Protein AF-0000000076655656 (afdb_homodimer)

Organism: Fusarium proliferatum (strain ET1) (NCBI:txid1227346)

Foldseek 3Di:
DDDDFDQDDDDDDDDDDDDDDDDDDDDDDDDDDDDDDDDPDDDDPPPPPPPPPVVPLQFLVRLLLVVQVCLQVVVQQCVDPVSVVVCCVPVVVSNLAFGPALQQGHSLLVVLQDDCVSGHPLDPRCLSNLLSSLLPPCSQVRAGPQGDGSLLSNLLNQVVSSNVSSLVNHPQVQVSQQRAGHQRDGSLQSNLVSLHPVSVSVLVRHALLSQLGAGNQQDGSLLSLLAQLNQDDCSLVVNVSSCVGHQVVLCPDVVRQQTNVQAGSLNSNVVNVVVVVVVVVVVVPDDDPDPPPPPPDPDDDPPPDDDDDYDDDDDDDDDDDDQDAFAQQQAFDFDDDDPDDPDPDDPPPDDDDDDDDDDDDPPPPCPCPPPPPPPPVPRDDRDVVSSVSNSVVVLVSCLAPDFQQVSCCNNPHPLADDLAHQEAEPSLRRGDAGEQEPLLLCLVLVQHAHDLEHSEYAEEPYHYDDDDPDPPPDDPPPPPPPDPPDQADQRLLVVLVVVVVSNHQAYAAYAYHFDDPVGHGHDLVSLQSNQARRQYAAEHHPDELRFQVSCCRRHLNHQEYEYEYQQDLVSLVRCLDCNHPLSNPNHQEYEYEDDNHPDDPVVSVVSVVVSVVSNCVSPVNHYYHYDYPDPDDRSSSRLDDQPDFDPDDFDDFPVLVLLLLLVVLVVLLQVQADDDPPDGPLVVFDFAEEEEEEQAAQSSQDPAAESEEDEPAAPDPVSSDTDDRNRGNRNLSHLLVLLLCSNPVRHHYYYYHFHWDQDPVRHDTAGFLQSQLSSLSSCLSVPHLEYFAADWAQQDPDPVSNVSSLVSVVVCQVSLHAYFYEAQLQAQPPRDTPPLPRPPVLYAYEFADDSVQAGDRSSHDLPSHQAYAHFAQHFRPSDDSHPPGTRGGGTSSSRRSNVRSNLSLLLVLLSLLLVPDDDPSNVVSVVLSVQCSHRVQVSQLQCLQPADVSRVGRGGNVCSQSVVLSVCVVVDDSNCSSVSSNVSNVSSCVVVD/DDDDCPPDDDDDDDDDDDDDDYDDDDDDDDDDPPDDDPPPPDDDDPVPPPPPPPPPLPFLVRLLLVVQVCLQVVVQQCVDPVSVVVCCPPVVVSNLAFGPALQQGHSLLVVLQDDCVSGHPLDPRCLSSLLSSLLPPCSQVRAGPQGDGSLLSNLLNLVVSSNVSSLVNHPQVQVSQQRAGHQRDGSLQSNLVSLHPVSVSVLVRHALLSQLGAGNQQDGSLLSLLAQLNQDDCSLVVNVSSCVGHQVVLCPDVVRQQTNVQAGSLNSNVVNNVVVVVVVVVVVPDDDPDDPPPPPDPPPPPPDDDDDDDDDDDDDDDDDDDFDADDDDDDWAFDDDDPDDDDDDDDDDPDDDDDDDDDDDDDPDPPPPCPPPPPPVPPDDRDVVSSVSNSVVVLVSCLAPDFQQVSCCNNPNPLADDLAHQEAEPPLRRHDAAEQEPLLLCLVLVQHAHDLEHSEYAEEPYHYDDDDPDPPPDDPPPPPPPDPPDQADQRLLVVLVVVVVSNHQAHAAYAYHFDDPVGHGHDLVSLQSNQARRQYAAEHHPDELRFQVSCCRRHLNHQEYEYEYQQDLVSLVRCLDCNHPLSNPNHQEYEYEDDNHPDDPVVSVVSVVVSVVSNCVSPVNHYYHYDYPDPDDRRRRGLPPQPDFDPDDFDDFPVLVLLLLLVVLVVLLQVQADDDPPDGPLVVFDFAEEEEEEQAAQSSQDPAAESEEDEPAAPDPVSSDTDDRNRGSRNLSHLLVLLLCSNPRRHHYYYYHFHWDQDPVNHDTAGFLQSQLSSLSSCLSVPHLEYFAADWAQQDPDPVSNVSSLVSVQVCQVSLHAYFYEAQLQAQPPRDTPPLPRPPVLYAYEFAADSVQAGDRSSHDLPSHQAYAHFAQHFRPSDDNHPPGTRGGGTSSSRRSNVRSNLSLLLVLLSLLLVPDDDPSNVVSVVLSVQCSHRVQVSQLQCLQPADVNHVGRYGNVCSQSVVLSVCVVVDDSNCSSVSSNVSNVSSCVVVD

Solvent-accessible surface area (backbone atoms only — not comparable to full-atom values): 110231 Å² total; per-residue (Å²): 138,85,70,94,69,91,74,86,79,93,82,82,88,76,88,83,82,87,79,85,83,84,79,89,78,83,79,79,80,82,89,89,74,89,74,76,88,76,87,68,85,81,79,86,76,77,73,80,78,74,82,73,78,68,73,77,70,75,49,42,64,59,51,47,54,50,51,46,49,30,43,63,71,60,77,44,56,44,79,38,68,68,52,32,52,51,36,55,70,66,54,34,61,60,45,66,38,70,41,95,41,53,78,39,29,35,60,57,32,46,58,28,71,44,55,73,86,79,42,55,75,82,44,75,67,42,46,51,59,52,36,55,50,43,60,38,84,71,50,60,70,46,54,26,74,72,38,34,28,33,63,46,39,16,47,65,63,62,39,60,59,63,46,52,45,51,53,68,45,32,92,62,40,32,63,57,39,49,48,56,27,61,76,39,25,26,39,62,38,41,29,52,75,60,63,48,90,62,52,65,61,55,59,70,57,39,49,35,61,53,47,40,41,51,27,74,64,30,41,28,41,59,39,58,52,45,26,40,88,48,24,38,90,66,37,55,58,51,53,51,52,49,47,76,57,12,44,70,40,23,62,72,36,85,71,32,67,33,24,72,83,57,39,20,44,58,39,40,25,52,53,33,40,52,49,50,52,50,50,53,54,50,63,68,63,63,81,73,83,81,70,85,69,76,72,75,81,76,79,83,89,72,85,75,81,88,82,88,84,87,86,88,85,89,81,84,81,82,82,79,81,80,73,77,66,62,73,29,55,36,47,65,55,44,72,78,80,81,78,82,80,80,77,81,78,80,80,77,76,82,76,85,72,85,83,74,87,86,73,86,75,77,78,77,80,74,82,76,78,78,71,82,70,78,71,72,79,67,76,77,68,66,37,68,66,43,48,54,47,44,54,50,49,48,52,53,48,37,50,70,73,38,40,57,70,58,31,46,26,40,70,63,26,72,69,41,71,51,81,52,36,48,58,51,61,43,68,63,53,33,3,63,74,17,42,47,41,57,68,26,50,49,38,38,53,74,52,52,43,54,37,44,56,24,45,33,38,36,40,45,56,62,47,47,54,70,84,73,75,76,74,68,84,71,81,85,69,79,74,67,70,76,73,70,64,33,63,27,40,57,45,64,32,55,56,42,50,51,42,42,73,59,51,37,52,32,33,36,26,42,38,34,45,42,63,49,98,89,44,68,34,62,13,60,67,35,53,26,66,33,41,46,76,24,63,27,26,33,43,34,56,43,36,69,54,63,39,44,58,42,46,51,70,18,24,53,62,24,28,32,39,47,44,35,41,58,45,55,61,18,37,50,43,18,42,51,32,76,81,17,55,58,64,29,79,57,42,41,38,38,38,40,38,45,36,58,43,37,30,35,67,67,56,41,52,50,52,54,51,50,39,52,54,44,35,43,72,70,37,69,80,47,43,77,45,80,42,69,70,67,89,64,76,77,51,71,23,71,37,70,72,55,79,75,79,65,89,65,88,76,58,86,39,64,68,60,50,38,47,48,52,34,42,50,46,52,55,50,14,60,70,44,37,88,58,65,89,92,59,54,66,71,76,73,44,79,66,46,35,33,28,40,49,33,51,11,25,46,37,38,81,41,96,71,53,54,78,37,57,45,51,54,21,73,72,31,80,92,77,35,40,63,47,48,23,59,30,21,80,65,44,59,29,34,53,39,52,50,41,21,39,57,50,18,76,62,42,25,36,31,33,26,13,41,24,65,44,72,34,96,83,60,81,48,76,42,68,44,52,60,32,47,24,52,45,46,43,30,38,53,62,66,60,39,49,31,38,33,31,54,53,70,35,70,72,56,88,49,62,65,44,39,49,46,31,39,49,30,53,44,52,35,44,74,66,41,31,34,37,30,27,23,44,60,70,66,21,72,64,79,71,73,31,33,72,73,59,39,94,64,82,56,57,42,25,19,25,18,7,34,79,85,40,38,69,39,76,42,43,33,70,66,84,75,42,58,36,34,30,67,10,54,41,39,76,40,82,58,55,90,55,45,87,52,71,59,45,67,48,68,34,20,36,52,9,16,22,40,50,46,10,44,53,48,33,48,52,47,23,25,49,47,28,32,71,73,38,60,74,72,54,22,56,53,30,48,50,49,49,62,43,45,41,25,56,72,43,35,53,48,31,57,56,60,40,39,52,37,72,89,36,72,54,25,20,65,38,52,54,73,49,48,35,47,49,53,60,46,50,83,79,44,61,59,62,51,39,48,52,53,44,18,47,50,24,51,59,40,43,57,78,78,108,138,86,75,96,61,97,65,93,72,92,79,88,89,80,87,90,94,80,85,89,85,87,82,91,71,87,87,80,81,80,90,68,90,69,80,76,88,71,83,70,83,71,83,82,73,84,67,81,75,75,79,73,78,68,72,77,68,77,51,41,64,58,51,48,54,49,52,45,48,30,43,64,71,60,79,42,57,43,76,37,69,67,50,32,53,51,36,56,70,66,54,35,62,58,46,64,37,71,41,94,42,53,78,39,30,34,58,57,33,46,59,27,71,45,53,74,85,80,43,53,73,82,43,74,66,44,45,51,58,53,35,54,49,42,60,37,84,71,50,58,70,47,54,25,74,71,40,34,28,30,63,46,40,17,46,6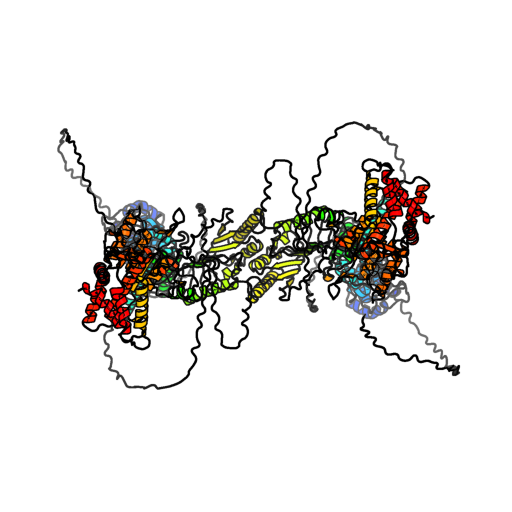4,62,62,39,60,59,62,45,54,44,51,54,68,46,31,91,61,39,32,64,56,39,49,48,57,26,63,75,39,25,27,38,61,38,42,30,52,75,61,64,49,92,62,52,65,61,55,58,71,57,39,50,34,61,52,47,39,41,51,26,73,64,29,41,28,39,59,39,58,53,44,26,40,89,47,22,37,90,65,37,57,58,51,54,50,51,49,48,74,58,11,44,68,40,23,62,73,36,84,69,32,67,32,25,73,83,58,39,20,44,58,40,39,25,53,53,33,39,53,50,51,53,50,49,52,55,54,62,68,65,64,80,74,85,81,68,85,69,74,77,69,82,69,79,70,82,67,84,80,79,88,76,86,86,89,83,91,78,84,88,78,86,85,77,84,73,85,83,83,61,80,71,56,64,49,50,75,34,52,62,80,81,82,82,82,75,82,71,85,81,78,81,81,80,81,71,88,74,84,89,77,85,87,72,88,68,82,73,82,80,74,80,77,77,79,71,82,70,77,69,70,78,66,76,77,69,66,36,66,68,43,49,53,46,44,53,50,51,46,52,53,48,38,49,71,76,37,38,59,71,56,31,46,27,39,70,62,27,69,68,41,73,52,83,53,36,49,57,51,62,44,68,62,55,46,12,59,73,24,51,46,43,56,66,27,50,50,38,38,53,74,52,53,44,55,38,44,56,24,44,33,38,36,39,46,57,61,45,47,53,69,85,72,76,76,74,68,84,70,80,85,68,78,75,67,71,78,75,69,64,34,63,28,39,56,45,64,32,55,56,42,50,51,42,42,74,60,50,38,51,34,34,38,26,41,39,34,45,43,63,47,98,90,46,68,35,61,12,61,66,35,53,27,67,34,40,45,75,24,63,28,27,31,44,33,58,43,36,69,54,62,40,45,56,40,45,50,71,18,24,53,62,24,29,34,40,47,44,36,41,58,43,55,62,19,38,50,42,17,40,51,32,75,82,16,55,57,64,30,79,57,42,41,37,37,39,39,38,45,36,59,44,36,30,36,66,66,56,41,51,50,51,54,51,50,40,52,54,45,36,43,72,69,35,71,80,46,42,76,45,78,42,68,67,67,88,66,76,77,40,68,17,68,36,66,74,54,78,75,77,63,89,64,86,76,56,86,40,64,68,58,50,38,47,48,51,35,42,52,46,52,54,49,14,59,70,44,36,89,60,65,89,93,59,53,65,71,76,74,43,78,66,46,36,34,27,42,48,33,53,10,25,46,37,38,80,41,96,72,51,55,77,36,57,45,53,54,20,73,71,32,82,91,77,36,39,63,48,47,23,59,31,21,80,64,43,60,29,33,52,40,53,51,41,20,37,56,52,17,76,61,42,26,37,31,34,26,14,40,25,64,43,72,32,96,83,60,81,49,75,40,67,43,53,61,32,49,23,52,45,46,44,29,38,53,63,66,61,40,50,31,38,35,32,56,52,70,34,70,72,56,86,49,62,66,45,39,50,46,31,38,48,29,53,44,50,35,44,73,67,42,29,34,36,29,26,23,44,59,70,67,22,73,64,78,71,72,31,34,71,73,59,39,94,63,81,55,59,42,26,18,26,18,7,34,78,86,41,38,69,40,77,41,42,31,68,67,86,77,42,59,36,34,30,67,10,54,40,39,76,41,83,58,54,89,67,47,87,52,71,59,45,65,48,66,35,21,36,51,9,16,24,39,49,47,10,44,54,49,32,50,52,48,23,26,48,46,29,32,71,73,38,59,75,72,54,22,55,52,32,48,50,49,50,60,43,45,41,25,55,74,44,36,52,46,31,56,57,59,41,38,51,37,72,88,38,74,54,24,20,65,37,54,56,74,48,49,33,48,49,54,60,46,48,84,80,45,60,60,60,50,39,48,53,54,46,19,47,50,26,50,59,39,43,56,78,77,109

Secondary structure (DSSP, 8-state):
-----------------------------------------------------------HHHHHHHHHHHHHHTS--TTSHHHHHHHHHHTHHHHTSPPS-TTS-SHHHHHHHS-GGGSPPSSTTTHHHHHHHHTSTT-TT---TTS--HHHHHHHTT-HHHHHHHHHH-TTHHHHHTS--GGG--HHHHHHHTT-TTHHHHHHHS-HHHHH---TTS--HHHHHT-GGG-STTHHHHHHHHHHHHHHHHHTSTTTT--TTS--HHHHHHHHHHHHHHHHHHHHHS----------------------------------------------------------------------------------------------PPPHHHHHHHHHHHHHHHHHHS-HHHHHHHHH-TTPPPSSBSEEE-TT--STT-EE-HHHHHHHHHT--B-SEEEEEEE-S-EEPPP-----S-----------SSS-B-THHHHHHHHHHTT--EEEEEEEE---SSSPPBPHHHHHHHHTTS--SEEEEE-BT--HHHHHHH-TT-SEEEEEE-S-HHHHHHHTSTTTGGG-TT--EEEEEE--TTS-HHHHHHHHHHHHHHHHHH-TT-EEEEE----S---------------------HHHHHHHHHHHHHHHHHHHS---TT--HHHHS--EEEEEEES---GGG----EEEEEE--EEETTTTEE--TTS-SSSHHHHHHHHHHHH-TTEEEEEEEPPEEEPTTSSSEEEPHHHHHHHHHHHHHHT-SEEEE---BPPPSSHHHHHHHHHHHHHHHHTT-EEEEEPP-STT-----BTTTSTTS--EEEEEE-TTSPBPGGG--GGG-SEEEE-SSEEE---TT--S--EEE-SHHHHHHHHHHHHHHHHHHHHHHHHH--HHHHHHHHHHHHHHTSHHHHHHHHHHT-B-TTTTS-BB-GGGTHHHHHHHGGGS-GGGHHHHHHHHHHHHTGGG-/-----------------------------------------------------------HHHHHHHHHHHHHHTS--TTSHHHHHHHHHHTHHHHTSPPS-TTS-SHHHHHHHS-GGGSPPSSTTTHHHHHHHHTSTT-TT---TTS--HHHHHHHTT-HHHHHHHHHH-TTHHHHHTS--GGG--HHHHHHHTT-TTHHHHHHHS-HHHHH---TTS--HHHHHT-GGG-STTHHHHHHHHHHHHHHHHHTSTTTT--TTS--HHHHHHHHHHHHHHHHHHHHTS-------------------------------------------------------------------------------------------------HHHHHHHHHHHHHHHHHHS-HHHHHHHHH-TTPPPSSBSEEE-TT--STT-EE-HHHHHHHHHT--B-SEEEEEEE-S-EEPPP-----S-----------SSS-B-THHHHHHHHHHTT--EEEEEEEE---SSSPPBPHHHHHHHHTTS--SEEEEE-BT--HHHHHHH-TT-SEEEEEE-S-HHHHHHHTSTTTGGG-TT--EEEEEE--TTS-HHHHHHHHHHHHHHHHHH-TT-EEEEE----S---------------------HHHHHHHHHHHHHHHHHHHS---TT--HHHHS--EEEEEEES---GGG---EEEEEEE--EEETTTTEE--TTS-SSSHHHHHHHHHHHH-TTEEEEEEEPPEEEPTTSSSEEEPHHHHHHHHHHHHHHT-SEEEE---BPPPSSHHHHHHHHHHHHHHHHTT-EEEEEPP-STT-----BTTTSTTS--EEEEEE-TTSPBPGGG--GGG-SEEEE-SSEEE---TT--S--EEE-SHHHHHHHHHHHHHHHHHHHHHHHHH--HHHHHHHHHHHHHHTSHHHHHHHHHHT-B-TTTTS-BB-GGGTHHHHHHHGGGS-GGGHHHHHHHHHHHHTGGG-

Radius of gyration: 57.26 Å; Cα contacts (8 Å, |Δi|>4): 3357; chains: 2; bounding box: 149×199×143 Å

pLDDT: mean 77.14, std 27.97, range [12.99, 98.12]

Sequence (1986 aa):
MSSALKMSTAIQDYKPHNVEPDHDLVEADTDAASKVGDVSSEDSGSEDEDGDEESEKASVKDMLTQVLREIRDGELDLTDSQKLAAFVTHRGPNLARQTRDRDQPTALHIMAKEDKKSLPNLDEKMEPLIKFLCQQKNYLEIKDRSGCTSLFLAIEQRKKPLVQWMCEAHPDISSIISIVGSRGMNCLHIGIHKRIKFLDLLIEKAKPEVLAAKDDNGNTPLHLAVDYNNCKREQLQYVKMMLDKGDRAIFNSKNGDFNKANLSPYRCHKESVRKGRKKLAEEAEKPGKEAESVPNRGMSSSVPSISSPNSSMRHEMRDSVRVDHRTKYGGSITIQPSVPIASPAPSIVPDAGDDSKKKTTDESGTNKSKKGKKSGSKSDPVDETIVKGIERLLKLHYLRSRDCTDAMEILYGKNTPSDKELSFDLSGMMHPDETLTQKGLTNLLRNINFEDTLQYVWIPRITVEEPQQSKSRTSMRKQMKPVPDGAGRSDLVHIFNQLRNKGVETVLRVFVQDSDPNSPSHSDEAIEKALQGMGVEVWDWNKTDLCTEVIVNAAPKAREIHLYWSGNNAVLRGWSEPGGLAKLTELGLVKLHIQQGLESSVRTEYNVNEFQNRMKLLCPKLEVELEWPNTHRRRTDKTPARAEEVPEHTTKHEWIQCMTDFRKLVFEAEANYPMAPGTKISEMIGPIQIAIIDDGVDIKDLDYDFTGGRSFCIRSEHRGLLDPYYMSRTGHGTIMAKNIHLMCPHASLFILRLEDTPSEDGTKLNITARSAAKAIRAAIVQGVQIISMSWTIDPPKDDRERQDLENAVIEAANANILMFCSASDKGAHDVQTYPSKAATGKIFTIGAANSSGASVDYVGNTSGLSYTFPGDRVEVDSGPNRKTPPEIVDGSSVATALAAGLAALILYCIQVRVFLAKDSEKQKAREAYRKVKQYDWMVKAFDTIETTKESNHKFLKVWEVFGKCVEQKDQTPPGEWLQLVADVGTRLCARIYMSSALKMSTAIQDYKPHNVEPDHDLVEADTDAASKVGDVSSEDSGSEDEDGDEESEKASVKDMLTQVLREIRDGELDLTDSQKLAAFVTHRGPNLARQTRDRDQPTALHIMAKEDKKSLPNLDEKMEPLIKFLCQQKNYLEIKDRSGCTSLFLAIEQRKKPLVQWMCEAHPDISSIISIVGSRGMNCLHIGIHKRIKFLDLLIEKAKPEVLAAKDDNGNTPLHLAVDYNNCKREQLQYVKMMLDKGDRAIFNSKNGDFNKANLSPYRCHKESVRKGRKKLAEEAEKPGKEAESVPNRGMSSSVPSISSPNSSMRHEMRDSVRVDHRTKYGGSITIQPSVPIASPAPSIVPDAGDDSKKKTTDESGTNKSKKGKKSGSKSDPVDETIVKGIERLLKLHYLRSRDCTDAMEILYGKNTPSDKELSFDLSGMMHPDETLTQKGLTNLLRNINFEDTLQYVWIPRITVEEPQQSKSRTSMRKQMKPVPDGAGRSDLVHIFNQLRNKGVETVLRVFVQDSDPNSPSHSDEAIEKALQGMGVEVWDWNKTDLCTEVIVNAAPKAREIHLYWSGNNAVLRGWSEPGGLAKLTELGLVKLHIQQGLESSVRTEYNVNEFQNRMKLLCPKLEVELEWPNTHRRRTDKTPARAEEVPEHTTKHEWIQCMTDFRKLVFEAEANYPMAPGTKISEMIGPIQIAIIDDGVDIKDLDYDFTGGRSFCIRSEHRGLLDPYYMSRTGHGTIMAKNIHLMCPHASLFILRLEDTPSEDGTKLNITARSAAKAIRAAIVQGVQIISMSWTIDPPKDDRERQDLENAVIEAANANILMFCSASDKGAHDVQTYPSKAATGKIFTIGAANSSGASVDYVGNTSGLSYTFPGDRVEVDSGPNRKTPPEIVDGSSVATALAAGLAALILYCIQVRVFLAKDSEKQKAREAYRKVKQYDWMVKAFDTIETTKESNHKFLKVWEVFGKCVEQKDQTPPGEWLQLVADVGTRLCARIY

Nearest PDB structures (foldseek):
  6m12-assembly1_a  TM=4.709E-01  e=2.611E-04  Sus scrofa
  1wdy-assembly1_A  TM=4.311E-01  e=9.871E-04  Homo sapiens
  4o1p-assembly2_C  TM=3.111E-01  e=5.919E-04  Sus scrofa
  4o1p-assembly1_B  TM=3.128E-01  e=7.262E-04  Sus scrofa
  4o1p-assembly2_D  TM=3.132E-01  e=8.044E-04  Sus scrofa

InterPro domains:
  IPR000209 Peptidase S8/S53 domain [PF00082] (689-907)
  IPR002110 Ankyrin repeat [PF00023] (217-252)
  IPR002110 Ankyrin repeat [PS50088] (217-246)
  IPR002110 Ankyrin repeat [SM00248] (103-142)
  IPR002110 Ankyrin repeat [SM00248] (146-175)
  IPR002110 Ankyrin repeat [SM00248] (183-212)
  IPR002110 Ankyrin repeat [SM00248] (217-252)
  IPR015500 Peptidase S8, subtilisin-related [PR00723] (685-704)
  IPR015500 Peptidase S8, subtilisin-related [PR00723] (728-741)
  IPR015500 Peptidase S8, subtilisin-related [PR00723] (890-906)
  IPR036770 Ankyrin repeat-containing domain superfamily [G3DSA:1.25.40.20] (61-276)
  IPR036770 Ankyrin repeat-containing domain superfamily [SSF48403] (98-246)
  IPR036852 Peptidase S8/S53 domain superfamily [G3DSA:3.40.50.200] (675-928)
  IPR036852 Peptidase S8/S53 domain superfamily [SSF52743] (682-910)

Structure (mmCIF, N/CA/C/O backbone):
data_AF-0000000076655656-model_v1
#
loop_
_entity.id
_entity.type
_entity.pdbx_description
1 polymer 'Related to microbial serine proteinase'
#
loop_
_atom_site.group_PDB
_atom_site.id
_atom_site.type_symbol
_atom_site.label_atom_id
_atom_site.label_alt_id
_atom_site.label_comp_id
_atom_site.label_asym_id
_atom_site.label_entity_id
_atom_site.label_seq_id
_atom_site.pdbx_PDB_ins_code
_atom_site.Cartn_x
_atom_site.Cartn_y
_atom_site.Cartn_z
_atom_site.occupancy
_atom_site.B_iso_or_equiv
_atom_site.auth_seq_id
_atom_site.auth_comp_id
_atom_site.auth_asym_id
_atom_site.auth_atom_id
_atom_site.pdbx_PDB_model_num
ATOM 1 N N . MET A 1 1 ? 56.719 47 15.461 1 13.92 1 MET A N 1
ATOM 2 C CA . MET A 1 1 ? 56.594 48.469 15.344 1 13.92 1 MET A CA 1
ATOM 3 C C . MET A 1 1 ? 55.25 48.875 14.766 1 13.92 1 MET A C 1
ATOM 5 O O . MET A 1 1 ? 54.531 48 14.25 1 13.92 1 MET A O 1
ATOM 9 N N . SER A 1 2 ? 55.312 49.969 13.891 1 14.49 2 SER A N 1
ATOM 10 C CA . SER A 1 2 ? 54.531 51.188 13.773 1 14.49 2 SER A CA 1
ATOM 11 C C . SER A 1 2 ? 53.188 50.938 13.078 1 14.49 2 SER A C 1
ATOM 13 O O . SER A 1 2 ? 52.969 49.875 12.5 1 14.49 2 SER A O 1
ATOM 15 N N . SER A 1 3 ? 52.75 51.875 12.203 1 13.97 3 SER A N 1
ATOM 16 C CA . SER A 1 3 ? 51.938 53.062 12.234 1 13.97 3 SER A CA 1
ATOM 17 C C . SER A 1 3 ? 50.781 53 11.25 1 13.97 3 SER A C 1
ATOM 19 O O . SER A 1 3 ? 49.938 53.906 11.18 1 13.97 3 SER A O 1
ATOM 21 N N . ALA A 1 4 ? 50.438 51.906 10.5 1 15.08 4 ALA A N 1
ATOM 22 C CA . ALA A 1 4 ? 50.344 52.375 9.117 1 15.08 4 ALA A CA 1
ATOM 23 C C . ALA A 1 4 ? 49 53.062 8.852 1 15.08 4 ALA A C 1
ATOM 25 O O . ALA A 1 4 ? 47.969 52.438 9.008 1 15.08 4 ALA A O 1
ATOM 26 N N . LEU A 1 5 ? 48.812 54.375 8.812 1 13.41 5 LEU A N 1
ATOM 27 C CA . LEU A 1 5 ? 47.969 55.531 9.125 1 13.41 5 LEU A CA 1
ATOM 28 C C . LEU A 1 5 ? 46.906 55.719 8.062 1 13.41 5 LEU A C 1
ATOM 30 O O . LEU A 1 5 ? 45.75 56.125 8.375 1 13.41 5 LEU A O 1
ATOM 34 N N . LYS A 1 6 ? 46.969 55.438 6.691 1 14.09 6 LYS A N 1
ATOM 35 C CA . LYS A 1 6 ? 46.844 56.625 5.879 1 14.09 6 LYS A CA 1
ATOM 36 C C . LYS A 1 6 ? 45.406 57.094 5.824 1 14.09 6 LYS A C 1
ATOM 38 O O . LYS A 1 6 ? 44.5 56.312 5.484 1 14.09 6 LYS A O 1
ATOM 43 N N . MET A 1 7 ? 45 58.406 6.258 1 13.31 7 MET A N 1
ATOM 44 C CA . MET A 1 7 ? 44.062 59.406 6.73 1 13.31 7 MET A CA 1
ATOM 45 C C . MET A 1 7 ? 43.312 60.062 5.559 1 13.31 7 MET A C 1
ATOM 47 O O . MET A 1 7 ? 42.406 60.875 5.762 1 13.31 7 MET A O 1
ATOM 51 N N . SER A 1 8 ? 43.844 59.844 4.332 1 13.74 8 SER A N 1
ATOM 52 C CA . SER A 1 8 ? 43.875 61.125 3.645 1 13.74 8 SER A CA 1
ATOM 53 C C . SER A 1 8 ? 42.469 61.75 3.553 1 13.74 8 SER A C 1
ATOM 55 O O . SER A 1 8 ? 41.469 61.031 3.607 1 13.74 8 SER A O 1
ATOM 57 N N . THR A 1 9 ? 42.406 63.125 3.25 1 13.84 9 THR A N 1
ATOM 58 C CA . THR A 1 9 ? 41.969 64.5 3.455 1 13.84 9 THR A CA 1
ATOM 59 C C . THR A 1 9 ? 40.719 64.812 2.621 1 13.84 9 THR A C 1
ATOM 61 O O . THR A 1 9 ? 39.75 65.312 3.143 1 13.84 9 THR A O 1
ATOM 64 N N . ALA A 1 10 ? 40.906 65.25 1.391 1 13.98 10 ALA A N 1
ATOM 65 C CA . ALA A 1 10 ? 40.688 66.688 1.039 1 13.98 10 ALA A CA 1
ATOM 66 C C . ALA A 1 10 ? 39.219 66.938 0.744 1 13.98 10 ALA A C 1
ATOM 68 O O . ALA A 1 10 ? 38.469 66 0.379 1 13.98 10 ALA A O 1
ATOM 69 N N . ILE A 1 11 ? 38.688 68.25 0.819 1 13.85 11 ILE A N 1
ATOM 70 C CA . ILE A 1 11 ? 37.75 69.375 1.113 1 13.85 11 ILE A CA 1
ATOM 71 C C . ILE A 1 11 ? 36.906 69.688 -0.124 1 13.85 11 ILE A C 1
ATOM 73 O O . ILE A 1 11 ? 35.688 69.875 -0.027 1 13.85 11 ILE A O 1
ATOM 77 N N . GLN A 1 12 ? 37.5 69.875 -1.372 1 13.33 12 GLN A N 1
ATOM 78 C CA . GLN A 1 12 ? 37.375 71.25 -1.784 1 13.33 12 GLN A CA 1
ATOM 79 C C . GLN A 1 12 ? 35.938 71.562 -2.189 1 13.33 12 GLN A C 1
ATOM 81 O O . GLN A 1 12 ? 35.344 72.5 -1.697 1 13.33 12 GLN A O 1
ATOM 86 N N . ASP A 1 13 ? 35.688 71.75 -3.566 1 13.91 13 ASP A N 1
ATOM 87 C CA . ASP A 1 13 ? 35.5 72.938 -4.387 1 13.91 13 ASP A CA 1
ATOM 88 C C . ASP A 1 13 ? 34.031 73.25 -4.527 1 13.91 13 ASP A C 1
ATOM 90 O O . ASP A 1 13 ? 33.156 72.375 -4.363 1 13.91 13 ASP A O 1
ATOM 94 N N . TYR A 1 14 ? 33.781 74.5 -5.043 1 13.28 14 TYR A N 1
ATOM 95 C CA . TYR A 1 14 ? 33 75.75 -5.047 1 13.28 14 TYR A CA 1
ATOM 96 C C . TYR A 1 14 ? 31.797 75.688 -5.965 1 13.28 14 TYR A C 1
ATOM 98 O O . TYR A 1 14 ? 30.734 76.25 -5.676 1 13.28 14 TYR A O 1
ATOM 106 N N . LYS A 1 15 ? 31.828 75 -7.121 1 13.99 15 LYS A N 1
ATOM 107 C CA . LYS A 1 15 ? 31.578 76 -8.164 1 13.99 15 LYS A CA 1
ATOM 108 C C . LYS A 1 15 ? 30.156 76.562 -8.07 1 13.99 15 LYS A C 1
ATOM 110 O O . LYS A 1 15 ? 29.234 75.812 -7.695 1 13.99 15 LYS A O 1
ATOM 115 N N . PRO A 1 16 ? 30.125 77.875 -8.656 1 13.35 16 PRO A N 1
ATOM 116 C CA . PRO A 1 16 ? 29.312 79.125 -8.57 1 13.35 16 PRO A CA 1
ATOM 117 C C . PRO A 1 16 ? 27.938 78.938 -9.195 1 13.35 16 PRO A C 1
ATOM 119 O O . PRO A 1 16 ? 26.922 79.25 -8.562 1 13.35 16 PRO A O 1
ATOM 122 N N . HIS A 1 17 ? 27.938 78.875 -10.625 1 13.87 17 HIS A N 1
ATOM 123 C CA . HIS A 1 17 ? 27.5 80.125 -11.273 1 13.87 17 HIS A CA 1
ATOM 124 C C . HIS A 1 17 ? 25.969 80.188 -11.305 1 13.87 17 HIS A C 1
ATOM 126 O O . HIS A 1 17 ? 25.406 81.188 -10.867 1 13.87 17 HIS A O 1
ATOM 132 N N . ASN A 1 18 ? 25.516 80.125 -12.594 1 14.07 18 ASN A N 1
ATOM 133 C CA . ASN A 1 18 ? 24.953 81.188 -13.406 1 14.07 18 ASN A CA 1
ATOM 134 C C . ASN A 1 18 ? 23.453 81.312 -13.203 1 14.07 18 ASN A C 1
ATOM 136 O O . ASN A 1 18 ? 22.781 80.375 -12.781 1 14.07 18 ASN A O 1
ATOM 140 N N . VAL A 1 19 ? 23.062 82.375 -13.836 1 13.66 19 VAL A N 1
ATOM 141 C CA . VAL A 1 19 ? 22.234 83.625 -13.75 1 13.66 19 VAL A CA 1
ATOM 142 C C . VAL A 1 19 ? 20.812 83.25 -14.18 1 13.66 19 VAL A C 1
ATOM 144 O O . VAL A 1 19 ? 19.844 83.688 -13.5 1 13.66 19 VAL A O 1
ATOM 147 N N . GLU A 1 20 ? 20.594 82.75 -15.43 1 14.2 20 GLU A N 1
ATOM 148 C CA . GLU A 1 20 ? 19.984 83.75 -16.234 1 14.2 20 GLU A CA 1
ATOM 149 C C . GLU A 1 20 ? 18.516 84 -15.844 1 14.2 20 GLU A C 1
ATOM 151 O O . GLU A 1 20 ? 17.891 83.062 -15.305 1 14.2 20 GLU A O 1
ATOM 156 N N . PRO A 1 21 ? 18 84.938 -16.719 1 14.05 21 PRO A N 1
ATOM 157 C CA . PRO A 1 21 ? 17.188 86.188 -16.562 1 14.05 21 PRO A CA 1
ATOM 158 C C . PRO A 1 21 ? 15.695 85.875 -16.469 1 14.05 21 PRO A C 1
ATOM 160 O O . PRO A 1 21 ? 15.023 86.312 -15.539 1 14.05 21 PRO A O 1
ATOM 163 N N . ASP A 1 22 ? 15.133 85.812 -17.719 1 13.79 22 ASP A N 1
ATOM 164 C CA . ASP A 1 22 ? 14.359 86.938 -18.172 1 13.79 22 ASP A CA 1
ATOM 165 C C . ASP A 1 22 ? 12.898 86.812 -17.766 1 13.79 22 ASP A C 1
ATOM 167 O O . ASP A 1 22 ? 12.453 85.75 -17.344 1 13.79 22 ASP A O 1
ATOM 171 N N . HIS A 1 23 ? 12.078 87 -18.875 1 13.95 23 HIS A N 1
ATOM 172 C CA . HIS A 1 23 ? 11.227 88.125 -19.172 1 13.95 23 HIS A CA 1
ATOM 173 C C . HIS A 1 23 ? 9.805 87.938 -18.672 1 13.95 23 HIS A C 1
ATOM 175 O O . HIS A 1 23 ? 9.273 88.75 -17.938 1 13.95 23 HIS A O 1
ATOM 181 N N . ASP A 1 24 ? 8.969 87.75 -19.625 1 13.95 24 ASP A N 1
ATOM 182 C CA . ASP A 1 24 ? 8.039 88.812 -20.047 1 13.95 24 ASP A CA 1
ATOM 183 C C . ASP A 1 24 ? 6.719 88.688 -19.281 1 13.95 24 ASP A C 1
ATOM 185 O O . ASP A 1 24 ? 6.355 87.625 -18.797 1 13.95 24 ASP A O 1
ATOM 189 N N . LEU A 1 25 ? 6.031 89.812 -19.5 1 13.73 25 LEU A N 1
ATOM 190 C CA . LEU A 1 25 ? 5.109 90.75 -18.922 1 13.73 25 LEU A CA 1
ATOM 191 C C . LEU A 1 25 ? 3.682 90.25 -18.922 1 13.73 25 LEU A C 1
ATOM 193 O O . LEU A 1 25 ? 2.992 90.312 -17.906 1 13.73 25 LEU A O 1
ATOM 197 N N . VAL A 1 26 ? 3.133 90.125 -20.172 1 13.99 26 VAL A N 1
ATOM 198 C CA . VAL A 1 26 ? 2.191 91.188 -20.484 1 13.99 26 VAL A CA 1
ATOM 199 C C . VAL A 1 26 ? 0.837 90.875 -19.844 1 13.99 26 VAL A C 1
ATOM 201 O O . VAL A 1 26 ? 0.571 89.75 -19.453 1 13.99 26 VAL A O 1
ATOM 204 N N . GLU A 1 27 ? -0.207 91.062 -20.734 1 13.71 27 GLU A N 1
ATOM 205 C CA . GLU A 1 27 ? -1.282 92.062 -20.828 1 13.71 27 GLU A CA 1
ATOM 206 C C . GLU A 1 27 ? -2.582 91.5 -20.25 1 13.71 27 GLU A C 1
ATOM 208 O O . GLU A 1 27 ? -2.881 90.312 -20.406 1 13.71 27 GLU A O 1
ATOM 213 N N . ALA A 1 28 ? -3.24 92.312 -19.516 1 14.3 28 ALA A N 1
ATOM 214 C CA . ALA A 1 28 ? -4.355 92.438 -18.594 1 14.3 28 ALA A CA 1
ATOM 215 C C . ALA A 1 28 ? -5.691 92.25 -19.297 1 14.3 28 ALA A C 1
ATOM 217 O O . ALA A 1 28 ? -6.754 92.312 -18.672 1 14.3 28 ALA A O 1
ATOM 218 N N . ASP A 1 29 ? -5.672 92 -20.625 1 13.48 29 ASP A N 1
ATOM 219 C CA . ASP A 1 29 ? -6.66 92.875 -21.219 1 13.48 29 ASP A CA 1
ATOM 220 C C . ASP A 1 29 ? -8.031 92.688 -20.578 1 13.48 29 ASP A C 1
ATOM 222 O O . ASP A 1 29 ? -8.305 91.688 -19.969 1 13.48 29 ASP A O 1
ATOM 226 N N . THR A 1 30 ? -9.055 93.188 -21.422 1 13.85 30 THR A N 1
ATOM 227 C CA . THR A 1 30 ? -10.023 94.25 -21.5 1 13.85 30 THR A CA 1
ATOM 228 C C . THR A 1 30 ? -11.391 93.812 -20.984 1 13.85 30 THR A C 1
ATOM 230 O O . THR A 1 30 ? -11.984 94.5 -20.141 1 13.85 30 THR A O 1
ATOM 233 N N . ASP A 1 31 ? -12.391 93.438 -21.844 1 13.67 31 ASP A N 1
ATOM 234 C CA . ASP A 1 31 ? -13.453 94.375 -22.234 1 13.67 31 ASP A CA 1
ATOM 235 C C . ASP A 1 31 ? -14.695 94.125 -21.359 1 13.67 31 ASP A C 1
ATOM 237 O O . ASP A 1 31 ? -14.844 93.125 -20.719 1 13.67 31 ASP A O 1
ATOM 241 N N . ALA A 1 32 ? -15.961 94.375 -22.062 1 14.18 32 ALA A N 1
ATOM 242 C CA . ALA A 1 32 ? -17.047 95.312 -22.125 1 14.18 32 ALA A CA 1
ATOM 243 C C . ALA A 1 32 ? -18.266 94.875 -21.328 1 14.18 32 ALA A C 1
ATOM 245 O O . ALA A 1 32 ? -18.438 93.625 -21.109 1 14.18 32 ALA A O 1
ATOM 246 N N . ALA A 1 33 ? -19.312 95.812 -21.109 1 14.16 33 ALA A N 1
ATOM 247 C CA . ALA A 1 33 ? -20.312 96.5 -20.312 1 14.16 33 ALA A CA 1
ATOM 248 C C . ALA A 1 33 ? -21.688 95.875 -20.484 1 14.16 33 ALA A C 1
ATOM 250 O O . ALA A 1 33 ? -22.641 96.188 -19.766 1 14.16 33 ALA A O 1
ATOM 251 N N . SER A 1 34 ? -21.969 95.062 -21.484 1 14.11 34 SER A N 1
ATOM 252 C CA . SER A 1 34 ? -23.25 95.5 -21.969 1 14.11 34 SER A CA 1
ATOM 253 C C . SER A 1 34 ? -24.359 95.312 -20.953 1 14.11 34 SER A C 1
ATOM 255 O O . SER A 1 34 ? -24.484 94.188 -20.391 1 14.11 34 SER A O 1
ATOM 257 N N . LYS A 1 35 ? -25.172 96.375 -20.594 1 14.5 35 LYS A N 1
ATOM 258 C CA . LYS A 1 35 ? -26.125 96.875 -19.625 1 14.5 35 LYS A CA 1
ATOM 259 C C . LYS A 1 35 ? -27.516 96.312 -19.797 1 14.5 35 LYS A C 1
ATOM 261 O O . LYS A 1 35 ? -28.422 96.562 -19.016 1 14.5 35 LYS A O 1
ATOM 266 N N . VAL A 1 36 ? -27.859 95.688 -20.891 1 14.12 36 VAL A N 1
ATOM 267 C CA . VAL A 1 36 ? -29.109 96.375 -21.312 1 14.12 36 VAL A CA 1
ATOM 268 C C . VAL A 1 36 ? -30.188 96.125 -20.25 1 14.12 36 VAL A C 1
ATOM 270 O O . VAL A 1 36 ? -30.797 97.062 -19.766 1 14.12 36 VAL A O 1
ATOM 273 N N . GLY A 1 37 ? -31.312 95.562 -20.703 1 14.09 37 GLY A N 1
ATOM 274 C CA . GLY A 1 37 ? -32.625 96.188 -20.844 1 14.09 37 GLY A CA 1
ATOM 275 C C . GLY A 1 37 ? -33.5 96 -19.609 1 14.09 37 GLY A C 1
ATOM 276 O O . GLY A 1 37 ? -33.188 95.188 -18.734 1 14.09 37 GLY A O 1
ATOM 277 N N . ASP A 1 38 ? -34.688 96.625 -19.688 1 14.73 38 ASP A N 1
ATOM 278 C CA . ASP A 1 38 ? -35.594 97.562 -19.031 1 14.73 38 ASP A CA 1
ATOM 279 C C . ASP A 1 38 ? -36.594 96.812 -18.141 1 14.73 38 ASP A C 1
ATOM 281 O O . ASP A 1 38 ? -36.875 97.25 -17.016 1 14.73 38 ASP A O 1
ATOM 285 N N . VAL A 1 39 ? -37.344 95.75 -18.625 1 16.53 39 VAL A N 1
ATOM 286 C CA . VAL A 1 39 ? -38.781 96.125 -18.578 1 16.53 39 VAL A CA 1
ATOM 287 C C . VAL A 1 39 ? -39.344 95.812 -17.188 1 16.53 39 VAL A C 1
ATOM 289 O O . VAL A 1 39 ? -39.188 94.688 -16.688 1 16.53 39 VAL A O 1
ATOM 292 N N . SER A 1 40 ? -39.75 96.75 -16.375 1 15.86 40 SER A N 1
ATOM 293 C CA . SER A 1 40 ? -40.125 96.875 -14.977 1 15.86 40 SER A CA 1
ATOM 294 C C . SER A 1 40 ? -41.531 96.375 -14.75 1 15.86 40 SER A C 1
ATOM 296 O O . SER A 1 40 ? -42.094 96.562 -13.664 1 15.86 40 SER A O 1
ATOM 298 N N . SER A 1 41 ? -42.062 95.5 -15.602 1 16.62 41 SER A N 1
ATOM 299 C CA . SER A 1 41 ? -43.5 95.75 -15.477 1 16.62 41 SER A CA 1
ATOM 300 C C . SER A 1 41 ? -43.969 95.562 -14.039 1 16.62 41 SER A C 1
ATOM 302 O O . SER A 1 41 ? -43.469 94.688 -13.32 1 16.62 41 SER A O 1
ATOM 304 N N . GLU A 1 42 ? -44.969 96.375 -13.672 1 15.66 42 GLU A N 1
ATOM 305 C CA . GLU A 1 42 ? -45.531 96.938 -12.453 1 15.66 42 GLU A CA 1
ATOM 306 C C . GLU A 1 42 ? -46.25 95.875 -11.625 1 15.66 42 GLU A C 1
ATOM 308 O O . GLU A 1 42 ? -45.812 95.562 -10.539 1 15.66 42 GLU A O 1
ATOM 313 N N . ASP A 1 43 ? -47.5 96.188 -11.422 1 16.03 43 ASP A N 1
ATOM 314 C CA . ASP A 1 43 ? -48.156 96.625 -10.203 1 16.03 43 ASP A CA 1
ATOM 315 C C . ASP A 1 43 ? -48.844 95.5 -9.461 1 16.03 43 ASP A C 1
ATOM 317 O O . ASP A 1 43 ? -48.594 95.312 -8.266 1 16.03 43 ASP A O 1
ATOM 321 N N . SER A 1 44 ? -50.031 94.938 -9.953 1 17.92 44 SER A N 1
ATOM 322 C CA . SER A 1 44 ? -51.312 95.125 -9.258 1 17.92 44 SER A CA 1
ATOM 323 C C . SER A 1 44 ? -51.656 93.875 -8.414 1 17.92 44 SER A C 1
ATOM 325 O O . SER A 1 44 ? -51.844 92.812 -8.945 1 17.92 44 SER A O 1
ATOM 327 N N . GLY A 1 45 ? -51.219 93.688 -7.289 1 17.44 45 GLY A N 1
ATOM 328 C CA . GLY A 1 45 ? -51.438 92.562 -6.383 1 17.44 45 GLY A CA 1
ATOM 329 C C . GLY A 1 45 ? -52.875 92.5 -5.84 1 17.44 45 GLY A C 1
ATOM 330 O O . GLY A 1 45 ? -53.188 93.25 -4.902 1 17.44 45 GLY A O 1
ATOM 331 N N . SER A 1 46 ? -53.812 92.375 -6.715 1 19.56 46 SER A N 1
ATOM 332 C CA . SER A 1 46 ? -55.156 92.375 -6.105 1 19.56 46 SER A CA 1
ATOM 333 C C . SER A 1 46 ? -55.312 91.25 -5.129 1 19.56 46 SER A C 1
ATOM 335 O O . SER A 1 46 ? -54.812 90.125 -5.383 1 19.56 46 SER A O 1
ATOM 337 N N . GLU A 1 47 ? -55.594 91.5 -3.885 1 19.31 47 GLU A N 1
ATOM 338 C CA . GLU A 1 47 ? -55.781 90.875 -2.592 1 19.31 47 GLU A CA 1
ATOM 339 C C . GLU A 1 47 ? -57.031 90 -2.59 1 19.31 47 GLU A C 1
ATOM 341 O O . GLU A 1 47 ? -57.438 89.5 -1.537 1 19.31 47 GLU A O 1
ATOM 346 N N . ASP A 1 48 ? -57.312 89.25 -3.668 1 20.08 48 ASP A N 1
ATOM 347 C CA . ASP A 1 48 ? -58.625 88.625 -3.559 1 20.08 48 ASP A CA 1
ATOM 348 C C . ASP A 1 48 ? -58.688 87.688 -2.377 1 20.08 48 ASP A C 1
ATOM 350 O O . ASP A 1 48 ? -57.719 86.938 -2.109 1 20.08 48 ASP A O 1
ATOM 354 N N . GLU A 1 49 ? -59.5 87.938 -1.349 1 21.05 49 GLU A N 1
ATOM 355 C CA . GLU A 1 49 ? -59.938 87.375 -0.073 1 21.05 49 GLU A CA 1
ATOM 356 C C . GLU A 1 49 ? -60.531 86 -0.265 1 21.05 49 GLU A C 1
ATOM 358 O O . GLU A 1 49 ? -61.75 85.875 -0.469 1 21.05 49 GLU A O 1
ATOM 363 N N . ASP A 1 50 ? -60.062 85.188 -1.159 1 21.86 50 ASP A N 1
ATOM 364 C CA . ASP A 1 50 ? -60.812 83.938 -1.341 1 21.86 50 ASP A CA 1
ATOM 365 C C . ASP A 1 50 ? -60.906 83.188 -0.034 1 21.86 50 ASP A C 1
ATOM 367 O O . ASP A 1 50 ? -59.938 83.062 0.699 1 21.86 50 ASP A O 1
ATOM 371 N N . GLY A 1 51 ? -62.156 83.125 0.664 1 22.61 51 GLY A N 1
ATOM 372 C CA . GLY A 1 51 ? -62.688 82.438 1.806 1 22.61 51 GLY A CA 1
ATOM 373 C C . GLY A 1 51 ? -62.438 80.938 1.761 1 22.61 51 GLY A C 1
ATOM 374 O O . GLY A 1 51 ? -63 80.188 0.936 1 22.61 51 GLY A O 1
ATOM 375 N N . ASP A 1 52 ? -61.312 80.5 1.693 1 26.39 52 ASP A N 1
ATOM 376 C CA . ASP A 1 52 ? -61 79.062 1.605 1 26.39 52 ASP A CA 1
ATOM 377 C C . ASP A 1 52 ? -61.625 78.312 2.781 1 26.39 52 ASP A C 1
ATOM 379 O O . ASP A 1 52 ? -61.312 78.562 3.939 1 26.39 52 ASP A O 1
ATOM 383 N N . GLU A 1 53 ? -63 78 2.748 1 28.47 53 GLU A N 1
ATOM 384 C CA . GLU A 1 53 ? -63.656 77.062 3.629 1 28.47 53 GLU A CA 1
ATOM 385 C C . GLU A 1 53 ? -62.812 75.812 3.801 1 28.47 53 GLU A C 1
ATOM 387 O O . GLU A 1 53 ? -62.75 74.938 2.904 1 28.47 53 GLU A O 1
ATOM 392 N N . GLU A 1 54 ? -61.688 75.875 4.199 1 31.25 54 GLU A N 1
ATOM 393 C CA . GLU A 1 54 ? -60.906 74.688 4.465 1 31.25 54 GLU A CA 1
ATOM 394 C C . GLU A 1 54 ? -61.688 73.688 5.379 1 31.25 54 GLU A C 1
ATOM 396 O O . GLU A 1 54 ? -62 74.062 6.523 1 31.25 54 GLU A O 1
ATOM 401 N N . SER A 1 55 ? -62.844 73.062 4.848 1 35.81 55 SER A N 1
ATOM 402 C CA . SER A 1 55 ? -63.406 71.875 5.543 1 35.81 55 SER A CA 1
ATOM 403 C C . SER A 1 55 ? -62.375 71.188 6.438 1 35.81 55 SER A C 1
ATOM 405 O O . SER A 1 55 ? -61.25 70.938 6.008 1 35.81 55 SER A O 1
ATOM 407 N N . GLU A 1 56 ? -62.469 71.5 7.598 1 40.44 56 GLU A N 1
ATOM 408 C CA . GLU A 1 56 ? -61.625 71 8.695 1 40.44 56 GLU A CA 1
ATOM 409 C C . GLU A 1 56 ? -61.375 69.5 8.586 1 40.44 56 GLU A C 1
ATOM 411 O O . GLU A 1 56 ? -62.25 68.688 8.898 1 40.44 56 GLU A O 1
ATOM 416 N N . LYS A 1 57 ? -60.938 69 7.566 1 50.47 57 LYS A N 1
ATOM 417 C CA . LYS A 1 57 ? -60.5 67.625 7.445 1 50.47 57 LYS A CA 1
ATOM 418 C C . LYS A 1 57 ? -60.031 67.062 8.789 1 50.47 57 LYS A C 1
ATOM 420 O O . LYS A 1 57 ? -59.156 67.688 9.438 1 50.47 57 LYS A O 1
ATOM 425 N N . ALA A 1 58 ? -60.75 66.188 9.414 1 60.38 58 ALA A N 1
ATOM 426 C CA . ALA A 1 58 ? -60.5 65.5 10.695 1 60.38 58 ALA A CA 1
ATOM 427 C C . ALA A 1 58 ? -59.031 65.125 10.812 1 60.38 58 ALA A C 1
ATOM 429 O O . ALA A 1 58 ? -58.438 64.625 9.859 1 60.38 58 ALA A O 1
ATOM 430 N N . SER A 1 59 ? -58.312 65.562 11.812 1 81 59 SER A N 1
ATOM 431 C CA . SER A 1 59 ? -56.906 65.312 12.062 1 81 59 SER A CA 1
ATOM 432 C C . SER A 1 59 ? -56.656 63.781 12.109 1 81 59 SER A C 1
ATOM 434 O O . SER A 1 59 ? -57.562 63.031 12.484 1 81 59 SER A O 1
ATOM 436 N N . VAL A 1 60 ? -55.531 63.25 11.352 1 89.25 60 VAL A N 1
ATOM 437 C CA . VAL A 1 60 ? -55.156 61.844 11.32 1 89.25 60 VAL A CA 1
ATOM 438 C C . VAL A 1 60 ? -55.25 61.25 12.727 1 89.25 60 VAL A C 1
ATOM 440 O O . VAL A 1 60 ? -55.688 60.125 12.906 1 89.25 60 VAL A O 1
ATOM 443 N N . LYS A 1 61 ? -55.031 62.031 13.758 1 89.19 61 LYS A N 1
ATOM 444 C CA . LYS A 1 61 ? -55.062 61.562 15.141 1 89.19 61 LYS A CA 1
ATOM 445 C C . LYS A 1 61 ? -56.469 61.281 15.609 1 89.19 61 LYS A C 1
ATOM 447 O O . LYS A 1 61 ? -56.719 60.25 16.25 1 89.19 61 LYS A O 1
ATOM 452 N N . ASP A 1 62 ? -57.344 62.219 15.289 1 89.19 62 ASP A N 1
ATOM 453 C CA . ASP A 1 62 ? -58.75 62.031 15.664 1 89.19 62 ASP A CA 1
ATOM 454 C C . ASP A 1 62 ? -59.375 60.844 14.93 1 89.19 62 ASP A C 1
ATOM 456 O O . ASP A 1 62 ? -60.125 60.062 15.508 1 89.19 62 ASP A O 1
ATOM 460 N N . MET A 1 63 ? -59 60.781 13.68 1 91.75 63 MET A N 1
ATOM 461 C CA . MET A 1 63 ? -59.5 59.688 12.875 1 91.75 63 MET A CA 1
ATOM 462 C C . MET A 1 63 ? -59 58.344 13.414 1 91.75 63 MET A C 1
ATOM 464 O O . MET A 1 63 ? -59.75 57.344 13.445 1 91.75 63 MET A O 1
ATOM 468 N N . LEU A 1 64 ? -57.719 58.281 13.781 1 93.12 64 LEU A N 1
ATOM 469 C CA . LEU A 1 64 ? -57.125 57.062 14.32 1 93.12 64 LEU A CA 1
ATOM 470 C C . LEU A 1 64 ? -57.781 56.656 15.625 1 93.12 64 LEU A C 1
ATOM 472 O O . LEU A 1 64 ? -58.125 55.5 15.836 1 93.12 64 LEU A O 1
ATOM 476 N N . THR A 1 65 ? -58.031 57.625 16.5 1 91 65 THR A N 1
ATOM 477 C CA . THR A 1 65 ? -58.688 57.375 17.781 1 91 65 THR A CA 1
ATOM 478 C C . THR A 1 65 ? -60.094 56.781 17.547 1 91 65 THR A C 1
ATOM 480 O O . THR A 1 65 ? -60.5 55.844 18.266 1 91 65 THR A O 1
ATOM 483 N N . GLN A 1 66 ? -60.719 57.344 16.594 1 90.88 66 GLN A N 1
ATOM 484 C CA . GLN A 1 66 ? -62.062 56.875 16.266 1 90.88 66 GLN A CA 1
ATOM 485 C C . GLN A 1 66 ? -62 55.438 15.719 1 90.88 66 GLN A C 1
ATOM 487 O O . GLN A 1 66 ? -62.781 54.594 16.141 1 90.88 66 GLN A O 1
ATOM 492 N N . VAL A 1 67 ? -61.062 55.219 14.805 1 92.5 67 VAL A N 1
ATOM 493 C CA . VAL A 1 67 ? -60.906 53.906 14.172 1 92.5 67 VAL A CA 1
ATOM 494 C C . VAL A 1 67 ? -60.562 52.875 15.227 1 92.5 67 VAL A C 1
ATOM 496 O O . VAL A 1 67 ? -61.125 51.781 15.242 1 92.5 67 VAL A O 1
ATOM 499 N N . LEU A 1 68 ? -59.656 53.125 16.172 1 92.62 68 LEU A N 1
ATOM 500 C CA . LEU A 1 68 ? -59.219 52.219 17.219 1 92.62 68 LEU A CA 1
ATOM 501 C C . LEU A 1 68 ? -60.375 51.938 18.188 1 92.62 68 LEU A C 1
ATOM 503 O O . LEU A 1 68 ? -60.531 50.781 18.641 1 92.62 68 LEU A O 1
ATOM 507 N N . ARG A 1 69 ? -61.188 52.969 18.453 1 90.06 69 ARG A N 1
ATOM 508 C CA . ARG A 1 69 ? -62.344 52.781 19.312 1 90.06 69 ARG A CA 1
ATOM 509 C C . ARG A 1 69 ? -63.375 51.875 18.656 1 90.06 69 ARG A C 1
ATOM 511 O O . ARG A 1 69 ? -63.938 51 19.312 1 90.06 69 ARG A O 1
ATOM 518 N N . GLU A 1 70 ? -63.562 52.062 17.422 1 92.06 70 GLU A N 1
ATOM 519 C CA . GLU A 1 70 ? -64.5 51.25 16.672 1 92.06 70 GLU A CA 1
ATOM 520 C C . GLU A 1 70 ? -64.062 49.812 16.594 1 92.06 70 GLU A C 1
ATOM 522 O O . GLU A 1 70 ? -64.938 48.906 16.656 1 92.06 70 GLU A O 1
ATOM 527 N N . ILE A 1 71 ? -62.75 49.562 16.5 1 92.38 71 ILE A N 1
ATOM 528 C CA . ILE A 1 71 ? -62.219 48.219 16.453 1 92.38 71 ILE A CA 1
ATOM 529 C C . ILE A 1 71 ? -62.344 47.562 17.828 1 92.38 71 ILE A C 1
ATOM 531 O O . ILE A 1 71 ? -62.719 46.406 17.938 1 92.38 71 ILE A O 1
ATOM 535 N N . ARG A 1 72 ? -62.062 48.344 18.891 1 89.25 72 ARG A N 1
ATOM 536 C CA . ARG A 1 72 ? -62.156 47.844 20.266 1 89.25 72 ARG A CA 1
ATOM 537 C C . ARG A 1 72 ? -63.562 47.469 20.625 1 89.25 72 ARG A C 1
ATOM 539 O O . ARG A 1 72 ? -63.781 46.438 21.281 1 89.25 72 ARG A O 1
ATOM 546 N N . ASP A 1 73 ? -64.5 48.312 20.141 1 86.75 73 ASP A N 1
ATOM 547 C CA . ASP A 1 73 ? -65.875 48.125 20.484 1 86.75 73 ASP A CA 1
ATOM 548 C C . ASP A 1 73 ? -66.562 47.125 19.547 1 86.75 73 ASP A C 1
ATOM 550 O O . ASP A 1 73 ? -67.688 46.719 19.781 1 86.75 73 ASP A O 1
ATOM 554 N N . GLY A 1 74 ? -65.938 46.719 18.5 1 87.25 74 GLY A N 1
ATOM 555 C CA . GLY A 1 74 ? -66.438 45.688 17.594 1 87.25 74 GLY A CA 1
ATOM 556 C C . GLY A 1 74 ? -67.25 46.281 16.469 1 87.25 74 GLY A C 1
ATOM 557 O O . GLY A 1 74 ? -67.812 45.531 15.672 1 87.25 74 GLY A O 1
ATOM 558 N N . GLU A 1 75 ? -67.375 47.594 16.359 1 88.19 75 GLU A N 1
ATOM 559 C CA . GLU A 1 75 ? -68.125 48.25 15.328 1 88.19 75 GLU A CA 1
ATOM 560 C C . GLU A 1 75 ? -67.5 48.156 13.961 1 88.19 75 GLU A C 1
ATOM 562 O O . GLU A 1 75 ? -68.125 48.156 12.93 1 88.19 75 GLU A O 1
ATOM 567 N N . LEU A 1 76 ? -66.188 48.094 14.047 1 90.5 76 LEU A N 1
ATOM 568 C CA . LEU A 1 76 ? -65.375 47.969 12.836 1 90.5 76 LEU A CA 1
ATOM 569 C C . LEU A 1 76 ? -64.562 46.688 12.859 1 90.5 76 LEU A C 1
ATOM 571 O O . LEU A 1 76 ? -63.594 46.594 13.648 1 90.5 76 LEU A O 1
ATOM 575 N N . ASP A 1 77 ? -64.938 45.719 12.062 1 91.19 77 ASP A N 1
ATOM 576 C CA . ASP A 1 77 ? -64.188 44.5 11.953 1 91.19 77 ASP A CA 1
ATOM 577 C C . ASP A 1 77 ? -63.469 44.406 10.602 1 91.19 77 ASP A C 1
ATOM 579 O O . ASP A 1 77 ? -64.062 44 9.609 1 91.19 77 ASP A O 1
ATOM 583 N N . LEU A 1 78 ? -62.25 44.656 10.633 1 91.62 78 LEU A N 1
ATOM 584 C CA . LEU A 1 78 ? -61.469 44.719 9.398 1 91.62 78 LEU A CA 1
ATOM 585 C C . LEU A 1 78 ? -61 43.344 8.953 1 91.62 78 LEU A C 1
ATOM 587 O O . LEU A 1 78 ? -60.375 43.188 7.906 1 91.62 78 LEU A O 1
ATOM 591 N N . THR A 1 79 ? -61.219 42.281 9.68 1 91.19 79 THR A N 1
ATOM 592 C CA . THR A 1 79 ? -60.906 40.906 9.289 1 91.19 79 THR A CA 1
ATOM 593 C C . THR A 1 79 ? -61.875 40.406 8.211 1 91.19 79 THR A C 1
ATOM 595 O O . THR A 1 79 ? -61.594 39.438 7.496 1 91.19 79 THR A O 1
ATOM 598 N N . ASP A 1 80 ? -62.969 41.219 8.195 1 87.44 80 ASP A N 1
ATOM 599 C CA . ASP A 1 80 ? -63.906 40.969 7.133 1 87.44 80 ASP A CA 1
ATOM 600 C C . ASP A 1 80 ? -63.469 41.594 5.82 1 87.44 80 ASP A C 1
ATOM 602 O O . ASP A 1 80 ? -63.25 42.812 5.762 1 87.44 80 ASP A O 1
ATOM 606 N N . SER A 1 81 ? -63.5 40.875 4.734 1 90.56 81 SER A N 1
ATOM 607 C CA . SER A 1 81 ? -62.938 41.281 3.453 1 90.56 81 SER A CA 1
ATOM 608 C C . SER A 1 81 ? -63.688 42.469 2.859 1 90.56 81 SER A C 1
ATOM 610 O O . SER A 1 81 ? -63.125 43.375 2.258 1 90.56 81 SER A O 1
ATOM 612 N N . GLN A 1 82 ? -65 42.406 3.051 1 87.94 82 GLN A N 1
ATOM 613 C CA . GLN A 1 82 ? -65.812 43.469 2.48 1 87.94 82 GLN A CA 1
ATOM 614 C C . GLN A 1 82 ? -65.625 44.781 3.252 1 87.94 82 GLN A C 1
ATOM 616 O O . GLN A 1 82 ? -65.562 45.844 2.652 1 87.94 82 GLN A O 1
ATOM 621 N N . LYS A 1 83 ? -65.562 44.594 4.52 1 91.19 83 LYS A N 1
ATOM 622 C CA . LYS A 1 83 ? -65.375 45.781 5.363 1 91.19 83 LYS A CA 1
ATOM 623 C C . LYS A 1 83 ? -64 46.375 5.191 1 91.19 83 LYS A C 1
ATOM 625 O O . LYS A 1 83 ? -63.844 47.594 5.23 1 91.19 83 LYS A O 1
ATOM 630 N N . LEU A 1 84 ? -63.031 45.5 4.984 1 93.12 84 LEU A N 1
ATOM 631 C CA . LEU A 1 84 ? -61.656 45.938 4.754 1 93.12 84 LEU A CA 1
ATOM 632 C C . LEU A 1 84 ? -61.562 46.719 3.447 1 93.12 84 LEU A C 1
ATOM 634 O O . LEU A 1 84 ? -60.938 47.781 3.395 1 93.12 84 LEU A O 1
ATOM 638 N N . ALA A 1 85 ? -62.25 46.219 2.377 1 91.94 85 ALA A N 1
ATOM 639 C CA . ALA A 1 85 ? -62.219 46.875 1.072 1 91.94 85 ALA A CA 1
ATOM 640 C C . ALA A 1 85 ? -62.875 48.25 1.144 1 91.94 85 ALA A C 1
ATOM 642 O O . ALA A 1 85 ? -62.375 49.219 0.536 1 91.94 85 ALA A O 1
ATOM 643 N N . ALA A 1 86 ? -63.969 48.25 1.876 1 90.75 86 ALA A N 1
ATOM 644 C CA . ALA A 1 86 ? -64.625 49.531 2.047 1 90.75 86 ALA A CA 1
ATOM 645 C C . ALA A 1 86 ? -63.781 50.531 2.822 1 90.75 86 ALA A C 1
ATOM 647 O O . ALA A 1 86 ? -63.75 51.719 2.484 1 90.75 86 ALA A O 1
ATOM 648 N N . PHE A 1 87 ? -63.156 50 3.783 1 92.12 87 PHE A N 1
ATOM 649 C CA . PHE A 1 87 ? -62.281 50.812 4.609 1 92.12 87 PHE A CA 1
ATOM 650 C C . PHE A 1 87 ? -61.125 51.375 3.795 1 92.12 87 PHE A C 1
ATOM 652 O O . PHE A 1 87 ? -60.812 52.562 3.869 1 92.12 87 PHE A O 1
ATOM 659 N N . VAL A 1 88 ? -60.406 50.562 3.008 1 91.81 88 VAL A N 1
ATOM 660 C CA . VAL A 1 88 ? -59.219 50.906 2.23 1 91.81 88 VAL A CA 1
ATOM 661 C C . VAL A 1 88 ? -59.562 51.938 1.171 1 91.81 88 VAL A C 1
ATOM 663 O O . VAL A 1 88 ? -58.719 52.812 0.854 1 91.81 88 VAL A O 1
ATOM 666 N N . THR A 1 89 ? -60.844 51.938 0.784 1 89.69 89 THR A N 1
ATOM 667 C CA . THR A 1 89 ? -61.25 52.812 -0.307 1 89.69 89 THR A CA 1
ATOM 668 C C . THR A 1 89 ? -61.688 54.156 0.23 1 89.69 89 THR A C 1
ATOM 670 O O . THR A 1 89 ? -61.438 55.188 -0.381 1 89.69 89 THR A O 1
ATOM 673 N N . HIS A 1 90 ? -62.312 54.219 1.411 1 89.5 90 HIS A N 1
ATOM 674 C CA . HIS A 1 90 ? -62.969 55.469 1.846 1 89.5 90 HIS A CA 1
ATOM 675 C C . HIS A 1 90 ? -62.219 56.094 3.004 1 89.5 90 HIS A C 1
ATOM 677 O O . HIS A 1 90 ? -61.781 57.25 2.918 1 89.5 90 HIS A O 1
ATOM 683 N N . ARG A 1 91 ? -61.875 55.406 4.031 1 89.94 91 ARG A N 1
ATOM 684 C CA . ARG A 1 91 ? -61.281 55.969 5.242 1 89.94 91 ARG A CA 1
ATOM 685 C C . ARG A 1 91 ? -59.781 55.75 5.277 1 89.94 91 ARG A C 1
ATOM 687 O O . ARG A 1 91 ? -59.062 56.531 5.891 1 89.94 91 ARG A O 1
ATOM 694 N N . GLY A 1 92 ? -59.312 54.75 4.605 1 90.81 92 GLY A N 1
ATOM 695 C CA . GLY A 1 92 ? -57.938 54.312 4.633 1 90.81 92 GLY A CA 1
ATOM 696 C C . GLY A 1 92 ? -56.969 55.375 4.152 1 90.81 92 GLY A C 1
ATOM 697 O O . GLY A 1 92 ? -56.031 55.719 4.863 1 90.81 92 GLY A O 1
ATOM 698 N N . PRO A 1 93 ? -57.188 55.906 3.031 1 91.12 93 PRO A N 1
ATOM 699 C CA . PRO A 1 93 ? -56.25 56.875 2.479 1 91.12 93 PRO A CA 1
ATOM 700 C C . PRO A 1 93 ? -56.094 58.125 3.371 1 91.12 93 PRO A C 1
ATOM 702 O O . PRO A 1 93 ? -55.031 58.688 3.443 1 91.12 93 PRO A O 1
ATOM 705 N N . ASN A 1 94 ? -57.188 58.5 4.043 1 90.12 94 ASN A N 1
ATOM 706 C CA . ASN A 1 94 ? -57.125 59.656 4.957 1 90.12 94 ASN A CA 1
ATOM 707 C C . ASN A 1 94 ? -56.312 59.312 6.211 1 90.12 94 ASN A C 1
ATOM 709 O O . ASN A 1 94 ? -55.625 60.156 6.754 1 90.12 94 ASN A O 1
ATOM 713 N N . LEU A 1 95 ? -56.438 58.094 6.605 1 91.75 95 LEU A N 1
ATOM 714 C CA . LEU A 1 95 ? -55.719 57.625 7.781 1 91.75 95 LEU A CA 1
ATOM 715 C C . LEU A 1 95 ? -54.219 57.5 7.469 1 91.75 95 LEU A C 1
ATOM 717 O O . LEU A 1 95 ? -53.375 57.656 8.352 1 91.75 95 LEU A O 1
ATOM 721 N N . ALA A 1 96 ? -53.906 57.219 6.27 1 92.12 96 ALA A N 1
ATOM 722 C CA . ALA A 1 96 ? -52.531 56.969 5.84 1 92.12 96 ALA A CA 1
ATOM 723 C C . ALA A 1 96 ? -51.781 58.25 5.566 1 92.12 96 ALA A C 1
ATOM 725 O O . ALA A 1 96 ? -50.562 58.25 5.281 1 92.12 96 ALA A O 1
ATOM 726 N N . ARG A 1 97 ? -52.438 59.344 5.746 1 91.25 97 ARG A N 1
ATOM 727 C CA . ARG A 1 97 ? -51.781 60.625 5.555 1 91.25 97 ARG A CA 1
ATOM 728 C C . ARG A 1 97 ? -50.844 60.969 6.727 1 91.25 97 ARG A C 1
ATOM 730 O O . ARG A 1 97 ? -50.906 60.312 7.766 1 91.25 97 ARG A O 1
ATOM 737 N N . GLN A 1 98 ? -49.875 61.875 6.547 1 90.94 98 GLN A N 1
ATOM 738 C CA . GLN A 1 98 ? -49 62.312 7.605 1 90.94 98 GLN A CA 1
ATOM 739 C C . GLN A 1 98 ? -49.656 63.344 8.508 1 90.94 98 GLN A C 1
ATOM 741 O O . GLN A 1 98 ? -50.5 64.125 8.047 1 90.94 98 GLN A O 1
ATOM 746 N N . THR A 1 99 ? -49.25 63.281 9.703 1 88.75 99 THR A N 1
ATOM 747 C CA . THR A 1 99 ? -49.781 64.25 10.656 1 88.75 99 THR A CA 1
ATOM 748 C C . THR A 1 99 ? -48.969 65.562 10.57 1 88.75 99 THR A C 1
ATOM 750 O O . THR A 1 99 ? -47.938 65.625 9.922 1 88.75 99 THR A O 1
ATOM 753 N N . ARG A 1 100 ? -49.469 66.625 11.039 1 83.69 100 ARG A N 1
ATOM 754 C CA . ARG A 1 100 ? -48.719 67.938 11.117 1 83.69 100 ARG A CA 1
ATOM 755 C C . ARG A 1 100 ? -47.781 67.938 12.312 1 83.69 100 ARG A C 1
ATOM 757 O O . ARG A 1 100 ? -46.969 68.875 12.453 1 83.69 100 ARG A O 1
ATOM 764 N N . ASP A 1 101 ? -47.844 66.875 13.141 1 88 101 ASP A N 1
ATOM 765 C CA . ASP A 1 101 ? -46.969 66.688 14.305 1 88 101 ASP A CA 1
ATOM 766 C C . ASP A 1 101 ? -45.688 65.938 13.953 1 88 101 ASP A C 1
ATOM 768 O O . ASP A 1 101 ? -45.75 64.75 13.664 1 88 101 ASP A O 1
ATOM 772 N N . ARG A 1 102 ? -44.594 66.625 14.023 1 89.19 102 ARG A N 1
ATOM 773 C CA . ARG A 1 102 ? -43.344 66.062 13.633 1 89.19 102 ARG A CA 1
ATOM 774 C C . ARG A 1 102 ? -42.906 65 14.633 1 89.19 102 ARG A C 1
ATOM 776 O O . ARG A 1 102 ? -42.031 64.125 14.328 1 89.19 102 ARG A O 1
ATOM 783 N N . ASP A 1 103 ? -43.469 64.938 15.766 1 89.5 103 ASP A N 1
ATOM 784 C CA . ASP A 1 103 ? -43.156 63.969 16.766 1 89.5 103 ASP A CA 1
ATOM 785 C C . ASP A 1 103 ? -43.906 62.656 16.484 1 89.5 103 ASP A C 1
ATOM 787 O O . ASP A 1 103 ? -43.5 61.594 16.953 1 89.5 103 ASP A O 1
ATOM 791 N N . GLN A 1 104 ? -45.062 62.781 15.875 1 91.38 104 GLN A N 1
ATOM 792 C CA . GLN A 1 104 ? -45.906 61.656 15.508 1 91.38 104 GLN A CA 1
ATOM 793 C C . GLN A 1 104 ? -46.438 61.781 14.078 1 91.38 104 GLN A C 1
ATOM 795 O O . GLN A 1 104 ? -47.656 61.938 13.867 1 91.38 104 GLN A O 1
ATOM 800 N N . PRO A 1 105 ? -45.594 61.594 13.188 1 92.38 105 PRO A N 1
ATOM 801 C CA . PRO A 1 105 ? -45.906 61.969 11.805 1 92.38 105 PRO A CA 1
ATOM 802 C C . PRO A 1 105 ? -46.906 61.062 11.141 1 92.38 105 PRO A C 1
ATOM 804 O O . PRO A 1 105 ? -47.562 61.438 10.164 1 92.38 105 PRO A O 1
ATOM 807 N N . THR A 1 106 ? -47 59.781 11.602 1 94.25 106 THR A N 1
ATOM 808 C CA . THR A 1 106 ? -47.938 58.844 10.984 1 94.25 106 THR A CA 1
ATOM 809 C C . THR A 1 106 ? -48.781 58.156 12.039 1 94.25 106 THR A C 1
ATOM 811 O O . THR A 1 106 ? -48.469 58.188 13.234 1 94.25 106 THR A O 1
ATOM 814 N N . ALA A 1 107 ? -49.875 57.469 11.578 1 94.06 107 ALA A N 1
ATOM 815 C CA . ALA A 1 107 ? -50.719 56.688 12.477 1 94.06 107 ALA A CA 1
ATOM 816 C C . ALA A 1 107 ? -49.906 55.562 13.148 1 94.06 107 ALA A C 1
ATOM 818 O O . ALA A 1 107 ? -50.156 55.25 14.312 1 94.06 107 ALA A O 1
ATOM 819 N N . LEU A 1 108 ? -48.906 55.062 12.398 1 94.5 108 LEU A N 1
ATOM 820 C CA . LEU A 1 108 ? -48.062 54 12.938 1 94.5 108 LEU A CA 1
ATOM 821 C C . LEU A 1 108 ? -47.156 54.531 14.047 1 94.5 108 LEU A C 1
ATOM 823 O O . LEU A 1 108 ? -46.906 53.844 15.031 1 94.5 108 LEU A O 1
ATOM 827 N N . HIS A 1 109 ? -46.625 55.688 13.898 1 94.75 109 HIS A N 1
ATOM 828 C CA . HIS A 1 109 ? -45.812 56.312 14.945 1 94.75 109 HIS A CA 1
ATOM 829 C C . HIS A 1 109 ? -46.594 56.469 16.234 1 94.75 109 HIS A C 1
ATOM 831 O O . HIS A 1 109 ? -46.094 56.219 17.328 1 94.75 109 HIS A O 1
ATOM 837 N N . ILE A 1 110 ? -47.875 56.875 16.094 1 94 110 ILE A N 1
ATOM 838 C CA . ILE A 1 110 ? -48.75 57.094 17.234 1 94 110 ILE A CA 1
ATOM 839 C C . ILE A 1 110 ? -49 55.781 17.969 1 94 110 ILE A C 1
ATOM 841 O O . ILE A 1 110 ? -48.844 55.688 19.188 1 94 110 ILE A O 1
ATOM 845 N N . MET A 1 111 ? -49.25 54.781 17.156 1 93.62 111 MET A N 1
ATOM 846 C CA . MET A 1 111 ? -49.531 53.469 17.734 1 93.62 111 MET A CA 1
ATOM 847 C C . MET A 1 111 ? -48.281 52.875 18.375 1 93.62 111 MET A C 1
ATOM 849 O O . MET A 1 111 ? -48.375 52.188 19.406 1 93.62 111 MET A O 1
ATOM 853 N N . ALA A 1 112 ? -47.156 53.062 17.781 1 93.88 112 ALA A N 1
ATOM 854 C CA . ALA A 1 112 ? -45.906 52.531 18.297 1 93.88 112 ALA A CA 1
ATOM 855 C C . ALA A 1 112 ? -45.531 53.188 19.625 1 93.88 112 ALA A C 1
ATOM 857 O O . ALA A 1 112 ? -45.031 52.531 20.531 1 93.88 112 ALA A O 1
ATOM 858 N N . LYS A 1 113 ? -45.781 54.469 19.766 1 91 113 LYS A N 1
ATOM 859 C CA . LYS A 1 113 ? -45.375 55.219 20.953 1 91 113 LYS A CA 1
ATOM 860 C C . LYS A 1 113 ? -46.406 55.062 22.062 1 91 113 LYS A C 1
ATOM 862 O O . LYS A 1 113 ? -46.094 55.219 23.25 1 91 113 LYS A O 1
ATOM 867 N N . GLU A 1 114 ? -47.656 54.812 21.703 1 89 114 GLU A N 1
ATOM 868 C CA . GLU A 1 114 ? -48.75 54.719 22.672 1 89 114 GLU A CA 1
ATOM 869 C C . GLU A 1 114 ? -48.594 53.469 23.562 1 89 114 GLU A C 1
ATOM 871 O O . GLU A 1 114 ? -48.125 52.438 23.109 1 89 114 GLU A O 1
ATOM 876 N N . ASP A 1 115 ? -49 53.656 24.75 1 86.44 115 ASP A N 1
ATOM 877 C CA . ASP A 1 115 ? -48.938 52.531 25.703 1 86.44 115 ASP A CA 1
ATOM 878 C C . ASP A 1 115 ? -49.844 51.375 25.266 1 86.44 115 ASP A C 1
ATOM 880 O O . ASP A 1 115 ? -50.938 51.625 24.719 1 86.44 115 ASP A O 1
ATOM 884 N N . LYS A 1 116 ? -49.438 50.219 25.516 1 81.88 116 LYS A N 1
ATOM 885 C CA . LYS A 1 116 ? -50.156 49 25.141 1 81.88 116 LYS A CA 1
ATOM 886 C C . LYS A 1 116 ? -51.594 49.031 25.688 1 81.88 116 LYS A C 1
ATOM 888 O O . LYS A 1 116 ? -52.5 48.531 25.062 1 81.88 116 LYS A O 1
ATOM 893 N N . LYS A 1 117 ? -51.75 49.75 26.859 1 81.31 117 LYS A N 1
ATOM 894 C CA . LYS A 1 117 ? -53.031 49.75 27.531 1 81.31 117 LYS A CA 1
ATOM 895 C C . LYS A 1 117 ? -54.031 50.688 26.812 1 81.31 117 LYS A C 1
ATOM 897 O O . LYS A 1 117 ? -55.25 50.5 26.906 1 81.31 117 LYS A O 1
ATOM 902 N N . SER A 1 118 ? -53.5 51.594 26.062 1 83 118 SER A N 1
ATOM 903 C CA . SER A 1 118 ? -54.344 52.594 25.406 1 83 118 SER A CA 1
ATOM 904 C C . SER A 1 118 ? -54.75 52.125 24 1 83 118 SER A C 1
ATOM 906 O O . SER A 1 118 ? -55.625 52.719 23.375 1 83 118 SER A O 1
ATOM 908 N N . LEU A 1 119 ? -54.125 51.062 23.562 1 85.56 119 LEU A N 1
ATOM 909 C CA . LEU A 1 119 ? -54.406 50.5 22.25 1 85.56 119 LEU A CA 1
ATOM 910 C C . LEU A 1 119 ? -55.344 49.281 22.375 1 85.56 119 LEU A C 1
ATOM 912 O O . LEU A 1 119 ? -55.406 48.656 23.422 1 85.56 119 LEU A O 1
ATOM 916 N N . PRO A 1 120 ? -56.125 49.094 21.297 1 84.56 120 PRO A N 1
ATOM 917 C CA . PRO A 1 120 ? -56.781 47.781 21.297 1 84.56 120 PRO A CA 1
ATOM 918 C C . PRO A 1 120 ? -55.812 46.625 21.391 1 84.56 120 PRO A C 1
ATOM 920 O O . PRO A 1 120 ? -54.625 46.781 21.141 1 84.56 120 PRO A O 1
ATOM 923 N N . ASN A 1 121 ? -56.406 45.562 21.938 1 86.12 121 ASN A N 1
ATOM 924 C CA . ASN A 1 121 ? -55.562 44.375 22 1 86.12 121 ASN A CA 1
ATOM 925 C C . ASN A 1 121 ? -54.906 44.094 20.641 1 86.12 121 ASN A C 1
ATOM 927 O O . ASN A 1 121 ? -55.562 44.094 19.609 1 86.12 121 ASN A O 1
ATOM 931 N N . LEU A 1 122 ? -53.594 44 20.688 1 86.12 122 LEU A N 1
ATOM 932 C CA . LEU A 1 122 ? -52.844 43.719 19.453 1 86.12 122 LEU A CA 1
ATOM 933 C C . LEU A 1 122 ? -53 42.281 19.031 1 86.12 122 LEU A C 1
ATOM 935 O O . LEU A 1 122 ? -52.062 41.5 19.109 1 86.12 122 LEU A O 1
ATOM 939 N N . ASP A 1 123 ? -54.188 42.031 18.594 1 88.31 123 ASP A N 1
ATOM 940 C CA . ASP A 1 123 ? -54.531 40.688 18.125 1 88.31 123 ASP A CA 1
ATOM 941 C C . ASP A 1 123 ? -54.938 40.688 16.656 1 88.31 123 ASP A C 1
ATOM 943 O O . ASP A 1 123 ? -54.625 41.656 15.93 1 88.31 123 ASP A O 1
ATOM 947 N N . GLU A 1 124 ? -55.562 39.75 16.203 1 88.94 124 GLU A N 1
ATOM 948 C CA . GLU A 1 124 ? -55.844 39.5 14.789 1 88.94 124 GLU A CA 1
ATOM 949 C C . GLU A 1 124 ? -56.75 40.594 14.219 1 88.94 124 GLU A C 1
ATOM 951 O O . GLU A 1 124 ? -56.688 40.875 13.016 1 88.94 124 GLU A O 1
ATOM 956 N N . LYS A 1 125 ? -57.438 41.25 15.109 1 89.94 125 LYS A N 1
ATOM 957 C CA . LYS A 1 125 ? -58.375 42.312 14.648 1 89.94 125 LYS A CA 1
ATOM 958 C C . LYS A 1 125 ? -57.625 43.562 14.227 1 89.94 125 LYS A C 1
ATOM 960 O O . LYS A 1 125 ? -58.094 44.344 13.398 1 89.94 125 LYS A O 1
ATOM 965 N N . MET A 1 126 ? -56.406 43.656 14.844 1 92.38 126 MET A N 1
ATOM 966 C CA . MET A 1 126 ? -55.625 44.844 14.562 1 92.38 126 MET A CA 1
ATOM 967 C C . MET A 1 126 ? -54.719 44.625 13.352 1 92.38 126 MET A C 1
ATOM 969 O O . MET A 1 126 ? -54.25 45.594 12.734 1 92.38 126 MET A O 1
ATOM 973 N N . GLU A 1 127 ? -54.469 43.406 12.875 1 93.94 127 GLU A N 1
ATOM 974 C CA . GLU A 1 127 ? -53.5 43 11.867 1 93.94 127 GLU A CA 1
ATOM 975 C C . GLU A 1 127 ? -53.812 43.625 10.516 1 93.94 127 GLU A C 1
ATOM 977 O O . GLU A 1 127 ? -52.938 44.188 9.867 1 93.94 127 GLU A O 1
ATOM 982 N N . PRO A 1 128 ? -55.062 43.562 10.078 1 93.81 128 PRO A N 1
ATOM 983 C CA . PRO A 1 128 ? -55.375 44.125 8.758 1 93.81 128 PRO A CA 1
ATOM 984 C C . PRO A 1 128 ? -55.125 45.625 8.68 1 93.81 128 PRO A C 1
ATOM 986 O O . PRO A 1 128 ? -54.688 46.156 7.641 1 93.81 128 PRO A O 1
ATOM 989 N N . LEU A 1 129 ? -55.438 46.312 9.805 1 93.44 129 LEU A N 1
ATOM 990 C CA . LEU A 1 129 ? -55.188 47.75 9.844 1 93.44 129 LEU A CA 1
ATOM 991 C C . LEU A 1 129 ? -53.719 48.062 9.695 1 93.44 129 LEU A C 1
ATOM 993 O O . LEU A 1 129 ? -53.312 48.938 8.898 1 93.44 129 LEU A O 1
ATOM 997 N N . ILE A 1 130 ? -52.875 47.375 10.445 1 93.88 130 ILE A N 1
ATOM 998 C CA . ILE A 1 130 ? -51.438 47.594 10.445 1 93.88 130 ILE A CA 1
ATOM 999 C C . ILE A 1 130 ? -50.844 47.219 9.078 1 93.88 130 ILE A C 1
ATOM 1001 O O . ILE A 1 130 ? -50.031 47.969 8.531 1 93.88 130 ILE A O 1
ATOM 1005 N N . LYS A 1 131 ? -51.219 46.156 8.508 1 94.19 131 LYS A N 1
ATOM 1006 C CA . LYS A 1 131 ? -50.719 45.719 7.211 1 94.19 131 LYS A CA 1
ATOM 1007 C C . LYS A 1 131 ? -51.094 46.719 6.113 1 94.19 131 LYS A C 1
ATOM 1009 O O . LYS A 1 131 ? -50.281 46.969 5.203 1 94.19 131 LYS A O 1
ATOM 1014 N N . PHE A 1 132 ? -52.312 47.25 6.258 1 92.12 132 PHE A N 1
ATOM 1015 C CA . PHE A 1 132 ? -52.75 48.25 5.289 1 92.12 132 PHE A CA 1
ATOM 1016 C C . PHE A 1 132 ? -51.844 49.5 5.336 1 92.12 132 PHE A C 1
ATOM 1018 O O . PHE A 1 132 ? -51.406 49.969 4.297 1 92.12 132 PHE A O 1
ATOM 1025 N N . LEU A 1 133 ? -51.594 49.906 6.535 1 94.06 133 LEU A N 1
ATOM 1026 C CA . LEU A 1 133 ? -50.75 51.094 6.691 1 94.06 133 LEU A CA 1
ATOM 1027 C C . LEU A 1 133 ? -49.344 50.844 6.195 1 94.06 133 LEU A C 1
ATOM 1029 O O . LEU A 1 133 ? -48.75 51.688 5.551 1 94.06 133 LEU A O 1
ATOM 1033 N N . CYS A 1 134 ? -48.781 49.656 6.43 1 93.81 134 CYS A N 1
ATOM 1034 C CA . CYS A 1 134 ? -47.406 49.312 6.07 1 93.81 134 CYS A CA 1
ATOM 1035 C C . CYS A 1 134 ? -47.25 49.156 4.559 1 93.81 134 CYS A C 1
ATOM 1037 O O . CYS A 1 134 ? -46.156 49.312 4.023 1 93.81 134 CYS A O 1
ATOM 1039 N N . GLN A 1 135 ? -48.312 48.969 3.863 1 91.94 135 GLN A N 1
ATOM 1040 C CA . GLN A 1 135 ? -48.25 48.719 2.424 1 91.94 135 GLN A CA 1
ATOM 1041 C C . GLN A 1 135 ? -48.344 50.031 1.646 1 91.94 135 GLN A C 1
ATOM 1043 O O . GLN A 1 135 ? -48.125 50.031 0.43 1 91.94 135 GLN A O 1
ATOM 1048 N N . GLN A 1 136 ? -48.562 51.062 2.418 1 91.31 136 GLN A N 1
ATOM 1049 C CA . GLN A 1 136 ? -48.562 52.344 1.758 1 91.31 136 GLN A CA 1
ATOM 1050 C C . GLN A 1 136 ? -47.156 52.75 1.302 1 91.31 136 GLN A C 1
ATOM 1052 O O . GLN A 1 136 ? -46.156 52.375 1.954 1 91.31 136 GLN A O 1
ATOM 1057 N N . LYS A 1 137 ? -47.031 53.406 0.222 1 89.19 137 LYS A N 1
ATOM 1058 C CA . LYS A 1 137 ? -45.75 53.75 -0.374 1 89.19 137 LYS A CA 1
ATOM 1059 C C . LYS A 1 137 ? -44.906 54.594 0.578 1 89.19 137 LYS A C 1
ATOM 1061 O O . LYS A 1 137 ? -45.344 55.625 1.051 1 89.19 137 LYS A O 1
ATOM 1066 N N . ASN A 1 138 ? -43.75 54.125 0.925 1 90.38 138 ASN A N 1
ATOM 1067 C CA . ASN A 1 138 ? -42.719 54.781 1.701 1 90.38 138 ASN A CA 1
ATOM 1068 C C . ASN A 1 138 ? -43.188 55.156 3.107 1 90.38 138 ASN A C 1
ATOM 1070 O O . ASN A 1 138 ? -42.656 56.062 3.744 1 90.38 138 ASN A O 1
ATOM 1074 N N . TYR A 1 139 ? -44.25 54.469 3.568 1 93.12 139 TYR A N 1
ATOM 1075 C CA . TYR A 1 139 ? -44.906 54.781 4.84 1 93.12 139 TYR A CA 1
ATOM 1076 C C . TYR A 1 139 ? -43.969 54.438 6.008 1 93.12 139 TYR A C 1
ATOM 1078 O O . TYR A 1 139 ? -43.875 55.188 6.969 1 93.12 139 TYR A O 1
ATOM 1086 N N . LEU A 1 140 ? -43.25 53.312 5.875 1 94.56 140 LEU A N 1
ATOM 1087 C CA . LEU A 1 140 ? -42.406 52.812 6.957 1 94.56 140 LEU A CA 1
ATOM 1088 C C . LEU A 1 140 ? -41.062 53.562 6.953 1 94.56 140 LEU A C 1
ATOM 1090 O O . LEU A 1 140 ? -40.312 53.5 7.926 1 94.56 140 LEU A O 1
ATOM 1094 N N . GLU A 1 141 ? -40.719 54.375 6.004 1 94.31 141 GLU A N 1
ATOM 1095 C CA . GLU A 1 141 ? -39.469 55.094 5.879 1 94.31 141 GLU A CA 1
ATOM 1096 C C . GLU A 1 141 ? -39.531 56.469 6.539 1 94.31 141 GLU A C 1
ATOM 1098 O O . GLU A 1 141 ? -38.531 57.125 6.785 1 94.31 141 GLU A O 1
ATOM 1103 N N . ILE A 1 142 ? -40.719 56.875 6.887 1 94.25 142 ILE A N 1
ATOM 1104 C CA . ILE A 1 142 ? -40.938 58.188 7.469 1 94.25 142 ILE A CA 1
ATOM 1105 C C . ILE A 1 142 ? -40.344 58.25 8.875 1 94.25 142 ILE A C 1
ATOM 1107 O O . ILE A 1 142 ? -40.531 57.312 9.664 1 94.25 142 ILE A O 1
ATOM 1111 N N . LYS A 1 143 ? -39.594 59.281 9.156 1 94.12 143 LYS A N 1
ATOM 1112 C CA . LYS A 1 143 ? -38.906 59.469 10.445 1 94.12 143 LYS A CA 1
ATOM 1113 C C . LYS A 1 143 ? -39.594 60.531 11.273 1 94.12 143 LYS A C 1
ATOM 1115 O O . LYS A 1 143 ? -40.188 61.469 10.727 1 94.12 143 LYS A O 1
ATOM 1120 N N . ASP A 1 144 ? -39.562 60.375 12.508 1 93.5 144 ASP A N 1
ATOM 1121 C CA . ASP A 1 144 ? -40.031 61.406 13.398 1 93.5 144 ASP A CA 1
ATOM 1122 C C . ASP A 1 144 ? -38.969 62.469 13.664 1 93.5 144 ASP A C 1
ATOM 1124 O O . ASP A 1 144 ? -37.938 62.469 13.008 1 93.5 144 ASP A O 1
ATOM 1128 N N . ARG A 1 145 ? -39.281 63.344 14.586 1 91.69 145 ARG A N 1
ATOM 1129 C CA . ARG A 1 145 ? -38.375 64.438 14.883 1 91.69 145 ARG A CA 1
ATOM 1130 C C . ARG A 1 145 ? -37.031 63.969 15.406 1 91.69 145 ARG A C 1
ATOM 1132 O O . ARG A 1 145 ? -36 64.562 15.18 1 91.69 145 ARG A O 1
ATOM 1139 N N . SER A 1 146 ? -37.062 62.844 16.031 1 90.69 146 SER A N 1
ATOM 1140 C CA . SER A 1 146 ? -35.875 62.25 16.609 1 90.69 146 SER A CA 1
ATOM 1141 C C . SER A 1 146 ? -35.156 61.344 15.609 1 90.69 146 SER A C 1
ATOM 1143 O O . SER A 1 146 ? -34.156 60.688 15.953 1 90.69 146 SER A O 1
ATOM 1145 N N . GLY A 1 147 ? -35.719 61.25 14.414 1 91.56 147 GLY A N 1
ATOM 1146 C CA . GLY A 1 147 ? -35.094 60.469 13.352 1 91.56 147 GLY A CA 1
ATOM 1147 C C . GLY A 1 147 ? -35.438 59 13.406 1 91.56 147 GLY A C 1
ATOM 1148 O O . GLY A 1 147 ? -34.781 58.188 12.797 1 91.56 147 GLY A O 1
ATOM 1149 N N . CYS A 1 148 ? -36.5 58.594 14.062 1 94.62 148 CYS A N 1
ATOM 1150 C CA . CYS A 1 148 ? -36.844 57.188 14.25 1 94.62 148 CYS A CA 1
ATOM 1151 C C . CYS A 1 148 ? -38.031 56.812 13.375 1 94.62 148 CYS A C 1
ATOM 1153 O O . CYS A 1 148 ? -38.969 57.625 13.195 1 94.62 148 CYS A O 1
ATOM 1155 N N . THR A 1 149 ? -38 55.719 12.852 1 95.69 149 THR A N 1
ATOM 1156 C CA . THR A 1 149 ? -39.125 55.188 12.102 1 95.69 149 THR A CA 1
ATOM 1157 C C . THR A 1 149 ? -40.156 54.562 13.047 1 95.69 149 THR A C 1
ATOM 1159 O O . THR A 1 149 ? -39.875 54.406 14.242 1 95.69 149 THR A O 1
ATOM 1162 N N . SER A 1 150 ? -41.344 54.281 12.469 1 95.25 150 SER A N 1
ATOM 1163 C CA . SER A 1 150 ? -42.375 53.656 13.289 1 95.25 150 SER A CA 1
ATOM 1164 C C . SER A 1 150 ? -41.969 52.25 13.75 1 95.25 150 SER A C 1
ATOM 1166 O O . SER A 1 150 ? -42.25 51.844 14.867 1 95.25 150 SER A O 1
ATOM 1168 N N . LEU A 1 151 ? -41.188 51.5 12.859 1 95.69 151 LEU A N 1
ATOM 1169 C CA . LEU A 1 151 ? -40.656 50.188 13.234 1 95.69 151 LEU A CA 1
ATOM 1170 C C . LEU A 1 151 ? -39.656 50.312 14.391 1 95.69 151 LEU A C 1
ATOM 1172 O O . LEU A 1 151 ? -39.719 49.531 15.336 1 95.69 151 LEU A O 1
ATOM 1176 N N . PHE A 1 152 ? -38.719 51.25 14.289 1 95.75 152 PHE A N 1
ATOM 1177 C CA . PHE A 1 152 ? -37.75 51.5 15.328 1 95.75 152 PHE A CA 1
ATOM 1178 C C . PHE A 1 152 ? -38.406 51.719 16.672 1 95.75 152 PHE A C 1
ATOM 1180 O O . PHE A 1 152 ? -38.031 51.156 17.688 1 95.75 152 PHE A O 1
ATOM 1187 N N . LEU A 1 153 ? -39.5 52.531 16.703 1 95 153 LEU A N 1
ATOM 1188 C CA . LEU A 1 153 ? -40.219 52.875 17.938 1 95 153 LEU A CA 1
ATOM 1189 C C . LEU A 1 153 ? -41 51.656 18.469 1 95 153 LEU A C 1
ATOM 1191 O O . LEU A 1 153 ? -41.062 51.438 19.688 1 95 153 LEU A O 1
ATOM 1195 N N . ALA A 1 154 ? -41.594 50.938 17.5 1 95.38 154 ALA A N 1
ATOM 1196 C CA . ALA A 1 154 ? -42.312 49.75 17.922 1 95.38 154 ALA A CA 1
ATOM 1197 C C . ALA A 1 154 ? -41.375 48.75 18.625 1 95.38 154 ALA A C 1
ATOM 1199 O O . ALA A 1 154 ? -41.781 48.094 19.594 1 95.38 154 ALA A O 1
ATOM 1200 N N . ILE A 1 155 ? -40.156 48.562 18.125 1 95.5 155 ILE A N 1
ATOM 1201 C CA . ILE A 1 155 ? -39.156 47.688 18.734 1 95.5 155 ILE A CA 1
ATOM 1202 C C . ILE A 1 155 ? -38.719 48.25 20.078 1 95.5 155 ILE A C 1
ATOM 1204 O O . ILE A 1 155 ? -38.594 47.5 21.062 1 95.5 155 ILE A O 1
ATOM 1208 N N . GLU A 1 156 ? -38.469 49.531 20.094 1 93.62 156 GLU A N 1
ATOM 1209 C CA . GLU A 1 156 ? -38.062 50.219 21.344 1 93.62 156 GLU A CA 1
ATOM 1210 C C . GLU A 1 156 ? -39.094 50 22.438 1 93.62 156 GLU A C 1
ATOM 1212 O O . GLU A 1 156 ? -38.719 49.844 23.609 1 93.62 156 GLU A O 1
ATOM 1217 N N . GLN A 1 157 ? -40.406 49.906 22.062 1 93.31 157 GLN A N 1
ATOM 1218 C CA . GLN A 1 157 ? -41.5 49.719 23.016 1 93.31 157 GLN A CA 1
ATOM 1219 C C . GLN A 1 157 ? -41.844 48.25 23.188 1 93.31 157 GLN A C 1
ATOM 1221 O O . GLN A 1 157 ? -42.781 47.906 23.891 1 93.31 157 GLN A O 1
ATOM 1226 N N . ARG A 1 158 ? -41.188 47.312 22.516 1 93.31 158 ARG A N 1
ATOM 1227 C CA . ARG A 1 158 ? -41.25 45.875 22.672 1 93.31 158 ARG A CA 1
ATOM 1228 C C . ARG A 1 158 ? -42.625 45.344 22.281 1 93.31 158 ARG A C 1
ATOM 1230 O O . ARG A 1 158 ? -43.188 44.469 22.969 1 93.31 158 ARG A O 1
ATOM 1237 N N . LYS A 1 159 ? -43.219 45.938 21.266 1 93.81 159 LYS A N 1
ATOM 1238 C CA . LYS A 1 159 ? -44.5 45.469 20.781 1 93.81 159 LYS A CA 1
ATOM 1239 C C . LYS A 1 159 ? -44.344 44.375 19.719 1 93.81 159 LYS A C 1
ATOM 1241 O O . LYS A 1 159 ? -44.469 44.656 18.516 1 93.81 159 LYS A O 1
ATOM 1246 N N . LYS A 1 160 ? -44.219 43.156 20.078 1 93.69 160 LYS A N 1
ATOM 1247 C CA . LYS A 1 160 ? -43.875 42.031 19.234 1 93.69 160 LYS A CA 1
ATOM 1248 C C . LYS A 1 160 ? -44.875 41.844 18.094 1 93.69 160 LYS A C 1
ATOM 1250 O O . LYS A 1 160 ? -44.469 41.75 16.922 1 93.69 160 LYS A O 1
ATOM 1255 N N . PRO A 1 161 ? -46.188 41.875 18.359 1 93.94 161 PRO A N 1
ATOM 1256 C CA . PRO A 1 161 ? -47.125 41.656 17.266 1 93.94 161 PRO A CA 1
ATOM 1257 C C . PRO A 1 161 ? -47.062 42.719 16.188 1 93.94 161 PRO A C 1
ATOM 1259 O O . PRO A 1 161 ? -47.125 42.438 14.992 1 93.94 161 PRO A O 1
ATOM 1262 N N . LEU A 1 162 ? -46.969 43.938 16.781 1 93.88 162 LEU A N 1
ATOM 1263 C CA . LEU A 1 162 ? -46.875 45.062 15.859 1 93.88 162 LEU A CA 1
ATOM 1264 C C . LEU A 1 162 ? -45.656 44.938 14.945 1 93.88 162 LEU A C 1
ATOM 1266 O O . LEU A 1 162 ? -45.75 45.094 13.727 1 93.88 162 LEU A O 1
ATOM 1270 N N . VAL A 1 163 ? -44.469 44.562 15.516 1 95.56 163 VAL A N 1
ATOM 1271 C CA . VAL A 1 163 ? -43.25 44.375 14.781 1 95.56 163 VAL A CA 1
ATOM 1272 C C . VAL A 1 163 ? -43.375 43.25 13.789 1 95.56 163 VAL A C 1
ATOM 1274 O O . VAL A 1 163 ? -42.938 43.344 12.641 1 95.56 163 VAL A O 1
ATOM 1277 N N . GLN A 1 164 ? -43.938 42.156 14.172 1 95.25 164 GLN A N 1
ATOM 1278 C CA . GLN A 1 164 ? -44.125 40.969 13.344 1 95.25 164 GLN A CA 1
ATOM 1279 C C . GLN A 1 164 ? -44.969 41.281 12.102 1 95.25 164 GLN A C 1
ATOM 1281 O O . GLN A 1 164 ? -44.594 40.906 10.984 1 95.25 164 GLN A O 1
ATOM 1286 N N . TRP A 1 165 ? -46.031 42.031 12.312 1 94.69 165 TRP A N 1
ATOM 1287 C CA . TRP A 1 165 ? -46.906 42.344 11.203 1 94.69 165 TRP A CA 1
ATOM 1288 C C . TRP A 1 165 ? -46.219 43.344 10.25 1 94.69 165 TRP A C 1
ATOM 1290 O O . TRP A 1 165 ? -46.438 43.25 9.031 1 94.69 165 TRP A O 1
ATOM 1300 N N . MET A 1 166 ? -45.469 44.281 10.859 1 95 166 MET A N 1
ATOM 1301 C CA . MET A 1 166 ? -44.719 45.219 10.023 1 95 166 MET A CA 1
ATOM 1302 C C . MET A 1 166 ? -43.719 44.469 9.148 1 95 166 MET A C 1
ATOM 1304 O O . MET A 1 166 ? -43.594 44.781 7.957 1 95 166 MET A O 1
ATOM 1308 N N . CYS A 1 167 ? -42.969 43.438 9.703 1 94.5 167 CYS A N 1
ATOM 1309 C CA . CYS A 1 167 ? -41.969 42.688 9.008 1 94.5 167 CYS A CA 1
ATOM 1310 C C . CYS A 1 167 ? -42.562 41.812 7.926 1 94.5 167 CYS A C 1
ATOM 1312 O O . CYS A 1 167 ? -41.969 41.594 6.875 1 94.5 167 CYS A O 1
ATOM 1314 N N . GLU A 1 168 ? -43.75 41.406 8.102 1 93.5 168 GLU A N 1
ATOM 1315 C CA . GLU A 1 168 ? -44.438 40.5 7.152 1 93.5 168 GLU A CA 1
ATOM 1316 C C . GLU A 1 168 ? -45.031 41.281 6 1 93.5 168 GLU A C 1
ATOM 1318 O O . GLU A 1 168 ? -45.156 40.781 4.883 1 93.5 168 GLU A O 1
ATOM 1323 N N . ALA A 1 169 ? -45.406 42.469 6.242 1 92 169 ALA A N 1
ATOM 1324 C CA . ALA A 1 169 ? -46.188 43.25 5.285 1 92 169 ALA A CA 1
ATOM 1325 C C . ALA A 1 169 ? -45.312 43.938 4.262 1 92 169 ALA A C 1
ATOM 1327 O O . ALA A 1 169 ? -45.719 44.188 3.129 1 92 169 ALA A O 1
ATOM 1328 N N . HIS A 1 170 ? -44.156 44.281 4.684 1 92 170 HIS A N 1
ATOM 1329 C CA . HIS A 1 170 ? -43.281 45.031 3.795 1 92 170 HIS A CA 1
ATOM 1330 C C . HIS A 1 170 ? -42.375 44.094 2.992 1 92 170 HIS A C 1
ATOM 1332 O O . HIS A 1 170 ? -41.75 43.188 3.555 1 92 170 HIS A O 1
ATOM 1338 N N . PRO A 1 171 ? -42.219 44.219 1.684 1 89.12 171 PRO A N 1
ATOM 1339 C CA . PRO A 1 171 ? -41.438 43.312 0.836 1 89.12 171 PRO A CA 1
ATOM 1340 C C . PRO A 1 171 ? -39.938 43.406 1.07 1 89.12 171 PRO A C 1
ATOM 1342 O O . PRO A 1 171 ? -39.219 42.438 0.903 1 89.12 171 PRO A O 1
ATOM 1345 N N . ASP A 1 172 ? -39.438 44.531 1.363 1 92.38 172 ASP A N 1
ATOM 1346 C CA . ASP A 1 172 ? -38.031 44.75 1.656 1 92.38 172 ASP A CA 1
ATOM 1347 C C . ASP A 1 172 ? -37.812 45.344 3.055 1 92.38 172 ASP A C 1
ATOM 1349 O O . ASP A 1 172 ? -37.25 46.406 3.207 1 92.38 172 ASP A O 1
ATOM 1353 N N . ILE A 1 173 ? -38.156 44.5 3.975 1 93.94 173 ILE A N 1
ATOM 1354 C CA . ILE A 1 173 ? -38.156 44.969 5.359 1 93.94 173 ILE A CA 1
ATOM 1355 C C . ILE A 1 173 ? -36.719 45.188 5.828 1 93.94 173 ILE A C 1
ATOM 1357 O O . ILE A 1 173 ? -36.5 46 6.738 1 93.94 173 ILE A O 1
ATOM 1361 N N . SER A 1 174 ? -35.75 44.5 5.266 1 95.81 174 SER A N 1
ATOM 1362 C CA . SER A 1 174 ? -34.344 44.688 5.656 1 95.81 174 SER A CA 1
ATOM 1363 C C . SER A 1 174 ? -33.906 46.125 5.449 1 95.81 174 SER A C 1
ATOM 1365 O O . SER A 1 174 ? -33.125 46.656 6.254 1 95.81 174 SER A O 1
ATOM 1367 N N . SER A 1 175 ? -34.406 46.781 4.391 1 94.94 175 SER A N 1
ATOM 1368 C CA . SER A 1 175 ? -34.062 48.156 4.121 1 94.94 175 SER A CA 1
ATOM 1369 C C . SER A 1 175 ? -34.594 49.094 5.203 1 94.94 175 SER A C 1
ATOM 1371 O O . SER A 1 175 ? -33.969 50.094 5.523 1 94.94 175 SER A O 1
ATOM 1373 N N . ILE A 1 176 ? -35.75 48.75 5.758 1 95 176 ILE A N 1
ATOM 1374 C CA . ILE A 1 176 ? -36.344 49.531 6.824 1 95 176 ILE A CA 1
ATOM 1375 C C . ILE A 1 176 ? -35.562 49.312 8.125 1 95 176 ILE A C 1
ATOM 1377 O O . ILE A 1 176 ? -35.312 50.25 8.875 1 95 176 ILE A O 1
ATOM 1381 N N . ILE A 1 177 ? -35.219 48.031 8.32 1 95.69 177 ILE A N 1
ATOM 1382 C CA . ILE A 1 177 ? -34.438 47.656 9.516 1 95.69 177 ILE A CA 1
ATOM 1383 C C . ILE A 1 177 ? -33.094 48.406 9.516 1 95.69 177 ILE A C 1
ATOM 1385 O O . ILE A 1 177 ? -32.594 48.781 10.578 1 95.69 177 ILE A O 1
ATOM 1389 N N . SER A 1 178 ? -32.562 48.75 8.375 1 95.56 178 SER A N 1
ATOM 1390 C CA . SER A 1 178 ? -31.219 49.312 8.211 1 95.56 178 SER A CA 1
ATOM 1391 C C . SER A 1 178 ? -31.234 50.844 8.469 1 95.56 178 SER A C 1
ATOM 1393 O O . SER A 1 178 ? -30.188 51.438 8.672 1 95.56 178 SER A O 1
ATOM 1395 N N . ILE A 1 179 ? -32.406 51.438 8.438 1 94.81 179 ILE A N 1
ATOM 1396 C CA . ILE A 1 179 ? -32.5 52.875 8.586 1 94.81 179 ILE A CA 1
ATOM 1397 C C . ILE A 1 179 ? -32.031 53.281 9.977 1 94.81 179 ILE A C 1
ATOM 1399 O O . ILE A 1 179 ? -32.438 52.719 10.977 1 94.81 179 ILE A O 1
ATOM 1403 N N . VAL A 1 180 ? -31.125 54.312 10.031 1 93.69 180 VAL A N 1
ATOM 1404 C CA . VAL A 1 180 ? -30.469 54.719 11.266 1 93.69 180 VAL A CA 1
ATOM 1405 C C . VAL A 1 180 ? -31.391 55.656 12.047 1 93.69 180 VAL A C 1
ATOM 1407 O O . VAL A 1 180 ? -31.969 56.594 11.477 1 93.69 180 VAL A O 1
ATOM 1410 N N . GLY A 1 181 ? -31.609 55.312 13.32 1 91.69 181 GLY A N 1
ATOM 1411 C CA . GLY A 1 181 ? -32.375 56.156 14.227 1 91.69 181 GLY A CA 1
ATOM 1412 C C . GLY A 1 181 ? -31.516 56.938 15.203 1 91.69 181 GLY A C 1
ATOM 1413 O O . GLY A 1 181 ? -30.531 57.562 14.812 1 91.69 181 GLY A O 1
ATOM 1414 N N . SER A 1 182 ? -31.906 56.875 16.469 1 88.56 182 SER A N 1
ATOM 1415 C CA . SER A 1 182 ? -31.188 57.594 17.531 1 88.56 182 SER A CA 1
ATOM 1416 C C . SER A 1 182 ? -29.812 57 17.766 1 88.56 182 SER A C 1
ATOM 1418 O O . SER A 1 182 ? -29.641 55.781 17.766 1 88.56 182 SER A O 1
ATOM 1420 N N . ARG A 1 183 ? -28.75 57.906 17.891 1 91 183 ARG A N 1
ATOM 1421 C CA . ARG A 1 183 ? -27.391 57.531 18.266 1 91 183 ARG A CA 1
ATOM 1422 C C . ARG A 1 183 ? -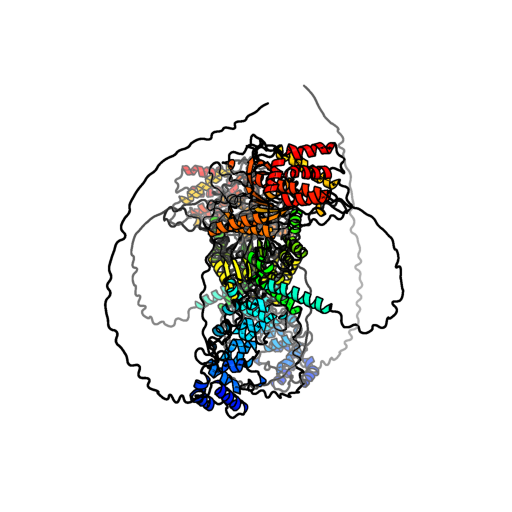26.766 56.625 17.188 1 91 183 ARG A C 1
ATOM 1424 O O . ARG A 1 183 ? -25.969 55.75 17.5 1 91 183 ARG A O 1
ATOM 1431 N N . GLY A 1 184 ? -27.359 56.719 15.977 1 93.12 184 GLY A N 1
ATOM 1432 C CA . GLY A 1 184 ? -26.797 55.938 14.875 1 93.12 184 GLY A CA 1
ATOM 1433 C C . GLY A 1 184 ? -27.219 54.469 14.906 1 93.12 184 GLY A C 1
ATOM 1434 O O . GLY A 1 184 ? -26.672 53.656 14.164 1 93.12 184 GLY A O 1
ATOM 1435 N N . MET A 1 185 ? -28.203 54.094 15.68 1 95.56 185 MET A N 1
ATOM 1436 C CA . MET A 1 185 ? -28.625 52.719 15.867 1 95.56 185 MET A CA 1
ATOM 1437 C C . MET A 1 185 ? -29.672 52.312 14.828 1 95.56 185 MET A C 1
ATOM 1439 O O . MET A 1 185 ? -30.578 53.094 14.539 1 95.56 185 MET A O 1
ATOM 1443 N N . ASN A 1 186 ? -29.453 51.188 14.242 1 95.75 186 ASN A N 1
ATOM 1444 C CA . ASN A 1 186 ? -30.547 50.656 13.453 1 95.75 186 ASN A CA 1
ATOM 1445 C C . ASN A 1 186 ? -31.484 49.781 14.297 1 95.75 186 ASN A C 1
ATOM 1447 O O . ASN A 1 186 ? -31.391 49.781 15.523 1 95.75 186 ASN A O 1
ATOM 1451 N N . CYS A 1 187 ? -32.406 49.062 13.656 1 95.62 187 CYS A N 1
ATOM 1452 C CA . CYS A 1 187 ? -33.438 48.344 14.383 1 95.62 187 CYS A CA 1
ATOM 1453 C C . CYS A 1 187 ? -32.844 47.188 15.156 1 95.62 187 CYS A C 1
ATOM 1455 O O . CYS A 1 187 ? -33.375 46.781 16.203 1 95.62 187 CYS A O 1
ATOM 1457 N N . LEU A 1 188 ? -31.734 46.594 14.672 1 96.25 188 LEU A N 1
ATOM 1458 C CA . LEU A 1 188 ? -31.094 45.5 15.398 1 96.25 188 LEU A CA 1
ATOM 1459 C C . LEU A 1 188 ? -30.391 46 16.641 1 96.25 188 LEU A C 1
ATOM 1461 O O . LEU A 1 188 ? -30.453 45.375 17.703 1 96.25 188 LEU A O 1
ATOM 1465 N N . HIS A 1 189 ? -29.734 47.094 16.531 1 96.44 189 HIS A N 1
ATOM 1466 C CA . HIS A 1 189 ? -29.062 47.719 17.672 1 96.44 189 HIS A CA 1
ATOM 1467 C C . HIS A 1 189 ? -30.031 47.969 18.828 1 96.44 189 HIS A C 1
ATOM 1469 O O . HIS A 1 189 ? -29.781 47.562 19.953 1 96.44 189 HIS A O 1
ATOM 1475 N N . ILE A 1 190 ? -31.141 48.656 18.469 1 95.56 190 ILE A N 1
ATOM 1476 C CA . ILE A 1 190 ? -32.062 49.031 19.5 1 95.56 190 ILE A CA 1
ATOM 1477 C C . ILE A 1 190 ? -32.75 47.812 20.078 1 95.56 190 ILE A C 1
ATOM 1479 O O . ILE A 1 190 ? -33.062 47.75 21.266 1 95.56 190 ILE A O 1
ATOM 1483 N N . GLY A 1 191 ? -33 46.844 19.188 1 95.12 191 GLY A N 1
ATOM 1484 C CA . GLY A 1 191 ? -33.562 45.594 19.688 1 95.12 191 GLY A CA 1
ATOM 1485 C C . GLY A 1 191 ? -32.688 44.938 20.734 1 95.12 191 GLY A C 1
ATOM 1486 O O . GLY A 1 191 ? -33.219 44.406 21.719 1 95.12 191 GLY A O 1
ATOM 1487 N N . ILE A 1 192 ? -31.391 44.938 20.531 1 95.38 192 ILE A N 1
ATOM 1488 C CA . ILE A 1 192 ? -30.453 44.344 21.484 1 95.38 192 ILE A CA 1
ATOM 1489 C C . ILE A 1 192 ? -30.375 45.188 22.75 1 95.38 192 ILE A C 1
ATOM 1491 O O . ILE A 1 192 ? -30.375 44.656 23.859 1 95.38 192 ILE A O 1
ATOM 1495 N N . HIS A 1 193 ? -30.359 46.469 22.5 1 93.25 193 HIS A N 1
ATOM 1496 C CA . HIS A 1 193 ? -30.25 47.406 23.609 1 93.25 193 HIS A CA 1
ATOM 1497 C C . HIS A 1 193 ? -31.453 47.281 24.547 1 93.25 193 HIS A C 1
ATOM 1499 O O . HIS A 1 193 ? -31.297 47.375 25.766 1 93.25 193 HIS A O 1
ATOM 1505 N N . LYS A 1 194 ? -32.656 47 23.953 1 92.38 194 LYS A N 1
ATOM 1506 C CA . LYS A 1 194 ? -33.906 46.906 24.734 1 92.38 194 LYS A CA 1
ATOM 1507 C C . LYS A 1 194 ? -34.188 45.469 25.141 1 92.38 194 LYS A C 1
ATOM 1509 O O . LYS A 1 194 ? -35.188 45.188 25.797 1 92.38 194 LYS A O 1
ATOM 1514 N N . ARG A 1 195 ? -33.344 44.531 24.719 1 91.25 195 ARG A N 1
ATOM 1515 C CA . ARG A 1 195 ? -33.406 43.094 25.109 1 91.25 195 ARG A CA 1
ATOM 1516 C C . ARG A 1 195 ? -34.75 42.5 24.719 1 91.25 195 ARG A C 1
ATOM 1518 O O . ARG A 1 195 ? -35.438 41.906 25.562 1 91.25 195 ARG A O 1
ATOM 1525 N N . ILE A 1 196 ? -35.062 42.688 23.469 1 91.56 196 ILE A N 1
ATOM 1526 C CA . ILE A 1 196 ? -36.344 42.156 23.016 1 91.56 196 ILE A CA 1
ATOM 1527 C C . ILE A 1 196 ? -36.25 40.625 22.906 1 91.56 196 ILE A C 1
ATOM 1529 O O . ILE A 1 196 ? -35.188 40.094 22.656 1 91.56 196 ILE A O 1
ATOM 1533 N N . LYS A 1 197 ? -37.375 39.906 22.984 1 90.25 197 LYS A N 1
ATOM 1534 C CA . LYS A 1 197 ? -37.438 38.469 22.984 1 90.25 197 LYS A CA 1
ATOM 1535 C C . LYS A 1 197 ? -37.625 37.906 21.578 1 90.25 197 LYS A C 1
ATOM 1537 O O . LYS A 1 197 ? -37.531 36.688 21.375 1 90.25 197 LYS A O 1
ATOM 1542 N N . PHE A 1 198 ? -37.875 38.719 20.641 1 93 198 PHE A N 1
ATOM 1543 C CA . PHE A 1 198 ? -38.094 38.281 19.281 1 93 198 PHE A CA 1
ATOM 1544 C C . PHE A 1 198 ? -37.031 38.781 18.328 1 93 198 PHE A C 1
ATOM 1546 O O . PHE A 1 198 ? -37.312 39.188 17.203 1 93 198 PHE A O 1
ATOM 1553 N N . LEU A 1 199 ? -35.781 38.812 18.906 1 94.75 199 LEU A N 1
ATOM 1554 C CA . LEU A 1 199 ? -34.656 39.312 18.125 1 94.75 199 LEU A CA 1
ATOM 1555 C C . LEU A 1 199 ? -34.406 38.438 16.922 1 94.75 199 LEU A C 1
ATOM 1557 O O . LEU A 1 199 ? -33.875 38.875 15.906 1 94.75 199 LEU A O 1
ATOM 1561 N N . ASP A 1 200 ? -34.656 37.094 16.969 1 95 200 ASP A N 1
ATOM 1562 C CA . ASP A 1 200 ? -34.438 36.094 15.914 1 95 200 ASP A CA 1
ATOM 1563 C C . ASP A 1 200 ? -35.188 36.5 14.641 1 95 200 ASP A C 1
ATOM 1565 O O . ASP A 1 200 ? -34.656 36.375 13.531 1 95 200 ASP A O 1
ATOM 1569 N N . LEU A 1 201 ? -36.406 37.062 14.844 1 94.62 201 LEU A N 1
ATOM 1570 C CA . LEU A 1 201 ? -37.188 37.531 13.711 1 94.62 201 LEU A CA 1
ATOM 1571 C C . LEU A 1 201 ? -36.469 38.625 12.938 1 94.62 201 LEU A C 1
ATOM 1573 O O . LEU A 1 201 ? -36.406 38.562 11.711 1 94.62 201 LEU A O 1
ATOM 1577 N N . LEU A 1 202 ? -35.938 39.594 13.719 1 95.56 202 LEU A N 1
ATOM 1578 C CA . LEU A 1 202 ? -35.25 40.688 13.094 1 95.56 202 LEU A CA 1
ATOM 1579 C C . LEU A 1 202 ? -33.969 40.219 12.398 1 95.56 202 LEU A C 1
ATOM 1581 O O . LEU A 1 202 ? -33.656 40.656 11.289 1 95.56 202 LEU A O 1
ATOM 1585 N N . ILE A 1 203 ? -33.188 39.312 12.992 1 96.44 203 ILE A N 1
ATOM 1586 C CA . ILE A 1 203 ? -31.938 38.781 12.422 1 96.44 203 ILE A CA 1
ATOM 1587 C C . ILE A 1 203 ? -32.25 38.031 11.141 1 96.44 203 ILE A C 1
ATOM 1589 O O . ILE A 1 203 ? -31.531 38.156 10.141 1 96.44 203 ILE A O 1
ATOM 1593 N N . GLU A 1 204 ? -33.25 37.25 11.164 1 95.62 204 GLU A N 1
ATOM 1594 C CA . GLU A 1 204 ? -33.625 36.438 10.016 1 95.62 204 GLU A CA 1
ATOM 1595 C C . GLU A 1 204 ? -33.969 37.312 8.812 1 95.62 204 GLU A C 1
ATOM 1597 O O . GLU A 1 204 ? -33.625 36.969 7.676 1 95.62 204 GLU A O 1
ATOM 1602 N N . LYS A 1 205 ? -34.594 38.406 9.055 1 95.25 205 LYS A N 1
ATOM 1603 C CA . LYS A 1 205 ? -35.094 39.281 7.973 1 95.25 205 LYS A CA 1
ATOM 1604 C C . LYS A 1 205 ? -34.031 40.25 7.516 1 95.25 205 LYS A C 1
ATOM 1606 O O . LYS A 1 205 ? -34.156 40.844 6.43 1 95.25 205 LYS A O 1
ATOM 1611 N N . ALA A 1 206 ? -33.062 40.469 8.281 1 95.94 206 ALA A N 1
ATOM 1612 C CA . ALA A 1 206 ? -32.031 41.469 7.988 1 95.94 206 ALA A CA 1
ATOM 1613 C C . ALA A 1 206 ? -31 40.938 6.984 1 95.94 206 ALA A C 1
ATOM 1615 O O . ALA A 1 206 ? -30.625 39.75 7.051 1 95.94 206 ALA A O 1
ATOM 1616 N N . LYS A 1 207 ? -30.609 41.719 6.02 1 95.94 207 LYS A N 1
ATOM 1617 C CA . LYS A 1 207 ? -29.5 41.375 5.129 1 95.94 207 LYS A CA 1
ATOM 1618 C C . LYS A 1 207 ? -28.156 41.469 5.852 1 95.94 207 LYS A C 1
ATOM 1620 O O . LYS A 1 207 ? -28.047 42.125 6.883 1 95.94 207 LYS A O 1
ATOM 1625 N N . PRO A 1 208 ? -27.094 40.812 5.391 1 96.38 208 PRO A N 1
ATOM 1626 C CA . PRO A 1 208 ? -25.797 40.781 6.047 1 96.38 208 PRO A CA 1
ATOM 1627 C C . PRO A 1 208 ? -25.219 42.188 6.277 1 96.38 208 PRO A C 1
ATOM 1629 O O . PRO A 1 208 ? -24.562 42.438 7.289 1 96.38 208 PRO A O 1
ATOM 1632 N N . GLU A 1 209 ? -25.562 43.094 5.453 1 95.12 209 GLU A N 1
ATOM 1633 C CA . GLU A 1 209 ? -25.016 44.438 5.551 1 95.12 209 GLU A CA 1
ATOM 1634 C C . GLU A 1 209 ? -25.578 45.188 6.766 1 95.12 209 GLU A C 1
ATOM 1636 O O . GLU A 1 209 ? -24.922 46.062 7.324 1 95.12 209 GLU A O 1
ATOM 1641 N N . VAL A 1 210 ? -26.797 44.781 7.137 1 96.19 210 VAL A N 1
ATOM 1642 C CA . VAL A 1 210 ? -27.438 45.406 8.305 1 96.19 210 VAL A CA 1
ATOM 1643 C C . VAL A 1 210 ? -26.688 44.969 9.57 1 96.19 210 VAL A C 1
ATOM 1645 O O . VAL A 1 210 ? -26.562 45.781 10.508 1 96.19 210 VAL A O 1
ATOM 1648 N N . LEU A 1 211 ? -26.266 43.781 9.555 1 96 211 LEU A N 1
ATOM 1649 C CA . LEU A 1 211 ? -25.531 43.25 10.695 1 96 211 LEU A CA 1
ATOM 1650 C C . LEU A 1 211 ? -24.141 43.875 10.789 1 96 211 LEU A C 1
ATOM 1652 O O . LEU A 1 211 ? -23.547 43.906 11.867 1 96 211 LEU A O 1
ATOM 1656 N N . ALA A 1 212 ? -23.562 44.375 9.695 1 96.12 212 ALA A N 1
ATOM 1657 C CA . ALA A 1 212 ? -22.234 44.938 9.641 1 96.12 212 ALA A CA 1
ATOM 1658 C C . ALA A 1 212 ? -22.266 46.438 9.906 1 96.12 212 ALA A C 1
ATOM 1660 O O . ALA A 1 212 ? -21.234 47.062 10.125 1 96.12 212 ALA A O 1
ATOM 1661 N N . ALA A 1 213 ? -23.5 47 9.922 1 95.5 213 ALA A N 1
ATOM 1662 C CA . ALA A 1 213 ? -23.656 48.438 10.125 1 95.5 213 ALA A CA 1
ATOM 1663 C C . ALA A 1 213 ? -23.203 48.844 11.523 1 95.5 213 ALA A C 1
ATOM 1665 O O . ALA A 1 213 ? -23.422 48.125 12.492 1 95.5 213 ALA A O 1
ATOM 1666 N N . LYS A 1 214 ? -22.578 50.062 11.68 1 95.81 214 LYS A N 1
ATOM 1667 C CA . LYS A 1 214 ? -22.016 50.5 12.945 1 95.81 214 LYS A CA 1
ATOM 1668 C C . LYS A 1 214 ? -22.766 51.719 13.469 1 95.81 214 LYS A C 1
ATOM 1670 O O . LYS A 1 214 ? -23.172 52.594 12.695 1 95.81 214 LYS A O 1
ATOM 1675 N N . ASP A 1 215 ? -22.984 51.781 14.742 1 95.56 215 ASP A N 1
ATOM 1676 C CA . ASP A 1 215 ? -23.609 52.938 15.367 1 95.56 215 ASP A CA 1
ATOM 1677 C C . ASP A 1 215 ? -22.609 54.094 15.539 1 95.56 215 ASP A C 1
ATOM 1679 O O . ASP A 1 215 ? -21.516 54.062 14.945 1 95.56 215 ASP A O 1
ATOM 1683 N N . ASP A 1 216 ? -22.969 55.094 16.281 1 94.62 216 ASP A N 1
ATOM 1684 C CA . ASP A 1 216 ? -22.156 56.312 16.422 1 94.62 216 ASP A CA 1
ATOM 1685 C C . ASP A 1 216 ? -20.859 56 17.156 1 94.62 216 ASP A C 1
ATOM 1687 O O . ASP A 1 216 ? -19.859 56.719 17 1 94.62 216 ASP A O 1
ATOM 1691 N N . ASN A 1 217 ? -20.859 54.938 17.922 1 95.12 217 ASN A N 1
ATOM 1692 C CA . ASN A 1 217 ? -19.672 54.531 18.656 1 95.12 217 ASN A CA 1
ATOM 1693 C C . ASN A 1 217 ? -18.891 53.469 17.891 1 95.12 217 ASN A C 1
ATOM 1695 O O . ASN A 1 217 ? -17.891 52.938 18.391 1 95.12 217 ASN A O 1
ATOM 1699 N N . GLY A 1 218 ? -19.344 53.125 16.703 1 95.75 218 GLY A N 1
ATOM 1700 C CA . GLY A 1 218 ? -18.688 52.125 15.875 1 95.75 218 GLY A CA 1
ATOM 1701 C C . GLY A 1 218 ? -19.062 50.688 16.234 1 95.75 218 GLY A C 1
ATOM 1702 O O . GLY A 1 218 ? -18.406 49.75 15.797 1 95.75 218 GLY A O 1
ATOM 1703 N N . ASN A 1 219 ? -20.094 50.531 17 1 96.44 219 ASN A N 1
ATOM 1704 C CA . ASN A 1 219 ? -20.516 49.188 17.406 1 96.44 219 ASN A CA 1
ATOM 1705 C C . ASN A 1 219 ? -21.422 48.531 16.375 1 96.44 219 ASN A C 1
ATOM 1707 O O . ASN A 1 219 ? -22.375 49.156 15.898 1 96.44 219 ASN A O 1
ATOM 1711 N N . THR A 1 220 ? -21.062 47.375 16.016 1 96.69 220 THR A N 1
ATOM 1712 C CA . THR A 1 220 ? -22.016 46.531 15.281 1 96.69 220 THR A CA 1
ATOM 1713 C C . THR A 1 220 ? -23.031 45.938 16.234 1 96.69 220 THR A C 1
ATOM 1715 O O . THR A 1 220 ? -22.844 45.938 17.453 1 96.69 220 THR A O 1
ATOM 1718 N N . PRO A 1 221 ? -24.156 45.375 15.664 1 96.69 221 PRO A N 1
ATOM 1719 C CA . PRO A 1 221 ? -25.094 44.656 16.547 1 96.69 221 PRO A CA 1
ATOM 1720 C C . PRO A 1 221 ? -24.422 43.562 17.375 1 96.69 221 PRO A C 1
ATOM 1722 O O . PRO A 1 221 ? -24.781 43.344 18.531 1 96.69 221 PRO A O 1
ATOM 1725 N N . LEU A 1 222 ? -23.422 42.938 16.844 1 97.38 222 LEU A N 1
ATOM 1726 C CA . LEU A 1 222 ? -22.703 41.875 17.531 1 97.38 222 LEU A CA 1
ATOM 1727 C C . LEU A 1 222 ? -21.984 42.438 18.766 1 97.38 222 LEU A C 1
ATOM 1729 O O . LEU A 1 222 ? -21.969 41.812 19.812 1 97.38 222 LEU A O 1
ATOM 1733 N N . HIS A 1 223 ? -21.391 43.594 18.688 1 97.31 223 HIS A N 1
ATOM 1734 C CA . HIS A 1 223 ? -20.703 44.25 19.812 1 97.31 223 HIS A CA 1
ATOM 1735 C C . HIS A 1 223 ? -21.641 44.406 21 1 97.31 223 HIS A C 1
ATOM 1737 O O . HIS A 1 223 ? -21.234 44.188 22.156 1 97.31 223 HIS A O 1
ATOM 1743 N N . LEU A 1 224 ? -22.859 44.75 20.688 1 96.62 224 LEU A N 1
ATOM 1744 C CA . LEU A 1 224 ? -23.859 45 21.734 1 96.62 224 LEU A CA 1
ATOM 1745 C C . LEU A 1 224 ? -24.406 43.688 22.281 1 96.62 224 LEU A C 1
ATOM 1747 O O . LEU A 1 224 ? -24.656 43.562 23.484 1 96.62 224 LEU A O 1
ATOM 1751 N N . ALA A 1 225 ? -24.562 42.812 21.375 1 96.62 225 ALA A N 1
ATOM 1752 C CA . ALA A 1 225 ? -25.188 41.531 21.719 1 96.62 225 ALA A CA 1
ATOM 1753 C C . ALA A 1 225 ? -24.328 40.719 22.703 1 96.62 225 ALA A C 1
ATOM 1755 O O . ALA A 1 225 ? -24.844 39.906 23.469 1 96.62 225 ALA A O 1
ATOM 1756 N N . VAL A 1 226 ? -23.031 40.969 22.703 1 97.44 226 VAL A N 1
ATOM 1757 C CA . VAL A 1 226 ? -22.125 40.125 23.469 1 97.44 226 VAL A CA 1
ATOM 1758 C C . VAL A 1 226 ? -21.891 40.719 24.859 1 97.44 226 VAL A C 1
ATOM 1760 O O . VAL A 1 226 ? -21.141 40.188 25.656 1 97.44 226 VAL A O 1
ATOM 1763 N N . ASP A 1 227 ? -22.562 41.75 25.141 1 95.94 227 ASP A N 1
ATOM 1764 C CA . ASP A 1 227 ? -22.438 42.406 26.438 1 95.94 227 ASP A CA 1
ATOM 1765 C C . ASP A 1 227 ? -22.844 41.469 27.578 1 95.94 227 ASP A C 1
ATOM 1767 O O . ASP A 1 227 ? -23.812 40.719 27.438 1 95.94 227 ASP A O 1
ATOM 1771 N N . TYR A 1 228 ? -22.125 41.594 28.672 1 95.69 228 TYR A N 1
ATOM 1772 C CA . TYR A 1 228 ? -22.312 40.75 29.844 1 95.69 228 TYR A CA 1
ATOM 1773 C C . TYR A 1 228 ? -23.766 40.781 30.312 1 95.69 228 TYR A C 1
ATOM 1775 O O . TYR A 1 228 ? -24.344 39.719 30.641 1 95.69 228 TYR A O 1
ATOM 1783 N N . ASN A 1 229 ? -24.438 41.906 30.312 1 92.69 229 ASN A N 1
ATOM 1784 C CA . ASN A 1 229 ? -25.781 42.062 30.828 1 92.69 229 ASN A CA 1
ATOM 1785 C C . ASN A 1 229 ? -26.828 41.438 29.906 1 92.69 229 ASN A C 1
ATOM 1787 O O . ASN A 1 229 ? -27.953 41.188 30.312 1 92.69 229 ASN A O 1
ATOM 1791 N N . ASN A 1 230 ? -26.438 41.156 28.672 1 94.06 230 ASN A N 1
ATOM 1792 C CA . ASN A 1 230 ? -27.344 40.562 27.703 1 94.06 230 ASN A CA 1
ATOM 1793 C C . ASN A 1 230 ? -27.219 39.031 27.703 1 94.06 230 ASN A C 1
ATOM 1795 O O . ASN A 1 230 ? -27.969 38.344 27.016 1 94.06 230 ASN A O 1
ATOM 1799 N N . CYS A 1 231 ? -26.297 38.438 28.5 1 94.25 231 CYS A N 1
ATOM 1800 C CA . CYS A 1 231 ? -26.016 37.031 28.484 1 94.25 231 CYS A CA 1
ATOM 1801 C C . CYS A 1 231 ? -27.078 36.25 29.266 1 94.25 231 CYS A C 1
ATOM 1803 O O . CYS A 1 231 ? -26.766 35.625 30.281 1 94.25 231 CYS A O 1
ATOM 1805 N N . LYS A 1 232 ? -28.281 36.281 28.656 1 91 232 LYS A N 1
ATOM 1806 C CA . LYS A 1 232 ? -29.438 35.625 29.25 1 91 232 LYS A CA 1
ATOM 1807 C C . LYS A 1 232 ? -30.25 34.906 28.188 1 91 232 LYS A C 1
ATOM 1809 O O . LYS A 1 232 ? -30.203 35.25 27 1 91 232 LYS A O 1
ATOM 1814 N N . ARG A 1 233 ? -30.844 33.75 28.516 1 87.69 233 ARG A N 1
ATOM 1815 C CA . ARG A 1 233 ? -31.828 33.062 27.703 1 87.69 233 ARG A CA 1
ATOM 1816 C C . ARG A 1 233 ? -31.234 32.594 26.375 1 87.69 233 ARG A C 1
ATOM 1818 O O . ARG A 1 233 ? -30.203 31.906 26.375 1 87.69 233 ARG A O 1
ATOM 1825 N N . GLU A 1 234 ? -31.797 33.188 25.266 1 91.56 234 GLU A N 1
ATOM 1826 C CA . GLU A 1 234 ? -31.438 32.688 23.938 1 91.56 234 GLU A CA 1
ATOM 1827 C C . GLU A 1 234 ? -30.297 33.531 23.328 1 91.56 234 GLU A C 1
ATOM 1829 O O . GLU A 1 234 ? -30.109 33.531 22.109 1 91.56 234 GLU A O 1
ATOM 1834 N N . GLN A 1 235 ? -29.594 34.188 24.219 1 93.81 235 GLN A N 1
ATOM 1835 C CA . GLN A 1 235 ? -28.578 35.125 23.719 1 93.81 235 GLN A CA 1
ATOM 1836 C C . GLN A 1 235 ? -27.516 34.406 22.906 1 93.81 235 GLN A C 1
ATOM 1838 O O . GLN A 1 235 ? -27.016 34.938 21.922 1 93.81 235 GLN A O 1
ATOM 1843 N N . LEU A 1 236 ? -27.109 33.188 23.375 1 95.94 236 LEU A N 1
ATOM 1844 C CA . LEU A 1 236 ? -26.109 32.406 22.656 1 95.94 236 LEU A CA 1
ATOM 1845 C C . LEU A 1 236 ? -26.547 32.125 21.234 1 95.94 236 LEU A C 1
ATOM 1847 O O . LEU A 1 236 ? -25.75 32.219 20.297 1 95.94 236 LEU A O 1
ATOM 1851 N N . GLN A 1 237 ? -27.75 31.797 21.062 1 95.81 237 GLN A N 1
ATOM 1852 C CA . GLN A 1 237 ? -28.312 31.5 19.734 1 95.81 237 GLN A CA 1
ATOM 1853 C C . GLN A 1 237 ? -28.328 32.75 18.859 1 95.81 237 GLN A C 1
ATOM 1855 O O . GLN A 1 237 ? -28.062 32.688 17.656 1 95.81 237 GLN A O 1
ATOM 1860 N N . TYR A 1 238 ? -28.688 33.906 19.453 1 95.88 238 TYR A N 1
ATOM 1861 C CA . TYR A 1 238 ? -28.703 35.156 18.719 1 95.88 238 TYR A CA 1
ATOM 1862 C C . TYR A 1 238 ? -27.312 35.469 18.172 1 95.88 238 TYR A C 1
ATOM 1864 O O . TYR A 1 238 ? -27.172 35.875 17 1 95.88 238 TYR A O 1
ATOM 1872 N N . VAL A 1 239 ? -26.297 35.281 19.016 1 97.12 239 VAL A N 1
ATOM 1873 C CA . VAL A 1 239 ? -24.922 35.594 18.625 1 97.12 239 VAL A CA 1
ATOM 1874 C C . VAL A 1 239 ? -24.5 34.656 17.484 1 97.12 239 VAL A C 1
ATOM 1876 O O . VAL A 1 239 ? -23.891 35.094 16.516 1 97.12 239 VAL A O 1
ATOM 1879 N N . LYS A 1 240 ? -24.828 33.406 17.625 1 96.69 240 LYS A N 1
ATOM 1880 C CA . LYS A 1 240 ? -24.516 32.438 16.578 1 96.69 240 LYS A CA 1
ATOM 1881 C C . LYS A 1 240 ? -25.172 32.844 15.25 1 96.69 240 LYS A C 1
ATOM 1883 O O . LYS A 1 240 ? -24.516 32.781 14.195 1 96.69 240 LYS A O 1
ATOM 1888 N N . MET A 1 241 ? -26.406 33.25 15.305 1 96.56 241 MET A N 1
ATOM 1889 C CA . MET A 1 241 ? -27.125 33.656 14.109 1 96.56 241 MET A CA 1
ATOM 1890 C C . MET A 1 241 ? -26.469 34.875 13.453 1 96.56 241 MET A C 1
ATOM 1892 O O . MET A 1 241 ? -26.359 34.938 12.227 1 96.56 241 MET A O 1
ATOM 1896 N N . MET A 1 242 ? -26.094 35.781 14.273 1 96.69 242 MET A N 1
ATOM 1897 C CA . MET A 1 242 ? -25.469 37 13.766 1 96.69 242 MET A CA 1
ATOM 1898 C C . MET A 1 242 ? -24.141 36.688 13.094 1 96.69 242 MET A C 1
ATOM 1900 O O . MET A 1 242 ? -23.797 37.281 12.062 1 96.69 242 MET A O 1
ATOM 1904 N N . LEU A 1 243 ? -23.375 35.75 13.625 1 96.5 243 LEU A N 1
ATOM 1905 C CA . LEU A 1 243 ? -22.094 35.344 13.055 1 96.5 243 LEU A CA 1
ATOM 1906 C C . LEU A 1 243 ? -22.281 34.625 11.734 1 96.5 243 LEU A C 1
ATOM 1908 O O . LEU A 1 243 ? -21.594 34.906 10.75 1 96.5 243 LEU A O 1
ATOM 1912 N N . ASP A 1 244 ? -23.188 33.75 11.703 1 94.94 244 ASP A N 1
ATOM 1913 C CA . ASP A 1 244 ? -23.422 32.906 10.516 1 94.94 244 ASP A CA 1
ATOM 1914 C C . ASP A 1 244 ? -23.844 33.781 9.328 1 94.94 244 ASP A C 1
ATOM 1916 O O . ASP A 1 244 ? -23.406 33.531 8.195 1 94.94 244 ASP A O 1
ATOM 1920 N N . LYS A 1 245 ? -24.547 34.812 9.609 1 95.19 245 LYS A N 1
ATOM 1921 C CA . LYS A 1 245 ? -25.125 35.625 8.531 1 95.19 245 LYS A CA 1
ATOM 1922 C C . LYS A 1 245 ? -24.266 36.844 8.25 1 95.19 245 LYS A C 1
ATOM 1924 O O . LYS A 1 245 ? -24.172 37.281 7.102 1 95.19 245 LYS A O 1
ATOM 1929 N N . GLY A 1 246 ? -23.641 37.375 9.172 1 95.31 246 GLY A N 1
ATOM 1930 C CA . GLY A 1 246 ? -23.062 38.688 9.031 1 95.31 246 GLY A CA 1
ATOM 1931 C C . GLY A 1 246 ? -21.547 38.688 8.93 1 95.31 246 GLY A C 1
ATOM 1932 O O . GLY A 1 246 ? -20.938 39.688 8.609 1 95.31 246 GLY A O 1
ATOM 1933 N N . ASP A 1 247 ? -20.891 37.594 9.156 1 94.75 247 ASP A N 1
ATOM 1934 C CA . ASP A 1 247 ? -19.438 37.531 9.312 1 94.75 247 ASP A CA 1
ATOM 1935 C C . ASP A 1 247 ? -18.734 38.094 8.07 1 94.75 247 ASP A C 1
ATOM 1937 O O . ASP A 1 247 ? -17.828 38.906 8.188 1 94.75 247 ASP A O 1
ATOM 1941 N N . ARG A 1 248 ? -19.109 37.656 6.879 1 93.06 248 ARG A N 1
ATOM 1942 C CA . ARG A 1 248 ? -18.469 38.094 5.645 1 93.06 248 ARG A CA 1
ATOM 1943 C C . ARG A 1 248 ? -18.625 39.594 5.441 1 93.06 248 ARG A C 1
ATOM 1945 O O . ARG A 1 248 ? -17.672 40.281 5.023 1 93.06 248 ARG A O 1
ATOM 1952 N N . ALA A 1 249 ? -19.828 40.062 5.77 1 93.69 249 ALA A N 1
ATOM 1953 C CA . ALA A 1 249 ? -20.078 41.469 5.617 1 93.69 249 ALA A CA 1
ATOM 1954 C C . ALA A 1 249 ? -19.266 42.312 6.609 1 93.69 249 ALA A C 1
ATOM 1956 O O . ALA A 1 249 ? -18.781 43.375 6.277 1 93.69 249 ALA A O 1
ATOM 1957 N N . ILE A 1 250 ? -19.172 41.781 7.75 1 95.06 250 ILE A N 1
ATOM 1958 C CA . ILE A 1 250 ? -18.375 42.469 8.773 1 95.06 250 ILE A CA 1
ATOM 1959 C C . ILE A 1 250 ? -16.906 42.5 8.359 1 95.06 250 ILE A C 1
ATOM 1961 O O . ILE A 1 250 ? -16.234 43.531 8.438 1 95.06 250 ILE A O 1
ATOM 1965 N N . PHE A 1 251 ? -16.406 41.406 7.871 1 92.44 251 PHE A N 1
ATOM 1966 C CA . PHE A 1 251 ? -15.023 41.25 7.43 1 92.44 251 PHE A CA 1
ATOM 1967 C C . PHE A 1 251 ? -14.695 42.25 6.328 1 92.44 251 PHE A C 1
ATOM 1969 O O . PHE A 1 251 ? -13.594 42.812 6.285 1 92.44 251 PHE A O 1
ATOM 1976 N N . ASN A 1 252 ? -15.594 42.531 5.469 1 91.5 252 ASN A N 1
ATOM 1977 C CA . ASN A 1 252 ? -15.375 43.375 4.305 1 91.5 252 ASN A CA 1
ATOM 1978 C C . ASN A 1 252 ? -15.703 44.844 4.605 1 91.5 252 ASN A C 1
ATOM 1980 O O . ASN A 1 252 ? -15.508 45.719 3.758 1 91.5 252 ASN A O 1
ATOM 1984 N N . SER A 1 253 ? -16.172 45.062 5.781 1 91.56 253 SER A N 1
ATOM 1985 C CA . SER A 1 253 ? -16.578 46.438 6.137 1 91.56 253 SER A CA 1
ATOM 1986 C C . SER A 1 253 ? -15.375 47.281 6.562 1 91.56 253 SER A C 1
ATOM 1988 O O . SER A 1 253 ? -14.297 46.75 6.809 1 91.56 253 SER A O 1
ATOM 1990 N N . LYS A 1 254 ? -15.602 48.562 6.59 1 86.25 254 LYS A N 1
ATOM 1991 C CA . LYS A 1 254 ? -14.562 49.469 7.055 1 86.25 254 LYS A CA 1
ATOM 1992 C C . LYS A 1 254 ? -14.18 49.188 8.5 1 86.25 254 LYS A C 1
ATOM 1994 O O . LYS A 1 254 ? -15.047 49.031 9.367 1 86.25 254 LYS A O 1
ATOM 1999 N N . ASN A 1 255 ? -12.984 49.031 8.828 1 88.75 255 ASN A N 1
ATOM 2000 C CA . ASN A 1 255 ? -12.398 48.75 10.125 1 88.75 255 ASN A CA 1
ATOM 2001 C C . ASN A 1 255 ? -12.727 47.344 10.586 1 88.75 255 ASN A C 1
ATOM 2003 O O . ASN A 1 255 ? -12.523 47 11.75 1 88.75 255 ASN A O 1
ATOM 2007 N N . GLY A 1 256 ? -13.414 46.656 9.773 1 91.75 256 GLY A N 1
ATOM 2008 C CA . GLY A 1 256 ? -13.648 45.219 10 1 91.75 256 GLY A CA 1
ATOM 2009 C C . GLY A 1 256 ? -14.344 44.938 11.32 1 91.75 256 GLY A C 1
ATOM 2010 O O . GLY A 1 256 ? -15.391 45.531 11.609 1 91.75 256 GLY A O 1
ATOM 2011 N N . ASP A 1 257 ? -13.68 44.219 12.203 1 94.31 257 ASP A N 1
ATOM 2012 C CA . ASP A 1 257 ? -14.273 43.688 13.43 1 94.31 257 ASP A CA 1
ATOM 2013 C C . ASP A 1 257 ? -14.133 44.688 14.57 1 94.31 257 ASP A C 1
ATOM 2015 O O . ASP A 1 257 ? -14.586 44.438 15.688 1 94.31 257 ASP A O 1
ATOM 2019 N N . PHE A 1 258 ? -13.641 45.875 14.328 1 95.31 258 PHE A N 1
ATOM 2020 C CA . PHE A 1 258 ? -13.32 46.75 15.43 1 95.31 258 PHE A CA 1
ATOM 2021 C C . PHE A 1 258 ? -14.258 47.969 15.453 1 95.31 258 PHE A C 1
ATOM 2023 O O . PHE A 1 258 ? -14.648 48.469 14.391 1 95.31 258 PHE A O 1
ATOM 2030 N N . ASN A 1 259 ? -14.656 48.406 16.609 1 95.75 259 ASN A N 1
ATOM 2031 C CA . ASN A 1 259 ? -15.414 49.625 16.766 1 95.75 259 ASN A CA 1
ATOM 2032 C C . ASN A 1 259 ? -14.5 50.844 16.906 1 95.75 259 ASN A C 1
ATOM 2034 O O . ASN A 1 259 ? -13.297 50.75 16.641 1 95.75 259 ASN A O 1
ATOM 2038 N N . LYS A 1 260 ? -15.008 51.969 17.234 1 93.69 260 LYS A N 1
ATOM 2039 C CA . LYS A 1 260 ? -14.227 53.219 17.281 1 93.69 260 LYS A CA 1
ATOM 2040 C C . LYS A 1 260 ? -13.242 53.188 18.438 1 93.69 260 LYS A C 1
ATOM 2042 O O . LYS A 1 260 ? -12.211 53.875 18.406 1 93.69 260 LYS A O 1
ATOM 2047 N N . ALA A 1 261 ? -13.562 52.406 19.469 1 93.12 261 ALA A N 1
ATOM 2048 C CA . ALA A 1 261 ? -12.664 52.219 20.609 1 93.12 261 ALA A CA 1
ATOM 2049 C C . ALA A 1 261 ? -11.633 51.156 20.344 1 93.12 261 ALA A C 1
ATOM 2051 O O . ALA A 1 261 ? -10.883 50.75 21.234 1 93.12 261 ALA A O 1
ATOM 2052 N N . ASN A 1 262 ? -11.594 50.625 19.094 1 91.81 262 ASN A N 1
ATOM 2053 C CA . ASN A 1 262 ? -10.68 49.562 18.656 1 91.81 262 ASN A CA 1
ATOM 2054 C C . ASN A 1 262 ? -10.898 48.281 19.422 1 91.81 262 ASN A C 1
ATOM 2056 O O . ASN A 1 262 ? -9.945 47.562 19.75 1 91.81 262 ASN A O 1
ATOM 2060 N N . LEU A 1 263 ? -12.156 48.062 19.75 1 95.19 263 LEU A N 1
ATOM 2061 C CA . LEU A 1 263 ? -12.508 46.812 20.422 1 95.19 263 LEU A CA 1
ATOM 2062 C C . LEU A 1 263 ? -13.266 45.875 19.484 1 95.19 263 LEU A C 1
ATOM 2064 O O . LEU A 1 263 ? -14.18 46.312 18.781 1 95.19 263 LEU A O 1
ATOM 2068 N N . SER A 1 264 ? -12.742 44.688 19.438 1 96.19 264 SER A N 1
ATOM 2069 C CA . SER A 1 264 ? -13.5 43.656 18.75 1 96.19 264 SER A CA 1
ATOM 2070 C C . SER A 1 264 ? -14.656 43.156 19.609 1 96.19 264 SER A C 1
ATOM 2072 O O . SER A 1 264 ? -14.695 43.406 20.812 1 96.19 264 SER A O 1
ATOM 2074 N N . PRO A 1 265 ? -15.641 42.406 18.938 1 97.06 265 PRO A N 1
ATOM 2075 C CA . PRO A 1 265 ? -16.703 41.844 19.766 1 97.06 265 PRO A CA 1
ATOM 2076 C C . PRO A 1 265 ? -16.188 40.938 20.875 1 97.06 265 PRO A C 1
ATOM 2078 O O . PRO A 1 265 ? -16.75 40.875 21.969 1 97.06 265 PRO A O 1
ATOM 2081 N N . TYR A 1 266 ? -15.141 40.25 20.625 1 97.44 266 TYR A N 1
ATOM 2082 C CA . TYR A 1 266 ? -14.531 39.406 21.625 1 97.44 266 TYR A CA 1
ATOM 2083 C C . TYR A 1 266 ? -14 40.219 22.797 1 97.44 266 TYR A C 1
ATOM 2085 O O . TYR A 1 266 ? -14.25 39.906 23.953 1 97.44 266 TYR A O 1
ATOM 2093 N N . ARG A 1 267 ? -13.266 41.25 22.484 1 96.06 267 ARG A N 1
ATOM 2094 C CA . ARG A 1 267 ? -12.695 42.094 23.531 1 96.06 267 ARG A CA 1
ATOM 2095 C C . ARG A 1 267 ? -13.789 42.844 24.281 1 96.06 267 ARG A C 1
ATOM 2097 O O . ARG A 1 267 ? -13.672 43.062 25.484 1 96.06 267 ARG A O 1
ATOM 2104 N N . CYS A 1 268 ? -14.875 43.25 23.562 1 96.94 268 CYS A N 1
ATOM 2105 C CA . CYS A 1 268 ? -16.016 43.875 24.203 1 96.94 268 CYS A CA 1
ATOM 2106 C C . CYS A 1 268 ? -16.641 42.969 25.234 1 96.94 268 CYS A C 1
ATOM 2108 O O . CYS A 1 268 ? -17 43.375 26.344 1 96.94 268 CYS A O 1
ATOM 2110 N N . HIS A 1 269 ? -16.766 41.719 24.828 1 97.31 269 HIS A N 1
ATOM 2111 C CA . HIS A 1 269 ? -17.328 40.719 25.734 1 97.31 269 HIS A CA 1
ATOM 2112 C C . HIS A 1 269 ? -16.453 40.562 26.984 1 97.31 269 HIS A C 1
ATOM 2114 O O . HIS A 1 269 ? -16.953 40.594 28.109 1 97.31 269 HIS A O 1
ATOM 2120 N N . LYS A 1 270 ? -15.164 40.469 26.781 1 95.81 270 LYS A N 1
ATOM 2121 C CA . LYS A 1 270 ? -14.234 40.25 27.891 1 95.81 270 LYS A CA 1
ATOM 2122 C C . LYS A 1 270 ? -14.25 41.438 28.859 1 95.81 270 LYS A C 1
ATOM 2124 O O . LYS A 1 270 ? -14.258 41.281 30.078 1 95.81 270 LYS A O 1
ATOM 2129 N N . GLU A 1 271 ? -14.234 42.625 28.312 1 95.38 271 GLU A N 1
ATOM 2130 C CA . GLU A 1 271 ? -14.242 43.812 29.125 1 95.38 271 GLU A CA 1
ATOM 2131 C C . GLU A 1 271 ? -15.555 43.969 29.891 1 95.38 271 GLU A C 1
ATOM 2133 O O . GLU A 1 271 ? -15.562 44.375 31.047 1 95.38 271 GLU A O 1
ATOM 2138 N N . SER A 1 272 ? -16.672 43.688 29.156 1 95.81 272 SER A N 1
ATOM 2139 C CA . SER A 1 272 ? -17.969 43.781 29.812 1 95.81 272 SER A CA 1
ATOM 2140 C C . SER A 1 272 ? -18.109 42.781 30.938 1 95.81 272 SER A C 1
ATOM 2142 O O . SER A 1 272 ? -18.75 43.031 31.953 1 95.81 272 SER A O 1
ATOM 2144 N N . VAL A 1 273 ? -17.562 41.594 30.75 1 95.81 273 VAL A N 1
ATOM 2145 C CA . VAL A 1 273 ? -17.609 40.562 31.766 1 95.81 273 VAL A CA 1
ATOM 2146 C C . VAL A 1 273 ? -16.797 41 33 1 95.81 273 VAL A C 1
ATOM 2148 O O . VAL A 1 273 ? -17.234 40.844 34.125 1 95.81 273 VAL A O 1
ATOM 2151 N N . ARG A 1 274 ? -15.609 41.562 32.75 1 94 274 ARG A N 1
ATOM 2152 C CA . ARG A 1 274 ? -14.781 42.062 33.844 1 94 274 ARG A CA 1
ATOM 2153 C C . ARG A 1 274 ? -15.508 43.125 34.625 1 94 274 ARG A C 1
ATOM 2155 O O . ARG A 1 274 ? -15.523 43.094 35.844 1 94 274 ARG A O 1
ATOM 2162 N N . LYS A 1 275 ? -16.125 44.031 33.969 1 93.62 275 LYS A N 1
ATOM 2163 C CA . LYS A 1 275 ? -16.844 45.125 34.594 1 93.62 275 LYS A CA 1
ATOM 2164 C C . LYS A 1 275 ? -18.078 44.594 35.312 1 93.62 275 LYS A C 1
ATOM 2166 O O . LYS A 1 275 ? -18.391 45.062 36.438 1 93.62 275 LYS A O 1
ATOM 2171 N N . GLY A 1 276 ? -18.797 43.75 34.625 1 91.69 276 GLY A N 1
ATOM 2172 C CA . GLY A 1 276 ? -19.984 43.156 35.25 1 91.69 276 GLY A CA 1
ATOM 2173 C C . GLY A 1 276 ? -19.688 42.406 36.531 1 91.69 276 GLY A C 1
ATOM 2174 O O . GLY A 1 276 ? -20.406 42.531 37.5 1 91.69 276 GLY A O 1
ATOM 2175 N N . ARG A 1 277 ? -18.625 41.688 36.469 1 92 277 ARG A N 1
ATOM 2176 C CA . ARG A 1 277 ? -18.266 40.875 37.656 1 92 277 ARG A CA 1
ATOM 2177 C C . ARG A 1 277 ? -17.734 41.781 38.75 1 92 277 ARG A C 1
ATOM 2179 O O . ARG A 1 277 ? -17.938 41.5 39.938 1 92 277 ARG A O 1
ATOM 2186 N N . LYS A 1 278 ? -16.969 42.812 38.406 1 90.62 278 LYS A N 1
ATOM 2187 C CA . LYS A 1 278 ? -16.5 43.781 39.406 1 90.62 278 LYS A CA 1
ATOM 2188 C C . LYS A 1 278 ? -17.672 44.469 40.094 1 90.62 278 LYS A C 1
ATOM 2190 O O . LYS A 1 278 ? -17.656 44.688 41.312 1 90.62 278 LYS A O 1
ATOM 2195 N N . LYS A 1 279 ? -18.625 44.844 39.375 1 88.25 279 LYS A N 1
ATOM 2196 C CA . LYS A 1 279 ? -19.812 45.469 39.906 1 88.25 279 LYS A CA 1
ATOM 2197 C C . LYS A 1 279 ? -20.578 44.531 40.844 1 88.25 279 LYS A C 1
ATOM 2199 O O . LYS A 1 279 ? -21.078 44.969 41.875 1 88.25 279 LYS A O 1
ATOM 2204 N N . LEU A 1 280 ? -20.688 43.344 40.5 1 85.69 280 LEU A N 1
ATOM 2205 C CA . LEU A 1 280 ? -21.359 42.375 41.344 1 85.69 280 LEU A CA 1
ATOM 2206 C C . LEU A 1 280 ? -20.594 42.156 42.656 1 85.69 280 LEU A C 1
ATOM 2208 O O . LEU A 1 280 ? -21.219 41.969 43.719 1 85.69 280 LEU A O 1
ATOM 2212 N N . ALA A 1 281 ? -19.234 42.25 42.531 1 85.56 281 ALA A N 1
ATOM 2213 C CA . ALA A 1 281 ? -18.406 42.094 43.719 1 85.56 281 ALA A CA 1
ATOM 2214 C C . ALA A 1 281 ? -18.531 43.312 44.625 1 85.56 281 ALA A C 1
ATOM 2216 O O . ALA A 1 281 ? -18.594 43.188 45.844 1 85.56 281 ALA A O 1
ATOM 2217 N N . GLU A 1 282 ? -18.641 44.469 44.062 1 84.44 282 GLU A N 1
ATOM 2218 C CA . GLU A 1 282 ? -18.812 45.688 44.844 1 84.44 282 GLU A CA 1
ATOM 2219 C C . GLU A 1 282 ? -20.203 45.75 45.469 1 84.44 282 GLU A C 1
ATOM 2221 O O . GLU A 1 282 ? -20.359 46.219 46.594 1 84.44 282 GLU A O 1
ATOM 2226 N N . GLU A 1 283 ? -21.172 45.406 44.719 1 73.75 283 GLU A N 1
ATOM 2227 C CA . GLU A 1 283 ? -22.547 45.406 45.25 1 73.75 283 GLU A CA 1
ATOM 2228 C C . GLU A 1 283 ? -22.703 44.375 46.344 1 73.75 283 GLU A C 1
ATOM 2230 O O . GLU A 1 283 ? -23.5 44.562 47.281 1 73.75 283 GLU A O 1
ATOM 2235 N N . ALA A 1 284 ? -21.953 43.375 46.281 1 64.38 284 ALA A N 1
ATOM 2236 C CA . ALA A 1 284 ? -21.984 42.375 47.344 1 64.38 284 ALA A CA 1
ATOM 2237 C C . ALA A 1 284 ? -21.328 42.906 48.625 1 64.38 284 ALA A C 1
ATOM 2239 O O . ALA A 1 284 ? -21.688 42.5 49.719 1 64.38 284 ALA A O 1
ATOM 2240 N N . GLU A 1 285 ? -20.422 43.938 48.531 1 61.56 285 GLU A N 1
ATOM 2241 C CA . GLU A 1 285 ? -19.719 44.5 49.688 1 61.56 285 GLU A CA 1
ATOM 2242 C C . GLU A 1 285 ? -20.469 45.719 50.25 1 61.56 285 GLU A C 1
ATOM 2244 O O . GLU A 1 285 ? -20.062 46.281 51.281 1 61.56 285 GLU A O 1
ATOM 2249 N N . LYS A 1 286 ? -21.484 46.375 49.812 1 53.72 286 LYS A N 1
ATOM 2250 C CA . LYS A 1 286 ? -22.203 47.469 50.469 1 53.72 286 LYS A CA 1
ATOM 2251 C C . LYS A 1 286 ? -22.859 47 51.781 1 53.72 286 LYS A C 1
ATOM 2253 O O . LYS A 1 286 ? -23.594 46 51.781 1 53.72 286 LYS A O 1
ATOM 2258 N N . PRO A 1 287 ? -22.516 47.625 53.062 1 45 287 PRO A N 1
ATOM 2259 C CA . PRO A 1 287 ? -22.953 47.25 54.406 1 45 287 PRO A CA 1
ATOM 2260 C C . PRO A 1 287 ? -24.453 47.406 54.625 1 45 287 PRO A C 1
ATOM 2262 O O . PRO A 1 287 ? -25.047 48.375 54.125 1 45 287 PRO A O 1
ATOM 2265 N N . GLY A 1 288 ? -25.359 46.562 54.844 1 38.91 288 GLY A N 1
ATOM 2266 C CA . GLY A 1 288 ? -26.688 46.688 55.406 1 38.91 288 GLY A CA 1
ATOM 2267 C C . GLY A 1 288 ? -26.719 47.531 56.656 1 38.91 288 GLY A C 1
ATOM 2268 O O . GLY A 1 288 ? -25.688 47.75 57.312 1 38.91 288 GLY A O 1
ATOM 2269 N N . LYS A 1 289 ? -27.734 48.406 56.906 1 37.25 289 LYS A N 1
ATOM 2270 C CA . LYS A 1 289 ? -27.984 49.062 58.188 1 37.25 289 LYS A CA 1
ATOM 2271 C C . LYS A 1 289 ? -27.688 48.094 59.344 1 37.25 289 LYS A C 1
ATOM 2273 O O . LYS A 1 289 ? -27.938 46.906 59.25 1 37.25 289 LYS A O 1
ATOM 2278 N N . GLU A 1 290 ? -27.047 48.531 60.469 1 27.61 290 GLU A N 1
ATOM 2279 C CA . GLU A 1 290 ? -26.656 47.906 61.719 1 27.61 290 GLU A CA 1
ATOM 2280 C C . GLU A 1 290 ? -27.875 47.375 62.5 1 27.61 290 GLU A C 1
ATOM 2282 O O . GLU A 1 290 ? -28.734 48.156 62.906 1 27.61 290 GLU A O 1
ATOM 2287 N N . ALA A 1 291 ? -28.609 46.469 62.188 1 26.7 291 ALA A N 1
ATOM 2288 C CA . ALA A 1 291 ? -29.297 45.844 63.312 1 26.7 291 ALA A CA 1
ATOM 2289 C C . ALA A 1 291 ? -28.359 45.688 64.5 1 26.7 291 ALA A C 1
ATOM 2291 O O . ALA A 1 291 ? -27.156 45.469 64.312 1 26.7 291 ALA A O 1
ATOM 2292 N N . GLU A 1 292 ? -28.797 46.281 65.812 1 23.2 292 GLU A N 1
ATOM 2293 C CA . GLU A 1 292 ? -28.172 46.281 67.125 1 23.2 292 GLU A CA 1
ATOM 2294 C C . GLU A 1 292 ? -27.562 44.906 67.438 1 23.2 292 GLU A C 1
ATOM 2296 O O . GLU A 1 292 ? -28.281 43.906 67.5 1 23.2 292 GLU A O 1
ATOM 2301 N N . SER A 1 293 ? -26.484 44.594 67.062 1 23.53 293 SER A N 1
ATOM 2302 C CA . SER A 1 293 ? -25.891 43.281 67.25 1 23.53 293 SER A CA 1
ATOM 2303 C C . SER A 1 293 ? -25.719 43 68.75 1 23.53 293 SER A C 1
ATOM 2305 O O . SER A 1 293 ? -25.312 43.875 69.5 1 23.53 293 SER A O 1
ATOM 2307 N N . VAL A 1 294 ? -26.734 42.375 69.438 1 22.59 294 VAL A N 1
ATOM 2308 C CA . VAL A 1 294 ? -26.391 42 70.812 1 22.59 294 VAL A CA 1
ATOM 2309 C C . VAL A 1 294 ? -24.953 41.469 70.812 1 22.59 294 VAL A C 1
ATOM 2311 O O . VAL A 1 294 ? -24.484 40.844 69.875 1 22.59 294 VAL A O 1
ATOM 2314 N N . PRO A 1 295 ? -24.094 42.031 71.688 1 20.92 295 PRO A N 1
ATOM 2315 C CA . PRO A 1 295 ? -22.656 41.875 71.938 1 20.92 295 PRO A CA 1
ATOM 2316 C C . PRO A 1 295 ? -22.234 40.438 72.125 1 20.92 295 PRO A C 1
ATOM 2318 O O . PRO A 1 295 ? -21.062 40.125 72.312 1 20.92 295 PRO A O 1
ATOM 2321 N N . ASN A 1 296 ? -22.906 39.438 71.375 1 19.52 296 ASN A N 1
ATOM 2322 C CA . ASN A 1 296 ? -22.484 38.219 72 1 19.52 296 ASN A CA 1
ATOM 2323 C C . ASN A 1 296 ? -20.969 38.125 72.125 1 19.52 296 ASN A C 1
ATOM 2325 O O . ASN A 1 296 ? -20.234 38.656 71.312 1 19.52 296 ASN A O 1
ATOM 2329 N N . ARG A 1 297 ? -20.516 37.844 73.375 1 18.83 297 ARG A N 1
ATOM 2330 C CA . ARG A 1 297 ? -19.25 37.656 74.125 1 18.83 297 ARG A CA 1
ATOM 2331 C C . ARG A 1 297 ? -18.359 36.656 73.375 1 18.83 297 ARG A C 1
ATOM 2333 O O . ARG A 1 297 ? -18.828 35.562 73 1 18.83 297 ARG A O 1
ATOM 2340 N N . GLY A 1 298 ? -17.359 37.094 72.625 1 17.75 298 GLY A N 1
ATOM 2341 C CA . GLY A 1 298 ? -16.297 36.562 71.75 1 17.75 298 GLY A CA 1
ATOM 2342 C C . GLY A 1 298 ? -15.445 35.531 72.5 1 17.75 298 GLY A C 1
ATOM 2343 O O . GLY A 1 298 ? -14.367 35.188 72 1 17.75 298 GLY A O 1
ATOM 2344 N N . MET A 1 299 ? -16.016 34.469 73.125 1 16.2 299 MET A N 1
ATOM 2345 C CA . MET A 1 299 ? -15.094 33.719 73.938 1 16.2 299 MET A CA 1
ATOM 2346 C C . MET A 1 299 ? -13.812 33.375 73.188 1 16.2 299 MET A C 1
ATOM 2348 O O . MET A 1 299 ? -13.781 33.469 72 1 16.2 299 MET A O 1
ATOM 2352 N N . SER A 1 300 ? -12.961 32.344 73.75 1 16.2 300 SER A N 1
ATOM 2353 C CA . SER A 1 300 ? -11.656 32.094 74.312 1 16.2 300 SER A CA 1
ATOM 2354 C C . SER A 1 300 ? -10.688 31.5 73.312 1 16.2 300 SER A C 1
ATOM 2356 O O . SER A 1 300 ? -9.562 31.984 73.188 1 16.2 300 SER A O 1
ATOM 2358 N N . SER A 1 301 ? -10.859 30.234 72.688 1 16.22 301 SER A N 1
ATOM 2359 C CA . SER A 1 301 ? -9.922 29.156 73.062 1 16.22 301 SER A CA 1
ATOM 2360 C C . SER A 1 301 ? -8.781 29.094 72 1 16.22 301 SER A C 1
ATOM 2362 O O . SER A 1 301 ? -9 29.266 70.812 1 16.22 301 SER A O 1
ATOM 2364 N N . SER A 1 302 ? -7.418 29.281 72.438 1 17.12 302 SER A N 1
ATOM 2365 C CA . SER A 1 302 ? -6.004 29.344 72.062 1 17.12 302 SER A CA 1
ATOM 2366 C C . SER A 1 302 ? -5.523 28.031 71.5 1 17.12 302 SER A C 1
ATOM 2368 O O . SER A 1 302 ? -4.352 27.906 71.125 1 17.12 302 SER A O 1
ATOM 2370 N N . VAL A 1 303 ? -6.309 27.094 70.938 1 16.56 303 VAL A N 1
ATOM 2371 C CA . VAL A 1 303 ? -5.609 25.828 71.062 1 16.56 303 VAL A CA 1
ATOM 2372 C C . VAL A 1 303 ? -4.383 25.828 70.125 1 16.56 303 VAL A C 1
ATOM 2374 O O . VAL A 1 303 ? -4.457 26.266 69 1 16.56 303 VAL A O 1
ATOM 2377 N N . PRO A 1 304 ? -3.09 25.453 70.625 1 17.09 304 PRO A N 1
ATOM 2378 C CA . PRO A 1 304 ? -1.652 25.453 70.375 1 17.09 304 PRO A CA 1
ATOM 2379 C C . PRO A 1 304 ? -1.252 24.406 69.312 1 17.09 304 PRO A C 1
ATOM 2381 O O . PRO A 1 304 ? -0.09 24.359 68.938 1 17.09 304 PRO A O 1
ATOM 2384 N N . SER A 1 305 ? -1.927 24 68.375 1 15.97 305 SER A N 1
ATOM 2385 C CA . SER A 1 305 ? -1.589 22.641 67.938 1 15.97 305 SER A CA 1
ATOM 2386 C C . SER A 1 305 ? -0.138 22.531 67.5 1 15.97 305 SER A C 1
ATOM 2388 O O . SER A 1 305 ? 0.394 23.469 66.875 1 15.97 305 SER A O 1
ATOM 2390 N N . ILE A 1 306 ? 0.455 21.312 67.75 1 15.6 306 ILE A N 1
ATOM 2391 C CA . ILE A 1 306 ? 1.696 20.594 68 1 15.6 306 ILE A CA 1
ATOM 2392 C C . ILE A 1 306 ? 2.537 20.547 66.688 1 15.6 306 ILE A C 1
ATOM 2394 O O . ILE A 1 306 ? 2.008 20.656 65.625 1 15.6 306 ILE A O 1
ATOM 2398 N N . SER A 1 307 ? 3.666 19.656 66.688 1 15.91 307 SER A N 1
ATOM 2399 C CA . SER A 1 307 ? 5.121 19.578 66.75 1 15.91 307 SER A CA 1
ATOM 2400 C C . SER A 1 307 ? 5.652 18.969 65.438 1 15.91 307 SER A C 1
ATOM 2402 O O . SER A 1 307 ? 6.648 19.438 64.875 1 15.91 307 SER A O 1
ATOM 2404 N N . SER A 1 308 ? 5.172 17.797 64.875 1 15.53 308 SER A N 1
ATOM 2405 C CA . SER A 1 308 ? 6.195 16.75 64.875 1 15.53 308 SER A CA 1
ATOM 2406 C C . SER A 1 308 ? 7.156 16.938 63.688 1 15.53 308 SER A C 1
ATOM 2408 O O . SER A 1 308 ? 6.816 17.562 62.688 1 15.53 308 SER A O 1
ATOM 2410 N N . PRO A 1 309 ? 8.227 15.969 63.562 1 15.78 309 PRO A N 1
ATOM 2411 C CA . PRO A 1 309 ? 9.68 15.898 63.406 1 15.78 309 PRO A CA 1
ATOM 2412 C C . PRO A 1 309 ? 10.117 15.766 61.969 1 15.78 309 PRO A C 1
ATOM 2414 O O . PRO A 1 309 ? 10.977 16.531 61.5 1 15.78 309 PRO A O 1
ATOM 2417 N N . ASN A 1 310 ? 10.109 14.492 61.312 1 15.27 310 ASN A N 1
ATOM 2418 C CA . ASN A 1 310 ? 11.352 13.742 61.125 1 15.27 310 ASN A CA 1
ATOM 2419 C C . ASN A 1 310 ? 11.992 14.023 59.781 1 15.27 310 ASN A C 1
ATOM 2421 O O . ASN A 1 310 ? 11.586 14.945 59.062 1 15.27 310 ASN A O 1
ATOM 2425 N N . SER A 1 311 ? 12.242 12.875 58.781 1 15.26 311 SER A N 1
ATOM 2426 C CA . SER A 1 311 ? 13.492 12.195 58.469 1 15.26 311 SER A CA 1
ATOM 2427 C C . SER A 1 311 ? 14.047 12.672 57.125 1 15.26 311 SER A C 1
ATOM 2429 O O . SER A 1 311 ? 15.188 13.117 57.062 1 15.26 311 SER A O 1
ATOM 2431 N N . SER A 1 312 ? 14.164 11.719 56.031 1 15.89 312 SER A N 1
ATOM 2432 C CA . SER A 1 312 ? 15.391 11.125 55.531 1 15.89 312 SER A CA 1
ATOM 2433 C C . SER A 1 312 ? 15.883 11.867 54.281 1 15.89 312 SER A C 1
ATOM 2435 O O . SER A 1 312 ? 15.125 12.617 53.656 1 15.89 312 SER A O 1
ATOM 2437 N N . MET A 1 313 ? 16.938 11.242 53.594 1 15.67 313 MET A N 1
ATOM 2438 C CA . MET A 1 313 ? 18.281 11.562 53.125 1 15.67 313 MET A CA 1
ATOM 2439 C C . MET A 1 313 ? 18.266 11.953 51.656 1 15.67 313 MET A C 1
ATOM 2441 O O . MET A 1 313 ? 18.781 13.016 51.281 1 15.67 313 MET A O 1
ATOM 2445 N N . ARG A 1 314 ? 18.344 10.953 50.562 1 15.74 314 ARG A N 1
ATOM 2446 C CA . ARG A 1 314 ? 19.625 10.773 49.906 1 15.74 314 ARG A CA 1
ATOM 2447 C C . ARG A 1 314 ? 19.703 11.609 48.625 1 15.74 314 ARG A C 1
ATOM 2449 O O . ARG A 1 314 ? 18.688 12.148 48.156 1 15.74 314 ARG A O 1
ATOM 2456 N N . HIS A 1 315 ? 20.234 10.875 47.438 1 16.28 315 HIS A N 1
ATOM 2457 C CA . HIS A 1 315 ? 21.438 11 46.625 1 16.28 315 HIS A CA 1
ATOM 2458 C C . HIS A 1 315 ? 21.156 11.68 45.281 1 16.28 315 HIS A C 1
ATOM 2460 O O . HIS A 1 315 ? 20.156 11.375 44.625 1 16.28 315 HIS A O 1
ATOM 2466 N N . GLU A 1 316 ? 21.734 12.703 44.969 1 16.36 316 GLU A N 1
ATOM 2467 C CA . GLU A 1 316 ? 21.688 13.75 43.938 1 16.36 316 GLU A CA 1
ATOM 2468 C C . GLU A 1 316 ? 22.312 13.281 42.625 1 16.36 316 GLU A C 1
ATOM 2470 O O . GLU A 1 316 ? 23.422 13.695 42.281 1 16.36 316 GLU A O 1
ATOM 2475 N N . MET A 1 317 ? 21.906 12.039 42.219 1 16.58 317 MET A N 1
ATOM 2476 C CA . MET A 1 317 ? 22.844 11.641 41.188 1 16.58 317 MET A CA 1
ATOM 2477 C C . MET A 1 317 ? 22.766 12.586 39.969 1 16.58 317 MET A C 1
ATOM 2479 O O . MET A 1 317 ? 21.719 13.188 39.719 1 16.58 317 MET A O 1
ATOM 2483 N N . ARG A 1 318 ? 23.922 12.664 39.156 1 16.17 318 ARG A N 1
ATOM 2484 C CA . ARG A 1 318 ? 24.703 13.531 38.281 1 16.17 318 ARG A CA 1
ATOM 2485 C C . ARG A 1 318 ? 24.203 13.461 36.844 1 16.17 318 ARG A C 1
ATOM 2487 O O . ARG A 1 318 ? 24.109 12.375 36.25 1 16.17 318 ARG A O 1
ATOM 2494 N N . ASP A 1 319 ? 23.438 14.328 36.375 1 16.62 319 ASP A N 1
ATOM 2495 C CA . ASP A 1 319 ? 22.688 14.531 35.156 1 16.62 319 ASP A CA 1
ATOM 2496 C C . ASP A 1 319 ? 23.641 14.75 33.969 1 16.62 319 ASP A C 1
ATOM 2498 O O . ASP A 1 319 ? 24.375 15.742 33.938 1 16.62 319 ASP A O 1
ATOM 2502 N N . SER A 1 320 ? 24.188 13.648 33.344 1 16.97 320 SER A N 1
ATOM 2503 C CA . SER A 1 320 ? 25.188 13.727 32.281 1 16.97 320 SER A CA 1
ATOM 2504 C C . SER A 1 320 ? 24.609 14.312 31 1 16.97 320 SER A C 1
ATOM 2506 O O . SER A 1 320 ? 23.5 13.945 30.594 1 16.97 320 SER A O 1
ATOM 2508 N N . VAL A 1 321 ? 25.078 15.352 30.453 1 16.77 321 VAL A N 1
ATOM 2509 C CA . VAL A 1 321 ? 24.703 16.391 29.5 1 16.77 321 VAL A CA 1
ATOM 2510 C C . VAL A 1 321 ? 25.062 15.938 28.078 1 16.77 321 VAL A C 1
ATOM 2512 O O . VAL A 1 321 ? 26.234 15.969 27.703 1 16.77 321 VAL A O 1
ATOM 2515 N N . ARG A 1 322 ? 24.672 14.703 27.609 1 16.27 322 ARG A N 1
ATOM 2516 C CA . ARG A 1 322 ? 25.312 14.391 26.344 1 16.27 322 ARG A CA 1
ATOM 2517 C C . ARG A 1 322 ? 24.812 15.32 25.234 1 16.27 322 ARG A C 1
ATOM 2519 O O . ARG A 1 322 ? 23.656 15.75 25.25 1 16.27 322 ARG A O 1
ATOM 2526 N N . VAL A 1 323 ? 25.719 15.766 24.297 1 16.56 323 VAL A N 1
ATOM 2527 C CA . VAL A 1 323 ? 25.969 16.828 23.328 1 16.56 323 VAL A CA 1
ATOM 2528 C C . VAL A 1 323 ? 25.359 16.438 21.984 1 16.56 323 VAL A C 1
ATOM 2530 O O . VAL A 1 323 ? 25.734 15.43 21.391 1 16.56 323 VAL A O 1
ATOM 2533 N N . ASP A 1 324 ? 24.031 16.531 21.812 1 16.62 324 ASP A N 1
ATOM 2534 C CA . ASP A 1 324 ? 23.297 16.078 20.641 1 16.62 324 ASP A CA 1
ATOM 2535 C C . ASP A 1 324 ? 23.609 16.938 19.422 1 16.62 324 ASP A C 1
ATOM 2537 O O . ASP A 1 324 ? 23.562 18.172 19.5 1 16.62 324 ASP A O 1
ATOM 2541 N N . HIS A 1 325 ? 24.281 16.469 18.312 1 16.53 325 HIS A N 1
ATOM 2542 C CA . HIS A 1 325 ? 24.953 17.016 17.125 1 16.53 325 HIS A CA 1
ATOM 2543 C C . HIS A 1 325 ? 23.938 17.359 16.047 1 16.53 325 HIS A C 1
ATOM 2545 O O . HIS A 1 325 ? 24.281 18.047 15.078 1 16.53 325 HIS A O 1
ATOM 2551 N N . ARG A 1 326 ? 22.75 16.922 15.875 1 17.34 326 ARG A N 1
ATOM 2552 C CA . ARG A 1 326 ? 22.344 16.609 14.508 1 17.34 326 ARG A CA 1
ATOM 2553 C C . ARG A 1 326 ? 21.875 17.859 13.766 1 17.34 326 ARG A C 1
ATOM 2555 O O . ARG A 1 326 ? 20.891 18.484 14.156 1 17.34 326 ARG A O 1
ATOM 2562 N N . THR A 1 327 ? 22.656 18.703 13.062 1 15.98 327 THR A N 1
ATOM 2563 C CA . THR A 1 327 ? 22.266 19.984 12.484 1 15.98 327 THR A CA 1
ATOM 2564 C C . THR A 1 327 ? 21.562 19.781 11.148 1 15.98 327 THR A C 1
ATOM 2566 O O . THR A 1 327 ? 21.281 20.75 10.438 1 15.98 327 THR A O 1
ATOM 2569 N N . LYS A 1 328 ? 20.688 18.875 10.859 1 15.97 328 LYS A N 1
ATOM 2570 C CA . LYS A 1 328 ? 20.406 18.609 9.445 1 15.97 328 LYS A CA 1
ATOM 2571 C C . LYS A 1 328 ? 19.5 19.688 8.852 1 15.97 328 LYS A C 1
ATOM 2573 O O . LYS A 1 328 ? 18.328 19.797 9.234 1 15.97 328 LYS A O 1
ATOM 2578 N N . TYR A 1 329 ? 19.781 20.906 8.438 1 15.88 329 TYR A N 1
ATOM 2579 C CA . TYR A 1 329 ? 18.859 21.984 8.102 1 15.88 329 TYR A CA 1
ATOM 2580 C C . TYR A 1 329 ? 18.375 21.844 6.664 1 15.88 329 TYR A C 1
ATOM 2582 O O . TYR A 1 329 ? 17.547 22.641 6.203 1 15.88 329 TYR A O 1
ATOM 2590 N N . GLY A 1 330 ? 18.219 20.719 5.934 1 16.05 330 GLY A N 1
ATOM 2591 C CA . GLY A 1 330 ? 18.188 21 4.504 1 16.05 330 GLY A CA 1
ATOM 2592 C C . GLY A 1 330 ? 16.891 21.609 4.035 1 16.05 330 GLY A C 1
ATOM 2593 O O . GLY A 1 330 ? 15.82 21.297 4.562 1 16.05 330 GLY A O 1
ATOM 2594 N N . GLY A 1 331 ? 16.766 22.828 3.445 1 15.67 331 GLY A N 1
ATOM 2595 C CA . GLY A 1 331 ? 15.82 23.922 3.23 1 15.67 331 GLY A CA 1
ATOM 2596 C C . GLY A 1 331 ? 14.953 23.719 2.002 1 15.67 331 GLY A C 1
ATOM 2597 O O . GLY A 1 331 ? 13.984 24.453 1.794 1 15.67 331 GLY A O 1
ATOM 2598 N N . SER A 1 332 ? 14.945 22.75 1.055 1 16.5 332 SER A N 1
ATOM 2599 C CA . SER A 1 332 ? 14.734 23.312 -0.269 1 16.5 332 SER A CA 1
ATOM 2600 C C . SER A 1 332 ? 13.25 23.516 -0.556 1 16.5 332 SER A C 1
ATOM 2602 O O . SER A 1 332 ? 12.445 22.594 -0.366 1 16.5 332 SER A O 1
ATOM 2604 N N . ILE A 1 333 ? 12.664 24.688 -0.604 1 16.69 333 ILE A N 1
ATOM 2605 C CA . ILE A 1 333 ? 11.305 25.219 -0.523 1 16.69 333 ILE A CA 1
ATOM 2606 C C . ILE A 1 333 ? 10.664 25.219 -1.91 1 16.69 333 ILE A C 1
ATOM 2608 O O . ILE A 1 333 ? 9.531 25.656 -2.076 1 16.69 333 ILE A O 1
ATOM 2612 N N . THR A 1 334 ? 10.562 24.172 -2.637 1 16.52 334 THR A N 1
ATOM 2613 C CA . THR A 1 334 ? 10.18 24.438 -4.016 1 16.52 334 THR A CA 1
ATOM 2614 C C . THR A 1 334 ? 8.734 24.922 -4.09 1 16.52 334 THR A C 1
ATOM 2616 O O . THR A 1 334 ? 7.902 24.531 -3.262 1 16.52 334 THR A O 1
ATOM 2619 N N . ILE A 1 335 ? 8.352 25.891 -5.047 1 16.81 335 ILE A N 1
ATOM 2620 C CA . ILE A 1 335 ? 7.438 26.984 -5.352 1 16.81 335 ILE A CA 1
ATOM 2621 C C . ILE A 1 335 ? 6.168 26.438 -6 1 16.81 335 ILE A C 1
ATOM 2623 O O . ILE A 1 335 ? 6.234 25.781 -7.051 1 16.81 335 ILE A O 1
ATOM 2627 N N . GLN A 1 336 ? 5.156 26.062 -5.238 1 17.56 336 GLN A N 1
ATOM 2628 C CA . GLN A 1 336 ? 3.91 25.406 -5.633 1 17.56 336 GLN A CA 1
ATOM 2629 C C . GLN A 1 336 ? 3.008 26.375 -6.402 1 17.56 336 GLN A C 1
ATOM 2631 O O . GLN A 1 336 ? 2.699 27.453 -5.922 1 17.56 336 GLN A O 1
ATOM 2636 N N . PRO A 1 337 ? 2.996 26.297 -7.73 1 16.77 337 PRO A N 1
ATOM 2637 C CA . PRO A 1 337 ? 2.275 27.297 -8.531 1 16.77 337 PRO A CA 1
ATOM 2638 C C . PRO A 1 337 ? 0.763 27.234 -8.336 1 16.77 337 PRO A C 1
ATOM 2640 O O . PRO A 1 337 ? 0.234 26.203 -7.914 1 16.77 337 PRO A O 1
ATOM 2643 N N . SER A 1 338 ? 0.059 28.344 -8.414 1 17.11 338 SER A N 1
ATOM 2644 C CA . SER A 1 338 ? -1.19 28.984 -8.023 1 17.11 338 SER A CA 1
ATOM 2645 C C . SER A 1 338 ? -2.332 28.594 -8.953 1 17.11 338 SER A C 1
ATOM 2647 O O . SER A 1 338 ? -2.43 29.094 -10.07 1 17.11 338 SER A O 1
ATOM 2649 N N . VAL A 1 339 ? -2.635 27.328 -9.023 1 17.53 339 VAL A N 1
ATOM 2650 C CA . VAL A 1 339 ? -3.596 27.031 -10.086 1 17.53 339 VAL A CA 1
ATOM 2651 C C . VAL A 1 339 ? -4.93 27.703 -9.773 1 17.53 339 VAL A C 1
ATOM 2653 O O . VAL A 1 339 ? -5.371 27.719 -8.617 1 17.53 339 VAL A O 1
ATOM 2656 N N . PRO A 1 340 ? -5.547 28.453 -10.711 1 16.86 340 PRO A N 1
ATOM 2657 C CA . PRO A 1 340 ? -6.648 29.422 -10.703 1 16.86 340 PRO A CA 1
ATOM 2658 C C . PRO A 1 340 ? -8.008 28.75 -10.5 1 16.86 340 PRO A C 1
ATOM 2660 O O . PRO A 1 340 ? -8.211 27.609 -10.906 1 16.86 340 PRO A O 1
ATOM 2663 N N . ILE A 1 341 ? -8.789 29.156 -9.562 1 17.39 341 ILE A N 1
ATOM 2664 C CA . ILE A 1 341 ? -10.016 28.766 -8.883 1 17.39 341 ILE A CA 1
ATOM 2665 C C . ILE A 1 341 ? -11.219 29.016 -9.781 1 17.39 341 ILE A C 1
ATOM 2667 O O . ILE A 1 341 ? -11.516 30.156 -10.117 1 17.39 341 ILE A O 1
ATOM 2671 N N . ALA A 1 342 ? -11.375 28.219 -10.797 1 16.08 342 ALA A N 1
ATOM 2672 C CA . ALA A 1 342 ? -12.492 28.578 -11.664 1 16.08 342 ALA A CA 1
ATOM 2673 C C . ALA A 1 342 ? -13.812 28.547 -10.898 1 16.08 342 ALA A C 1
ATOM 2675 O O . ALA A 1 342 ? -14 27.703 -10.008 1 16.08 342 ALA A O 1
ATOM 2676 N N . SER A 1 343 ? -14.617 29.625 -10.844 1 16.25 343 SER A N 1
ATOM 2677 C CA . SER A 1 343 ? -15.789 30.188 -10.18 1 16.25 343 SER A CA 1
ATOM 2678 C C . SER A 1 343 ? -17.047 29.422 -10.547 1 16.25 343 SER A C 1
ATOM 2680 O O . SER A 1 343 ? -17.422 29.359 -11.719 1 16.25 343 SER A O 1
ATOM 2682 N N . PRO A 1 344 ? -17.25 28.266 -9.953 1 17.17 344 PRO A N 1
ATOM 2683 C CA . PRO A 1 344 ? -18.438 27.531 -10.398 1 17.17 344 PRO A CA 1
ATOM 2684 C C . PRO A 1 344 ? -19.734 28.297 -10.133 1 17.17 344 PRO A C 1
ATOM 2686 O O . PRO A 1 344 ? -19.891 28.906 -9.07 1 17.17 344 PRO A O 1
ATOM 2689 N N . ALA A 1 345 ? -20.359 28.859 -11.109 1 16.41 345 ALA A N 1
ATOM 2690 C CA . ALA A 1 345 ? -21.547 29.719 -11.125 1 16.41 345 ALA A CA 1
ATOM 2691 C C . ALA A 1 345 ? -22.734 29.016 -10.477 1 16.41 345 ALA A C 1
ATOM 2693 O O . ALA A 1 345 ? -22.781 27.781 -10.406 1 16.41 345 ALA A O 1
ATOM 2694 N N . PRO A 1 346 ? -23.766 29.766 -9.969 1 17.17 346 PRO A N 1
ATOM 2695 C CA . PRO A 1 346 ? -24.859 29.844 -9 1 17.17 346 PRO A CA 1
ATOM 2696 C C . PRO A 1 346 ? -26.094 29.047 -9.445 1 17.17 346 PRO A C 1
ATOM 2698 O O . PRO A 1 346 ? -26.656 29.328 -10.516 1 17.17 346 PRO A O 1
ATOM 2701 N N . SER A 1 347 ? -26.031 27.703 -9.555 1 16.86 347 SER A N 1
ATOM 2702 C CA . SER A 1 347 ? -27.219 27.156 -10.188 1 16.86 347 SER A CA 1
ATOM 2703 C C . SER A 1 347 ? -28.469 27.453 -9.367 1 16.86 347 SER A C 1
ATOM 2705 O O . SER A 1 347 ? -28.516 27.156 -8.172 1 16.86 347 SER A O 1
ATOM 2707 N N . ILE A 1 348 ? -29.234 28.406 -9.711 1 17.39 348 ILE A N 1
ATOM 2708 C CA . ILE A 1 348 ? -30.453 29 -9.172 1 17.39 348 ILE A CA 1
ATOM 2709 C C . ILE A 1 348 ? -31.594 27.984 -9.227 1 17.39 348 ILE A C 1
ATOM 2711 O O . ILE A 1 348 ? -32.031 27.578 -10.312 1 17.39 348 ILE A O 1
ATOM 2715 N N . VAL A 1 349 ? -31.438 26.938 -8.469 1 17.66 349 VAL A N 1
ATOM 2716 C CA . VAL A 1 349 ? -32.531 25.984 -8.609 1 17.66 349 VAL A CA 1
ATOM 2717 C C . VAL A 1 349 ? -33.844 26.656 -8.227 1 17.66 349 VAL A C 1
ATOM 2719 O O . VAL A 1 349 ? -33.938 27.344 -7.207 1 17.66 349 VAL A O 1
ATOM 2722 N N . PRO A 1 350 ? -34.875 26.562 -9.094 1 15.75 350 PRO A N 1
ATOM 2723 C CA . PRO A 1 350 ? -36.188 27.219 -9.148 1 15.75 350 PRO A CA 1
ATOM 2724 C C . PRO A 1 350 ? -37.094 26.828 -8 1 15.75 350 PRO A C 1
ATOM 2726 O O . PRO A 1 350 ? -36.844 25.812 -7.332 1 15.75 350 PRO A O 1
ATOM 2729 N N . ASP A 1 351 ? -38.312 27.391 -7.91 1 15.8 351 ASP A N 1
ATOM 2730 C CA . ASP A 1 351 ? -39.375 28 -7.105 1 15.8 351 ASP A CA 1
ATOM 2731 C C . ASP A 1 351 ? -40.406 26.953 -6.727 1 15.8 351 ASP A C 1
ATOM 2733 O O . ASP A 1 351 ? -41.344 27.25 -5.965 1 15.8 351 ASP A O 1
ATOM 2737 N N . ALA A 1 352 ? -40.25 25.625 -6.957 1 16.22 352 ALA A N 1
ATOM 2738 C CA . ALA A 1 352 ? -41.625 25.188 -7.148 1 16.22 352 ALA A CA 1
ATOM 2739 C C . ALA A 1 352 ? -42.438 25.266 -5.848 1 16.22 352 ALA A C 1
ATOM 2741 O O . ALA A 1 352 ? -41.844 25.141 -4.758 1 16.22 352 ALA A O 1
ATOM 2742 N N . GLY A 1 353 ? -43.75 25.641 -5.871 1 15.54 353 GLY A N 1
ATOM 2743 C CA . GLY A 1 353 ? -44.938 26.203 -5.246 1 15.54 353 GLY A CA 1
ATOM 2744 C C . GLY A 1 353 ? -45.656 25.219 -4.344 1 15.54 353 GLY A C 1
ATOM 2745 O O . GLY A 1 353 ? -46.688 25.547 -3.752 1 15.54 353 GLY A O 1
ATOM 2746 N N . ASP A 1 354 ? -45.156 24.016 -4.152 1 15.69 354 ASP A N 1
ATOM 2747 C CA . ASP A 1 354 ? -46.344 23.203 -3.963 1 15.69 354 ASP A CA 1
ATOM 2748 C C . ASP A 1 354 ? -47.094 23.625 -2.701 1 15.69 354 ASP A C 1
ATOM 2750 O O . ASP A 1 354 ? -46.5 24.109 -1.745 1 15.69 354 ASP A O 1
ATOM 2754 N N . ASP A 1 355 ? -48.531 23.359 -2.705 1 14.98 355 ASP A N 1
ATOM 2755 C CA . ASP A 1 355 ? -49.844 23.797 -2.23 1 14.98 355 ASP A CA 1
ATOM 2756 C C . ASP A 1 355 ? -50.062 23.391 -0.772 1 14.98 355 ASP A C 1
ATOM 2758 O O . ASP A 1 355 ? -49.281 22.594 -0.222 1 14.98 355 ASP A O 1
ATOM 2762 N N . SER A 1 356 ? -51.312 22.984 -0.361 1 15.03 356 SER A N 1
ATOM 2763 C CA . SER A 1 356 ? -52.406 23.484 0.482 1 15.03 356 SER A CA 1
ATOM 2764 C C . SER A 1 356 ? -52.594 22.609 1.712 1 15.03 356 SER A C 1
ATOM 2766 O O . SER A 1 356 ? -53.406 22.938 2.594 1 15.03 356 SER A O 1
ATOM 2768 N N . LYS A 1 357 ? -51.969 21.422 1.884 1 15.38 357 LYS A N 1
ATOM 2769 C CA . LYS A 1 357 ? -53 20.656 2.562 1 15.38 357 LYS A CA 1
ATOM 2770 C C . LYS A 1 357 ? -53.375 21.281 3.9 1 15.38 357 LYS A C 1
ATOM 2772 O O . LYS A 1 357 ? -52.531 21.969 4.52 1 15.38 357 LYS A O 1
ATOM 2777 N N . LYS A 1 358 ? -54.531 20.719 4.508 1 15.88 358 LYS A N 1
ATOM 2778 C CA . LYS A 1 358 ? -55.75 21 5.258 1 15.88 358 LYS A CA 1
ATOM 2779 C C . LYS A 1 358 ? -55.5 21.062 6.758 1 15.88 358 LYS A C 1
ATOM 2781 O O . LYS A 1 358 ? -54.469 20.547 7.227 1 15.88 358 LYS A O 1
ATOM 2786 N N . LYS A 1 359 ? -56.531 20.766 7.559 1 16.02 359 LYS A N 1
ATOM 2787 C CA . LYS A 1 359 ? -57.469 21.438 8.477 1 16.02 359 LYS A CA 1
ATOM 2788 C C . LYS A 1 359 ? -57.188 21 9.914 1 16.02 359 LYS A C 1
ATOM 2790 O O . LYS A 1 359 ? -57.438 21.766 10.852 1 16.02 359 LYS A O 1
ATOM 2795 N N . THR A 1 360 ? -56.75 19.75 10.18 1 17.98 360 THR A N 1
ATOM 2796 C CA . THR A 1 360 ? -57.656 19.234 11.203 1 17.98 360 THR A CA 1
ATOM 2797 C C . THR A 1 360 ? -57.406 19.906 12.547 1 17.98 360 THR A C 1
ATOM 2799 O O . THR A 1 360 ? -56.25 20.297 12.836 1 17.98 360 THR A O 1
ATOM 2802 N N . THR A 1 361 ? -58.469 20.344 13.219 1 16.62 361 THR A N 1
ATOM 2803 C CA . THR A 1 361 ? -58.969 21.188 14.297 1 16.62 361 THR A CA 1
ATOM 2804 C C . THR A 1 361 ? -58.656 20.578 15.656 1 16.62 361 THR A C 1
ATOM 2806 O O . THR A 1 361 ? -59.156 19.531 16.016 1 16.62 361 THR A O 1
ATOM 2809 N N . ASP A 1 362 ? -57.406 20.562 15.992 1 16.73 362 ASP A N 1
ATOM 2810 C CA . ASP A 1 362 ? -57.125 19.984 17.312 1 16.73 362 ASP A CA 1
ATOM 2811 C C . ASP A 1 362 ? -57.812 20.797 18.406 1 16.73 362 ASP A C 1
ATOM 2813 O O . ASP A 1 362 ? -57.719 22.031 18.422 1 16.73 362 ASP A O 1
ATOM 2817 N N . GLU A 1 363 ? -58.906 20.359 18.969 1 18.02 363 GLU A N 1
ATOM 2818 C CA . GLU A 1 363 ? -59.75 20.906 20.031 1 18.02 363 GLU A CA 1
ATOM 2819 C C . GLU A 1 363 ? -58.969 21.047 21.328 1 18.02 363 GLU A C 1
ATOM 2821 O O . GLU A 1 363 ? -59.469 20.703 22.406 1 18.02 363 GLU A O 1
ATOM 2826 N N . SER A 1 364 ? -57.781 21.672 21.25 1 18.47 364 SER A N 1
ATOM 2827 C CA . SER A 1 364 ? -57.062 21.656 22.516 1 18.47 364 SER A CA 1
ATOM 2828 C C . SER A 1 364 ? -57.781 22.422 23.609 1 18.47 364 SER A C 1
ATOM 2830 O O . SER A 1 364 ? -58.344 23.484 23.344 1 18.47 364 SER A O 1
ATOM 2832 N N . GLY A 1 365 ? -58.406 21.719 24.578 1 18.7 365 GLY A N 1
ATOM 2833 C CA . GLY A 1 365 ? -59.062 22.156 25.797 1 18.7 365 GLY A CA 1
ATOM 2834 C C . GLY A 1 365 ? -58.188 22.969 26.719 1 18.7 365 GLY A C 1
ATOM 2835 O O . GLY A 1 365 ? -57.094 22.531 27.078 1 18.7 365 GLY A O 1
ATOM 2836 N N . THR A 1 366 ? -58.156 24.297 26.594 1 19.08 366 THR A N 1
ATOM 2837 C CA . THR A 1 366 ? -57.312 25.328 27.188 1 19.08 366 THR A CA 1
ATOM 2838 C C . THR A 1 366 ? -57.656 25.531 28.656 1 19.08 366 THR A C 1
ATOM 2840 O O . THR A 1 366 ? -58.719 26.094 28.984 1 19.08 366 THR A O 1
ATOM 2843 N N . ASN A 1 367 ? -57.688 24.562 29.562 1 20.19 367 ASN A N 1
ATOM 2844 C CA . ASN A 1 367 ? -58.062 25.047 30.891 1 20.19 367 ASN A CA 1
ATOM 2845 C C . ASN A 1 367 ? -57.031 26.031 31.438 1 20.19 367 ASN A C 1
ATOM 2847 O O . ASN A 1 367 ? -55.844 25.734 31.5 1 20.19 367 ASN A O 1
ATOM 2851 N N . LYS A 1 368 ? -57.344 27.391 31.438 1 19.59 368 LYS A N 1
ATOM 2852 C CA . LYS A 1 368 ? -56.656 28.656 31.688 1 19.59 368 LYS A CA 1
ATOM 2853 C C . LYS A 1 368 ? -56.406 28.844 33.188 1 19.59 368 LYS A C 1
ATOM 2855 O O . LYS A 1 368 ? -57.344 29.094 33.938 1 19.59 368 LYS A O 1
ATOM 2860 N N . SER A 1 369 ? -55.781 27.938 33.938 1 21.52 369 SER A N 1
ATOM 2861 C CA . SER A 1 369 ? -55.656 28.359 35.312 1 21.52 369 SER A CA 1
ATOM 2862 C C . SER A 1 369 ? -54.844 29.641 35.438 1 21.52 369 SER A C 1
ATOM 2864 O O . SER A 1 369 ? -53.781 29.766 34.781 1 21.52 369 SER A O 1
ATOM 2866 N N . LYS A 1 370 ? -55.438 30.781 35.812 1 19.86 370 LYS A N 1
ATOM 2867 C CA . LYS A 1 370 ? -55.031 32.188 35.875 1 19.86 370 LYS A CA 1
ATOM 2868 C C . LYS A 1 370 ? -54 32.375 37 1 19.86 370 LYS A C 1
ATOM 2870 O O . LYS A 1 370 ? -54.312 32.438 38.156 1 19.86 370 LYS A O 1
ATOM 2875 N N . LYS A 1 371 ? -52.938 31.641 37 1 24.14 371 LYS A N 1
ATOM 2876 C CA . LYS A 1 371 ? -52.031 32.031 38.094 1 24.14 371 LYS A CA 1
ATOM 2877 C C . LYS A 1 371 ? -51.594 33.469 37.969 1 24.14 371 LYS A C 1
ATOM 2879 O O . LYS A 1 371 ? -51.344 33.969 36.844 1 24.14 371 LYS A O 1
ATOM 2884 N N . GLY A 1 372 ? -52.062 34.344 38.875 1 19.66 372 GLY A N 1
ATOM 2885 C CA . GLY A 1 372 ? -51.781 35.781 39.031 1 19.66 372 GLY A CA 1
ATOM 2886 C C . GLY A 1 372 ? -50.312 36.094 39 1 19.66 372 GLY A C 1
ATOM 2887 O O . GLY A 1 372 ? -49.562 35.656 39.875 1 19.66 372 GLY A O 1
ATOM 2888 N N . LYS A 1 373 ? -49.688 36.062 37.781 1 26.88 373 LYS A N 1
ATOM 2889 C CA . LYS A 1 373 ? -48.25 36.312 37.594 1 26.88 373 LYS A CA 1
ATOM 2890 C C . LYS A 1 373 ? -47.875 37.719 38.031 1 26.88 373 LYS A C 1
ATOM 2892 O O . LYS A 1 373 ? -48.375 38.688 37.5 1 26.88 373 LYS A O 1
ATOM 2897 N N . LYS A 1 374 ? -47.688 37.938 39.375 1 27.75 374 LYS A N 1
ATOM 2898 C CA . LYS A 1 374 ? -47 39.156 39.781 1 27.75 374 LYS A CA 1
ATOM 2899 C C . LYS A 1 374 ? -45.781 39.406 38.875 1 27.75 374 LYS A C 1
ATOM 2901 O O . LYS A 1 374 ? -44.906 38.531 38.75 1 27.75 374 LYS A O 1
ATOM 2906 N N . SER A 1 375 ? -46.062 40.031 37.844 1 30.48 375 SER A N 1
ATOM 2907 C CA . SER A 1 375 ? -45.125 40.375 36.75 1 30.48 375 SER A CA 1
ATOM 2908 C C . SER A 1 375 ? -43.906 41.156 37.281 1 30.48 375 SER A C 1
ATOM 2910 O O . SER A 1 375 ? -43.906 42.375 37.25 1 30.48 375 SER A O 1
ATOM 2912 N N . GLY A 1 376 ? -43.562 41.125 38.562 1 32.69 376 GLY A N 1
ATOM 2913 C CA . GLY A 1 376 ? -42.344 41.875 38.844 1 32.69 376 GLY A CA 1
ATOM 2914 C C . GLY A 1 376 ? -41.25 41.594 37.844 1 32.69 376 GLY A C 1
ATOM 2915 O O . GLY A 1 376 ? -40.938 40.438 37.562 1 32.69 376 GLY A O 1
ATOM 2916 N N . SER A 1 377 ? -41.219 42.344 36.812 1 39.56 377 SER A N 1
ATOM 2917 C CA . SER A 1 377 ? -40.25 42.281 35.688 1 39.56 377 SER A CA 1
ATOM 2918 C C . SER A 1 377 ? -38.844 42.094 36.219 1 39.56 377 SER A C 1
ATOM 2920 O O . SER A 1 377 ? -38.125 43.094 36.5 1 39.56 377 SER A O 1
ATOM 2922 N N . LYS A 1 378 ? -38.594 41.406 37.25 1 44.91 378 LYS A N 1
ATOM 2923 C CA . LYS A 1 378 ? -37.219 41.156 37.625 1 44.91 378 LYS A CA 1
ATOM 2924 C C . LYS A 1 378 ? -36.375 40.625 36.469 1 44.91 378 LYS A C 1
ATOM 2926 O O . LYS A 1 378 ? -36.781 39.688 35.781 1 44.91 378 LYS A O 1
ATOM 2931 N N . SER A 1 379 ? -35.562 41.594 35.875 1 61 379 SER A N 1
ATOM 2932 C CA . SER A 1 379 ? -34.625 41.25 34.812 1 61 379 SER A CA 1
ATOM 2933 C C . SER A 1 379 ? -33.906 39.938 35.094 1 61 379 SER A C 1
ATOM 2935 O O . SER A 1 379 ? -33.531 39.656 36.219 1 61 379 SER A O 1
ATOM 2937 N N . ASP A 1 380 ? -34.094 38.906 34.344 1 75.25 380 ASP A N 1
ATOM 2938 C CA . ASP A 1 380 ? -33.406 37.625 34.438 1 75.25 380 ASP A CA 1
ATOM 2939 C C . ASP A 1 380 ? -31.906 37.812 34.719 1 75.25 380 ASP A C 1
ATOM 2941 O O . ASP A 1 380 ? -31.281 38.688 34.094 1 75.25 380 ASP A O 1
ATOM 2945 N N . PRO A 1 381 ? -31.453 37.219 35.781 1 85.69 381 PRO A N 1
ATOM 2946 C CA . PRO A 1 381 ? -30.031 37.312 36.094 1 85.69 381 PRO A CA 1
ATOM 2947 C C . PRO A 1 381 ? -29.141 36.781 34.969 1 85.69 381 PRO A C 1
ATOM 2949 O O . PRO A 1 381 ? -29.609 35.969 34.156 1 85.69 381 PRO A O 1
ATOM 2952 N N . VAL A 1 382 ? -27.938 37.25 34.875 1 92.25 382 VAL A N 1
ATOM 2953 C CA . VAL A 1 382 ? -26.938 36.812 33.906 1 92.25 382 VAL A CA 1
ATOM 2954 C C . VAL A 1 382 ? -26.594 35.344 34.125 1 92.25 382 VAL A C 1
ATOM 2956 O O . VAL A 1 382 ? -26.438 34.906 35.281 1 92.25 382 VAL A O 1
ATOM 2959 N N . ASP A 1 383 ? -26.641 34.562 33.188 1 94.06 383 ASP A N 1
ATOM 2960 C CA . ASP A 1 383 ? -26.281 33.125 33.188 1 94.06 383 ASP A CA 1
ATOM 2961 C C . ASP A 1 383 ? -24.812 32.938 32.844 1 94.06 383 ASP A C 1
ATOM 2963 O O . ASP A 1 383 ? -24.422 33.125 31.688 1 94.06 383 ASP A O 1
ATOM 2967 N N . GLU A 1 384 ? -24.047 32.406 33.75 1 93.94 384 GLU A N 1
ATOM 2968 C CA . GLU A 1 384 ? -22.609 32.281 33.562 1 93.94 384 GLU A CA 1
ATOM 2969 C C . GLU A 1 384 ? -22.281 31.219 32.5 1 93.94 384 GLU A C 1
ATOM 2971 O O . GLU A 1 384 ? -21.234 31.281 31.859 1 93.94 384 GLU A O 1
ATOM 2976 N N . THR A 1 385 ? -23.125 30.312 32.312 1 95.06 385 THR A N 1
ATOM 2977 C CA . THR A 1 385 ? -22.922 29.312 31.266 1 95.06 385 THR A CA 1
ATOM 2978 C C . THR A 1 385 ? -23 29.953 29.891 1 95.06 385 THR A C 1
ATOM 2980 O O . THR A 1 385 ? -22.25 29.562 28.984 1 95.06 385 THR A O 1
ATOM 2983 N N . ILE A 1 386 ? -23.844 30.875 29.766 1 95.75 386 ILE A N 1
ATOM 2984 C CA . ILE A 1 386 ? -24 31.594 28.5 1 95.75 386 ILE A CA 1
ATOM 2985 C C . ILE A 1 386 ? -22.781 32.5 28.266 1 95.75 386 ILE A C 1
ATOM 2987 O O . ILE A 1 386 ? -22.312 32.656 27.141 1 95.75 386 ILE A O 1
ATOM 2991 N N . VAL A 1 387 ? -22.297 33.094 29.391 1 96.62 387 VAL A N 1
ATOM 2992 C CA . VAL A 1 387 ? -21.141 33.969 29.312 1 96.62 387 VAL A CA 1
ATOM 2993 C C . VAL A 1 387 ? -19.938 33.188 28.766 1 96.62 387 VAL A C 1
ATOM 2995 O O . VAL A 1 387 ? -19.281 33.625 27.812 1 96.62 387 VAL A O 1
ATOM 2998 N N . LYS A 1 388 ? -19.734 32 29.281 1 95.56 388 LYS A N 1
ATOM 2999 C CA . LYS A 1 388 ? -18.641 31.141 28.844 1 95.56 388 LYS A CA 1
ATOM 3000 C C . LYS A 1 388 ? -18.875 30.641 27.422 1 95.56 388 LYS A C 1
ATOM 3002 O O . LYS A 1 388 ? -17.938 30.5 26.641 1 95.56 388 LYS A O 1
ATOM 3007 N N . GLY A 1 389 ? -20.109 30.375 27.172 1 96.12 389 GLY A N 1
ATOM 3008 C CA . GLY A 1 389 ? -20.469 29.906 25.844 1 96.12 389 GLY A CA 1
ATOM 3009 C C . GLY A 1 389 ? -20.219 30.922 24.766 1 96.12 389 GLY A C 1
ATOM 3010 O O . GLY A 1 389 ? -19.75 30.578 23.672 1 96.12 389 GLY A O 1
ATOM 3011 N N . ILE A 1 390 ? -20.531 32.125 25.031 1 96.69 390 ILE A N 1
ATOM 3012 C CA . ILE A 1 390 ? -20.328 33.219 24.062 1 96.69 390 ILE A CA 1
ATOM 3013 C C . ILE A 1 390 ? -18.828 33.438 23.859 1 96.69 390 ILE A C 1
ATOM 3015 O O . ILE A 1 390 ? -18.375 33.625 22.734 1 96.69 390 ILE A O 1
ATOM 3019 N N . GLU A 1 391 ? -18.078 33.438 24.938 1 96.69 391 GLU A N 1
ATOM 3020 C CA . GLU A 1 391 ? -16.625 33.594 24.844 1 96.69 391 GLU A CA 1
ATOM 3021 C C . GLU A 1 391 ? -16.016 32.5 23.969 1 96.69 391 GLU A C 1
ATOM 3023 O O . GLU A 1 391 ? -15.219 32.781 23.078 1 96.69 391 GLU A O 1
ATOM 3028 N N . ARG A 1 392 ? -16.453 31.297 24.188 1 95.94 392 ARG A N 1
ATOM 3029 C CA . ARG A 1 392 ? -15.938 30.172 23.422 1 95.94 392 ARG A CA 1
ATOM 3030 C C . ARG A 1 392 ? -16.359 30.266 21.953 1 95.94 392 ARG A C 1
ATOM 3032 O O . ARG A 1 392 ? -15.562 30.016 21.062 1 95.94 392 ARG A O 1
ATOM 3039 N N . LEU A 1 393 ? -17.594 30.609 21.75 1 96.81 393 LEU A N 1
ATOM 3040 C CA . LEU A 1 393 ? -18.125 30.719 20.406 1 96.81 393 LEU A CA 1
ATOM 3041 C C . LEU A 1 393 ? -17.359 31.781 19.609 1 96.81 393 LEU A C 1
ATOM 3043 O O . LEU A 1 393 ? -16.984 31.531 18.453 1 96.81 393 LEU A O 1
ATOM 3047 N N . LEU A 1 394 ? -17.156 32.875 20.203 1 97.31 394 LEU A N 1
ATOM 3048 C CA . LEU A 1 394 ? -16.469 33.969 19.531 1 97.31 394 LEU A CA 1
ATOM 3049 C C . LEU A 1 394 ? -15.016 33.594 19.25 1 97.31 394 LEU A C 1
ATOM 3051 O O . LEU A 1 394 ? -14.508 33.812 18.141 1 97.31 394 LEU A O 1
ATOM 3055 N N . LYS A 1 395 ? -14.352 33.031 20.219 1 96.38 395 LYS A N 1
ATOM 3056 C CA . LYS A 1 395 ? -12.953 32.625 20.047 1 96.38 395 LYS A CA 1
ATOM 3057 C C . LYS A 1 395 ? -12.812 31.641 18.906 1 96.38 395 LYS A C 1
ATOM 3059 O O . LYS A 1 395 ? -11.977 31.844 18.016 1 96.38 395 LYS A O 1
ATOM 3064 N N . LEU A 1 396 ? -13.648 30.625 18.922 1 96.06 396 LEU A N 1
ATOM 3065 C CA . LEU A 1 396 ? -13.578 29.609 17.891 1 96.06 396 LEU A CA 1
ATOM 3066 C C . LEU A 1 396 ? -13.906 30.188 16.516 1 96.06 396 LEU A C 1
ATOM 3068 O O . LEU A 1 396 ? -13.266 29.844 15.523 1 96.06 396 LEU A O 1
ATOM 3072 N N . HIS A 1 397 ? -14.875 31.031 16.469 1 96.31 397 HIS A N 1
ATOM 3073 C CA . HIS A 1 397 ? -15.273 31.641 15.211 1 96.31 397 HIS A CA 1
ATOM 3074 C C . HIS A 1 397 ? -14.125 32.438 14.594 1 96.31 397 HIS A C 1
ATOM 3076 O O . HIS A 1 397 ? -13.828 32.281 13.406 1 96.31 397 HIS A O 1
ATOM 3082 N N . TYR A 1 398 ? -13.516 33.219 15.398 1 96.12 398 TYR A N 1
ATOM 3083 C CA . TYR A 1 398 ? -12.469 34.062 14.859 1 96.12 398 TYR A CA 1
ATOM 3084 C C . TYR A 1 398 ? -11.219 33.281 14.516 1 96.12 398 TYR A C 1
ATOM 3086 O O . TYR A 1 398 ? -10.508 33.594 13.562 1 96.12 398 TYR A O 1
ATOM 3094 N N . LEU A 1 399 ? -10.883 32.219 15.266 1 95.75 399 LEU A N 1
ATOM 3095 C CA . LEU A 1 399 ? -9.734 31.391 14.961 1 95.75 399 LEU A CA 1
ATOM 3096 C C . LEU A 1 399 ? -9.969 30.578 13.688 1 95.75 399 LEU A C 1
ATOM 3098 O O . LEU A 1 399 ? -9.016 30.203 13 1 95.75 399 LEU A O 1
ATOM 3102 N N . ARG A 1 400 ? -11.25 30.391 13.359 1 94.62 400 ARG A N 1
ATOM 3103 C CA . ARG A 1 400 ? -11.602 29.656 12.156 1 94.62 400 ARG A CA 1
ATOM 3104 C C . ARG A 1 400 ? -11.625 30.562 10.938 1 94.62 400 ARG A C 1
ATOM 3106 O O . ARG A 1 400 ? -11.25 30.141 9.836 1 94.62 400 ARG A O 1
ATOM 3113 N N . SER A 1 401 ? -12.055 31.781 11.141 1 93 401 SER A N 1
ATOM 3114 C CA . SER A 1 401 ? -12.461 32.594 9.992 1 93 401 SER A CA 1
ATOM 3115 C C . SER A 1 401 ? -11.43 33.656 9.68 1 93 401 SER A C 1
ATOM 3117 O O . SER A 1 401 ? -11.438 34.25 8.594 1 93 401 SER A O 1
ATOM 3119 N N . ARG A 1 402 ? -10.562 33.938 10.609 1 92.94 402 ARG A N 1
ATOM 3120 C CA . ARG A 1 402 ? -9.578 35 10.398 1 92.94 402 ARG A CA 1
ATOM 3121 C C . ARG A 1 402 ? -8.164 34.406 10.328 1 92.94 402 ARG A C 1
ATOM 3123 O O . ARG A 1 402 ? -7.895 33.375 10.898 1 92.94 402 ARG A O 1
ATOM 3130 N N . ASP A 1 403 ? -7.277 35.125 9.539 1 89.06 403 ASP A N 1
ATOM 3131 C CA . ASP A 1 403 ? -5.875 34.719 9.523 1 89.06 403 ASP A CA 1
ATOM 3132 C C . ASP A 1 403 ? -5.211 34.969 10.875 1 89.06 403 ASP A C 1
ATOM 3134 O O . ASP A 1 403 ? -5.809 35.594 11.758 1 89.06 403 ASP A O 1
ATOM 3138 N N . CYS A 1 404 ? -4.113 34.469 11.055 1 88.69 404 CYS A N 1
ATOM 3139 C CA . CYS A 1 404 ? -3.438 34.5 12.352 1 88.69 404 CYS A CA 1
ATOM 3140 C C . CYS A 1 404 ? -3.223 35.906 12.836 1 88.69 404 CYS A C 1
ATOM 3142 O O . CYS A 1 404 ? -3.439 36.219 14.016 1 88.69 404 CYS A O 1
ATOM 3144 N N . THR A 1 405 ? -2.832 36.844 12.031 1 83.06 405 THR A N 1
ATOM 3145 C CA . THR A 1 405 ? -2.566 38.219 12.406 1 83.06 405 THR A CA 1
ATOM 3146 C C . THR A 1 405 ? -3.846 38.906 12.875 1 83.06 405 THR A C 1
ATOM 3148 O O . THR A 1 405 ? -3.855 39.562 13.914 1 83.06 405 THR A O 1
ATOM 3151 N N . ASP A 1 406 ? -4.879 38.719 12.086 1 89.19 406 ASP A N 1
ATOM 3152 C CA . ASP A 1 406 ? -6.164 39.312 12.445 1 89.19 406 ASP A CA 1
ATOM 3153 C C . ASP A 1 406 ? -6.707 38.719 13.734 1 89.19 406 ASP A C 1
ATOM 3155 O O . ASP A 1 406 ? -7.25 39.438 14.578 1 89.19 406 ASP A O 1
ATOM 3159 N N . ALA A 1 407 ? -6.613 37.469 13.836 1 92.88 407 ALA A N 1
ATOM 3160 C CA . ALA A 1 407 ? -7.109 36.781 15.023 1 92.88 407 ALA A CA 1
ATOM 3161 C C . ALA A 1 407 ? -6.387 37.281 16.281 1 92.88 407 ALA A C 1
ATOM 3163 O O . ALA A 1 407 ? -7.004 37.438 17.328 1 92.88 407 ALA A O 1
ATOM 3164 N N . MET A 1 408 ? -5.102 37.469 16.156 1 89.88 408 MET A N 1
ATOM 3165 C CA . MET A 1 408 ? -4.32 37.969 17.281 1 89.88 408 MET A CA 1
ATOM 3166 C C . MET A 1 408 ? -4.801 39.344 17.703 1 89.88 408 MET A C 1
ATOM 3168 O O . MET A 1 408 ? -4.93 39.625 18.906 1 89.88 408 MET A O 1
ATOM 3172 N N . GLU A 1 409 ? -5.059 40.156 16.75 1 89.38 409 GLU A N 1
ATOM 3173 C CA . GLU A 1 409 ? -5.539 41.5 17.062 1 89.38 409 GLU A CA 1
ATOM 3174 C C . GLU A 1 409 ? -6.938 41.469 17.672 1 89.38 409 GLU A C 1
ATOM 3176 O O . GLU A 1 409 ? -7.246 42.25 18.578 1 89.38 409 GLU A O 1
ATOM 3181 N N . ILE A 1 410 ? -7.723 40.594 17.156 1 94.31 410 ILE A N 1
ATOM 3182 C CA . ILE A 1 410 ? -9.102 40.5 17.609 1 94.31 410 ILE A CA 1
ATOM 3183 C C . ILE A 1 410 ? -9.133 39.969 19.062 1 94.31 410 ILE A C 1
ATOM 3185 O O . ILE A 1 410 ? -9.93 40.438 19.875 1 94.31 410 ILE A O 1
ATOM 3189 N N . LEU A 1 411 ? -8.297 39.094 19.391 1 93.88 411 LEU A N 1
ATOM 3190 C CA . LEU A 1 411 ? -8.312 38.469 20.703 1 93.88 411 LEU A CA 1
ATOM 3191 C C . LEU A 1 411 ? -7.574 39.312 21.719 1 93.88 411 LEU A C 1
ATOM 3193 O O . LEU A 1 411 ? -7.957 39.375 22.891 1 93.88 411 LEU A O 1
ATOM 3197 N N . TYR A 1 412 ? -6.543 40 21.281 1 90.31 412 TYR A N 1
ATOM 3198 C CA . TYR A 1 412 ? -5.68 40.625 22.281 1 90.31 412 TYR A CA 1
ATOM 3199 C C . TYR A 1 412 ? -5.582 42.125 22.062 1 90.31 412 TYR A C 1
ATOM 3201 O O . TYR A 1 412 ? -5.062 42.844 22.906 1 90.31 412 TYR A O 1
ATOM 3209 N N . GLY A 1 413 ? -6.055 42.594 20.938 1 87 413 GLY A N 1
ATOM 3210 C CA . GLY A 1 413 ? -6.039 44 20.672 1 87 413 GLY A CA 1
ATOM 3211 C C . GLY A 1 413 ? -5.164 44.406 19.5 1 87 413 GLY A C 1
ATOM 3212 O O . GLY A 1 413 ? -4.199 43.688 19.188 1 87 413 GLY A O 1
ATOM 3213 N N . LYS A 1 414 ? -5.457 45.469 18.906 1 78.75 414 LYS A N 1
ATOM 3214 C CA . LYS A 1 414 ? -4.707 45.969 17.75 1 78.75 414 LYS A CA 1
ATOM 3215 C C . LYS A 1 414 ? -3.297 46.406 18.156 1 78.75 414 LYS A C 1
ATOM 3217 O O . LYS A 1 414 ? -3.111 47.094 19.156 1 78.75 414 LYS A O 1
ATOM 3222 N N . ASN A 1 415 ? -2.318 45.969 17.453 1 69.31 415 ASN A N 1
ATOM 3223 C CA . ASN A 1 415 ? -0.909 46.312 17.609 1 69.31 415 ASN A CA 1
ATOM 3224 C C . ASN A 1 415 ? -0.398 45.938 19 1 69.31 415 ASN A C 1
ATOM 3226 O O . ASN A 1 415 ? 0.493 46.625 19.531 1 69.31 415 ASN A O 1
ATOM 3230 N N . THR A 1 416 ? -1.096 45.094 19.641 1 73.12 416 THR A N 1
ATOM 3231 C CA . THR A 1 416 ? -0.686 44.688 20.984 1 73.12 416 THR A CA 1
ATOM 3232 C C . THR A 1 416 ? 0.022 43.344 20.938 1 73.12 416 THR A C 1
ATOM 3234 O O . THR A 1 416 ? -0.463 42.406 20.297 1 73.12 416 THR A O 1
ATOM 3237 N N . PRO A 1 417 ? 1.227 43.406 21.484 1 71.94 417 PRO A N 1
ATOM 3238 C CA . PRO A 1 417 ? 1.876 42.094 21.562 1 71.94 417 PRO A CA 1
ATOM 3239 C C . PRO A 1 417 ? 1.181 41.156 22.531 1 71.94 417 PRO A C 1
ATOM 3241 O O . PRO A 1 417 ? 0.656 41.594 23.562 1 71.94 417 PRO A O 1
ATOM 3244 N N . SER A 1 418 ? 0.878 40 22.062 1 76.75 418 SER A N 1
ATOM 3245 C CA . SER A 1 418 ? 0.232 39 22.906 1 76.75 418 SER A CA 1
ATOM 3246 C C . SER A 1 418 ? 1.26 38.094 23.578 1 76.75 418 SER A C 1
ATOM 3248 O O . SER A 1 418 ? 2.336 37.844 23.031 1 76.75 418 SER A O 1
ATOM 3250 N N . ASP A 1 419 ? 0.965 37.75 24.812 1 82.19 419 ASP A N 1
ATOM 3251 C CA . ASP A 1 419 ? 1.809 36.812 25.531 1 82.19 419 ASP A CA 1
ATOM 3252 C C . ASP A 1 419 ? 1.559 35.375 25.062 1 82.19 419 ASP A C 1
ATOM 3254 O O . ASP A 1 419 ? 2.342 34.469 25.375 1 82.19 419 ASP A O 1
ATOM 3258 N N . LYS A 1 420 ? 0.494 35.219 24.297 1 91.44 420 LYS A N 1
ATOM 3259 C CA . LYS A 1 420 ? 0.157 33.844 23.875 1 91.44 420 LYS A CA 1
ATOM 3260 C C . LYS A 1 420 ? 0.236 33.719 22.359 1 91.44 420 LYS A C 1
ATOM 3262 O O . LYS A 1 420 ? 0 34.688 21.625 1 91.44 420 LYS A O 1
ATOM 3267 N N . GLU A 1 421 ? 0.56 32.531 21.953 1 93.06 421 GLU A N 1
ATOM 3268 C CA . GLU A 1 421 ? 0.636 32.219 20.531 1 93.06 421 GLU A CA 1
ATOM 3269 C C . GLU A 1 421 ? -0.579 31.406 20.078 1 93.06 421 GLU A C 1
ATOM 3271 O O . GLU A 1 421 ? -1.133 30.609 20.844 1 93.06 421 GLU A O 1
ATOM 3276 N N . LEU A 1 422 ? -0.944 31.578 18.797 1 94.75 422 LEU A N 1
ATOM 3277 C CA . LEU A 1 422 ? -2.111 30.906 18.25 1 94.75 422 LEU A CA 1
ATOM 3278 C C . LEU A 1 422 ? -1.692 29.766 17.328 1 94.75 422 LEU A C 1
ATOM 3280 O O . LEU A 1 422 ? -2.541 29.094 16.734 1 94.75 422 LEU A O 1
ATOM 3284 N N . SER A 1 423 ? -0.438 29.594 17.156 1 94.81 423 SER A N 1
ATOM 3285 C CA . SER A 1 423 ? 0.041 28.531 16.281 1 94.81 423 SER A CA 1
ATOM 3286 C C . SER A 1 423 ? 1.401 28 16.734 1 94.81 423 SER A C 1
ATOM 3288 O O . SER A 1 423 ? 2.09 28.656 17.516 1 94.81 423 SER A O 1
ATOM 3290 N N . PHE A 1 424 ? 1.746 26.797 16.484 1 95.62 424 PHE A N 1
ATOM 3291 C CA . PHE A 1 424 ? 3.064 26.172 16.594 1 95.62 424 PHE A CA 1
ATOM 3292 C C . PHE A 1 424 ? 3.578 25.734 15.234 1 95.62 424 PHE A C 1
ATOM 3294 O O . PHE A 1 424 ? 3.031 24.797 14.633 1 95.62 424 PHE A O 1
ATOM 3301 N N . ASP A 1 425 ? 4.551 26.406 14.742 1 94.94 425 ASP A N 1
ATOM 3302 C CA . ASP A 1 425 ? 5 26.234 13.359 1 94.94 425 ASP A CA 1
ATOM 3303 C C . ASP A 1 425 ? 6.504 25.984 13.297 1 94.94 425 ASP A C 1
ATOM 3305 O O . ASP A 1 425 ? 7.297 26.828 13.719 1 94.94 425 ASP A O 1
ATOM 3309 N N . LEU A 1 426 ? 6.898 24.844 12.75 1 93.62 426 LEU A N 1
ATOM 3310 C CA . LEU A 1 426 ? 8.305 24.469 12.617 1 93.62 426 LEU A CA 1
ATOM 3311 C C . LEU A 1 426 ? 8.75 24.516 11.164 1 93.62 426 LEU A C 1
ATOM 3313 O O . LEU A 1 426 ? 9.688 23.812 10.773 1 93.62 426 LEU A O 1
ATOM 3317 N N . SER A 1 427 ? 8.172 25.25 10.328 1 89.94 427 SER A N 1
ATOM 3318 C CA . SER A 1 427 ? 8.414 25.312 8.891 1 89.94 427 SER A CA 1
ATOM 3319 C C . SER A 1 427 ? 9.82 25.812 8.578 1 89.94 427 SER A C 1
ATOM 3321 O O . SER A 1 427 ? 10.344 25.578 7.492 1 89.94 427 SER A O 1
ATOM 3323 N N . GLY A 1 428 ? 10.383 26.469 9.555 1 84.19 428 GLY A N 1
ATOM 3324 C CA . GLY A 1 428 ? 11.727 26.984 9.328 1 84.19 428 GLY A CA 1
ATOM 3325 C C . GLY A 1 428 ? 12.781 25.891 9.336 1 84.19 428 GLY A C 1
ATOM 3326 O O . GLY A 1 428 ? 13.914 26.109 8.906 1 84.19 428 GLY A O 1
ATOM 3327 N N . MET A 1 429 ? 12.406 24.688 9.742 1 85.62 429 MET A N 1
ATOM 3328 C CA . MET A 1 429 ? 13.336 23.562 9.727 1 85.62 429 MET A CA 1
ATOM 3329 C C . MET A 1 429 ? 13.32 22.875 8.367 1 85.62 429 MET A C 1
ATOM 3331 O O . MET A 1 429 ? 12.625 21.875 8.188 1 85.62 429 MET A O 1
ATOM 3335 N N . MET A 1 430 ? 14.055 23.344 7.441 1 73.38 430 MET A N 1
ATOM 3336 C CA . MET A 1 430 ? 13.922 22.953 6.043 1 73.38 430 MET A CA 1
ATOM 3337 C C . MET A 1 430 ? 14.984 21.938 5.66 1 73.38 430 MET A C 1
ATOM 3339 O O . MET A 1 430 ? 14.859 21.25 4.637 1 73.38 430 MET A O 1
ATOM 3343 N N . HIS A 1 431 ? 16.047 21.812 6.449 1 71 431 HIS A N 1
ATOM 3344 C CA . HIS A 1 431 ? 17.094 20.891 6.055 1 71 431 HIS A CA 1
ATOM 3345 C C . HIS A 1 431 ? 16.625 19.438 6.191 1 71 431 HIS A C 1
ATOM 3347 O O . HIS A 1 431 ? 16.031 19.062 7.199 1 71 431 HIS A O 1
ATOM 3353 N N . PRO A 1 432 ? 16.984 18.797 4.992 1 64.25 432 PRO A N 1
ATOM 3354 C CA . PRO A 1 432 ? 16.625 17.375 5.066 1 64.25 432 PRO A CA 1
ATOM 3355 C C . PRO A 1 432 ? 17.344 16.641 6.191 1 64.25 432 PRO A C 1
ATOM 3357 O O . PRO A 1 432 ? 18.516 16.922 6.469 1 64.25 432 PRO A O 1
ATOM 3360 N N . ASP A 1 433 ? 16.797 15.898 7.066 1 65.88 433 ASP A N 1
ATOM 3361 C CA . ASP A 1 433 ? 17.344 15.039 8.117 1 65.88 433 ASP A CA 1
ATOM 3362 C C . ASP A 1 433 ? 17.625 15.844 9.391 1 65.88 433 ASP A C 1
ATOM 3364 O O . ASP A 1 433 ? 18.469 15.453 10.195 1 65.88 433 ASP A O 1
ATOM 3368 N N . GLU A 1 434 ? 17.031 17.109 9.32 1 81 434 GLU A N 1
ATOM 3369 C CA . GLU A 1 434 ? 17.203 17.875 10.555 1 81 434 GLU A CA 1
ATOM 3370 C C . GLU A 1 434 ? 16.484 17.203 11.727 1 81 434 GLU A C 1
ATOM 3372 O O . GLU A 1 434 ? 15.391 16.672 11.562 1 81 434 GLU A O 1
ATOM 3377 N N . THR A 1 435 ? 17.188 17.094 12.844 1 87.56 435 THR A N 1
ATOM 3378 C CA . THR A 1 435 ? 16.641 16.469 14.047 1 87.56 435 THR A CA 1
ATOM 3379 C C . THR A 1 435 ? 16.406 17.516 15.133 1 87.56 435 THR A C 1
ATOM 3381 O O . THR A 1 435 ? 17.25 18.375 15.367 1 87.56 435 THR A O 1
ATOM 3384 N N . LEU A 1 436 ? 15.242 17.609 15.594 1 91 436 LEU A N 1
ATOM 3385 C CA . LEU A 1 436 ? 14.922 18.453 16.75 1 91 436 LEU A CA 1
ATOM 3386 C C . LEU A 1 436 ? 15.305 17.75 18.047 1 91 436 LEU A C 1
ATOM 3388 O O . LEU A 1 436 ? 14.664 16.766 18.438 1 91 436 LEU A O 1
ATOM 3392 N N . THR A 1 437 ? 16.312 18.203 18.672 1 87.81 437 THR A N 1
ATOM 3393 C CA . THR A 1 437 ? 16.828 17.609 19.906 1 87.81 437 THR A CA 1
ATOM 3394 C C . THR A 1 437 ? 15.898 17.906 21.078 1 87.81 437 THR A C 1
ATOM 3396 O O . THR A 1 437 ? 15.031 18.766 20.984 1 87.81 437 THR A O 1
ATOM 3399 N N . GLN A 1 438 ? 16.047 17.188 22.156 1 87.88 438 GLN A N 1
ATOM 3400 C CA . GLN A 1 438 ? 15.242 17.438 23.359 1 87.88 438 GLN A CA 1
ATOM 3401 C C . GLN A 1 438 ? 15.547 18.812 23.953 1 87.88 438 GLN A C 1
ATOM 3403 O O . GLN A 1 438 ? 14.641 19.516 24.406 1 87.88 438 GLN A O 1
ATOM 3408 N N . LYS A 1 439 ? 16.781 19.047 24 1 89.06 439 LYS A N 1
ATOM 3409 C CA . LYS A 1 439 ? 17.188 20.375 24.484 1 89.06 439 LYS A CA 1
ATOM 3410 C C . LYS A 1 439 ? 16.594 21.484 23.625 1 89.06 439 LYS A C 1
ATOM 3412 O O . LYS A 1 439 ? 16.109 22.484 24.141 1 89.06 439 LYS A O 1
ATOM 3417 N N . GLY A 1 440 ? 16.656 21.312 22.328 1 90.25 440 GLY A N 1
ATOM 3418 C CA . GLY A 1 440 ? 16.094 22.297 21.422 1 90.25 440 GLY A CA 1
ATOM 3419 C C . GLY A 1 440 ? 14.594 22.5 21.609 1 90.25 440 GLY A C 1
ATOM 3420 O O . GLY A 1 440 ? 14.109 23.625 21.594 1 90.25 440 GLY A O 1
ATOM 3421 N N . LEU A 1 441 ? 13.945 21.406 21.734 1 91.25 441 LEU A N 1
ATOM 3422 C CA . LEU A 1 441 ? 12.5 21.469 21.953 1 91.25 441 LEU A CA 1
ATOM 3423 C C . LEU A 1 441 ? 12.18 22.156 23.281 1 91.25 441 LEU A C 1
ATOM 3425 O O . LEU A 1 441 ? 11.234 22.953 23.359 1 91.25 441 LEU A O 1
ATOM 3429 N N . THR A 1 442 ? 12.922 21.844 24.312 1 90.38 442 THR A N 1
ATOM 3430 C CA . THR A 1 442 ? 12.727 22.469 25.609 1 90.38 442 THR A CA 1
ATOM 3431 C C . THR A 1 442 ? 12.984 23.969 25.547 1 90.38 442 THR A C 1
ATOM 3433 O O . THR A 1 442 ? 12.211 24.766 26.094 1 90.38 442 THR A O 1
ATOM 3436 N N . ASN A 1 443 ? 14.047 24.359 24.844 1 89.44 443 ASN A N 1
ATOM 3437 C CA . ASN A 1 443 ? 14.352 25.766 24.656 1 89.44 443 ASN A CA 1
ATOM 3438 C C . ASN A 1 443 ? 13.234 26.5 23.922 1 89.44 443 ASN A C 1
ATOM 3440 O O . ASN A 1 443 ? 12.883 27.625 24.281 1 89.44 443 ASN A O 1
ATOM 3444 N N . LEU A 1 444 ? 12.758 25.875 23.016 1 91.69 444 LEU A N 1
ATOM 3445 C CA . LEU A 1 444 ? 11.695 26.453 22.219 1 91.69 444 LEU A CA 1
ATOM 3446 C C . LEU A 1 444 ? 10.422 26.625 23.047 1 91.69 444 LEU A C 1
ATOM 3448 O O . LEU A 1 444 ? 9.852 27.719 23.109 1 91.69 444 LEU A O 1
ATOM 3452 N N . LEU A 1 445 ? 10 25.609 23.781 1 92.56 445 LEU A N 1
ATOM 3453 C CA . LEU A 1 445 ? 8.703 25.578 24.453 1 92.56 445 LEU A CA 1
ATOM 3454 C C . LEU A 1 445 ? 8.742 26.375 25.75 1 92.56 445 LEU A C 1
ATOM 3456 O O . LEU A 1 445 ? 7.703 26.859 26.219 1 92.56 445 LEU A O 1
ATOM 3460 N N . ARG A 1 446 ? 9.938 26.484 26.297 1 91.19 446 ARG A N 1
ATOM 3461 C CA . ARG A 1 446 ? 10.062 27.297 27.5 1 91.19 446 ARG A CA 1
ATOM 3462 C C . ARG A 1 446 ? 9.75 28.766 27.219 1 91.19 446 ARG A C 1
ATOM 3464 O O . ARG A 1 446 ? 9.242 29.484 28.078 1 91.19 446 ARG A O 1
ATOM 3471 N N . ASN A 1 447 ? 9.93 29.156 26 1 90.38 447 ASN A N 1
ATOM 3472 C CA . ASN A 1 447 ? 9.844 30.578 25.672 1 90.38 447 ASN A CA 1
ATOM 3473 C C . ASN A 1 447 ? 8.555 30.891 24.922 1 90.38 447 ASN A C 1
ATOM 3475 O O . ASN A 1 447 ? 8.328 32.031 24.516 1 90.38 447 ASN A O 1
ATOM 3479 N N . ILE A 1 448 ? 7.754 29.938 24.672 1 92.25 448 ILE A N 1
ATOM 3480 C CA . ILE A 1 448 ? 6.512 30.156 23.938 1 92.25 448 ILE A CA 1
ATOM 3481 C C . ILE A 1 448 ? 5.32 29.797 24.828 1 92.25 448 ILE A C 1
ATOM 3483 O O . ILE A 1 448 ? 5.273 28.688 25.391 1 92.25 448 ILE A O 1
ATOM 3487 N N . ASN A 1 449 ? 4.402 30.688 24.969 1 93.06 449 ASN A N 1
ATOM 3488 C CA . ASN A 1 449 ? 3.125 30.406 25.625 1 93.06 449 ASN A CA 1
ATOM 3489 C C . ASN A 1 449 ? 1.993 30.297 24.609 1 93.06 449 ASN A C 1
ATOM 3491 O O . ASN A 1 449 ? 1.883 31.125 23.703 1 93.06 449 ASN A O 1
ATOM 3495 N N . PHE A 1 450 ? 1.193 29.266 24.797 1 95.44 450 PHE A N 1
ATOM 3496 C CA . PHE A 1 450 ? 0.165 28.984 23.812 1 95.44 450 PHE A CA 1
ATOM 3497 C C . PHE A 1 450 ? -1.222 29.281 24.359 1 95.44 450 PHE A C 1
ATOM 3499 O O . PHE A 1 450 ? -1.442 29.188 25.578 1 95.44 450 PHE A O 1
ATOM 3506 N N . GLU A 1 451 ? -2.092 29.703 23.453 1 95 451 GLU A N 1
ATOM 3507 C CA . GLU A 1 451 ? -3.523 29.672 23.734 1 95 451 GLU A CA 1
ATOM 3508 C C . GLU A 1 451 ? -4.031 28.25 23.859 1 95 451 GLU A C 1
ATOM 3510 O O . GLU A 1 451 ? -3.4 27.312 23.359 1 95 451 GLU A O 1
ATOM 3515 N N . ASP A 1 452 ? -5.121 28.016 24.547 1 96.25 452 ASP A N 1
ATOM 3516 C CA . ASP A 1 452 ? -5.68 26.688 24.719 1 96.25 452 ASP A CA 1
ATOM 3517 C C . ASP A 1 452 ? -6.141 26.109 23.375 1 96.25 452 ASP A C 1
ATOM 3519 O O . ASP A 1 452 ? -6.281 24.891 23.234 1 96.25 452 ASP A O 1
ATOM 3523 N N . THR A 1 453 ? -6.484 27.016 22.453 1 97.19 453 THR A N 1
ATOM 3524 C CA . THR A 1 453 ? -6.875 26.641 21.094 1 97.19 453 THR A CA 1
ATOM 3525 C C . THR A 1 453 ? -5.91 27.234 20.062 1 97.19 453 THR A C 1
ATOM 3527 O O . THR A 1 453 ? -5.727 28.453 20.016 1 97.19 453 THR A O 1
ATOM 3530 N N . LEU A 1 454 ? -5.293 26.312 19.297 1 97.31 454 LEU A N 1
ATOM 3531 C CA . LEU A 1 454 ? -4.379 26.766 18.25 1 97.31 454 LEU A CA 1
ATOM 3532 C C . LEU A 1 454 ? -5.062 26.766 16.891 1 97.31 454 LEU A C 1
ATOM 3534 O O . LEU A 1 454 ? -5.852 25.859 16.594 1 97.31 454 LEU A O 1
ATOM 3538 N N . GLN A 1 455 ? -4.766 27.75 16.141 1 96.56 455 GLN A N 1
ATOM 3539 C CA . GLN A 1 455 ? -5.262 27.781 14.766 1 96.56 455 GLN A CA 1
ATOM 3540 C C . GLN A 1 455 ? -4.672 26.641 13.938 1 96.56 455 GLN A C 1
ATOM 3542 O O . GLN A 1 455 ? -5.363 26.047 13.117 1 96.56 455 GLN A O 1
ATOM 3547 N N . TYR A 1 456 ? -3.365 26.516 14.086 1 96.56 456 TYR A N 1
ATOM 3548 C CA . TYR A 1 456 ? -2.781 25.422 13.336 1 96.56 456 TYR A CA 1
ATOM 3549 C C . TYR A 1 456 ? -1.449 24.984 13.938 1 96.56 456 TYR A C 1
ATOM 3551 O O . TYR A 1 456 ? -0.865 25.719 14.75 1 96.56 456 TYR A O 1
ATOM 3559 N N . VAL A 1 457 ? -1.023 23.781 13.688 1 97.38 457 VAL A N 1
ATOM 3560 C CA . VAL A 1 457 ? 0.298 23.203 13.938 1 97.38 457 VAL A CA 1
ATOM 3561 C C . VAL A 1 457 ? 0.932 22.766 12.617 1 97.38 457 VAL A C 1
ATOM 3563 O O . VAL A 1 457 ? 0.294 22.094 11.812 1 97.38 457 VAL A O 1
ATOM 3566 N N . TRP A 1 458 ? 2.105 23.219 12.375 1 96.31 458 TRP A N 1
ATOM 3567 C CA . TRP A 1 458 ? 2.82 22.891 11.148 1 96.31 458 TRP A CA 1
ATOM 3568 C C . TRP A 1 458 ? 4.148 22.203 11.461 1 96.31 458 TRP A C 1
ATOM 3570 O O . TRP A 1 458 ? 5.023 22.797 12.094 1 96.31 458 TRP A O 1
ATOM 3580 N N . ILE A 1 459 ? 4.289 20.969 11.023 1 95.25 459 ILE A N 1
ATOM 3581 C CA . ILE A 1 459 ? 5.516 20.203 11.242 1 95.25 459 ILE A CA 1
ATOM 3582 C C . ILE A 1 459 ? 6.055 19.703 9.914 1 95.25 459 ILE A C 1
ATOM 3584 O O . ILE A 1 459 ? 5.418 18.875 9.25 1 95.25 459 ILE A O 1
ATOM 3588 N N . PRO A 1 460 ? 7.23 20.188 9.484 1 93.12 460 PRO A N 1
ATOM 3589 C CA . PRO A 1 460 ? 7.848 19.656 8.258 1 93.12 460 PRO A CA 1
ATOM 3590 C C . PRO A 1 460 ? 8.477 18.281 8.461 1 93.12 460 PRO A C 1
ATOM 3592 O O . PRO A 1 460 ? 8.219 17.625 9.469 1 93.12 460 PRO A O 1
ATOM 3595 N N . ARG A 1 461 ? 9.18 17.812 7.457 1 91.06 461 ARG A N 1
ATOM 3596 C CA . ARG A 1 461 ? 9.844 16.516 7.559 1 91.06 461 ARG A CA 1
ATOM 3597 C C . ARG A 1 461 ? 11.047 16.594 8.5 1 91.06 461 ARG A C 1
ATOM 3599 O O . ARG A 1 461 ? 12.141 16.969 8.086 1 91.06 461 ARG A O 1
ATOM 3606 N N . ILE A 1 462 ? 10.797 16.219 9.742 1 90.44 462 ILE A N 1
ATOM 3607 C CA . ILE A 1 462 ? 11.859 16.25 10.734 1 90.44 462 ILE A CA 1
ATOM 3608 C C . ILE A 1 462 ? 11.773 15.016 11.625 1 90.44 462 ILE A C 1
ATOM 3610 O O . ILE A 1 462 ? 10.758 14.312 11.625 1 90.44 462 ILE A O 1
ATOM 3614 N N . THR A 1 463 ? 12.859 14.719 12.281 1 90.06 463 THR A N 1
ATOM 3615 C CA . THR A 1 463 ? 12.883 13.703 13.336 1 90.06 463 THR A CA 1
ATOM 3616 C C . THR A 1 463 ? 13.008 14.359 14.711 1 90.06 463 THR A C 1
ATOM 3618 O O . THR A 1 463 ? 13.609 15.422 14.844 1 90.06 463 THR A O 1
ATOM 3621 N N . VAL A 1 464 ? 12.328 13.812 15.625 1 90.81 464 VAL A N 1
ATOM 3622 C CA . VAL A 1 464 ? 12.367 14.328 16.984 1 90.81 464 VAL A CA 1
ATOM 3623 C C . VAL A 1 464 ? 13.055 13.32 17.906 1 90.81 464 VAL A C 1
ATOM 3625 O O . VAL A 1 464 ? 12.719 12.133 17.891 1 90.81 464 VAL A O 1
ATOM 3628 N N . GLU A 1 465 ? 14.023 13.836 18.609 1 87.31 465 GLU A N 1
ATOM 3629 C CA . GLU A 1 465 ? 14.727 12.977 19.562 1 87.31 465 GLU A CA 1
ATOM 3630 C C . GLU A 1 465 ? 13.836 12.641 20.766 1 87.31 465 GLU A C 1
ATOM 3632 O O . GLU A 1 465 ? 13.25 13.531 21.375 1 87.31 465 GLU A O 1
ATOM 3637 N N . GLU A 1 466 ? 13.641 11.367 21.062 1 79.94 466 GLU A N 1
ATOM 3638 C CA . GLU A 1 466 ? 12.812 10.938 22.172 1 79.94 466 GLU A CA 1
ATOM 3639 C C . GLU A 1 466 ? 13.609 10.93 23.484 1 79.94 466 GLU A C 1
ATOM 3641 O O . GLU A 1 466 ? 14.828 10.742 23.469 1 79.94 466 GLU A O 1
ATOM 3646 N N . PRO A 1 467 ? 12.758 11.328 24.594 1 77.31 467 PRO A N 1
ATOM 3647 C CA . PRO A 1 467 ? 13.461 11.32 25.875 1 77.31 467 PRO A CA 1
ATOM 3648 C C . PRO A 1 467 ? 13.977 9.93 26.25 1 77.31 467 PRO A C 1
ATOM 3650 O O . PRO A 1 467 ? 13.344 8.922 25.938 1 77.31 467 PRO A O 1
ATOM 3653 N N . GLN A 1 468 ? 15.266 9.82 26.5 1 63.88 468 GLN A N 1
ATOM 3654 C CA . GLN A 1 468 ? 15.844 8.555 26.953 1 63.88 468 GLN A CA 1
ATOM 3655 C C . GLN A 1 468 ? 15.258 8.141 28.297 1 63.88 468 GLN A C 1
ATOM 3657 O O . GLN A 1 468 ? 15.117 8.961 29.203 1 63.88 468 GLN A O 1
ATOM 3662 N N . GLN A 1 469 ? 14.391 7.23 28.406 1 51.66 469 GLN A N 1
ATOM 3663 C CA . GLN A 1 469 ? 13.984 6.715 29.703 1 51.66 469 GLN A CA 1
ATOM 3664 C C . GLN A 1 469 ? 15.172 6.57 30.656 1 51.66 469 GLN A C 1
ATOM 3666 O O . GLN A 1 469 ? 16.25 6.137 30.234 1 51.66 469 GLN A O 1
ATOM 3671 N N . SER A 1 470 ? 15.172 7.414 31.672 1 40.25 470 SER A N 1
ATOM 3672 C CA . SER A 1 470 ? 16.156 7.328 32.75 1 40.25 470 SER A CA 1
ATOM 3673 C C . SER A 1 470 ? 16.547 5.879 33.031 1 40.25 470 SER A C 1
ATOM 3675 O O . SER A 1 470 ? 15.672 5.004 33.062 1 40.25 470 SER A O 1
ATOM 3677 N N . LYS A 1 471 ? 17.844 5.703 32.969 1 41 471 LYS A N 1
ATOM 3678 C CA . LYS A 1 471 ? 18.531 4.508 33.469 1 41 471 LYS A CA 1
ATOM 3679 C C . LYS A 1 471 ? 18.094 4.188 34.906 1 41 471 LYS A C 1
ATOM 3681 O O . LYS A 1 471 ? 18.344 4.977 35.812 1 41 471 LYS A O 1
ATOM 3686 N N . SER A 1 472 ? 17.047 3.607 35.25 1 35.78 472 SER A N 1
ATOM 3687 C CA . SER A 1 472 ? 17.312 3.029 36.562 1 35.78 472 SER A CA 1
ATOM 3688 C C . SER A 1 472 ? 18.719 2.436 36.625 1 35.78 472 SER A C 1
ATOM 3690 O O . SER A 1 472 ? 19.234 1.932 35.625 1 35.78 472 SER A O 1
ATOM 3692 N N . ARG A 1 473 ? 19.547 2.754 37.688 1 36.91 473 ARG A N 1
ATOM 3693 C CA . ARG A 1 473 ? 20.859 2.283 38.094 1 36.91 473 ARG A CA 1
ATOM 3694 C C . ARG A 1 473 ? 21.016 0.793 37.812 1 36.91 473 ARG A C 1
ATOM 3696 O O . ARG A 1 473 ? 22 0.178 38.25 1 36.91 473 ARG A O 1
ATOM 3703 N N . THR A 1 474 ? 20.078 -0.13 37.812 1 34.28 474 THR A N 1
ATOM 3704 C CA . THR A 1 474 ? 20.656 -1.466 37.875 1 34.28 474 THR A CA 1
ATOM 3705 C C . THR A 1 474 ? 21.625 -1.7 36.719 1 34.28 474 THR A C 1
ATOM 3707 O O . THR A 1 474 ? 21.578 -0.996 35.719 1 34.28 474 THR A O 1
ATOM 3710 N N . SER A 1 475 ? 22.125 -3.127 36.594 1 32.62 475 SER A N 1
ATOM 3711 C CA . SER A 1 475 ? 23.297 -3.785 36.031 1 32.62 475 SER A CA 1
ATOM 3712 C C . SER A 1 475 ? 23.531 -3.338 34.594 1 32.62 475 SER A C 1
ATOM 3714 O O . SER A 1 475 ? 22.625 -2.807 33.938 1 32.62 475 SER A O 1
ATOM 3716 N N . MET A 1 476 ? 24.844 -3.5 34.062 1 32.97 476 MET A N 1
ATOM 3717 C CA . MET A 1 476 ? 25.734 -3.525 32.938 1 32.97 476 MET A CA 1
ATOM 3718 C C . MET A 1 476 ? 25.016 -4.066 31.688 1 32.97 476 MET A C 1
ATOM 3720 O O . MET A 1 476 ? 25.656 -4.371 30.688 1 32.97 476 MET A O 1
ATOM 3724 N N . ARG A 1 477 ? 23.906 -4.711 31.891 1 34.72 477 ARG A N 1
ATOM 3725 C CA . ARG A 1 477 ? 23.547 -5.449 30.688 1 34.72 477 ARG A CA 1
ATOM 3726 C C . ARG A 1 477 ? 23.391 -4.512 29.484 1 34.72 477 ARG A C 1
ATOM 3728 O O . ARG A 1 477 ? 22.828 -3.422 29.625 1 34.72 477 ARG A O 1
ATOM 3735 N N . LYS A 1 478 ? 24.234 -4.746 28.484 1 37.78 478 LYS A N 1
ATOM 3736 C CA . LYS A 1 478 ? 24.281 -4.258 27.109 1 37.78 478 LYS A CA 1
ATOM 3737 C C . LYS A 1 478 ? 22.891 -3.838 26.625 1 37.78 478 LYS A C 1
ATOM 3739 O O . LYS A 1 478 ? 21.969 -4.656 26.578 1 37.78 478 LYS A O 1
ATOM 3744 N N . GLN A 1 479 ? 22.422 -2.764 26.859 1 39.19 479 GLN A N 1
ATOM 3745 C CA . GLN A 1 479 ? 21.172 -2.072 26.531 1 39.19 479 GLN A CA 1
ATOM 3746 C C . GLN A 1 479 ? 20.781 -2.314 25.078 1 39.19 479 GLN A C 1
ATOM 3748 O O . GLN A 1 479 ? 21.328 -1.706 24.172 1 39.19 479 GLN A O 1
ATOM 3753 N N . MET A 1 480 ? 20.5 -3.51 24.703 1 38.12 480 MET A N 1
ATOM 3754 C CA . MET A 1 480 ? 19.953 -3.785 23.375 1 38.12 480 MET A CA 1
ATOM 3755 C C . MET A 1 480 ? 18.875 -2.758 23.016 1 38.12 480 MET A C 1
ATOM 3757 O O . MET A 1 480 ? 17.984 -2.479 23.812 1 38.12 480 MET A O 1
ATOM 3761 N N . LYS A 1 481 ? 19.266 -1.768 22.203 1 49.44 481 LYS A N 1
ATOM 3762 C CA . LYS A 1 481 ? 18.281 -0.893 21.578 1 49.44 481 LYS A CA 1
ATOM 3763 C C . LYS A 1 481 ? 16.938 -1.603 21.422 1 49.44 481 LYS A C 1
ATOM 3765 O O . LYS A 1 481 ? 16.891 -2.721 20.906 1 49.44 481 LYS A O 1
ATOM 3770 N N . PRO A 1 482 ? 15.969 -1.305 22.281 1 54.72 482 PRO A N 1
ATOM 3771 C CA . PRO A 1 482 ? 14.688 -1.985 22.062 1 54.72 482 PRO A CA 1
ATOM 3772 C C . PRO A 1 482 ? 14.336 -2.125 20.578 1 54.72 482 PRO A C 1
ATOM 3774 O O . PRO A 1 482 ? 14.5 -1.174 19.812 1 54.72 482 PRO A O 1
ATOM 3777 N N . VAL A 1 483 ? 14.375 -3.258 20.062 1 61.41 483 VAL A N 1
ATOM 3778 C CA . VAL A 1 483 ? 13.953 -3.545 18.703 1 61.41 483 VAL A CA 1
ATOM 3779 C C . VAL A 1 483 ? 12.547 -2.984 18.469 1 61.41 483 VAL A C 1
ATOM 3781 O O . VAL A 1 483 ? 11.617 -3.279 19.219 1 61.41 483 VAL A O 1
ATOM 3784 N N . PRO A 1 484 ? 12.469 -1.857 17.672 1 74.06 484 PRO A N 1
ATOM 3785 C CA . PRO A 1 484 ? 11.164 -1.259 17.391 1 74.06 484 PRO A CA 1
ATOM 3786 C C . PRO A 1 484 ? 10.125 -2.291 16.969 1 74.06 484 PRO A C 1
ATOM 3788 O O . PRO A 1 484 ? 10.445 -3.232 16.234 1 74.06 484 PRO A O 1
ATOM 3791 N N . ASP A 1 485 ? 9.07 -2.383 17.781 1 87.44 485 ASP A N 1
ATOM 3792 C CA . ASP A 1 485 ? 7.922 -3.203 17.391 1 87.44 485 ASP A CA 1
ATOM 3793 C C . ASP A 1 485 ? 7.188 -2.602 16.203 1 87.44 485 ASP A C 1
ATOM 3795 O O . ASP A 1 485 ? 6.195 -1.89 16.375 1 87.44 485 ASP A O 1
ATOM 3799 N N . GLY A 1 486 ? 7.695 -2.869 15.008 1 86.94 486 GLY A N 1
ATOM 3800 C CA . GLY A 1 486 ? 7.191 -2.301 13.773 1 86.94 486 GLY A CA 1
ATOM 3801 C C . GLY A 1 486 ? 8.141 -1.302 13.141 1 86.94 486 GLY A C 1
ATOM 3802 O O . GLY A 1 486 ? 8.977 -0.707 13.836 1 86.94 486 GLY A O 1
ATOM 3803 N N . ALA A 1 487 ? 8.031 -1.098 11.992 1 90.12 487 ALA A N 1
ATOM 3804 C CA . ALA A 1 487 ? 8.977 -0.236 11.281 1 90.12 487 ALA A CA 1
ATOM 3805 C C . ALA A 1 487 ? 8.516 1.219 11.305 1 90.12 487 ALA A C 1
ATOM 3807 O O . ALA A 1 487 ? 9.242 2.115 10.875 1 90.12 487 ALA A O 1
ATOM 3808 N N . GLY A 1 488 ? 7.277 1.535 11.852 1 93.62 488 GLY A N 1
ATOM 3809 C CA . GLY A 1 488 ? 6.711 2.873 11.82 1 93.62 488 GLY A CA 1
ATOM 3810 C C . GLY A 1 488 ? 7.312 3.797 12.867 1 93.62 488 GLY A C 1
ATOM 3811 O O . GLY A 1 488 ? 7.68 3.355 13.953 1 93.62 488 GLY A O 1
ATOM 3812 N N . ARG A 1 489 ? 7.438 5.137 12.539 1 93.12 489 ARG A N 1
ATOM 3813 C CA . ARG A 1 489 ? 7.922 6.164 13.453 1 93.12 489 ARG A CA 1
ATOM 3814 C C . ARG A 1 489 ? 6.859 6.523 14.484 1 93.12 489 ARG A C 1
ATOM 3816 O O . ARG A 1 489 ? 5.676 6.25 14.281 1 93.12 489 ARG A O 1
ATOM 3823 N N . SER A 1 490 ? 7.262 7.066 15.633 1 94.19 490 SER A N 1
ATOM 3824 C CA . SER A 1 490 ? 6.336 7.535 16.656 1 94.19 490 SER A CA 1
ATOM 3825 C C . SER A 1 490 ? 6.875 8.781 17.359 1 94.19 490 SER A C 1
ATOM 3827 O O . SER A 1 490 ? 6.359 9.18 18.406 1 94.19 490 SER A O 1
ATOM 3829 N N . ASP A 1 491 ? 7.855 9.438 16.828 1 92.94 491 ASP A N 1
ATOM 3830 C CA . ASP A 1 491 ? 8.57 10.516 17.5 1 92.94 491 ASP A CA 1
ATOM 3831 C C . ASP A 1 491 ? 7.699 11.766 17.609 1 92.94 491 ASP A C 1
ATOM 3833 O O . ASP A 1 491 ? 7.836 12.539 18.562 1 92.94 491 ASP A O 1
ATOM 3837 N N . LEU A 1 492 ? 6.75 12.008 16.719 1 95.19 492 LEU A N 1
ATOM 3838 C CA . LEU A 1 492 ? 5.941 13.227 16.734 1 95.19 492 LEU A CA 1
ATOM 3839 C C . LEU A 1 492 ? 4.918 13.18 17.875 1 95.19 492 LEU A C 1
ATOM 3841 O O . LEU A 1 492 ? 4.328 14.203 18.219 1 95.19 492 LEU A O 1
ATOM 3845 N N . VAL A 1 493 ? 4.68 11.961 18.406 1 96.12 493 VAL A N 1
ATOM 3846 C CA . VAL A 1 493 ? 3.797 11.859 19.562 1 96.12 493 VAL A CA 1
ATOM 3847 C C . VAL A 1 493 ? 4.328 12.727 20.703 1 96.12 493 VAL A C 1
ATOM 3849 O O . VAL A 1 493 ? 3.551 13.336 21.438 1 96.12 493 VAL A O 1
ATOM 3852 N N . HIS A 1 494 ? 5.582 12.789 20.766 1 94.25 494 HIS A N 1
ATOM 3853 C CA . HIS A 1 494 ? 6.227 13.562 21.828 1 94.25 494 HIS A CA 1
ATOM 3854 C C . HIS A 1 494 ? 5.93 15.047 21.672 1 94.25 494 HIS A C 1
ATOM 3856 O O . HIS A 1 494 ? 5.738 15.75 22.672 1 94.25 494 HIS A O 1
ATOM 3862 N N . ILE A 1 495 ? 5.891 15.602 20.5 1 94.94 495 ILE A N 1
ATOM 3863 C CA . ILE A 1 495 ? 5.613 17.016 20.25 1 94.94 495 ILE A CA 1
ATOM 3864 C C . ILE A 1 495 ? 4.191 17.344 20.703 1 94.94 495 ILE A C 1
ATOM 3866 O O . ILE A 1 495 ? 3.967 18.328 21.406 1 94.94 495 ILE A O 1
ATOM 3870 N N . PHE A 1 496 ? 3.271 16.594 20.328 1 97 496 PHE A N 1
ATOM 3871 C CA . PHE A 1 496 ? 1.876 16.859 20.672 1 97 496 PHE A CA 1
ATOM 3872 C C . PHE A 1 496 ? 1.628 16.656 22.156 1 97 496 PHE A C 1
ATOM 3874 O O . PHE A 1 496 ? 0.803 17.359 22.75 1 97 496 PHE A O 1
ATOM 3881 N N . ASN A 1 497 ? 2.375 15.695 22.781 1 95.62 497 ASN A N 1
ATOM 3882 C CA . ASN A 1 497 ? 2.295 15.562 24.234 1 95.62 497 ASN A CA 1
ATOM 3883 C C . ASN A 1 497 ? 2.801 16.812 24.953 1 95.62 497 ASN A C 1
ATOM 3885 O O . ASN A 1 497 ? 2.217 17.25 25.938 1 95.62 497 ASN A O 1
ATOM 3889 N N . GLN A 1 498 ? 3.863 17.359 24.438 1 94.94 498 GLN A N 1
ATOM 3890 C CA . GLN A 1 498 ? 4.402 18.578 25.016 1 94.94 498 GLN A CA 1
ATOM 3891 C C . GLN A 1 498 ? 3.436 19.75 24.844 1 94.94 498 GLN A C 1
ATOM 3893 O O . GLN A 1 498 ? 3.312 20.594 25.719 1 94.94 498 GLN A O 1
ATOM 3898 N N . LEU A 1 499 ? 2.752 19.812 23.703 1 96.19 499 LEU A N 1
ATOM 3899 C CA . LEU A 1 499 ? 1.754 20.859 23.5 1 96.19 499 LEU A CA 1
ATOM 3900 C C . LEU A 1 499 ? 0.604 20.719 24.484 1 96.19 499 LEU A C 1
ATOM 3902 O O . LEU A 1 499 ? 0.122 21.719 25.031 1 96.19 499 LEU A O 1
ATOM 3906 N N . ARG A 1 500 ? 0.209 19.516 24.781 1 96.69 500 ARG A N 1
ATOM 3907 C CA . ARG A 1 500 ? -0.823 19.266 25.781 1 96.69 500 ARG A CA 1
ATOM 3908 C C . ARG A 1 500 ? -0.366 19.719 27.172 1 96.69 500 ARG A C 1
ATOM 3910 O O . ARG A 1 500 ? -1.136 20.312 27.922 1 96.69 500 ARG A O 1
ATOM 3917 N N . ASN A 1 501 ? 0.865 19.406 27.453 1 95.31 501 ASN A N 1
ATOM 3918 C CA . ASN A 1 501 ? 1.434 19.797 28.75 1 95.31 501 ASN A CA 1
ATOM 3919 C C . ASN A 1 501 ? 1.498 21.312 28.891 1 95.31 501 ASN A C 1
ATOM 3921 O O . ASN A 1 501 ? 1.437 21.828 30 1 95.31 501 ASN A O 1
ATOM 3925 N N . LYS A 1 502 ? 1.586 22.031 27.781 1 95.75 502 LYS A N 1
ATOM 3926 C CA . LYS A 1 502 ? 1.643 23.484 27.781 1 95.75 502 LYS A CA 1
ATOM 3927 C C . LYS A 1 502 ? 0.242 24.094 27.797 1 95.75 502 LYS A C 1
ATOM 3929 O O . LYS A 1 502 ? 0.084 25.312 27.719 1 95.75 502 LYS A O 1
ATOM 3934 N N . GLY A 1 503 ? -0.804 23.203 27.859 1 95.44 503 GLY A N 1
ATOM 3935 C CA . GLY A 1 503 ? -2.164 23.672 28.047 1 95.44 503 GLY A CA 1
ATOM 3936 C C . GLY A 1 503 ? -2.965 23.734 26.766 1 95.44 503 GLY A C 1
ATOM 3937 O O . GLY A 1 503 ? -4.086 24.25 26.75 1 95.44 503 GLY A O 1
ATOM 3938 N N . VAL A 1 504 ? -2.447 23.25 25.656 1 97.25 504 VAL A N 1
ATOM 3939 C CA . VAL A 1 504 ? -3.186 23.234 24.391 1 97.25 504 VAL A CA 1
ATOM 3940 C C . VAL A 1 504 ? -4.242 22.125 24.422 1 97.25 504 VAL A C 1
ATOM 3942 O O . VAL A 1 504 ? -3.916 20.953 24.625 1 97.25 504 VAL A O 1
ATOM 3945 N N . GLU A 1 505 ? -5.434 22.5 24.203 1 96.75 505 GLU A N 1
ATOM 3946 C CA . GLU A 1 505 ? -6.539 21.547 24.25 1 96.75 505 GLU A CA 1
ATOM 3947 C C . GLU A 1 505 ? -7.066 21.234 22.859 1 96.75 505 GLU A C 1
ATOM 3949 O O . GLU A 1 505 ? -7.516 20.125 22.594 1 96.75 505 GLU A O 1
ATOM 3954 N N . THR A 1 506 ? -7.062 22.266 22.016 1 97.38 506 THR A N 1
ATOM 3955 C CA . THR A 1 506 ? -7.641 22.125 20.688 1 97.38 506 THR A CA 1
ATOM 3956 C C . THR A 1 506 ? -6.684 22.641 19.625 1 97.38 506 THR A C 1
ATOM 3958 O O . THR A 1 506 ? -6.043 23.672 19.797 1 97.38 506 THR A O 1
ATOM 3961 N N . VAL A 1 507 ? -6.504 21.844 18.547 1 97.88 507 VAL A N 1
ATOM 3962 C CA . VAL A 1 507 ? -5.789 22.266 17.344 1 97.88 507 VAL A CA 1
ATOM 3963 C C . VAL A 1 507 ? -6.73 22.203 16.141 1 97.88 507 VAL A C 1
ATOM 3965 O O . VAL A 1 507 ? -7.109 21.109 15.688 1 97.88 507 VAL A O 1
ATOM 3968 N N . LEU A 1 508 ? -7.039 23.281 15.523 1 97.5 508 LEU A N 1
ATOM 3969 C CA . LEU A 1 508 ? -8.055 23.312 14.484 1 97.5 508 LEU A CA 1
ATOM 3970 C C . LEU A 1 508 ? -7.527 22.734 13.18 1 97.5 508 LEU A C 1
ATOM 3972 O O . LEU A 1 508 ? -8.227 21.969 12.508 1 97.5 508 LEU A O 1
ATOM 3976 N N . ARG A 1 509 ? -6.324 23.062 12.781 1 97.5 509 ARG A N 1
ATOM 3977 C CA . ARG A 1 509 ? -5.727 22.609 11.531 1 97.5 509 ARG A CA 1
ATOM 3978 C C . ARG A 1 509 ? -4.367 21.969 11.773 1 97.5 509 ARG A C 1
ATOM 3980 O O . ARG A 1 509 ? -3.537 22.516 12.5 1 97.5 509 ARG A O 1
ATOM 3987 N N . VAL A 1 510 ? -4.105 20.859 11.234 1 97.94 510 VAL A N 1
ATOM 3988 C CA . VAL A 1 510 ? -2.834 20.172 11.391 1 97.94 510 VAL A CA 1
ATOM 3989 C C . VAL A 1 510 ? -2.193 19.953 10.016 1 97.94 510 VAL A C 1
ATOM 3991 O O . VAL A 1 510 ? -2.844 19.484 9.086 1 97.94 510 VAL A O 1
ATOM 3994 N N . PHE A 1 511 ? -0.971 20.391 9.867 1 96.94 511 PHE A N 1
ATOM 3995 C CA . PHE A 1 511 ? -0.143 20.172 8.688 1 96.94 511 PHE A CA 1
ATOM 3996 C C . PHE A 1 511 ? 1.125 19.406 9.047 1 96.94 511 PHE A C 1
ATOM 3998 O O . PHE A 1 511 ? 2.002 19.938 9.734 1 96.94 511 PHE A O 1
ATOM 4005 N N . VAL A 1 512 ? 1.252 18.188 8.594 1 96.69 512 VAL A N 1
ATOM 4006 C CA . VAL A 1 512 ? 2.422 17.375 8.914 1 96.69 512 VAL A CA 1
ATOM 4007 C C . VAL A 1 512 ? 2.961 16.719 7.645 1 96.69 512 VAL A C 1
ATOM 4009 O O . VAL A 1 512 ? 2.207 16.094 6.898 1 96.69 512 VAL A O 1
ATOM 4012 N N . GLN A 1 513 ? 4.211 16.891 7.363 1 94.19 513 GLN A N 1
ATOM 4013 C CA . GLN A 1 513 ? 4.895 16.172 6.293 1 94.19 513 GLN A CA 1
ATOM 4014 C C . GLN A 1 513 ? 5.551 14.898 6.82 1 94.19 513 GLN A C 1
ATOM 4016 O O . GLN A 1 513 ? 6.613 14.953 7.438 1 94.19 513 GLN A O 1
ATOM 4021 N N . ASP A 1 514 ? 4.98 13.734 6.445 1 94.75 514 ASP A N 1
ATOM 4022 C CA . ASP A 1 514 ? 5.387 12.484 7.078 1 94.75 514 ASP A CA 1
ATOM 4023 C C . ASP A 1 514 ? 5.902 11.484 6.043 1 94.75 514 ASP A C 1
ATOM 4025 O O . ASP A 1 514 ? 6.57 10.508 6.391 1 94.75 514 ASP A O 1
ATOM 4029 N N . SER A 1 515 ? 5.52 11.539 4.793 1 91.44 515 SER A N 1
ATOM 4030 C CA . SER A 1 515 ? 5.934 10.578 3.775 1 91.44 515 SER A CA 1
ATOM 4031 C C . SER A 1 515 ? 7.305 10.93 3.209 1 91.44 515 SER A C 1
ATOM 4033 O O . SER A 1 515 ? 7.578 12.094 2.906 1 91.44 515 SER A O 1
ATOM 4035 N N . ASP A 1 516 ? 8.195 9.961 3.246 1 85.31 516 ASP A N 1
ATOM 4036 C CA . ASP A 1 516 ? 9.539 10.062 2.689 1 85.31 516 ASP A CA 1
ATOM 4037 C C . ASP A 1 516 ? 9.938 8.766 1.978 1 85.31 516 ASP A C 1
ATOM 4039 O O . ASP A 1 516 ? 9.672 7.672 2.475 1 85.31 516 ASP A O 1
ATOM 4043 N N . PRO A 1 517 ? 10.523 8.828 0.751 1 78.25 517 PRO A N 1
ATOM 4044 C CA . PRO A 1 517 ? 10.938 7.613 0.042 1 78.25 517 PRO A CA 1
ATOM 4045 C C . PRO A 1 517 ? 12.047 6.855 0.769 1 78.25 517 PRO A C 1
ATOM 4047 O O . PRO A 1 517 ? 12.164 5.637 0.622 1 78.25 517 PRO A O 1
ATOM 4050 N N . ASN A 1 518 ? 12.812 7.578 1.604 1 82.06 518 ASN A N 1
ATOM 4051 C CA . ASN A 1 518 ? 13.992 6.961 2.197 1 82.06 518 ASN A CA 1
ATOM 4052 C C . ASN A 1 518 ? 13.766 6.629 3.67 1 82.06 518 ASN A C 1
ATOM 4054 O O . ASN A 1 518 ? 14.633 6.027 4.312 1 82.06 518 ASN A O 1
ATOM 4058 N N . SER A 1 519 ? 12.656 7.043 4.23 1 86.75 519 SER A N 1
ATOM 4059 C CA . SER A 1 519 ? 12.367 6.777 5.637 1 86.75 519 SER A CA 1
ATOM 4060 C C . SER A 1 519 ? 10.914 6.379 5.836 1 86.75 519 SER A C 1
ATOM 4062 O O . SER A 1 519 ? 10.031 6.848 5.109 1 86.75 519 SER A O 1
ATOM 4064 N N . PRO A 1 520 ? 10.742 5.543 6.812 1 92.38 520 PRO A N 1
ATOM 4065 C CA . PRO A 1 520 ? 9.359 5.113 7.047 1 92.38 520 PRO A CA 1
ATOM 4066 C C . PRO A 1 520 ? 8.477 6.227 7.613 1 92.38 520 PRO A C 1
ATOM 4068 O O . PRO A 1 520 ? 8.977 7.109 8.312 1 92.38 520 PRO A O 1
ATOM 4071 N N . SER A 1 521 ? 7.219 6.25 7.332 1 95.88 521 SER A N 1
ATOM 4072 C CA . SER A 1 521 ? 6.242 7.168 7.906 1 95.88 521 SER A CA 1
ATOM 4073 C C . SER A 1 521 ? 5.836 6.73 9.312 1 95.88 521 SER A C 1
ATOM 4075 O O . SER A 1 521 ? 6.207 5.645 9.766 1 95.88 521 SER A O 1
ATOM 4077 N N . HIS A 1 522 ? 5.168 7.547 9.984 1 96.12 522 HIS A N 1
ATOM 4078 C CA . HIS A 1 522 ? 4.617 7.207 11.289 1 96.12 522 HIS A CA 1
ATOM 4079 C C . HIS A 1 522 ? 3.545 6.129 11.172 1 96.12 522 HIS A C 1
ATOM 4081 O O . HIS A 1 522 ? 2.848 6.047 10.156 1 96.12 522 HIS A O 1
ATOM 4087 N N . SER A 1 523 ? 3.48 5.258 12.188 1 96.19 523 SER A N 1
ATOM 4088 C CA . SER A 1 523 ? 2.418 4.258 12.219 1 96.19 523 SER A CA 1
ATOM 4089 C C . SER A 1 523 ? 1.056 4.91 12.438 1 96.19 523 SER A C 1
ATOM 4091 O O . SER A 1 523 ? 0.971 6.039 12.93 1 96.19 523 SER A O 1
ATOM 4093 N N . ASP A 1 524 ? 0.004 4.293 12.008 1 96.5 524 ASP A N 1
ATOM 4094 C CA . ASP A 1 524 ? -1.354 4.766 12.25 1 96.5 524 ASP A CA 1
ATOM 4095 C C . ASP A 1 524 ? -1.622 4.922 13.742 1 96.5 524 ASP A C 1
ATOM 4097 O O . ASP A 1 524 ? -2.262 5.887 14.172 1 96.5 524 ASP A O 1
ATOM 4101 N N . GLU A 1 525 ? -1.105 3.973 14.453 1 95.88 525 GLU A N 1
ATOM 4102 C CA . GLU A 1 525 ? -1.25 3.996 15.906 1 95.88 525 GLU A CA 1
ATOM 4103 C C . GLU A 1 525 ? -0.617 5.25 16.5 1 95.88 525 GLU A C 1
ATOM 4105 O O . GLU A 1 525 ? -1.207 5.895 17.375 1 95.88 525 GLU A O 1
ATOM 4110 N N . ALA A 1 526 ? 0.577 5.559 16.047 1 96.44 526 ALA A N 1
ATOM 4111 C CA . ALA A 1 526 ? 1.29 6.734 16.547 1 96.44 526 ALA A CA 1
ATOM 4112 C C . ALA A 1 526 ? 0.545 8.016 16.172 1 96.44 526 ALA A C 1
ATOM 4114 O O . ALA A 1 526 ? 0.479 8.953 16.969 1 96.44 526 ALA A O 1
ATOM 4115 N N . ILE A 1 527 ? -0.01 8.125 14.992 1 97.88 527 ILE A N 1
ATOM 4116 C CA . ILE A 1 527 ? -0.747 9.297 14.547 1 97.88 527 ILE A CA 1
ATOM 4117 C C . ILE A 1 527 ? -1.998 9.484 15.398 1 97.88 527 ILE A C 1
ATOM 4119 O O . ILE A 1 527 ? -2.32 10.602 15.805 1 97.88 527 ILE A O 1
ATOM 4123 N N . GLU A 1 528 ? -2.684 8.445 15.711 1 97.38 528 GLU A N 1
ATOM 4124 C CA . GLU A 1 528 ? -3.861 8.484 16.562 1 97.38 528 GLU A CA 1
ATOM 4125 C C . GLU A 1 528 ? -3.508 8.992 17.969 1 97.38 528 GLU A C 1
ATOM 4127 O O . GLU A 1 528 ? -4.211 9.844 18.516 1 97.38 528 GLU A O 1
ATOM 4132 N N . LYS A 1 529 ? -2.428 8.438 18.453 1 96.56 529 LYS A N 1
ATOM 4133 C CA . LYS A 1 529 ? -1.983 8.859 19.781 1 96.56 529 LYS A CA 1
ATOM 4134 C C . LYS A 1 529 ? -1.604 10.336 19.797 1 96.56 529 LYS A C 1
ATOM 4136 O O . LYS A 1 529 ? -1.844 11.039 20.781 1 96.56 529 LYS A O 1
ATOM 4141 N N . ALA A 1 530 ? -1.016 10.781 18.734 1 97.62 530 ALA A N 1
ATOM 4142 C CA . ALA A 1 530 ? -0.558 12.164 18.641 1 97.62 530 ALA A CA 1
ATOM 4143 C C . ALA A 1 530 ? -1.737 13.133 18.625 1 97.62 530 ALA A C 1
ATOM 4145 O O . ALA A 1 530 ? -1.717 14.156 19.312 1 97.62 530 ALA A O 1
ATOM 4146 N N . LEU A 1 531 ? -2.84 12.812 17.906 1 97.75 531 LEU A N 1
ATOM 4147 C CA . LEU A 1 531 ? -3.867 13.812 17.641 1 97.75 531 LEU A CA 1
ATOM 4148 C C . LEU A 1 531 ? -5.141 13.508 18.422 1 97.75 531 LEU A C 1
ATOM 4150 O O . LEU A 1 531 ? -6.074 14.32 18.422 1 97.75 531 LEU A O 1
ATOM 4154 N N . GLN A 1 532 ? -5.168 12.383 19.078 1 94.94 532 GLN A N 1
ATOM 4155 C CA . GLN A 1 532 ? -6.391 11.992 19.781 1 94.94 532 GLN A CA 1
ATOM 4156 C C . GLN A 1 532 ? -6.801 13.047 20.797 1 94.94 532 GLN A C 1
ATOM 4158 O O . GLN A 1 532 ? -5.98 13.492 21.609 1 94.94 532 GLN A O 1
ATOM 4163 N N . GLY A 1 533 ? -8.031 13.5 20.734 1 94 533 GLY A N 1
ATOM 4164 C CA . GLY A 1 533 ? -8.578 14.414 21.719 1 94 533 GLY A CA 1
ATOM 4165 C C . GLY A 1 533 ? -8.281 15.875 21.422 1 94 533 GLY A C 1
ATOM 4166 O O . GLY A 1 533 ? -8.664 16.766 22.172 1 94 533 GLY A O 1
ATOM 4167 N N . MET A 1 534 ? -7.656 16.25 20.328 1 96.38 534 MET A N 1
ATOM 4168 C CA . MET A 1 534 ? -7.227 17.625 20.078 1 96.38 534 MET A CA 1
ATOM 4169 C C . MET A 1 534 ? -8.234 18.359 19.203 1 96.38 534 MET A C 1
ATOM 4171 O O . MET A 1 534 ? -8.031 19.516 18.859 1 96.38 534 MET A O 1
ATOM 4175 N N . GLY A 1 535 ? -9.312 17.688 18.797 1 96 535 GLY A N 1
ATOM 4176 C CA . GLY A 1 535 ? -10.414 18.344 18.109 1 96 535 GLY A CA 1
ATOM 4177 C C . GLY A 1 535 ? -10.023 18.875 16.734 1 96 535 GLY A C 1
ATOM 4178 O O . GLY A 1 535 ? -10.469 19.953 16.344 1 96 535 GLY A O 1
ATOM 4179 N N . VAL A 1 536 ? -9.242 18.172 15.953 1 97.81 536 VAL A N 1
ATOM 4180 C CA . VAL A 1 536 ? -8.758 18.609 14.648 1 97.81 536 VAL A CA 1
ATOM 4181 C C . VAL A 1 536 ? -9.922 18.703 13.656 1 97.81 536 VAL A C 1
ATOM 4183 O O . VAL A 1 536 ? -10.727 17.766 13.555 1 97.81 536 VAL A O 1
ATOM 4186 N N . GLU A 1 537 ? -10.016 19.812 12.938 1 97.5 537 GLU A N 1
ATOM 4187 C CA . GLU A 1 537 ? -11.094 20.016 11.977 1 97.5 537 GLU A CA 1
ATOM 4188 C C . GLU A 1 537 ? -10.57 19.938 10.539 1 97.5 537 GLU A C 1
ATOM 4190 O O . GLU A 1 537 ? -11.305 19.562 9.625 1 97.5 537 GLU A O 1
ATOM 4195 N N . VAL A 1 538 ? -9.391 20.406 10.359 1 97.56 538 VAL A N 1
ATOM 4196 C CA . VAL A 1 538 ? -8.727 20.297 9.062 1 97.56 538 VAL A CA 1
ATOM 4197 C C . VAL A 1 538 ? -7.516 19.359 9.172 1 97.56 538 VAL A C 1
ATOM 4199 O O . VAL A 1 538 ? -6.535 19.688 9.852 1 97.56 538 VAL A O 1
ATOM 4202 N N . TRP A 1 539 ? -7.59 18.25 8.516 1 98.06 539 TRP A N 1
ATOM 4203 C CA . TRP A 1 539 ? -6.578 17.203 8.602 1 98.06 539 TRP A CA 1
ATOM 4204 C C . TRP A 1 539 ? -5.691 17.203 7.359 1 98.06 539 TRP A C 1
ATOM 4206 O O . TRP A 1 539 ? -6.145 16.844 6.266 1 98.06 539 TRP A O 1
ATOM 4216 N N . ASP A 1 540 ? -4.473 17.547 7.473 1 97.56 540 ASP A N 1
ATOM 4217 C CA . ASP A 1 540 ? -3.484 17.422 6.406 1 97.56 540 ASP A CA 1
ATOM 4218 C C . ASP A 1 540 ? -2.213 16.75 6.91 1 97.56 540 ASP A C 1
ATOM 4220 O O . ASP A 1 540 ? -1.185 17.391 7.094 1 97.56 540 ASP A O 1
ATOM 4224 N N . TRP A 1 541 ? -2.266 15.539 7.191 1 98.12 541 TRP A N 1
ATOM 4225 C CA . TRP A 1 541 ? -1.124 14.688 7.52 1 98.12 541 TRP A CA 1
ATOM 4226 C C . TRP A 1 541 ? -0.663 13.898 6.297 1 98.12 541 TRP A C 1
ATOM 4228 O O . TRP A 1 541 ? -1.299 12.922 5.906 1 98.12 541 TRP A O 1
ATOM 4238 N N . ASN A 1 542 ? 0.453 14.297 5.719 1 97.06 542 ASN A N 1
ATOM 4239 C CA . ASN A 1 542 ? 0.948 13.711 4.477 1 97.06 542 ASN A CA 1
ATOM 4240 C C . ASN A 1 542 ? 1.54 12.328 4.711 1 97.06 542 ASN A C 1
ATOM 4242 O O . ASN A 1 542 ? 2.76 12.172 4.801 1 97.06 542 ASN A O 1
ATOM 4246 N N . LYS A 1 543 ? 0.762 11.383 4.855 1 96.94 543 LYS A N 1
ATOM 4247 C CA . LYS A 1 543 ? 1.118 9.961 4.848 1 96.94 543 LYS A CA 1
ATOM 4248 C C . LYS A 1 543 ? 0.43 9.234 3.699 1 96.94 543 LYS A C 1
ATOM 4250 O O . LYS A 1 543 ? -0.799 9.227 3.609 1 96.94 543 LYS A O 1
ATOM 4255 N N . THR A 1 544 ? 1.256 8.57 2.879 1 96.5 544 THR A N 1
ATOM 4256 C CA . THR A 1 544 ? 0.714 7.887 1.708 1 96.5 544 THR A CA 1
ATOM 4257 C C . THR A 1 544 ? -0.147 6.699 2.125 1 96.5 544 THR A C 1
ATOM 4259 O O . THR A 1 544 ? 0.267 5.887 2.955 1 96.5 544 THR A O 1
ATOM 4262 N N . ASP A 1 545 ? -1.419 6.645 1.609 1 97.06 545 ASP A N 1
ATOM 4263 C CA . ASP A 1 545 ? -2.342 5.523 1.759 1 97.06 545 ASP A CA 1
ATOM 4264 C C . ASP A 1 545 ? -2.729 5.324 3.223 1 97.06 545 ASP A C 1
ATOM 4266 O O . ASP A 1 545 ? -2.828 4.188 3.693 1 97.06 545 ASP A O 1
ATOM 4270 N N . LEU A 1 546 ? -2.863 6.418 3.908 1 97 546 LEU A N 1
ATOM 4271 C CA . LEU A 1 546 ? -3.314 6.402 5.297 1 97 546 LEU A CA 1
ATOM 4272 C C . LEU A 1 546 ? -4.691 5.758 5.41 1 97 546 LEU A C 1
ATOM 4274 O O . LEU A 1 546 ? -5.566 6 4.574 1 97 546 LEU A O 1
ATOM 4278 N N . CYS A 1 547 ? -4.867 4.898 6.453 1 96.75 547 CYS A N 1
ATOM 4279 C CA . CYS A 1 547 ? -6.18 4.32 6.711 1 96.75 547 CYS A CA 1
ATOM 4280 C C . CYS A 1 547 ? -7.129 5.355 7.301 1 96.75 547 CYS A C 1
ATOM 4282 O O . CYS A 1 547 ? -6.797 6.016 8.289 1 96.75 547 CYS A O 1
ATOM 4284 N N . THR A 1 548 ? -8.312 5.512 6.746 1 95.44 548 THR A N 1
ATOM 4285 C CA . THR A 1 548 ? -9.234 6.562 7.168 1 95.44 548 THR A CA 1
ATOM 4286 C C . THR A 1 548 ? -9.797 6.266 8.555 1 95.44 548 THR A C 1
ATOM 4288 O O . THR A 1 548 ? -10.344 7.156 9.211 1 95.44 548 THR A O 1
ATOM 4291 N N . GLU A 1 549 ? -9.68 5.039 9.031 1 95.19 549 GLU A N 1
ATOM 4292 C CA . GLU A 1 549 ? -10.078 4.723 10.398 1 95.19 549 GLU A CA 1
ATOM 4293 C C . GLU A 1 549 ? -9.289 5.555 11.406 1 95.19 549 GLU A C 1
ATOM 4295 O O . GLU A 1 549 ? -9.812 5.934 12.461 1 95.19 549 GLU A O 1
ATOM 4300 N N . VAL A 1 550 ? -8.078 5.855 11.07 1 96.56 550 VAL A N 1
ATOM 4301 C CA . VAL A 1 550 ? -7.207 6.66 11.922 1 96.56 550 VAL A CA 1
ATOM 4302 C C . VAL A 1 550 ? -7.805 8.055 12.102 1 96.56 550 VAL A C 1
ATOM 4304 O O . VAL A 1 550 ? -7.793 8.609 13.203 1 96.56 550 VAL A O 1
ATOM 4307 N N . ILE A 1 551 ? -8.336 8.625 11.047 1 97.38 551 ILE A N 1
ATOM 4308 C CA . ILE A 1 551 ? -8.922 9.961 11.086 1 97.38 551 ILE A CA 1
ATOM 4309 C C . ILE A 1 551 ? -10.203 9.938 11.914 1 97.38 551 ILE A C 1
ATOM 4311 O O . ILE A 1 551 ? -10.445 10.828 12.727 1 97.38 551 ILE A O 1
ATOM 4315 N N . VAL A 1 552 ? -11.008 8.891 11.734 1 96.44 552 VAL A N 1
ATOM 4316 C CA . VAL A 1 552 ? -12.266 8.742 12.461 1 96.44 552 VAL A CA 1
ATOM 4317 C C . VAL A 1 552 ? -11.992 8.664 13.961 1 96.44 552 VAL A C 1
ATOM 4319 O O . VAL A 1 552 ? -12.719 9.25 14.758 1 96.44 552 VAL A O 1
ATOM 4322 N N . ASN A 1 553 ? -10.945 7.965 14.305 1 96.06 553 ASN A N 1
ATOM 4323 C CA . ASN A 1 553 ? -10.609 7.777 15.719 1 96.06 553 ASN A CA 1
ATOM 4324 C C . ASN A 1 553 ? -9.961 9.023 16.312 1 96.06 553 ASN A C 1
ATOM 4326 O O . ASN A 1 553 ? -10.266 9.422 17.438 1 96.06 553 ASN A O 1
ATOM 4330 N N . ALA A 1 554 ? -9.07 9.695 15.555 1 97.06 554 ALA A N 1
ATOM 4331 C CA . ALA A 1 554 ? -8.266 10.797 16.078 1 97.06 554 ALA A CA 1
ATOM 4332 C C . ALA A 1 554 ? -9.008 12.125 15.93 1 97.06 554 ALA A C 1
ATOM 4334 O O . ALA A 1 554 ? -8.875 13.008 16.781 1 97.06 554 ALA A O 1
ATOM 4335 N N . ALA A 1 555 ? -9.781 12.32 14.859 1 97.25 555 ALA A N 1
ATOM 4336 C CA . ALA A 1 555 ? -10.438 13.586 14.555 1 97.25 555 ALA A CA 1
ATOM 4337 C C . ALA A 1 555 ? -11.859 13.352 14.047 1 97.25 555 ALA A C 1
ATOM 4339 O O . ALA A 1 555 ? -12.172 13.664 12.898 1 97.25 555 ALA A O 1
ATOM 4340 N N . PRO A 1 556 ? -12.773 12.961 14.883 1 95.81 556 PRO A N 1
ATOM 4341 C CA . PRO A 1 556 ? -14.141 12.656 14.453 1 95.81 556 PRO A CA 1
ATOM 4342 C C . PRO A 1 556 ? -14.875 13.883 13.914 1 95.81 556 PRO A C 1
ATOM 4344 O O . PRO A 1 556 ? -15.867 13.742 13.195 1 95.81 556 PRO A O 1
ATOM 4347 N N . LYS A 1 557 ? -14.32 15.148 14.219 1 94.44 557 LYS A N 1
ATOM 4348 C CA . LYS A 1 557 ? -14.992 16.375 13.789 1 94.44 557 LYS A CA 1
ATOM 4349 C C . LYS A 1 557 ? -14.336 16.953 12.547 1 94.44 557 LYS A C 1
ATOM 4351 O O . LYS A 1 557 ? -14.562 18.125 12.211 1 94.44 557 LYS A O 1
ATOM 4356 N N . ALA A 1 558 ? -13.531 16.172 11.922 1 96.94 558 ALA A N 1
ATOM 4357 C CA . ALA A 1 558 ? -12.828 16.672 10.742 1 96.94 558 ALA A CA 1
ATOM 4358 C C . ALA A 1 558 ? -13.812 17.078 9.641 1 96.94 558 ALA A C 1
ATOM 4360 O O . ALA A 1 558 ? -14.727 16.312 9.32 1 96.94 558 ALA A O 1
ATOM 4361 N N . ARG A 1 559 ? -13.672 18.25 9.086 1 96.75 559 ARG A N 1
ATOM 4362 C CA . ARG A 1 559 ? -14.523 18.766 8.031 1 96.75 559 ARG A CA 1
ATOM 4363 C C . ARG A 1 559 ? -13.805 18.75 6.684 1 96.75 559 ARG A C 1
ATOM 4365 O O . ARG A 1 559 ? -14.445 18.672 5.633 1 96.75 559 ARG A O 1
ATOM 4372 N N . GLU A 1 560 ? -12.562 18.922 6.75 1 97.44 560 GLU A N 1
ATOM 4373 C CA . GLU A 1 560 ? -11.695 18.875 5.574 1 97.44 560 GLU A CA 1
ATOM 4374 C C . GLU A 1 560 ? -10.539 17.906 5.773 1 97.44 560 GLU A C 1
ATOM 4376 O O . GLU A 1 560 ? -9.852 17.953 6.797 1 97.44 560 GLU A O 1
ATOM 4381 N N . ILE A 1 561 ? -10.352 17.047 4.797 1 97.94 561 ILE A N 1
ATOM 4382 C CA . ILE A 1 561 ? -9.305 16.031 4.926 1 97.94 561 ILE A CA 1
ATOM 4383 C C . ILE A 1 561 ? -8.469 15.992 3.65 1 97.94 561 ILE A C 1
ATOM 4385 O O . ILE A 1 561 ? -9 16.078 2.545 1 97.94 561 ILE A O 1
ATOM 4389 N N . HIS A 1 562 ? -7.18 15.922 3.797 1 98 562 HIS A N 1
ATOM 4390 C CA . HIS A 1 562 ? -6.246 15.656 2.709 1 98 562 HIS A CA 1
ATOM 4391 C C . HIS A 1 562 ? -5.801 14.195 2.705 1 98 562 HIS A C 1
ATOM 4393 O O . HIS A 1 562 ? -5.332 13.68 3.725 1 98 562 HIS A O 1
ATOM 4399 N N . LEU A 1 563 ? -6 13.562 1.61 1 97.88 563 LEU A N 1
ATOM 4400 C CA . LEU A 1 563 ? -5.586 12.172 1.461 1 97.88 563 LEU A CA 1
ATOM 4401 C C . LEU A 1 563 ? -4.539 12.039 0.359 1 97.88 563 LEU A C 1
ATOM 4403 O O . LEU A 1 563 ? -4.711 12.57 -0.737 1 97.88 563 LEU A O 1
ATOM 4407 N N . TYR A 1 564 ? -3.473 11.32 0.667 1 97.75 564 TYR A N 1
ATOM 4408 C CA . TYR A 1 564 ? -2.389 11.094 -0.282 1 97.75 564 TYR A CA 1
ATOM 4409 C C . TYR A 1 564 ? -2.4 9.656 -0.789 1 97.75 564 TYR A C 1
ATOM 4411 O O . TYR A 1 564 ? -2.217 8.719 -0.011 1 97.75 564 TYR A O 1
ATOM 4419 N N . TRP A 1 565 ? -2.594 9.469 -2.092 1 97.44 565 TRP A N 1
ATOM 4420 C CA . TRP A 1 565 ? -2.854 8.172 -2.703 1 97.44 565 TRP A CA 1
ATOM 4421 C C . TRP A 1 565 ? -1.655 7.707 -3.525 1 97.44 565 TRP A C 1
ATOM 4423 O O . TRP A 1 565 ? -1.097 8.477 -4.309 1 97.44 565 TRP A O 1
ATOM 4433 N N . SER A 1 566 ? -1.209 6.461 -3.352 1 94.81 566 SER A N 1
ATOM 4434 C CA . SER A 1 566 ? -0.049 5.91 -4.043 1 94.81 566 SER A CA 1
ATOM 4435 C C . SER A 1 566 ? -0.418 5.422 -5.438 1 94.81 566 SER A C 1
ATOM 4437 O O . SER A 1 566 ? 0.461 5.148 -6.258 1 94.81 566 SER A O 1
ATOM 4439 N N . GLY A 1 567 ? -1.674 5.23 -5.75 1 95.19 567 GLY A N 1
ATOM 4440 C CA . GLY A 1 567 ? -2.119 4.637 -7.004 1 95.19 567 GLY A CA 1
ATOM 4441 C C . GLY A 1 567 ? -2.715 3.254 -6.828 1 95.19 567 GLY A C 1
ATOM 4442 O O . GLY A 1 567 ? -3.191 2.65 -7.793 1 95.19 567 GLY A O 1
ATOM 4443 N N . ASN A 1 568 ? -2.754 2.672 -5.676 1 96.81 568 ASN A N 1
ATOM 4444 C CA . ASN A 1 568 ? -3.291 1.347 -5.387 1 96.81 568 ASN A CA 1
ATOM 4445 C C . ASN A 1 568 ? -4.801 1.387 -5.18 1 96.81 568 ASN A C 1
ATOM 4447 O O . ASN A 1 568 ? -5.281 1.92 -4.176 1 96.81 568 ASN A O 1
ATOM 4451 N N . ASN A 1 569 ? -5.5 0.779 -6.027 1 97.31 569 ASN A N 1
ATOM 4452 C CA . ASN A 1 569 ? -6.957 0.853 -6.02 1 97.31 569 ASN A CA 1
ATOM 4453 C C . ASN A 1 569 ? -7.543 0.179 -4.781 1 97.31 569 ASN A C 1
ATOM 4455 O O . ASN A 1 569 ? -8.672 0.47 -4.391 1 97.31 569 ASN A O 1
ATOM 4459 N N . ALA A 1 570 ? -6.859 -0.755 -4.211 1 97.06 570 ALA A N 1
ATOM 4460 C CA . ALA A 1 570 ? -7.344 -1.373 -2.98 1 97.06 570 ALA A CA 1
ATOM 4461 C C . ALA A 1 570 ? -7.555 -0.328 -1.889 1 97.06 570 ALA A C 1
ATOM 4463 O O . ALA A 1 570 ? -8.469 -0.451 -1.068 1 97.06 570 ALA A O 1
ATOM 4464 N N . VAL A 1 571 ? -6.727 0.716 -1.853 1 97.81 571 VAL A N 1
ATOM 4465 C CA . VAL A 1 571 ? -6.789 1.784 -0.86 1 97.81 571 VAL A CA 1
ATOM 4466 C C . VAL A 1 571 ? -8.023 2.65 -1.112 1 97.81 571 VAL A C 1
ATOM 4468 O O . VAL A 1 571 ? -8.766 2.971 -0.181 1 97.81 571 VAL A O 1
ATOM 4471 N N . LEU A 1 572 ? -8.234 3.027 -2.398 1 97.44 572 LEU A N 1
ATOM 4472 C CA . LEU A 1 572 ? -9.422 3.807 -2.732 1 97.44 572 LEU A CA 1
ATOM 4473 C C . LEU A 1 572 ? -10.688 3.084 -2.285 1 97.44 572 LEU A C 1
ATOM 4475 O O . LEU A 1 572 ? -11.625 3.715 -1.796 1 97.44 572 LEU A O 1
ATOM 4479 N N . ARG A 1 573 ? -10.695 1.83 -2.498 1 96.56 573 ARG A N 1
ATOM 4480 C CA . ARG A 1 573 ? -11.852 1.03 -2.104 1 96.56 573 ARG A CA 1
ATOM 4481 C C . ARG A 1 573 ? -12.008 1.011 -0.586 1 96.56 573 ARG A C 1
ATOM 4483 O O . ARG A 1 573 ? -13.133 1.026 -0.074 1 96.56 573 ARG A O 1
ATOM 4490 N N . GLY A 1 574 ? -10.867 0.948 0.116 1 96.75 574 GLY A N 1
ATOM 4491 C CA . GLY A 1 574 ? -10.914 1.019 1.567 1 96.75 574 GLY A CA 1
ATOM 4492 C C . GLY A 1 574 ? -11.422 2.354 2.082 1 96.75 574 GLY A C 1
ATOM 4493 O O . GLY A 1 574 ? -12.086 2.416 3.117 1 96.75 574 GLY A O 1
ATOM 4494 N N . TRP A 1 575 ? -11.047 3.482 1.414 1 97.5 575 TRP A N 1
ATOM 4495 C CA . TRP A 1 575 ? -11.469 4.824 1.802 1 97.5 575 TRP A CA 1
ATOM 4496 C C . TRP A 1 575 ? -12.961 5.02 1.553 1 97.5 575 TRP A C 1
ATOM 4498 O O . TRP A 1 575 ? -13.625 5.766 2.275 1 97.5 575 TRP A O 1
ATOM 4508 N N . SER A 1 576 ? -13.477 4.34 0.496 1 96.5 576 SER A N 1
ATOM 4509 C CA . SER A 1 576 ? -14.836 4.605 0.042 1 96.5 576 SER A CA 1
ATOM 4510 C C . SER A 1 576 ? -15.789 3.486 0.46 1 96.5 576 SER A C 1
ATOM 4512 O O . SER A 1 576 ? -16.719 3.148 -0.275 1 96.5 576 SER A O 1
ATOM 4514 N N . GLU A 1 577 ? -15.531 2.785 1.414 1 94.31 577 GLU A N 1
ATOM 4515 C CA . GLU A 1 577 ? -16.469 1.831 2.002 1 94.31 577 GLU A CA 1
ATOM 4516 C C . GLU A 1 577 ? -17.281 2.473 3.123 1 94.31 577 GLU A C 1
ATOM 4518 O O . GLU A 1 577 ? -16.906 3.529 3.639 1 94.31 577 GLU A O 1
ATOM 4523 N N . PRO A 1 578 ? -18.359 1.946 3.555 1 92.06 578 PRO A N 1
ATOM 4524 C CA . PRO A 1 578 ? -19.25 2.57 4.539 1 92.06 578 PRO A CA 1
ATOM 4525 C C . PRO A 1 578 ? -18.578 2.779 5.895 1 92.06 578 PRO A C 1
ATOM 4527 O O . PRO A 1 578 ? -18.938 3.697 6.633 1 92.06 578 PRO A O 1
ATOM 4530 N N . GLY A 1 579 ? -17.594 1.985 6.199 1 91 579 GLY A N 1
ATOM 4531 C CA . GLY A 1 579 ? -16.891 2.141 7.461 1 91 579 GLY A CA 1
ATOM 4532 C C . GLY A 1 579 ? -15.688 3.059 7.359 1 91 579 GLY A C 1
ATOM 4533 O O . GLY A 1 579 ? -14.945 3.227 8.328 1 91 579 GLY A O 1
ATOM 4534 N N . GLY A 1 580 ? -15.492 3.73 6.23 1 91.88 580 GLY A N 1
ATOM 4535 C CA . GLY A 1 580 ? -14.359 4.613 6.008 1 91.88 580 GLY A CA 1
ATOM 4536 C C . GLY A 1 580 ? -14.703 6.082 6.199 1 91.88 580 GLY A C 1
ATOM 4537 O O . GLY A 1 580 ? -15.203 6.473 7.254 1 91.88 580 GLY A O 1
ATOM 4538 N N . LEU A 1 581 ? -14.602 6.914 5.172 1 94.31 581 LEU A N 1
ATOM 4539 C CA . LEU A 1 581 ? -14.805 8.359 5.219 1 94.31 581 LEU A CA 1
ATOM 4540 C C . LEU A 1 581 ? -16.25 8.688 5.57 1 94.31 581 LEU A C 1
ATOM 4542 O O . LEU A 1 581 ? -16.531 9.734 6.148 1 94.31 581 LEU A O 1
ATOM 4546 N N . ALA A 1 582 ? -17.172 7.758 5.254 1 94.31 582 ALA A N 1
ATOM 4547 C CA . ALA A 1 582 ? -18.594 7.988 5.461 1 94.31 582 ALA A CA 1
ATOM 4548 C C . ALA A 1 582 ? -18.938 8.07 6.945 1 94.31 582 ALA A C 1
ATOM 4550 O O . ALA A 1 582 ? -19.969 8.602 7.328 1 94.31 582 ALA A O 1
ATOM 4551 N N . LYS A 1 583 ? -18.094 7.598 7.785 1 95 583 LYS A N 1
ATOM 4552 C CA . LYS A 1 583 ? -18.312 7.641 9.227 1 95 583 LYS A CA 1
ATOM 4553 C C . LYS A 1 583 ? -18.109 9.055 9.773 1 95 583 LYS A C 1
ATOM 4555 O O . LYS A 1 583 ? -18.547 9.359 10.883 1 95 583 LYS A O 1
ATOM 4560 N N . LEU A 1 584 ? -17.375 9.945 9.047 1 96 584 LEU A N 1
ATOM 4561 C CA . LEU A 1 584 ? -17.172 11.336 9.43 1 96 584 LEU A CA 1
ATOM 4562 C C . LEU A 1 584 ? -18.391 12.18 9.039 1 96 584 LEU A C 1
ATOM 4564 O O . LEU A 1 584 ? -18.469 12.648 7.906 1 96 584 LEU A O 1
ATOM 4568 N N . THR A 1 585 ? -19.219 12.477 9.938 1 93.06 585 THR A N 1
ATOM 4569 C CA . THR A 1 585 ? -20.516 13.07 9.688 1 93.06 585 THR A CA 1
ATOM 4570 C C . THR A 1 585 ? -20.391 14.531 9.266 1 93.06 585 THR A C 1
ATOM 4572 O O . THR A 1 585 ? -21.219 15.055 8.531 1 93.06 585 THR A O 1
ATOM 4575 N N . GLU A 1 586 ? -19.328 15.258 9.75 1 94.06 586 GLU A N 1
ATOM 4576 C CA . GLU A 1 586 ? -19.172 16.672 9.453 1 94.06 586 GLU A CA 1
ATOM 4577 C C . GLU A 1 586 ? -18.266 16.891 8.25 1 94.06 586 GLU A C 1
ATOM 4579 O O . GLU A 1 586 ? -17.938 18.031 7.902 1 94.06 586 GLU A O 1
ATOM 4584 N N . LEU A 1 587 ? -17.812 15.766 7.629 1 95.69 587 LEU A N 1
ATOM 4585 C CA . LEU A 1 587 ? -16.875 15.867 6.52 1 95.69 587 LEU A CA 1
ATOM 4586 C C . LEU A 1 587 ? -17.516 16.547 5.316 1 95.69 587 LEU A C 1
ATOM 4588 O O . LEU A 1 587 ? -18.578 16.109 4.848 1 95.69 587 LEU A O 1
ATOM 4592 N N . GLY A 1 588 ? -16.953 17.656 4.832 1 95.88 588 GLY A N 1
ATOM 4593 C CA . GLY A 1 588 ? -17.5 18.391 3.693 1 95.88 588 GLY A CA 1
ATOM 4594 C C . GLY A 1 588 ? -16.578 18.375 2.486 1 95.88 588 GLY A C 1
ATOM 4595 O O . GLY A 1 588 ? -17.047 18.484 1.348 1 95.88 588 GLY A O 1
ATOM 4596 N N . LEU A 1 589 ? -15.297 18.219 2.734 1 97.38 589 LEU A N 1
ATOM 4597 C CA . LEU A 1 589 ? -14.344 18.328 1.633 1 97.38 589 LEU A CA 1
ATOM 4598 C C . LEU A 1 589 ? -13.219 17.297 1.79 1 97.38 589 LEU A C 1
ATOM 4600 O O . LEU A 1 589 ? -12.633 17.188 2.865 1 97.38 589 LEU A O 1
ATOM 4604 N N . VAL A 1 590 ? -12.961 16.562 0.691 1 97.81 590 VAL A N 1
ATOM 4605 C CA . VAL A 1 590 ? -11.797 15.68 0.611 1 97.81 590 VAL A CA 1
ATOM 4606 C C . VAL A 1 590 ? -10.891 16.125 -0.534 1 97.81 590 VAL A C 1
ATOM 4608 O O . VAL A 1 590 ? -11.336 16.234 -1.681 1 97.81 590 VAL A O 1
ATOM 4611 N N . LYS A 1 591 ? -9.719 16.469 -0.224 1 97.75 591 LYS A N 1
ATOM 4612 C CA . LYS A 1 591 ? -8.711 16.734 -1.247 1 97.75 591 LYS A CA 1
ATOM 4613 C C . LYS A 1 591 ? -7.848 15.508 -1.499 1 97.75 591 LYS A C 1
ATOM 4615 O O . LYS A 1 591 ? -7.055 15.117 -0.641 1 97.75 591 LYS A O 1
ATOM 4620 N N . LEU A 1 592 ? -7.977 14.938 -2.654 1 97.75 592 LEU A N 1
ATOM 4621 C CA . LEU A 1 592 ? -7.258 13.719 -3.004 1 97.75 592 LEU A CA 1
ATOM 4622 C C . LEU A 1 592 ? -6.004 14.039 -3.807 1 97.75 592 LEU A C 1
ATOM 4624 O O . LEU A 1 592 ? -6.09 14.531 -4.934 1 97.75 592 LEU A O 1
ATOM 4628 N N . HIS A 1 593 ? -4.855 13.812 -3.164 1 97.31 593 HIS A N 1
ATOM 4629 C CA . HIS A 1 593 ? -3.576 13.961 -3.85 1 97.31 593 HIS A CA 1
ATOM 4630 C C . HIS A 1 593 ? -3.184 12.68 -4.578 1 97.31 593 HIS A C 1
ATOM 4632 O O . HIS A 1 593 ? -2.855 11.68 -3.939 1 97.31 593 HIS A O 1
ATOM 4638 N N . ILE A 1 594 ? -3.104 12.727 -5.953 1 96.75 594 ILE A N 1
ATOM 4639 C CA . ILE A 1 594 ? -3.047 11.523 -6.781 1 96.75 594 ILE A CA 1
ATOM 4640 C C . ILE A 1 594 ? -1.616 11.297 -7.266 1 96.75 594 ILE A C 1
ATOM 4642 O O . ILE A 1 594 ? -0.958 12.234 -7.734 1 96.75 594 ILE A O 1
ATOM 4646 N N . GLN A 1 595 ? -1.17 10.086 -7.043 1 92.94 595 GLN A N 1
ATOM 4647 C CA . GLN A 1 595 ? 0.001 9.562 -7.738 1 92.94 595 GLN A CA 1
ATOM 4648 C C . GLN A 1 595 ? -0.382 8.43 -8.688 1 92.94 595 GLN A C 1
ATOM 4650 O O . GLN A 1 595 ? -1.23 7.598 -8.352 1 92.94 595 GLN A O 1
ATOM 4655 N N . GLN A 1 596 ? 0.125 8.359 -9.844 1 89.69 596 GLN A N 1
ATOM 4656 C CA . GLN A 1 596 ? -0.266 7.359 -10.836 1 89.69 596 GLN A CA 1
ATOM 4657 C C . GLN A 1 596 ? 0.123 5.957 -10.375 1 89.69 596 GLN A C 1
ATOM 4659 O O . GLN A 1 596 ? -0.657 5.012 -10.523 1 89.69 596 GLN A O 1
ATOM 4664 N N . GLY A 1 597 ? 1.383 5.75 -9.828 1 91.69 597 GLY A N 1
ATOM 4665 C CA . GLY A 1 597 ? 1.854 4.453 -9.367 1 91.69 597 GLY A CA 1
ATOM 4666 C C . GLY A 1 597 ? 2.131 3.48 -10.5 1 91.69 597 GLY A C 1
ATOM 4667 O O . GLY A 1 597 ? 2.785 3.834 -11.484 1 91.69 597 GLY A O 1
ATOM 4668 N N . LEU A 1 598 ? 1.546 2.191 -10.391 1 93.44 598 LEU A N 1
ATOM 4669 C CA . LEU A 1 598 ? 1.881 1.104 -11.305 1 93.44 598 LEU A CA 1
ATOM 4670 C C . LEU A 1 598 ? 0.934 1.087 -12.5 1 93.44 598 LEU A C 1
ATOM 4672 O O . LEU A 1 598 ? 1.24 0.485 -13.531 1 93.44 598 LEU A O 1
ATOM 4676 N N . GLU A 1 599 ? -0.161 1.687 -12.453 1 95.19 599 GLU A N 1
ATOM 4677 C CA . GLU A 1 599 ? -1.23 1.555 -13.438 1 95.19 599 GLU A CA 1
ATOM 4678 C C . GLU A 1 599 ? -1.056 2.551 -14.586 1 95.19 599 GLU A C 1
ATOM 4680 O O . GLU A 1 599 ? -0.323 3.533 -14.453 1 95.19 599 GLU A O 1
ATOM 4685 N N . SER A 1 600 ? -1.702 2.277 -15.711 1 93.94 600 SER A N 1
ATOM 4686 C CA . SER A 1 600 ? -1.758 3.219 -16.828 1 93.94 600 SER A CA 1
ATOM 4687 C C . SER A 1 600 ? -2.566 4.461 -16.469 1 93.94 600 SER A C 1
ATOM 4689 O O . SER A 1 600 ? -3.309 4.457 -15.477 1 93.94 600 SER A O 1
ATOM 4691 N N . SER A 1 601 ? -2.363 5.551 -17.172 1 93.81 601 SER A N 1
ATOM 4692 C CA . SER A 1 601 ? -3.098 6.789 -16.922 1 93.81 601 SER A CA 1
ATOM 4693 C C . SER A 1 601 ? -4.602 6.578 -17.062 1 93.81 601 SER A C 1
ATOM 4695 O O . SER A 1 601 ? -5.383 7.109 -16.266 1 93.81 601 SER A O 1
ATOM 4697 N N . VAL A 1 602 ? -4.938 5.754 -18 1 94.75 602 VAL A N 1
ATOM 4698 C CA . VAL A 1 602 ? -6.352 5.484 -18.25 1 94.75 602 VAL A CA 1
ATOM 4699 C C . VAL A 1 602 ? -6.949 4.715 -17.078 1 94.75 602 VAL A C 1
ATOM 4701 O O . VAL A 1 602 ? -8.039 5.039 -16.609 1 94.75 602 VAL A O 1
ATOM 4704 N N . ARG A 1 603 ? -6.25 3.723 -16.641 1 95.75 603 ARG A N 1
ATOM 4705 C CA . ARG A 1 603 ? -6.73 2.922 -15.523 1 95.75 603 ARG A CA 1
ATOM 4706 C C . ARG A 1 603 ? -6.773 3.748 -14.242 1 95.75 603 ARG A C 1
ATOM 4708 O O . ARG A 1 603 ? -7.684 3.594 -13.43 1 95.75 603 ARG A O 1
ATOM 4715 N N . THR A 1 604 ? -5.816 4.598 -14.062 1 96.25 604 THR A N 1
ATOM 4716 C CA . THR A 1 604 ? -5.789 5.484 -12.906 1 96.25 604 THR A CA 1
ATOM 4717 C C . THR A 1 604 ? -7.016 6.395 -12.891 1 96.25 604 THR A C 1
ATOM 4719 O O . THR A 1 604 ? -7.656 6.562 -11.852 1 96.25 604 THR A O 1
ATOM 4722 N N . GLU A 1 605 ? -7.285 7.016 -13.992 1 96.12 605 GLU A N 1
ATOM 4723 C CA . GLU A 1 605 ? -8.461 7.875 -14.117 1 96.12 605 GLU A CA 1
ATOM 4724 C C . GLU A 1 605 ? -9.742 7.094 -13.836 1 96.12 605 GLU A C 1
ATOM 4726 O O . GLU A 1 605 ? -10.656 7.602 -13.188 1 96.12 605 GLU A O 1
ATOM 4731 N N . TYR A 1 606 ? -9.758 5.949 -14.375 1 96.88 606 TYR A N 1
ATOM 4732 C CA . TYR A 1 606 ? -10.914 5.098 -14.141 1 96.88 606 TYR A CA 1
ATOM 4733 C C . TYR A 1 606 ? -11.117 4.84 -12.648 1 96.88 606 TYR A C 1
ATOM 4735 O O . TYR A 1 606 ? -12.234 4.945 -12.141 1 96.88 606 TYR A O 1
ATOM 4743 N N . ASN A 1 607 ? -10.07 4.43 -11.977 1 97.31 607 ASN A N 1
ATOM 4744 C CA . ASN A 1 607 ? -10.141 4.133 -10.555 1 97.31 607 ASN A CA 1
ATOM 4745 C C . ASN A 1 607 ? -10.594 5.348 -9.75 1 97.31 607 ASN A C 1
ATOM 4747 O O . ASN A 1 607 ? -11.406 5.227 -8.828 1 97.31 607 ASN A O 1
ATOM 4751 N N . VAL A 1 608 ? -10.07 6.574 -10.047 1 97.56 608 VAL A N 1
ATOM 4752 C CA . VAL A 1 608 ? -10.414 7.809 -9.352 1 97.56 608 VAL A CA 1
ATOM 4753 C C . VAL A 1 608 ? -11.883 8.148 -9.586 1 97.56 608 VAL A C 1
ATOM 4755 O O . VAL A 1 608 ? -12.594 8.547 -8.664 1 97.56 608 VAL A O 1
ATOM 4758 N N . ASN A 1 609 ? -12.305 7.965 -10.828 1 97.44 609 ASN A N 1
ATOM 4759 C CA . ASN A 1 609 ? -13.711 8.203 -11.148 1 97.44 609 ASN A CA 1
ATOM 4760 C C . ASN A 1 609 ? -14.625 7.27 -10.367 1 97.44 609 ASN A C 1
ATOM 4762 O O . ASN A 1 609 ? -15.68 7.684 -9.891 1 97.44 609 ASN A O 1
ATOM 4766 N N . GLU A 1 610 ? -14.242 6.043 -10.359 1 96.75 610 GLU A N 1
ATOM 4767 C CA . GLU A 1 610 ? -15.023 5.082 -9.594 1 96.75 610 GLU A CA 1
ATOM 4768 C C . GLU A 1 610 ? -15.062 5.465 -8.117 1 96.75 610 GLU A C 1
ATOM 4770 O O . GLU A 1 610 ? -16.094 5.32 -7.457 1 96.75 610 GLU A O 1
ATOM 4775 N N . PHE A 1 611 ? -14 5.879 -7.586 1 97 611 PHE A N 1
ATOM 4776 C CA . PHE A 1 611 ? -13.938 6.352 -6.207 1 97 611 PHE A CA 1
ATOM 4777 C C . PHE A 1 611 ? -14.93 7.484 -5.977 1 97 611 PHE A C 1
ATOM 4779 O O . PHE A 1 611 ? -15.688 7.465 -5.004 1 97 611 PHE A O 1
ATOM 4786 N N . GLN A 1 612 ? -14.875 8.5 -6.797 1 97.38 612 GLN A N 1
ATOM 4787 C CA . GLN A 1 612 ? -15.781 9.633 -6.691 1 97.38 612 GLN A CA 1
ATOM 4788 C C . GLN A 1 612 ? -17.234 9.18 -6.738 1 97.38 612 GLN A C 1
ATOM 4790 O O . GLN A 1 612 ? -18.078 9.664 -5.973 1 97.38 612 GLN A O 1
ATOM 4795 N N . ASN A 1 613 ? -17.562 8.242 -7.66 1 96.69 613 ASN A N 1
ATOM 4796 C CA . ASN A 1 613 ? -18.922 7.719 -7.777 1 96.69 613 ASN A CA 1
ATOM 4797 C C . ASN A 1 613 ? -19.359 6.996 -6.508 1 96.69 613 ASN A C 1
ATOM 4799 O O . ASN A 1 613 ? -20.484 7.152 -6.059 1 96.69 613 ASN A O 1
ATOM 4803 N N . ARG A 1 614 ? -18.453 6.234 -6.004 1 95.69 614 ARG A N 1
ATOM 4804 C CA . ARG A 1 614 ? -18.766 5.512 -4.773 1 95.69 614 ARG A CA 1
ATOM 4805 C C . ARG A 1 614 ? -18.984 6.473 -3.611 1 95.69 614 ARG A C 1
ATOM 4807 O O . ARG A 1 614 ? -19.906 6.285 -2.811 1 95.69 614 ARG A O 1
ATOM 4814 N N . MET A 1 615 ? -18.188 7.566 -3.475 1 95.88 615 MET A N 1
ATOM 4815 C CA . MET A 1 615 ? -18.312 8.547 -2.398 1 95.88 615 MET A CA 1
ATOM 4816 C C . MET A 1 615 ? -19.609 9.336 -2.539 1 95.88 615 MET A C 1
ATOM 4818 O O . MET A 1 615 ? -20.25 9.664 -1.54 1 95.88 615 MET A O 1
ATOM 4822 N N . LYS A 1 616 ? -19.984 9.648 -3.77 1 95.25 616 LYS A N 1
ATOM 4823 C CA . LYS A 1 616 ? -21.234 10.367 -4.016 1 95.25 616 LYS A CA 1
ATOM 4824 C C . LYS A 1 616 ? -22.422 9.562 -3.518 1 95.25 616 LYS A C 1
ATOM 4826 O O . LYS A 1 616 ? -23.406 10.133 -3.025 1 95.25 616 LYS A O 1
ATOM 4831 N N . LEU A 1 617 ? -22.328 8.258 -3.664 1 94.31 617 LEU A N 1
ATOM 4832 C CA . LEU A 1 617 ? -23.391 7.375 -3.209 1 94.31 617 LEU A CA 1
ATOM 4833 C C . LEU A 1 617 ? -23.422 7.297 -1.688 1 94.31 617 LEU A C 1
ATOM 4835 O O . LEU A 1 617 ? -24.5 7.266 -1.083 1 94.31 617 LEU A O 1
ATOM 4839 N N . LEU A 1 618 ? -22.297 7.301 -1.076 1 93.5 618 LEU A N 1
ATOM 4840 C CA . LEU A 1 618 ? -22.203 7.148 0.372 1 93.5 618 LEU A CA 1
ATOM 4841 C C . LEU A 1 618 ? -22.453 8.477 1.075 1 93.5 618 LEU A C 1
ATOM 4843 O O . LEU A 1 618 ? -23.109 8.516 2.119 1 93.5 618 LEU A O 1
ATOM 4847 N N . CYS A 1 619 ? -21.797 9.609 0.542 1 94.19 619 CYS A N 1
ATOM 4848 C CA . CYS A 1 619 ? -21.906 10.961 1.095 1 94.19 619 CYS A CA 1
ATOM 4849 C C . CYS A 1 619 ? -22.266 11.969 0.009 1 94.19 619 CYS A C 1
ATOM 4851 O O . CYS A 1 619 ? -21.391 12.664 -0.505 1 94.19 619 CYS A O 1
ATOM 4853 N N . PRO A 1 620 ? -23.453 12.211 -0.234 1 92.19 620 PRO A N 1
ATOM 4854 C CA . PRO A 1 620 ? -23.875 13.055 -1.355 1 92.19 620 PRO A CA 1
ATOM 4855 C C . PRO A 1 620 ? -23.422 14.508 -1.207 1 92.19 620 PRO A C 1
ATOM 4857 O O . PRO A 1 620 ? -23.25 15.211 -2.207 1 92.19 620 PRO A O 1
ATOM 4860 N N . LYS A 1 621 ? -23.25 15.039 0.013 1 92.31 621 LYS A N 1
ATOM 4861 C CA . LYS A 1 621 ? -22.875 16.438 0.222 1 92.31 621 LYS A CA 1
ATOM 4862 C C . LYS A 1 621 ? -21.359 16.594 0.196 1 92.31 621 LYS A C 1
ATOM 4864 O O . LYS A 1 621 ? -20.844 17.719 0.285 1 92.31 621 LYS A O 1
ATOM 4869 N N . LEU A 1 622 ? -20.641 15.523 0.065 1 94.62 622 LEU A N 1
ATOM 4870 C CA . LEU A 1 622 ? -19.172 15.555 0.109 1 94.62 622 LEU A CA 1
ATOM 4871 C C . LEU A 1 622 ? -18.609 16.031 -1.224 1 94.62 622 LEU A C 1
ATOM 4873 O O . LEU A 1 622 ? -19.047 15.578 -2.285 1 94.62 622 LEU A O 1
ATOM 4877 N N . GLU A 1 623 ? -17.781 17.016 -1.204 1 96.25 623 GLU A N 1
ATOM 4878 C CA . GLU A 1 623 ? -17.031 17.453 -2.377 1 96.25 623 GLU A CA 1
ATOM 4879 C C . GLU A 1 623 ? -15.633 16.844 -2.396 1 96.25 623 GLU A C 1
ATOM 4881 O O . GLU A 1 623 ? -14.938 16.828 -1.378 1 96.25 623 GLU A O 1
ATOM 4886 N N . VAL A 1 624 ? -15.273 16.297 -3.545 1 96.62 624 VAL A N 1
ATOM 4887 C CA . VAL A 1 624 ? -13.938 15.727 -3.701 1 96.62 624 VAL A CA 1
ATOM 4888 C C . VAL A 1 624 ? -13.133 16.547 -4.703 1 96.62 624 VAL A C 1
ATOM 4890 O O . VAL A 1 624 ? -13.523 16.672 -5.867 1 96.62 624 VAL A O 1
ATOM 4893 N N . GLU A 1 625 ? -12.102 17.156 -4.227 1 96.94 625 GLU A N 1
ATOM 4894 C CA . GLU A 1 625 ? -11.172 17.875 -5.086 1 96.94 625 GLU A CA 1
ATOM 4895 C C . GLU A 1 625 ? -9.961 17.016 -5.445 1 96.94 625 GLU A C 1
ATOM 4897 O O . GLU A 1 625 ? -9.352 16.406 -4.566 1 96.94 625 GLU A O 1
ATOM 4902 N N . LEU A 1 626 ? -9.641 16.984 -6.711 1 96.44 626 LEU A N 1
ATOM 4903 C CA . LEU A 1 626 ? -8.562 16.125 -7.188 1 96.44 626 LEU A CA 1
ATOM 4904 C C . LEU A 1 626 ? -7.312 16.953 -7.492 1 96.44 626 LEU A C 1
ATOM 4906 O O . LEU A 1 626 ? -7.402 18.016 -8.109 1 96.44 626 LEU A O 1
ATOM 4910 N N . GLU A 1 627 ? -6.219 16.531 -6.965 1 95.19 627 GLU A N 1
ATOM 4911 C CA . GLU A 1 627 ? -4.918 17.109 -7.297 1 95.19 627 GLU A CA 1
ATOM 4912 C C . GLU A 1 627 ? -4.039 16.109 -8.031 1 95.19 627 GLU A C 1
ATOM 4914 O O . GLU A 1 627 ? -3.5 15.188 -7.422 1 95.19 627 GLU A O 1
ATOM 4919 N N . TRP A 1 628 ? -3.844 16.219 -9.344 1 92.75 628 TRP A N 1
ATOM 4920 C CA . TRP A 1 628 ? -3.068 15.312 -10.188 1 92.75 628 TRP A CA 1
ATOM 4921 C C . TRP A 1 628 ? -1.591 15.695 -10.172 1 92.75 628 TRP A C 1
ATOM 4923 O O . TRP A 1 628 ? -1.243 16.844 -9.922 1 92.75 628 TRP A O 1
ATOM 4933 N N . PRO A 1 629 ? -0.784 14.648 -10.328 1 79.44 629 PRO A N 1
ATOM 4934 C CA . PRO A 1 629 ? 0.64 14.992 -10.336 1 79.44 629 PRO A CA 1
ATOM 4935 C C . PRO A 1 629 ? 1.01 15.961 -11.453 1 79.44 629 PRO A C 1
ATOM 4937 O O . PRO A 1 629 ? 0.438 15.898 -12.547 1 79.44 629 PRO A O 1
ATOM 4940 N N . ASN A 1 630 ? 1.434 17.109 -11.219 1 61.12 630 ASN A N 1
ATOM 4941 C CA . ASN A 1 630 ? 1.907 18.062 -12.227 1 61.12 630 ASN A CA 1
ATOM 4942 C C . ASN A 1 630 ? 3.119 17.516 -12.977 1 61.12 630 ASN A C 1
ATOM 4944 O O . ASN A 1 630 ? 4.105 17.109 -12.359 1 61.12 630 ASN A O 1
ATOM 4948 N N . THR A 1 631 ? 2.926 16.875 -14.148 1 48.06 631 THR A N 1
ATOM 4949 C CA . THR A 1 631 ? 4.082 16.578 -14.984 1 48.06 631 THR A CA 1
ATOM 4950 C C . THR A 1 631 ? 5.109 17.703 -14.93 1 48.06 631 THR A C 1
ATOM 4952 O O . THR A 1 631 ? 6.121 17.656 -15.633 1 48.06 631 THR A O 1
ATOM 4955 N N . HIS A 1 632 ? 4.73 18.891 -14.586 1 38.88 632 HIS A N 1
ATOM 4956 C CA . HIS A 1 632 ? 5.75 19.938 -14.719 1 38.88 632 HIS A CA 1
ATOM 4957 C C . HIS A 1 632 ? 6.875 19.734 -13.711 1 38.88 632 HIS A C 1
ATOM 4959 O O . HIS A 1 632 ? 6.688 19.078 -12.688 1 38.88 632 HIS A O 1
ATOM 4965 N N . ARG A 1 633 ? 8.18 20.359 -14.07 1 36.94 633 ARG A N 1
ATOM 4966 C CA . ARG A 1 633 ? 9.523 20.344 -13.492 1 36.94 633 ARG A CA 1
ATOM 4967 C C . ARG A 1 633 ? 9.477 20.641 -12 1 36.94 633 ARG A C 1
ATOM 4969 O O . ARG A 1 633 ? 8.859 21.625 -11.57 1 36.94 633 ARG A O 1
ATOM 4976 N N . ARG A 1 634 ? 9.648 19.766 -11.195 1 37.03 634 ARG A N 1
ATOM 4977 C CA . ARG A 1 634 ? 10.047 20.031 -9.812 1 37.03 634 ARG A CA 1
ATOM 4978 C C . ARG A 1 634 ? 10.719 21.391 -9.688 1 37.03 634 ARG A C 1
ATOM 4980 O O . ARG A 1 634 ? 11.805 21.594 -10.227 1 37.03 634 ARG A O 1
ATOM 4987 N N . ARG A 1 635 ? 10.008 22.438 -9.703 1 31.83 635 ARG A N 1
ATOM 4988 C CA . ARG A 1 635 ? 10.719 23.641 -9.273 1 31.83 635 ARG A CA 1
ATOM 4989 C C . ARG A 1 635 ? 11.531 23.375 -8.016 1 31.83 635 ARG A C 1
ATOM 4991 O O . ARG A 1 635 ? 10.977 23.031 -6.969 1 31.83 635 ARG A O 1
ATOM 4998 N N . THR A 1 636 ? 12.664 22.844 -8.102 1 32.62 636 THR A N 1
ATOM 4999 C CA . THR A 1 636 ? 13.648 22.891 -7.031 1 32.62 636 THR A CA 1
ATOM 5000 C C . THR A 1 636 ? 13.578 24.234 -6.305 1 32.62 636 THR A C 1
ATOM 5002 O O . THR A 1 636 ? 13.984 25.266 -6.852 1 32.62 636 THR A O 1
ATOM 5005 N N . ASP A 1 637 ? 12.617 24.578 -5.707 1 33.19 637 ASP A N 1
ATOM 5006 C CA . ASP A 1 637 ? 12.797 25.75 -4.852 1 33.19 637 ASP A CA 1
ATOM 5007 C C . ASP A 1 637 ? 14.156 25.719 -4.16 1 33.19 637 ASP A C 1
ATOM 5009 O O . ASP A 1 637 ? 14.375 24.938 -3.24 1 33.19 637 ASP A O 1
ATOM 5013 N N . LYS A 1 638 ? 15.156 26.078 -4.836 1 33.94 638 LYS A N 1
ATOM 5014 C CA . LYS A 1 638 ? 16.453 26.344 -4.23 1 33.94 638 LYS A CA 1
ATOM 5015 C C . LYS A 1 638 ? 16.328 27.266 -3.018 1 33.94 638 LYS A C 1
ATOM 5017 O O . LYS A 1 638 ? 15.938 28.422 -3.154 1 33.94 638 LYS A O 1
ATOM 5022 N N . THR A 1 639 ? 15.945 26.766 -2.021 1 36.03 639 THR A N 1
ATOM 5023 C CA . THR A 1 639 ? 16.109 27.547 -0.802 1 36.03 639 THR A CA 1
ATOM 5024 C C . THR A 1 639 ? 17.453 28.25 -0.79 1 36.03 639 THR A C 1
ATOM 5026 O O . THR A 1 639 ? 18.5 27.625 -1.025 1 36.03 639 THR A O 1
ATOM 5029 N N . PRO A 1 640 ? 17.469 29.422 -0.937 1 35.75 640 PRO A N 1
ATOM 5030 C CA . PRO A 1 640 ? 18.797 30.047 -0.84 1 35.75 640 PRO A CA 1
ATOM 5031 C C . PRO A 1 640 ? 19.656 29.438 0.258 1 35.75 640 PRO A C 1
ATOM 5033 O O . PRO A 1 640 ? 19.141 29.031 1.3 1 35.75 640 PRO A O 1
ATOM 5036 N N . ALA A 1 641 ? 20.828 29.047 -0.101 1 36.97 641 ALA A N 1
ATOM 5037 C CA . ALA A 1 641 ? 21.828 28.453 0.782 1 36.97 641 ALA A CA 1
ATOM 5038 C C . ALA A 1 641 ? 22.016 29.312 2.035 1 36.97 641 ALA A C 1
ATOM 5040 O O . ALA A 1 641 ? 22.125 30.531 1.953 1 36.97 641 ALA A O 1
ATOM 5041 N N . ARG A 1 642 ? 21.656 28.703 3.047 1 43.06 642 ARG A N 1
ATOM 5042 C CA . ARG A 1 642 ? 22.094 29.312 4.297 1 43.06 642 ARG A CA 1
ATOM 5043 C C . ARG A 1 642 ? 23.516 29.859 4.172 1 43.06 642 ARG A C 1
ATOM 5045 O O . ARG A 1 642 ? 24.328 29.312 3.426 1 43.06 642 ARG A O 1
ATOM 5052 N N . ALA A 1 643 ? 23.812 30.984 4.379 1 37.31 643 ALA A N 1
ATOM 5053 C CA . ALA A 1 643 ? 25.141 31.562 4.336 1 37.31 643 ALA A CA 1
ATOM 5054 C C . ALA A 1 643 ? 26.203 30.547 4.75 1 37.31 643 ALA A C 1
ATOM 5056 O O . ALA A 1 643 ? 26.125 29.953 5.828 1 37.31 643 ALA A O 1
ATOM 5057 N N . GLU A 1 644 ? 26.812 29.828 3.65 1 34.62 644 GLU A N 1
ATOM 5058 C CA . GLU A 1 644 ? 27.922 28.938 3.891 1 34.62 644 GLU A CA 1
ATOM 5059 C C . GLU A 1 644 ? 29.016 29.609 4.707 1 34.62 644 GLU A C 1
ATOM 5061 O O . GLU A 1 644 ? 29.312 30.797 4.504 1 34.62 644 GLU A O 1
ATOM 5066 N N . GLU A 1 645 ? 29.484 28.812 5.629 1 35.16 645 GLU A N 1
ATOM 5067 C CA . GLU A 1 645 ? 30.594 29.078 6.535 1 35.16 645 GLU A CA 1
ATOM 5068 C C . GLU A 1 645 ? 31.906 29.203 5.773 1 35.16 645 GLU A C 1
ATOM 5070 O O . GLU A 1 645 ? 32.312 28.266 5.082 1 35.16 645 GLU A O 1
ATOM 5075 N N . VAL A 1 646 ? 32.25 30.188 5.164 1 34.12 646 VAL A N 1
ATOM 5076 C CA . VAL A 1 646 ? 33.594 30.203 4.656 1 34.12 646 VAL A CA 1
ATOM 5077 C C . VAL A 1 646 ? 34.594 30.203 5.824 1 34.12 646 VAL A C 1
ATOM 5079 O O . VAL A 1 646 ? 34.5 31.047 6.715 1 34.12 646 VAL A O 1
ATOM 5082 N N . PRO A 1 647 ? 35.312 29.219 6.027 1 35.84 647 PRO A N 1
ATOM 5083 C CA . PRO A 1 647 ? 36.375 29.203 7.055 1 35.84 647 PRO A CA 1
ATOM 5084 C C . PRO A 1 647 ? 37.375 30.328 6.879 1 35.84 647 PRO A C 1
ATOM 5086 O O . PRO A 1 647 ? 38.312 30.188 6.078 1 35.84 647 PRO A O 1
ATOM 5089 N N . GLU A 1 648 ? 37.031 31.5 6.602 1 39.34 648 GLU A N 1
ATOM 5090 C CA . GLU A 1 648 ? 38.156 32.406 6.445 1 39.34 648 GLU A CA 1
ATOM 5091 C C . GLU A 1 648 ? 38.812 32.719 7.793 1 39.34 648 GLU A C 1
ATOM 5093 O O . GLU A 1 648 ? 38.188 32.531 8.844 1 39.34 648 GLU A O 1
ATOM 5098 N N . HIS A 1 649 ? 40.094 33.281 7.852 1 43.12 649 HIS A N 1
ATOM 5099 C CA . HIS A 1 649 ? 41.031 33.594 8.914 1 43.12 649 HIS A CA 1
ATOM 5100 C C . HIS A 1 649 ? 40.438 34.594 9.906 1 43.12 649 HIS A C 1
ATOM 5102 O O . HIS A 1 649 ? 39.875 35.625 9.5 1 43.12 649 HIS A O 1
ATOM 5108 N N . THR A 1 650 ? 40.219 34.25 11.094 1 49.91 650 THR A N 1
ATOM 5109 C CA . THR A 1 650 ? 39.656 34.969 12.227 1 49.91 650 THR A CA 1
ATOM 5110 C C . THR A 1 650 ? 40.562 36.094 12.656 1 49.91 650 THR A C 1
ATOM 5112 O O . THR A 1 650 ? 41.781 35.906 12.742 1 49.91 650 THR A O 1
ATOM 5115 N N . THR A 1 651 ? 40.188 37.375 12.523 1 57.06 651 THR A N 1
ATOM 5116 C CA . THR A 1 651 ? 40.938 38.469 13.133 1 57.06 651 THR A CA 1
ATOM 5117 C C . THR A 1 651 ? 40.5 38.688 14.57 1 57.06 651 THR A C 1
ATOM 5119 O O . THR A 1 651 ? 39.312 38.812 14.852 1 57.06 651 THR A O 1
ATOM 5122 N N . LYS A 1 652 ? 41.344 38.531 15.516 1 62.41 652 LYS A N 1
ATOM 5123 C CA . LYS A 1 652 ? 41.094 38.75 16.938 1 62.41 652 LYS A CA 1
ATOM 5124 C C . LYS A 1 652 ? 40.969 40.25 17.234 1 62.41 652 LYS A C 1
ATOM 5126 O O . LYS A 1 652 ? 41.875 41.031 16.969 1 62.41 652 LYS A O 1
ATOM 5131 N N . HIS A 1 653 ? 39.688 40.75 17.531 1 77.56 653 HIS A N 1
ATOM 5132 C CA . HIS A 1 653 ? 39.469 42.125 17.938 1 77.56 653 HIS A CA 1
ATOM 5133 C C . HIS A 1 653 ? 39.688 42.312 19.438 1 77.56 653 HIS A C 1
ATOM 5135 O O . HIS A 1 653 ? 39.031 41.656 20.25 1 77.56 653 HIS A O 1
ATOM 5141 N N . GLU A 1 654 ? 40.625 43.156 19.781 1 82.38 654 GLU A N 1
ATOM 5142 C CA . GLU A 1 654 ? 40.875 43.5 21.188 1 82.38 654 GLU A CA 1
ATOM 5143 C C . GLU A 1 654 ? 39.594 44.062 21.844 1 82.38 654 GLU A C 1
ATOM 5145 O O . GLU A 1 654 ? 39.375 43.844 23.031 1 82.38 654 GLU A O 1
ATOM 5150 N N . TRP A 1 655 ? 38.875 44.75 21.031 1 88.88 655 TRP A N 1
ATOM 5151 C CA . TRP A 1 655 ? 37.625 45.312 21.5 1 88.88 655 TRP A CA 1
ATOM 5152 C C . TRP A 1 655 ? 36.688 44.25 22.016 1 88.88 655 TRP A C 1
ATOM 5154 O O . TRP A 1 655 ? 36.156 44.344 23.125 1 88.88 655 TRP A O 1
ATOM 5164 N N . ILE A 1 656 ? 36.5 43.219 21.297 1 88.75 656 ILE A N 1
ATOM 5165 C CA . ILE A 1 656 ? 35.562 42.156 21.641 1 88.75 656 ILE A CA 1
ATOM 5166 C C . ILE A 1 656 ? 36.125 41.375 22.828 1 88.75 656 ILE A C 1
ATOM 5168 O O . ILE A 1 656 ? 35.375 40.938 23.719 1 88.75 656 ILE A O 1
ATOM 5172 N N . GLN A 1 657 ? 37.438 41.156 22.891 1 87 657 GLN A N 1
ATOM 5173 C CA . GLN A 1 657 ? 38.031 40.469 24 1 87 657 GLN A CA 1
ATOM 5174 C C . GLN A 1 657 ? 37.844 41.219 25.312 1 87 657 GLN A C 1
ATOM 5176 O O . GLN A 1 657 ? 37.531 40.625 26.344 1 87 657 GLN A O 1
ATOM 5181 N N . CYS A 1 658 ? 38.062 42.5 25.188 1 90.12 658 CYS A N 1
ATOM 5182 C CA . CYS A 1 658 ? 37.875 43.344 26.375 1 90.12 658 CYS A CA 1
ATOM 5183 C C . CYS A 1 658 ? 36.438 43.188 26.922 1 90.12 658 CYS A C 1
ATOM 5185 O O . CYS A 1 658 ? 36.25 43 28.125 1 90.12 658 CYS A O 1
ATOM 5187 N N . MET A 1 659 ? 35.531 43.219 26.047 1 92.75 659 MET A N 1
ATOM 5188 C CA . MET A 1 659 ? 34.156 43.156 26.469 1 92.75 659 MET A CA 1
ATOM 5189 C C . MET A 1 659 ? 33.781 41.75 26.938 1 92.75 659 MET A C 1
ATOM 5191 O O . MET A 1 659 ? 32.969 41.562 27.844 1 92.75 659 MET A O 1
ATOM 5195 N N . THR A 1 660 ? 34.375 40.75 26.359 1 91.12 660 THR A N 1
ATOM 5196 C CA . THR A 1 660 ? 34.188 39.375 26.812 1 91.12 660 THR A CA 1
ATOM 5197 C C . THR A 1 660 ? 34.688 39.188 28.234 1 91.12 660 THR A C 1
ATOM 5199 O O . THR A 1 660 ? 34.062 38.5 29.031 1 91.12 660 THR A O 1
ATOM 5202 N N . ASP A 1 661 ? 35.781 39.812 28.516 1 91.88 661 ASP A N 1
ATOM 5203 C CA . ASP A 1 661 ? 36.344 39.75 29.859 1 91.88 661 ASP A CA 1
ATOM 5204 C C . ASP A 1 661 ? 35.438 40.438 30.859 1 91.88 661 ASP A C 1
ATOM 5206 O O . ASP A 1 661 ? 35.281 40 32 1 91.88 661 ASP A O 1
ATOM 5210 N N . PHE A 1 662 ? 34.969 41.531 30.453 1 94.38 662 PHE A N 1
ATOM 5211 C CA . PHE A 1 662 ? 34.062 42.219 31.328 1 94.38 662 PHE A CA 1
ATOM 5212 C C . PHE A 1 662 ? 32.781 41.406 31.578 1 94.38 662 PHE A C 1
ATOM 5214 O O . PHE A 1 662 ? 32.25 41.406 32.688 1 94.38 662 PHE A O 1
ATOM 5221 N N . ARG A 1 663 ? 32.281 40.812 30.516 1 93.44 663 ARG A N 1
ATOM 5222 C CA . ARG A 1 663 ? 31.125 39.938 30.641 1 93.44 663 ARG A CA 1
ATOM 5223 C C . ARG A 1 663 ? 31.391 38.875 31.703 1 93.44 663 ARG A C 1
ATOM 5225 O O . ARG A 1 663 ? 30.531 38.594 32.531 1 93.44 663 ARG A O 1
ATOM 5232 N N . LYS A 1 664 ? 32.5 38.312 31.672 1 92.19 664 LYS A N 1
ATOM 5233 C CA . LYS A 1 664 ? 32.875 37.312 32.656 1 92.19 664 LYS A CA 1
ATOM 5234 C C . LYS A 1 664 ? 32.875 37.906 34.062 1 92.19 664 LYS A C 1
ATOM 5236 O O . LYS A 1 664 ? 32.438 37.25 35.031 1 92.19 664 LYS A O 1
ATOM 5241 N N . LEU A 1 665 ? 33.375 39.062 34.125 1 93.44 665 LEU A N 1
ATOM 5242 C CA . LEU A 1 665 ? 33.375 39.75 35.406 1 93.44 665 LEU A CA 1
ATOM 5243 C C . LEU A 1 665 ? 31.938 39.938 35.906 1 93.44 665 LEU A C 1
ATOM 5245 O O . LEU A 1 665 ? 31.672 39.781 37.094 1 93.44 665 LEU A O 1
ATOM 5249 N N . VAL A 1 666 ? 31.078 40.312 35.062 1 92.06 666 VAL A N 1
ATOM 5250 C CA . VAL A 1 666 ? 29.688 40.531 35.438 1 92.06 666 VAL A CA 1
ATOM 5251 C C . VAL A 1 666 ? 29.109 39.25 36.031 1 92.06 666 VAL A C 1
ATOM 5253 O O . VAL A 1 666 ? 28.469 39.25 37.062 1 92.06 666 VAL A O 1
ATOM 5256 N N . PHE A 1 667 ? 29.297 38.125 35.406 1 90.38 667 PHE A N 1
ATOM 5257 C CA . PHE A 1 667 ? 28.797 36.844 35.906 1 90.38 667 PHE A CA 1
ATOM 5258 C C . PHE A 1 667 ? 29.391 36.5 37.25 1 90.38 667 PHE A C 1
ATOM 5260 O O . PHE A 1 667 ? 28.672 36.094 38.156 1 90.38 667 PHE A O 1
ATOM 5267 N N . GLU A 1 668 ? 30.641 36.719 37.312 1 91.31 668 GLU A N 1
ATOM 5268 C CA . GLU A 1 668 ? 31.328 36.375 38.562 1 91.31 668 GLU A CA 1
ATOM 5269 C C . GLU A 1 668 ? 30.906 37.312 39.688 1 91.31 668 GLU A C 1
ATOM 5271 O O . GLU A 1 668 ? 30.781 36.906 40.844 1 91.31 668 GLU A O 1
ATOM 5276 N N . ALA A 1 669 ? 30.766 38.562 39.344 1 92.69 669 ALA A N 1
ATOM 5277 C CA . ALA A 1 669 ? 30.328 39.531 40.344 1 92.69 669 ALA A CA 1
ATOM 5278 C C . ALA A 1 669 ? 28.953 39.156 40.906 1 92.69 669 ALA A C 1
ATOM 5280 O O . ALA A 1 669 ? 28.719 39.281 42.094 1 92.69 669 ALA A O 1
ATOM 5281 N N . GLU A 1 670 ? 28.062 38.75 40.094 1 90.44 670 GLU A N 1
ATOM 5282 C CA . GLU A 1 670 ? 26.719 38.375 40.5 1 90.44 670 GLU A CA 1
ATOM 5283 C C . GLU A 1 670 ? 26.75 37.125 41.375 1 90.44 670 GLU A C 1
ATOM 5285 O O . GLU A 1 670 ? 26.016 37 42.344 1 90.44 670 GLU A O 1
ATOM 5290 N N . ALA A 1 671 ? 27.594 36.219 40.969 1 88.25 671 ALA A N 1
ATOM 5291 C CA . ALA A 1 671 ? 27.688 34.938 41.688 1 88.25 671 ALA A CA 1
ATOM 5292 C C . ALA A 1 671 ? 28.281 35.094 43.062 1 88.25 671 ALA A C 1
ATOM 5294 O O . ALA A 1 671 ? 27.922 34.344 44 1 88.25 671 ALA A O 1
ATOM 5295 N N . ASN A 1 672 ? 29.172 36.031 43.25 1 88.94 672 ASN A N 1
ATOM 5296 C CA . ASN A 1 672 ? 29.922 36.156 44.5 1 88.94 672 ASN A CA 1
ATOM 5297 C C . ASN A 1 672 ? 29.312 37.219 45.406 1 88.94 672 ASN A C 1
ATOM 5299 O O . ASN A 1 672 ? 29.766 37.406 46.531 1 88.94 672 ASN A O 1
ATOM 5303 N N . TYR A 1 673 ? 28.328 37.875 44.906 1 90.62 673 TYR A N 1
ATOM 5304 C CA . TYR A 1 673 ? 27.688 38.875 45.781 1 90.62 673 TYR A CA 1
ATOM 5305 C C . TYR A 1 673 ? 26.891 38.219 46.875 1 90.62 673 TYR A C 1
ATOM 5307 O O . TYR A 1 673 ? 26.141 37.25 46.625 1 90.62 673 TYR A O 1
ATOM 5315 N N . PRO A 1 674 ? 27 38.594 48.125 1 85.38 674 PRO A N 1
ATOM 5316 C CA . PRO A 1 674 ? 26.297 37.969 49.219 1 85.38 674 PRO A CA 1
ATOM 5317 C C . PRO A 1 674 ? 24.797 38.25 49.219 1 85.38 674 PRO A C 1
ATOM 5319 O O . PRO A 1 674 ? 24.391 39.406 49.281 1 85.38 674 PRO A O 1
ATOM 5322 N N . MET A 1 675 ? 24.062 37.375 48.781 1 83.38 675 MET A N 1
ATOM 5323 C CA . MET A 1 675 ? 22.609 37.469 48.781 1 83.38 675 MET A CA 1
ATOM 5324 C C . MET A 1 675 ? 21.984 36.375 49.656 1 83.38 675 MET A C 1
ATOM 5326 O O . MET A 1 675 ? 22.672 35.406 50 1 83.38 675 MET A O 1
ATOM 5330 N N . ALA A 1 676 ? 20.703 36.719 50.156 1 77.88 676 ALA A N 1
ATOM 5331 C CA . ALA A 1 676 ? 19.969 35.656 50.875 1 77.88 676 ALA A CA 1
ATOM 5332 C C . ALA A 1 676 ? 19.859 34.406 50.031 1 77.88 676 ALA A C 1
ATOM 5334 O O . ALA A 1 676 ? 19.812 34.469 48.781 1 77.88 676 ALA A O 1
ATOM 5335 N N . PRO A 1 677 ? 19.953 33.281 50.719 1 78.25 677 PRO A N 1
ATOM 5336 C CA . PRO A 1 677 ? 19.875 32 49.969 1 78.25 677 PRO A CA 1
ATOM 5337 C C . PRO A 1 677 ? 18.625 31.922 49.094 1 78.25 677 PRO A C 1
ATOM 5339 O O . PRO A 1 677 ? 17.531 32.312 49.5 1 78.25 677 PRO A O 1
ATOM 5342 N N . GLY A 1 678 ? 18.688 31.641 47.812 1 74.75 678 GLY A N 1
ATOM 5343 C CA . GLY A 1 678 ? 17.578 31.438 46.906 1 74.75 678 GLY A CA 1
ATOM 5344 C C . GLY A 1 678 ? 17.266 32.625 46.031 1 74.75 678 GLY A C 1
ATOM 5345 O O . GLY A 1 678 ? 16.422 32.562 45.156 1 74.75 678 GLY A O 1
ATOM 5346 N N . THR A 1 679 ? 17.922 33.75 46.312 1 78.56 679 THR A N 1
ATOM 5347 C CA . THR A 1 679 ? 17.625 34.938 45.531 1 78.56 679 THR A CA 1
ATOM 5348 C C . THR A 1 679 ? 18.766 35.219 44.562 1 78.56 679 THR A C 1
ATOM 5350 O O . THR A 1 679 ? 19.938 35.125 44.906 1 78.56 679 THR A O 1
ATOM 5353 N N . LYS A 1 680 ? 18.359 35.375 43.312 1 79 680 LYS A N 1
ATOM 5354 C CA . LYS A 1 680 ? 19.344 35.75 42.281 1 79 680 LYS A CA 1
ATOM 5355 C C . LYS A 1 680 ? 19.25 37.219 41.938 1 79 680 LYS A C 1
ATOM 5357 O O . LYS A 1 680 ? 18.156 37.781 41.938 1 79 680 LYS A O 1
ATOM 5362 N N . ILE A 1 681 ? 20.375 37.844 41.844 1 79.38 681 ILE A N 1
ATOM 5363 C CA . ILE A 1 681 ? 20.469 39.25 41.5 1 79.38 681 ILE A CA 1
ATOM 5364 C C . ILE A 1 681 ? 19.656 39.562 40.25 1 79.38 681 ILE A C 1
ATOM 5366 O O . ILE A 1 681 ? 19.031 40.594 40.125 1 79.38 681 ILE A O 1
ATOM 5370 N N . SER A 1 682 ? 19.625 38.562 39.375 1 75.25 682 SER A N 1
ATOM 5371 C CA . SER A 1 682 ? 18.922 38.75 38.094 1 75.25 682 SER A CA 1
ATOM 5372 C C . SER A 1 682 ? 17.422 38.938 38.312 1 75.25 682 SER A C 1
ATOM 5374 O O . SER A 1 682 ? 16.734 39.531 37.5 1 75.25 682 SER A O 1
ATOM 5376 N N . GLU A 1 683 ? 16.938 38.5 39.406 1 78.5 683 GLU A N 1
ATOM 5377 C CA . GLU A 1 683 ? 15.508 38.625 39.719 1 78.5 683 GLU A CA 1
ATOM 5378 C C . GLU A 1 683 ? 15.195 39.969 40.375 1 78.5 683 GLU A C 1
ATOM 5380 O O . GLU A 1 683 ? 14.047 40.406 40.344 1 78.5 683 GLU A O 1
ATOM 5385 N N . MET A 1 684 ? 16.219 40.5 40.906 1 80.75 684 MET A N 1
ATOM 5386 C CA . MET A 1 684 ? 16.016 41.75 41.625 1 80.75 684 MET A CA 1
ATOM 5387 C C . MET A 1 684 ? 16.172 42.938 40.719 1 80.75 684 MET A C 1
ATOM 5389 O O . MET A 1 684 ? 15.688 44.031 41 1 80.75 684 MET A O 1
ATOM 5393 N N . ILE A 1 685 ? 16.984 42.688 39.719 1 86.25 685 ILE A N 1
ATOM 5394 C CA . ILE A 1 685 ? 17.188 43.719 38.719 1 86.25 685 ILE A CA 1
ATOM 5395 C C . ILE A 1 685 ? 16.359 43.438 37.469 1 86.25 685 ILE A C 1
ATOM 5397 O O . ILE A 1 685 ? 16.422 42.344 36.906 1 86.25 685 ILE A O 1
ATOM 5401 N N . GLY A 1 686 ? 15.352 44.219 37.156 1 84.62 686 GLY A N 1
ATOM 5402 C CA . GLY A 1 686 ? 14.5 44 35.969 1 84.62 686 GLY A CA 1
ATOM 5403 C C . GLY A 1 686 ? 15.289 43.812 34.688 1 84.62 686 GLY A C 1
ATOM 5404 O O . GLY A 1 686 ? 16.344 44.438 34.5 1 84.62 686 GLY A O 1
ATOM 5405 N N . PRO A 1 687 ? 14.898 43 33.875 1 89.25 687 PRO A N 1
ATOM 5406 C CA . PRO A 1 687 ? 15.617 42.781 32.625 1 89.25 687 PRO A CA 1
ATOM 5407 C C . PRO A 1 687 ? 15.562 43.969 31.688 1 89.25 687 PRO A C 1
ATOM 5409 O O . PRO A 1 687 ? 14.641 44.812 31.781 1 89.25 687 PRO A O 1
ATOM 5412 N N . ILE A 1 688 ? 16.594 44.156 30.906 1 94.88 688 ILE A N 1
ATOM 5413 C CA . ILE A 1 688 ? 16.609 45.156 29.844 1 94.88 688 ILE A CA 1
ATOM 5414 C C . ILE A 1 688 ? 16.031 44.562 28.562 1 94.88 688 ILE A C 1
ATOM 5416 O O . ILE A 1 688 ? 16.609 43.656 27.969 1 94.88 688 ILE A O 1
ATOM 5420 N N . GLN A 1 689 ? 14.898 45.094 28.125 1 95.75 689 GLN A N 1
ATOM 5421 C CA . GLN A 1 689 ? 14.219 44.531 26.969 1 95.75 689 GLN A CA 1
ATOM 5422 C C . GLN A 1 689 ? 14.75 45.156 25.672 1 95.75 689 GLN A C 1
ATOM 5424 O O . GLN A 1 689 ? 14.789 46.375 25.531 1 95.75 689 GLN A O 1
ATOM 5429 N N . ILE A 1 690 ? 15.172 44.312 24.812 1 97.75 690 ILE A N 1
ATOM 5430 C CA . ILE A 1 690 ? 15.672 44.719 23.5 1 97.75 690 ILE A CA 1
ATOM 5431 C C . ILE A 1 690 ? 14.828 44.062 22.406 1 97.75 690 ILE A C 1
ATOM 5433 O O . ILE A 1 690 ? 14.672 42.844 22.375 1 97.75 690 ILE A O 1
ATOM 5437 N N . ALA A 1 691 ? 14.227 44.875 21.547 1 97.62 691 ALA A N 1
ATOM 5438 C CA . ALA A 1 691 ? 13.523 44.344 20.375 1 97.62 691 ALA A CA 1
ATOM 5439 C C . ALA A 1 691 ? 14.484 44.125 19.219 1 97.62 691 ALA A C 1
ATOM 5441 O O . ALA A 1 691 ? 15.195 45.031 18.812 1 97.62 691 ALA A O 1
ATOM 5442 N N . ILE A 1 692 ? 14.547 42.906 18.781 1 97.44 692 ILE A N 1
ATOM 5443 C CA . ILE A 1 692 ? 15.305 42.594 17.578 1 97.44 692 ILE A CA 1
ATOM 5444 C C . ILE A 1 692 ? 14.359 42.5 16.391 1 97.44 692 ILE A C 1
ATOM 5446 O O . ILE A 1 692 ? 13.547 41.594 16.281 1 97.44 692 ILE A O 1
ATOM 5450 N N . ILE A 1 693 ? 14.383 43.469 15.539 1 96.31 693 ILE A N 1
ATOM 5451 C CA . ILE A 1 693 ? 13.586 43.438 14.32 1 96.31 693 ILE A CA 1
ATOM 5452 C C . ILE A 1 693 ? 14.422 42.875 13.172 1 96.31 693 ILE A C 1
ATOM 5454 O O . ILE A 1 693 ? 15.312 43.562 12.648 1 96.31 693 ILE A O 1
ATOM 5458 N N . ASP A 1 694 ? 14.125 41.656 12.812 1 94.44 694 ASP A N 1
ATOM 5459 C CA . ASP A 1 694 ? 14.938 40.938 11.852 1 94.44 694 ASP A CA 1
ATOM 5460 C C . ASP A 1 694 ? 14.141 39.812 11.203 1 94.44 694 ASP A C 1
ATOM 5462 O O . ASP A 1 694 ? 12.922 39.906 11.055 1 94.44 694 ASP A O 1
ATOM 5466 N N . ASP A 1 695 ? 14.867 38.781 10.625 1 91.31 695 ASP A N 1
ATOM 5467 C CA . ASP A 1 695 ? 14.211 37.688 9.906 1 91.31 695 ASP A CA 1
ATOM 5468 C C . ASP A 1 695 ? 13.844 36.531 10.852 1 91.31 695 ASP A C 1
ATOM 5470 O O . ASP A 1 695 ? 13.648 35.406 10.414 1 91.31 695 ASP A O 1
ATOM 5474 N N . GLY A 1 696 ? 13.742 36.844 12.141 1 92.75 696 GLY A N 1
ATOM 5475 C CA . GLY A 1 696 ? 13.477 35.812 13.141 1 92.75 696 GLY A CA 1
ATOM 5476 C C . GLY A 1 696 ? 14.734 35.344 13.859 1 92.75 696 GLY A C 1
ATOM 5477 O O . GLY A 1 696 ? 15.844 35.75 13.516 1 92.75 696 GLY A O 1
ATOM 5478 N N . VAL A 1 697 ? 14.516 34.531 14.945 1 94.69 697 VAL A N 1
ATOM 5479 C CA . VAL A 1 697 ? 15.633 34 15.711 1 94.69 697 VAL A CA 1
ATOM 5480 C C . VAL A 1 697 ? 15.391 32.5 15.992 1 94.69 697 VAL A C 1
ATOM 5482 O O . VAL A 1 697 ? 14.289 32.125 16.391 1 94.69 697 VAL A O 1
ATOM 5485 N N . ASP A 1 698 ? 16.422 31.719 15.766 1 92.94 698 ASP A N 1
ATOM 5486 C CA . ASP A 1 698 ? 16.312 30.312 16.094 1 92.94 698 ASP A CA 1
ATOM 5487 C C . ASP A 1 698 ? 16.422 30.078 17.594 1 92.94 698 ASP A C 1
ATOM 5489 O O . ASP A 1 698 ? 17.484 29.719 18.109 1 92.94 698 ASP A O 1
ATOM 5493 N N . ILE A 1 699 ? 15.312 30.188 18.203 1 94.38 699 ILE A N 1
ATOM 5494 C CA . ILE A 1 699 ? 15.258 30.156 19.656 1 94.38 699 ILE A CA 1
ATOM 5495 C C . ILE A 1 699 ? 15.625 28.766 20.156 1 94.38 699 ILE A C 1
ATOM 5497 O O . ILE A 1 699 ? 16.125 28.609 21.266 1 94.38 699 ILE A O 1
ATOM 5501 N N . LYS A 1 700 ? 15.352 27.688 19.359 1 91.69 700 LYS A N 1
ATOM 5502 C CA . LYS A 1 700 ? 15.641 26.312 19.781 1 91.69 700 LYS A CA 1
ATOM 5503 C C . LYS A 1 700 ? 17.125 26.109 20.047 1 91.69 700 LYS A C 1
ATOM 5505 O O . LYS A 1 700 ? 17.516 25.25 20.828 1 91.69 700 LYS A O 1
ATOM 5510 N N . ASP A 1 701 ? 17.938 26.938 19.516 1 89.38 701 ASP A N 1
ATOM 5511 C CA . ASP A 1 701 ? 19.391 26.75 19.594 1 89.38 701 ASP A CA 1
ATOM 5512 C C . ASP A 1 701 ? 20 27.641 20.672 1 89.38 701 ASP A C 1
ATOM 5514 O O . ASP A 1 701 ? 21.203 27.594 20.906 1 89.38 701 ASP A O 1
ATOM 5518 N N . LEU A 1 702 ? 19.188 28.453 21.266 1 91.81 702 LEU A N 1
ATOM 5519 C CA . LEU A 1 702 ? 19.719 29.438 22.188 1 91.81 702 LEU A CA 1
ATOM 5520 C C . LEU A 1 702 ? 19.109 29.266 23.578 1 91.81 702 LEU A C 1
ATOM 5522 O O . LEU A 1 702 ? 17.922 28.969 23.703 1 91.81 702 LEU A O 1
ATOM 5526 N N . ASP A 1 703 ? 19.969 29.344 24.594 1 89.56 703 ASP A N 1
ATOM 5527 C CA . ASP A 1 703 ? 19.531 29.344 25.984 1 89.56 703 ASP A CA 1
ATOM 5528 C C . ASP A 1 703 ? 19.547 30.75 26.578 1 89.56 703 ASP A C 1
ATOM 5530 O O . ASP A 1 703 ? 20.312 31.031 27.484 1 89.56 703 ASP A O 1
ATOM 5534 N N . TYR A 1 704 ? 18.734 31.672 26 1 91.69 704 TYR A N 1
ATOM 5535 C CA . TYR A 1 704 ? 18.625 33.062 26.391 1 91.69 704 TYR A CA 1
ATOM 5536 C C . TYR A 1 704 ? 17.25 33.375 26.953 1 91.69 704 TYR A C 1
ATOM 5538 O O . TYR A 1 704 ? 16.375 32.5 27 1 91.69 704 TYR A O 1
ATOM 5546 N N . ASP A 1 705 ? 17.141 34.531 27.469 1 91.31 705 ASP A N 1
ATOM 5547 C CA . ASP A 1 705 ? 15.844 35 27.953 1 91.31 705 ASP A CA 1
ATOM 5548 C C . ASP A 1 705 ? 15.086 35.719 26.859 1 91.31 705 ASP A C 1
ATOM 5550 O O . ASP A 1 705 ? 15.555 36.75 26.344 1 91.31 705 ASP A O 1
ATOM 5554 N N . PHE A 1 706 ? 14 35.156 26.516 1 93.38 706 PHE A N 1
ATOM 5555 C CA . PHE A 1 706 ? 13.141 35.781 25.5 1 93.38 706 PHE A CA 1
ATOM 5556 C C . PHE A 1 706 ? 11.805 36.188 26.109 1 93.38 706 PHE A C 1
ATOM 5558 O O . PHE A 1 706 ? 11.211 35.438 26.891 1 93.38 706 PHE A O 1
ATOM 5565 N N . THR A 1 707 ? 11.352 37.344 25.859 1 90.81 707 THR A N 1
ATOM 5566 C CA . THR A 1 707 ? 10.07 37.844 26.359 1 90.81 707 THR A CA 1
ATOM 5567 C C . THR A 1 707 ? 8.945 37.531 25.375 1 90.81 707 THR A C 1
ATOM 5569 O O . THR A 1 707 ? 7.77 37.688 25.703 1 90.81 707 THR A O 1
ATOM 5572 N N . GLY A 1 708 ? 9.297 37.125 24.25 1 90.19 708 GLY A N 1
ATOM 5573 C CA . GLY A 1 708 ? 8.312 36.812 23.219 1 90.19 708 GLY A CA 1
ATOM 5574 C C . GLY A 1 708 ? 8.625 37.438 21.875 1 90.19 708 GLY A C 1
ATOM 5575 O O . GLY A 1 708 ? 9.781 37.75 21.594 1 90.19 708 GLY A O 1
ATOM 5576 N N . GLY A 1 709 ? 7.609 37.469 21.125 1 91.38 709 GLY A N 1
ATOM 5577 C CA . GLY A 1 709 ? 7.797 38.031 19.797 1 91.38 709 GLY A CA 1
ATOM 5578 C C . GLY A 1 709 ? 6.531 38.031 18.969 1 91.38 709 GLY A C 1
ATOM 5579 O O . GLY A 1 709 ? 5.465 37.656 19.438 1 91.38 709 GLY A O 1
ATOM 5580 N N . ARG A 1 710 ? 6.68 38.594 17.766 1 90.81 710 ARG A N 1
ATOM 5581 C CA . ARG A 1 710 ? 5.605 38.656 16.781 1 90.81 710 ARG A CA 1
ATOM 5582 C C . ARG A 1 710 ? 6.156 38.562 15.352 1 90.81 710 ARG A C 1
ATOM 5584 O O . ARG A 1 710 ? 7.227 39.125 15.07 1 90.81 710 ARG A O 1
ATOM 5591 N N . SER A 1 711 ? 5.406 37.844 14.57 1 91 711 SER A N 1
ATOM 5592 C CA . SER A 1 711 ? 5.809 37.75 13.172 1 91 711 SER A CA 1
ATOM 5593 C C . SER A 1 711 ? 4.871 38.531 12.273 1 91 711 SER A C 1
ATOM 5595 O O . SER A 1 711 ? 3.658 38.562 12.492 1 91 711 SER A O 1
ATOM 5597 N N . PHE A 1 712 ? 5.426 39.219 11.312 1 88.94 712 PHE A N 1
ATOM 5598 C CA . PHE A 1 712 ? 4.656 39.938 10.312 1 88.94 712 PHE A CA 1
ATOM 5599 C C . PHE A 1 712 ? 4.922 39.375 8.914 1 88.94 712 PHE A C 1
ATOM 5601 O O . PHE A 1 712 ? 4.664 40.062 7.918 1 88.94 712 PHE A O 1
ATOM 5608 N N . CYS A 1 713 ? 5.465 38.188 8.898 1 90.06 713 CYS A N 1
ATOM 5609 C CA . CYS A 1 713 ? 5.77 37.531 7.629 1 90.06 713 CYS A CA 1
ATOM 5610 C C . CYS A 1 713 ? 4.695 36.5 7.266 1 90.06 713 CYS A C 1
ATOM 5612 O O . CYS A 1 713 ? 4.664 35.406 7.82 1 90.06 713 CYS A O 1
ATOM 5614 N N . ILE A 1 714 ? 3.914 36.875 6.199 1 87.5 714 ILE A N 1
ATOM 5615 C CA . ILE A 1 714 ? 2.834 36 5.766 1 87.5 714 ILE A CA 1
ATOM 5616 C C . ILE A 1 714 ? 3.371 34.969 4.773 1 87.5 714 ILE A C 1
ATOM 5618 O O . ILE A 1 714 ? 3.908 35.312 3.725 1 87.5 714 ILE A O 1
ATOM 5622 N N . ARG A 1 715 ? 3.285 33.688 5.086 1 87.5 715 ARG A N 1
ATOM 5623 C CA . ARG A 1 715 ? 3.721 32.625 4.203 1 87.5 715 ARG A CA 1
ATOM 5624 C C . ARG A 1 715 ? 2.67 32.312 3.137 1 87.5 715 ARG A C 1
ATOM 5626 O O . ARG A 1 715 ? 3.002 32.156 1.964 1 87.5 715 ARG A O 1
ATOM 5633 N N . SER A 1 716 ? 1.424 32.219 3.58 1 85.19 716 SER A N 1
ATOM 5634 C CA . SER A 1 716 ? 0.299 31.969 2.686 1 85.19 716 SER A CA 1
ATOM 5635 C C . SER A 1 716 ? -0.932 32.75 3.109 1 85.19 716 SER A C 1
ATOM 5637 O O . SER A 1 716 ? -1.495 32.5 4.18 1 85.19 716 SER A O 1
ATOM 5639 N N . GLU A 1 717 ? -1.283 33.594 2.238 1 77.56 717 GLU A N 1
ATOM 5640 C CA . GLU A 1 717 ? -2.445 34.406 2.551 1 77.56 717 GLU A CA 1
ATOM 5641 C C . GLU A 1 717 ? -3.729 33.562 2.541 1 77.56 717 GLU A C 1
ATOM 5643 O O . GLU A 1 717 ? -4.582 33.75 3.414 1 77.56 717 GLU A O 1
ATOM 5648 N N . HIS A 1 718 ? -3.766 32.719 1.608 1 76.69 718 HIS A N 1
ATOM 5649 C CA . HIS A 1 718 ? -4.977 31.906 1.424 1 76.69 718 HIS A CA 1
ATOM 5650 C C . HIS A 1 718 ? -5.168 30.922 2.566 1 76.69 718 HIS A C 1
ATOM 5652 O O . HIS A 1 718 ? -6.301 30.656 2.98 1 76.69 718 HIS A O 1
ATOM 5658 N N . ARG A 1 719 ? -4.094 30.5 3.176 1 79.62 719 ARG A N 1
ATOM 5659 C CA . ARG A 1 719 ? -4.184 29.484 4.234 1 79.62 719 ARG A CA 1
ATOM 5660 C C . ARG A 1 719 ? -4 30.125 5.605 1 79.62 719 ARG A C 1
ATOM 5662 O O . ARG A 1 719 ? -4.184 29.469 6.633 1 79.62 719 ARG A O 1
ATOM 5669 N N . GLY A 1 720 ? -3.674 31.391 5.543 1 83.12 720 GLY A N 1
ATOM 5670 C CA . GLY A 1 720 ? -3.508 32.094 6.809 1 83.12 720 GLY A CA 1
ATOM 5671 C C . GLY A 1 720 ? -2.289 31.641 7.586 1 83.12 720 GLY A C 1
ATOM 5672 O O . GLY A 1 720 ? -2.322 31.562 8.82 1 83.12 720 GLY A O 1
ATOM 5673 N N . LEU A 1 721 ? -1.212 31.281 6.941 1 88.75 721 LEU A N 1
ATOM 5674 C CA . LEU A 1 721 ? -0.001 30.781 7.582 1 88.75 721 LEU A CA 1
ATOM 5675 C C . LEU A 1 721 ? 1.028 31.906 7.738 1 88.75 721 LEU A C 1
ATOM 5677 O O . LEU A 1 721 ? 1.174 32.75 6.855 1 88.75 721 LEU A O 1
ATOM 5681 N N . LEU A 1 722 ? 1.672 31.859 8.883 1 90.88 722 LEU A N 1
ATOM 5682 C CA . LEU A 1 722 ? 2.727 32.812 9.188 1 90.88 722 LEU A CA 1
ATOM 5683 C C . LEU A 1 722 ? 4.055 32.125 9.422 1 90.88 722 LEU A C 1
ATOM 5685 O O . LEU A 1 722 ? 4.086 31.016 9.984 1 90.88 722 LEU A O 1
ATOM 5689 N N . ASP A 1 723 ? 5.113 32.781 8.938 1 91.81 723 ASP A N 1
ATOM 5690 C CA . ASP A 1 723 ? 6.426 32.312 9.352 1 91.81 723 ASP A CA 1
ATOM 5691 C C . ASP A 1 723 ? 6.727 32.719 10.797 1 91.81 723 ASP A C 1
ATOM 5693 O O . ASP A 1 723 ? 6.609 33.875 11.156 1 91.81 723 ASP A O 1
ATOM 5697 N N . PRO A 1 724 ? 7.02 31.781 11.594 1 92.88 724 PRO A N 1
ATOM 5698 C CA . PRO A 1 724 ? 7.176 32.094 13.023 1 92.88 724 PRO A CA 1
ATOM 5699 C C . PRO A 1 724 ? 8.398 32.938 13.305 1 92.88 724 PRO A C 1
ATOM 5701 O O . PRO A 1 724 ? 9.398 32.875 12.594 1 92.88 724 PRO A O 1
ATOM 5704 N N . TYR A 1 725 ? 8.312 33.719 14.414 1 93.81 725 TYR A N 1
ATOM 5705 C CA . TYR A 1 725 ? 9.43 34.594 14.781 1 93.81 725 TYR A CA 1
ATOM 5706 C C . TYR A 1 725 ? 10.539 33.781 15.461 1 93.81 725 TYR A C 1
ATOM 5708 O O . TYR A 1 725 ? 11.688 34.219 15.531 1 93.81 725 TYR A O 1
ATOM 5716 N N . TYR A 1 726 ? 10.219 32.625 16.031 1 94.94 726 TYR A N 1
ATOM 5717 C CA . TYR A 1 726 ? 11.188 31.844 16.781 1 94.94 726 TYR A CA 1
ATOM 5718 C C . TYR A 1 726 ? 12.008 30.953 15.867 1 94.94 726 TYR A C 1
ATOM 5720 O O . TYR A 1 726 ? 12.727 30.062 16.344 1 94.94 726 TYR A O 1
ATOM 5728 N N . MET A 1 727 ? 11.828 31.188 14.609 1 92.5 727 MET A N 1
ATOM 5729 C CA . MET A 1 727 ? 12.656 30.562 13.578 1 92.5 727 MET A CA 1
ATOM 5730 C C . MET A 1 727 ? 13.18 31.609 12.594 1 92.5 727 MET A C 1
ATOM 5732 O O . MET A 1 727 ? 12.422 32.469 12.141 1 92.5 727 MET A O 1
ATOM 5736 N N . SER A 1 728 ? 14.461 31.469 12.25 1 90.88 728 SER A N 1
ATOM 5737 C CA . SER A 1 728 ? 15.07 32.406 11.305 1 90.88 728 SER A CA 1
ATOM 5738 C C . SER A 1 728 ? 15.164 31.797 9.906 1 90.88 728 SER A C 1
ATOM 5740 O O . SER A 1 728 ? 15.414 30.594 9.766 1 90.88 728 SER A O 1
ATOM 5742 N N . ARG A 1 729 ? 14.898 32.562 8.938 1 84.25 729 ARG A N 1
ATOM 5743 C CA . ARG A 1 729 ? 14.984 32.062 7.566 1 84.25 729 ARG A CA 1
ATOM 5744 C C . ARG A 1 729 ? 16.438 31.891 7.145 1 84.25 729 ARG A C 1
ATOM 5746 O O . ARG A 1 729 ? 16.797 30.875 6.535 1 84.25 729 ARG A O 1
ATOM 5753 N N . THR A 1 730 ? 17.297 32.875 7.508 1 82.12 730 THR A N 1
ATOM 5754 C CA . THR A 1 730 ? 18.672 32.844 7.027 1 82.12 730 THR A CA 1
ATOM 5755 C C . THR A 1 730 ? 19.641 32.656 8.188 1 82.12 730 THR A C 1
ATOM 5757 O O . THR A 1 730 ? 20.828 32.438 7.973 1 82.12 730 THR A O 1
ATOM 5760 N N . GLY A 1 731 ? 19.156 32.781 9.312 1 86.69 731 GLY A N 1
ATOM 5761 C CA . GLY A 1 731 ? 20.031 32.719 10.469 1 86.69 731 GLY A CA 1
ATOM 5762 C C . GLY A 1 731 ? 20.547 34.094 10.883 1 86.69 731 GLY A C 1
ATOM 5763 O O . GLY A 1 731 ? 21.203 34.219 11.922 1 86.69 731 GLY A O 1
ATOM 5764 N N . HIS A 1 732 ? 20.297 35.094 10.18 1 87.88 732 HIS A N 1
ATOM 5765 C CA . HIS A 1 732 ? 20.781 36.469 10.445 1 87.88 732 HIS A CA 1
ATOM 5766 C C . HIS A 1 732 ? 20.328 36.938 11.812 1 87.88 732 HIS A C 1
ATOM 5768 O O . HIS A 1 732 ? 21.156 37.406 12.609 1 87.88 732 HIS A O 1
ATOM 5774 N N . GLY A 1 733 ? 19.016 36.906 12.062 1 91.69 733 GLY A N 1
ATOM 5775 C CA . GLY A 1 733 ? 18.516 37.312 13.359 1 91.69 733 GLY A CA 1
ATOM 5776 C C . GLY A 1 733 ? 19.141 36.562 14.516 1 91.69 733 GLY A C 1
ATOM 5777 O O . GLY A 1 733 ? 19.297 37.125 15.609 1 91.69 733 GLY A O 1
ATOM 5778 N N . THR A 1 734 ? 19.438 35.344 14.266 1 92.31 734 THR A N 1
ATOM 5779 C CA . THR A 1 734 ? 20.078 34.531 15.305 1 92.31 734 THR A CA 1
ATOM 5780 C C . THR A 1 734 ? 21.453 35.094 15.641 1 92.31 734 THR A C 1
ATOM 5782 O O . THR A 1 734 ? 21.828 35.156 16.812 1 92.31 734 THR A O 1
ATOM 5785 N N . ILE A 1 735 ? 22.172 35.438 14.688 1 91 735 ILE A N 1
ATOM 5786 C CA . ILE A 1 735 ? 23.5 36 14.875 1 91 735 ILE A CA 1
ATOM 5787 C C . ILE A 1 735 ? 23.406 37.312 15.641 1 91 735 ILE A C 1
ATOM 5789 O O . ILE A 1 735 ? 24.234 37.594 16.516 1 91 735 ILE A O 1
ATOM 5793 N N . MET A 1 736 ? 22.453 38.094 15.281 1 94.5 736 MET A N 1
ATOM 5794 C CA . MET A 1 736 ? 22.25 39.375 15.992 1 94.5 736 MET A CA 1
ATOM 5795 C C . MET A 1 736 ? 21.969 39.125 17.469 1 94.5 736 MET A C 1
ATOM 5797 O O . MET A 1 736 ? 22.5 39.812 18.344 1 94.5 736 MET A O 1
ATOM 5801 N N . ALA A 1 737 ? 21.078 38.188 17.656 1 95.31 737 ALA A N 1
ATOM 5802 C CA . ALA A 1 737 ? 20.75 37.844 19.031 1 95.31 737 ALA A CA 1
ATOM 5803 C C . ALA A 1 737 ? 22 37.438 19.812 1 95.31 737 ALA A C 1
ATOM 5805 O O . ALA A 1 737 ? 22.172 37.812 20.984 1 95.31 737 ALA A O 1
ATOM 5806 N N . LYS A 1 738 ? 22.844 36.656 19.25 1 92.88 738 LYS A N 1
ATOM 5807 C CA . LYS A 1 738 ? 24.062 36.188 19.891 1 92.88 738 LYS A CA 1
ATOM 5808 C C . LYS A 1 738 ? 24.984 37.344 20.25 1 92.88 738 LYS A C 1
ATOM 5810 O O . LYS A 1 738 ? 25.562 37.375 21.344 1 92.88 738 LYS A O 1
ATOM 5815 N N . ASN A 1 739 ? 25.125 38.281 19.375 1 92.81 739 ASN A N 1
ATOM 5816 C CA . ASN A 1 739 ? 26 39.406 19.609 1 92.81 739 ASN A CA 1
ATOM 5817 C C . ASN A 1 739 ? 25.453 40.344 20.688 1 92.81 739 ASN A C 1
ATOM 5819 O O . ASN A 1 739 ? 26.219 40.906 21.469 1 92.81 739 ASN A O 1
ATOM 5823 N N . ILE A 1 740 ? 24.203 40.562 20.656 1 95.38 740 ILE A N 1
ATOM 5824 C CA . ILE A 1 740 ? 23.609 41.375 21.719 1 95.38 740 ILE A CA 1
ATOM 5825 C C . ILE A 1 740 ? 23.828 40.688 23.078 1 95.38 740 ILE A C 1
ATOM 5827 O O . ILE A 1 740 ? 24.188 41.375 24.047 1 95.38 740 ILE A O 1
ATOM 5831 N N . HIS A 1 741 ? 23.562 39.438 23.109 1 93.75 741 HIS A N 1
ATOM 5832 C CA . HIS A 1 741 ? 23.719 38.688 24.359 1 93.75 741 HIS A CA 1
ATOM 5833 C C . HIS A 1 741 ? 25.188 38.688 24.812 1 93.75 741 HIS A C 1
ATOM 5835 O O . HIS A 1 741 ? 25.469 38.656 26 1 93.75 741 HIS A O 1
ATOM 5841 N N . LEU A 1 742 ? 26.062 38.594 23.891 1 91.94 742 LEU A N 1
ATOM 5842 C CA . LEU A 1 742 ? 27.469 38.688 24.219 1 91.94 742 LEU A CA 1
ATOM 5843 C C . LEU A 1 742 ? 27.781 39.969 25 1 91.94 742 LEU A C 1
ATOM 5845 O O . LEU A 1 742 ? 28.578 39.938 25.938 1 91.94 742 LEU A O 1
ATOM 5849 N N . MET A 1 743 ? 27.172 41.031 24.656 1 93.31 743 MET A N 1
ATOM 5850 C CA . MET A 1 743 ? 27.406 42.344 25.297 1 93.31 743 MET A CA 1
ATOM 5851 C C . MET A 1 743 ? 26.672 42.406 26.641 1 93.31 743 MET A C 1
ATOM 5853 O O . MET A 1 743 ? 27.266 42.812 27.641 1 93.31 743 MET A O 1
ATOM 5857 N N . CYS A 1 744 ? 25.484 42 26.578 1 94.44 744 CYS A N 1
ATOM 5858 C CA . CYS A 1 744 ? 24.656 42.094 27.766 1 94.44 744 CYS A CA 1
ATOM 5859 C C . CYS A 1 744 ? 23.891 40.812 28.016 1 94.44 744 CYS A C 1
ATOM 5861 O O . CYS A 1 744 ? 22.766 40.656 27.547 1 94.44 744 CYS A O 1
ATOM 5863 N N . PRO A 1 745 ? 24.359 39.969 28.891 1 90 745 PRO A N 1
ATOM 5864 C CA . PRO A 1 745 ? 23.703 38.688 29.156 1 90 745 PRO A CA 1
ATOM 5865 C C . PRO A 1 745 ? 22.359 38.844 29.859 1 90 745 PRO A C 1
ATOM 5867 O O . PRO A 1 745 ? 21.547 37.906 29.859 1 90 745 PRO A O 1
ATOM 5870 N N . HIS A 1 746 ? 22.047 40 30.391 1 90.69 746 HIS A N 1
ATOM 5871 C CA . HIS A 1 746 ? 20.812 40.219 31.125 1 90.69 746 HIS A CA 1
ATOM 5872 C C . HIS A 1 746 ? 19.75 40.875 30.234 1 90.69 746 HIS A C 1
ATOM 5874 O O . HIS A 1 746 ? 18.703 41.312 30.719 1 90.69 746 HIS A O 1
ATOM 5880 N N . ALA A 1 747 ? 20.094 40.875 29.047 1 93.56 747 ALA A N 1
ATOM 5881 C CA . ALA A 1 747 ? 19.125 41.375 28.094 1 93.56 747 ALA A CA 1
ATOM 5882 C C . ALA A 1 747 ? 18 40.375 27.875 1 93.56 747 ALA A C 1
ATOM 5884 O O . ALA A 1 747 ? 18.234 39.156 27.828 1 93.56 747 ALA A O 1
ATOM 5885 N N . SER A 1 748 ? 16.75 40.844 27.906 1 95.12 748 SER A N 1
ATOM 5886 C CA . SER A 1 748 ? 15.602 40.062 27.469 1 95.12 748 SER A CA 1
ATOM 5887 C C . SER A 1 748 ? 15.195 40.406 26.047 1 95.12 748 SER A C 1
ATOM 5889 O O . SER A 1 748 ? 14.883 41.562 25.766 1 95.12 748 SER A O 1
ATOM 5891 N N . LEU A 1 749 ? 15.203 39.438 25.266 1 96.62 749 LEU A N 1
ATOM 5892 C CA . LEU A 1 749 ? 15.07 39.719 23.844 1 96.62 749 LEU A CA 1
ATOM 5893 C C . LEU A 1 749 ? 13.625 39.562 23.391 1 96.62 749 LEU A C 1
ATOM 5895 O O . LEU A 1 749 ? 12.961 38.594 23.766 1 96.62 749 LEU A O 1
ATOM 5899 N N . PHE A 1 750 ? 13.047 40.531 22.688 1 95.88 750 PHE A N 1
ATOM 5900 C CA . PHE A 1 750 ? 11.742 40.531 22.031 1 95.88 750 PHE A CA 1
ATOM 5901 C C . PHE A 1 750 ? 11.891 40.5 20.516 1 95.88 750 PHE A C 1
ATOM 5903 O O . PHE A 1 750 ? 12.383 41.438 19.906 1 95.88 750 PHE A O 1
ATOM 5910 N N . ILE A 1 751 ? 11.43 39.406 19.953 1 95.88 751 ILE A N 1
ATOM 5911 C CA . ILE A 1 751 ? 11.766 39.156 18.562 1 95.88 751 ILE A CA 1
ATOM 5912 C C . ILE A 1 751 ? 10.609 39.562 17.672 1 95.88 751 ILE A C 1
ATOM 5914 O O . ILE A 1 751 ? 9.469 39.125 17.859 1 95.88 751 ILE A O 1
ATOM 5918 N N . LEU A 1 752 ? 10.906 40.375 16.672 1 94.94 752 LEU A N 1
ATOM 5919 C CA . LEU A 1 752 ? 9.93 40.812 15.68 1 94.94 752 LEU A CA 1
ATOM 5920 C C . LEU A 1 752 ? 10.391 40.469 14.273 1 94.94 752 LEU A C 1
ATOM 5922 O O . LEU A 1 752 ? 11.344 41.062 13.75 1 94.94 752 LEU A O 1
ATOM 5926 N N . ARG A 1 753 ? 9.688 39.562 13.695 1 93.75 753 ARG A N 1
ATOM 5927 C CA . ARG A 1 753 ? 10.078 39.031 12.391 1 93.75 753 ARG A CA 1
ATOM 5928 C C . ARG A 1 753 ? 9.445 39.844 11.266 1 93.75 753 ARG A C 1
ATOM 5930 O O . ARG A 1 753 ? 8.227 40 11.211 1 93.75 753 ARG A O 1
ATOM 5937 N N . LEU A 1 754 ? 10.281 40.281 10.336 1 92.75 754 LEU A N 1
ATOM 5938 C CA . LEU A 1 754 ? 9.867 41.094 9.203 1 92.75 754 LEU A CA 1
ATOM 5939 C C . LEU A 1 754 ? 9.414 40.219 8.039 1 92.75 754 LEU A C 1
ATOM 5941 O O . LEU A 1 754 ? 9.766 39.031 7.961 1 92.75 754 LEU A O 1
ATOM 5945 N N . GLU A 1 755 ? 8.625 40.844 7.227 1 90 755 GLU A N 1
ATOM 5946 C CA . GLU A 1 755 ? 8.266 40.219 5.961 1 90 755 GLU A CA 1
ATOM 5947 C C . GLU A 1 755 ? 9.406 40.312 4.949 1 90 755 GLU A C 1
ATOM 5949 O O . GLU A 1 755 ? 9.898 41.438 4.676 1 90 755 GLU A O 1
ATOM 5954 N N . ASP A 1 756 ? 9.883 39.156 4.543 1 82.06 756 ASP A N 1
ATOM 5955 C CA . ASP A 1 756 ? 10.969 39.125 3.566 1 82.06 756 ASP A CA 1
ATOM 5956 C C . ASP A 1 756 ? 10.531 38.438 2.273 1 82.06 756 ASP A C 1
ATOM 5958 O O . ASP A 1 756 ? 9.883 37.406 2.311 1 82.06 756 ASP A O 1
ATOM 5962 N N . THR A 1 757 ? 10.469 39.125 1.231 1 73.31 757 THR A N 1
ATOM 5963 C CA . THR A 1 757 ? 10.172 38.562 -0.075 1 73.31 757 THR A CA 1
ATOM 5964 C C . THR A 1 757 ? 11.445 38.312 -0.877 1 73.31 757 THR A C 1
ATOM 5966 O O . THR A 1 757 ? 12.359 39.156 -0.853 1 73.31 757 THR A O 1
ATOM 5969 N N . PRO A 1 758 ? 11.547 37.094 -1.394 1 64.12 758 PRO A N 1
ATOM 5970 C CA . PRO A 1 758 ? 12.734 36.875 -2.219 1 64.12 758 PRO A CA 1
ATOM 5971 C C . PRO A 1 758 ? 12.82 37.844 -3.393 1 64.12 758 PRO A C 1
ATOM 5973 O O . PRO A 1 758 ? 11.789 38.219 -3.979 1 64.12 758 PRO A O 1
ATOM 5976 N N . SER A 1 759 ? 13.953 38.5 -3.473 1 59.16 759 SER A N 1
ATOM 5977 C CA . SER A 1 759 ? 14.156 39.344 -4.648 1 59.16 759 SER A CA 1
ATOM 5978 C C . SER A 1 759 ? 14 38.531 -5.938 1 59.16 759 SER A C 1
ATOM 5980 O O . SER A 1 759 ? 14.07 37.312 -5.918 1 59.16 759 SER A O 1
ATOM 5982 N N . GLU A 1 760 ? 13.461 39.219 -7.027 1 53.12 760 GLU A N 1
ATOM 5983 C CA . GLU A 1 760 ? 13.289 38.594 -8.328 1 53.12 760 GLU A CA 1
ATOM 5984 C C . GLU A 1 760 ? 14.516 37.75 -8.703 1 53.12 760 GLU A C 1
ATOM 5986 O O . GLU A 1 760 ? 14.391 36.688 -9.312 1 53.12 760 GLU A O 1
ATOM 5991 N N . ASP A 1 761 ? 15.734 38.25 -8.359 1 49.62 761 ASP A N 1
ATOM 5992 C CA . ASP A 1 761 ? 16.953 37.531 -8.742 1 49.62 761 ASP A CA 1
ATOM 5993 C C . ASP A 1 761 ? 17.328 36.469 -7.707 1 49.62 761 ASP A C 1
ATOM 5995 O O . ASP A 1 761 ? 18.281 35.719 -7.891 1 49.62 761 ASP A O 1
ATOM 5999 N N . GLY A 1 762 ? 16.547 36.219 -6.73 1 51.16 762 GLY A N 1
ATOM 6000 C CA . GLY A 1 762 ? 16.641 35.156 -5.762 1 51.16 762 GLY A CA 1
ATOM 6001 C C . GLY A 1 762 ? 17.766 35.344 -4.762 1 51.16 762 GLY A C 1
ATOM 6002 O O . GLY A 1 762 ? 17.984 34.5 -3.9 1 51.16 762 GLY A O 1
ATOM 6003 N N . THR A 1 763 ? 18.672 36.375 -4.793 1 50.25 763 THR A N 1
ATOM 6004 C CA . THR A 1 763 ? 19.922 36.438 -4.055 1 50.25 763 THR A CA 1
ATOM 6005 C C . THR A 1 763 ? 19.734 37.25 -2.766 1 50.25 763 THR A C 1
ATOM 6007 O O . THR A 1 763 ? 20.469 37.031 -1.794 1 50.25 763 THR A O 1
ATOM 6010 N N . LYS A 1 764 ? 18.797 38.281 -2.848 1 58.16 764 LYS A N 1
ATOM 6011 C CA . LYS A 1 764 ? 18.703 39.125 -1.658 1 58.16 764 LYS A CA 1
ATOM 6012 C C . LYS A 1 764 ? 17.281 39.125 -1.106 1 58.16 764 LYS A C 1
ATOM 6014 O O . LYS A 1 764 ? 16.312 38.969 -1.854 1 58.16 764 LYS A O 1
ATOM 6019 N N . LEU A 1 765 ? 17.156 39.156 0.276 1 66.31 765 LEU A N 1
ATOM 6020 C CA . LEU A 1 765 ? 15.852 39.281 0.917 1 66.31 765 LEU A CA 1
ATOM 6021 C C . LEU A 1 765 ? 15.422 40.719 1.023 1 66.31 765 LEU A C 1
ATOM 6023 O O . LEU A 1 765 ? 16.219 41.594 1.43 1 66.31 765 LEU A O 1
ATOM 6027 N N . ASN A 1 766 ? 14.32 40.969 0.348 1 74.75 766 ASN A N 1
ATOM 6028 C CA . ASN A 1 766 ? 13.766 42.312 0.417 1 74.75 766 ASN A CA 1
ATOM 6029 C C . ASN A 1 766 ? 12.781 42.469 1.574 1 74.75 766 ASN A C 1
ATOM 6031 O O . ASN A 1 766 ? 11.836 41.688 1.688 1 74.75 766 ASN A O 1
ATOM 6035 N N . ILE A 1 767 ? 13.172 43.406 2.5 1 83.44 767 ILE A N 1
ATOM 6036 C CA . ILE A 1 767 ? 12.32 43.719 3.646 1 83.44 767 ILE A CA 1
ATOM 6037 C C . ILE A 1 767 ? 11.281 44.781 3.258 1 83.44 767 ILE A C 1
ATOM 6039 O O . ILE A 1 767 ? 11.586 45.688 2.496 1 83.44 767 ILE A O 1
ATOM 6043 N N . THR A 1 768 ? 10.117 44.625 3.723 1 86.94 768 THR A N 1
ATOM 6044 C CA . THR A 1 768 ? 9.055 45.562 3.379 1 86.94 768 THR A CA 1
ATOM 6045 C C . THR A 1 768 ? 8.953 46.688 4.434 1 86.94 768 THR A C 1
ATOM 6047 O O . THR A 1 768 ? 9.109 46.406 5.629 1 86.94 768 THR A O 1
ATOM 6050 N N . ALA A 1 769 ? 8.625 47.938 3.953 1 89.62 769 ALA A N 1
ATOM 6051 C CA . ALA A 1 769 ? 8.445 49.062 4.844 1 89.62 769 ALA A CA 1
ATOM 6052 C C . ALA A 1 769 ? 7.23 48.875 5.746 1 89.62 769 ALA A C 1
ATOM 6054 O O . ALA A 1 769 ? 7.23 49.312 6.898 1 89.62 769 ALA A O 1
ATOM 6055 N N . ARG A 1 770 ? 6.281 48.25 5.203 1 88.06 770 ARG A N 1
ATOM 6056 C CA . ARG A 1 770 ? 5.055 48 5.961 1 88.06 770 ARG A CA 1
ATOM 6057 C C . ARG A 1 770 ? 5.324 47.125 7.188 1 88.06 770 ARG A C 1
ATOM 6059 O O . ARG A 1 770 ? 4.875 47.469 8.289 1 88.06 770 ARG A O 1
ATOM 6066 N N . SER A 1 771 ? 5.973 46.062 6.992 1 91.19 771 SER A N 1
ATOM 6067 C CA . SER A 1 771 ? 6.281 45.156 8.109 1 91.19 771 SER A CA 1
ATOM 6068 C C . SER A 1 771 ? 7.207 45.844 9.117 1 91.19 771 SER A C 1
ATOM 6070 O O . SER A 1 771 ? 7.094 45.625 10.32 1 91.19 771 SER A O 1
ATOM 6072 N N . ALA A 1 772 ? 8.062 46.656 8.625 1 93.19 772 ALA A N 1
ATOM 6073 C CA . ALA A 1 772 ? 8.977 47.375 9.508 1 93.19 772 ALA A CA 1
ATOM 6074 C C . ALA A 1 772 ? 8.211 48.344 10.414 1 93.19 772 ALA A C 1
ATOM 6076 O O . ALA A 1 772 ? 8.477 48.438 11.617 1 93.19 772 ALA A O 1
ATOM 6077 N N . ALA A 1 773 ? 7.301 49.094 9.812 1 92.75 773 ALA A N 1
ATOM 6078 C CA . ALA A 1 773 ? 6.496 50.031 10.594 1 92.75 773 ALA A CA 1
ATOM 6079 C C . ALA A 1 773 ? 5.691 49.281 11.664 1 92.75 773 ALA A C 1
ATOM 6081 O O . ALA A 1 773 ? 5.645 49.719 12.82 1 92.75 773 ALA A O 1
ATOM 6082 N N . LYS A 1 774 ? 5.137 48.25 11.305 1 89.75 774 LYS A N 1
ATOM 6083 C CA . LYS A 1 774 ? 4.352 47.469 12.258 1 89.75 774 LYS A CA 1
ATOM 6084 C C . LYS A 1 774 ? 5.23 46.906 13.375 1 89.75 774 LYS A C 1
ATOM 6086 O O . LYS A 1 774 ? 4.82 46.875 14.539 1 89.75 774 LYS A O 1
ATOM 6091 N N . ALA A 1 775 ? 6.375 46.438 13.016 1 92.94 775 ALA A N 1
ATOM 6092 C CA . ALA A 1 775 ? 7.305 45.875 13.992 1 92.94 775 ALA A CA 1
ATOM 6093 C C . ALA A 1 775 ? 7.738 46.938 15.008 1 92.94 775 ALA A C 1
ATOM 6095 O O . ALA A 1 775 ? 7.809 46.656 16.203 1 92.94 775 ALA A O 1
ATOM 6096 N N . ILE A 1 776 ? 8.039 48.094 14.547 1 94.38 776 ILE A N 1
ATOM 6097 C CA . ILE A 1 776 ? 8.461 49.156 15.43 1 94.38 776 ILE A CA 1
ATOM 6098 C C . ILE A 1 776 ? 7.324 49.5 16.391 1 94.38 776 ILE A C 1
ATOM 6100 O O . ILE A 1 776 ? 7.551 49.688 17.594 1 94.38 776 ILE A O 1
ATOM 6104 N N . ARG A 1 777 ? 6.148 49.594 15.906 1 91.75 777 ARG A N 1
ATOM 6105 C CA . ARG A 1 777 ? 5.008 49.906 16.766 1 91.75 777 ARG A CA 1
ATOM 6106 C C . ARG A 1 777 ? 4.766 48.812 17.781 1 91.75 777 ARG A C 1
ATOM 6108 O O . ARG A 1 777 ? 4.379 49.094 18.922 1 91.75 777 ARG A O 1
ATOM 6115 N N . ALA A 1 778 ? 4.949 47.625 17.312 1 90.69 778 ALA A N 1
ATOM 6116 C CA . ALA A 1 778 ? 4.824 46.5 18.266 1 90.69 778 ALA A CA 1
ATOM 6117 C C . ALA A 1 778 ? 5.844 46.625 19.391 1 90.69 778 ALA A C 1
ATOM 6119 O O . ALA A 1 778 ? 5.551 46.312 20.531 1 90.69 778 ALA A O 1
ATOM 6120 N N . ALA A 1 779 ? 7 47.031 19.062 1 94.25 779 ALA A N 1
ATOM 6121 C CA . ALA A 1 779 ? 8.039 47.25 20.062 1 94.25 779 ALA A CA 1
ATOM 6122 C C . ALA A 1 779 ? 7.648 48.375 21.031 1 94.25 779 ALA A C 1
ATOM 6124 O O . ALA A 1 779 ? 7.93 48.281 22.219 1 94.25 779 ALA A O 1
ATOM 6125 N N . ILE A 1 780 ? 7.016 49.406 20.516 1 93.88 780 ILE A N 1
ATOM 6126 C CA . ILE A 1 780 ? 6.566 50.531 21.344 1 93.88 780 ILE A CA 1
ATOM 6127 C C . ILE A 1 780 ? 5.539 50.031 22.359 1 93.88 780 ILE A C 1
ATOM 6129 O O . ILE A 1 780 ? 5.637 50.344 23.547 1 93.88 780 ILE A O 1
ATOM 6133 N N . VAL A 1 781 ? 4.605 49.281 21.844 1 88.75 781 VAL A N 1
ATOM 6134 C CA . VAL A 1 781 ? 3.531 48.781 22.703 1 88.75 781 VAL A CA 1
ATOM 6135 C C . VAL A 1 781 ? 4.105 47.875 23.781 1 88.75 781 VAL A C 1
ATOM 6137 O O . VAL A 1 781 ? 3.65 47.875 24.922 1 88.75 781 VAL A O 1
ATOM 6140 N N . GLN A 1 782 ? 5.086 47.062 23.453 1 90.44 782 GLN A N 1
ATOM 6141 C CA . GLN A 1 782 ? 5.738 46.188 24.406 1 90.44 782 GLN A CA 1
ATOM 6142 C C . GLN A 1 782 ? 6.5 46.969 25.469 1 90.44 782 GLN A C 1
ATOM 6144 O O . GLN A 1 782 ? 6.727 46.469 26.578 1 90.44 782 GLN A O 1
ATOM 6149 N N . GLY A 1 783 ? 6.871 48.156 25.094 1 91.38 783 GLY A N 1
ATOM 6150 C CA . GLY A 1 783 ? 7.598 48.969 26.031 1 91.38 783 GLY A CA 1
ATOM 6151 C C . GLY A 1 783 ? 9.062 48.594 26.172 1 91.38 783 GLY A C 1
ATOM 6152 O O . GLY A 1 783 ? 9.609 48.594 27.281 1 91.38 783 GLY A O 1
ATOM 6153 N N . VAL A 1 784 ? 9.688 48.25 25.062 1 95.5 784 VAL A N 1
ATOM 6154 C CA . VAL A 1 784 ? 11.102 47.875 25.109 1 95.5 784 VAL A CA 1
ATOM 6155 C C . VAL A 1 784 ? 11.953 49.125 25.328 1 95.5 784 VAL A C 1
ATOM 6157 O O . VAL A 1 784 ? 11.5 50.25 25.078 1 95.5 784 VAL A O 1
ATOM 6160 N N . GLN A 1 785 ? 13.18 48.938 25.812 1 96.94 785 GLN A N 1
ATOM 6161 C CA . GLN A 1 785 ? 14.086 50.062 26.031 1 96.94 785 GLN A CA 1
ATOM 6162 C C . GLN A 1 785 ? 14.938 50.312 24.797 1 96.94 785 GLN A C 1
ATOM 6164 O O . GLN A 1 785 ? 15.344 51.438 24.547 1 96.94 785 GLN A O 1
ATOM 6169 N N . ILE A 1 786 ? 15.195 49.281 24.078 1 97.94 786 ILE A N 1
ATOM 6170 C CA . ILE A 1 786 ? 16.109 49.406 22.938 1 97.94 786 ILE A CA 1
ATOM 6171 C C . ILE A 1 786 ? 15.516 48.656 21.734 1 97.94 786 ILE A C 1
ATOM 6173 O O . ILE A 1 786 ? 14.914 47.594 21.891 1 97.94 786 ILE A O 1
ATOM 6177 N N . ILE A 1 787 ? 15.633 49.219 20.516 1 97.94 787 ILE A N 1
ATOM 6178 C CA . ILE A 1 787 ? 15.297 48.562 19.266 1 97.94 787 ILE A CA 1
ATOM 6179 C C . ILE A 1 787 ? 16.547 48.406 18.406 1 97.94 787 ILE A C 1
ATOM 6181 O O . ILE A 1 787 ? 17.266 49.375 18.172 1 97.94 787 ILE A O 1
ATOM 6185 N N . SER A 1 788 ? 16.844 47.156 18.047 1 97.5 788 SER A N 1
ATOM 6186 C CA . SER A 1 788 ? 17.953 46.844 17.172 1 97.5 788 SER A CA 1
ATOM 6187 C C . SER A 1 788 ? 17.484 46.531 15.758 1 97.5 788 SER A C 1
ATOM 6189 O O . SER A 1 788 ? 16.734 45.562 15.562 1 97.5 788 SER A O 1
ATOM 6191 N N . MET A 1 789 ? 17.875 47.312 14.75 1 95.81 789 MET A N 1
ATOM 6192 C CA . MET A 1 789 ? 17.484 47.125 13.352 1 95.81 789 MET A CA 1
ATOM 6193 C C . MET A 1 789 ? 18.719 46.969 12.469 1 95.81 789 MET A C 1
ATOM 6195 O O . MET A 1 789 ? 19.203 47.969 11.906 1 95.81 789 MET A O 1
ATOM 6199 N N . SER A 1 790 ? 19.156 45.75 12.297 1 91.88 790 SER A N 1
ATOM 6200 C CA . SER A 1 790 ? 20.375 45.5 11.531 1 91.88 790 SER A CA 1
ATOM 6201 C C . SER A 1 790 ? 20.062 45.312 10.047 1 91.88 790 SER A C 1
ATOM 6203 O O . SER A 1 790 ? 20.484 44.344 9.438 1 91.88 790 SER A O 1
ATOM 6205 N N . TRP A 1 791 ? 19.375 46.25 9.5 1 87.62 791 TRP A N 1
ATOM 6206 C CA . TRP A 1 791 ? 19.016 46.25 8.086 1 87.62 791 TRP A CA 1
ATOM 6207 C C . TRP A 1 791 ? 18.766 47.688 7.594 1 87.62 791 TRP A C 1
ATOM 6209 O O . TRP A 1 791 ? 18.672 48.594 8.391 1 87.62 791 TRP A O 1
ATOM 6219 N N . THR A 1 792 ? 18.719 47.812 6.32 1 86 792 THR A N 1
ATOM 6220 C CA . THR A 1 792 ? 18.359 49.062 5.676 1 86 792 THR A CA 1
ATOM 6221 C C . THR A 1 792 ? 17.344 48.844 4.57 1 86 792 THR A C 1
ATOM 6223 O O . THR A 1 792 ? 17.281 47.75 3.971 1 86 792 THR A O 1
ATOM 6226 N N . ILE A 1 793 ? 16.484 49.781 4.473 1 85.25 793 ILE A N 1
ATOM 6227 C CA . ILE A 1 793 ? 15.484 49.781 3.412 1 85.25 793 ILE A CA 1
ATOM 6228 C C . ILE A 1 793 ? 15.641 51 2.527 1 85.25 793 ILE A C 1
ATOM 6230 O O . ILE A 1 793 ? 15.75 52.125 3.031 1 85.25 793 ILE A O 1
ATOM 6234 N N . ASP A 1 794 ? 15.711 50.719 1.259 1 83.19 794 ASP A N 1
ATOM 6235 C CA . ASP A 1 794 ? 15.641 51.844 0.344 1 83.19 794 ASP A CA 1
ATOM 6236 C C . ASP A 1 794 ? 14.305 52.562 0.483 1 83.19 794 ASP A C 1
ATOM 6238 O O . ASP A 1 794 ? 13.289 51.969 0.819 1 83.19 794 ASP A O 1
ATOM 6242 N N . PRO A 1 795 ? 14.414 53.844 0.329 1 85 795 PRO A N 1
ATOM 6243 C CA . PRO A 1 795 ? 13.141 54.562 0.426 1 85 795 PRO A CA 1
ATOM 6244 C C . PRO A 1 795 ? 12.047 53.969 -0.45 1 85 795 PRO A C 1
ATOM 6246 O O . PRO A 1 795 ? 12.219 53.844 -1.667 1 85 795 PRO A O 1
ATOM 6249 N N . PRO A 1 796 ? 10.969 53.625 0.239 1 85.06 796 PRO A N 1
ATOM 6250 C CA . PRO A 1 796 ? 9.883 53 -0.523 1 85.06 796 PRO A CA 1
ATOM 6251 C C . PRO A 1 796 ? 9.305 53.906 -1.597 1 85.06 796 PRO A C 1
ATOM 6253 O O . PRO A 1 796 ? 9.227 55.125 -1.394 1 85.06 796 PRO A O 1
ATOM 6256 N N . LYS A 1 797 ? 8.812 53.312 -2.689 1 83.25 797 LYS A N 1
ATOM 6257 C CA . LYS A 1 797 ? 8.211 54.062 -3.785 1 83.25 797 LYS A CA 1
ATOM 6258 C C . LYS A 1 797 ? 6.832 54.594 -3.406 1 83.25 797 LYS A C 1
ATOM 6260 O O . LYS A 1 797 ? 6.453 55.719 -3.787 1 83.25 797 LYS A O 1
ATOM 6265 N N . ASP A 1 798 ? 6.184 53.844 -2.611 1 87.81 798 ASP A N 1
ATOM 6266 C CA . ASP A 1 798 ? 4.852 54.25 -2.166 1 87.81 798 ASP A CA 1
ATOM 6267 C C . ASP A 1 798 ? 4.93 55.281 -1.037 1 87.81 798 ASP A C 1
ATOM 6269 O O . ASP A 1 798 ? 5.469 54.969 0.034 1 87.81 798 ASP A O 1
ATOM 6273 N N . ASP A 1 799 ? 4.316 56.406 -1.253 1 88.19 799 ASP A N 1
ATOM 6274 C CA . ASP A 1 799 ? 4.387 57.5 -0.31 1 88.19 799 ASP A CA 1
ATOM 6275 C C . ASP A 1 799 ? 3.695 57.156 1.006 1 88.19 799 ASP A C 1
ATOM 6277 O O . ASP A 1 799 ? 4.141 57.562 2.078 1 88.19 799 ASP A O 1
ATOM 6281 N N . ARG A 1 800 ? 2.715 56.438 0.861 1 88.5 800 ARG A N 1
ATOM 6282 C CA . ARG A 1 800 ? 1.985 56.062 2.07 1 88.5 800 ARG A CA 1
ATOM 6283 C C . ARG A 1 800 ? 2.826 55.156 2.963 1 88.5 800 ARG A C 1
ATOM 6285 O O . ARG A 1 800 ? 2.85 55.344 4.184 1 88.5 800 ARG A O 1
ATOM 6292 N N . GLU A 1 801 ? 3.465 54.281 2.398 1 89.5 801 GLU A N 1
ATOM 6293 C CA . GLU A 1 801 ? 4.32 53.375 3.148 1 89.5 801 GLU A CA 1
ATOM 6294 C C . GLU A 1 801 ? 5.52 54.094 3.744 1 89.5 801 GLU A C 1
ATOM 6296 O O . GLU A 1 801 ? 5.949 53.781 4.859 1 89.5 801 GLU A O 1
ATOM 6301 N N . ARG A 1 802 ? 6.016 54.938 2.975 1 89.5 802 ARG A N 1
ATOM 6302 C CA . ARG A 1 802 ? 7.145 55.719 3.447 1 89.5 802 ARG A CA 1
ATOM 6303 C C . ARG A 1 802 ? 6.754 56.594 4.656 1 89.5 802 ARG A C 1
ATOM 6305 O O . ARG A 1 802 ? 7.484 56.625 5.645 1 89.5 802 ARG A O 1
ATOM 6312 N N . GLN A 1 803 ? 5.59 57.25 4.539 1 91.38 803 GLN A N 1
ATOM 6313 C CA . GLN A 1 803 ? 5.113 58.062 5.645 1 91.38 803 GLN A CA 1
ATOM 6314 C C . GLN A 1 803 ? 4.809 57.219 6.875 1 91.38 803 GLN A C 1
ATOM 6316 O O . GLN A 1 803 ? 5.055 57.656 8.008 1 91.38 803 GLN A O 1
ATOM 6321 N N . ASP A 1 804 ? 4.266 56.156 6.594 1 92.19 804 ASP A N 1
ATOM 6322 C CA . ASP A 1 804 ? 3.938 55.25 7.707 1 92.19 804 ASP A CA 1
ATOM 6323 C C . ASP A 1 804 ? 5.199 54.812 8.453 1 92.19 804 ASP A C 1
ATOM 6325 O O . ASP A 1 804 ? 5.211 54.781 9.688 1 92.19 804 ASP A O 1
ATOM 6329 N N . LEU A 1 805 ? 6.242 54.438 7.75 1 92.56 805 LEU A N 1
ATOM 6330 C CA . LEU A 1 805 ? 7.512 54.062 8.359 1 92.56 805 LEU A CA 1
ATOM 6331 C C . LEU A 1 805 ? 8.133 55.25 9.094 1 92.56 805 LEU A C 1
ATOM 6333 O O . LEU A 1 805 ? 8.641 55.094 10.211 1 92.56 805 LEU A O 1
ATOM 6337 N N . GLU A 1 806 ? 8.07 56.406 8.516 1 93.44 806 GLU A N 1
ATOM 6338 C CA . GLU A 1 806 ? 8.586 57.594 9.148 1 93.44 806 GLU A CA 1
ATOM 6339 C C . GLU A 1 806 ? 7.859 57.875 10.461 1 93.44 806 GLU A C 1
ATOM 6341 O O . GLU A 1 806 ? 8.492 58.188 11.477 1 93.44 806 GLU A O 1
ATOM 6346 N N . ASN A 1 807 ? 6.57 57.781 10.398 1 93.31 807 ASN A N 1
ATOM 6347 C CA . ASN A 1 807 ? 5.773 58 11.594 1 93.31 807 ASN A CA 1
ATOM 6348 C C . ASN A 1 807 ? 6.109 57 12.695 1 93.31 807 ASN A C 1
ATOM 6350 O O . ASN A 1 807 ? 6.156 57.344 13.875 1 93.31 807 ASN A O 1
ATOM 6354 N N . ALA A 1 808 ? 6.309 55.75 12.297 1 94.06 808 ALA A N 1
ATOM 6355 C CA . ALA A 1 808 ? 6.641 54.719 13.273 1 94.06 808 ALA A CA 1
ATOM 6356 C C . ALA A 1 808 ? 7.957 55.062 13.984 1 94.06 808 ALA A C 1
ATOM 6358 O O . ALA A 1 808 ? 8.07 54.875 15.195 1 94.06 808 ALA A O 1
ATOM 6359 N N . VAL A 1 809 ? 8.938 55.531 13.242 1 94.88 809 VAL A N 1
ATOM 6360 C CA . VAL A 1 809 ? 10.242 55.875 13.805 1 94.88 809 VAL A CA 1
ATOM 6361 C C . VAL A 1 809 ? 10.109 57.062 14.742 1 94.88 809 VAL A C 1
ATOM 6363 O O . VAL A 1 809 ? 10.695 57.094 15.828 1 94.88 809 VAL A O 1
ATOM 6366 N N . ILE A 1 810 ? 9.32 58 14.359 1 95 810 ILE A N 1
ATOM 6367 C CA . ILE A 1 810 ? 9.094 59.188 15.172 1 95 810 ILE A CA 1
ATOM 6368 C C . ILE A 1 810 ? 8.359 58.812 16.453 1 95 810 ILE A C 1
ATOM 6370 O O . ILE A 1 810 ? 8.68 59.312 17.531 1 95 810 ILE A O 1
ATOM 6374 N N . GLU A 1 811 ? 7.398 57.969 16.297 1 94.5 811 GLU A N 1
ATOM 6375 C CA . GLU A 1 811 ? 6.664 57.469 17.453 1 94.5 811 GLU A CA 1
ATOM 6376 C C . GLU A 1 811 ? 7.594 56.781 18.453 1 94.5 811 GLU A C 1
ATOM 6378 O O . GLU A 1 811 ? 7.457 56.969 19.672 1 94.5 811 GLU A O 1
ATOM 6383 N N . ALA A 1 812 ? 8.5 56.031 17.969 1 95.75 812 ALA A N 1
ATOM 6384 C CA . ALA A 1 812 ? 9.461 55.344 18.844 1 95.75 812 ALA A CA 1
ATOM 6385 C C . ALA A 1 812 ? 10.383 56.344 19.531 1 95.75 812 ALA A C 1
ATOM 6387 O O . ALA A 1 812 ? 10.703 56.188 20.719 1 95.75 812 ALA A O 1
ATOM 6388 N N . ALA A 1 813 ? 10.828 57.344 18.812 1 94.62 813 ALA A N 1
ATOM 6389 C CA . ALA A 1 813 ? 11.664 58.406 19.375 1 94.62 813 ALA A CA 1
ATOM 6390 C C . ALA A 1 813 ? 10.938 59.156 20.484 1 94.62 813 ALA A C 1
ATOM 6392 O O . ALA A 1 813 ? 11.516 59.438 21.531 1 94.62 813 ALA A O 1
ATOM 6393 N N . ASN A 1 814 ? 9.703 59.406 20.203 1 93.62 814 ASN A N 1
ATOM 6394 C CA . ASN A 1 814 ? 8.883 60.125 21.172 1 93.62 814 ASN A CA 1
ATOM 6395 C C . ASN A 1 814 ? 8.641 59.281 22.422 1 93.62 814 ASN A C 1
ATOM 6397 O O . ASN A 1 814 ? 8.43 59.812 23.516 1 93.62 814 ASN A O 1
ATOM 6401 N N . ALA A 1 815 ? 8.633 58 22.234 1 94.44 815 ALA A N 1
ATOM 6402 C CA . ALA A 1 815 ? 8.453 57.094 23.359 1 94.44 815 ALA A CA 1
ATOM 6403 C C . ALA A 1 815 ? 9.766 56.906 24.109 1 94.44 815 ALA A C 1
ATOM 6405 O O . ALA A 1 815 ? 9.828 56.125 25.062 1 94.44 815 ALA A O 1
ATOM 6406 N N . ASN A 1 816 ? 10.852 57.562 23.734 1 94.56 816 ASN A N 1
ATOM 6407 C CA . ASN A 1 816 ? 12.172 57.531 24.344 1 94.56 816 ASN A CA 1
ATOM 6408 C C . ASN A 1 816 ? 12.781 56.125 24.281 1 94.56 816 ASN A C 1
ATOM 6410 O O . ASN A 1 816 ? 13.352 55.656 25.266 1 94.56 816 ASN A O 1
ATOM 6414 N N . ILE A 1 817 ? 12.539 55.438 23.203 1 96.69 817 ILE A N 1
ATOM 6415 C CA . ILE A 1 817 ? 13.18 54.156 22.922 1 96.69 817 ILE A CA 1
ATOM 6416 C C . ILE A 1 817 ? 14.484 54.375 22.156 1 96.69 817 ILE A C 1
ATOM 6418 O O . ILE A 1 817 ? 14.508 55.156 21.188 1 96.69 817 ILE A O 1
ATOM 6422 N N . LEU A 1 818 ? 15.555 53.812 22.625 1 97.12 818 LEU A N 1
ATOM 6423 C CA . LEU A 1 818 ? 16.828 53.938 21.938 1 97.12 818 LEU A CA 1
ATOM 6424 C C . LEU A 1 818 ? 16.844 53.062 20.672 1 97.12 818 LEU A C 1
ATOM 6426 O O . LEU A 1 818 ? 16.703 51.844 20.734 1 97.12 818 LEU A O 1
ATOM 6430 N N . MET A 1 819 ? 17 53.719 19.5 1 97.44 819 MET A N 1
ATOM 6431 C CA . MET A 1 819 ? 16.969 53 18.234 1 97.44 819 MET A CA 1
ATOM 6432 C C . MET A 1 819 ? 18.359 52.938 17.609 1 97.44 819 MET A C 1
ATOM 6434 O O . MET A 1 819 ? 19.062 53.938 17.531 1 97.44 819 MET A O 1
ATOM 6438 N N . PHE A 1 820 ? 18.75 51.719 17.234 1 96.56 820 PHE A N 1
ATOM 6439 C CA . PHE A 1 820 ? 20.016 51.5 16.547 1 96.56 820 PHE A CA 1
ATOM 6440 C C . PHE A 1 820 ? 19.797 50.938 15.148 1 96.56 820 PHE A C 1
ATOM 6442 O O . PHE A 1 820 ? 19.031 49.969 14.984 1 96.56 820 PHE A O 1
ATOM 6449 N N . CYS A 1 821 ? 20.312 51.469 14.117 1 93.44 821 CYS A N 1
ATOM 6450 C CA . CYS A 1 821 ? 20.203 50.938 12.766 1 93.44 821 CYS A CA 1
ATOM 6451 C C . CYS A 1 821 ? 21.562 50.875 12.078 1 93.44 821 CYS A C 1
ATOM 6453 O O . CYS A 1 821 ? 22.5 51.531 12.516 1 93.44 821 CYS A O 1
ATOM 6455 N N . SER A 1 822 ? 21.578 50 11.117 1 89.44 822 SER A N 1
ATOM 6456 C CA . SER A 1 822 ? 22.812 49.812 10.375 1 89.44 822 SER A CA 1
ATOM 6457 C C . SER A 1 822 ? 23 50.875 9.297 1 89.44 822 SER A C 1
ATOM 6459 O O . SER A 1 822 ? 22.016 51.344 8.727 1 89.44 822 SER A O 1
ATOM 6461 N N . ALA A 1 823 ? 24.266 51.156 9.07 1 83.81 823 ALA A N 1
ATOM 6462 C CA . ALA A 1 823 ? 24.594 52 7.926 1 83.81 823 ALA A CA 1
ATOM 6463 C C . ALA A 1 823 ? 24.531 51.219 6.621 1 83.81 823 ALA A C 1
ATOM 6465 O O . ALA A 1 823 ? 24.578 50 6.629 1 83.81 823 ALA A O 1
ATOM 6466 N N . SER A 1 824 ? 24.312 51.875 5.508 1 77.12 824 SER A N 1
ATOM 6467 C CA . SER A 1 824 ? 24.25 51.219 4.211 1 77.12 824 SER A CA 1
ATOM 6468 C C . SER A 1 824 ? 25.625 50.75 3.766 1 77.12 824 SER A C 1
ATOM 6470 O O . SER A 1 824 ? 26.594 51.531 3.809 1 77.12 824 SER A O 1
ATOM 6472 N N . ASP A 1 825 ? 25.781 49.438 3.57 1 68.19 825 ASP A N 1
ATOM 6473 C CA . ASP A 1 825 ? 27.078 48.875 3.152 1 68.19 825 ASP A CA 1
ATOM 6474 C C . ASP A 1 825 ? 27.266 49 1.643 1 68.19 825 ASP A C 1
ATOM 6476 O O . ASP A 1 825 ? 27.844 48.125 1.007 1 68.19 825 ASP A O 1
ATOM 6480 N N . LYS A 1 826 ? 26.594 49.875 1.032 1 63.25 826 LYS A N 1
ATOM 6481 C CA . LYS A 1 826 ? 26.703 50.031 -0.417 1 63.25 826 LYS A CA 1
ATOM 6482 C C . LYS A 1 826 ? 27.828 51 -0.796 1 63.25 826 LYS A C 1
ATOM 6484 O O . LYS A 1 826 ? 27.844 51.531 -1.905 1 63.25 826 LYS A O 1
ATOM 6489 N N . GLY A 1 827 ? 28.812 51.219 0.041 1 59.47 827 GLY A N 1
ATOM 6490 C CA . GLY A 1 827 ? 29.984 52 -0.294 1 59.47 827 GLY A CA 1
ATOM 6491 C C . GLY A 1 827 ? 29.719 53.5 -0.351 1 59.47 827 GLY A C 1
ATOM 6492 O O . GLY A 1 827 ? 28.938 54 0.449 1 59.47 827 GLY A O 1
ATOM 6493 N N . ALA A 1 828 ? 30.297 54.188 -1.312 1 53.5 828 ALA A N 1
ATOM 6494 C CA . ALA A 1 828 ? 30.297 55.625 -1.473 1 53.5 828 ALA A CA 1
ATOM 6495 C C . ALA A 1 828 ? 28.938 56.125 -1.98 1 53.5 828 ALA A C 1
ATOM 6497 O O . ALA A 1 828 ? 28.672 57.312 -1.986 1 53.5 828 ALA A O 1
ATOM 6498 N N . HIS A 1 829 ? 28.125 55.25 -2.512 1 55.25 829 HIS A N 1
ATOM 6499 C CA . HIS A 1 829 ? 26.859 55.719 -3.049 1 55.25 829 HIS A CA 1
ATOM 6500 C C . HIS A 1 829 ? 25.922 56.156 -1.931 1 55.25 829 HIS A C 1
ATOM 6502 O O . HIS A 1 829 ? 25.562 55.375 -1.06 1 55.25 829 HIS A O 1
ATOM 6508 N N . ASP A 1 830 ? 25.906 57.375 -1.653 1 56.22 830 ASP A N 1
ATOM 6509 C CA . ASP A 1 830 ? 25.312 58.125 -0.561 1 56.22 830 ASP A CA 1
ATOM 6510 C C . ASP A 1 830 ? 23.797 58.094 -0.613 1 56.22 830 ASP A C 1
ATOM 6512 O O . ASP A 1 830 ? 23.141 59.125 -0.457 1 56.22 830 ASP A O 1
ATOM 6516 N N . VAL A 1 831 ? 23.125 57.062 -0.977 1 62.62 831 VAL A N 1
ATOM 6517 C CA . VAL A 1 831 ? 21.672 57.125 -0.906 1 62.62 831 VAL A CA 1
ATOM 6518 C C . VAL A 1 831 ? 21.203 56.875 0.523 1 62.62 831 VAL A C 1
ATOM 6520 O O . VAL A 1 831 ? 21.625 55.906 1.146 1 62.62 831 VAL A O 1
ATOM 6523 N N . GLN A 1 832 ? 20.484 57.844 1.075 1 75.44 832 GLN A N 1
ATOM 6524 C CA . GLN A 1 832 ? 19.938 57.75 2.424 1 75.44 832 GLN A CA 1
ATOM 6525 C C . GLN A 1 832 ? 18.891 56.656 2.502 1 75.44 832 GLN A C 1
ATOM 6527 O O . GLN A 1 832 ? 18 56.562 1.647 1 75.44 832 GLN A O 1
ATOM 6532 N N . THR A 1 833 ? 19.094 55.719 3.365 1 84.62 833 THR A N 1
ATOM 6533 C CA . THR A 1 833 ? 18.203 54.594 3.553 1 84.62 833 THR A CA 1
ATOM 6534 C C . THR A 1 833 ? 17.453 54.688 4.871 1 84.62 833 THR A C 1
ATOM 6536 O O . THR A 1 833 ? 17.781 55.531 5.719 1 84.62 833 THR A O 1
ATOM 6539 N N . TYR A 1 834 ? 16.344 54.125 4.914 1 86.56 834 TYR A N 1
ATOM 6540 C CA . TYR A 1 834 ? 15.602 54 6.172 1 86.56 834 TYR A CA 1
ATOM 6541 C C . TYR A 1 834 ? 16.141 52.875 7.016 1 86.56 834 TYR A C 1
ATOM 6543 O O . TYR A 1 834 ? 16.594 51.844 6.477 1 86.56 834 TYR A O 1
ATOM 6551 N N . PRO A 1 835 ? 16.062 53 8.297 1 87.25 835 PRO A N 1
ATOM 6552 C CA . PRO A 1 835 ? 15.32 54 9.094 1 87.25 835 PRO A CA 1
ATOM 6553 C C . PRO A 1 835 ? 16.141 55.25 9.375 1 87.25 835 PRO A C 1
ATOM 6555 O O . PRO A 1 835 ? 15.617 56.219 9.891 1 87.25 835 PRO A O 1
ATOM 6558 N N . SER A 1 836 ? 17.391 55.25 9.031 1 83.44 836 SER A N 1
ATOM 6559 C CA . SER A 1 836 ? 18.281 56.344 9.367 1 83.44 836 SER A CA 1
ATOM 6560 C C . SER A 1 836 ? 17.797 57.656 8.773 1 83.44 836 SER A C 1
ATOM 6562 O O . SER A 1 836 ? 18.062 58.719 9.32 1 83.44 836 SER A O 1
ATOM 6564 N N . LYS A 1 837 ? 17.141 57.656 7.738 1 84.12 837 LYS A N 1
ATOM 6565 C CA . LYS A 1 837 ? 16.688 58.844 7.016 1 84.12 837 LYS A CA 1
ATOM 6566 C C . LYS A 1 837 ? 15.508 59.5 7.723 1 84.12 837 LYS A C 1
ATOM 6568 O O . LYS A 1 837 ? 15.172 60.656 7.434 1 84.12 837 LYS A O 1
ATOM 6573 N N . ALA A 1 838 ? 14.914 58.812 8.648 1 85.25 838 ALA A N 1
ATOM 6574 C CA . ALA A 1 838 ? 13.742 59.375 9.312 1 85.25 838 ALA A CA 1
ATOM 6575 C C . ALA A 1 838 ? 14.055 60.688 9.977 1 85.25 838 ALA A C 1
ATOM 6577 O O . ALA A 1 838 ? 15.172 60.906 10.477 1 85.25 838 ALA A O 1
ATOM 6578 N N . ALA A 1 839 ? 13.109 61.688 9.977 1 72.12 839 ALA A N 1
ATOM 6579 C CA . ALA A 1 839 ? 13.297 63.062 10.383 1 72.12 839 ALA A CA 1
ATOM 6580 C C . ALA A 1 839 ? 13.344 63.188 11.898 1 72.12 839 ALA A C 1
ATOM 6582 O O . ALA A 1 839 ? 12.57 63.969 12.492 1 72.12 839 ALA A O 1
ATOM 6583 N N . THR A 1 840 ? 13.805 62.469 12.609 1 73.88 840 THR A N 1
ATOM 6584 C CA . THR A 1 840 ? 13.828 62.594 14.055 1 73.88 840 THR A CA 1
ATOM 6585 C C . THR A 1 840 ? 15.242 62.938 14.547 1 73.88 840 THR A C 1
ATOM 6587 O O . THR A 1 840 ? 15.414 63.625 15.539 1 73.88 840 THR A O 1
ATOM 6590 N N . GLY A 1 841 ? 16.25 62.562 13.898 1 80.06 841 GLY A N 1
ATOM 6591 C CA . GLY A 1 841 ? 17.625 62.719 14.336 1 80.06 841 GLY A CA 1
ATOM 6592 C C . GLY A 1 841 ? 17.938 61.938 15.602 1 80.06 841 GLY A C 1
ATOM 6593 O O . GLY A 1 841 ? 19.031 62.094 16.156 1 80.06 841 GLY A O 1
ATOM 6594 N N . LYS A 1 842 ? 17.062 61.25 16.172 1 91.69 842 LYS A N 1
ATOM 6595 C CA . LYS A 1 842 ? 17.25 60.5 17.406 1 91.69 842 LYS A CA 1
ATOM 6596 C C . LYS A 1 842 ? 17.422 59 17.141 1 91.69 842 LYS A C 1
ATOM 6598 O O . LYS A 1 842 ? 16.766 58.188 17.766 1 91.69 842 LYS A O 1
ATOM 6603 N N . ILE A 1 843 ? 18.156 58.656 16.156 1 93.12 843 ILE A N 1
ATOM 6604 C CA . ILE A 1 843 ? 18.484 57.281 15.805 1 93.12 843 ILE A CA 1
ATOM 6605 C C . ILE A 1 843 ? 20 57.125 15.664 1 93.12 843 ILE A C 1
ATOM 6607 O O . ILE A 1 843 ? 20.672 58 15.125 1 93.12 843 ILE A O 1
ATOM 6611 N N . PHE A 1 844 ? 20.516 56.094 16.281 1 94.38 844 PHE A N 1
ATOM 6612 C CA . PHE A 1 844 ? 21.938 55.812 16.156 1 94.38 844 PHE A CA 1
ATOM 6613 C C . PHE A 1 844 ? 22.234 55.062 14.875 1 94.38 844 PHE A C 1
ATOM 6615 O O . PHE A 1 844 ? 21.781 53.906 14.703 1 94.38 844 PHE A O 1
ATOM 6622 N N . THR A 1 845 ? 22.906 55.656 13.945 1 92.06 845 THR A N 1
ATOM 6623 C CA . THR A 1 845 ? 23.375 54.969 12.75 1 92.06 845 THR A CA 1
ATOM 6624 C C . THR A 1 845 ? 24.781 54.406 12.953 1 92.06 845 THR A C 1
ATOM 6626 O O . THR A 1 845 ? 25.719 55.188 13.148 1 92.06 845 THR A O 1
ATOM 6629 N N . ILE A 1 846 ? 24.875 53.094 12.859 1 92.69 846 ILE A N 1
ATOM 6630 C CA . ILE A 1 846 ? 26.109 52.469 13.266 1 92.69 846 ILE A CA 1
ATOM 6631 C C . ILE A 1 846 ? 26.828 51.875 12.039 1 92.69 846 ILE A C 1
ATOM 6633 O O . ILE A 1 846 ? 26.203 51.25 11.188 1 92.69 846 ILE A O 1
ATOM 6637 N N . GLY A 1 847 ? 28.125 52.094 11.938 1 88.25 847 GLY A N 1
ATOM 6638 C CA . GLY A 1 847 ? 28.953 51.562 10.875 1 88.25 847 GLY A CA 1
ATOM 6639 C C . GLY A 1 847 ? 29.938 50.531 11.367 1 88.25 847 GLY A C 1
ATOM 6640 O O . GLY A 1 847 ? 30.25 50.469 12.555 1 88.25 847 GLY A O 1
ATOM 6641 N N . ALA A 1 848 ? 30.469 49.688 10.422 1 88 848 ALA A N 1
ATOM 6642 C CA . ALA A 1 848 ? 31.438 48.656 10.75 1 88 848 ALA A CA 1
ATOM 6643 C C . ALA A 1 848 ? 32.875 49.188 10.734 1 88 848 ALA A C 1
ATOM 6645 O O . ALA A 1 848 ? 33.219 50.031 9.883 1 88 848 ALA A O 1
ATOM 6646 N N . ALA A 1 849 ? 33.531 48.75 11.75 1 84.94 849 ALA A N 1
ATOM 6647 C CA . ALA A 1 849 ? 34.969 49.094 11.852 1 84.94 849 ALA A CA 1
ATOM 6648 C C . ALA A 1 849 ? 35.844 47.844 11.812 1 84.94 849 ALA A C 1
ATOM 6650 O O . ALA A 1 849 ? 35.406 46.781 12.195 1 84.94 849 ALA A O 1
ATOM 6651 N N . ASN A 1 850 ? 37 47.969 11.297 1 79.25 850 ASN A N 1
ATOM 6652 C CA . ASN A 1 850 ? 37.969 46.875 11.32 1 79.25 850 ASN A CA 1
ATOM 6653 C C . ASN A 1 850 ? 38.656 46.781 12.664 1 79.25 850 ASN A C 1
ATOM 6655 O O . ASN A 1 850 ? 38.281 47.438 13.625 1 79.25 850 ASN A O 1
ATOM 6659 N N . SER A 1 851 ? 39.688 45.906 12.789 1 76.25 851 SER A N 1
ATOM 6660 C CA . SER A 1 851 ? 40.344 45.594 14.055 1 76.25 851 SER A CA 1
ATOM 6661 C C . SER A 1 851 ? 41.125 46.812 14.562 1 76.25 851 SER A C 1
ATOM 6663 O O . SER A 1 851 ? 41.406 46.906 15.758 1 76.25 851 SER A O 1
ATOM 6665 N N . SER A 1 852 ? 41.406 47.688 13.695 1 71.31 852 SER A N 1
ATOM 6666 C CA . SER A 1 852 ? 42.156 48.844 14.078 1 71.31 852 SER A CA 1
ATOM 6667 C C . SER A 1 852 ? 41.25 50 14.5 1 71.31 852 SER A C 1
ATOM 6669 O O . SER A 1 852 ? 41.719 51 15.016 1 71.31 852 SER A O 1
ATOM 6671 N N . GLY A 1 853 ? 39.969 49.781 14.258 1 74.94 853 GLY A N 1
ATOM 6672 C CA . GLY A 1 853 ? 39 50.812 14.617 1 74.94 853 GLY A CA 1
ATOM 6673 C C . GLY A 1 853 ? 38.625 51.719 13.461 1 74.94 853 GLY A C 1
ATOM 6674 O O . GLY A 1 853 ? 37.781 52.594 13.602 1 74.94 853 GLY A O 1
ATOM 6675 N N . ALA A 1 854 ? 39.25 51.531 12.391 1 72.88 854 ALA A N 1
ATOM 6676 C CA . ALA A 1 854 ? 38.938 52.312 11.203 1 72.88 854 ALA A CA 1
ATOM 6677 C C . ALA A 1 854 ? 37.688 51.812 10.508 1 72.88 854 ALA A C 1
ATOM 6679 O O . ALA A 1 854 ? 37.375 50.594 10.594 1 72.88 854 ALA A O 1
ATOM 6680 N N . SER A 1 855 ? 37 52.75 9.984 1 76.12 855 SER A N 1
ATOM 6681 C CA . SER A 1 855 ? 35.781 52.375 9.258 1 76.12 855 SER A CA 1
ATOM 6682 C C . SER A 1 855 ? 36.125 51.469 8.062 1 76.12 855 SER A C 1
ATOM 6684 O O . SER A 1 855 ? 37.125 51.719 7.371 1 76.12 855 SER A O 1
ATOM 6686 N N . VAL A 1 856 ? 35.312 50.5 7.887 1 72.62 856 VAL A N 1
ATOM 6687 C CA . VAL A 1 856 ? 35.562 49.594 6.766 1 72.62 856 VAL A CA 1
ATOM 6688 C C . VAL A 1 856 ? 35.156 50.25 5.461 1 72.62 856 VAL A C 1
ATOM 6690 O O . VAL A 1 856 ? 34.25 51.125 5.449 1 72.62 856 VAL A O 1
ATOM 6693 N N . ASP A 1 857 ? 35.719 49.938 4.434 1 62.31 857 ASP A N 1
ATOM 6694 C CA . ASP A 1 857 ? 35.594 50.594 3.139 1 62.31 857 ASP A CA 1
ATOM 6695 C C . ASP A 1 857 ? 34.156 50.594 2.635 1 62.31 857 ASP A C 1
ATOM 6697 O O . ASP A 1 857 ? 33.719 51.531 2.012 1 62.31 857 ASP A O 1
ATOM 6701 N N . TYR A 1 858 ? 33.469 49.562 2.965 1 69.75 858 TYR A N 1
ATOM 6702 C CA . TYR A 1 858 ? 32.156 49.469 2.348 1 69.75 858 TYR A CA 1
ATOM 6703 C C . TYR A 1 858 ? 31.141 50.344 3.088 1 69.75 858 TYR A C 1
ATOM 6705 O O . TYR A 1 858 ? 30.031 50.562 2.586 1 69.75 858 TYR A O 1
ATOM 6713 N N . VAL A 1 859 ? 31.422 50.844 4.207 1 69.69 859 VAL A N 1
ATOM 6714 C CA . VAL A 1 859 ? 30.5 51.656 4.98 1 69.69 859 VAL A CA 1
ATOM 6715 C C . VAL A 1 859 ? 30.422 53.062 4.375 1 69.69 859 VAL A C 1
ATOM 6717 O O . VAL A 1 859 ? 29.391 53.719 4.504 1 69.69 859 VAL A O 1
ATOM 6720 N N . GLY A 1 860 ? 30.922 53.406 3.191 1 60.06 860 GLY A N 1
ATOM 6721 C CA . GLY A 1 860 ? 30.859 54.656 2.443 1 60.06 860 GLY A CA 1
ATOM 6722 C C . GLY A 1 860 ? 31.188 55.875 3.285 1 60.06 860 GLY A C 1
ATOM 6723 O O . GLY A 1 860 ? 32.125 55.844 4.094 1 60.06 860 GLY A O 1
ATOM 6724 N N . ASN A 1 861 ? 30.141 57 3.311 1 61.66 861 ASN A N 1
ATOM 6725 C CA . ASN A 1 861 ? 30.375 58.312 3.895 1 61.66 861 ASN A CA 1
ATOM 6726 C C . ASN A 1 861 ? 30.266 58.281 5.414 1 61.66 861 ASN A C 1
ATOM 6728 O O . ASN A 1 861 ? 29.188 58 5.953 1 61.66 861 ASN A O 1
ATOM 6732 N N . THR A 1 862 ? 31.266 58.5 6.148 1 67.81 862 THR A N 1
ATOM 6733 C CA . THR A 1 862 ? 31.391 58.406 7.598 1 67.81 862 THR A CA 1
ATOM 6734 C C . THR A 1 862 ? 30.703 59.594 8.266 1 67.81 862 THR A C 1
ATOM 6736 O O . THR A 1 862 ? 30.406 59.562 9.469 1 67.81 862 THR A O 1
ATOM 6739 N N . SER A 1 863 ? 30.375 60.656 7.531 1 69.38 863 SER A N 1
ATOM 6740 C CA . SER A 1 863 ? 29.828 61.844 8.172 1 69.38 863 SER A CA 1
ATOM 6741 C C . SER A 1 863 ? 28.422 61.562 8.695 1 69.38 863 SER A C 1
ATOM 6743 O O . SER A 1 863 ? 27.984 62.188 9.672 1 69.38 863 SER A O 1
ATOM 6745 N N . GLY A 1 864 ? 27.766 60.656 8.148 1 76.62 864 GLY A N 1
ATOM 6746 C CA . GLY A 1 864 ? 26.406 60.375 8.57 1 76.62 864 GLY A CA 1
ATOM 6747 C C . GLY A 1 864 ? 26.312 59.312 9.625 1 76.62 864 GLY A C 1
ATOM 6748 O O . GLY A 1 864 ? 25.234 59.031 10.148 1 76.62 864 GLY A O 1
ATOM 6749 N N . LEU A 1 865 ? 27.422 58.844 10.125 1 86.5 865 LEU A N 1
ATOM 6750 C CA . LEU A 1 865 ? 27.438 57.75 11.109 1 86.5 865 LEU A CA 1
ATOM 6751 C C . LEU A 1 865 ? 27.469 58.312 12.531 1 86.5 865 LEU A C 1
ATOM 6753 O O . LEU A 1 865 ? 28.094 59.375 12.773 1 86.5 865 LEU A O 1
ATOM 6757 N N . SER A 1 866 ? 26.781 57.688 13.391 1 90 866 SER A N 1
ATOM 6758 C CA . SER A 1 866 ? 26.859 58.062 14.797 1 90 866 SER A CA 1
ATOM 6759 C C . SER A 1 866 ? 28.109 57.5 15.445 1 90 866 SER A C 1
ATOM 6761 O O . SER A 1 866 ? 28.891 58.25 16.062 1 90 866 SER A O 1
ATOM 6763 N N . TYR A 1 867 ? 28.312 56.25 15.383 1 92.5 867 TYR A N 1
ATOM 6764 C CA . TYR A 1 867 ? 29.469 55.562 15.93 1 92.5 867 TYR A CA 1
ATOM 6765 C C . TYR A 1 867 ? 29.875 54.375 15.055 1 92.5 867 TYR A C 1
ATOM 6767 O O . TYR A 1 867 ? 29.125 53.969 14.156 1 92.5 867 TYR A O 1
ATOM 6775 N N . THR A 1 868 ? 31.062 53.875 15.258 1 90.62 868 THR A N 1
ATOM 6776 C CA . THR A 1 868 ? 31.516 52.656 14.602 1 90.62 868 THR A CA 1
ATOM 6777 C C . THR A 1 868 ? 31.859 51.594 15.633 1 90.62 868 THR A C 1
ATOM 6779 O O . THR A 1 868 ? 32.344 51.906 16.719 1 90.62 868 THR A O 1
ATOM 6782 N N . PHE A 1 869 ? 31.531 50.406 15.336 1 91.62 869 PHE A N 1
ATOM 6783 C CA . PHE A 1 869 ? 31.797 49.219 16.156 1 91.62 869 PHE A CA 1
ATOM 6784 C C . PHE A 1 869 ? 32.469 48.125 15.328 1 91.62 869 PHE A C 1
ATOM 6786 O O . PHE A 1 869 ? 32.438 48.156 14.094 1 91.62 869 PHE A O 1
ATOM 6793 N N . PRO A 1 870 ? 33.062 47.156 16.062 1 87.94 870 PRO A N 1
ATOM 6794 C CA . PRO A 1 870 ? 33.656 46.062 15.281 1 87.94 870 PRO A CA 1
ATOM 6795 C C . PRO A 1 870 ? 32.656 45.344 14.375 1 87.94 870 PRO A C 1
ATOM 6797 O O . PRO A 1 870 ? 31.578 44.969 14.828 1 87.94 870 PRO A O 1
ATOM 6800 N N . GLY A 1 871 ? 32.969 45.219 13.18 1 84.12 871 GLY A N 1
ATOM 6801 C CA . GLY A 1 871 ? 32.094 44.562 12.242 1 84.12 871 GLY A CA 1
ATOM 6802 C C . GLY A 1 871 ? 32.812 43.875 11.102 1 84.12 871 GLY A C 1
ATOM 6803 O O . GLY A 1 871 ? 32.219 43.438 10.133 1 84.12 871 GLY A O 1
ATOM 6804 N N . ASP A 1 872 ? 34.125 43.844 11.203 1 77.88 872 ASP A N 1
ATOM 6805 C CA . ASP A 1 872 ? 34.938 43.188 10.172 1 77.88 872 ASP A CA 1
ATOM 6806 C C . ASP A 1 872 ? 35.438 41.844 10.656 1 77.88 872 ASP A C 1
ATOM 6808 O O . ASP A 1 872 ? 36.344 41.75 11.484 1 77.88 872 ASP A O 1
ATOM 6812 N N . ARG A 1 873 ? 34.812 40.688 10.172 1 70.81 873 ARG A N 1
ATOM 6813 C CA . ARG A 1 873 ? 35.156 39.312 10.438 1 70.81 873 ARG A CA 1
ATOM 6814 C C . ARG A 1 873 ? 35.094 39 11.93 1 70.81 873 ARG A C 1
ATOM 6816 O O . ARG A 1 873 ? 36.094 38.5 12.5 1 70.81 873 ARG A O 1
ATOM 6823 N N . VAL A 1 874 ? 34.062 39.281 12.477 1 71.5 874 VAL A N 1
ATOM 6824 C CA . VAL A 1 874 ? 33.844 39.094 13.906 1 71.5 874 VAL A CA 1
ATOM 6825 C C . VAL A 1 874 ? 33.469 37.625 14.18 1 71.5 874 VAL A C 1
ATOM 6827 O O . VAL A 1 874 ? 32.656 37.031 13.469 1 71.5 874 VAL A O 1
ATOM 6830 N N . GLU A 1 875 ? 34.188 36.938 15.125 1 66.56 875 GLU A N 1
ATOM 6831 C CA . GLU A 1 875 ? 33.906 35.531 15.516 1 66.56 875 GLU A CA 1
ATOM 6832 C C . GLU A 1 875 ? 32.75 35.469 16.5 1 66.56 875 GLU A C 1
ATOM 6834 O O . GLU A 1 875 ? 32.75 36.156 17.516 1 66.56 875 GLU A O 1
ATOM 6839 N N . VAL A 1 876 ? 31.703 34.812 16.047 1 61.91 876 VAL A N 1
ATOM 6840 C CA . VAL A 1 876 ? 30.562 34.625 16.938 1 61.91 876 VAL A CA 1
ATOM 6841 C C . VAL A 1 876 ? 30.562 33.188 17.484 1 61.91 876 VAL A C 1
ATOM 6843 O O . VAL A 1 876 ? 30.766 32.219 16.734 1 61.91 876 VAL A O 1
ATOM 6846 N N . ASP A 1 877 ? 30.75 32.938 18.75 1 55.44 877 ASP A N 1
ATOM 6847 C CA . ASP A 1 877 ? 30.75 31.641 19.422 1 55.44 877 ASP A CA 1
ATOM 6848 C C . ASP A 1 877 ? 29.469 30.875 19.125 1 55.44 877 ASP A C 1
ATOM 6850 O O . ASP A 1 877 ? 28.375 31.375 19.359 1 55.44 877 ASP A O 1
ATOM 6854 N N . SER A 1 878 ? 29.531 29.938 18.234 1 51.78 878 SER A N 1
ATOM 6855 C CA . SER A 1 878 ? 28.391 29.125 17.812 1 51.78 878 SER A CA 1
ATOM 6856 C C . SER A 1 878 ? 27.875 28.266 18.969 1 51.78 878 SER A C 1
ATOM 6858 O O . SER A 1 878 ? 27.016 27.391 18.766 1 51.78 878 SER A O 1
ATOM 6860 N N . GLY A 1 879 ? 28 28.547 20.156 1 46.69 879 GLY A N 1
ATOM 6861 C CA . GLY A 1 879 ? 27.531 27.781 21.297 1 46.69 879 GLY A CA 1
ATOM 6862 C C . GLY A 1 879 ? 28.297 26.484 21.5 1 46.69 879 GLY A C 1
ATOM 6863 O O . GLY A 1 879 ? 29.062 26.062 20.641 1 46.69 879 GLY A O 1
ATOM 6864 N N . PRO A 1 880 ? 28.266 25.953 22.766 1 40.28 880 PRO A N 1
ATOM 6865 C CA . PRO A 1 880 ? 29.125 24.812 23.109 1 40.28 880 PRO A CA 1
ATOM 6866 C C . PRO A 1 880 ? 28.984 23.656 22.109 1 40.28 880 PRO A C 1
ATOM 6868 O O . PRO A 1 880 ? 29.891 22.828 21.984 1 40.28 880 PRO A O 1
ATOM 6871 N N . ASN A 1 881 ? 27.781 23.219 21.906 1 39.53 881 ASN A N 1
ATOM 6872 C CA . ASN A 1 881 ? 27.625 21.859 21.406 1 39.53 881 ASN A CA 1
ATOM 6873 C C . ASN A 1 881 ? 27.891 21.797 19.891 1 39.53 881 ASN A C 1
ATOM 6875 O O . ASN A 1 881 ? 27.609 20.766 19.266 1 39.53 881 ASN A O 1
ATOM 6879 N N . ARG A 1 882 ? 27.719 22.859 19.219 1 41.78 882 ARG A N 1
ATOM 6880 C CA . ARG A 1 882 ? 27.859 22.5 17.812 1 41.78 882 ARG A CA 1
ATOM 6881 C C . ARG A 1 882 ? 29.312 22.531 17.375 1 41.78 882 ARG A C 1
ATOM 6883 O O . ARG A 1 882 ? 30.016 23.516 17.609 1 41.78 882 ARG A O 1
ATOM 6890 N N . LYS A 1 883 ? 29.797 21.5 17.156 1 43.34 883 LYS A N 1
ATOM 6891 C CA . LYS A 1 883 ? 31.031 21.219 16.453 1 43.34 883 LYS A CA 1
ATOM 6892 C C . LYS A 1 883 ? 31.234 22.172 15.273 1 43.34 883 LYS A C 1
ATOM 6894 O O . LYS A 1 883 ? 32.062 21.922 14.391 1 43.34 883 LYS A O 1
ATOM 6899 N N . THR A 1 884 ? 30.375 22.969 15.141 1 46.03 884 THR A N 1
ATOM 6900 C CA . THR A 1 884 ? 30.562 23.781 13.945 1 46.03 884 THR A CA 1
ATOM 6901 C C . THR A 1 884 ? 31.469 24.984 14.234 1 46.03 884 THR A C 1
ATOM 6903 O O . THR A 1 884 ? 31.375 25.594 15.297 1 46.03 884 THR A O 1
ATOM 6906 N N . PRO A 1 885 ? 32.531 25.094 13.578 1 49.03 885 PRO A N 1
ATOM 6907 C CA . PRO A 1 885 ? 33.469 26.219 13.688 1 49.03 885 PRO A CA 1
ATOM 6908 C C . PRO A 1 885 ? 32.719 27.547 13.852 1 49.03 885 PRO A C 1
ATOM 6910 O O . PRO A 1 885 ? 31.594 27.703 13.422 1 49.03 885 PRO A O 1
ATOM 6913 N N . PRO A 1 886 ? 33.312 28.312 14.773 1 51.69 886 PRO A N 1
ATOM 6914 C CA . PRO A 1 886 ? 32.719 29.625 14.984 1 51.69 886 PRO A CA 1
ATOM 6915 C C . PRO A 1 886 ? 32.344 30.328 13.672 1 51.69 886 PRO A C 1
ATOM 6917 O O . PRO A 1 886 ? 33.031 30.156 12.664 1 51.69 886 PRO A O 1
ATOM 6920 N N . GLU A 1 887 ? 31.172 30.797 13.57 1 57.56 887 GLU A N 1
ATOM 6921 C CA . GLU A 1 887 ? 30.656 31.5 12.391 1 57.56 887 GLU A CA 1
ATOM 6922 C C . GLU A 1 887 ? 31.234 32.906 12.289 1 57.56 887 GLU A C 1
ATOM 6924 O O . GLU A 1 887 ? 31.266 33.656 13.273 1 57.56 887 GLU A O 1
ATOM 6929 N N . ILE A 1 888 ? 32.094 33.25 11.258 1 58.12 888 ILE A N 1
ATOM 6930 C CA . ILE A 1 888 ? 32.625 34.594 10.969 1 58.12 888 ILE A CA 1
ATOM 6931 C C . ILE A 1 888 ? 31.578 35.406 10.219 1 58.12 888 ILE A C 1
ATOM 6933 O O . ILE A 1 888 ? 31.047 34.969 9.211 1 58.12 888 ILE A O 1
ATOM 6937 N N . VAL A 1 889 ? 31.078 36.469 10.906 1 65.75 889 VAL A N 1
ATOM 6938 C CA . VAL A 1 889 ? 30.047 37.312 10.266 1 65.75 889 VAL A CA 1
ATOM 6939 C C . VAL A 1 889 ? 30.578 38.719 10.094 1 65.75 889 VAL A C 1
ATOM 6941 O O . VAL A 1 889 ? 31.375 39.219 10.906 1 65.75 889 VAL A O 1
ATOM 6944 N N . ASP A 1 890 ? 30.344 39.344 8.938 1 66.19 890 ASP A N 1
ATOM 6945 C CA . ASP A 1 890 ? 30.844 40.688 8.609 1 66.19 890 ASP A CA 1
ATOM 6946 C C . ASP A 1 890 ? 29.688 41.625 8.336 1 66.19 890 ASP A C 1
ATOM 6948 O O . ASP A 1 890 ? 28.547 41.188 8.125 1 66.19 890 ASP A O 1
ATOM 6952 N N . GLY A 1 891 ? 29.969 42.938 8.711 1 77.31 891 GLY A N 1
ATOM 6953 C CA . GLY A 1 891 ? 29.109 43.969 8.188 1 77.31 891 GLY A CA 1
ATOM 6954 C C . GLY A 1 891 ? 28.578 44.906 9.266 1 77.31 891 GLY A C 1
ATOM 6955 O O . GLY A 1 891 ? 28.828 44.688 10.453 1 77.31 891 GLY A O 1
ATOM 6956 N N . SER A 1 892 ? 28.016 45.969 8.891 1 84 892 SER A N 1
ATOM 6957 C CA . SER A 1 892 ? 27.406 46.969 9.75 1 84 892 SER A CA 1
ATOM 6958 C C . SER A 1 892 ? 26.281 46.375 10.594 1 84 892 SER A C 1
ATOM 6960 O O . SER A 1 892 ? 25.906 46.938 11.617 1 84 892 SER A O 1
ATOM 6962 N N . SER A 1 893 ? 25.844 45.188 10.188 1 88.62 893 SER A N 1
ATOM 6963 C CA . SER A 1 893 ? 24.797 44.5 10.945 1 88.62 893 SER A CA 1
ATOM 6964 C C . SER A 1 893 ? 25.312 44.062 12.305 1 88.62 893 SER A C 1
ATOM 6966 O O . SER A 1 893 ? 24.672 44.312 13.328 1 88.62 893 SER A O 1
ATOM 6968 N N . VAL A 1 894 ? 26.422 43.5 12.297 1 89.81 894 VAL A N 1
ATOM 6969 C CA . VAL A 1 894 ? 27.016 43 13.531 1 89.81 894 VAL A CA 1
ATOM 6970 C C . VAL A 1 894 ? 27.375 44.188 14.438 1 89.81 894 VAL A C 1
ATOM 6972 O O . VAL A 1 894 ? 27.125 44.125 15.648 1 89.81 894 VAL A O 1
ATOM 6975 N N . ALA A 1 895 ? 27.891 45.219 13.812 1 91.06 895 ALA A N 1
ATOM 6976 C CA . ALA A 1 895 ? 28.219 46.438 14.555 1 91.06 895 ALA A CA 1
ATOM 6977 C C . ALA A 1 895 ? 27 47 15.258 1 91.06 895 ALA A C 1
ATOM 6979 O O . ALA A 1 895 ? 27.078 47.438 16.406 1 91.06 895 ALA A O 1
ATOM 6980 N N . THR A 1 896 ? 25.938 46.969 14.594 1 93.31 896 THR A N 1
ATOM 6981 C CA . THR A 1 896 ? 24.703 47.5 15.141 1 93.31 896 THR A CA 1
ATOM 6982 C C . THR A 1 896 ? 24.25 46.688 16.344 1 93.31 896 THR A C 1
ATOM 6984 O O . THR A 1 896 ? 23.812 47.219 17.344 1 93.31 896 THR A O 1
ATOM 6987 N N . ALA A 1 897 ? 24.297 45.375 16.219 1 95.38 897 ALA A N 1
ATOM 6988 C CA . ALA A 1 897 ? 23.922 44.5 17.312 1 95.38 897 ALA A CA 1
ATOM 6989 C C . ALA A 1 897 ? 24.812 44.719 18.531 1 95.38 897 ALA A C 1
ATOM 6991 O O . ALA A 1 897 ? 24.344 44.75 19.672 1 95.38 897 ALA A O 1
ATOM 6992 N N . LEU A 1 898 ? 26.078 44.906 18.297 1 94.19 898 LEU A N 1
ATOM 6993 C CA . LEU A 1 898 ? 27.016 45.156 19.375 1 94.19 898 LEU A CA 1
ATOM 6994 C C . LEU A 1 898 ? 26.719 46.5 20.047 1 94.19 898 LEU A C 1
ATOM 6996 O O . LEU A 1 898 ? 26.797 46.625 21.281 1 94.19 898 LEU A O 1
ATOM 7000 N N . ALA A 1 899 ? 26.391 47.469 19.219 1 96.06 899 ALA A N 1
ATOM 7001 C CA . ALA A 1 899 ? 26.047 48.781 19.766 1 96.06 899 ALA A CA 1
ATOM 7002 C C . ALA A 1 899 ? 24.797 48.719 20.625 1 96.06 899 ALA A C 1
ATOM 7004 O O . ALA A 1 899 ? 24.766 49.312 21.719 1 96.06 899 ALA A O 1
ATOM 7005 N N . ALA A 1 900 ? 23.797 48.062 20.094 1 97.12 900 ALA A N 1
ATOM 7006 C CA . ALA A 1 900 ? 22.578 47.875 20.875 1 97.12 900 ALA A CA 1
ATOM 7007 C C . ALA A 1 900 ? 22.859 47.125 22.188 1 97.12 900 ALA A C 1
ATOM 7009 O O . ALA A 1 900 ? 22.328 47.5 23.234 1 97.12 900 ALA A O 1
ATOM 7010 N N . GLY A 1 901 ? 23.688 46.156 22.125 1 96.69 901 GLY A N 1
ATOM 7011 C CA . GLY A 1 901 ? 24.078 45.406 23.312 1 96.69 901 GLY A CA 1
ATOM 7012 C C . GLY A 1 901 ? 24.844 46.25 24.312 1 96.69 901 GLY A C 1
ATOM 7013 O O . GLY A 1 901 ? 24.656 46.094 25.531 1 96.69 901 GLY A O 1
ATOM 7014 N N . LEU A 1 902 ? 25.734 47.062 23.797 1 96 902 LEU A N 1
ATOM 7015 C CA . LEU A 1 902 ? 26.5 47.938 24.688 1 96 902 LEU A CA 1
ATOM 7016 C C . LEU A 1 902 ? 25.594 48.906 25.422 1 96 902 LEU A C 1
ATOM 7018 O O . LEU A 1 902 ? 25.781 49.156 26.609 1 96 902 LEU A O 1
ATOM 7022 N N . ALA A 1 903 ? 24.688 49.469 24.656 1 97.12 903 ALA A N 1
ATOM 7023 C CA . ALA A 1 903 ? 23.719 50.344 25.297 1 97.12 903 ALA A CA 1
ATOM 7024 C C . ALA A 1 903 ? 22.969 49.625 26.422 1 97.12 903 ALA A C 1
ATOM 7026 O O . ALA A 1 903 ? 22.734 50.188 27.484 1 97.12 903 ALA A O 1
ATOM 7027 N N . ALA A 1 904 ? 22.594 48.406 26.156 1 97.38 904 ALA A N 1
ATOM 7028 C CA . ALA A 1 904 ? 21.922 47.625 27.172 1 97.38 904 ALA A CA 1
ATOM 7029 C C . ALA A 1 904 ? 22.812 47.375 28.375 1 97.38 904 ALA A C 1
ATOM 7031 O O . ALA A 1 904 ? 22.359 47.375 29.516 1 97.38 904 ALA A O 1
ATOM 7032 N N . LEU A 1 905 ? 24.062 47.125 28.125 1 95.94 905 LEU A N 1
ATOM 7033 C CA . LEU A 1 905 ? 25.016 46.906 29.203 1 95.94 905 LEU A CA 1
ATOM 7034 C C . LEU A 1 905 ? 25.141 48.156 30.078 1 95.94 905 LEU A C 1
ATOM 7036 O O . LEU A 1 905 ? 25.219 48.031 31.297 1 95.94 905 LEU A O 1
ATOM 7040 N N . ILE A 1 906 ? 25.172 49.281 29.438 1 95.94 906 ILE A N 1
ATOM 7041 C CA . ILE A 1 906 ? 25.25 50.531 30.172 1 95.94 906 ILE A CA 1
ATOM 7042 C C . ILE A 1 906 ? 24.031 50.688 31.078 1 95.94 906 ILE A C 1
ATOM 7044 O O . ILE A 1 906 ? 24.172 51.031 32.25 1 95.94 906 ILE A O 1
ATOM 7048 N N . LEU A 1 907 ? 22.938 50.438 30.516 1 96.12 907 LEU A N 1
ATOM 7049 C CA . LEU A 1 907 ? 21.719 50.5 31.312 1 96.12 907 LEU A CA 1
ATOM 7050 C C . LEU A 1 907 ? 21.781 49.531 32.469 1 96.12 907 LEU A C 1
ATOM 7052 O O . LEU A 1 907 ? 21.359 49.844 33.594 1 96.12 907 LEU A O 1
ATOM 7056 N N . TYR A 1 908 ? 22.281 48.375 32.25 1 95.31 908 TYR A N 1
ATOM 7057 C CA . TYR A 1 908 ? 22.391 47.375 33.281 1 95.31 908 TYR A CA 1
ATOM 7058 C C . TYR A 1 908 ? 23.328 47.844 34.406 1 95.31 908 TYR A C 1
ATOM 7060 O O . TYR A 1 908 ? 23.016 47.688 35.594 1 95.31 908 TYR A O 1
ATOM 7068 N N . CYS A 1 909 ? 24.453 48.375 34.062 1 94.69 909 CYS A N 1
ATOM 7069 C CA . CYS A 1 909 ? 25.406 48.875 35.031 1 94.69 909 CYS A CA 1
ATOM 7070 C C . CYS A 1 909 ? 24.766 49.938 35.938 1 94.69 909 CYS A C 1
ATOM 7072 O O . CYS A 1 909 ? 25.031 49.969 37.125 1 94.69 909 CYS A O 1
ATOM 7074 N N . ILE A 1 910 ? 23.984 50.75 35.312 1 95.19 910 ILE A N 1
ATOM 7075 C CA . ILE A 1 910 ? 23.328 51.781 36.094 1 95.19 910 ILE A CA 1
ATOM 7076 C C . ILE A 1 910 ? 22.266 51.156 37 1 95.19 910 ILE A C 1
ATOM 7078 O O . ILE A 1 910 ? 22.078 51.594 38.125 1 95.19 910 ILE A O 1
ATOM 7082 N N . GLN A 1 911 ? 21.625 50.188 36.531 1 94.44 911 GLN A N 1
ATOM 7083 C CA . GLN A 1 911 ? 20.656 49.469 37.344 1 94.44 911 GLN A CA 1
ATOM 7084 C C . GLN A 1 911 ? 21.344 48.844 38.562 1 94.44 911 GLN A C 1
ATOM 7086 O O . GLN A 1 911 ? 20.766 48.812 39.656 1 94.44 911 GLN A O 1
ATOM 7091 N N . VAL A 1 912 ? 22.484 48.312 38.312 1 93.5 912 VAL A N 1
ATOM 7092 C CA . VAL A 1 912 ? 23.25 47.719 39.438 1 93.5 912 VAL A CA 1
ATOM 7093 C C . VAL A 1 912 ? 23.594 48.812 40.438 1 93.5 912 VAL A C 1
ATOM 7095 O O . VAL A 1 912 ? 23.562 48.594 41.656 1 93.5 912 VAL A O 1
ATOM 7098 N N . ARG A 1 913 ? 23.875 50 39.906 1 93.94 913 ARG A N 1
ATOM 7099 C CA . ARG A 1 913 ? 24.141 51.156 40.75 1 93.94 913 ARG A CA 1
ATOM 7100 C C . ARG A 1 913 ? 22.906 51.5 41.594 1 93.94 913 ARG A C 1
ATOM 7102 O O . ARG A 1 913 ? 23.031 51.75 42.812 1 93.94 913 ARG A O 1
ATOM 7109 N N . VAL A 1 914 ? 21.812 51.438 41 1 93.19 914 VAL A N 1
ATOM 7110 C CA . VAL A 1 914 ? 20.578 51.719 41.719 1 93.19 914 VAL A CA 1
ATOM 7111 C C . VAL A 1 914 ? 20.344 50.656 42.781 1 93.19 914 VAL A C 1
ATOM 7113 O O . VAL A 1 914 ? 19.891 50.969 43.906 1 93.19 914 VAL A O 1
ATOM 7116 N N . PHE A 1 915 ? 20.641 49.406 42.469 1 92.31 915 PHE A N 1
ATOM 7117 C CA . PHE A 1 915 ? 20.438 48.281 43.375 1 92.31 915 PHE A CA 1
ATOM 7118 C C . PHE A 1 915 ? 21.328 48.406 44.594 1 92.31 915 PHE A C 1
ATOM 7120 O O . PHE A 1 915 ? 20.906 48.125 45.719 1 92.31 915 PHE A O 1
ATOM 7127 N N . LEU A 1 916 ? 22.562 48.938 44.5 1 92.06 916 LEU A N 1
ATOM 7128 C CA . LEU A 1 916 ? 23.547 48.969 45.562 1 92.06 916 LEU A CA 1
ATOM 7129 C C . LEU A 1 916 ? 23.469 50.25 46.344 1 92.06 916 LEU A C 1
ATOM 7131 O O . LEU A 1 916 ? 23.875 50.312 47.531 1 92.06 916 LEU A O 1
ATOM 7135 N N . ALA A 1 917 ? 22.906 51.312 45.688 1 90.75 917 ALA A N 1
ATOM 7136 C CA . ALA A 1 917 ? 22.938 52.656 46.281 1 90.75 917 ALA A CA 1
ATOM 7137 C C . ALA A 1 917 ? 21.922 52.781 47.406 1 90.75 917 ALA A C 1
ATOM 7139 O O . ALA A 1 917 ? 20.906 52.062 47.438 1 90.75 917 ALA A O 1
ATOM 7140 N N . LYS A 1 918 ? 22.266 53.656 48.375 1 87.31 918 LYS A N 1
ATOM 7141 C CA . LYS A 1 918 ? 21.359 53.906 49.5 1 87.31 918 LYS A CA 1
ATOM 7142 C C . LYS A 1 918 ? 20.938 55.375 49.531 1 87.31 918 LYS A C 1
ATOM 7144 O O . LYS A 1 918 ? 21.641 56.25 49.031 1 87.31 918 LYS A O 1
ATOM 7149 N N . ASP A 1 919 ? 19.828 55.625 50 1 84.75 919 ASP A N 1
ATOM 7150 C CA . ASP A 1 919 ? 19.234 56.906 50.344 1 84.75 919 ASP A CA 1
ATOM 7151 C C . ASP A 1 919 ? 19.328 57.875 49.188 1 84.75 919 ASP A C 1
ATOM 7153 O O . ASP A 1 919 ? 18.797 57.594 48.094 1 84.75 919 ASP A O 1
ATOM 7157 N N . SER A 1 920 ? 20.141 58.938 49.312 1 86.44 920 SER A N 1
ATOM 7158 C CA . SER A 1 920 ? 20.219 60 48.344 1 86.44 920 SER A CA 1
ATOM 7159 C C . SER A 1 920 ? 20.922 59.562 47.062 1 86.44 920 SER A C 1
ATOM 7161 O O . SER A 1 920 ? 20.562 60 45.969 1 86.44 920 SER A O 1
ATOM 7163 N N . GLU A 1 921 ? 21.797 58.688 47.156 1 88.88 921 GLU A N 1
ATOM 7164 C CA . GLU A 1 921 ? 22.516 58.188 45.969 1 88.88 921 GLU A CA 1
ATOM 7165 C C . GLU A 1 921 ? 21.609 57.312 45.125 1 88.88 921 GLU A C 1
ATOM 7167 O O . GLU A 1 921 ? 21.797 57.25 43.906 1 88.88 921 GLU A O 1
ATOM 7172 N N . LYS A 1 922 ? 20.641 56.719 45.719 1 91.56 922 LYS A N 1
ATOM 7173 C CA . LYS A 1 922 ? 19.688 55.906 44.969 1 91.56 922 LYS A CA 1
ATOM 7174 C C . LYS A 1 922 ? 18.797 56.75 44.062 1 91.56 922 LYS A C 1
ATOM 7176 O O . LYS A 1 922 ? 18.5 56.344 42.938 1 91.56 922 LYS A O 1
ATOM 7181 N N . GLN A 1 923 ? 18.453 57.844 44.562 1 91.44 923 GLN A N 1
ATOM 7182 C CA . GLN A 1 923 ? 17.625 58.719 43.781 1 91.44 923 GLN A CA 1
ATOM 7183 C C . GLN A 1 923 ? 18.406 59.281 42.594 1 91.44 923 GLN A C 1
ATOM 7185 O O . GLN A 1 923 ? 17.859 59.438 41.5 1 91.44 923 GLN A O 1
ATOM 7190 N N . LYS A 1 924 ? 19.672 59.594 42.812 1 90.56 924 LYS A N 1
ATOM 7191 C CA . LYS A 1 924 ? 20.516 60.094 41.719 1 90.56 924 LYS A CA 1
ATOM 7192 C C . LYS A 1 924 ? 20.719 59.031 40.656 1 90.56 924 LYS A C 1
ATOM 7194 O O . LYS A 1 924 ? 20.703 59.312 39.469 1 90.56 924 LYS A O 1
ATOM 7199 N N . ALA A 1 925 ? 20.906 57.875 41.156 1 92.12 925 ALA A N 1
ATOM 7200 C CA . ALA A 1 925 ? 21.094 56.75 40.25 1 92.12 925 ALA A CA 1
ATOM 7201 C C . ALA A 1 925 ? 19.828 56.5 39.438 1 92.12 925 ALA A C 1
ATOM 7203 O O . ALA A 1 925 ? 19.891 56.156 38.25 1 92.12 925 ALA A O 1
ATOM 7204 N N . ARG A 1 926 ? 18.688 56.594 40.031 1 93.5 926 ARG A N 1
ATOM 7205 C CA . ARG A 1 926 ? 17.406 56.406 39.344 1 93.5 926 ARG A CA 1
ATOM 7206 C C . ARG A 1 926 ? 17.188 57.469 38.281 1 93.5 926 ARG A C 1
ATOM 7208 O O . ARG A 1 926 ? 16.656 57.188 37.219 1 93.5 926 ARG A O 1
ATOM 7215 N N . GLU A 1 927 ? 17.562 58.594 38.656 1 92.75 927 GLU A N 1
ATOM 7216 C CA . GLU A 1 927 ? 17.453 59.688 37.688 1 92.75 927 GLU A CA 1
ATOM 7217 C C . GLU A 1 927 ? 18.391 59.469 36.5 1 92.75 927 GLU A C 1
ATOM 7219 O O . GLU A 1 927 ? 18.031 59.781 35.375 1 92.75 927 GLU A O 1
ATOM 7224 N N . ALA A 1 928 ? 19.594 59.031 36.844 1 92.88 928 ALA A N 1
ATOM 7225 C CA . ALA A 1 928 ? 20.531 58.719 35.75 1 92.88 928 ALA A CA 1
ATOM 7226 C C . ALA A 1 928 ? 19.984 57.656 34.844 1 92.88 928 ALA A C 1
ATOM 7228 O O . ALA A 1 928 ? 20.141 57.719 33.625 1 92.88 928 ALA A O 1
ATOM 7229 N N . TYR A 1 929 ? 19.359 56.656 35.469 1 94.06 929 TYR A N 1
ATOM 7230 C CA . TYR A 1 929 ? 18.781 55.562 34.688 1 94.06 929 TYR A CA 1
ATOM 7231 C C . TYR A 1 929 ? 17.672 56.094 33.75 1 94.06 929 TYR A C 1
ATOM 7233 O O . TYR A 1 929 ? 17.578 55.688 32.594 1 94.06 929 TYR A O 1
ATOM 7241 N N . ARG A 1 930 ? 16.844 56.938 34.219 1 93.5 930 ARG A N 1
ATOM 7242 C CA . ARG A 1 930 ? 15.766 57.531 33.438 1 93.5 930 ARG A CA 1
ATOM 7243 C C . ARG A 1 930 ? 16.312 58.375 32.281 1 93.5 930 ARG A C 1
ATOM 7245 O O . ARG A 1 930 ? 15.797 58.312 31.172 1 93.5 930 ARG A O 1
ATOM 7252 N N . LYS A 1 931 ? 17.375 59.062 32.531 1 93.56 931 LYS A N 1
ATOM 7253 C CA . LYS A 1 931 ? 17.938 59.969 31.547 1 93.56 931 LYS A CA 1
ATOM 7254 C C . LYS A 1 931 ? 18.656 59.188 30.438 1 93.56 931 LYS A C 1
ATOM 7256 O O . LYS A 1 931 ? 18.5 59.469 29.25 1 93.56 931 LYS A O 1
ATOM 7261 N N . VAL A 1 932 ? 19.359 58.188 30.797 1 94.12 932 VAL A N 1
ATOM 7262 C CA . VAL A 1 932 ? 20.188 57.469 29.844 1 94.12 932 VAL A CA 1
ATOM 7263 C C . VAL A 1 932 ? 19.312 56.656 28.891 1 94.12 932 VAL A C 1
ATOM 7265 O O . VAL A 1 932 ? 19.766 56.25 27.828 1 94.12 932 VAL A O 1
ATOM 7268 N N . LYS A 1 933 ? 18.078 56.531 29.234 1 94.44 933 LYS A N 1
ATOM 7269 C CA . LYS A 1 933 ? 17.141 55.875 28.344 1 94.44 933 LYS A CA 1
ATOM 7270 C C . LYS A 1 933 ? 16.766 56.75 27.156 1 94.44 933 LYS A C 1
ATOM 7272 O O . LYS A 1 933 ? 16.203 56.281 26.172 1 94.44 933 LYS A O 1
ATOM 7277 N N . GLN A 1 934 ? 17.219 57.938 27.281 1 94.19 934 GLN A N 1
ATOM 7278 C CA . GLN A 1 934 ? 16.953 58.906 26.203 1 94.19 934 GLN A CA 1
ATOM 7279 C C . GLN A 1 934 ? 18.156 59.031 25.281 1 94.19 934 GLN A C 1
ATOM 7281 O O . GLN A 1 934 ? 19.312 58.875 25.703 1 94.19 934 GLN A O 1
ATOM 7286 N N . TYR A 1 935 ? 17.844 59.375 24.062 1 94.56 935 TYR A N 1
ATOM 7287 C CA . TYR A 1 935 ? 18.859 59.406 23 1 94.56 935 TYR A CA 1
ATOM 7288 C C . TYR A 1 935 ? 20 60.344 23.375 1 94.56 935 TYR A C 1
ATOM 7290 O O . TYR A 1 935 ? 21.172 59.938 23.359 1 94.56 935 TYR A O 1
ATOM 7298 N N . ASP A 1 936 ? 19.75 61.594 23.797 1 92.94 936 ASP A N 1
ATOM 7299 C CA . ASP A 1 936 ? 20.766 62.594 24.031 1 92.94 936 ASP A CA 1
ATOM 7300 C C . ASP A 1 936 ? 21.703 62.188 25.172 1 92.94 936 ASP A C 1
ATOM 7302 O O . ASP A 1 936 ? 22.906 62.469 25.125 1 92.94 936 ASP A O 1
ATOM 7306 N N . TRP A 1 937 ? 21.109 61.656 26.109 1 94 937 TRP A N 1
ATOM 7307 C CA . TRP A 1 937 ? 21.891 61.281 27.281 1 94 937 TRP A CA 1
ATOM 7308 C C . TRP A 1 937 ? 22.703 60 27 1 94 937 TRP A C 1
ATOM 7310 O O . TRP A 1 937 ? 23.797 59.844 27.531 1 94 937 TRP A O 1
ATOM 7320 N N . MET A 1 938 ? 22.203 59.094 26.219 1 94.81 938 MET A N 1
ATOM 7321 C CA . MET A 1 938 ? 22.984 57.938 25.828 1 94.81 938 MET A CA 1
ATOM 7322 C C . MET A 1 938 ? 24.172 58.344 24.969 1 94.81 938 MET A C 1
ATOM 7324 O O . MET A 1 938 ? 25.25 57.719 25.062 1 94.81 938 MET A O 1
ATOM 7328 N N . VAL A 1 939 ? 23.969 59.375 24.078 1 93.31 939 VAL A N 1
ATOM 7329 C CA . VAL A 1 939 ? 25.094 59.906 23.312 1 93.31 939 VAL A CA 1
ATOM 7330 C C . VAL A 1 939 ? 26.203 60.375 24.25 1 93.31 939 VAL A C 1
ATOM 7332 O O . VAL A 1 939 ? 27.375 60.094 24.016 1 93.31 939 VAL A O 1
ATOM 7335 N N . LYS A 1 940 ? 25.812 61 25.312 1 93.12 940 LYS A N 1
ATOM 7336 C CA . LYS A 1 940 ? 26.781 61.469 26.297 1 93.12 940 LYS A CA 1
ATOM 7337 C C . LYS A 1 940 ? 27.469 60.312 26.984 1 93.12 940 LYS A C 1
ATOM 7339 O O . LYS A 1 940 ? 28.672 60.375 27.281 1 93.12 940 LYS A O 1
ATOM 7344 N N . ALA A 1 941 ? 26.719 59.312 27.281 1 93.69 941 ALA A N 1
ATOM 7345 C CA . ALA A 1 941 ? 27.312 58.125 27.891 1 93.69 941 ALA A CA 1
ATOM 7346 C C . ALA A 1 941 ? 28.344 57.469 26.969 1 93.69 941 ALA A C 1
ATOM 7348 O O . ALA A 1 941 ? 29.422 57.094 27.406 1 93.69 941 ALA A O 1
ATOM 7349 N N . PHE A 1 942 ? 28.031 57.312 25.672 1 93.25 942 PHE A N 1
ATOM 7350 C CA . PHE A 1 942 ? 28.969 56.75 24.688 1 93.25 942 PHE A CA 1
ATOM 7351 C C . PHE A 1 942 ? 30.203 57.625 24.578 1 93.25 942 PHE A C 1
ATOM 7353 O O . PHE A 1 942 ? 31.328 57.125 24.531 1 93.25 942 PHE A O 1
ATOM 7360 N N . ASP A 1 943 ? 29.984 58.906 24.625 1 89.88 943 ASP A N 1
ATOM 7361 C CA . ASP A 1 943 ? 31.094 59.844 24.469 1 89.88 943 ASP A CA 1
ATOM 7362 C C . ASP A 1 943 ? 32.031 59.812 25.688 1 89.88 943 ASP A C 1
ATOM 7364 O O . ASP A 1 943 ? 33.219 60.125 25.578 1 89.88 943 ASP A O 1
ATOM 7368 N N . THR A 1 944 ? 31.469 59.469 26.766 1 91.06 944 THR A N 1
ATOM 7369 C CA . THR A 1 944 ? 32.25 59.344 27.984 1 91.06 944 THR A CA 1
ATOM 7370 C C . THR A 1 944 ? 33.281 58.219 27.844 1 91.06 944 THR A C 1
ATOM 7372 O O . THR A 1 944 ? 34.344 58.25 28.484 1 91.06 944 THR A O 1
ATOM 7375 N N . ILE A 1 945 ? 33.125 57.094 27.094 1 90.88 945 ILE A N 1
ATOM 7376 C CA . ILE A 1 945 ? 34.031 56 26.891 1 90.88 945 ILE A CA 1
ATOM 7377 C C . ILE A 1 945 ? 35.219 56.438 26.047 1 90.88 945 ILE A C 1
ATOM 7379 O O . ILE A 1 945 ? 36.25 55.781 25.984 1 90.88 945 ILE A O 1
ATOM 7383 N N . GLU A 1 946 ? 35.375 57.719 25.703 1 82 946 GLU A N 1
ATOM 7384 C CA . GLU A 1 946 ? 36.375 58.312 24.859 1 82 946 GLU A CA 1
ATOM 7385 C C . GLU A 1 946 ? 36.438 57.625 23.484 1 82 946 GLU A C 1
ATOM 7387 O O . GLU A 1 946 ? 36.031 56.469 23.344 1 82 946 GLU A O 1
ATOM 7392 N N . THR A 1 947 ? 36.812 58.219 22.438 1 84.25 947 THR A N 1
ATOM 7393 C CA . THR A 1 947 ? 36.844 57.75 21.062 1 84.25 947 THR A CA 1
ATOM 7394 C C . THR A 1 947 ? 38.25 57.938 20.484 1 84.25 947 THR A C 1
ATOM 7396 O O . THR A 1 947 ? 39.062 58.688 21.047 1 84.25 947 THR A O 1
ATOM 7399 N N . THR A 1 948 ? 38.5 57.188 19.516 1 80.12 948 THR A N 1
ATOM 7400 C CA . THR A 1 948 ? 39.781 57.344 18.859 1 80.12 948 THR A CA 1
ATOM 7401 C C . THR A 1 948 ? 39.75 58.5 17.875 1 80.12 948 THR A C 1
ATOM 7403 O O . THR A 1 948 ? 38.75 58.75 17.188 1 80.12 948 THR A O 1
ATOM 7406 N N . LYS A 1 949 ? 40.812 59.188 17.75 1 76.38 949 LYS A N 1
ATOM 7407 C CA . LYS A 1 949 ? 40.969 60.312 16.797 1 76.38 949 LYS A CA 1
ATOM 7408 C C . LYS A 1 949 ? 41 59.812 15.367 1 76.38 949 LYS A C 1
ATOM 7410 O O . LYS A 1 949 ? 40.5 60.469 14.453 1 76.38 949 LYS A O 1
ATOM 7415 N N . GLU A 1 950 ? 41.594 58.625 15.195 1 72.19 950 GLU A N 1
ATOM 7416 C CA . GLU A 1 950 ? 41.781 58.031 13.867 1 72.19 950 GLU A CA 1
ATOM 7417 C C . GLU A 1 950 ? 40.438 57.719 13.203 1 72.19 950 GLU A C 1
ATOM 7419 O O . GLU A 1 950 ? 40.312 57.781 11.977 1 72.19 950 GLU A O 1
ATOM 7424 N N . SER A 1 951 ? 39.531 57.5 13.984 1 78.12 951 SER A N 1
ATOM 7425 C CA . SER A 1 951 ? 38.219 57.188 13.445 1 78.12 951 SER A CA 1
ATOM 7426 C C . SER A 1 951 ? 37.312 58.438 13.391 1 78.12 951 SER A C 1
ATOM 7428 O O . SER A 1 951 ? 36.094 58.312 13.242 1 78.12 951 SER A O 1
ATOM 7430 N N . ASN A 1 952 ? 37.844 59.625 13.539 1 78.31 952 ASN A N 1
ATOM 7431 C CA . ASN A 1 952 ? 37.125 60.875 13.625 1 78.31 952 ASN A CA 1
ATOM 7432 C C . ASN A 1 952 ? 36.125 60.844 14.797 1 78.31 952 ASN A C 1
ATOM 7434 O O . ASN A 1 952 ? 35 61.281 14.656 1 78.31 952 ASN A O 1
ATOM 7438 N N . HIS A 1 953 ? 36.531 60.156 15.844 1 80.81 953 HIS A N 1
ATOM 7439 C CA . HIS A 1 953 ? 35.812 60.125 17.109 1 80.81 953 HIS A CA 1
ATOM 7440 C C . HIS A 1 953 ? 34.531 59.312 17.016 1 80.81 953 HIS A C 1
ATOM 7442 O O . HIS A 1 953 ? 33.5 59.719 17.516 1 80.81 953 HIS A O 1
ATOM 7448 N N . LYS A 1 954 ? 34.688 58.281 16.297 1 87.81 954 LYS A N 1
ATOM 7449 C CA . LYS A 1 954 ? 33.5 57.469 16.125 1 87.81 954 LYS A CA 1
ATOM 7450 C C . LYS A 1 954 ? 33.688 56.062 16.719 1 87.81 954 LYS A C 1
ATOM 7452 O O . LYS A 1 954 ? 32.719 55.375 17.047 1 87.81 954 LYS A O 1
ATOM 7457 N N . PHE A 1 955 ? 34.906 55.656 16.859 1 90.12 955 PHE A N 1
ATOM 7458 C CA . PHE A 1 955 ? 35.219 54.344 17.406 1 90.12 955 PHE A CA 1
ATOM 7459 C C . PHE A 1 955 ? 35.438 54.406 18.922 1 90.12 955 PHE A C 1
ATOM 7461 O O . PHE A 1 955 ? 36.281 55.156 19.391 1 90.12 955 PHE A O 1
ATOM 7468 N N . LEU A 1 956 ? 34.719 53.656 19.719 1 90.19 956 LEU A N 1
ATOM 7469 C CA . LEU A 1 956 ? 34.719 53.75 21.188 1 90.19 956 LEU A CA 1
ATOM 7470 C C . LEU A 1 956 ? 35.875 52.938 21.766 1 90.19 956 LEU A C 1
ATOM 7472 O O . LEU A 1 956 ? 36.094 51.781 21.406 1 90.19 956 LEU A O 1
ATOM 7476 N N . LYS A 1 957 ? 36.656 53.594 22.688 1 89.5 957 LYS A N 1
ATOM 7477 C CA . LYS A 1 957 ? 37.75 52.938 23.391 1 89.5 957 LYS A CA 1
ATOM 7478 C C . LYS A 1 957 ? 37.25 52.25 24.656 1 89.5 957 LYS A C 1
ATOM 7480 O O . LYS A 1 957 ? 37.531 52.719 25.766 1 89.5 957 LYS A O 1
ATOM 7485 N N . VAL A 1 958 ? 36.75 51.125 24.531 1 92.06 958 VAL A N 1
ATOM 7486 C CA . VAL A 1 958 ? 36.062 50.438 25.641 1 92.06 958 VAL A CA 1
ATOM 7487 C C . VAL A 1 958 ? 37.062 50.031 26.703 1 92.06 958 VAL A C 1
ATOM 7489 O O . VAL A 1 958 ? 36.719 49.844 27.875 1 92.06 958 VAL A O 1
ATOM 7492 N N . TRP A 1 959 ? 38.375 49.875 26.406 1 90.5 959 TRP A N 1
ATOM 7493 C CA . TRP A 1 959 ? 39.406 49.469 27.375 1 90.5 959 TRP A CA 1
ATOM 7494 C C . TRP A 1 959 ? 39.625 50.531 28.422 1 90.5 959 TRP A C 1
ATOM 7496 O O . TRP A 1 959 ? 40.125 50.25 29.516 1 90.5 959 TRP A O 1
ATOM 7506 N N . GLU A 1 960 ? 39.219 51.719 28.109 1 90 960 GLU A N 1
ATOM 7507 C CA . GLU A 1 960 ? 39.438 52.812 29.047 1 90 960 GLU A CA 1
ATOM 7508 C C . GLU A 1 960 ? 38.406 52.781 30.172 1 90 960 GLU A C 1
ATOM 7510 O O . GLU A 1 960 ? 38.594 53.406 31.219 1 90 960 GLU A O 1
ATOM 7515 N N . VAL A 1 961 ? 37.375 52.094 29.953 1 93 961 VAL A N 1
ATOM 7516 C CA . VAL A 1 961 ? 36.344 52.062 30.984 1 93 961 VAL A CA 1
ATOM 7517 C C . VAL A 1 961 ? 36.125 50.625 31.469 1 93 961 VAL A C 1
ATOM 7519 O O . VAL A 1 961 ? 36.438 50.312 32.625 1 93 961 VAL A O 1
ATOM 7522 N N . PHE A 1 962 ? 35.812 49.719 30.578 1 94.25 962 PHE A N 1
ATOM 7523 C CA . PHE A 1 962 ? 35.5 48.344 30.953 1 94.25 962 PHE A CA 1
ATOM 7524 C C . PHE A 1 962 ? 36.781 47.531 31.188 1 94.25 962 PHE A C 1
ATOM 7526 O O . PHE A 1 962 ? 36.812 46.688 32.094 1 94.25 962 PHE A O 1
ATOM 7533 N N . GLY A 1 963 ? 37.781 47.812 30.344 1 91.38 963 GLY A N 1
ATOM 7534 C CA . GLY A 1 963 ? 39.031 47.156 30.547 1 91.38 963 GLY A CA 1
ATOM 7535 C C . GLY A 1 963 ? 39.688 47.5 31.891 1 91.38 963 GLY A C 1
ATOM 7536 O O . GLY A 1 963 ? 40.219 46.594 32.562 1 91.38 963 GLY A O 1
ATOM 7537 N N . LYS A 1 964 ? 39.625 48.719 32.188 1 90.62 964 LYS A N 1
ATOM 7538 C CA . LYS A 1 964 ? 40.188 49.156 33.469 1 90.62 964 LYS A CA 1
ATOM 7539 C C . LYS A 1 964 ? 39.438 48.562 34.656 1 90.62 964 LYS A C 1
ATOM 7541 O O . LYS A 1 964 ? 40.031 48.25 35.688 1 90.62 964 LYS A O 1
ATOM 7546 N N . CYS A 1 965 ? 38.219 48.5 34.469 1 92.5 965 CYS A N 1
ATOM 7547 C CA . CYS A 1 965 ? 37.438 47.875 35.531 1 92.5 965 CYS A CA 1
ATOM 7548 C C . CYS A 1 965 ? 37.844 46.406 35.75 1 92.5 965 CYS A C 1
ATOM 7550 O O . CYS A 1 965 ? 37.969 45.969 36.906 1 92.5 965 CYS A O 1
ATOM 7552 N N . VAL A 1 966 ? 38.062 45.688 34.75 1 93.56 966 VAL A N 1
ATOM 7553 C CA . VAL A 1 966 ? 38.5 44.281 34.812 1 93.56 966 VAL A CA 1
ATOM 7554 C C . VAL A 1 966 ? 39.844 44.188 35.531 1 93.56 966 VAL A C 1
ATOM 7556 O O . VAL A 1 966 ? 40.094 43.25 36.281 1 93.56 966 VAL A O 1
ATOM 7559 N N . GLU A 1 967 ? 40.625 45.125 35.281 1 90.62 967 GLU A N 1
ATOM 7560 C CA . GLU A 1 967 ? 41.938 45.156 35.938 1 90.62 967 GLU A CA 1
ATOM 7561 C C . GLU A 1 967 ? 41.812 45.375 37.438 1 90.62 967 GLU A C 1
ATOM 7563 O O . GLU A 1 967 ? 42.625 44.875 38.219 1 90.62 967 GLU A O 1
ATOM 7568 N N . GLN A 1 968 ? 40.906 46.031 37.781 1 91.88 968 GLN A N 1
ATOM 7569 C CA . GLN A 1 968 ? 40.688 46.344 39.188 1 91.88 968 GLN A CA 1
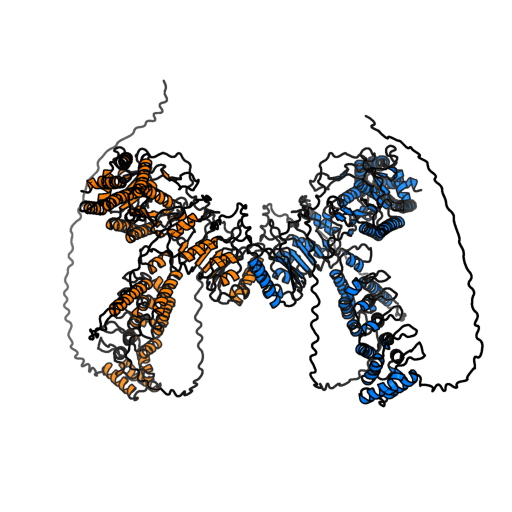ATOM 7570 C C . GLN A 1 968 ? 40.156 45.156 39.969 1 91.88 968 GLN A C 1
ATOM 7572 O O . GLN A 1 968 ? 40.188 45.125 41.188 1 91.88 968 GLN A O 1
ATOM 7577 N N . LYS A 1 969 ? 39.719 44.188 39.281 1 90.75 969 LYS A N 1
ATOM 7578 C CA . LYS A 1 969 ? 39.156 43 39.875 1 90.75 969 LYS A CA 1
ATOM 7579 C C . LYS A 1 969 ? 40.188 42.312 40.781 1 90.75 969 LYS A C 1
ATOM 7581 O O . LYS A 1 969 ? 39.844 41.812 41.844 1 90.75 969 LYS A O 1
ATOM 7586 N N . ASP A 1 970 ? 41.438 42.312 40.375 1 86.56 970 ASP A N 1
ATOM 7587 C CA . ASP A 1 970 ? 42.469 41.594 41.094 1 86.56 970 ASP A CA 1
ATOM 7588 C C . ASP A 1 970 ? 42.812 42.25 42.438 1 86.56 970 ASP A C 1
ATOM 7590 O O . ASP A 1 970 ? 43.312 41.625 43.344 1 86.56 970 ASP A O 1
ATOM 7594 N N . GLN A 1 971 ? 42.375 43.5 42.562 1 89.69 971 GLN A N 1
ATOM 7595 C CA . GLN A 1 971 ? 42.719 44.25 43.781 1 89.69 971 GLN A CA 1
ATOM 7596 C C . GLN A 1 971 ? 41.5 44.375 44.688 1 89.69 971 GLN A C 1
ATOM 7598 O O . GLN A 1 971 ? 41.594 44.938 45.781 1 89.69 971 GLN A O 1
ATOM 7603 N N . THR A 1 972 ? 40.438 43.844 44.25 1 92.19 972 THR A N 1
ATOM 7604 C CA . THR A 1 972 ? 39.188 43.969 45.031 1 92.19 972 THR A CA 1
ATOM 7605 C C . THR A 1 972 ? 38.688 42.625 45.469 1 92.19 972 THR A C 1
ATOM 7607 O O . THR A 1 972 ? 38.75 41.656 44.719 1 92.19 972 THR A O 1
ATOM 7610 N N . PRO A 1 973 ? 38.156 42.531 46.719 1 91.56 973 PRO A N 1
ATOM 7611 C CA . PRO A 1 973 ? 37.594 41.25 47.156 1 91.56 973 PRO A CA 1
ATOM 7612 C C . PRO A 1 973 ? 36.375 40.844 46.375 1 91.56 973 PRO A C 1
ATOM 7614 O O . PRO A 1 973 ? 35.594 41.688 45.906 1 91.56 973 PRO A O 1
ATOM 7617 N N . PRO A 1 974 ? 36.156 39.594 46.219 1 90.06 974 PRO A N 1
ATOM 7618 C CA . PRO A 1 974 ? 35.094 39.062 45.375 1 90.06 974 PRO A CA 1
ATOM 7619 C C . PRO A 1 974 ? 33.719 39.562 45.781 1 90.06 974 PRO A C 1
ATOM 7621 O O . PRO A 1 974 ? 32.844 39.75 44.938 1 90.06 974 PRO A O 1
ATOM 7624 N N . GLY A 1 975 ? 33.5 39.844 46.938 1 89.56 975 GLY A N 1
ATOM 7625 C CA . GLY A 1 975 ? 32.219 40.281 47.406 1 89.56 975 GLY A CA 1
ATOM 7626 C C . GLY A 1 975 ? 31.875 41.719 46.969 1 89.56 975 GLY A C 1
ATOM 7627 O O . GLY A 1 975 ? 30.719 42.125 47 1 89.56 975 GLY A O 1
ATOM 7628 N N . GLU A 1 976 ? 32.938 42.469 46.531 1 92.5 976 GLU A N 1
ATOM 7629 C CA . GLU A 1 976 ? 32.75 43.875 46.156 1 92.5 976 GLU A CA 1
ATOM 7630 C C . GLU A 1 976 ? 32.875 44.062 44.625 1 92.5 976 GLU A C 1
ATOM 7632 O O . GLU A 1 976 ? 32.875 45.188 44.156 1 92.5 976 GLU A O 1
ATOM 7637 N N . TRP A 1 977 ? 32.906 42.969 44 1 93.31 977 TRP A N 1
ATOM 7638 C CA . TRP A 1 977 ? 33.031 43.062 42.562 1 93.31 977 TRP A CA 1
ATOM 7639 C C . TRP A 1 977 ? 31.812 43.719 41.938 1 93.31 977 TRP A C 1
ATOM 7641 O O . TRP A 1 977 ? 31.922 44.344 40.875 1 93.31 977 TRP A O 1
ATOM 7651 N N . LEU A 1 978 ? 30.688 43.5 42.5 1 93.62 978 LEU A N 1
ATOM 7652 C CA . LEU A 1 978 ? 29.469 44.125 41.969 1 93.62 978 LEU A CA 1
ATOM 7653 C C . LEU A 1 978 ? 29.547 45.656 42.062 1 93.62 978 LEU A C 1
ATOM 7655 O O . LEU A 1 978 ? 28.984 46.375 41.25 1 93.62 978 LEU A O 1
ATOM 7659 N N . GLN A 1 979 ? 30.281 46.062 43.062 1 93.5 979 GLN A N 1
ATOM 7660 C CA . GLN A 1 979 ? 30.5 47.5 43.188 1 93.5 979 GLN A CA 1
ATOM 7661 C C . GLN A 1 979 ? 31.344 48.062 42.062 1 93.5 979 GLN A C 1
ATOM 7663 O O . GLN A 1 979 ? 31.141 49.188 41.625 1 93.5 979 GLN A O 1
ATOM 7668 N N . LEU A 1 980 ? 32.25 47.281 41.562 1 94.06 980 LEU A N 1
ATOM 7669 C CA . LEU A 1 980 ? 33.062 47.656 40.406 1 94.06 980 LEU A CA 1
ATOM 7670 C C . LEU A 1 980 ? 32.156 47.938 39.188 1 94.06 980 LEU A C 1
ATOM 7672 O O . LEU A 1 980 ? 32.375 48.875 38.438 1 94.06 980 LEU A O 1
ATOM 7676 N N . VAL A 1 981 ? 31.172 47.062 39.031 1 94.38 981 VAL A N 1
ATOM 7677 C CA . VAL A 1 981 ? 30.219 47.219 37.938 1 94.38 981 VAL A CA 1
ATOM 7678 C C . VAL A 1 981 ? 29.391 48.5 38.125 1 94.38 981 VAL A C 1
ATOM 7680 O O . VAL A 1 981 ? 29.141 49.219 37.188 1 94.38 981 VAL A O 1
ATOM 7683 N N . ALA A 1 982 ? 28.969 48.719 39.344 1 94.5 982 ALA A N 1
ATOM 7684 C CA . ALA A 1 982 ? 28.219 49.938 39.656 1 94.5 982 ALA A CA 1
ATOM 7685 C C . ALA A 1 982 ? 29.062 51.188 39.406 1 94.5 982 ALA A C 1
ATOM 7687 O O . ALA A 1 982 ? 28.531 52.219 39 1 94.5 982 ALA A O 1
ATOM 7688 N N . ASP A 1 983 ? 30.344 51.062 39.688 1 93.88 983 ASP A N 1
ATOM 7689 C CA . ASP A 1 983 ? 31.25 52.188 39.5 1 93.88 983 ASP A CA 1
ATOM 7690 C C . ASP A 1 983 ? 31.359 52.562 38 1 93.88 983 ASP A C 1
ATOM 7692 O O . ASP A 1 983 ? 31.531 53.719 37.656 1 93.88 983 ASP A O 1
ATOM 7696 N N . VAL A 1 984 ? 31.328 51.531 37.25 1 94.38 984 VAL A N 1
ATOM 7697 C CA . VAL A 1 984 ? 31.297 51.781 35.812 1 94.38 984 VAL A CA 1
ATOM 7698 C C . VAL A 1 984 ? 30.047 52.594 35.438 1 94.38 984 VAL A C 1
ATOM 7700 O O . VAL A 1 984 ? 30.094 53.531 34.625 1 94.38 984 VAL A O 1
ATOM 7703 N N . GLY A 1 985 ? 28.938 52.25 36.031 1 93.75 985 GLY A N 1
ATOM 7704 C CA . GLY A 1 985 ? 27.703 53 35.844 1 93.75 985 GLY A CA 1
ATOM 7705 C C . GLY A 1 985 ? 27.812 54.469 36.25 1 93.75 985 GLY A C 1
ATOM 7706 O O . GLY A 1 985 ? 27.266 55.344 35.594 1 93.75 985 GLY A O 1
ATOM 7707 N N . THR A 1 986 ? 28.516 54.656 37.281 1 93.06 986 THR A N 1
ATOM 7708 C CA . THR A 1 986 ? 28.719 56 37.781 1 93.06 986 THR A CA 1
ATOM 7709 C C . THR A 1 986 ? 29.609 56.781 36.812 1 93.06 986 THR A C 1
ATOM 7711 O O . THR A 1 986 ? 29.328 57.938 36.5 1 93.06 986 THR A O 1
ATOM 7714 N N . ARG A 1 987 ? 30.625 56.156 36.406 1 92.75 987 ARG A N 1
ATOM 7715 C CA . ARG A 1 987 ? 31.578 56.812 35.5 1 92.75 987 ARG A CA 1
ATOM 7716 C C . ARG A 1 987 ? 30.906 57.188 34.188 1 92.75 987 ARG A C 1
ATOM 7718 O O . ARG A 1 987 ? 31.172 58.281 33.656 1 92.75 987 ARG A O 1
ATOM 7725 N N . LEU A 1 988 ? 30.094 56.344 33.719 1 92.88 988 LEU A N 1
ATOM 7726 C CA . LEU A 1 988 ? 29.453 56.562 32.438 1 92.88 988 LEU A CA 1
ATOM 7727 C C . LEU A 1 988 ? 28.375 57.656 32.531 1 92.88 988 LEU A C 1
ATOM 7729 O O . LEU A 1 988 ? 27.969 58.219 31.516 1 92.88 988 LEU A O 1
ATOM 7733 N N . CYS A 1 989 ? 27.953 57.969 33.719 1 90.31 989 CYS A N 1
ATOM 7734 C CA . CYS A 1 989 ? 26.938 59 33.938 1 90.31 989 CYS A CA 1
ATOM 7735 C C . CYS A 1 989 ? 27.578 60.312 34.375 1 90.31 989 CYS A C 1
ATOM 7737 O O . CYS A 1 989 ? 26.875 61.25 34.75 1 90.31 989 CYS A O 1
ATOM 7739 N N . ALA A 1 990 ? 28.797 60.438 34.312 1 84.81 990 ALA A N 1
ATOM 7740 C CA . ALA A 1 990 ? 29.516 61.625 34.812 1 84.81 990 ALA A CA 1
ATOM 7741 C C . ALA A 1 990 ? 29.094 62.875 34.062 1 84.81 990 ALA A C 1
ATOM 7743 O O . ALA A 1 990 ? 29.016 63.969 34.625 1 84.81 990 ALA A O 1
ATOM 7744 N N . ARG A 1 991 ? 28.812 62.75 32.812 1 77.88 991 ARG A N 1
ATOM 7745 C CA . ARG A 1 991 ? 28.453 63.906 32 1 77.88 991 ARG A CA 1
ATOM 7746 C C . ARG A 1 991 ? 26.953 64.125 32.031 1 77.88 991 ARG A C 1
ATOM 7748 O O . ARG A 1 991 ? 26.453 65 31.312 1 77.88 991 ARG A O 1
ATOM 7755 N N . ILE A 1 992 ? 26.219 63.312 32.656 1 76.62 992 ILE A N 1
ATOM 7756 C CA . ILE A 1 992 ? 24.766 63.438 32.688 1 76.62 992 ILE A CA 1
ATOM 7757 C C . ILE A 1 992 ? 24.375 64.438 33.781 1 76.62 992 ILE A C 1
ATOM 7759 O O . ILE A 1 992 ? 23.328 65.125 33.656 1 76.62 992 ILE A O 1
ATOM 7763 N N . TYR A 1 993 ? 25.312 64.938 34.812 1 63.12 993 TYR A N 1
ATOM 7764 C CA . TYR A 1 993 ? 25.078 66 35.781 1 63.12 993 TYR A CA 1
ATOM 7765 C C . TYR A 1 993 ? 25.719 67.312 35.375 1 63.12 993 TYR A C 1
ATOM 7767 O O . TYR A 1 993 ? 26.766 67.312 34.719 1 63.12 993 TYR A O 1
ATOM 7775 N N . MET B 1 1 ? 80.75 -37.312 -1.306 1 14 1 MET B N 1
ATOM 7776 C CA . MET B 1 1 ? 80.75 -38.562 -0.553 1 14 1 MET B CA 1
ATOM 7777 C C . MET B 1 1 ? 79.375 -38.938 -0.081 1 14 1 MET B C 1
ATOM 7779 O O . MET B 1 1 ? 78.938 -40.062 -0.276 1 14 1 MET B O 1
ATOM 7783 N N . SER B 1 2 ? 78.938 -38.219 1.018 1 13.93 2 SER B N 1
ATOM 7784 C CA . SER B 1 2 ? 78.438 -38.812 2.264 1 13.93 2 SER B CA 1
ATOM 7785 C C . SER B 1 2 ? 77 -39.281 2.141 1 13.93 2 SER B C 1
ATOM 7787 O O . SER B 1 2 ? 76.312 -38.812 1.249 1 13.93 2 SER B O 1
ATOM 7789 N N . SER B 1 3 ? 76.188 -39.312 3.369 1 13.62 3 SER B N 1
ATOM 7790 C CA . SER B 1 3 ? 76.125 -40.438 4.285 1 13.62 3 SER B CA 1
ATOM 7791 C C . SER B 1 3 ? 74.688 -40.906 4.543 1 13.62 3 SER B C 1
ATOM 7793 O O . SER B 1 3 ? 74.438 -42.125 4.625 1 13.62 3 SER B O 1
ATOM 7795 N N . ALA B 1 4 ? 74.062 -39.906 5.035 1 15.27 4 ALA B N 1
ATOM 7796 C CA . ALA B 1 4 ? 73.25 -40.344 6.188 1 15.27 4 ALA B CA 1
ATOM 7797 C C . ALA B 1 4 ? 72.062 -41.156 5.746 1 15.27 4 ALA B C 1
ATOM 7799 O O . ALA B 1 4 ? 71.25 -40.719 4.91 1 15.27 4 ALA B O 1
ATOM 7800 N N . LEU B 1 5 ? 71.875 -42.562 6.203 1 13.56 5 LEU B N 1
ATOM 7801 C CA . LEU B 1 5 ? 71.812 -44 6.348 1 13.56 5 LEU B CA 1
ATOM 7802 C C . LEU B 1 5 ? 70.625 -44.438 7.117 1 13.56 5 LEU B C 1
ATOM 7804 O O . LEU B 1 5 ? 70.438 -45.594 7.465 1 13.56 5 LEU B O 1
ATOM 7808 N N . LYS B 1 6 ? 69.812 -43.406 7.527 1 14.6 6 LYS B N 1
ATOM 7809 C CA . LYS B 1 6 ? 69 -43.844 8.641 1 14.6 6 LYS B CA 1
ATOM 7810 C C . LYS B 1 6 ? 68.062 -45 8.211 1 14.6 6 LYS B C 1
ATOM 7812 O O . LYS B 1 6 ? 67.188 -44.781 7.363 1 14.6 6 LYS B O 1
ATOM 7817 N N . MET B 1 7 ? 68.438 -46.406 8.508 1 12.99 7 MET B N 1
ATOM 7818 C CA . MET B 1 7 ? 68.438 -47.812 8.211 1 12.99 7 MET B CA 1
ATOM 7819 C C . MET B 1 7 ? 67.25 -48.562 8.859 1 12.99 7 MET B C 1
ATOM 7821 O O . MET B 1 7 ? 67.188 -49.781 8.766 1 12.99 7 MET B O 1
ATOM 7825 N N . SER B 1 8 ? 66.5 -47.781 9.727 1 14.76 8 SER B N 1
ATOM 7826 C CA . SER B 1 8 ? 66.125 -48.562 10.906 1 14.76 8 SER B CA 1
ATOM 7827 C C . SER B 1 8 ? 65.438 -49.844 10.508 1 14.76 8 SER B C 1
ATOM 7829 O O . SER B 1 8 ? 64.5 -49.812 9.672 1 14.76 8 SER B O 1
ATOM 7831 N N . THR B 1 9 ? 65.812 -51.125 11.047 1 13.36 9 THR B N 1
ATOM 7832 C CA . THR B 1 9 ? 66.125 -52.531 10.922 1 13.36 9 THR B CA 1
ATOM 7833 C C . THR B 1 9 ? 64.875 -53.375 11.094 1 13.36 9 THR B C 1
ATOM 7835 O O . THR B 1 9 ? 64.625 -54.312 10.312 1 13.36 9 THR B O 1
ATOM 7838 N N . ALA B 1 10 ? 64.562 -53.531 12.469 1 14.16 10 ALA B N 1
ATOM 7839 C CA . ALA B 1 10 ? 64.625 -54.906 12.914 1 14.16 10 ALA B CA 1
ATOM 7840 C C . ALA B 1 10 ? 63.625 -55.781 12.172 1 14.16 10 ALA B C 1
ATOM 7842 O O . ALA B 1 10 ? 62.625 -55.281 11.672 1 14.16 10 ALA B O 1
ATOM 7843 N N . ILE B 1 11 ? 63.656 -57.312 12.328 1 13.76 11 ILE B N 1
ATOM 7844 C CA . ILE B 1 11 ? 63.781 -58.656 11.812 1 13.76 11 ILE B CA 1
ATOM 7845 C C . ILE B 1 11 ? 62.406 -59.344 11.914 1 13.76 11 ILE B C 1
ATOM 7847 O O . ILE B 1 11 ? 61.938 -59.938 10.938 1 13.76 11 ILE B O 1
ATOM 7851 N N . GLN B 1 12 ? 61.875 -59.656 13.203 1 13.67 12 GLN B N 1
ATOM 7852 C CA . GLN B 1 12 ? 61.844 -61.094 13.453 1 13.67 12 GLN B CA 1
ATOM 7853 C C . GLN B 1 12 ? 60.812 -61.781 12.578 1 13.67 12 GLN B C 1
ATOM 7855 O O . GLN B 1 12 ? 59.906 -61.125 12.039 1 13.67 12 GLN B O 1
ATOM 7860 N N . ASP B 1 13 ? 60.281 -63.094 13.156 1 13.96 13 ASP B N 1
ATOM 7861 C CA . ASP B 1 13 ? 60.219 -64.562 12.961 1 13.96 13 ASP B CA 1
ATOM 7862 C C . ASP B 1 13 ? 58.875 -64.938 12.312 1 13.96 13 ASP B C 1
ATOM 7864 O O . ASP B 1 13 ? 57.906 -64.188 12.398 1 13.96 13 ASP B O 1
ATOM 7868 N N . TYR B 1 14 ? 58.812 -66.125 11.516 1 13.59 14 TYR B N 1
ATOM 7869 C CA . TYR B 1 14 ? 58.219 -67 10.492 1 13.59 14 TYR B CA 1
ATOM 7870 C C . TYR B 1 14 ? 57 -67.75 11.031 1 13.59 14 TYR B C 1
ATOM 7872 O O . TYR B 1 14 ? 56.062 -68 10.289 1 13.59 14 TYR B O 1
ATOM 7880 N N . LYS B 1 15 ? 57 -68.125 12.398 1 13.9 15 LYS B N 1
ATOM 7881 C CA . LYS B 1 15 ? 56.875 -69.562 12.438 1 13.9 15 LYS B CA 1
ATOM 7882 C C . LYS B 1 15 ? 55.625 -70.062 11.734 1 13.9 15 LYS B C 1
ATOM 7884 O O . LYS B 1 15 ? 54.656 -69.312 11.617 1 13.9 15 LYS B O 1
ATOM 7889 N N . PRO B 1 16 ? 55.406 -71.562 11.938 1 13.79 16 PRO B N 1
ATOM 7890 C CA . PRO B 1 16 ? 55.125 -72.812 11.281 1 13.79 16 PRO B CA 1
ATOM 7891 C C . PRO B 1 16 ? 53.656 -73.062 11.07 1 13.79 16 PRO B C 1
ATOM 7893 O O . PRO B 1 16 ? 53.156 -72.938 9.945 1 13.79 16 PRO B O 1
ATOM 7896 N N . HIS B 1 17 ? 53.156 -74.312 11.789 1 13.94 17 HIS B N 1
ATOM 7897 C CA . HIS B 1 17 ? 52.781 -75.688 11.469 1 13.94 17 HIS B CA 1
ATOM 7898 C C . HIS B 1 17 ? 51.281 -75.812 11.281 1 13.94 17 HIS B C 1
ATOM 7900 O O . HIS B 1 17 ? 50.5 -74.875 11.547 1 13.94 17 HIS B O 1
ATOM 7906 N N . ASN B 1 18 ? 50.688 -77.062 11.914 1 13.14 18 ASN B N 1
ATOM 7907 C CA . ASN B 1 18 ? 50.156 -78.375 11.609 1 13.14 18 ASN B CA 1
ATOM 7908 C C . ASN B 1 18 ? 48.625 -78.438 11.805 1 13.14 18 ASN B C 1
ATOM 7910 O O . ASN B 1 18 ? 47.938 -79.062 11.023 1 13.14 18 ASN B O 1
ATOM 7914 N N . VAL B 1 19 ? 48.094 -78.188 13.039 1 13.98 19 VAL B N 1
ATOM 7915 C CA . VAL B 1 19 ? 47.469 -79.312 13.672 1 13.98 19 VAL B CA 1
ATOM 7916 C C . VAL B 1 19 ? 46.156 -79.688 12.984 1 13.98 19 VAL B C 1
ATOM 7918 O O . VAL B 1 19 ? 45.531 -78.812 12.375 1 13.98 19 VAL B O 1
ATOM 7921 N N . GLU B 1 20 ? 45.438 -80.688 13.688 1 14.59 20 GLU B N 1
ATOM 7922 C CA . GLU B 1 20 ? 44.875 -82 13.617 1 14.59 20 GLU B CA 1
ATOM 7923 C C . GLU B 1 20 ? 43.438 -82 13.125 1 14.59 20 GLU B C 1
ATOM 7925 O O . GLU B 1 20 ? 42.781 -81 13.164 1 14.59 20 GLU B O 1
ATOM 7930 N N . PRO B 1 21 ? 42.781 -83.25 13.445 1 14.3 21 PRO B N 1
ATOM 7931 C CA . PRO B 1 21 ? 42.156 -84.375 12.812 1 14.3 21 PRO B CA 1
ATOM 7932 C C . PRO B 1 21 ? 40.625 -84.188 12.641 1 14.3 21 PRO B C 1
ATOM 7934 O O . PRO B 1 21 ? 40.125 -84.312 11.531 1 14.3 21 PRO B O 1
ATOM 7937 N N . ASP B 1 22 ? 39.875 -84.812 13.656 1 13.79 22 ASP B N 1
ATOM 7938 C CA . ASP B 1 22 ? 39.094 -86 13.555 1 13.79 22 ASP B CA 1
ATOM 7939 C C . ASP B 1 22 ? 37.625 -85.75 13.195 1 13.79 22 ASP B C 1
ATOM 7941 O O . ASP B 1 22 ? 37.219 -84.562 13.211 1 13.79 22 ASP B O 1
ATOM 7945 N N . HIS B 1 23 ? 36.688 -86.375 14.062 1 13.93 23 HIS B N 1
ATOM 7946 C CA . HIS B 1 23 ? 35.812 -87.562 13.961 1 13.93 23 HIS B CA 1
ATOM 7947 C C . HIS B 1 23 ? 34.406 -87.188 13.602 1 13.93 23 HIS B C 1
ATOM 7949 O O . HIS B 1 23 ? 33.844 -87.688 12.633 1 13.93 23 HIS B O 1
ATOM 7955 N N . ASP B 1 24 ? 33.375 -87.188 14.586 1 14.26 24 ASP B N 1
ATOM 7956 C CA . ASP B 1 24 ? 32.406 -88.312 14.734 1 14.26 24 ASP B CA 1
ATOM 7957 C C . ASP B 1 24 ? 31.109 -87.938 14.008 1 14.26 24 ASP B C 1
ATOM 7959 O O . ASP B 1 24 ? 30.781 -86.812 13.781 1 14.26 24 ASP B O 1
ATOM 7963 N N . LEU B 1 25 ? 30.297 -89.125 13.477 1 13.82 25 LEU B N 1
ATOM 7964 C CA . LEU B 1 25 ? 29.344 -89.938 12.734 1 13.82 25 LEU B CA 1
ATOM 7965 C C . LEU B 1 25 ? 27.922 -89.625 13.234 1 13.82 25 LEU B C 1
ATOM 7967 O O . LEU B 1 25 ? 26.953 -90.125 12.609 1 13.82 25 LEU B O 1
ATOM 7971 N N . VAL B 1 26 ? 27.578 -88.875 14.242 1 14.8 26 VAL B N 1
ATOM 7972 C CA . VAL B 1 26 ? 26.656 -89.75 14.961 1 14.8 26 VAL B CA 1
ATOM 7973 C C . VAL B 1 26 ? 25.609 -90.312 14 1 14.8 26 VAL B C 1
ATOM 7975 O O . VAL B 1 26 ? 25.344 -89.688 12.953 1 14.8 26 VAL B O 1
ATOM 7978 N N . GLU B 1 27 ? 24.984 -91.562 14.461 1 14.2 27 GLU B N 1
ATOM 7979 C CA . GLU B 1 27 ? 24.125 -92.75 14.57 1 14.2 27 GLU B CA 1
ATOM 7980 C C . GLU B 1 27 ? 22.688 -92.375 14.188 1 14.2 27 GLU B C 1
ATOM 7982 O O . GLU B 1 27 ? 22.25 -91.25 14.305 1 14.2 27 GLU B O 1
ATOM 7987 N N . ALA B 1 28 ? 22.047 -93.5 13.719 1 14.57 28 ALA B N 1
ATOM 7988 C CA . ALA B 1 28 ? 20.984 -94.25 13.055 1 14.57 28 ALA B CA 1
ATOM 7989 C C . ALA B 1 28 ? 19.656 -94.062 13.781 1 14.57 28 ALA B C 1
ATOM 7991 O O . ALA B 1 28 ? 18.594 -94.188 13.172 1 14.57 28 ALA B O 1
ATOM 7992 N N . ASP B 1 29 ? 19.766 -94 15.219 1 13.4 29 ASP B N 1
ATOM 7993 C CA . ASP B 1 29 ? 18.891 -95 15.812 1 13.4 29 ASP B CA 1
ATOM 7994 C C . ASP B 1 29 ? 17.438 -94.75 15.438 1 13.4 29 ASP B C 1
ATOM 7996 O O . ASP B 1 29 ? 17.078 -93.688 14.977 1 13.4 29 ASP B O 1
ATOM 8000 N N . THR B 1 30 ? 16.656 -95.062 16.5 1 13.95 30 THR B N 1
ATOM 8001 C CA . THR B 1 30 ? 15.781 -96.188 16.797 1 13.95 30 THR B CA 1
ATOM 8002 C C . THR B 1 30 ? 14.336 -95.875 16.453 1 13.95 30 THR B C 1
ATOM 8004 O O . THR B 1 30 ? 13.664 -96.625 15.758 1 13.95 30 THR B O 1
ATOM 8007 N N . ASP B 1 31 ? 13.547 -95.375 17.453 1 13.95 31 ASP B N 1
ATOM 8008 C CA . ASP B 1 31 ? 12.516 -96.25 18.078 1 13.95 31 ASP B CA 1
ATOM 8009 C C . ASP B 1 31 ? 11.18 -96.062 17.359 1 13.95 31 ASP B C 1
ATOM 8011 O O . ASP B 1 31 ? 10.914 -95 16.766 1 13.95 31 ASP B O 1
ATOM 8015 N N . ALA B 1 32 ? 10.211 -97.125 17.547 1 13.28 32 ALA B N 1
ATOM 8016 C CA . ALA B 1 32 ? 9.195 -98.062 17.125 1 13.28 32 ALA B CA 1
ATOM 8017 C C . ALA B 1 32 ? 7.793 -97.5 17.297 1 13.28 32 ALA B C 1
ATOM 8019 O O . ALA B 1 32 ? 6.836 -98 16.688 1 13.28 32 ALA B O 1
ATOM 8020 N N . ALA B 1 33 ? 7.656 -96.5 18.359 1 14.13 33 ALA B N 1
ATOM 8021 C CA . ALA B 1 33 ? 6.48 -97 19.109 1 14.13 33 ALA B CA 1
ATOM 8022 C C . ALA B 1 33 ? 5.219 -96.875 18.25 1 14.13 33 ALA B C 1
ATOM 8024 O O . ALA B 1 33 ? 4.773 -95.812 17.906 1 14.13 33 ALA B O 1
ATOM 8025 N N . SER B 1 34 ? 4.969 -97.812 17.25 1 13.87 34 SER B N 1
ATOM 8026 C CA . SER B 1 34 ? 3.873 -97.938 16.281 1 13.87 34 SER B CA 1
ATOM 8027 C C . SER B 1 34 ? 2.527 -98 17 1 13.87 34 SER B C 1
ATOM 8029 O O . SER B 1 34 ? 1.476 -97.938 16.359 1 13.87 34 SER B O 1
ATOM 8031 N N . LYS B 1 35 ? 2.535 -98.438 18.391 1 14.79 35 LYS B N 1
ATOM 8032 C CA . LYS B 1 35 ? 1.606 -99.562 18.516 1 14.79 35 LYS B CA 1
ATOM 8033 C C . LYS B 1 35 ? 0.202 -99.125 18.078 1 14.79 35 LYS B C 1
ATOM 8035 O O . LYS B 1 35 ? -0.111 -97.938 17.984 1 14.79 35 LYS B O 1
ATOM 8040 N N . VAL B 1 36 ? -0.717 -100 18.703 1 14.55 36 VAL B N 1
ATOM 8041 C CA . VAL B 1 36 ? -1.708 -101 18.375 1 14.55 36 VAL B CA 1
ATOM 8042 C C . VAL B 1 36 ? -3.102 -100.375 18.344 1 14.55 36 VAL B C 1
ATOM 8044 O O . VAL B 1 36 ? -3.852 -100.625 17.391 1 14.55 36 VAL B O 1
ATOM 8047 N N . GLY B 1 37 ? -3.551 -99.812 19.578 1 14.55 37 GLY B N 1
ATOM 8048 C CA . GLY B 1 37 ? -4.727 -100.562 19.984 1 14.55 37 GLY B CA 1
ATOM 8049 C C . GLY B 1 37 ? -5.98 -100.188 19.219 1 14.55 37 GLY B C 1
ATOM 8050 O O . GLY B 1 37 ? -6.113 -99.062 18.781 1 14.55 37 GLY B O 1
ATOM 8051 N N . ASP B 1 38 ? -6.648 -101.125 18.625 1 15.42 38 ASP B N 1
ATOM 8052 C CA . ASP B 1 38 ? -7.719 -101.438 17.688 1 15.42 38 ASP B CA 1
ATOM 8053 C C . ASP B 1 38 ? -9.078 -101 18.219 1 15.42 38 ASP B C 1
ATOM 8055 O O . ASP B 1 38 ? -10.062 -101 17.484 1 15.42 38 ASP B O 1
ATOM 8059 N N . VAL B 1 39 ? -9.188 -100.562 19.594 1 16.48 39 VAL B N 1
ATOM 8060 C CA . VAL B 1 39 ? -10.398 -101.188 20.109 1 16.48 39 VAL B CA 1
ATOM 8061 C C . VAL B 1 39 ? -11.617 -100.625 19.359 1 16.48 39 VAL B C 1
ATOM 8063 O O . VAL B 1 39 ? -11.688 -99.438 19.078 1 16.48 39 VAL B O 1
ATOM 8066 N N . SER B 1 40 ? -12.438 -101.562 18.766 1 16.62 40 SER B N 1
ATOM 8067 C CA . SER B 1 40 ? -13.602 -101.75 17.906 1 16.62 40 SER B CA 1
ATOM 8068 C C . SER B 1 40 ? -14.883 -101.25 18.594 1 16.62 40 SER B C 1
ATOM 8070 O O . SER B 1 40 ? -15.977 -101.438 18.062 1 16.62 40 SER B O 1
ATOM 8072 N N . SER B 1 41 ? -14.812 -100.375 19.609 1 16.42 41 SER B N 1
ATOM 8073 C CA . SER B 1 41 ? -16.062 -100.5 20.328 1 16.42 41 SER B CA 1
ATOM 8074 C C . SER B 1 41 ? -17.266 -100.312 19.422 1 16.42 41 SER B C 1
ATOM 8076 O O . SER B 1 41 ? -17.234 -99.5 18.484 1 16.42 41 SER B O 1
ATOM 8078 N N . GLU B 1 42 ? -18.297 -101.312 19.484 1 16.31 42 GLU B N 1
ATOM 8079 C CA . GLU B 1 42 ? -19.484 -101.875 18.859 1 16.31 42 GLU B CA 1
ATOM 8080 C C . GLU B 1 42 ? -20.703 -100.938 19 1 16.31 42 GLU B C 1
ATOM 8082 O O . GLU B 1 42 ? -21.703 -101.125 18.328 1 16.31 42 GLU B O 1
ATOM 8087 N N . ASP B 1 43 ? -20.641 -99.875 19.75 1 17.11 43 ASP B N 1
ATOM 8088 C CA . ASP B 1 43 ? -21.953 -99.812 20.375 1 17.11 43 ASP B CA 1
ATOM 8089 C C . ASP B 1 43 ? -23.062 -99.75 19.328 1 17.11 43 ASP B C 1
ATOM 8091 O O . ASP B 1 43 ? -22.812 -99.375 18.172 1 17.11 43 ASP B O 1
ATOM 8095 N N . SER B 1 44 ? -24.312 -100.125 19.844 1 17.78 44 SER B N 1
ATOM 8096 C CA . SER B 1 44 ? -25.641 -100.562 19.531 1 17.78 44 SER B CA 1
ATOM 8097 C C . SER B 1 44 ? -26.469 -99.5 18.828 1 17.78 44 SER B C 1
ATOM 8099 O O . SER B 1 44 ? -26.281 -98.312 19.062 1 17.78 44 SER B O 1
ATOM 8101 N N . GLY B 1 45 ? -26.984 -99.812 17.641 1 17.44 45 GLY B N 1
ATOM 8102 C CA . GLY B 1 45 ? -27.781 -99.312 16.531 1 17.44 45 GLY B CA 1
ATOM 8103 C C . GLY B 1 45 ? -29.188 -98.938 16.953 1 17.44 45 GLY B C 1
ATOM 8104 O O . GLY B 1 45 ? -30.047 -98.688 16.094 1 17.44 45 GLY B O 1
ATOM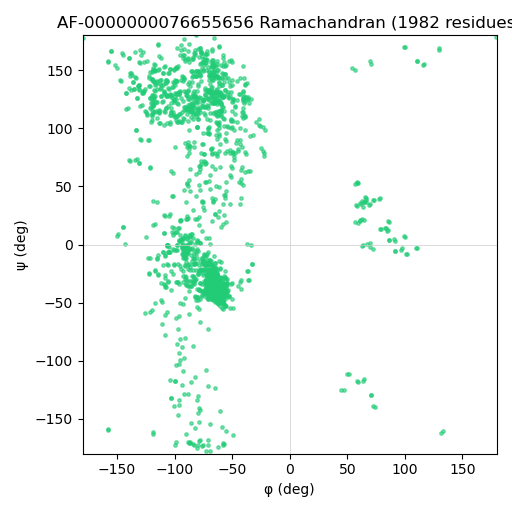 8105 N N . SER B 1 46 ? -29.438 -98.5 18.281 1 19.7 46 SER B N 1
ATOM 8106 C CA . SER B 1 46 ? -30.891 -98.562 18.422 1 19.7 46 SER B CA 1
ATOM 8107 C C . SER B 1 46 ? -31.578 -97.688 17.422 1 19.7 46 SER B C 1
ATOM 8109 O O . SER B 1 46 ? -31.094 -96.562 17.141 1 19.7 46 SER B O 1
ATOM 8111 N N . GLU B 1 47 ? -32.281 -98.25 16.469 1 18.75 47 GLU B N 1
ATOM 8112 C CA . GLU B 1 47 ? -33.062 -97.812 15.312 1 18.75 47 GLU B CA 1
ATOM 8113 C C . GLU B 1 47 ? -34.281 -97 15.734 1 18.75 47 GLU B C 1
ATOM 8115 O O . GLU B 1 47 ? -35.125 -96.625 14.914 1 18.75 47 GLU B O 1
ATOM 8120 N N . ASP B 1 48 ? -34.156 -96.125 16.766 1 20.5 48 ASP B N 1
ATOM 8121 C CA . ASP B 1 48 ? -35.469 -95.562 17.125 1 20.5 48 ASP B CA 1
ATOM 8122 C C . ASP B 1 48 ? -36.125 -94.875 15.938 1 20.5 48 ASP B C 1
ATOM 8124 O O . ASP B 1 48 ? -35.469 -94.125 15.227 1 20.5 48 ASP B O 1
ATOM 8128 N N . GLU B 1 49 ? -37.125 -95.562 15.289 1 19.78 49 GLU B N 1
ATOM 8129 C CA . GLU B 1 49 ? -38.031 -95.188 14.203 1 19.78 49 GLU B CA 1
ATOM 8130 C C . GLU B 1 49 ? -38.812 -93.938 14.531 1 19.78 49 GLU B C 1
ATOM 8132 O O . GLU B 1 49 ? -39.781 -94 15.281 1 19.78 49 GLU B O 1
ATOM 8137 N N . ASP B 1 50 ? -38.219 -92.875 15.047 1 21.3 50 ASP B N 1
ATOM 8138 C CA . ASP B 1 50 ? -39.094 -91.75 15.328 1 21.3 50 ASP B CA 1
ATOM 8139 C C . ASP B 1 50 ? -39.875 -91.312 14.086 1 21.3 50 ASP B C 1
ATOM 8141 O O . ASP B 1 50 ? -39.312 -91.25 12.992 1 21.3 50 ASP B O 1
ATOM 8145 N N . GLY B 1 51 ? -41.188 -91.812 13.914 1 21.48 51 GLY B N 1
ATOM 8146 C CA . GLY B 1 51 ? -42.219 -91.438 12.969 1 21.48 51 GLY B CA 1
ATOM 8147 C C . GLY B 1 51 ? -42.344 -89.938 12.82 1 21.48 51 GLY B C 1
ATOM 8148 O O . GLY B 1 51 ? -42.812 -89.25 13.742 1 21.48 51 GLY B O 1
ATOM 8149 N N . ASP B 1 52 ? -41.406 -89.188 12.539 1 25.5 52 ASP B N 1
ATOM 8150 C CA . ASP B 1 52 ? -41.562 -87.75 12.406 1 25.5 52 ASP B CA 1
ATOM 8151 C C . ASP B 1 52 ? -42.656 -87.438 11.406 1 25.5 52 ASP B C 1
ATOM 8153 O O . ASP B 1 52 ? -42.594 -87.812 10.242 1 25.5 52 ASP B O 1
ATOM 8157 N N . GLU B 1 53 ? -44 -87.5 11.812 1 27.67 53 GLU B N 1
ATOM 8158 C CA . GLU B 1 53 ? -45.094 -86.812 11.078 1 27.67 53 GLU B CA 1
ATOM 8159 C C . GLU B 1 53 ? -44.688 -85.438 10.57 1 27.67 53 GLU B C 1
ATOM 8161 O O . GLU B 1 53 ? -44.531 -84.5 11.359 1 27.67 53 GLU B O 1
ATOM 8166 N N . GLU B 1 54 ? -43.781 -85.312 9.758 1 31.03 54 GLU B N 1
ATOM 8167 C CA . GLU B 1 54 ? -43.531 -84.062 9.133 1 31.03 54 GLU B CA 1
ATOM 8168 C C . GLU B 1 54 ? -44.781 -83.438 8.539 1 31.03 54 GLU B C 1
ATOM 8170 O O . GLU B 1 54 ? -45.375 -84 7.633 1 31.03 54 GLU B O 1
ATOM 8175 N N . SER B 1 55 ? -45.844 -83 9.383 1 35.59 55 SER B N 1
ATOM 8176 C CA . SER B 1 55 ? -46.875 -82.062 8.867 1 35.59 55 SER B CA 1
ATOM 8177 C C . SER B 1 55 ? -46.344 -81.25 7.676 1 35.59 55 SER B C 1
ATOM 8179 O O . SER B 1 55 ? -45.219 -80.75 7.723 1 35.59 55 SER B O 1
ATOM 8181 N N . GLU B 1 56 ? -46.75 -81.688 6.598 1 40.03 56 GLU B N 1
ATOM 8182 C CA . GLU B 1 56 ? -46.438 -81.062 5.301 1 40.03 56 GLU B CA 1
ATOM 8183 C C . GLU B 1 56 ? -46.5 -79.562 5.344 1 40.03 56 GLU B C 1
ATOM 8185 O O . GLU B 1 56 ? -47.562 -79 5.34 1 40.03 56 GLU B O 1
ATOM 8190 N N . LYS B 1 57 ? -45.906 -78.938 6.191 1 50.22 57 LYS B N 1
ATOM 8191 C CA . LYS B 1 57 ? -45.781 -77.5 6.18 1 50.22 57 LYS B CA 1
ATOM 8192 C C . LYS B 1 57 ? -45.812 -76.938 4.754 1 50.22 57 LYS B C 1
ATOM 8194 O O . LYS B 1 57 ? -45.062 -77.375 3.887 1 50.22 57 LYS B O 1
ATOM 8199 N N . ALA B 1 58 ? -46.938 -76.312 4.324 1 60.09 58 ALA B N 1
ATOM 8200 C CA . ALA B 1 58 ? -47.156 -75.688 3.029 1 60.09 58 ALA B CA 1
ATOM 8201 C C . ALA B 1 58 ? -45.875 -75 2.525 1 60.09 58 ALA B C 1
ATOM 8203 O O . ALA B 1 58 ? -45.188 -74.312 3.293 1 60.09 58 ALA B O 1
ATOM 8204 N N . SER B 1 59 ? -45.469 -75.375 1.339 1 81.19 59 SER B N 1
ATOM 8205 C CA . SER B 1 59 ? -44.25 -74.812 0.727 1 81.19 59 SER B CA 1
ATOM 8206 C C . SER B 1 59 ? -44.344 -73.25 0.649 1 81.19 59 SER B C 1
ATOM 8208 O O . SER B 1 59 ? -45.438 -72.688 0.522 1 81.19 59 SER B O 1
ATOM 8210 N N . VAL B 1 60 ? -43.219 -72.5 1.076 1 89.38 60 VAL B N 1
ATOM 8211 C CA . VAL B 1 60 ? -43.125 -71.062 1.037 1 89.38 60 VAL B CA 1
ATOM 8212 C C . VAL B 1 60 ? -43.688 -70.562 -0.293 1 89.38 60 VAL B C 1
ATOM 8214 O O . VAL B 1 60 ? -44.375 -69.5 -0.336 1 89.38 60 VAL B O 1
ATOM 8217 N N . LYS B 1 61 ? -43.594 -71.25 -1.364 1 89.25 61 LYS B N 1
ATOM 8218 C CA . LYS B 1 61 ? -44.031 -70.875 -2.695 1 89.25 61 LYS B CA 1
ATOM 8219 C C . LYS B 1 61 ? -45.562 -70.875 -2.781 1 89.25 61 LYS B C 1
ATOM 8221 O O . LYS B 1 61 ? -46.156 -69.938 -3.32 1 89.25 61 LYS B O 1
ATOM 8226 N N . ASP B 1 62 ? -46.125 -71.938 -2.271 1 89.19 62 ASP B N 1
ATOM 8227 C CA . ASP B 1 62 ? -47.594 -72.062 -2.279 1 89.19 62 ASP B CA 1
ATOM 8228 C C . ASP B 1 62 ? -48.219 -71 -1.39 1 89.19 62 ASP B C 1
ATOM 8230 O O . ASP B 1 62 ? -49.25 -70.375 -1.757 1 89.19 62 ASP B O 1
ATOM 8234 N N . MET B 1 63 ? -47.562 -70.812 -0.278 1 91.88 63 MET B N 1
ATOM 8235 C CA . MET B 1 63 ? -48.062 -69.812 0.648 1 91.88 63 MET B CA 1
ATOM 8236 C C . MET B 1 63 ? -47.969 -68.438 0.029 1 91.88 63 MET B C 1
ATOM 8238 O O . MET B 1 63 ? -48.906 -67.625 0.183 1 91.88 63 MET B O 1
ATOM 8242 N N . LEU B 1 64 ? -46.875 -68.125 -0.651 1 93.06 64 LEU B N 1
ATOM 8243 C CA . LEU B 1 64 ? -46.688 -66.812 -1.302 1 93.06 64 LEU B CA 1
ATOM 8244 C C . LEU B 1 64 ? -47.719 -66.625 -2.391 1 93.06 64 LEU B C 1
ATOM 8246 O O . LEU B 1 64 ? -48.344 -65.562 -2.477 1 93.06 64 LEU B O 1
ATOM 8250 N N . THR B 1 65 ? -47.969 -67.625 -3.207 1 91 65 THR B N 1
ATOM 8251 C CA . THR B 1 65 ? -48.969 -67.562 -4.27 1 91 65 THR B CA 1
ATOM 8252 C C . THR B 1 65 ? -50.344 -67.25 -3.693 1 91 65 THR B C 1
ATOM 8254 O O . THR B 1 65 ? -51.094 -66.438 -4.262 1 91 65 THR B O 1
ATOM 8257 N N . GLN B 1 66 ? -50.625 -67.875 -2.596 1 90.81 66 GLN B N 1
ATOM 8258 C CA . GLN B 1 66 ? -51.906 -67.688 -1.933 1 90.81 66 GLN B CA 1
ATOM 8259 C C . GLN B 1 66 ? -52 -66.25 -1.391 1 90.81 66 GLN B C 1
ATOM 8261 O O . GLN B 1 66 ? -53 -65.562 -1.589 1 90.81 66 GLN B O 1
ATOM 8266 N N . VAL B 1 67 ? -50.875 -65.812 -0.754 1 92.56 67 VAL B N 1
ATOM 8267 C CA . VAL B 1 67 ? -50.844 -64.438 -0.155 1 92.56 67 VAL B CA 1
ATOM 8268 C C . VAL B 1 67 ? -50.969 -63.406 -1.246 1 92.56 67 VAL B C 1
ATOM 8270 O O . VAL B 1 67 ? -51.75 -62.438 -1.104 1 92.56 67 VAL B O 1
ATOM 8273 N N . LEU B 1 68 ? -50.312 -63.531 -2.391 1 92.62 68 LEU B N 1
ATOM 8274 C CA . LEU B 1 68 ? -50.344 -62.594 -3.498 1 92.62 68 LEU B CA 1
ATOM 8275 C C . LEU B 1 68 ? -51.75 -62.562 -4.145 1 92.62 68 LEU B C 1
ATOM 8277 O O . LEU B 1 68 ? -52.219 -61.5 -4.516 1 92.62 68 LEU B O 1
ATOM 8281 N N . ARG B 1 69 ? -52.375 -63.719 -4.23 1 90.06 69 ARG B N 1
ATOM 8282 C CA . ARG B 1 69 ? -53.719 -63.812 -4.762 1 90.06 69 ARG B CA 1
ATOM 8283 C C . ARG B 1 69 ? -54.719 -63.094 -3.854 1 90.06 69 ARG B C 1
ATOM 8285 O O . ARG B 1 69 ? -55.594 -62.375 -4.332 1 90.06 69 ARG B O 1
ATOM 8292 N N . GLU B 1 70 ? -54.531 -63.281 -2.594 1 91.94 70 GLU B N 1
ATOM 8293 C CA . GLU B 1 70 ? -55.406 -62.656 -1.617 1 91.94 70 GLU B CA 1
ATOM 8294 C C . GLU B 1 70 ? -55.25 -61.125 -1.63 1 91.94 70 GLU B C 1
ATOM 8296 O O . GLU B 1 70 ? -56.25 -60.406 -1.466 1 91.94 70 GLU B O 1
ATOM 8301 N N . ILE B 1 71 ? -54 -60.625 -1.866 1 92.44 71 ILE B N 1
ATOM 8302 C CA . ILE B 1 71 ? -53.75 -59.188 -1.936 1 92.44 71 ILE B CA 1
ATOM 8303 C C . ILE B 1 71 ? -54.344 -58.625 -3.223 1 92.44 71 ILE B C 1
ATOM 8305 O O . ILE B 1 71 ? -54.969 -57.594 -3.209 1 92.44 71 ILE B O 1
ATOM 8309 N N . ARG B 1 72 ? -54.219 -59.375 -4.34 1 89.38 72 ARG B N 1
ATOM 8310 C CA . ARG B 1 72 ? -54.719 -58.969 -5.645 1 89.38 72 ARG B CA 1
ATOM 8311 C C . ARG B 1 72 ? -56.25 -58.875 -5.633 1 89.38 72 ARG B C 1
ATOM 8313 O O . ARG B 1 72 ? -56.812 -57.938 -6.184 1 89.38 72 ARG B O 1
ATOM 8320 N N . ASP B 1 73 ? -56.844 -59.875 -4.934 1 86.88 73 ASP B N 1
ATOM 8321 C CA . ASP B 1 73 ? -58.281 -59.969 -4.91 1 86.88 73 ASP B CA 1
ATOM 8322 C C . ASP B 1 73 ? -58.875 -59.062 -3.83 1 86.88 73 ASP B C 1
ATOM 8324 O O . ASP B 1 73 ? -60.094 -58.906 -3.746 1 86.88 73 ASP B O 1
ATOM 8328 N N . GLY B 1 74 ? -58.062 -58.531 -2.955 1 87.38 74 GLY B N 1
ATOM 8329 C CA . GLY B 1 74 ? -58.531 -57.594 -1.935 1 87.38 74 GLY B CA 1
ATOM 8330 C C . GLY B 1 74 ? -58.938 -58.281 -0.645 1 87.38 74 GLY B C 1
ATOM 8331 O O . GLY B 1 74 ? -59.469 -57.625 0.274 1 87.38 74 GLY B O 1
ATOM 8332 N N . GLU B 1 75 ? -58.75 -59.594 -0.531 1 88.19 75 GLU B N 1
ATOM 8333 C CA . GLU B 1 75 ? -59.094 -60.375 0.65 1 88.19 75 GLU B CA 1
ATOM 8334 C C . GLU B 1 75 ? -58.125 -60.094 1.805 1 88.19 75 GLU B C 1
ATOM 8336 O O . GLU B 1 75 ? -58.531 -60.188 2.973 1 88.19 75 GLU B O 1
ATOM 8341 N N . LEU B 1 76 ? -56.938 -59.781 1.413 1 90.69 76 LEU B N 1
ATOM 8342 C CA . LEU B 1 76 ? -55.906 -59.469 2.393 1 90.69 76 LEU B CA 1
ATOM 8343 C C . LEU B 1 76 ? -55.375 -58.062 2.172 1 90.69 76 LEU B C 1
ATOM 8345 O O . LEU B 1 76 ? -54.688 -57.812 1.174 1 90.69 76 LEU B O 1
ATOM 8349 N N . ASP B 1 77 ? -55.781 -57.156 3.045 1 91.31 77 ASP B N 1
ATOM 8350 C CA . ASP B 1 77 ? -55.25 -55.781 2.98 1 91.31 77 ASP B CA 1
ATOM 8351 C C . ASP B 1 77 ? -54.281 -55.531 4.105 1 91.31 77 ASP B C 1
ATOM 8353 O O . ASP B 1 77 ? -54.656 -55.188 5.223 1 91.31 77 ASP B O 1
ATOM 8357 N N . LEU B 1 78 ? -53.031 -55.531 3.762 1 91.75 78 LEU B N 1
ATOM 8358 C CA . LEU B 1 78 ? -51.969 -55.406 4.762 1 91.75 78 LEU B CA 1
ATOM 8359 C C . LEU B 1 78 ? -51.688 -53.938 5.09 1 91.75 78 LEU B C 1
ATOM 8361 O O . LEU B 1 78 ? -50.844 -53.656 5.941 1 91.75 78 LEU B O 1
ATOM 8365 N N . THR B 1 79 ? -52.312 -52.969 4.457 1 91.19 79 THR B N 1
ATOM 8366 C CA . THR B 1 79 ? -52.188 -51.562 4.777 1 91.19 79 THR B CA 1
ATOM 8367 C C . THR B 1 79 ? -52.906 -51.219 6.074 1 91.19 79 THR B C 1
ATOM 8369 O O . THR B 1 79 ? -52.656 -50.188 6.695 1 91.19 79 THR B O 1
ATOM 8372 N N . ASP B 1 80 ? -53.75 -52.219 6.359 1 87.5 80 ASP B N 1
ATOM 8373 C CA . ASP B 1 80 ? -54.469 -52.125 7.637 1 87.5 80 ASP B CA 1
ATOM 8374 C C . ASP B 1 80 ? -53.594 -52.625 8.781 1 87.5 80 ASP B C 1
ATOM 8376 O O . ASP B 1 80 ? -53.125 -53.75 8.766 1 87.5 80 ASP B O 1
ATOM 8380 N N . SER B 1 81 ? -53.438 -51.875 9.844 1 90.62 81 SER B N 1
ATOM 8381 C CA . SER B 1 81 ? -52.5 -52.125 10.93 1 90.62 81 SER B CA 1
ATOM 8382 C C . SER B 1 81 ? -52.875 -53.406 11.688 1 90.62 81 SER B C 1
ATOM 8384 O O . SER B 1 81 ? -51.969 -54.156 12.102 1 90.62 81 SER B O 1
ATOM 8386 N N . GLN B 1 82 ? -54.156 -53.625 11.82 1 87.62 82 GLN B N 1
ATOM 8387 C CA . GLN B 1 82 ? -54.594 -54.812 12.562 1 87.62 82 GLN B CA 1
ATOM 8388 C C . GLN B 1 82 ? -54.375 -56.062 11.75 1 87.62 82 GLN B C 1
ATOM 8390 O O . GLN B 1 82 ? -53.906 -57.094 12.281 1 87.62 82 GLN B O 1
ATOM 8395 N N . LYS B 1 83 ? -54.656 -55.938 10.5 1 91.44 83 LYS B N 1
ATOM 8396 C CA . LYS B 1 83 ? -54.469 -57.062 9.617 1 91.44 83 LYS B CA 1
ATOM 8397 C C . LYS B 1 83 ? -53 -57.375 9.422 1 91.44 83 LYS B C 1
ATOM 8399 O O . LYS B 1 83 ? -52.594 -58.562 9.336 1 91.44 83 LYS B O 1
ATOM 8404 N N . LEU B 1 84 ? -52.188 -56.344 9.391 1 93.25 84 LEU B N 1
ATOM 8405 C CA . LEU B 1 84 ? -50.75 -56.5 9.266 1 93.25 84 LEU B CA 1
ATOM 8406 C C . LEU B 1 84 ? -50.188 -57.188 10.492 1 93.25 84 LEU B C 1
ATOM 8408 O O . LEU B 1 84 ? -49.344 -58.094 10.367 1 93.25 84 LEU B O 1
ATOM 8412 N N . ALA B 1 85 ? -50.656 -56.812 11.719 1 92 85 ALA B N 1
ATOM 8413 C CA . ALA B 1 85 ? -50.188 -57.406 12.961 1 92 85 ALA B CA 1
ATOM 8414 C C . ALA B 1 85 ? -50.531 -58.906 13.031 1 92 85 ALA B C 1
ATOM 8416 O O . ALA B 1 85 ? -49.719 -59.719 13.469 1 92 85 ALA B O 1
ATOM 8417 N N . ALA B 1 86 ? -51.75 -59.125 12.594 1 90.94 86 ALA B N 1
ATOM 8418 C CA . ALA B 1 86 ? -52.219 -60.5 12.578 1 90.94 86 ALA B CA 1
ATOM 8419 C C . ALA B 1 86 ? -51.406 -61.344 11.594 1 90.94 86 ALA B C 1
ATOM 8421 O O . ALA B 1 86 ? -51 -62.469 11.898 1 90.94 86 ALA B O 1
ATOM 8422 N N . PHE B 1 87 ? -51.156 -60.75 10.508 1 92.25 87 PHE B N 1
ATOM 8423 C CA . PHE B 1 87 ? -50.375 -61.406 9.477 1 92.25 87 PHE B CA 1
ATOM 8424 C C . PHE B 1 87 ? -48.938 -61.688 9.961 1 92.25 87 PHE B C 1
ATOM 8426 O O . PHE B 1 87 ? -48.438 -62.812 9.797 1 92.25 87 PHE B O 1
ATOM 8433 N N . VAL B 1 88 ? -48.219 -60.75 10.562 1 91.81 88 VAL B N 1
ATOM 8434 C CA . VAL B 1 88 ? -46.844 -60.812 11.016 1 91.81 88 VAL B CA 1
ATOM 8435 C C . VAL B 1 88 ? -46.688 -61.844 12.102 1 91.81 88 VAL B C 1
ATOM 8437 O O . VAL B 1 88 ? -45.656 -62.531 12.188 1 91.81 88 VAL B O 1
ATOM 8440 N N . THR B 1 89 ? -47.844 -62.094 12.797 1 89.81 89 THR B N 1
ATOM 8441 C CA . THR B 1 89 ? -47.781 -63 13.938 1 89.81 89 THR B CA 1
ATOM 8442 C C . THR B 1 89 ? -48.094 -64.438 13.516 1 89.81 89 THR B C 1
ATOM 8444 O O . THR B 1 89 ? -47.469 -65.375 14.016 1 89.81 89 THR B O 1
ATOM 8447 N N . HIS B 1 90 ? -48.938 -64.625 12.539 1 89.56 90 HIS B N 1
ATOM 8448 C CA . HIS B 1 90 ? -49.406 -66 12.266 1 89.56 90 HIS B CA 1
ATOM 8449 C C . HIS B 1 90 ? -48.875 -66.5 10.938 1 89.56 90 HIS B C 1
ATOM 8451 O O . HIS B 1 90 ? -48.25 -67.562 10.898 1 89.56 90 HIS B O 1
ATOM 8457 N N . ARG B 1 91 ? -48.938 -65.812 9.867 1 90.19 91 ARG B N 1
ATOM 8458 C CA . ARG B 1 91 ? -48.594 -66.312 8.539 1 90.19 91 ARG B CA 1
ATOM 8459 C C . ARG B 1 91 ? -47.188 -65.75 8.133 1 90.19 91 ARG B C 1
ATOM 8461 O O . ARG B 1 91 ? -46.5 -66.438 7.355 1 90.19 91 ARG B O 1
ATOM 8468 N N . GLY B 1 92 ? -46.781 -64.688 8.695 1 90.94 92 GLY B N 1
ATOM 8469 C CA . GLY B 1 92 ? -45.562 -63.969 8.328 1 90.94 92 GLY B CA 1
ATOM 8470 C C . GLY B 1 92 ? -44.312 -64.812 8.531 1 90.94 92 GLY B C 1
ATOM 8471 O O . GLY B 1 92 ? -43.531 -65 7.598 1 90.94 92 GLY B O 1
ATOM 8472 N N . PRO B 1 93 ? -44.156 -65.375 9.656 1 91.12 93 PRO B N 1
ATOM 8473 C CA . PRO B 1 93 ? -42.938 -66.125 9.938 1 91.12 93 PRO B CA 1
ATOM 8474 C C . PRO B 1 93 ? -42.781 -67.312 9.008 1 91.12 93 PRO B C 1
ATOM 8476 O O . PRO B 1 93 ? -41.656 -67.688 8.648 1 91.12 93 PRO B O 1
ATOM 8479 N N . ASN B 1 94 ? -43.906 -67.938 8.617 1 90.31 94 ASN B N 1
ATOM 8480 C CA . ASN B 1 94 ? -43.844 -69.062 7.695 1 90.31 94 ASN B CA 1
ATOM 8481 C C . ASN B 1 94 ? -43.469 -68.625 6.289 1 90.31 94 ASN B C 1
ATOM 8483 O O . ASN B 1 94 ? -42.75 -69.312 5.574 1 90.31 94 ASN B O 1
ATOM 8487 N N . LEU B 1 95 ? -43.938 -67.438 5.973 1 92 95 LEU B N 1
ATOM 8488 C CA . LEU B 1 95 ? -43.625 -66.938 4.66 1 92 95 LEU B CA 1
ATOM 8489 C C . LEU B 1 95 ? -42.156 -66.438 4.594 1 92 95 LEU B C 1
ATOM 8491 O O . LEU B 1 95 ? -41.531 -66.5 3.523 1 92 95 LEU B O 1
ATOM 8495 N N . ALA B 1 96 ? -41.594 -66.125 5.68 1 92.19 96 ALA B N 1
ATOM 8496 C CA . ALA B 1 96 ? -40.25 -65.562 5.754 1 92.19 96 ALA B CA 1
ATOM 8497 C C . ALA B 1 96 ? -39.188 -66.688 5.809 1 92.19 96 ALA B C 1
ATOM 8499 O O . ALA B 1 96 ? -38 -66.438 5.812 1 92.19 96 ALA B O 1
ATOM 8500 N N . ARG B 1 97 ? -39.656 -67.875 5.762 1 91.38 97 ARG B N 1
ATOM 8501 C CA . ARG B 1 97 ? -38.75 -69 5.758 1 91.38 97 ARG B CA 1
ATOM 8502 C C . ARG B 1 97 ? -38.094 -69.188 4.391 1 91.38 97 ARG B C 1
ATOM 8504 O O . ARG B 1 97 ? -38.531 -68.625 3.404 1 91.38 97 ARG B O 1
ATOM 8511 N N . GLN B 1 98 ? -36.969 -69.938 4.312 1 91 98 GLN B N 1
ATOM 8512 C CA . GLN B 1 98 ? -36.281 -70.188 3.055 1 91 98 GLN B CA 1
ATOM 8513 C C . GLN B 1 98 ? -36.938 -71.375 2.334 1 91 98 GLN B C 1
ATOM 8515 O O . GLN B 1 98 ? -37.469 -72.312 2.975 1 91 98 GLN B O 1
ATOM 8520 N N . THR B 1 99 ? -36.875 -71.25 1.08 1 89 99 THR B N 1
ATOM 8521 C CA . THR B 1 99 ? -37.406 -72.375 0.272 1 89 99 THR B CA 1
ATOM 8522 C C . THR B 1 99 ? -36.375 -73.5 0.134 1 89 99 THR B C 1
ATOM 8524 O O . THR B 1 99 ? -35.219 -73.312 0.502 1 89 99 THR B O 1
ATOM 8527 N N . ARG B 1 100 ? -36.75 -74.625 -0.23 1 84.62 100 ARG B N 1
ATOM 8528 C CA . ARG B 1 100 ? -35.844 -75.75 -0.513 1 84.62 100 ARG B CA 1
ATOM 8529 C C . ARG B 1 100 ? -35.25 -75.625 -1.908 1 84.62 100 ARG B C 1
ATOM 8531 O O . ARG B 1 100 ? -34.312 -76.375 -2.27 1 84.62 100 ARG B O 1
ATOM 8538 N N . ASP B 1 101 ? -35.719 -74.562 -2.666 1 88.25 101 ASP B N 1
ATOM 8539 C CA . ASP B 1 101 ? -35.219 -74.312 -4.008 1 88.25 101 ASP B CA 1
ATOM 8540 C C . ASP B 1 101 ? -34.062 -73.312 -3.967 1 88.25 101 ASP B C 1
ATOM 8542 O O . ASP B 1 101 ? -34.25 -72.125 -3.66 1 88.25 101 ASP B O 1
ATOM 8546 N N . ARG B 1 102 ? -32.906 -73.812 -4.324 1 89.31 102 ARG B N 1
ATOM 8547 C CA . ARG B 1 102 ? -31.703 -72.938 -4.254 1 89.31 102 ARG B CA 1
ATOM 8548 C C . ARG B 1 102 ? -31.75 -71.875 -5.309 1 89.31 102 ARG B C 1
ATOM 8550 O O . ARG B 1 102 ? -31 -70.875 -5.223 1 89.31 102 ARG B O 1
ATOM 8557 N N . ASP B 1 103 ? -32.562 -72 -6.262 1 89.62 103 ASP B N 1
ATOM 8558 C CA . ASP B 1 103 ? -32.719 -70.938 -7.293 1 89.62 103 ASP B CA 1
ATOM 8559 C C . ASP B 1 103 ? -33.625 -69.812 -6.809 1 89.62 103 ASP B C 1
ATOM 8561 O O . ASP B 1 103 ? -33.594 -68.75 -7.352 1 89.62 103 ASP B O 1
ATOM 8565 N N . GLN B 1 104 ? -34.562 -70.188 -5.93 1 91.44 104 GLN B N 1
ATOM 8566 C CA . GLN B 1 104 ? -35.5 -69.188 -5.34 1 91.44 104 GLN B CA 1
ATOM 8567 C C . GLN B 1 104 ? -35.594 -69.375 -3.832 1 91.44 104 GLN B C 1
ATOM 8569 O O . GLN B 1 104 ? -36.656 -69.75 -3.33 1 91.44 104 GLN B O 1
ATOM 8574 N N . PRO B 1 105 ? -34.594 -69 -3.17 1 92.5 105 PRO B N 1
ATOM 8575 C CA . PRO B 1 105 ? -34.469 -69.438 -1.767 1 92.5 105 PRO B CA 1
ATOM 8576 C C . PRO B 1 105 ? -35.438 -68.688 -0.851 1 92.5 105 PRO B C 1
ATOM 8578 O O . PRO B 1 105 ? -35.75 -69.188 0.25 1 92.5 105 PRO B O 1
ATOM 8581 N N . THR B 1 106 ? -35.906 -67.5 -1.265 1 94.25 106 THR B N 1
ATOM 8582 C CA . THR B 1 106 ? -36.812 -66.75 -0.413 1 94.25 106 THR B CA 1
ATOM 8583 C C . THR B 1 106 ? -38.031 -66.188 -1.217 1 94.25 106 THR B C 1
ATOM 8585 O O . THR B 1 106 ? -38 -66.25 -2.449 1 94.25 106 THR B O 1
ATOM 8588 N N . ALA B 1 107 ? -39.062 -65.75 -0.491 1 94.12 107 ALA B N 1
ATOM 8589 C CA . ALA B 1 107 ? -40.219 -65.188 -1.141 1 94.12 107 ALA B CA 1
ATOM 8590 C C . ALA B 1 107 ? -39.875 -63.938 -1.966 1 94.12 107 ALA B C 1
ATOM 8592 O O . ALA B 1 107 ? -40.438 -63.719 -3.037 1 94.12 107 ALA B O 1
ATOM 8593 N N . LEU B 1 108 ? -38.844 -63.25 -1.483 1 94.5 108 LEU B N 1
ATOM 8594 C CA . LEU B 1 108 ? -38.375 -62.062 -2.195 1 94.5 108 LEU B CA 1
ATOM 8595 C C . LEU B 1 108 ? -37.688 -62.438 -3.502 1 94.5 108 LEU B C 1
ATOM 8597 O O . LEU B 1 108 ? -37.844 -61.75 -4.512 1 94.5 108 LEU B O 1
ATOM 8601 N N . HIS B 1 109 ? -36.906 -63.438 -3.521 1 94.88 109 HIS B N 1
ATOM 8602 C CA . HIS B 1 109 ? -36.281 -63.938 -4.746 1 94.88 109 HIS B CA 1
ATOM 8603 C C . HIS B 1 109 ? -37.312 -64.312 -5.793 1 94.88 109 HIS B C 1
ATOM 8605 O O . HIS B 1 109 ? -37.156 -63.969 -6.973 1 94.88 109 HIS B O 1
ATOM 8611 N N . ILE B 1 110 ? -38.406 -64.938 -5.355 1 94 110 ILE B N 1
ATOM 8612 C CA . ILE B 1 110 ? -39.5 -65.375 -6.25 1 94 110 ILE B CA 1
ATOM 8613 C C . ILE B 1 110 ? -40.156 -64.125 -6.859 1 94 110 ILE B C 1
ATOM 8615 O O . ILE B 1 110 ? -40.344 -64.062 -8.078 1 94 110 ILE B O 1
ATOM 8619 N N . MET B 1 111 ? -40.406 -63.156 -6 1 93.75 111 MET B N 1
ATOM 8620 C CA . MET B 1 111 ? -41.062 -61.969 -6.465 1 93.75 111 MET B CA 1
ATOM 8621 C C . MET B 1 111 ? -40.156 -61.156 -7.387 1 93.75 111 MET B C 1
ATOM 8623 O O . MET B 1 111 ? -40.625 -60.531 -8.344 1 93.75 111 MET B O 1
ATOM 8627 N N . ALA B 1 112 ? -38.906 -61.125 -7.094 1 93.88 112 ALA B N 1
ATOM 8628 C CA . ALA B 1 112 ? -37.938 -60.375 -7.902 1 93.88 112 ALA B CA 1
ATOM 8629 C C . ALA B 1 112 ? -37.781 -61 -9.289 1 93.88 112 ALA B C 1
ATOM 8631 O O . ALA B 1 112 ? -37.688 -60.281 -10.289 1 93.88 112 ALA B O 1
ATOM 8632 N N . LYS B 1 113 ? -37.812 -62.281 -9.398 1 91.12 113 LYS B N 1
ATOM 8633 C CA . LYS B 1 113 ? -37.594 -63 -10.664 1 91.12 113 LYS B CA 1
ATOM 8634 C C . LYS B 1 113 ? -38.875 -63.062 -11.477 1 91.12 113 LYS B C 1
ATOM 8636 O O . LYS B 1 113 ? -38.844 -63.156 -12.703 1 91.12 113 LYS B O 1
ATOM 8641 N N . GLU B 1 114 ? -40.031 -63.031 -10.789 1 89.12 114 GLU B N 1
ATOM 8642 C CA . GLU B 1 114 ? -41.312 -63.188 -11.453 1 89.12 114 GLU B CA 1
ATOM 8643 C C . GLU B 1 114 ? -41.625 -61.969 -12.328 1 89.12 114 GLU B C 1
ATOM 8645 O O . GLU B 1 114 ? -41.281 -60.844 -11.984 1 89.12 114 GLU B O 1
ATOM 8650 N N . ASP B 1 115 ? -42.281 -62.25 -13.398 1 86.75 115 ASP B N 1
ATOM 8651 C CA . ASP B 1 115 ? -42.656 -61.156 -14.305 1 86.75 115 ASP B CA 1
ATOM 8652 C C . ASP B 1 115 ? -43.656 -60.219 -13.633 1 86.75 115 ASP B C 1
ATOM 8654 O O . ASP B 1 115 ? -44.5 -60.625 -12.836 1 86.75 115 ASP B O 1
ATOM 8658 N N . LYS B 1 116 ? -43.562 -59 -13.953 1 82.06 116 LYS B N 1
ATOM 8659 C CA . LYS B 1 116 ? -44.375 -57.938 -13.375 1 82.06 116 LYS B CA 1
ATOM 8660 C C . LYS B 1 116 ? -45.875 -58.25 -13.555 1 82.06 116 LYS B C 1
ATOM 8662 O O . LYS B 1 116 ? -46.688 -57.938 -12.688 1 82.06 116 LYS B O 1
ATOM 8667 N N . LYS B 1 117 ? -46.156 -59.031 -14.656 1 81.56 117 LYS B N 1
ATOM 8668 C CA . LYS B 1 117 ? -47.562 -59.312 -14.977 1 81.56 117 LYS B CA 1
ATOM 8669 C C . LYS B 1 117 ? -48.125 -60.375 -14.055 1 81.56 117 LYS B C 1
ATOM 8671 O O . LYS B 1 117 ? -49.344 -60.406 -13.828 1 81.56 117 LYS B O 1
ATOM 8676 N N . SER B 1 118 ? -47.281 -61.156 -13.484 1 82.94 118 SER B N 1
ATOM 8677 C CA . SER B 1 118 ? -47.719 -62.25 -12.648 1 82.94 118 SER B CA 1
ATOM 8678 C C . SER B 1 118 ? -47.844 -61.844 -11.188 1 82.94 118 SER B C 1
ATOM 8680 O O . SER B 1 118 ? -48.375 -62.562 -10.367 1 82.94 118 SER B O 1
ATOM 8682 N N . LEU B 1 119 ? -47.344 -60.656 -10.898 1 85.31 119 LEU B N 1
ATOM 8683 C CA . LEU B 1 119 ? -47.406 -60.125 -9.547 1 85.31 119 LEU B CA 1
ATOM 8684 C C . LEU B 1 119 ? -48.531 -59.125 -9.406 1 85.31 119 LEU B C 1
ATOM 8686 O O . LEU B 1 119 ? -48.969 -58.531 -10.398 1 85.31 119 LEU B O 1
ATOM 8690 N N . PRO B 1 120 ? -49.062 -59.062 -8.164 1 84.75 120 PRO B N 1
ATOM 8691 C CA . PRO B 1 120 ? -49.938 -57.906 -7.969 1 84.75 120 PRO B CA 1
ATOM 8692 C C . PRO B 1 120 ? -49.25 -56.562 -8.297 1 84.75 120 PRO B C 1
ATOM 8694 O O . PRO B 1 120 ? -48.031 -56.5 -8.336 1 84.75 120 PRO B O 1
ATOM 8697 N N . ASN B 1 121 ? -50.188 -55.656 -8.648 1 86.12 121 ASN B N 1
ATOM 8698 C CA . ASN B 1 121 ? -49.625 -54.344 -8.898 1 86.12 121 ASN B CA 1
ATOM 8699 C C . ASN B 1 121 ? -48.688 -53.906 -7.75 1 86.12 121 ASN B C 1
ATOM 8701 O O . ASN B 1 121 ? -49.062 -54 -6.582 1 86.12 121 ASN B O 1
ATOM 8705 N N . LEU B 1 122 ? -47.469 -53.562 -8.117 1 86.56 122 LEU B N 1
ATOM 8706 C CA . LEU B 1 122 ? -46.5 -53.094 -7.117 1 86.56 122 LEU B CA 1
ATOM 8707 C C . LEU B 1 122 ? -46.844 -51.688 -6.641 1 86.56 122 LEU B C 1
ATOM 8709 O O . LEU B 1 122 ? -46.125 -50.75 -6.953 1 86.56 122 LEU B O 1
ATOM 8713 N N . ASP B 1 123 ? -47.906 -51.656 -5.91 1 88.38 123 ASP B N 1
ATOM 8714 C CA . ASP B 1 123 ? -48.375 -50.406 -5.359 1 88.38 123 ASP B CA 1
ATOM 8715 C C . ASP B 1 123 ? -48.375 -50.438 -3.834 1 88.38 123 ASP B C 1
ATOM 8717 O O . ASP B 1 123 ? -47.75 -51.281 -3.223 1 88.38 123 ASP B O 1
ATOM 8721 N N . GLU B 1 124 ? -49.031 -49.594 -3.232 1 89 124 GLU B N 1
ATOM 8722 C CA . GLU B 1 124 ? -49 -49.375 -1.79 1 89 124 GLU B CA 1
ATOM 8723 C C . GLU B 1 124 ? -49.5 -50.594 -1.029 1 89 124 GLU B C 1
ATOM 8725 O O . GLU B 1 124 ? -49.125 -50.844 0.12 1 89 124 GLU B O 1
ATOM 8730 N N . LYS B 1 125 ? -50.281 -51.438 -1.725 1 90 125 LYS B N 1
ATOM 8731 C CA . LYS B 1 125 ? -50.844 -52.594 -1.069 1 90 125 LYS B CA 1
ATOM 8732 C C . LYS B 1 125 ? -49.75 -53.688 -0.866 1 90 125 LYS B C 1
ATOM 8734 O O . LYS B 1 125 ? -49.875 -54.5 0.035 1 90 125 LYS B O 1
ATOM 8739 N N . MET B 1 126 ? -48.781 -53.594 -1.778 1 92.5 126 MET B N 1
ATOM 8740 C CA . MET B 1 126 ? -47.719 -54.594 -1.725 1 92.5 126 MET B CA 1
ATOM 8741 C C . MET B 1 126 ? -46.594 -54.156 -0.766 1 92.5 126 MET B C 1
ATOM 8743 O O . MET B 1 126 ? -45.812 -54.969 -0.312 1 92.5 126 MET B O 1
ATOM 8747 N N . GLU B 1 127 ? -46.469 -52.875 -0.348 1 94.06 127 GLU B N 1
ATOM 8748 C CA . GLU B 1 127 ? -45.375 -52.281 0.396 1 94.06 127 GLU B CA 1
ATOM 8749 C C . GLU B 1 127 ? -45.219 -52.906 1.774 1 94.06 127 GLU B C 1
ATOM 8751 O O . GLU B 1 127 ? -44.125 -53.281 2.172 1 94.06 127 GLU B O 1
ATOM 8756 N N . PRO B 1 128 ? -46.344 -53.094 2.52 1 93.88 128 PRO B N 1
ATOM 8757 C CA . PRO B 1 128 ? -46.188 -53.656 3.861 1 93.88 128 PRO B CA 1
ATOM 8758 C C . PRO B 1 128 ? -45.625 -55.094 3.844 1 93.88 128 PRO B C 1
ATOM 8760 O O . PRO B 1 128 ? -44.844 -55.469 4.734 1 93.88 128 PRO B O 1
ATOM 8763 N N . LEU B 1 129 ? -46.062 -55.844 2.818 1 93.44 129 LEU B N 1
ATOM 8764 C CA . LEU B 1 129 ? -45.594 -57.219 2.691 1 93.44 129 LEU B CA 1
ATOM 8765 C C . LEU B 1 129 ? -44.062 -57.219 2.463 1 93.44 129 LEU B C 1
ATOM 8767 O O . LEU B 1 129 ? -43.344 -57.938 3.137 1 93.44 129 LEU B O 1
ATOM 8771 N N . ILE B 1 130 ? -43.594 -56.406 1.544 1 94 130 ILE B N 1
ATOM 8772 C CA . ILE B 1 130 ? -42.188 -56.344 1.179 1 94 130 ILE B CA 1
ATOM 8773 C C . ILE B 1 130 ? -41.375 -55.812 2.363 1 94 130 ILE B C 1
ATOM 8775 O O . ILE B 1 130 ? -40.312 -56.375 2.684 1 94 130 ILE B O 1
ATOM 8779 N N . LYS B 1 131 ? -41.781 -54.844 3.029 1 94.12 131 LYS B N 1
ATOM 8780 C CA . LYS B 1 131 ? -41.094 -54.25 4.172 1 94.12 131 LYS B CA 1
ATOM 8781 C C . LYS B 1 131 ? -40.969 -55.281 5.312 1 94.12 131 LYS B C 1
ATOM 8783 O O . LYS B 1 131 ? -39.938 -55.344 5.988 1 94.12 131 LYS B O 1
ATOM 8788 N N . PHE B 1 132 ? -42.062 -56.062 5.461 1 92.44 132 PHE B N 1
ATOM 8789 C CA . PHE B 1 132 ? -42.031 -57.094 6.488 1 92.44 132 PHE B CA 1
ATOM 8790 C C . PHE B 1 132 ? -40.969 -58.125 6.191 1 92.44 132 PHE B C 1
ATOM 8792 O O . PHE B 1 132 ? -40.156 -58.469 7.074 1 92.44 132 PHE B O 1
ATOM 8799 N N . LEU B 1 133 ? -40.938 -58.5 4.969 1 94.19 133 LEU B N 1
ATOM 8800 C CA . LEU B 1 133 ? -39.938 -59.531 4.582 1 94.19 133 LEU B CA 1
ATOM 8801 C C . LEU B 1 133 ? -38.531 -58.969 4.715 1 94.19 133 LEU B C 1
ATOM 8803 O O . LEU B 1 133 ? -37.625 -59.688 5.184 1 94.19 133 LEU B O 1
ATOM 8807 N N . CYS B 1 134 ? -38.25 -57.75 4.371 1 93.88 134 CYS B N 1
ATOM 8808 C CA . CYS B 1 134 ? -36.938 -57.125 4.387 1 93.88 134 CYS B CA 1
ATOM 8809 C C . CYS B 1 134 ? -36.469 -56.906 5.812 1 93.88 134 CYS B C 1
ATOM 8811 O O . CYS B 1 134 ? -35.25 -56.812 6.051 1 93.88 134 CYS B O 1
ATOM 8813 N N . GLN B 1 135 ? -37.312 -56.875 6.754 1 91.81 135 GLN B N 1
ATOM 8814 C CA . GLN B 1 135 ? -36.969 -56.594 8.141 1 91.81 135 GLN B CA 1
ATOM 8815 C C . GLN B 1 135 ? -36.594 -57.844 8.883 1 91.81 135 GLN B C 1
ATOM 8817 O O . GLN B 1 135 ? -36.094 -57.812 10.016 1 91.81 135 GLN B O 1
ATOM 8822 N N . GLN B 1 136 ? -36.781 -58.938 8.164 1 91.12 136 GLN B N 1
ATOM 8823 C CA . GLN B 1 136 ? -36.375 -60.188 8.773 1 91.12 136 GLN B CA 1
ATOM 8824 C C . GLN B 1 136 ? -34.844 -60.281 8.859 1 91.12 136 GLN B C 1
ATOM 8826 O O . GLN B 1 136 ? -34.125 -59.75 7.984 1 91.12 136 GLN B O 1
ATOM 8831 N N . LYS B 1 137 ? -34.344 -60.875 9.859 1 89.31 137 LYS B N 1
ATOM 8832 C CA . LYS B 1 137 ? -32.906 -60.938 10.109 1 89.31 137 LYS B CA 1
ATOM 8833 C C . LYS B 1 137 ? -32.188 -61.625 8.961 1 89.31 137 LYS B C 1
ATOM 8835 O O . LYS B 1 137 ? -32.531 -62.75 8.586 1 89.31 137 LYS B O 1
ATOM 8840 N N . ASN B 1 138 ? -31.266 -60.938 8.352 1 90.62 138 ASN B N 1
ATOM 8841 C CA . ASN B 1 138 ? -30.344 -61.406 7.32 1 90.62 138 ASN B CA 1
ATOM 8842 C C . ASN B 1 138 ? -31.078 -61.906 6.074 1 90.62 138 ASN B C 1
ATOM 8844 O O . ASN B 1 138 ? -30.547 -62.688 5.305 1 90.62 138 ASN B O 1
ATOM 8848 N N . TYR B 1 139 ? -32.344 -61.469 5.91 1 93.12 139 TYR B N 1
ATOM 8849 C CA . TYR B 1 139 ? -33.188 -61.938 4.832 1 93.12 139 TYR B CA 1
ATOM 8850 C C . TYR B 1 139 ? -32.688 -61.438 3.479 1 93.12 139 TYR B C 1
ATOM 8852 O O . TYR B 1 139 ? -32.656 -62.219 2.508 1 93.12 139 TYR B O 1
ATOM 8860 N N . LEU B 1 140 ? -32.219 -60.219 3.445 1 94.69 140 LEU B N 1
ATOM 8861 C CA . LEU B 1 140 ? -31.766 -59.625 2.191 1 94.69 140 LEU B CA 1
ATOM 8862 C C . LEU B 1 140 ? -30.344 -60.062 1.851 1 94.69 140 LEU B C 1
ATOM 8864 O O . LEU B 1 140 ? -29.891 -59.875 0.724 1 94.69 140 LEU B O 1
ATOM 8868 N N . GLU B 1 141 ? -29.609 -60.781 2.674 1 94.31 141 GLU B N 1
ATOM 8869 C CA . GLU B 1 141 ? -28.25 -61.25 2.467 1 94.31 141 GLU B CA 1
ATOM 8870 C C . GLU B 1 141 ? -28.219 -62.625 1.823 1 94.31 141 GLU B C 1
ATOM 8872 O O . GLU B 1 141 ? -27.188 -63.062 1.321 1 94.31 141 GLU B O 1
ATOM 8877 N N . ILE B 1 142 ? -29.375 -63.25 1.776 1 94.25 142 ILE B N 1
ATOM 8878 C CA . ILE B 1 142 ? -29.453 -64.625 1.239 1 94.25 142 ILE B CA 1
ATOM 8879 C C . ILE B 1 142 ? -29.219 -64.562 -0.269 1 94.25 142 ILE B C 1
ATOM 8881 O O . ILE B 1 142 ? -29.781 -63.75 -0.974 1 94.25 142 ILE B O 1
ATOM 8885 N N . LYS B 1 143 ? -28.375 -65.438 -0.744 1 94.31 143 LYS B N 1
ATOM 8886 C CA . LYS B 1 143 ? -28.031 -65.562 -2.158 1 94.31 143 LYS B CA 1
ATOM 8887 C C . LYS B 1 143 ? -28.672 -66.75 -2.812 1 94.31 143 LYS B C 1
ATOM 8889 O O . LYS B 1 143 ? -28.906 -67.812 -2.152 1 94.31 143 LYS B O 1
ATOM 8894 N N . ASP B 1 144 ? -28.969 -66.625 -4.02 1 93.62 144 ASP B N 1
ATOM 8895 C CA . ASP B 1 144 ? -29.453 -67.75 -4.781 1 93.62 144 ASP B CA 1
ATOM 8896 C C . ASP B 1 144 ? -28.297 -68.625 -5.328 1 93.62 144 ASP B C 1
ATOM 8898 O O . ASP B 1 144 ? -27.141 -68.375 -4.945 1 93.62 144 ASP B O 1
ATOM 8902 N N . ARG B 1 145 ? -28.625 -69.562 -6.16 1 91.81 145 ARG B N 1
ATOM 8903 C CA . ARG B 1 145 ? -27.641 -70.5 -6.691 1 91.81 145 ARG B CA 1
ATOM 8904 C C . ARG B 1 145 ? -26.594 -69.75 -7.527 1 91.81 145 ARG B C 1
ATOM 8906 O O . ARG B 1 145 ? -25.438 -70.125 -7.578 1 91.81 145 ARG B O 1
ATOM 8913 N N . SER B 1 146 ? -27 -68.688 -8.094 1 90.75 146 SER B N 1
ATOM 8914 C CA . SER B 1 146 ? -26.109 -67.875 -8.945 1 90.75 146 SER B CA 1
ATOM 8915 C C . SER B 1 146 ? -25.359 -66.812 -8.141 1 90.75 146 SER B C 1
ATOM 8917 O O . SER B 1 146 ? -24.625 -66 -8.703 1 90.75 146 SER B O 1
ATOM 8919 N N . GLY B 1 147 ? -25.641 -66.812 -6.84 1 91.81 147 GLY B N 1
ATOM 8920 C CA . GLY B 1 147 ? -24.922 -65.938 -5.957 1 91.81 147 GLY B CA 1
ATOM 8921 C C . GLY B 1 147 ? -25.562 -64.562 -5.898 1 91.81 147 GLY B C 1
ATOM 8922 O O . GLY B 1 147 ? -24.922 -63.562 -5.477 1 91.81 147 GLY B O 1
ATOM 8923 N N . CYS B 1 148 ? -26.781 -64.375 -6.27 1 94.88 148 CYS B N 1
ATOM 8924 C CA . CYS B 1 148 ? -27.438 -63.062 -6.332 1 94.88 148 CYS B CA 1
ATOM 8925 C C . CYS B 1 148 ? -28.438 -62.906 -5.188 1 94.88 148 CYS B C 1
ATOM 8927 O O . CYS B 1 148 ? -29.109 -63.844 -4.805 1 94.88 148 CYS B O 1
ATOM 8929 N N . THR B 1 149 ? -28.469 -61.781 -4.664 1 95.75 149 THR B N 1
ATOM 8930 C CA . THR B 1 149 ? -29.453 -61.438 -3.648 1 95.75 149 THR B CA 1
ATOM 8931 C C . THR B 1 149 ? -30.797 -61.094 -4.293 1 95.75 149 THR B C 1
ATOM 8933 O O . THR B 1 149 ? -30.875 -60.906 -5.512 1 95.75 149 THR B O 1
ATOM 8936 N N . SER B 1 150 ? -31.844 -61 -3.432 1 95.31 150 SER B N 1
ATOM 8937 C CA . SER B 1 150 ? -33.156 -60.594 -3.957 1 95.31 150 SER B CA 1
ATOM 8938 C C . SER B 1 150 ? -33.125 -59.188 -4.48 1 95.31 150 SER B C 1
ATOM 8940 O O . SER B 1 150 ? -33.781 -58.875 -5.484 1 95.31 150 SER B O 1
ATOM 8942 N N . LEU B 1 151 ? -32.312 -58.281 -3.801 1 95.81 151 LEU B N 1
ATOM 8943 C CA . LEU B 1 151 ? -32.188 -56.906 -4.266 1 95.81 151 LEU B CA 1
ATOM 8944 C C . LEU B 1 151 ? -31.5 -56.844 -5.629 1 95.81 151 LEU B C 1
ATOM 8946 O O . LEU B 1 151 ? -31.953 -56.125 -6.523 1 95.81 151 LEU B O 1
ATOM 8950 N N . PHE B 1 152 ? -30.406 -57.562 -5.785 1 96 152 PHE B N 1
ATOM 8951 C CA . PHE B 1 152 ? -29.672 -57.656 -7.039 1 96 152 PHE B CA 1
ATOM 8952 C C . PHE B 1 152 ? -30.594 -58.062 -8.18 1 96 152 PHE B C 1
ATOM 8954 O O . PHE B 1 152 ? -30.594 -57.438 -9.242 1 96 152 PHE B O 1
ATOM 8961 N N . LEU B 1 153 ? -31.484 -59.062 -7.953 1 95.12 153 LEU B N 1
ATOM 8962 C CA . LEU B 1 153 ? -32.406 -59.562 -8.969 1 95.12 153 LEU B CA 1
ATOM 8963 C C . LEU B 1 153 ? -33.5 -58.562 -9.273 1 95.12 153 LEU B C 1
ATOM 8965 O O . LEU B 1 153 ? -33.906 -58.406 -10.43 1 95.12 153 LEU B O 1
ATOM 8969 N N . ALA B 1 154 ? -33.969 -57.938 -8.188 1 95.5 154 ALA B N 1
ATOM 8970 C CA . ALA B 1 154 ? -34.969 -56.906 -8.383 1 95.5 154 ALA B CA 1
ATOM 8971 C C . ALA B 1 154 ? -34.469 -55.781 -9.289 1 95.5 154 ALA B C 1
ATOM 8973 O O . ALA B 1 154 ? -35.219 -55.25 -10.125 1 95.5 154 ALA B O 1
ATOM 8974 N N . ILE B 1 155 ? -33.219 -55.344 -9.109 1 95.62 155 ILE B N 1
ATOM 8975 C CA . ILE B 1 155 ? -32.594 -54.312 -9.922 1 95.62 155 ILE B CA 1
ATOM 8976 C C . ILE B 1 155 ? -32.406 -54.812 -11.352 1 95.62 155 ILE B C 1
ATOM 8978 O O . ILE B 1 155 ? -32.688 -54.125 -12.312 1 95.62 155 ILE B O 1
ATOM 8982 N N . GLU B 1 156 ? -31.906 -56.031 -11.461 1 93.88 156 GLU B N 1
ATOM 8983 C CA . GLU B 1 156 ? -31.703 -56.656 -12.773 1 93.88 156 GLU B CA 1
ATOM 8984 C C . GLU B 1 156 ? -33 -56.656 -13.586 1 93.88 156 GLU B C 1
ATOM 8986 O O . GLU B 1 156 ? -32.969 -56.469 -14.805 1 93.88 156 GLU B O 1
ATOM 8991 N N . GLN B 1 157 ? -34.156 -56.812 -12.875 1 93.5 157 GLN B N 1
ATOM 8992 C CA . GLN B 1 157 ? -35.469 -56.875 -13.523 1 93.5 157 GLN B CA 1
ATOM 8993 C C . GLN B 1 157 ? -36.125 -55.5 -13.586 1 93.5 157 GLN B C 1
ATOM 8995 O O . GLN B 1 157 ? -37.281 -55.375 -14.008 1 93.5 157 GLN B O 1
ATOM 9000 N N . ARG B 1 158 ? -35.531 -54.469 -13.086 1 93.5 158 ARG B N 1
ATOM 9001 C CA . ARG B 1 158 ? -35.906 -53.062 -13.195 1 93.5 158 ARG B CA 1
ATOM 9002 C C . ARG B 1 158 ? -37.219 -52.812 -12.469 1 93.5 158 ARG B C 1
ATOM 9004 O O . ARG B 1 158 ? -38.094 -52.094 -12.977 1 93.5 158 ARG B O 1
ATOM 9011 N N . LYS B 1 159 ? -37.406 -53.469 -11.32 1 94 159 LYS B N 1
ATOM 9012 C CA . LYS B 1 159 ? -38.625 -53.25 -10.531 1 94 159 LYS B CA 1
ATOM 9013 C C . LYS B 1 159 ? -38.406 -52.125 -9.516 1 94 159 LYS B C 1
ATOM 9015 O O . LYS B 1 159 ? -38.125 -52.375 -8.344 1 94 159 LYS B O 1
ATOM 9020 N N . LYS B 1 160 ? -38.625 -50.906 -9.883 1 93.88 160 LYS B N 1
ATOM 9021 C CA . LYS B 1 160 ? -38.312 -49.688 -9.141 1 93.88 160 LYS B CA 1
ATOM 9022 C C . LYS B 1 160 ? -39 -49.688 -7.785 1 93.88 160 LYS B C 1
ATOM 9024 O O . LYS B 1 160 ? -38.344 -49.5 -6.754 1 93.88 160 LYS B O 1
ATOM 9029 N N . PRO B 1 161 ? -40.312 -49.969 -7.691 1 94.06 161 PRO B N 1
ATOM 9030 C CA . PRO B 1 161 ? -40.969 -49.906 -6.387 1 94.06 161 PRO B CA 1
ATOM 9031 C C . PRO B 1 161 ? -40.438 -50.906 -5.383 1 94.06 161 PRO B C 1
ATOM 9033 O O . PRO B 1 161 ? -40.25 -50.594 -4.207 1 94.06 161 PRO B O 1
ATOM 9036 N N . LEU B 1 162 ? -40.25 -52.094 -6.016 1 93.94 162 LEU B N 1
ATOM 9037 C CA . LEU B 1 162 ? -39.719 -53.156 -5.164 1 93.94 162 LEU B CA 1
ATOM 9038 C C . LEU B 1 162 ? -38.375 -52.75 -4.582 1 93.94 162 LEU B C 1
ATOM 9040 O O . LEU B 1 162 ? -38.125 -52.875 -3.377 1 93.94 162 LEU B O 1
ATOM 9044 N N . VAL B 1 163 ? -37.469 -52.188 -5.426 1 95.62 163 VAL B N 1
ATOM 9045 C CA . VAL B 1 163 ? -36.125 -51.75 -5.016 1 95.62 163 VAL B CA 1
ATOM 9046 C C . VAL B 1 163 ? -36.25 -50.625 -3.998 1 95.62 163 VAL B C 1
ATOM 9048 O O . VAL B 1 163 ? -35.562 -50.594 -2.988 1 95.62 163 VAL B O 1
ATOM 9051 N N . GLN B 1 164 ? -37.094 -49.656 -4.219 1 95.38 164 GLN B N 1
ATOM 9052 C CA . GLN B 1 164 ? -37.281 -48.531 -3.344 1 95.38 164 GLN B CA 1
ATOM 9053 C C . GLN B 1 164 ? -37.719 -48.969 -1.944 1 95.38 164 GLN B C 1
ATOM 9055 O O . GLN B 1 164 ? -37.156 -48.469 -0.948 1 95.38 164 GLN B O 1
ATOM 9060 N N . TRP B 1 165 ? -38.625 -49.875 -1.891 1 94.75 165 TRP B N 1
ATOM 9061 C CA . TRP B 1 165 ? -39.125 -50.344 -0.604 1 94.75 165 TRP B CA 1
ATOM 9062 C C . TRP B 1 165 ? -38.062 -51.156 0.139 1 94.75 165 TRP B C 1
ATOM 9064 O O . TRP B 1 165 ? -37.969 -51.062 1.365 1 94.75 165 TRP B O 1
ATOM 9074 N N . MET B 1 166 ? -37.312 -51.938 -0.659 1 95.12 166 MET B N 1
ATOM 9075 C CA . MET B 1 166 ? -36.219 -52.688 -0.054 1 95.12 166 MET B CA 1
ATOM 9076 C C . MET B 1 166 ? -35.188 -51.75 0.566 1 95.12 166 MET B C 1
ATOM 9078 O O . MET B 1 166 ? -34.719 -51.969 1.685 1 95.12 166 MET B O 1
ATOM 9082 N N . CYS B 1 167 ? -34.812 -50.625 -0.151 1 94.69 167 CYS B N 1
ATOM 9083 C CA . CYS B 1 167 ? -33.844 -49.656 0.283 1 94.69 167 CYS B CA 1
ATOM 9084 C C . CYS B 1 167 ? -34.312 -48.875 1.503 1 94.69 167 CYS B C 1
ATOM 9086 O O . CYS B 1 167 ? -33.531 -48.531 2.375 1 94.69 167 CYS B O 1
ATOM 9088 N N . GLU B 1 168 ? -35.562 -48.719 1.64 1 93.69 168 GLU B N 1
ATOM 9089 C CA . GLU B 1 168 ? -36.125 -47.938 2.738 1 93.69 168 GLU B CA 1
ATOM 9090 C C . GLU B 1 168 ? -36.281 -48.781 3.994 1 93.69 168 GLU B C 1
ATOM 9092 O O . GLU B 1 168 ? -36.219 -48.281 5.113 1 93.69 168 GLU B O 1
ATOM 9097 N N . ALA B 1 169 ? -36.438 -50.031 3.824 1 92 169 ALA B N 1
ATOM 9098 C CA . ALA B 1 169 ? -36.812 -50.906 4.93 1 92 169 ALA B CA 1
ATOM 9099 C C . ALA B 1 169 ? -35.562 -51.375 5.691 1 92 169 ALA B C 1
ATOM 9101 O O . ALA B 1 169 ? -35.656 -51.656 6.895 1 92 169 ALA B O 1
ATOM 9102 N N . HIS B 1 170 ? -34.531 -51.5 4.988 1 92 170 HIS B N 1
ATOM 9103 C CA . HIS B 1 170 ? -33.312 -52.031 5.621 1 92 170 HIS B CA 1
ATOM 9104 C C . HIS B 1 170 ? -32.469 -50.938 6.188 1 92 170 HIS B C 1
ATOM 9106 O O . HIS B 1 170 ? -32.188 -49.938 5.5 1 92 170 HIS B O 1
ATOM 9112 N N . PRO B 1 171 ? -31.969 -50.969 7.418 1 89.19 171 PRO B N 1
ATOM 9113 C CA . PRO B 1 171 ? -31.203 -49.906 8.062 1 89.19 171 PRO B CA 1
ATOM 9114 C C . PRO B 1 171 ? -29.812 -49.75 7.457 1 89.19 171 PRO B C 1
ATOM 9116 O O . PRO B 1 171 ? -29.266 -48.625 7.449 1 89.19 171 PRO B O 1
ATOM 9119 N N . ASP B 1 172 ? -29.172 -50.75 7.027 1 92.38 172 ASP B N 1
ATOM 9120 C CA . ASP B 1 172 ? -27.875 -50.688 6.387 1 92.38 172 ASP B CA 1
ATOM 9121 C C . ASP B 1 172 ? -27.922 -51.281 4.973 1 92.38 172 ASP B C 1
ATOM 9123 O O . ASP B 1 172 ? -27.203 -52.219 4.66 1 92.38 172 ASP B O 1
ATOM 9127 N N . ILE B 1 173 ? -28.641 -50.562 4.188 1 94.12 173 ILE B N 1
ATOM 9128 C CA . ILE B 1 173 ? -28.891 -51.031 2.84 1 94.12 173 ILE B CA 1
ATOM 9129 C C . ILE B 1 173 ? -27.609 -51 2.025 1 94.12 173 ILE B C 1
ATOM 9131 O O . ILE B 1 173 ? -27.453 -51.781 1.066 1 94.12 173 ILE B O 1
ATOM 9135 N N . SER B 1 174 ? -26.672 -50.125 2.334 1 95.81 174 SER B N 1
ATOM 9136 C CA . SER B 1 174 ? -25.406 -50.031 1.606 1 95.81 174 SER B CA 1
ATOM 9137 C C . SER B 1 174 ? -24.641 -51.375 1.661 1 95.81 174 SER B C 1
ATOM 9139 O O . SER B 1 174 ? -24.016 -51.781 0.681 1 95.81 174 SER B O 1
ATOM 9141 N N . SER B 1 175 ? -24.75 -52.062 2.793 1 95.06 175 SER B N 1
ATOM 9142 C CA . SER B 1 175 ? -24.078 -53.344 2.934 1 95.06 175 SER B CA 1
ATOM 9143 C C . SER B 1 175 ? -24.672 -54.406 2 1 95.06 175 SER B C 1
ATOM 9145 O O . SER B 1 175 ? -23.969 -55.281 1.512 1 95.06 175 SER B O 1
ATOM 9147 N N . ILE B 1 176 ? -25.953 -54.281 1.77 1 95.12 176 ILE B N 1
ATOM 9148 C CA . ILE B 1 176 ? -26.641 -55.219 0.867 1 95.12 176 ILE B CA 1
ATOM 9149 C C . ILE B 1 176 ? -26.281 -54.875 -0.579 1 95.12 176 ILE B C 1
ATOM 9151 O O . ILE B 1 176 ? -26.031 -55.781 -1.385 1 95.12 176 ILE B O 1
ATOM 9155 N N . ILE B 1 177 ? -26.234 -53.562 -0.845 1 95.75 177 ILE B N 1
ATOM 9156 C CA . ILE B 1 177 ? -25.875 -53.094 -2.178 1 95.75 177 ILE B CA 1
ATOM 9157 C C . ILE B 1 177 ? -24.469 -53.562 -2.529 1 95.75 177 ILE B C 1
ATOM 9159 O O . ILE B 1 177 ? -24.172 -53.844 -3.695 1 95.75 177 ILE B O 1
ATOM 9163 N N . SER B 1 178 ? -23.578 -53.781 -1.565 1 95.56 178 SER B N 1
ATOM 9164 C CA . SER B 1 178 ? -22.156 -54.062 -1.748 1 95.56 178 SER B CA 1
ATOM 9165 C C . SER B 1 178 ? -21.938 -55.562 -2.021 1 95.56 178 SER B C 1
ATOM 9167 O O . SER B 1 178 ? -20.875 -55.969 -2.492 1 95.56 178 SER B O 1
ATOM 9169 N N . ILE B 1 179 ? -22.938 -56.375 -1.71 1 94.94 179 ILE B N 1
ATOM 9170 C CA . ILE B 1 179 ? -22.781 -57.812 -1.861 1 94.94 179 ILE B CA 1
ATOM 9171 C C . ILE B 1 179 ? -22.578 -58.156 -3.336 1 94.94 179 ILE B C 1
ATOM 9173 O O . ILE B 1 179 ? -23.328 -57.688 -4.195 1 94.94 179 ILE B O 1
ATOM 9177 N N . VAL B 1 180 ? -21.531 -59 -3.629 1 93.88 180 VAL B N 1
ATOM 9178 C CA . VAL B 1 180 ? -21.141 -59.312 -4.996 1 93.88 180 VAL B CA 1
ATOM 9179 C C . VAL B 1 180 ? -22.016 -60.438 -5.539 1 93.88 180 VAL B C 1
ATOM 9181 O O . VAL B 1 180 ? -22.25 -61.438 -4.855 1 93.88 180 VAL B O 1
ATOM 9184 N N . GLY B 1 181 ? -22.625 -60.188 -6.707 1 91.88 181 GLY B N 1
ATOM 9185 C CA . GLY B 1 181 ? -23.406 -61.188 -7.41 1 91.88 181 GLY B CA 1
ATOM 9186 C C . GLY B 1 181 ? -22.672 -61.781 -8.594 1 91.88 181 GLY B C 1
ATOM 9187 O O . GLY B 1 181 ? -21.516 -62.188 -8.469 1 91.88 181 GLY B O 1
ATOM 9188 N N . SER B 1 182 ? -23.375 -61.844 -9.727 1 89 182 SER B N 1
ATOM 9189 C CA . SER B 1 182 ? -22.828 -62.438 -10.938 1 89 182 SER B CA 1
ATOM 9190 C C . SER B 1 182 ? -21.688 -61.594 -11.5 1 89 182 SER B C 1
ATOM 9192 O O . SER B 1 182 ? -21.766 -60.344 -11.516 1 89 182 SER B O 1
ATOM 9194 N N . ARG B 1 183 ? -20.547 -62.281 -11.914 1 91.06 183 ARG B N 1
ATOM 9195 C CA . ARG B 1 183 ? -19.406 -61.656 -12.594 1 91.06 183 ARG B CA 1
ATOM 9196 C C . ARG B 1 183 ? -18.734 -60.625 -11.695 1 91.06 183 ARG B C 1
ATOM 9198 O O . ARG B 1 183 ? -18.234 -59.594 -12.172 1 91.06 183 ARG B O 1
ATOM 9205 N N . GLY B 1 184 ? -18.969 -60.812 -10.383 1 93.25 184 GLY B N 1
ATOM 9206 C CA . GLY B 1 184 ? -18.328 -59.906 -9.43 1 93.25 184 GLY B CA 1
ATOM 9207 C C . GLY B 1 184 ? -19.016 -58.562 -9.328 1 93.25 184 GLY B C 1
ATOM 9208 O O . GLY B 1 184 ? -18.469 -57.625 -8.742 1 93.25 184 GLY B O 1
ATOM 9209 N N . MET B 1 185 ? -20.219 -58.375 -9.836 1 95.81 185 MET B N 1
ATOM 9210 C CA . MET B 1 185 ? -20.938 -57.094 -9.883 1 95.81 185 MET B CA 1
ATOM 9211 C C . MET B 1 185 ? -21.75 -56.906 -8.609 1 95.81 185 MET B C 1
ATOM 9213 O O . MET B 1 185 ? -22.391 -57.812 -8.125 1 95.81 185 MET B O 1
ATOM 9217 N N . ASN B 1 186 ? -21.625 -55.75 -8.062 1 95.81 186 ASN B N 1
ATOM 9218 C CA . ASN B 1 186 ? -22.562 -55.375 -7.008 1 95.81 186 ASN B CA 1
ATOM 9219 C C . ASN B 1 186 ? -23.828 -54.75 -7.582 1 95.81 186 ASN B C 1
ATOM 9221 O O . ASN B 1 186 ? -24.031 -54.75 -8.797 1 95.81 186 ASN B O 1
ATOM 9225 N N . CYS B 1 187 ? -24.672 -54.188 -6.727 1 95.75 187 CYS B N 1
ATOM 9226 C CA . CYS B 1 187 ? -25.969 -53.719 -7.16 1 95.75 187 CYS B CA 1
ATOM 9227 C C . CYS B 1 187 ? -25.844 -52.469 -8.031 1 95.75 187 CYS B C 1
ATOM 9229 O O . CYS B 1 187 ? -26.672 -52.219 -8.891 1 95.75 187 CYS B O 1
ATOM 9231 N N . LEU B 1 188 ? -24.781 -51.656 -7.82 1 96.31 188 LEU B N 1
ATOM 9232 C CA . LEU B 1 188 ? -24.562 -50.5 -8.664 1 96.31 188 LEU B CA 1
ATOM 9233 C C . LEU B 1 188 ? -24.094 -50.906 -10.055 1 96.31 188 LEU B C 1
ATOM 9235 O O . LEU B 1 188 ? -24.547 -50.344 -11.055 1 96.31 188 LEU B O 1
ATOM 9239 N N . HIS B 1 189 ? -23.234 -51.844 -10.133 1 96.5 189 HIS B N 1
ATOM 9240 C CA . HIS B 1 189 ? -22.75 -52.344 -11.414 1 96.5 189 HIS B CA 1
ATOM 9241 C C . HIS B 1 189 ? -23.906 -52.812 -12.289 1 96.5 189 HIS B C 1
ATOM 9243 O O . HIS B 1 189 ? -24.047 -52.375 -13.438 1 96.5 189 HIS B O 1
ATOM 9249 N N . ILE B 1 190 ? -24.734 -53.688 -11.68 1 95.69 190 ILE B N 1
ATOM 9250 C CA . ILE B 1 190 ? -25.812 -54.281 -12.461 1 95.69 190 ILE B CA 1
ATOM 9251 C C . ILE B 1 190 ? -26.844 -53.219 -12.828 1 95.69 190 ILE B C 1
ATOM 9253 O O . ILE B 1 190 ? -27.438 -53.281 -13.906 1 95.69 190 ILE B O 1
ATOM 9257 N N . GLY B 1 191 ? -27.047 -52.312 -11.883 1 95.25 191 GLY B N 1
ATOM 9258 C CA . GLY B 1 191 ? -27.938 -51.219 -12.203 1 95.25 191 GLY B CA 1
ATOM 9259 C C . GLY B 1 191 ? -27.516 -50.406 -13.422 1 95.25 191 GLY B C 1
ATOM 9260 O O . GLY B 1 191 ? -28.344 -50.031 -14.234 1 95.25 191 GLY B O 1
ATOM 9261 N N . ILE B 1 192 ? -26.219 -50.156 -13.547 1 95.56 192 ILE B N 1
ATOM 9262 C CA . ILE B 1 192 ? -25.672 -49.406 -14.688 1 95.56 192 ILE B CA 1
ATOM 9263 C C . ILE B 1 192 ? -25.75 -50.281 -15.945 1 95.56 192 ILE B C 1
ATOM 9265 O O . ILE B 1 192 ? -26.141 -49.812 -17.016 1 95.56 192 ILE B O 1
ATOM 9269 N N . HIS B 1 193 ? -25.422 -51.5 -15.734 1 93.44 193 HIS B N 1
ATOM 9270 C CA . HIS B 1 193 ? -25.422 -52.438 -16.859 1 93.44 193 HIS B CA 1
ATOM 9271 C C . HIS B 1 193 ? -26.812 -52.562 -17.469 1 93.44 193 HIS B C 1
ATOM 9273 O O . HIS B 1 193 ? -26.938 -52.688 -18.688 1 93.44 193 HIS B O 1
ATOM 9279 N N . LYS B 1 194 ? -27.859 -52.531 -16.578 1 92.56 194 LYS B N 1
ATOM 9280 C CA . LYS B 1 194 ? -29.234 -52.688 -17.031 1 92.56 194 LYS B CA 1
ATOM 9281 C C . LYS B 1 194 ? -29.891 -51.344 -17.312 1 92.56 194 LYS B C 1
ATOM 9283 O O . LYS B 1 194 ? -31.062 -51.312 -17.688 1 92.56 194 LYS B O 1
ATOM 9288 N N . ARG B 1 195 ? -29.172 -50.25 -17.125 1 91.44 195 ARG B N 1
ATOM 9289 C CA . ARG B 1 195 ? -29.609 -48.875 -17.453 1 91.44 195 ARG B CA 1
ATOM 9290 C C . ARG B 1 195 ? -30.906 -48.531 -16.75 1 91.44 195 ARG B C 1
ATOM 9292 O O . ARG B 1 195 ? -31.875 -48.125 -17.375 1 91.44 195 ARG B O 1
ATOM 9299 N N . ILE B 1 196 ? -30.859 -48.75 -15.445 1 91.62 196 ILE B N 1
ATOM 9300 C CA . ILE B 1 196 ? -32.062 -48.469 -14.68 1 91.62 196 ILE B CA 1
ATOM 9301 C C . ILE B 1 196 ? -32.25 -46.938 -14.562 1 91.62 196 ILE B C 1
ATOM 9303 O O . ILE B 1 196 ? -31.297 -46.188 -14.594 1 91.62 196 ILE B O 1
ATOM 9307 N N . LYS B 1 197 ? -33.5 -46.469 -14.336 1 90.5 197 LYS B N 1
ATOM 9308 C CA . LYS B 1 197 ? -33.844 -45.062 -14.305 1 90.5 197 LYS B CA 1
ATOM 9309 C C . LYS B 1 197 ? -33.781 -44.5 -12.883 1 90.5 197 LYS B C 1
ATOM 9311 O O . LYS B 1 197 ? -33.906 -43.281 -12.68 1 90.5 197 LYS B O 1
ATOM 9316 N N . PHE B 1 198 ? -33.594 -45.344 -11.938 1 93.25 198 PHE B N 1
ATOM 9317 C CA . PHE B 1 198 ? -33.594 -44.875 -10.547 1 93.25 198 PHE B CA 1
ATOM 9318 C C . PHE B 1 198 ? -32.219 -45.156 -9.906 1 93.25 198 PHE B C 1
ATOM 9320 O O . PHE B 1 198 ? -32.156 -45.562 -8.742 1 93.25 198 PHE B O 1
ATOM 9327 N N . LEU B 1 199 ? -31.188 -44.969 -10.781 1 94.94 199 LEU B N 1
ATOM 9328 C CA . LEU B 1 199 ? -29.828 -45.219 -10.312 1 94.94 199 LEU B CA 1
ATOM 9329 C C . LEU B 1 199 ? -29.453 -44.25 -9.195 1 94.94 199 LEU B C 1
ATOM 9331 O O . LEU B 1 199 ? -28.625 -44.562 -8.344 1 94.94 199 LEU B O 1
ATOM 9335 N N . ASP B 1 200 ? -29.969 -42.969 -9.164 1 95.06 200 ASP B N 1
ATOM 9336 C CA . ASP B 1 200 ? -29.703 -41.969 -8.164 1 95.06 200 ASP B CA 1
ATOM 9337 C C . ASP B 1 200 ? -30.016 -42.469 -6.758 1 95.06 200 ASP B C 1
ATOM 9339 O O . ASP B 1 200 ? -29.281 -42.188 -5.809 1 95.06 200 ASP B O 1
ATOM 9343 N N . LEU B 1 201 ? -31.094 -43.25 -6.66 1 94.75 201 LEU B N 1
ATOM 9344 C CA . LEU B 1 201 ? -31.484 -43.812 -5.375 1 94.75 201 LEU B CA 1
ATOM 9345 C C . LEU B 1 201 ? -30.391 -44.719 -4.824 1 94.75 201 LEU B C 1
ATOM 9347 O O . LEU B 1 201 ? -30.031 -44.625 -3.648 1 94.75 201 LEU B O 1
ATOM 9351 N N . LEU B 1 202 ? -29.906 -45.594 -5.727 1 95.75 202 LEU B N 1
ATOM 9352 C CA . LEU B 1 202 ? -28.875 -46.531 -5.32 1 95.75 202 LEU B CA 1
ATOM 9353 C C . LEU B 1 202 ? -27.594 -45.781 -4.945 1 95.75 202 LEU B C 1
ATOM 9355 O O . LEU B 1 202 ? -26.953 -46.125 -3.949 1 95.75 202 LEU B O 1
ATOM 9359 N N . ILE B 1 203 ? -27.156 -44.75 -5.703 1 96.56 203 ILE B N 1
ATOM 9360 C CA . ILE B 1 203 ? -25.938 -44 -5.449 1 96.56 203 ILE B CA 1
ATOM 9361 C C . ILE B 1 203 ? -26.062 -43.281 -4.113 1 96.56 203 ILE B C 1
ATOM 9363 O O . ILE B 1 203 ? -25.125 -43.25 -3.32 1 96.56 203 ILE B O 1
ATOM 9367 N N . GLU B 1 204 ? -27.172 -42.719 -3.883 1 95.75 204 GLU B N 1
ATOM 9368 C CA . GLU B 1 204 ? -27.406 -41.938 -2.66 1 95.75 204 GLU B CA 1
ATOM 9369 C C . GLU B 1 204 ? -27.281 -42.844 -1.425 1 95.75 204 GLU B C 1
ATOM 9371 O O . GLU B 1 204 ? -26.75 -42.406 -0.402 1 95.75 204 GLU B O 1
ATOM 9376 N N . LYS B 1 205 ? -27.719 -44.062 -1.515 1 95.38 205 LYS B N 1
ATOM 9377 C CA . LYS B 1 205 ? -27.75 -44.938 -0.36 1 95.38 205 LYS B CA 1
ATOM 9378 C C . LYS B 1 205 ? -26.438 -45.688 -0.199 1 95.38 205 LYS B C 1
ATOM 9380 O O . LYS B 1 205 ? -26.156 -46.25 0.87 1 95.38 205 LYS B O 1
ATOM 9385 N N . ALA B 1 206 ? -25.656 -45.75 -1.193 1 96.06 206 ALA B N 1
ATOM 9386 C CA . ALA B 1 206 ? -24.406 -46.531 -1.187 1 96.06 206 ALA B CA 1
ATOM 9387 C C . ALA B 1 206 ? -23.297 -45.75 -0.452 1 96.06 206 ALA B C 1
ATOM 9389 O O . ALA B 1 206 ? -23.188 -44.531 -0.586 1 96.06 206 ALA B O 1
ATOM 9390 N N . LYS B 1 207 ? -22.531 -46.438 0.361 1 96 207 LYS B N 1
ATOM 9391 C CA . LYS B 1 207 ? -21.328 -45.844 0.961 1 96 207 LYS B CA 1
ATOM 9392 C C . LYS B 1 207 ? -20.219 -45.719 -0.071 1 96 207 LYS B C 1
ATOM 9394 O O . LYS B 1 207 ? -20.234 -46.375 -1.111 1 96 207 LYS B O 1
ATOM 9399 N N . PRO B 1 208 ? -19.234 -44.844 0.124 1 96.38 208 PRO B N 1
ATOM 9400 C CA . PRO B 1 208 ? -18.156 -44.594 -0.833 1 96.38 208 PRO B CA 1
ATOM 9401 C C . PRO B 1 208 ? -17.391 -45.875 -1.226 1 96.38 208 PRO B C 1
ATOM 9403 O O . PRO B 1 208 ? -16.984 -46.031 -2.377 1 96.38 208 PRO B O 1
ATOM 9406 N N . GLU B 1 209 ? -17.344 -46.781 -0.36 1 95.25 209 GLU B N 1
ATOM 9407 C CA . GLU B 1 209 ? -16.594 -48 -0.619 1 95.25 209 GLU B CA 1
ATOM 9408 C C . GLU B 1 209 ? -17.281 -48.875 -1.67 1 95.25 209 GLU B C 1
ATOM 9410 O O . GLU B 1 209 ? -16.625 -49.625 -2.389 1 95.25 209 GLU B O 1
ATOM 9415 N N . VAL B 1 210 ? -18.594 -48.75 -1.72 1 96.25 210 VAL B N 1
ATOM 9416 C CA . VAL B 1 210 ? -19.375 -49.5 -2.705 1 96.25 210 VAL B CA 1
ATOM 9417 C C . VAL B 1 210 ? -19.062 -48.969 -4.105 1 96.25 210 VAL B C 1
ATOM 9419 O O . VAL B 1 210 ? -19 -49.75 -5.066 1 96.25 210 VAL B O 1
ATOM 9422 N N . LEU B 1 211 ? -18.891 -47.719 -4.18 1 96.12 211 LEU B N 1
ATOM 9423 C CA . LEU B 1 211 ? -18.562 -47.062 -5.453 1 96.12 211 LEU B CA 1
ATOM 9424 C C . LEU B 1 211 ? -17.156 -47.406 -5.898 1 96.12 211 LEU B C 1
ATOM 9426 O O . LEU B 1 211 ? -16.844 -47.375 -7.094 1 96.12 211 LEU B O 1
ATOM 9430 N N . ALA B 1 212 ? -16.234 -47.781 -4.984 1 96.25 212 ALA B N 1
ATOM 9431 C CA . ALA B 1 212 ? -14.836 -48.094 -5.273 1 96.25 212 ALA B CA 1
ATOM 9432 C C . ALA B 1 212 ? -14.648 -49.562 -5.551 1 96.25 212 ALA B C 1
ATOM 9434 O O . ALA B 1 212 ? -13.602 -50 -6.039 1 96.25 212 ALA B O 1
ATOM 9435 N N . ALA B 1 213 ? -15.719 -50.344 -5.273 1 95.62 213 ALA B N 1
ATOM 9436 C CA . ALA B 1 213 ? -15.617 -51.781 -5.465 1 95.62 213 ALA B CA 1
ATOM 9437 C C . ALA B 1 213 ? -15.461 -52.156 -6.941 1 95.62 213 ALA B C 1
ATOM 9439 O O . ALA B 1 213 ? -16.047 -51.5 -7.809 1 95.62 213 ALA B O 1
ATOM 9440 N N . LYS B 1 214 ? -14.68 -53.219 -7.262 1 96 214 LYS B N 1
ATOM 9441 C CA . LYS B 1 214 ? -14.367 -53.594 -8.641 1 96 214 LYS B CA 1
ATOM 9442 C C . LYS B 1 214 ? -14.969 -54.969 -8.992 1 96 214 LYS B C 1
ATOM 9444 O O . LYS B 1 214 ? -14.984 -55.875 -8.156 1 96 214 LYS B O 1
ATOM 9449 N N . ASP B 1 215 ? -15.477 -55.094 -10.156 1 95.69 215 ASP B N 1
ATOM 9450 C CA . ASP B 1 215 ? -16 -56.375 -10.633 1 95.69 215 ASP B CA 1
ATOM 9451 C C . ASP B 1 215 ? -14.867 -57.281 -11.07 1 95.69 215 ASP B C 1
ATOM 9453 O O . ASP B 1 215 ? -13.695 -57.031 -10.766 1 95.69 215 ASP B O 1
ATOM 9457 N N . ASP B 1 216 ? -15.195 -58.375 -11.734 1 94.81 216 ASP B N 1
ATOM 9458 C CA . ASP B 1 216 ? -14.219 -59.375 -12.094 1 94.81 216 ASP B CA 1
ATOM 9459 C C . ASP B 1 216 ? -13.219 -58.844 -13.117 1 94.81 216 ASP B C 1
ATOM 9461 O O . ASP B 1 216 ? -12.102 -59.375 -13.227 1 94.81 216 ASP B O 1
ATOM 9465 N N . ASN B 1 217 ? -13.641 -57.844 -13.836 1 95.38 217 ASN B N 1
ATOM 9466 C CA . ASN B 1 217 ? -12.766 -57.25 -14.828 1 95.38 217 ASN B CA 1
ATOM 9467 C C . ASN B 1 217 ? -12.047 -56 -14.266 1 95.38 217 ASN B C 1
ATOM 9469 O O . ASN B 1 217 ? -11.336 -55.312 -14.992 1 95.38 217 ASN B O 1
ATOM 9473 N N . GLY B 1 218 ? -12.258 -55.719 -12.992 1 95.94 218 GLY B N 1
ATOM 9474 C CA . GLY B 1 218 ? -11.617 -54.594 -12.336 1 95.94 218 GLY B CA 1
ATOM 9475 C C . GLY B 1 218 ? -12.344 -53.281 -12.562 1 95.94 218 GLY B C 1
ATOM 9476 O O . GLY B 1 218 ? -11.797 -52.219 -12.289 1 95.94 218 GLY B O 1
ATOM 9477 N N . ASN B 1 219 ? -13.547 -53.344 -13.047 1 96.56 219 ASN B N 1
ATOM 9478 C CA . ASN B 1 219 ? -14.305 -52.125 -13.32 1 96.56 219 ASN B CA 1
ATOM 9479 C C . ASN B 1 219 ? -15.047 -51.625 -12.078 1 96.56 219 ASN B C 1
ATOM 9481 O O . ASN B 1 219 ? -15.711 -52.406 -11.398 1 96.56 219 ASN B O 1
ATOM 9485 N N . THR B 1 220 ? -14.82 -50.406 -11.789 1 96.75 220 THR B N 1
ATOM 9486 C CA . THR B 1 220 ? -15.711 -49.75 -10.828 1 96.75 220 THR B CA 1
ATOM 9487 C C . THR B 1 220 ? -17.031 -49.375 -11.484 1 96.75 220 THR B C 1
ATOM 9489 O O . THR B 1 220 ? -17.156 -49.406 -12.703 1 96.75 220 THR B O 1
ATOM 9492 N N . PRO B 1 221 ? -18.062 -49.031 -10.641 1 96.81 221 PRO B N 1
ATOM 9493 C CA . PRO B 1 221 ? -19.312 -48.562 -11.242 1 96.81 221 PRO B CA 1
ATOM 9494 C C . PRO B 1 221 ? -19.078 -47.375 -12.188 1 96.81 221 PRO B C 1
ATOM 9496 O O . PRO B 1 221 ? -19.75 -47.281 -13.219 1 96.81 221 PRO B O 1
ATOM 9499 N N . LEU B 1 222 ? -18.156 -46.562 -11.914 1 97.44 222 LEU B N 1
ATOM 9500 C CA . LEU B 1 222 ? -17.844 -45.406 -12.742 1 97.44 222 LEU B CA 1
ATOM 9501 C C . LEU B 1 222 ? -17.344 -45.844 -14.117 1 97.44 222 LEU B C 1
ATOM 9503 O O . LEU B 1 222 ? -17.719 -45.25 -15.133 1 97.44 222 LEU B O 1
ATOM 9507 N N . HIS B 1 223 ? -16.531 -46.875 -14.219 1 97.44 223 HIS B N 1
ATOM 9508 C CA . HIS B 1 223 ? -16.047 -47.375 -15.484 1 97.44 223 HIS B CA 1
ATOM 9509 C C . HIS B 1 223 ? -17.188 -47.75 -16.422 1 97.44 223 HIS B C 1
ATOM 9511 O O . HIS B 1 223 ? -17.125 -47.5 -17.625 1 97.44 223 HIS B O 1
ATOM 9517 N N . LEU B 1 224 ? -18.203 -48.312 -15.812 1 96.69 224 LEU B N 1
ATOM 9518 C CA . LEU B 1 224 ? -19.359 -48.781 -16.594 1 96.69 224 LEU B CA 1
ATOM 9519 C C . LEU B 1 224 ? -20.266 -47.594 -16.953 1 96.69 224 LEU B C 1
ATOM 9521 O O . LEU B 1 224 ? -20.828 -47.562 -18.047 1 96.69 224 LEU B O 1
ATOM 9525 N N . ALA B 1 225 ? -20.375 -46.75 -16.016 1 96.69 225 ALA B N 1
ATOM 9526 C CA . ALA B 1 225 ? -21.312 -45.625 -16.172 1 96.69 225 ALA B CA 1
ATOM 9527 C C . ALA B 1 225 ? -20.891 -44.719 -17.312 1 96.69 225 ALA B C 1
ATOM 9529 O O . ALA B 1 225 ? -21.719 -44.031 -17.906 1 96.69 225 ALA B O 1
ATOM 9530 N N . VAL B 1 226 ? -19.594 -44.688 -17.656 1 97.56 226 VAL B N 1
ATOM 9531 C CA . VAL B 1 226 ? -19.094 -43.719 -18.609 1 97.56 226 VAL B CA 1
ATOM 9532 C C . VAL B 1 226 ? -19.109 -44.312 -20.016 1 97.56 226 VAL B C 1
ATOM 9534 O O . VAL B 1 226 ? -18.672 -43.656 -20.969 1 97.56 226 VAL B O 1
ATOM 9537 N N . ASP B 1 227 ? -19.609 -45.438 -20.141 1 95.94 227 ASP B N 1
ATOM 9538 C CA . ASP B 1 227 ? -19.672 -46.094 -21.453 1 95.94 227 ASP B CA 1
ATOM 9539 C C . ASP B 1 227 ? -20.531 -45.281 -22.438 1 95.94 227 ASP B C 1
ATOM 9541 O O . ASP B 1 227 ? -21.547 -44.719 -22.047 1 95.94 227 ASP B O 1
ATOM 9545 N N . TYR B 1 228 ? -20.078 -45.312 -23.672 1 95.75 228 TYR B N 1
ATOM 9546 C CA . TYR B 1 228 ? -20.719 -44.531 -24.75 1 95.75 228 TYR B CA 1
ATOM 9547 C C . TYR B 1 228 ? -22.203 -44.844 -24.844 1 95.75 228 TYR B C 1
ATOM 9549 O O . TYR B 1 228 ? -23.031 -43.969 -24.984 1 95.75 228 TYR B O 1
ATOM 9557 N N . ASN B 1 229 ? -22.609 -46.094 -24.688 1 92.81 229 ASN B N 1
ATOM 9558 C CA . ASN B 1 229 ? -23.984 -46.531 -24.844 1 92.81 229 ASN B CA 1
ATOM 9559 C C . ASN B 1 229 ? -24.875 -46.094 -23.688 1 92.81 229 ASN B C 1
ATOM 9561 O O . ASN B 1 229 ? -26.094 -46.062 -23.797 1 92.81 229 ASN B O 1
ATOM 9565 N N . ASN B 1 230 ? -24.25 -45.719 -22.594 1 94.06 230 ASN B N 1
ATOM 9566 C CA . ASN B 1 230 ? -25 -45.281 -21.422 1 94.06 230 ASN B CA 1
ATOM 9567 C C . ASN B 1 230 ? -25.188 -43.75 -21.422 1 94.06 230 ASN B C 1
ATOM 9569 O O . ASN B 1 230 ? -25.859 -43.219 -20.547 1 94.06 230 ASN B O 1
ATOM 9573 N N . CYS B 1 231 ? -24.609 -43.031 -22.391 1 94.38 231 CYS B N 1
ATOM 9574 C CA . CYS B 1 231 ? -24.609 -41.562 -22.422 1 94.38 231 CYS B CA 1
ATOM 9575 C C . CYS B 1 231 ? -25.953 -41.031 -22.906 1 94.38 231 CYS B C 1
ATOM 9577 O O . CYS B 1 231 ? -26.047 -40.406 -23.953 1 94.38 231 CYS B O 1
ATOM 9579 N N . LYS B 1 232 ? -26.953 -41.281 -22.031 1 91.19 232 LYS B N 1
ATOM 9580 C CA . LYS B 1 232 ? -28.328 -40.875 -22.297 1 91.19 232 LYS B CA 1
ATOM 9581 C C . LYS B 1 232 ? -28.984 -40.281 -21.047 1 91.19 232 LYS B C 1
ATOM 9583 O O . LYS B 1 232 ? -28.562 -40.594 -19.922 1 91.19 232 LYS B O 1
ATOM 9588 N N . ARG B 1 233 ? -29.844 -39.312 -21.219 1 87.94 233 ARG B N 1
ATOM 9589 C CA . ARG B 1 233 ? -30.719 -38.812 -20.156 1 87.94 233 ARG B CA 1
ATOM 9590 C C . ARG B 1 233 ? -29.906 -38.188 -19.031 1 87.94 233 ARG B C 1
ATOM 9592 O O . ARG B 1 233 ? -29.078 -37.312 -19.25 1 87.94 233 ARG B O 1
ATOM 9599 N N . GLU B 1 234 ? -30.062 -38.844 -17.812 1 91.69 234 GLU B N 1
ATOM 9600 C CA . GLU B 1 234 ? -29.5 -38.25 -16.609 1 91.69 234 GLU B CA 1
ATOM 9601 C C . GLU B 1 234 ? -28.109 -38.812 -16.328 1 91.69 234 GLU B C 1
ATOM 9603 O O . GLU B 1 234 ? -27.625 -38.75 -15.188 1 91.69 234 GLU B O 1
ATOM 9608 N N . GLN B 1 235 ? -27.516 -39.344 -17.359 1 94 235 GLN B N 1
ATOM 9609 C CA . GLN B 1 235 ? -26.25 -40.062 -17.156 1 94 235 GLN B CA 1
ATOM 9610 C C . GLN B 1 235 ? -25.172 -39.125 -16.609 1 94 235 GLN B C 1
ATOM 9612 O O . GLN B 1 235 ? -24.359 -39.531 -15.781 1 94 235 GLN B O 1
ATOM 9617 N N . LEU B 1 236 ? -25.141 -37.875 -17.141 1 96.06 236 LEU B N 1
ATOM 9618 C CA . LEU B 1 236 ? -24.156 -36.906 -16.672 1 96.06 236 LEU B CA 1
ATOM 9619 C C . LEU B 1 236 ? -24.297 -36.656 -15.18 1 96.06 236 LEU B C 1
ATOM 9621 O O . LEU B 1 236 ? -23.297 -36.562 -14.469 1 96.06 236 LEU B O 1
ATOM 9625 N N . GLN B 1 237 ? -25.453 -36.562 -14.719 1 95.88 237 GLN B N 1
ATOM 9626 C CA . GLN B 1 237 ? -25.719 -36.344 -13.297 1 95.88 237 GLN B CA 1
ATOM 9627 C C . GLN B 1 237 ? -25.281 -37.562 -12.469 1 95.88 237 GLN B C 1
ATOM 9629 O O . GLN B 1 237 ? -24.75 -37.406 -11.375 1 95.88 237 GLN B O 1
ATOM 9634 N N . TYR B 1 238 ? -25.547 -38.75 -12.977 1 95.94 238 TYR B N 1
ATOM 9635 C CA . TYR B 1 238 ? -25.125 -39.969 -12.281 1 95.94 238 TYR B CA 1
ATOM 9636 C C . TYR B 1 238 ? -23.609 -40 -12.102 1 95.94 238 TYR B C 1
ATOM 9638 O O . TYR B 1 238 ? -23.125 -40.312 -11.016 1 95.94 238 TYR B O 1
ATOM 9646 N N . VAL B 1 239 ? -22.891 -39.656 -13.172 1 97.19 239 VAL B N 1
ATOM 9647 C CA . VAL B 1 239 ? -21.438 -39.656 -13.133 1 97.19 239 VAL B CA 1
ATOM 9648 C C . VAL B 1 239 ? -20.938 -38.656 -12.109 1 97.19 239 VAL B C 1
ATOM 9650 O O . VAL B 1 239 ? -20.047 -38.938 -11.32 1 97.19 239 VAL B O 1
ATOM 9653 N N . LYS B 1 240 ? -21.531 -37.5 -12.133 1 96.81 240 LYS B N 1
ATOM 9654 C CA . LYS B 1 240 ? -21.172 -36.469 -11.18 1 96.81 240 LYS B CA 1
ATOM 9655 C C . LYS B 1 240 ? -21.375 -36.938 -9.742 1 96.81 240 LYS B C 1
ATOM 9657 O O . LYS B 1 240 ? -20.516 -36.719 -8.883 1 96.81 240 LYS B O 1
ATOM 9662 N N . MET B 1 241 ? -22.484 -37.594 -9.5 1 96.62 241 MET B N 1
ATOM 9663 C CA . MET B 1 241 ? -22.797 -38.094 -8.164 1 96.62 241 MET B CA 1
ATOM 9664 C C . MET B 1 241 ? -21.781 -39.125 -7.719 1 96.62 241 MET B C 1
ATOM 9666 O O . MET B 1 241 ? -21.359 -39.125 -6.562 1 96.62 241 MET B O 1
ATOM 9670 N N . MET B 1 242 ? -21.453 -39.969 -8.625 1 96.81 242 MET B N 1
ATOM 9671 C CA . MET B 1 242 ? -20.484 -41.031 -8.312 1 96.81 242 MET B CA 1
ATOM 9672 C C . MET B 1 242 ? -19.125 -40.438 -7.98 1 96.81 242 MET B C 1
ATOM 9674 O O . MET B 1 242 ? -18.438 -40.938 -7.078 1 96.81 242 MET B O 1
ATOM 9678 N N . LEU B 1 243 ? -18.703 -39.375 -8.688 1 96.62 243 LEU B N 1
ATOM 9679 C CA . LEU B 1 243 ? -17.422 -38.719 -8.438 1 96.62 243 LEU B CA 1
ATOM 9680 C C . LEU B 1 243 ? -17.438 -38 -7.094 1 96.62 243 LEU B C 1
ATOM 9682 O O . LEU B 1 243 ? -16.484 -38.156 -6.312 1 96.62 243 LEU B O 1
ATOM 9686 N N . ASP B 1 244 ? -18.453 -37.312 -6.809 1 95.06 244 ASP B N 1
ATOM 9687 C CA . ASP B 1 244 ? -18.547 -36.531 -5.582 1 95.06 244 ASP B CA 1
ATOM 9688 C C . ASP B 1 244 ? -18.484 -37.438 -4.348 1 95.06 244 ASP B C 1
ATOM 9690 O O . ASP B 1 244 ? -17.844 -37.094 -3.355 1 95.06 244 ASP B O 1
ATOM 9694 N N . LYS B 1 245 ? -19.016 -38.594 -4.465 1 95.31 245 LYS B N 1
ATOM 9695 C CA . LYS B 1 245 ? -19.156 -39.469 -3.301 1 95.31 245 LYS B CA 1
ATOM 9696 C C . LYS B 1 245 ? -18.031 -40.5 -3.26 1 95.31 245 LYS B C 1
ATOM 9698 O O . LYS B 1 245 ? -17.547 -40.844 -2.182 1 95.31 245 LYS B O 1
ATOM 9703 N N . GLY B 1 246 ? -17.578 -40.906 -4.32 1 95.56 246 GLY B N 1
ATOM 9704 C CA . GLY B 1 246 ? -16.734 -42.094 -4.352 1 95.56 246 GLY B CA 1
ATOM 9705 C C . GLY B 1 246 ? -15.273 -41.781 -4.629 1 95.56 246 GLY B C 1
ATOM 9706 O O . GLY B 1 246 ? -14.406 -42.656 -4.492 1 95.56 246 GLY B O 1
ATOM 9707 N N . ASP B 1 247 ? -14.906 -40.594 -4.988 1 94.94 247 ASP B N 1
ATOM 9708 C CA . ASP B 1 247 ? -13.578 -40.25 -5.492 1 94.94 247 ASP B CA 1
ATOM 9709 C C . ASP B 1 247 ? -12.5 -40.625 -4.477 1 94.94 247 ASP B C 1
ATOM 9711 O O . ASP B 1 247 ? -11.508 -41.281 -4.824 1 94.94 247 ASP B O 1
ATOM 9715 N N . ARG B 1 248 ? -12.633 -40.25 -3.223 1 93.19 248 ARG B N 1
ATOM 9716 C CA . ARG B 1 248 ? -11.633 -40.531 -2.195 1 93.19 248 ARG B CA 1
ATOM 9717 C C . ARG B 1 248 ? -11.438 -42 -1.993 1 93.19 248 ARG B C 1
ATOM 9719 O O . ARG B 1 248 ? -10.312 -42.469 -1.837 1 93.19 248 ARG B O 1
ATOM 9726 N N . ALA B 1 249 ? -12.57 -42.688 -2.021 1 94 249 ALA B N 1
ATOM 9727 C CA . ALA B 1 249 ? -12.5 -44.156 -1.84 1 94 249 ALA B CA 1
ATOM 9728 C C . ALA B 1 249 ? -11.805 -44.812 -3.02 1 94 249 ALA B C 1
ATOM 9730 O O . ALA B 1 249 ? -11.047 -45.781 -2.84 1 94 249 ALA B O 1
ATOM 9731 N N . ILE B 1 250 ? -12.102 -44.344 -4.152 1 95.31 250 ILE B N 1
ATOM 9732 C CA . ILE B 1 250 ? -11.461 -44.875 -5.348 1 95.31 250 ILE B CA 1
ATOM 9733 C C . ILE B 1 250 ? -9.961 -44.594 -5.309 1 95.31 250 ILE B C 1
ATOM 9735 O O . ILE B 1 250 ? -9.148 -45.5 -5.562 1 95.31 250 ILE B O 1
ATOM 9739 N N . PHE B 1 251 ? -9.586 -43.438 -4.938 1 92.62 251 PHE B N 1
ATOM 9740 C CA . PHE B 1 251 ? -8.195 -43 -4.848 1 92.62 251 PHE B CA 1
ATOM 9741 C C . PHE B 1 251 ? -7.414 -43.906 -3.883 1 92.62 251 PHE B C 1
ATOM 9743 O O . PHE B 1 251 ? -6.25 -44.219 -4.129 1 92.62 251 PHE B O 1
ATOM 9750 N N . ASN B 1 252 ? -8.008 -44.312 -2.818 1 91.88 252 ASN B N 1
ATOM 9751 C CA . ASN B 1 252 ? -7.34 -45.062 -1.764 1 91.88 252 ASN B CA 1
ATOM 9752 C C . ASN B 1 252 ? -7.445 -46.562 -2.002 1 91.88 252 ASN B C 1
ATOM 9754 O O . ASN B 1 252 ? -6.887 -47.375 -1.243 1 91.88 252 ASN B O 1
ATOM 9758 N N . SER B 1 253 ? -8.125 -46.938 -3.035 1 91.88 253 SER B N 1
ATOM 9759 C CA . SER B 1 253 ? -8.336 -48.344 -3.307 1 91.88 253 SER B CA 1
ATOM 9760 C C . SER B 1 253 ? -7.137 -48.938 -4.035 1 91.88 253 SER B C 1
ATOM 9762 O O . SER B 1 253 ? -6.273 -48.219 -4.527 1 91.88 253 SER B O 1
ATOM 9764 N N . LYS B 1 254 ? -7.109 -50.25 -4.035 1 87.06 254 LYS B N 1
ATOM 9765 C CA . LYS B 1 254 ? -6.059 -50.969 -4.762 1 87.06 254 LYS B CA 1
ATOM 9766 C C . LYS B 1 254 ? -6.109 -50.625 -6.25 1 87.06 254 LYS B C 1
ATOM 9768 O O . LYS B 1 254 ? -7.172 -50.719 -6.871 1 87.06 254 LYS B O 1
ATOM 9773 N N . ASN B 1 255 ? -5.074 -50.281 -6.855 1 89.06 255 ASN B N 1
ATOM 9774 C CA . ASN B 1 255 ? -4.898 -49.906 -8.258 1 89.06 255 ASN B CA 1
ATOM 9775 C C . ASN B 1 255 ? -5.598 -48.594 -8.594 1 89.06 255 ASN B C 1
ATOM 9777 O O . ASN B 1 255 ? -5.773 -48.281 -9.766 1 89.06 255 ASN B O 1
ATOM 9781 N N . GLY B 1 256 ? -6.18 -48.062 -7.629 1 92.06 256 GLY B N 1
ATOM 9782 C CA . GLY B 1 256 ? -6.727 -46.719 -7.758 1 92.06 256 GLY B CA 1
ATOM 9783 C C . GLY B 1 256 ? -7.773 -46.594 -8.852 1 92.06 256 GLY B C 1
ATOM 9784 O O . GLY B 1 256 ? -8.727 -47.375 -8.891 1 92.06 256 GLY B O 1
ATOM 9785 N N . ASP B 1 257 ? -7.512 -45.781 -9.844 1 94.5 257 ASP B N 1
ATOM 9786 C CA . ASP B 1 257 ? -8.484 -45.406 -10.875 1 94.5 257 ASP B CA 1
ATOM 9787 C C . ASP B 1 257 ? -8.43 -46.406 -12.047 1 94.5 257 ASP B C 1
ATOM 9789 O O . ASP B 1 257 ? -9.18 -46.25 -13.016 1 94.5 257 ASP B O 1
ATOM 9793 N N . PHE B 1 258 ? -7.668 -47.438 -11.945 1 95.5 258 PHE B N 1
ATOM 9794 C CA . PHE B 1 258 ? -7.461 -48.281 -13.117 1 95.5 258 PHE B CA 1
ATOM 9795 C C . PHE B 1 258 ? -8.117 -49.656 -12.93 1 95.5 258 PHE B C 1
ATOM 9797 O O . PHE B 1 258 ? -8.141 -50.188 -11.82 1 95.5 258 PHE B O 1
ATOM 9804 N N . ASN B 1 259 ? -8.695 -50.188 -13.953 1 95.88 259 ASN B N 1
ATOM 9805 C CA . ASN B 1 259 ? -9.219 -51.562 -13.953 1 95.88 259 ASN B CA 1
ATOM 9806 C C . ASN B 1 259 ? -8.141 -52.562 -14.336 1 95.88 259 ASN B C 1
ATOM 9808 O O . ASN B 1 259 ? -6.957 -52.25 -14.383 1 95.88 259 ASN B O 1
ATOM 9812 N N . LYS B 1 260 ? -8.477 -53.781 -14.562 1 93.88 260 LYS B N 1
ATOM 9813 C CA . LYS B 1 260 ? -7.5 -54.844 -14.828 1 93.88 260 LYS B CA 1
ATOM 9814 C C . LYS B 1 260 ? -6.859 -54.656 -16.203 1 93.88 260 LYS B C 1
ATOM 9816 O O . LYS B 1 260 ? -5.75 -55.125 -16.438 1 93.88 260 LYS B O 1
ATOM 9821 N N . ALA B 1 261 ? -7.574 -53.969 -17.094 1 93.31 261 ALA B N 1
ATOM 9822 C CA . ALA B 1 261 ? -7.035 -53.688 -18.406 1 93.31 261 ALA B CA 1
ATOM 9823 C C . ALA B 1 261 ? -6.195 -52.406 -18.375 1 93.31 261 ALA B C 1
ATOM 9825 O O . ALA B 1 261 ? -5.793 -51.875 -19.422 1 93.31 261 ALA B O 1
ATOM 9826 N N . ASN B 1 262 ? -5.965 -51.844 -17.172 1 91.94 262 ASN B N 1
ATOM 9827 C CA . ASN B 1 262 ? -5.191 -50.625 -16.953 1 91.94 262 ASN B CA 1
ATOM 9828 C C . ASN B 1 262 ? -5.844 -49.406 -17.609 1 91.94 262 ASN B C 1
ATOM 9830 O O . ASN B 1 262 ? -5.156 -48.562 -18.156 1 91.94 262 ASN B O 1
ATOM 9834 N N . LEU B 1 263 ? -7.164 -49.469 -17.625 1 95.31 263 LEU B N 1
ATOM 9835 C CA . LEU B 1 263 ? -7.91 -48.312 -18.156 1 95.31 263 LEU B CA 1
ATOM 9836 C C . LEU B 1 263 ? -8.578 -47.531 -17.031 1 95.31 263 LEU B C 1
ATOM 9838 O O . LEU B 1 263 ? -9.188 -48.125 -16.141 1 95.31 263 LEU B O 1
ATOM 9842 N N . SER B 1 264 ? -8.297 -46.25 -17.094 1 96.31 264 SER B N 1
ATOM 9843 C CA . SER B 1 264 ? -9.055 -45.375 -16.219 1 96.31 264 SER B CA 1
ATOM 9844 C C . SER B 1 264 ? -10.461 -45.125 -16.766 1 96.31 264 SER B C 1
ATOM 9846 O O . SER B 1 264 ? -10.742 -45.438 -17.922 1 96.31 264 SER B O 1
ATOM 9848 N N . PRO B 1 265 ? -11.375 -44.562 -15.859 1 97.19 265 PRO B N 1
ATOM 9849 C CA . PRO B 1 265 ? -12.703 -44.25 -16.391 1 97.19 265 PRO B CA 1
ATOM 9850 C C . PRO B 1 265 ? -12.648 -43.281 -17.562 1 97.19 265 PRO B C 1
ATOM 9852 O O . PRO B 1 265 ? -13.461 -43.375 -18.484 1 97.19 265 PRO B O 1
ATOM 9855 N N . TYR B 1 266 ? -11.734 -42.406 -17.562 1 97.44 266 TYR B N 1
ATOM 9856 C CA . TYR B 1 266 ? -11.57 -41.469 -18.672 1 97.44 266 TYR B CA 1
ATOM 9857 C C . TYR B 1 266 ? -11.188 -42.219 -19.953 1 97.44 266 TYR B C 1
ATOM 9859 O O . TYR B 1 266 ? -11.773 -41.969 -21.016 1 97.44 266 TYR B O 1
ATOM 9867 N N . ARG B 1 267 ? -10.203 -43.062 -19.859 1 96.25 267 ARG B N 1
ATOM 9868 C CA . ARG B 1 267 ? -9.758 -43.812 -21.016 1 96.25 267 ARG B CA 1
ATOM 9869 C C . ARG B 1 267 ? -10.836 -44.781 -21.5 1 96.25 267 ARG B C 1
ATOM 9871 O O . ARG B 1 267 ? -10.977 -45.031 -22.703 1 96.25 267 ARG B O 1
ATOM 9878 N N . CYS B 1 268 ? -11.609 -45.375 -20.547 1 97 268 CYS B N 1
ATOM 9879 C CA . CYS B 1 268 ? -12.734 -46.219 -20.906 1 97 268 CYS B CA 1
ATOM 9880 C C . CYS B 1 268 ? -13.766 -45.469 -21.734 1 97 268 CYS B C 1
ATOM 9882 O O . CYS B 1 268 ? -14.289 -46 -22.719 1 97 268 CYS B O 1
ATOM 9884 N N . HIS B 1 269 ? -14.031 -44.281 -21.266 1 97.38 269 HIS B N 1
ATOM 9885 C CA . HIS B 1 269 ? -14.984 -43.438 -22 1 97.38 269 HIS B CA 1
ATOM 9886 C C . HIS B 1 269 ? -14.484 -43.125 -23.406 1 97.38 269 HIS B C 1
ATOM 9888 O O . HIS B 1 269 ? -15.234 -43.281 -24.375 1 97.38 269 HIS B O 1
ATOM 9894 N N . LYS B 1 270 ? -13.227 -42.781 -23.531 1 95.94 270 LYS B N 1
ATOM 9895 C CA . LYS B 1 270 ? -12.656 -42.438 -24.828 1 95.94 270 LYS B CA 1
ATOM 9896 C C . LYS B 1 270 ? -12.672 -43.625 -25.781 1 95.94 270 LYS B C 1
ATOM 9898 O O . LYS B 1 270 ? -13.016 -43.5 -26.953 1 95.94 270 LYS B O 1
ATOM 9903 N N . GLU B 1 271 ? -12.297 -44.75 -25.281 1 95.44 271 GLU B N 1
ATOM 9904 C CA . GLU B 1 271 ? -12.273 -45.969 -26.094 1 95.44 271 GLU B CA 1
ATOM 9905 C C . GLU B 1 271 ? -13.68 -46.375 -26.516 1 95.44 271 GLU B C 1
ATOM 9907 O O . GLU B 1 271 ? -13.891 -46.812 -27.641 1 95.44 271 GLU B O 1
ATOM 9912 N N . SER B 1 272 ? -14.602 -46.312 -25.531 1 95.88 272 SER B N 1
ATOM 9913 C CA . SER B 1 272 ? -15.984 -46.688 -25.844 1 95.88 272 SER B CA 1
ATOM 9914 C C . SER B 1 272 ? -16.578 -45.75 -26.891 1 95.88 272 SER B C 1
ATOM 9916 O O . SER B 1 272 ? -17.391 -46.156 -27.719 1 95.88 272 SER B O 1
ATOM 9918 N N . VAL B 1 273 ? -16.266 -44.469 -26.812 1 95.94 273 VAL B N 1
ATOM 9919 C CA . VAL B 1 273 ? -16.75 -43.5 -27.766 1 95.94 273 VAL B CA 1
ATOM 9920 C C . VAL B 1 273 ? -16.203 -43.812 -29.156 1 95.94 273 VAL B C 1
ATOM 9922 O O . VAL B 1 273 ? -16.938 -43.781 -30.141 1 95.94 273 VAL B O 1
ATOM 9925 N N . ARG B 1 274 ? -14.898 -44.125 -29.219 1 94.19 274 ARG B N 1
ATOM 9926 C CA . ARG B 1 274 ? -14.281 -44.469 -30.484 1 94.19 274 ARG B CA 1
ATOM 9927 C C . ARG B 1 274 ? -14.961 -45.688 -31.094 1 94.19 274 ARG B C 1
ATOM 9929 O O . ARG B 1 274 ? -15.289 -45.688 -32.281 1 94.19 274 ARG B O 1
ATOM 9936 N N . LYS B 1 275 ? -15.211 -46.656 -30.328 1 93.62 275 LYS B N 1
ATOM 9937 C CA . LYS B 1 275 ? -15.844 -47.906 -30.781 1 93.62 275 LYS B CA 1
ATOM 9938 C C . LYS B 1 275 ? -17.297 -47.656 -31.172 1 93.62 275 LYS B C 1
ATOM 9940 O O . LYS B 1 275 ? -17.781 -48.188 -32.188 1 93.62 275 LYS B O 1
ATOM 9945 N N . GLY B 1 276 ? -17.969 -46.906 -30.312 1 91.75 276 GLY B N 1
ATOM 9946 C CA . GLY B 1 276 ? -19.359 -46.594 -30.594 1 91.75 276 GLY B CA 1
ATOM 9947 C C . GLY B 1 276 ? -19.547 -45.844 -31.891 1 91.75 276 GLY B C 1
ATOM 9948 O O . GLY B 1 276 ? -20.438 -46.156 -32.688 1 91.75 276 GLY B O 1
ATOM 9949 N N . ARG B 1 277 ? -18.672 -44.906 -32.094 1 92.06 277 ARG B N 1
ATOM 9950 C CA . ARG B 1 277 ? -18.766 -44.094 -33.312 1 92.06 277 ARG B CA 1
ATOM 9951 C C . ARG B 1 277 ? -18.359 -44.906 -34.531 1 92.06 277 ARG B C 1
ATOM 9953 O O . ARG B 1 277 ? -18.922 -44.719 -35.625 1 92.06 277 ARG B O 1
ATOM 9960 N N . LYS B 1 278 ? -17.359 -45.781 -34.406 1 90.75 278 LYS B N 1
ATOM 9961 C CA . LYS B 1 278 ? -16.969 -46.656 -35.5 1 90.75 278 LYS B CA 1
ATOM 9962 C C . LYS B 1 278 ? -18.109 -47.594 -35.906 1 90.75 278 LYS B C 1
ATOM 9964 O O . LYS B 1 278 ? -18.359 -47.781 -37.094 1 90.75 278 LYS B O 1
ATOM 9969 N N . LYS B 1 279 ? -18.766 -48.094 -34.969 1 88.44 279 LYS B N 1
ATOM 9970 C CA . LYS B 1 279 ? -19.906 -48.969 -35.219 1 88.44 279 LYS B CA 1
ATOM 9971 C C . LYS B 1 279 ? -21.047 -48.219 -35.906 1 88.44 279 LYS B C 1
ATOM 9973 O O . LYS B 1 279 ? -21.688 -48.75 -36.812 1 88.44 279 LYS B O 1
ATOM 9978 N N . LEU B 1 280 ? -21.297 -47.062 -35.531 1 85.88 280 LEU B N 1
ATOM 9979 C CA . LEU B 1 280 ? -22.344 -46.25 -36.156 1 85.88 280 LEU B CA 1
ATOM 9980 C C . LEU B 1 280 ? -21.984 -45.938 -37.594 1 85.88 280 LEU B C 1
ATOM 9982 O O . LEU B 1 280 ? -22.859 -45.906 -38.469 1 85.88 280 LEU B O 1
ATOM 9986 N N . ALA B 1 281 ? -20.641 -45.75 -37.812 1 85.75 281 ALA B N 1
ATOM 9987 C CA . ALA B 1 281 ? -20.188 -45.469 -39.188 1 85.75 281 ALA B CA 1
ATOM 9988 C C . ALA B 1 281 ? -20.297 -46.719 -40.062 1 85.75 281 ALA B C 1
ATOM 9990 O O . ALA B 1 281 ? -20.672 -46.625 -41.219 1 85.75 281 ALA B O 1
ATOM 9991 N N . GLU B 1 282 ? -20.047 -47.844 -39.5 1 84.94 282 GLU B N 1
ATOM 9992 C CA . GLU B 1 282 ? -20.156 -49.094 -40.25 1 84.94 282 GLU B CA 1
ATOM 9993 C C . GLU B 1 282 ? -21.625 -49.438 -40.5 1 84.94 282 GLU B C 1
ATOM 9995 O O . GLU B 1 282 ? -21.969 -49.938 -41.562 1 84.94 282 GLU B O 1
ATOM 10000 N N . GLU B 1 283 ? -22.453 -49.219 -39.562 1 75.19 283 GLU B N 1
ATOM 10001 C CA . GLU B 1 283 ? -23.891 -49.5 -39.75 1 75.19 283 GLU B CA 1
ATOM 10002 C C . GLU B 1 283 ? -24.516 -48.531 -40.75 1 75.19 283 GLU B C 1
ATOM 10004 O O . GLU B 1 283 ? -25.453 -48.906 -41.438 1 75.19 283 GLU B O 1
ATOM 10009 N N . ALA B 1 284 ? -24.031 -47.375 -40.812 1 66.81 284 ALA B N 1
ATOM 10010 C CA . ALA B 1 284 ? -24.516 -46.406 -41.812 1 66.81 284 ALA B CA 1
ATOM 10011 C C . ALA B 1 284 ? -24.094 -46.812 -43.219 1 66.81 284 ALA B C 1
ATOM 10013 O O . ALA B 1 284 ? -24.797 -46.531 -44.188 1 66.81 284 ALA B O 1
ATOM 10014 N N . GLU B 1 285 ? -23.062 -47.625 -43.438 1 61.5 285 GLU B N 1
ATOM 10015 C CA . GLU B 1 285 ? -22.578 -48.062 -44.719 1 61.5 285 GLU B CA 1
ATOM 10016 C C . GLU B 1 285 ? -23.203 -49.375 -45.156 1 61.5 285 GLU B C 1
ATOM 10018 O O . GLU B 1 285 ? -22.969 -49.875 -46.25 1 61.5 285 GLU B O 1
ATOM 10023 N N . LYS B 1 286 ? -24.016 -50.156 -44.469 1 53.41 286 LYS B N 1
ATOM 10024 C CA . LYS B 1 286 ? -24.672 -51.344 -45 1 53.41 286 LYS B CA 1
ATOM 10025 C C . LYS B 1 286 ? -25.688 -51 -46.062 1 53.41 286 LYS B C 1
ATOM 10027 O O . LYS B 1 286 ? -26.562 -50.156 -45.844 1 53.41 286 LYS B O 1
ATOM 10032 N N . PRO B 1 287 ? -25.672 -51.5 -47.469 1 44.97 287 PRO B N 1
ATOM 10033 C CA . PRO B 1 287 ? -26.453 -51.25 -48.656 1 44.97 287 PRO B CA 1
ATOM 10034 C C . PRO B 1 287 ? -27.922 -51.656 -48.531 1 44.97 287 PRO B C 1
ATOM 10036 O O . PRO B 1 287 ? -28.203 -52.719 -47.969 1 44.97 287 PRO B O 1
ATOM 10039 N N . GLY B 1 288 ? -29.031 -50.938 -48.469 1 38.88 288 GLY B N 1
ATOM 10040 C CA . GLY B 1 288 ? -30.406 -51.281 -48.75 1 38.88 288 GLY B CA 1
ATOM 10041 C C . GLY B 1 288 ? -30.578 -52.125 -50.031 1 38.88 288 GLY B C 1
ATOM 10042 O O . GLY B 1 288 ? -29.703 -52.125 -50.875 1 38.88 288 GLY B O 1
ATOM 10043 N N . LYS B 1 289 ? -31.531 -53.156 -50.125 1 38.47 289 LYS B N 1
ATOM 10044 C CA . LYS B 1 289 ? -31.953 -53.812 -51.375 1 38.47 289 LYS B CA 1
ATOM 10045 C C . LYS B 1 289 ? -32.094 -52.812 -52.5 1 38.47 289 LYS B C 1
ATOM 10047 O O . LYS B 1 289 ? -32.531 -51.688 -52.281 1 38.47 289 LYS B O 1
ATOM 10052 N N . GLU B 1 290 ? -31.75 -53.094 -53.812 1 30.84 290 GLU B N 1
ATOM 10053 C CA . GLU B 1 290 ? -31.641 -52.406 -55.094 1 30.84 290 GLU B CA 1
ATOM 10054 C C . GLU B 1 290 ? -33 -52.031 -55.625 1 30.84 290 GLU B C 1
ATOM 10056 O O . GLU B 1 290 ? -33.812 -52.875 -56.031 1 30.84 290 GLU B O 1
ATOM 10061 N N . ALA B 1 291 ? -33.969 -51.469 -55.031 1 29.64 291 ALA B N 1
ATOM 10062 C CA . ALA B 1 291 ? -35.094 -51.031 -55.844 1 29.64 291 ALA B CA 1
ATOM 10063 C C . ALA B 1 291 ? -34.594 -50.469 -57.188 1 29.64 291 ALA B C 1
ATOM 10065 O O . ALA B 1 291 ? -33.531 -49.875 -57.25 1 29.64 291 ALA B O 1
ATOM 10066 N N . GLU B 1 292 ? -35.188 -51.031 -58.344 1 27.36 292 GLU B N 1
ATOM 10067 C CA . GLU B 1 292 ? -34.938 -50.812 -59.781 1 27.36 292 GLU B CA 1
ATOM 10068 C C . GLU B 1 292 ? -34.906 -49.312 -60.094 1 27.36 292 GLU B C 1
ATOM 10070 O O . GLU B 1 292 ? -35.906 -48.625 -59.938 1 27.36 292 GLU B O 1
ATOM 10075 N N . SER B 1 293 ? -33.875 -48.656 -59.688 1 23.69 293 SER B N 1
ATOM 10076 C CA . SER B 1 293 ? -33.719 -47.219 -59.875 1 23.69 293 SER B CA 1
ATOM 10077 C C . SER B 1 293 ? -33.844 -46.844 -61.344 1 23.69 293 SER B C 1
ATOM 10079 O O . SER B 1 293 ? -33.281 -47.5 -62.219 1 23.69 293 SER B O 1
ATOM 10081 N N . VAL B 1 294 ? -35.094 -46.562 -61.781 1 24.83 294 VAL B N 1
ATOM 10082 C CA . VAL B 1 294 ? -35.312 -46.031 -63.125 1 24.83 294 VAL B CA 1
ATOM 10083 C C . VAL B 1 294 ? -34.156 -45.094 -63.5 1 24.83 294 VAL B C 1
ATOM 10085 O O . VAL B 1 294 ? -33.688 -44.312 -62.656 1 24.83 294 VAL B O 1
ATOM 10088 N N . PRO B 1 295 ? -33.438 -45.406 -64.625 1 21.98 295 PRO B N 1
ATOM 10089 C CA . PRO B 1 295 ? -32.156 -44.875 -65.125 1 21.98 295 PRO B CA 1
ATOM 10090 C C . PRO B 1 295 ? -32.156 -43.375 -65.312 1 21.98 295 PRO B C 1
ATOM 10092 O O . PRO B 1 295 ? -32.875 -42.844 -66.125 1 21.98 295 PRO B O 1
ATOM 10095 N N . ASN B 1 296 ? -32.812 -42.625 -64.312 1 20.56 296 ASN B N 1
ATOM 10096 C CA . ASN B 1 296 ? -32.906 -41.281 -64.875 1 20.56 296 ASN B CA 1
ATOM 10097 C C . ASN B 1 296 ? -31.562 -40.812 -65.375 1 20.56 296 ASN B C 1
ATOM 10099 O O . ASN B 1 296 ? -30.516 -41.156 -64.875 1 20.56 296 ASN B O 1
ATOM 10103 N N . ARG B 1 297 ? -31.609 -40.312 -66.625 1 19.75 297 ARG B N 1
ATOM 10104 C CA . ARG B 1 297 ? -30.688 -39.781 -67.625 1 19.75 297 ARG B CA 1
ATOM 10105 C C . ARG B 1 297 ? -29.797 -38.688 -67.062 1 19.75 297 ARG B C 1
ATOM 10107 O O . ARG B 1 297 ? -30.297 -37.688 -66.5 1 19.75 297 ARG B O 1
ATOM 10114 N N . GLY B 1 298 ? -28.719 -39.062 -66.312 1 18.11 298 GLY B N 1
ATOM 10115 C CA . GLY B 1 298 ? -27.719 -38.344 -65.562 1 18.11 298 GLY B CA 1
ATOM 10116 C C . GLY B 1 298 ? -27.031 -37.25 -66.375 1 18.11 298 GLY B C 1
ATOM 10117 O O . GLY B 1 298 ? -26.109 -37.531 -67.125 1 18.11 298 GLY B O 1
ATOM 10118 N N . MET B 1 299 ? -27.859 -36.25 -66.875 1 17.98 299 MET B N 1
ATOM 10119 C CA . MET B 1 299 ? -27.203 -35.375 -67.875 1 17.98 299 MET B CA 1
ATOM 10120 C C . MET B 1 299 ? -25.875 -34.875 -67.312 1 17.98 299 MET B C 1
ATOM 10122 O O . MET B 1 299 ? -25.812 -34.344 -66.188 1 17.98 299 MET B O 1
ATOM 10126 N N . SER B 1 300 ? -24.719 -35.406 -67.812 1 17.05 300 SER B N 1
ATOM 10127 C CA . SER B 1 300 ? -23.281 -35.375 -67.625 1 17.05 300 SER B CA 1
ATOM 10128 C C . SER B 1 300 ? -22.719 -33.969 -67.75 1 17.05 300 SER B C 1
ATOM 10130 O O . SER B 1 300 ? -21.516 -33.75 -67.688 1 17.05 300 SER B O 1
ATOM 10132 N N . SER B 1 301 ? -23.516 -32.844 -67.5 1 17.14 301 SER B N 1
ATOM 10133 C CA . SER B 1 301 ? -22.906 -31.719 -68.188 1 17.14 301 SER B CA 1
ATOM 10134 C C . SER B 1 301 ? -21.484 -31.469 -67.688 1 17.14 301 SER B C 1
ATOM 10136 O O . SER B 1 301 ? -21.219 -31.516 -66.5 1 17.14 301 SER B O 1
ATOM 10138 N N . SER B 1 302 ? -20.438 -31.656 -68.562 1 16.41 302 SER B N 1
ATOM 10139 C CA . SER B 1 302 ? -18.984 -31.703 -68.75 1 16.41 302 SER B CA 1
ATOM 10140 C C . SER B 1 302 ? -18.344 -30.359 -68.375 1 16.41 302 SER B C 1
ATOM 10142 O O . SER B 1 302 ? -17.109 -30.234 -68.438 1 16.41 302 SER B O 1
ATOM 10144 N N . VAL B 1 303 ? -19 -29.453 -67.688 1 17.56 303 VAL B N 1
ATOM 10145 C CA . VAL B 1 303 ? -18.391 -28.203 -68.125 1 17.56 303 VAL B CA 1
ATOM 10146 C C . VAL B 1 303 ? -16.891 -28.219 -67.75 1 17.56 303 VAL B C 1
ATOM 10148 O O . VAL B 1 303 ? -16.5 -28.719 -66.688 1 17.56 303 VAL B O 1
ATOM 10151 N N . PRO B 1 304 ? -16.031 -27.688 -68.688 1 15.7 304 PRO B N 1
ATOM 10152 C CA . PRO B 1 304 ? -14.609 -27.703 -69.062 1 15.7 304 PRO B CA 1
ATOM 10153 C C . PRO B 1 304 ? -13.711 -27.047 -68 1 15.7 304 PRO B C 1
ATOM 10155 O O . PRO B 1 304 ? -14.188 -26.281 -67.188 1 15.7 304 PRO B O 1
ATOM 10158 N N . SER B 1 305 ? -12.414 -27.453 -67.938 1 16.7 305 SER B N 1
ATOM 10159 C CA . SER B 1 305 ? -11.133 -27.5 -67.25 1 16.7 305 SER B CA 1
ATOM 10160 C C . SER B 1 305 ? -10.391 -26.172 -67.375 1 16.7 305 SER B C 1
ATOM 10162 O O . SER B 1 305 ? -9.258 -26.047 -66.938 1 16.7 305 SER B O 1
ATOM 10164 N N . ILE B 1 306 ? -11 -25 -67.438 1 15.64 306 ILE B N 1
ATOM 10165 C CA . ILE B 1 306 ? -10.102 -24.047 -68.062 1 15.64 306 ILE B CA 1
ATOM 10166 C C . ILE B 1 306 ? -8.867 -23.844 -67.188 1 15.64 306 ILE B C 1
ATOM 10168 O O . ILE B 1 306 ? -8.977 -23.734 -65.938 1 15.64 306 ILE B O 1
ATOM 10172 N N . SER B 1 307 ? -7.602 -23.625 -67.812 1 15.66 307 SER B N 1
ATOM 10173 C CA . SER B 1 307 ? -6.148 -23.75 -67.812 1 15.66 307 SER B CA 1
ATOM 10174 C C . SER B 1 307 ? -5.461 -22.609 -67.125 1 15.66 307 SER B C 1
ATOM 10176 O O . SER B 1 307 ? -4.465 -22.812 -66.438 1 15.66 307 SER B O 1
ATOM 10178 N N . SER B 1 308 ? -5.77 -21.328 -67.188 1 15.31 308 SER B N 1
ATOM 10179 C CA . SER B 1 308 ? -4.664 -20.562 -67.812 1 15.31 308 SER B CA 1
ATOM 10180 C C . SER B 1 308 ? -3.596 -20.266 -66.75 1 15.31 308 SER B C 1
ATOM 10182 O O . SER B 1 308 ? -3.852 -20.344 -65.562 1 15.31 308 SER B O 1
ATOM 10184 N N . PRO B 1 309 ? -2.729 -19.188 -67 1 15.48 309 PRO B N 1
ATOM 10185 C CA . PRO B 1 309 ? -1.286 -19 -67.188 1 15.48 309 PRO B CA 1
ATOM 10186 C C . PRO B 1 309 ? -0.581 -18.578 -65.875 1 15.48 309 PRO B C 1
ATOM 10188 O O . PRO B 1 309 ? 0.376 -19.234 -65.438 1 15.48 309 PRO B O 1
ATOM 10191 N N . ASN B 1 310 ? -0.215 -17.219 -65.688 1 15.1 310 ASN B N 1
ATOM 10192 C CA . ASN B 1 310 ? 1.122 -16.672 -65.875 1 15.1 310 ASN B CA 1
ATOM 10193 C C . ASN B 1 310 ? 1.845 -16.484 -64.562 1 15.1 310 ASN B C 1
ATOM 10195 O O . ASN B 1 310 ? 1.22 -16.531 -63.5 1 15.1 310 ASN B O 1
ATOM 10199 N N . SER B 1 311 ? 2.676 -15.258 -64.312 1 14.98 311 SER B N 1
ATOM 10200 C CA . SER B 1 311 ? 4.109 -14.984 -64.25 1 14.98 311 SER B CA 1
ATOM 10201 C C . SER B 1 311 ? 4.555 -14.711 -62.812 1 14.98 311 SER B C 1
ATOM 10203 O O . SER B 1 311 ? 5.512 -15.32 -62.312 1 14.98 311 SER B O 1
ATOM 10205 N N . SER B 1 312 ? 4.34 -13.484 -62.156 1 15.73 312 SER B N 1
ATOM 10206 C CA . SER B 1 312 ? 5.531 -12.68 -61.906 1 15.73 312 SER B CA 1
ATOM 10207 C C . SER B 1 312 ? 6.133 -13.016 -60.531 1 15.73 312 SER B C 1
ATOM 10209 O O . SER B 1 312 ? 5.434 -13.508 -59.656 1 15.73 312 SER B O 1
ATOM 10211 N N . MET B 1 313 ? 7.461 -12.695 -60.281 1 15.25 313 MET B N 1
ATOM 10212 C CA . MET B 1 313 ? 8.734 -13.094 -59.688 1 15.25 313 MET B CA 1
ATOM 10213 C C . MET B 1 313 ? 8.844 -12.602 -58.25 1 15.25 313 MET B C 1
ATOM 10215 O O . MET B 1 313 ? 9.359 -13.312 -57.406 1 15.25 313 MET B O 1
ATOM 10219 N N . ARG B 1 314 ? 8.539 -11.328 -57.781 1 15.44 314 ARG B N 1
ATOM 10220 C CA . ARG B 1 314 ? 9.758 -10.68 -57.344 1 15.44 314 ARG B CA 1
ATOM 10221 C C . ARG B 1 314 ? 10.156 -11.172 -55.938 1 15.44 314 ARG B C 1
ATOM 10223 O O . ARG B 1 314 ? 9.352 -11.781 -55.25 1 15.44 314 ARG B O 1
ATOM 10230 N N . HIS B 1 315 ? 10.766 -10.141 -55.125 1 15.49 315 HIS B N 1
ATOM 10231 C CA . HIS B 1 315 ? 12.086 -9.961 -54.5 1 15.49 315 HIS B CA 1
ATOM 10232 C C . HIS B 1 315 ? 12.086 -10.414 -53.062 1 15.49 315 HIS B C 1
ATOM 10234 O O . HIS B 1 315 ? 11.039 -10.461 -52.406 1 15.49 315 HIS B O 1
ATOM 10240 N N . GLU B 1 316 ? 13.242 -10.625 -52.5 1 15.09 316 GLU B N 1
ATOM 10241 C CA . GLU B 1 316 ? 14.094 -11.43 -51.625 1 15.09 316 GLU B CA 1
ATOM 10242 C C . GLU B 1 316 ? 14.125 -10.859 -50.188 1 15.09 316 GLU B C 1
ATOM 10244 O O . GLU B 1 316 ? 14.32 -11.602 -49.219 1 15.09 316 GLU B O 1
ATOM 10249 N N . MET B 1 317 ? 13.75 -9.602 -49.906 1 15.8 317 MET B N 1
ATOM 10250 C CA . MET B 1 317 ? 14.844 -9.07 -49.094 1 15.8 317 MET B CA 1
ATOM 10251 C C . MET B 1 317 ? 14.883 -9.734 -47.719 1 15.8 317 MET B C 1
ATOM 10253 O O . MET B 1 317 ? 13.875 -10.289 -47.281 1 15.8 317 MET B O 1
ATOM 10257 N N . ARG B 1 318 ? 15.914 -9.258 -46.781 1 15.23 318 ARG B N 1
ATOM 10258 C CA . ARG B 1 318 ? 17.031 -9.633 -45.938 1 15.23 318 ARG B CA 1
ATOM 10259 C C . ARG B 1 318 ? 16.609 -9.695 -44.469 1 15.23 318 ARG B C 1
ATOM 10261 O O . ARG B 1 318 ? 15.891 -8.82 -44 1 15.23 318 ARG B O 1
ATOM 10268 N N . ASP B 1 319 ? 16.812 -10.727 -43.781 1 15.91 319 ASP B N 1
ATOM 10269 C CA . ASP B 1 319 ? 16.516 -11.352 -42.5 1 15.91 319 ASP B CA 1
ATOM 10270 C C . ASP B 1 319 ? 17.391 -10.766 -41.406 1 15.91 319 ASP B C 1
ATOM 10272 O O . ASP B 1 319 ? 17.438 -11.305 -40.281 1 15.91 319 ASP B O 1
ATOM 10276 N N . SER B 1 320 ? 17.375 -9.484 -41.031 1 16.09 320 SER B N 1
ATOM 10277 C CA . SER B 1 320 ? 18.453 -9.07 -40.156 1 16.09 320 SER B CA 1
ATOM 10278 C C . SER B 1 320 ? 18.266 -9.672 -38.75 1 16.09 320 SER B C 1
ATOM 10280 O O . SER B 1 320 ? 17.141 -9.703 -38.219 1 16.09 320 SER B O 1
ATOM 10282 N N . VAL B 1 321 ? 19.25 -10.375 -38.188 1 15.95 321 VAL B N 1
ATOM 10283 C CA . VAL B 1 321 ? 19.531 -11.336 -37.125 1 15.95 321 VAL B CA 1
ATOM 10284 C C . VAL B 1 321 ? 19.812 -10.594 -35.812 1 15.95 321 VAL B C 1
ATOM 10286 O O . VAL B 1 321 ? 20.062 -11.219 -34.781 1 15.95 321 VAL B O 1
ATOM 10289 N N . ARG B 1 322 ? 19.125 -9.625 -35.344 1 16.17 322 ARG B N 1
ATOM 10290 C CA . ARG B 1 322 ? 19.828 -8.961 -34.219 1 16.17 322 ARG B CA 1
ATOM 10291 C C . ARG B 1 322 ? 19.891 -9.867 -33 1 16.17 322 ARG B C 1
ATOM 10293 O O . ARG B 1 322 ? 18.953 -10.625 -32.719 1 16.17 322 ARG B O 1
ATOM 10300 N N . VAL B 1 323 ? 21.094 -9.93 -32.25 1 15.39 323 VAL B N 1
ATOM 10301 C CA . VAL B 1 323 ? 21.875 -10.711 -31.312 1 15.39 323 VAL B CA 1
ATOM 10302 C C . VAL B 1 323 ? 21.453 -10.367 -29.891 1 15.39 323 VAL B C 1
ATOM 10304 O O . VAL B 1 323 ? 21.594 -9.219 -29.453 1 15.39 323 VAL B O 1
ATOM 10307 N N . ASP B 1 324 ? 20.391 -10.836 -29.359 1 15.88 324 ASP B N 1
ATOM 10308 C CA . ASP B 1 324 ? 19.859 -10.523 -28.047 1 15.88 324 ASP B CA 1
ATOM 10309 C C . ASP B 1 324 ? 20.672 -11.211 -26.953 1 15.88 324 ASP B C 1
ATOM 10311 O O . ASP B 1 324 ? 20.766 -12.438 -26.906 1 15.88 324 ASP B O 1
ATOM 10315 N N . HIS B 1 325 ? 21.703 -10.648 -26.234 1 15.4 325 HIS B N 1
ATOM 10316 C CA . HIS B 1 325 ? 22.688 -11.266 -25.359 1 15.4 325 HIS B CA 1
ATOM 10317 C C . HIS B 1 325 ? 22.125 -11.453 -23.953 1 15.4 325 HIS B C 1
ATOM 10319 O O . HIS B 1 325 ? 22.766 -12.086 -23.109 1 15.4 325 HIS B O 1
ATOM 10325 N N . ARG B 1 326 ? 21.219 -10.938 -23.297 1 16.31 326 ARG B N 1
ATOM 10326 C CA . ARG B 1 326 ? 21.453 -10.656 -21.891 1 16.31 326 ARG B CA 1
ATOM 10327 C C . ARG B 1 326 ? 21.312 -11.914 -21.047 1 16.31 326 ARG B C 1
ATOM 10329 O O . ARG B 1 326 ? 20.281 -12.578 -21.078 1 16.31 326 ARG B O 1
ATOM 10336 N N . THR B 1 327 ? 22.359 -12.508 -20.328 1 14.41 327 THR B N 1
ATOM 10337 C CA . THR B 1 327 ? 22.641 -13.781 -19.672 1 14.41 327 THR B CA 1
ATOM 10338 C C . THR B 1 327 ? 22.156 -13.766 -18.219 1 14.41 327 THR B C 1
ATOM 10340 O O . THR B 1 327 ? 21.828 -14.812 -17.656 1 14.41 327 THR B O 1
ATOM 10343 N N . LYS B 1 328 ? 22.047 -12.852 -17.359 1 15.02 328 LYS B N 1
ATOM 10344 C CA . LYS B 1 328 ? 22.656 -13.164 -16.078 1 15.02 328 LYS B CA 1
ATOM 10345 C C . LYS B 1 328 ? 21.766 -14.086 -15.258 1 15.02 328 LYS B C 1
ATOM 10347 O O . LYS B 1 328 ? 20.547 -14.07 -15.406 1 15.02 328 LYS B O 1
ATOM 10352 N N . TYR B 1 329 ? 22.328 -14.922 -14.062 1 14.52 329 TYR B N 1
ATOM 10353 C CA . TYR B 1 329 ? 22.344 -16.234 -13.422 1 14.52 329 TYR B CA 1
ATOM 10354 C C . TYR B 1 329 ? 21.516 -16.234 -12.148 1 14.52 329 TYR B C 1
ATOM 10356 O O . TYR B 1 329 ? 20.703 -17.141 -11.938 1 14.52 329 TYR B O 1
ATOM 10364 N N . GLY B 1 330 ? 21.578 -15.492 -11 1 14.84 330 GLY B N 1
ATOM 10365 C CA . GLY B 1 330 ? 21.938 -16.203 -9.789 1 14.84 330 GLY B CA 1
ATOM 10366 C C . GLY B 1 330 ? 20.75 -16.797 -9.07 1 14.84 330 GLY B C 1
ATOM 10367 O O . GLY B 1 330 ? 19.594 -16.453 -9.352 1 14.84 330 GLY B O 1
ATOM 10368 N N . GLY B 1 331 ? 20.922 -17.828 -7.953 1 14.64 331 GLY B N 1
ATOM 10369 C CA . GLY B 1 331 ? 20.531 -19.109 -7.422 1 14.64 331 GLY B CA 1
ATOM 10370 C C . GLY B 1 331 ? 19.562 -19.016 -6.258 1 14.64 331 GLY B C 1
ATOM 10371 O O . GLY B 1 331 ? 18.609 -19.781 -6.172 1 14.64 331 GLY B O 1
ATOM 10372 N N . SER B 1 332 ? 19.484 -18.156 -5.191 1 15.73 332 SER B N 1
ATOM 10373 C CA . SER B 1 332 ? 19.578 -18.844 -3.908 1 15.73 332 SER B CA 1
ATOM 10374 C C . SER B 1 332 ? 18.219 -19.375 -3.459 1 15.73 332 SER B C 1
ATOM 10376 O O . SER B 1 332 ? 17.172 -18.859 -3.896 1 15.73 332 SER B O 1
ATOM 10378 N N . ILE B 1 333 ? 18.141 -20.469 -2.459 1 14.89 333 ILE B N 1
ATOM 10379 C CA . ILE B 1 333 ? 17.438 -21.703 -2.098 1 14.89 333 ILE B CA 1
ATOM 10380 C C . ILE B 1 333 ? 16.438 -21.406 -0.986 1 14.89 333 ILE B C 1
ATOM 10382 O O . ILE B 1 333 ? 15.609 -22.266 -0.646 1 14.89 333 ILE B O 1
ATOM 10386 N N . THR B 1 334 ? 15.992 -20.375 -0.468 1 16.5 334 THR B N 1
ATOM 10387 C CA . THR B 1 334 ? 15.711 -20.547 0.952 1 16.5 334 THR B CA 1
ATOM 10388 C C . THR B 1 334 ? 14.414 -21.328 1.15 1 16.5 334 THR B C 1
ATOM 10390 O O . THR B 1 334 ? 13.469 -21.188 0.367 1 16.5 334 THR B O 1
ATOM 10393 N N . ILE B 1 335 ? 14.352 -22.312 2.215 1 15.47 335 ILE B N 1
ATOM 10394 C CA . ILE B 1 335 ? 13.727 -23.547 2.701 1 15.47 335 ILE B CA 1
ATOM 10395 C C . ILE B 1 335 ? 12.406 -23.203 3.4 1 15.47 335 ILE B C 1
ATOM 10397 O O . ILE B 1 335 ? 12.375 -22.375 4.312 1 15.47 335 ILE B O 1
ATOM 10401 N N . GLN B 1 336 ? 11.32 -23.578 2.855 1 16.47 336 GLN B N 1
ATOM 10402 C CA . GLN B 1 336 ? 9.914 -23.328 3.182 1 16.47 336 GLN B CA 1
ATOM 10403 C C . GLN B 1 336 ? 9.438 -24.297 4.27 1 16.47 336 GLN B C 1
ATOM 10405 O O . GLN B 1 336 ? 9.422 -25.5 4.074 1 16.47 336 GLN B O 1
ATOM 10410 N N . PRO B 1 337 ? 9.664 -24 5.547 1 15.92 337 PRO B N 1
ATOM 10411 C CA . PRO B 1 337 ? 9.305 -25.078 6.473 1 15.92 337 PRO B CA 1
ATOM 10412 C C . PRO B 1 337 ? 7.805 -25.359 6.504 1 15.92 337 PRO B C 1
ATOM 10414 O O . PRO B 1 337 ? 7.004 -24.484 6.148 1 15.92 337 PRO B O 1
ATOM 10417 N N . SER B 1 338 ? 7.367 -26.625 6.879 1 15.93 338 SER B N 1
ATOM 10418 C CA . SER B 1 338 ? 6.297 -27.609 6.797 1 15.93 338 SER B CA 1
ATOM 10419 C C . SER B 1 338 ? 5.246 -27.391 7.879 1 15.93 338 SER B C 1
ATOM 10421 O O . SER B 1 338 ? 5.504 -27.625 9.062 1 15.93 338 SER B O 1
ATOM 10423 N N . VAL B 1 339 ? 4.547 -26.312 7.863 1 16.8 339 VAL B N 1
ATOM 10424 C CA . VAL B 1 339 ? 3.693 -26.141 9.031 1 16.8 339 VAL B CA 1
ATOM 10425 C C . VAL B 1 339 ? 2.598 -27.203 9.039 1 16.8 339 VAL B C 1
ATOM 10427 O O . VAL B 1 339 ? 1.962 -27.453 8.008 1 16.8 339 VAL B O 1
ATOM 10430 N N . PRO B 1 340 ? 2.434 -28.016 10.141 1 15.58 340 PRO B N 1
ATOM 10431 C CA . PRO B 1 340 ? 1.664 -29.234 10.375 1 15.58 340 PRO B CA 1
ATOM 10432 C C . PRO B 1 340 ? 0.158 -28.984 10.422 1 15.58 340 PRO B C 1
ATOM 10434 O O . PRO B 1 340 ? -0.277 -27.875 10.695 1 15.58 340 PRO B O 1
ATOM 10437 N N . ILE B 1 341 ? -0.696 -29.953 10.086 1 16.39 341 ILE B N 1
ATOM 10438 C CA . ILE B 1 341 ? -2.031 -30.297 9.602 1 16.39 341 ILE B CA 1
ATOM 10439 C C . ILE B 1 341 ? -2.965 -30.516 10.797 1 16.39 341 ILE B C 1
ATOM 10441 O O . ILE B 1 341 ? -4.113 -30.922 10.625 1 16.39 341 ILE B O 1
ATOM 10445 N N . ALA B 1 342 ? -3.025 -29.656 11.828 1 15.22 342 ALA B N 1
ATOM 10446 C CA . ALA B 1 342 ? -3.744 -30.297 12.922 1 15.22 342 ALA B CA 1
ATOM 10447 C C . ALA B 1 342 ? -5.188 -30.594 12.531 1 15.22 342 ALA B C 1
ATOM 10449 O O . ALA B 1 342 ? -5.773 -29.891 11.711 1 15.22 342 ALA B O 1
ATOM 10450 N N . SER B 1 343 ? -5.832 -31.719 12.953 1 15.52 343 SER B N 1
ATOM 10451 C CA . SER B 1 343 ? -6.852 -32.75 12.727 1 15.52 343 SER B CA 1
ATOM 10452 C C . SER B 1 343 ? -8.188 -32.312 13.328 1 15.52 343 SER B C 1
ATOM 10454 O O . SER B 1 343 ? -9.141 -33.125 13.352 1 15.52 343 SER B O 1
ATOM 10456 N N . PRO B 1 344 ? -8.57 -31.047 13.297 1 15.9 344 PRO B N 1
ATOM 10457 C CA . PRO B 1 344 ? -9.562 -31.031 14.375 1 15.9 344 PRO B CA 1
ATOM 10458 C C . PRO B 1 344 ? -10.758 -31.938 14.094 1 15.9 344 PRO B C 1
ATOM 10460 O O . PRO B 1 344 ? -11.023 -32.281 12.938 1 15.9 344 PRO B O 1
ATOM 10463 N N . ALA B 1 345 ? -11.461 -32.344 15.211 1 15.91 345 ALA B N 1
ATOM 10464 C CA . ALA B 1 345 ? -12.367 -33.375 15.727 1 15.91 345 ALA B CA 1
ATOM 10465 C C . ALA B 1 345 ? -13.781 -33.188 15.18 1 15.91 345 ALA B C 1
ATOM 10467 O O . ALA B 1 345 ? -14.156 -32.062 14.797 1 15.91 345 ALA B O 1
ATOM 10468 N N . PRO B 1 346 ? -14.602 -34.219 15.086 1 16.38 346 PRO B N 1
ATOM 10469 C CA . PRO B 1 346 ? -15.766 -34.812 14.422 1 16.38 346 PRO B CA 1
ATOM 10470 C C . PRO B 1 346 ? -17.078 -34.25 14.953 1 16.38 346 PRO B C 1
ATOM 10472 O O . PRO B 1 346 ? -18.156 -34.688 14.531 1 16.38 346 PRO B O 1
ATOM 10475 N N . SER B 1 347 ? -17.203 -32.906 15 1 15.97 347 SER B N 1
ATOM 10476 C CA . SER B 1 347 ? -18.344 -32.594 15.844 1 15.97 347 SER B CA 1
ATOM 10477 C C . SER B 1 347 ? -19.625 -33.25 15.336 1 15.97 347 SER B C 1
ATOM 10479 O O . SER B 1 347 ? -19.797 -33.438 14.125 1 15.97 347 SER B O 1
ATOM 10481 N N . ILE B 1 348 ? -20.406 -33.75 16.281 1 16.36 348 ILE B N 1
ATOM 10482 C CA . ILE B 1 348 ? -21.531 -34.625 16.547 1 16.36 348 ILE B CA 1
ATOM 10483 C C . ILE B 1 348 ? -22.797 -34.062 15.922 1 16.36 348 ILE B C 1
ATOM 10485 O O . ILE B 1 348 ? -22.953 -32.844 15.805 1 16.36 348 ILE B O 1
ATOM 10489 N N . VAL B 1 349 ? -23.656 -34.938 15.453 1 16.78 349 VAL B N 1
ATOM 10490 C CA . VAL B 1 349 ? -24.781 -35.312 14.602 1 16.78 349 VAL B CA 1
ATOM 10491 C C . VAL B 1 349 ? -26.078 -34.812 15.242 1 16.78 349 VAL B C 1
ATOM 10493 O O . VAL B 1 349 ? -26.469 -35.281 16.312 1 16.78 349 VAL B O 1
ATOM 10496 N N . PRO B 1 350 ? -26.234 -33.438 15.25 1 15.99 350 PRO B N 1
ATOM 10497 C CA . PRO B 1 350 ? -27.453 -33.156 16.016 1 15.99 350 PRO B CA 1
ATOM 10498 C C . PRO B 1 350 ? -28.719 -33.75 15.383 1 15.99 350 PRO B C 1
ATOM 10500 O O . PRO B 1 350 ? -28.891 -33.656 14.164 1 15.99 350 PRO B O 1
ATOM 10503 N N . ASP B 1 351 ? -29.453 -34.562 16.078 1 15.34 351 ASP B N 1
ATOM 10504 C CA . ASP B 1 351 ? -30.562 -35.469 15.797 1 15.34 351 ASP B CA 1
ATOM 10505 C C . ASP B 1 351 ? -31.875 -34.719 15.656 1 15.34 351 ASP B C 1
ATOM 10507 O O . ASP B 1 351 ? -32.906 -35.312 15.336 1 15.34 351 ASP B O 1
ATOM 10511 N N . ALA B 1 352 ? -31.969 -33.406 15.758 1 15.98 352 ALA B N 1
ATOM 10512 C CA . ALA B 1 352 ? -33.281 -33.188 16.344 1 15.98 352 ALA B CA 1
ATOM 10513 C C . ALA B 1 352 ? -34.406 -33.531 15.352 1 15.98 352 ALA B C 1
ATOM 10515 O O . ALA B 1 352 ? -34.25 -33.312 14.148 1 15.98 352 ALA B O 1
ATOM 10516 N N . GLY B 1 353 ? -35.562 -34.156 15.82 1 15 353 GLY B N 1
ATOM 10517 C CA . GLY B 1 353 ? -36.688 -35.031 15.578 1 15 353 GLY B CA 1
ATOM 10518 C C . GLY B 1 353 ? -37.844 -34.344 14.867 1 15 353 GLY B C 1
ATOM 10519 O O . GLY B 1 353 ? -38.438 -34.906 13.945 1 15 353 GLY B O 1
ATOM 10520 N N . ASP B 1 354 ? -38.344 -33.125 15.258 1 14.79 354 ASP B N 1
ATOM 10521 C CA . ASP B 1 354 ? -39.719 -33.312 15.617 1 14.79 354 ASP B CA 1
ATOM 10522 C C . ASP B 1 354 ? -40.625 -33.375 14.375 1 14.79 354 ASP B C 1
ATOM 10524 O O . ASP B 1 354 ? -40.156 -33.062 13.273 1 14.79 354 ASP B O 1
ATOM 10528 N N . ASP B 1 355 ? -41.844 -32.531 14.328 1 14.87 355 ASP B N 1
ATOM 10529 C CA . ASP B 1 355 ? -43.25 -32.875 14.391 1 14.87 355 ASP B CA 1
ATOM 10530 C C . ASP B 1 355 ? -43.875 -32.906 12.992 1 14.87 355 ASP B C 1
ATOM 10532 O O . ASP B 1 355 ? -43.281 -32.375 12.039 1 14.87 355 ASP B O 1
ATOM 10536 N N . SER B 1 356 ? -45.312 -33.062 12.805 1 14.61 356 SER B N 1
ATOM 10537 C CA . SER B 1 356 ? -46.375 -33.875 12.227 1 14.61 356 SER B CA 1
ATOM 10538 C C . SER B 1 356 ? -47.031 -33.156 11.047 1 14.61 356 SER B C 1
ATOM 10540 O O . SER B 1 356 ? -47.781 -33.75 10.273 1 14.61 356 SER B O 1
ATOM 10542 N N . LYS B 1 357 ? -46.938 -31.891 10.812 1 15.23 357 LYS B N 1
ATOM 10543 C CA . LYS B 1 357 ? -48.281 -31.484 10.438 1 15.23 357 LYS B CA 1
ATOM 10544 C C . LYS B 1 357 ? -48.75 -32.188 9.164 1 15.23 357 LYS B C 1
ATOM 10546 O O . LYS B 1 357 ? -47.938 -32.656 8.375 1 15.23 357 LYS B O 1
ATOM 10551 N N . LYS B 1 358 ? -50.062 -31.719 8.664 1 15.55 358 LYS B N 1
ATOM 10552 C CA . LYS B 1 358 ? -51.375 -32.156 8.203 1 15.55 358 LYS B CA 1
ATOM 10553 C C . LYS B 1 358 ? -51.406 -32.281 6.684 1 15.55 358 LYS B C 1
ATOM 10555 O O . LYS B 1 358 ? -50.656 -31.594 5.988 1 15.55 358 LYS B O 1
ATOM 10560 N N . LYS B 1 359 ? -52.594 -32.875 6.152 1 15.59 359 LYS B N 1
ATOM 10561 C CA . LYS B 1 359 ? -53.156 -33.75 5.133 1 15.59 359 LYS B CA 1
ATOM 10562 C C . LYS B 1 359 ? -53.656 -32.969 3.93 1 15.59 359 LYS B C 1
ATOM 10564 O O . LYS B 1 359 ? -54.219 -33.562 2.99 1 15.59 359 LYS B O 1
ATOM 10569 N N . THR B 1 360 ? -53.281 -31.797 3.65 1 16.69 360 THR B N 1
ATOM 10570 C CA . THR B 1 360 ? -54.375 -31.281 2.832 1 16.69 360 THR B CA 1
ATOM 10571 C C . THR B 1 360 ? -54.5 -32.062 1.524 1 16.69 360 THR B C 1
ATOM 10573 O O . THR B 1 360 ? -53.469 -32.375 0.896 1 16.69 360 THR B O 1
ATOM 10576 N N . THR B 1 361 ? -55.688 -32.656 1.266 1 15.77 361 THR B N 1
ATOM 10577 C CA . THR B 1 361 ? -56.25 -33.688 0.386 1 15.77 361 THR B CA 1
ATOM 10578 C C . THR B 1 361 ? -56.469 -33.125 -1.022 1 15.77 361 THR B C 1
ATOM 10580 O O . THR B 1 361 ? -56.688 -33.875 -1.963 1 15.77 361 THR B O 1
ATOM 10583 N N . ASP B 1 362 ? -56.188 -31.922 -1.438 1 17.52 362 ASP B N 1
ATOM 10584 C CA . ASP B 1 362 ? -57.188 -31.594 -2.455 1 17.52 362 ASP B CA 1
ATOM 10585 C C . ASP B 1 362 ? -57.031 -32.469 -3.689 1 17.52 362 ASP B C 1
ATOM 10587 O O . ASP B 1 362 ? -55.938 -32.969 -3.975 1 17.52 362 ASP B O 1
ATOM 10591 N N . GLU B 1 363 ? -58.188 -32.906 -4.312 1 17.69 363 GLU B N 1
ATOM 10592 C CA . GLU B 1 363 ? -58.781 -33.875 -5.234 1 17.69 363 GLU B CA 1
ATOM 10593 C C . GLU B 1 363 ? -58.438 -33.531 -6.684 1 17.69 363 GLU B C 1
ATOM 10595 O O . GLU B 1 363 ? -58.938 -34.188 -7.609 1 17.69 363 GLU B O 1
ATOM 10600 N N . SER B 1 364 ? -57.219 -33.031 -6.941 1 18.08 364 SER B N 1
ATOM 10601 C CA . SER B 1 364 ? -57.281 -32.562 -8.32 1 18.08 364 SER B CA 1
ATOM 10602 C C . SER B 1 364 ? -57.531 -33.719 -9.289 1 18.08 364 SER B C 1
ATOM 10604 O O . SER B 1 364 ? -57.125 -34.875 -9.016 1 18.08 364 SER B O 1
ATOM 10606 N N . GLY B 1 365 ? -58.594 -33.688 -10.172 1 18.41 365 GLY B N 1
ATOM 10607 C CA . GLY B 1 365 ? -59.25 -34.469 -11.195 1 18.41 365 GLY B CA 1
ATOM 10608 C C . GLY B 1 365 ? -58.344 -34.781 -12.375 1 18.41 365 GLY B C 1
ATOM 10609 O O . GLY B 1 365 ? -57.875 -33.875 -13.039 1 18.41 365 GLY B O 1
ATOM 10610 N N . THR B 1 366 ? -57.594 -35.812 -12.305 1 19.23 366 THR B N 1
ATOM 10611 C CA . THR B 1 366 ? -56.562 -36.188 -13.289 1 19.23 366 THR B CA 1
ATOM 10612 C C . THR B 1 366 ? -57.219 -36.812 -14.531 1 19.23 366 THR B C 1
ATOM 10614 O O . THR B 1 366 ? -57.844 -37.875 -14.453 1 19.23 366 THR B O 1
ATOM 10617 N N . ASN B 1 367 ? -57.875 -36.094 -15.352 1 18.44 367 ASN B N 1
ATOM 10618 C CA . ASN B 1 367 ? -58.375 -36.812 -16.516 1 18.44 367 ASN B CA 1
ATOM 10619 C C . ASN B 1 367 ? -57.219 -37.344 -17.375 1 18.44 367 ASN B C 1
ATOM 10621 O O . ASN B 1 367 ? -56.375 -36.594 -17.828 1 18.44 367 ASN B O 1
ATOM 10625 N N . LYS B 1 368 ? -56.812 -38.625 -17.141 1 20.19 368 LYS B N 1
ATOM 10626 C CA . LYS B 1 368 ? -55.75 -39.469 -17.688 1 20.19 368 LYS B CA 1
ATOM 10627 C C . LYS B 1 368 ? -56.031 -39.812 -19.141 1 20.19 368 LYS B C 1
ATOM 10629 O O . LYS B 1 368 ? -57 -40.531 -19.438 1 20.19 368 LYS B O 1
ATOM 10634 N N . SER B 1 369 ? -56 -38.844 -20.078 1 19.94 369 SER B N 1
ATOM 10635 C CA . SER B 1 369 ? -56.188 -39.312 -21.453 1 19.94 369 SER B CA 1
ATOM 10636 C C . SER B 1 369 ? -55.125 -40.375 -21.828 1 19.94 369 SER B C 1
ATOM 10638 O O . SER B 1 369 ? -53.969 -40.219 -21.453 1 19.94 369 SER B O 1
ATOM 10640 N N . LYS B 1 370 ? -55.531 -41.625 -22.078 1 21.05 370 LYS B N 1
ATOM 10641 C CA . LYS B 1 370 ? -54.875 -42.906 -22.344 1 21.05 370 LYS B CA 1
ATOM 10642 C C . LYS B 1 370 ? -54.094 -42.875 -23.641 1 21.05 370 LYS B C 1
ATOM 10644 O O . LYS B 1 370 ? -54.656 -43 -24.734 1 21.05 370 LYS B O 1
ATOM 10649 N N . LYS B 1 371 ? -53.25 -41.906 -23.875 1 23.45 371 LYS B N 1
ATOM 10650 C CA . LYS B 1 371 ? -52.562 -42.094 -25.141 1 23.45 371 LYS B CA 1
ATOM 10651 C C . LYS B 1 371 ? -51.812 -43.438 -25.172 1 23.45 371 LYS B C 1
ATOM 10653 O O . LYS B 1 371 ? -51.25 -43.844 -24.156 1 23.45 371 LYS B O 1
ATOM 10658 N N . GLY B 1 372 ? -52.312 -44.375 -25.969 1 20.02 372 GLY B N 1
ATOM 10659 C CA . GLY B 1 372 ? -51.812 -45.719 -26.25 1 20.02 372 GLY B CA 1
ATOM 10660 C C . GLY B 1 372 ? -50.312 -45.719 -26.562 1 20.02 372 GLY B C 1
ATOM 10661 O O . GLY B 1 372 ? -49.875 -45.125 -27.547 1 20.02 372 GLY B O 1
ATOM 10662 N N . LYS B 1 373 ? -49.438 -45.625 -25.438 1 26.64 373 LYS B N 1
ATOM 10663 C CA . LYS B 1 373 ? -48 -45.594 -25.562 1 26.64 373 LYS B CA 1
ATOM 10664 C C . LYS B 1 373 ? -47.438 -46.875 -26.156 1 26.64 373 LYS B C 1
ATOM 10666 O O . LYS B 1 373 ? -47.656 -47.969 -25.594 1 26.64 373 LYS B O 1
ATOM 10671 N N . LYS B 1 374 ? -47.594 -47.031 -27.516 1 28.84 374 LYS B N 1
ATOM 10672 C CA . LYS B 1 374 ? -46.781 -48.094 -28.109 1 28.84 374 LYS B CA 1
ATOM 10673 C C . LYS B 1 374 ? -45.344 -48.062 -27.547 1 28.84 374 LYS B C 1
ATOM 10675 O O . LYS B 1 374 ? -44.688 -47.031 -27.578 1 28.84 374 LYS B O 1
ATOM 10680 N N . SER B 1 375 ? -45.25 -48.75 -26.547 1 30.69 375 SER B N 1
ATOM 10681 C CA . SER B 1 375 ? -44.031 -48.906 -25.75 1 30.69 375 SER B CA 1
ATOM 10682 C C . SER B 1 375 ? -42.875 -49.438 -26.578 1 30.69 375 SER B C 1
ATOM 10684 O O . SER B 1 375 ? -42.594 -50.656 -26.578 1 30.69 375 SER B O 1
ATOM 10686 N N . GLY B 1 376 ? -42.906 -49.375 -27.922 1 32.41 376 GLY B N 1
ATOM 10687 C CA . GLY B 1 376 ? -41.625 -49.875 -28.453 1 32.41 376 GLY B CA 1
ATOM 10688 C C . GLY B 1 376 ? -40.406 -49.312 -27.75 1 32.41 376 GLY B C 1
ATOM 10689 O O . GLY B 1 376 ? -40.312 -48.094 -27.562 1 32.41 376 GLY B O 1
ATOM 10690 N N . SER B 1 377 ? -40.062 -49.969 -26.719 1 38.62 377 SER B N 1
ATOM 10691 C CA . SER B 1 377 ? -38.938 -49.562 -25.891 1 38.62 377 SER B CA 1
ATOM 10692 C C . SER B 1 377 ? -37.75 -49.125 -26.75 1 38.62 377 SER B C 1
ATOM 10694 O O . SER B 1 377 ? -36.938 -49.969 -27.125 1 38.62 377 SER B O 1
ATOM 10696 N N . LYS B 1 378 ? -37.938 -48.438 -27.797 1 43.81 378 LYS B N 1
ATOM 10697 C CA . LYS B 1 378 ? -36.781 -47.938 -28.516 1 43.81 378 LYS B CA 1
ATOM 10698 C C . LYS B 1 378 ? -35.781 -47.25 -27.562 1 43.81 378 LYS B C 1
ATOM 10700 O O . LYS B 1 378 ? -36.188 -46.375 -26.781 1 43.81 378 LYS B O 1
ATOM 10705 N N . SER B 1 379 ? -34.719 -48.094 -27.203 1 60.12 379 SER B N 1
ATOM 10706 C CA . SER B 1 379 ? -33.625 -47.562 -26.391 1 60.12 379 SER B CA 1
ATOM 10707 C C . SER B 1 379 ? -33.25 -46.156 -26.844 1 60.12 379 SER B C 1
ATOM 10709 O O . SER B 1 379 ? -33.219 -45.844 -28.031 1 60.12 379 SER B O 1
ATOM 10711 N N . ASP B 1 380 ? -33.375 -45.156 -26.078 1 75.75 380 ASP B N 1
ATOM 10712 C CA . ASP B 1 380 ? -33 -43.75 -26.344 1 75.75 380 ASP B CA 1
ATOM 10713 C C . ASP B 1 380 ? -31.609 -43.656 -26.969 1 75.75 380 ASP B C 1
ATOM 10715 O O . ASP B 1 380 ? -30.672 -44.375 -26.531 1 75.75 380 ASP B O 1
ATOM 10719 N N . PRO B 1 381 ? -31.547 -43 -28.141 1 85.62 381 PRO B N 1
ATOM 10720 C CA . PRO B 1 381 ? -30.25 -42.844 -28.781 1 85.62 381 PRO B CA 1
ATOM 10721 C C . PRO B 1 381 ? -29.25 -42.094 -27.906 1 85.62 381 PRO B C 1
ATOM 10723 O O . PRO B 1 381 ? -29.641 -41.375 -26.969 1 85.62 381 PRO B O 1
ATOM 10726 N N . VAL B 1 382 ? -27.969 -42.344 -28.141 1 92.19 382 VAL B N 1
ATOM 10727 C CA . VAL B 1 382 ? -26.875 -41.719 -27.422 1 92.19 382 VAL B CA 1
ATOM 10728 C C . VAL B 1 382 ? -26.875 -40.219 -27.703 1 92.19 382 VAL B C 1
ATOM 10730 O O . VAL B 1 382 ? -27.094 -39.781 -28.844 1 92.19 382 VAL B O 1
ATOM 10733 N N . ASP B 1 383 ? -26.844 -39.406 -26.781 1 94 383 ASP B N 1
ATOM 10734 C CA . ASP B 1 383 ? -26.781 -37.938 -26.844 1 94 383 ASP B CA 1
ATOM 10735 C C . ASP B 1 383 ? -25.344 -37.438 -26.859 1 94 383 ASP B C 1
ATOM 10737 O O . ASP B 1 383 ? -24.641 -37.531 -25.859 1 94 383 ASP B O 1
ATOM 10741 N N . GLU B 1 384 ? -24.922 -36.812 -27.906 1 93.94 384 GLU B N 1
ATOM 10742 C CA . GLU B 1 384 ? -23.531 -36.375 -28.094 1 93.94 384 GLU B CA 1
ATOM 10743 C C . GLU B 1 384 ? -23.172 -35.25 -27.125 1 93.94 384 GLU B C 1
ATOM 10745 O O . GLU B 1 384 ? -22 -35.094 -26.75 1 93.94 384 GLU B O 1
ATOM 10750 N N . THR B 1 385 ? -24.109 -34.531 -26.734 1 95.12 385 THR B N 1
ATOM 10751 C CA . THR B 1 385 ? -23.859 -33.469 -25.75 1 95.12 385 THR B CA 1
ATOM 10752 C C . THR B 1 385 ? -23.469 -34.062 -24.406 1 95.12 385 THR B C 1
ATOM 10754 O O . THR B 1 385 ? -22.609 -33.531 -23.703 1 95.12 385 THR B O 1
ATOM 10757 N N . ILE B 1 386 ? -24.062 -35.156 -24.094 1 95.75 386 ILE B N 1
ATOM 10758 C CA . ILE B 1 386 ? -23.75 -35.844 -22.844 1 95.75 386 ILE B CA 1
ATOM 10759 C C . ILE B 1 386 ? -22.375 -36.5 -22.938 1 95.75 386 ILE B C 1
ATOM 10761 O O . ILE B 1 386 ? -21.609 -36.531 -21.969 1 95.75 386 ILE B O 1
ATOM 10765 N N . VAL B 1 387 ? -22.078 -37.031 -24.156 1 96.69 387 VAL B N 1
ATOM 10766 C CA . VAL B 1 387 ? -20.781 -37.656 -24.375 1 96.69 387 VAL B CA 1
ATOM 10767 C C . VAL B 1 387 ? -19.672 -36.625 -24.109 1 96.69 387 VAL B C 1
ATOM 10769 O O . VAL B 1 387 ? -18.719 -36.906 -23.375 1 96.69 387 VAL B O 1
ATOM 10772 N N . LYS B 1 388 ? -19.812 -35.438 -24.656 1 95.62 388 LYS B N 1
ATOM 10773 C CA . LYS B 1 388 ? -18.844 -34.375 -24.484 1 95.62 388 LYS B CA 1
ATOM 10774 C C . LYS B 1 388 ? -18.812 -33.906 -23.031 1 95.62 388 LYS B C 1
ATOM 10776 O O . LYS B 1 388 ? -17.766 -33.562 -22.5 1 95.62 388 LYS B O 1
ATOM 10781 N N . GLY B 1 389 ? -19.984 -33.875 -22.5 1 96.19 389 GLY B N 1
ATOM 10782 C CA . GLY B 1 389 ? -20.094 -33.438 -21.109 1 96.19 389 GLY B CA 1
ATOM 10783 C C . GLY B 1 389 ? -19.391 -34.375 -20.141 1 96.19 389 GLY B C 1
ATOM 10784 O O . GLY B 1 389 ? -18.734 -33.906 -19.203 1 96.19 389 GLY B O 1
ATOM 10785 N N . ILE B 1 390 ? -19.516 -35.594 -20.344 1 96.75 390 ILE B N 1
ATOM 10786 C CA . ILE B 1 390 ? -18.875 -36.594 -19.484 1 96.75 390 ILE B CA 1
ATOM 10787 C C . ILE B 1 390 ? -17.359 -36.531 -19.656 1 96.75 390 ILE B C 1
ATOM 10789 O O . ILE B 1 390 ? -16.609 -36.594 -18.672 1 96.75 390 ILE B O 1
ATOM 10793 N N . GLU B 1 391 ? -16.906 -36.406 -20.891 1 96.75 391 GLU B N 1
ATOM 10794 C CA . GLU B 1 391 ? -15.477 -36.281 -21.156 1 96.75 391 GLU B CA 1
ATOM 10795 C C . GLU B 1 391 ? -14.891 -35.062 -20.422 1 96.75 391 GLU B C 1
ATOM 10797 O O . GLU B 1 391 ? -13.852 -35.188 -19.766 1 96.75 391 GLU B O 1
ATOM 10802 N N . ARG B 1 392 ? -15.594 -33.969 -20.516 1 96.06 392 ARG B N 1
ATOM 10803 C CA . ARG B 1 392 ? -15.133 -32.75 -19.875 1 96.06 392 ARG B CA 1
ATOM 10804 C C . ARG B 1 392 ? -15.164 -32.875 -18.359 1 96.06 392 ARG B C 1
ATOM 10806 O O . ARG B 1 392 ? -14.234 -32.469 -17.672 1 96.06 392 ARG B O 1
ATOM 10813 N N . LEU B 1 393 ? -16.219 -33.438 -17.859 1 96.88 393 LEU B N 1
ATOM 10814 C CA . LEU B 1 393 ? -16.359 -33.625 -16.422 1 96.88 393 LEU B CA 1
ATOM 10815 C C . LEU B 1 393 ? -15.242 -34.5 -15.859 1 96.88 393 LEU B C 1
ATOM 10817 O O . LEU B 1 393 ? -14.641 -34.156 -14.836 1 96.88 393 LEU B O 1
ATOM 10821 N N . LEU B 1 394 ? -14.984 -35.562 -16.516 1 97.44 394 LEU B N 1
ATOM 10822 C CA . LEU B 1 394 ? -13.945 -36.469 -16.062 1 97.44 394 LEU B CA 1
ATOM 10823 C C . LEU B 1 394 ? -12.57 -35.812 -16.125 1 97.44 394 LEU B C 1
ATOM 10825 O O . LEU B 1 394 ? -11.781 -35.906 -15.188 1 97.44 394 LEU B O 1
ATOM 10829 N N . LYS B 1 395 ? -12.281 -35.156 -17.234 1 96.5 395 LYS B N 1
ATOM 10830 C CA . LYS B 1 395 ? -11 -34.5 -17.406 1 96.5 395 LYS B CA 1
ATOM 10831 C C . LYS B 1 395 ? -10.773 -33.469 -16.297 1 96.5 395 LYS B C 1
ATOM 10833 O O . LYS B 1 395 ? -9.727 -33.469 -15.641 1 96.5 395 LYS B O 1
ATOM 10838 N N . LEU B 1 396 ? -11.773 -32.625 -16.094 1 96.12 396 LEU B N 1
ATOM 10839 C CA . LEU B 1 396 ? -11.656 -31.578 -15.086 1 96.12 396 LEU B CA 1
ATOM 10840 C C . LEU B 1 396 ? -11.516 -32.188 -13.688 1 96.12 396 LEU B C 1
ATOM 10842 O O . LEU B 1 396 ? -10.711 -31.719 -12.883 1 96.12 396 LEU B O 1
ATOM 10846 N N . HIS B 1 397 ? -12.258 -33.188 -13.43 1 96.38 397 HIS B N 1
ATOM 10847 C CA . HIS B 1 397 ? -12.203 -33.844 -12.125 1 96.38 397 HIS B CA 1
ATOM 10848 C C . HIS B 1 397 ? -10.805 -34.375 -11.82 1 96.38 397 HIS B C 1
ATOM 10850 O O . HIS B 1 397 ? -10.266 -34.125 -10.742 1 96.38 397 HIS B O 1
ATOM 10856 N N . TYR B 1 398 ? -10.273 -35.031 -12.758 1 96.25 398 TYR B N 1
ATOM 10857 C CA . TYR B 1 398 ? -8.984 -35.656 -12.516 1 96.25 398 TYR B CA 1
ATOM 10858 C C . TYR B 1 398 ? -7.871 -34.625 -12.477 1 96.25 398 TYR B C 1
ATOM 10860 O O . TYR B 1 398 ? -6.898 -34.781 -11.734 1 96.25 398 TYR B O 1
ATOM 10868 N N . LEU B 1 399 ? -7.941 -33.562 -13.266 1 95.81 399 LEU B N 1
ATOM 10869 C CA . LEU B 1 399 ? -6.941 -32.5 -13.234 1 95.81 399 LEU B CA 1
ATOM 10870 C C . LEU B 1 399 ? -7.008 -31.734 -11.922 1 95.81 399 LEU B C 1
ATOM 10872 O O . LEU B 1 399 ? -6.008 -31.156 -11.484 1 95.81 399 LEU B O 1
ATOM 10876 N N . ARG B 1 400 ? -8.172 -31.781 -11.289 1 94.75 400 ARG B N 1
ATOM 10877 C CA . ARG B 1 400 ? -8.359 -31.094 -10.023 1 94.75 400 ARG B CA 1
ATOM 10878 C C . ARG B 1 400 ? -7.902 -31.953 -8.852 1 94.75 400 ARG B C 1
ATOM 10880 O O . ARG B 1 400 ? -7.359 -31.438 -7.871 1 94.75 400 ARG B O 1
ATOM 10887 N N . SER B 1 401 ? -8.125 -33.25 -8.969 1 93.12 401 SER B N 1
ATOM 10888 C CA . SER B 1 401 ? -8.078 -34.094 -7.773 1 93.12 401 SER B CA 1
ATOM 10889 C C . SER B 1 401 ? -6.812 -34.938 -7.75 1 93.12 401 SER B C 1
ATOM 10891 O O . SER B 1 401 ? -6.441 -35.5 -6.707 1 93.12 401 SER B O 1
ATOM 10893 N N . ARG B 1 402 ? -6.152 -35.062 -8.867 1 93.12 402 ARG B N 1
ATOM 10894 C CA . ARG B 1 402 ? -4.961 -35.906 -8.93 1 93.12 402 ARG B CA 1
ATOM 10895 C C . ARG B 1 402 ? -3.715 -35.062 -9.195 1 93.12 402 ARG B C 1
ATOM 10897 O O . ARG B 1 402 ? -3.801 -33.969 -9.789 1 93.12 402 ARG B O 1
ATOM 10904 N N . ASP B 1 403 ? -2.537 -35.562 -8.672 1 89.19 403 ASP B N 1
ATOM 10905 C CA . ASP B 1 403 ? -1.28 -34.906 -8.984 1 89.19 403 ASP B CA 1
ATOM 10906 C C . ASP B 1 403 ? -0.935 -35.062 -10.469 1 89.19 403 ASP B C 1
ATOM 10908 O O . ASP B 1 403 ? -1.597 -35.812 -11.195 1 89.19 403 ASP B O 1
ATOM 10912 N N . CYS B 1 404 ? -0.031 -34.344 -10.898 1 88.75 404 CYS B N 1
ATOM 10913 C CA . CYS B 1 404 ? 0.292 -34.281 -12.312 1 88.75 404 CYS B CA 1
ATOM 10914 C C . CYS B 1 404 ? 0.657 -35.656 -12.875 1 88.75 404 CYS B C 1
ATOM 10916 O O . CYS B 1 404 ? 0.223 -36 -13.969 1 88.75 404 CYS B O 1
ATOM 10918 N N . THR B 1 405 ? 1.41 -36.438 -12.203 1 83.25 405 THR B N 1
ATOM 10919 C CA . THR B 1 405 ? 1.84 -37.75 -12.672 1 83.25 405 THR B CA 1
ATOM 10920 C C . THR B 1 405 ? 0.644 -38.688 -12.828 1 83.25 405 THR B C 1
ATOM 10922 O O . THR B 1 405 ? 0.509 -39.375 -13.844 1 83.25 405 THR B O 1
ATOM 10925 N N . ASP B 1 406 ? -0.185 -38.688 -11.805 1 89.31 406 ASP B N 1
ATOM 10926 C CA . ASP B 1 406 ? -1.375 -39.531 -11.844 1 89.31 406 ASP B CA 1
ATOM 10927 C C . ASP B 1 406 ? -2.326 -39.062 -12.953 1 89.31 406 ASP B C 1
ATOM 10929 O O . ASP B 1 406 ? -2.904 -39.906 -13.656 1 89.31 406 ASP B O 1
ATOM 10933 N N . ALA B 1 407 ? -2.514 -37.844 -13.031 1 93 407 ALA B N 1
ATOM 10934 C CA . ALA B 1 407 ? -3.41 -37.312 -14.047 1 93 407 ALA B CA 1
ATOM 10935 C C . ALA B 1 407 ? -2.934 -37.656 -15.453 1 93 407 ALA B C 1
ATOM 10937 O O . ALA B 1 407 ? -3.744 -38 -16.328 1 93 407 ALA B O 1
ATOM 10938 N N . MET B 1 408 ? -1.646 -37.625 -15.656 1 90.12 408 MET B N 1
ATOM 10939 C CA . MET B 1 408 ? -1.083 -37.969 -16.953 1 90.12 408 MET B CA 1
ATOM 10940 C C . MET B 1 408 ? -1.379 -39.438 -17.281 1 90.12 408 MET B C 1
ATOM 10942 O O . MET B 1 408 ? -1.742 -39.75 -18.406 1 90.12 408 MET B O 1
ATOM 10946 N N . GLU B 1 409 ? -1.222 -40.25 -16.312 1 89.62 409 GLU B N 1
ATOM 10947 C CA . GLU B 1 409 ? -1.493 -41.688 -16.516 1 89.62 409 GLU B CA 1
ATOM 10948 C C . GLU B 1 409 ? -2.979 -41.938 -16.766 1 89.62 409 GLU B C 1
ATOM 10950 O O . GLU B 1 409 ? -3.344 -42.781 -17.578 1 89.62 409 GLU B O 1
ATOM 10955 N N . ILE B 1 410 ? -3.779 -41.219 -16.047 1 94.5 410 ILE B N 1
ATOM 10956 C CA . ILE B 1 410 ? -5.223 -41.375 -16.156 1 94.5 410 ILE B CA 1
ATOM 10957 C C . ILE B 1 410 ? -5.703 -40.938 -17.531 1 94.5 410 ILE B C 1
ATOM 10959 O O . ILE B 1 410 ? -6.559 -41.594 -18.141 1 94.5 410 ILE B O 1
ATOM 10963 N N . LEU B 1 411 ? -5.16 -39.906 -18.031 1 94 411 LEU B N 1
ATOM 10964 C CA . LEU B 1 411 ? -5.621 -39.344 -19.297 1 94 411 LEU B CA 1
ATOM 10965 C C . LEU B 1 411 ? -5.004 -40.062 -20.484 1 94 411 LEU B C 1
ATOM 10967 O O . LEU B 1 411 ? -5.645 -40.219 -21.531 1 94 411 LEU B O 1
ATOM 10971 N N . TYR B 1 412 ? -3.779 -40.5 -20.328 1 90.62 412 TYR B N 1
ATOM 10972 C CA . TYR B 1 412 ? -3.08 -40.969 -21.516 1 90.62 412 TYR B CA 1
ATOM 10973 C C . TYR B 1 412 ? -2.639 -42.438 -21.359 1 90.62 412 TYR B C 1
ATOM 10975 O O . TYR B 1 412 ? -2.205 -43.062 -22.328 1 90.62 412 TYR B O 1
ATOM 10983 N N . GLY B 1 413 ? -2.727 -42.938 -20.172 1 87.25 413 GLY B N 1
ATOM 10984 C CA . GLY B 1 413 ? -2.367 -44.344 -19.953 1 87.25 413 GLY B CA 1
ATOM 10985 C C . GLY B 1 413 ? -1.172 -44.5 -19.031 1 87.25 413 GLY B C 1
ATOM 10986 O O . GLY B 1 413 ? -0.318 -43.625 -18.953 1 87.25 413 GLY B O 1
ATOM 10987 N N . LYS B 1 414 ? -1.084 -45.594 -18.422 1 79.19 414 LYS B N 1
ATOM 10988 C CA . LYS B 1 414 ? 0.003 -45.906 -17.5 1 79.19 414 LYS B CA 1
ATOM 10989 C C . LYS B 1 414 ? 1.33 -46.062 -18.234 1 79.19 414 LYS B C 1
ATOM 10991 O O . LYS B 1 414 ? 1.402 -46.719 -19.266 1 79.19 414 LYS B O 1
ATOM 10996 N N . ASN B 1 415 ? 2.352 -45.438 -17.781 1 69.75 415 ASN B N 1
ATOM 10997 C CA . ASN B 1 415 ? 3.719 -45.469 -18.297 1 69.75 415 ASN B CA 1
ATOM 10998 C C . ASN B 1 415 ? 3.791 -45.062 -19.75 1 69.75 415 ASN B C 1
ATOM 11000 O O . ASN B 1 415 ? 4.656 -45.531 -20.5 1 69.75 415 ASN B O 1
ATOM 11004 N N . THR B 1 416 ? 2.789 -44.406 -20.188 1 73.44 416 THR B N 1
ATOM 11005 C CA . THR B 1 416 ? 2.77 -43.969 -21.578 1 73.44 416 THR B CA 1
ATOM 11006 C C . THR B 1 416 ? 3.191 -42.5 -21.672 1 73.44 416 THR B C 1
ATOM 11008 O O . THR B 1 416 ? 2.701 -41.656 -20.922 1 73.44 416 THR B O 1
ATOM 11011 N N . PRO B 1 417 ? 4.215 -42.344 -22.516 1 72.5 417 PRO B N 1
ATOM 11012 C CA . PRO B 1 417 ? 4.555 -40.938 -22.719 1 72.5 417 PRO B CA 1
ATOM 11013 C C . PRO B 1 417 ? 3.473 -40.156 -23.469 1 72.5 417 PRO B C 1
ATOM 11015 O O . PRO B 1 417 ? 2.807 -40.719 -24.344 1 72.5 417 PRO B O 1
ATOM 11018 N N . SER B 1 418 ? 3.074 -39.062 -22.906 1 77.25 418 SER B N 1
ATOM 11019 C CA . SER B 1 418 ? 2.057 -38.25 -23.547 1 77.25 418 SER B CA 1
ATOM 11020 C C . SER B 1 418 ? 2.689 -37.188 -24.438 1 77.25 418 SER B C 1
ATOM 11022 O O . SER B 1 418 ? 3.805 -36.719 -24.188 1 77.25 418 SER B O 1
ATOM 11024 N N . ASP B 1 419 ? 2.039 -36.938 -25.547 1 82.5 419 ASP B N 1
ATOM 11025 C CA . ASP B 1 419 ? 2.473 -35.875 -26.453 1 82.5 419 ASP B CA 1
ATOM 11026 C C . ASP B 1 419 ? 2.078 -34.5 -25.906 1 82.5 419 ASP B C 1
ATOM 11028 O O . ASP B 1 419 ? 2.576 -33.469 -26.359 1 82.5 419 ASP B O 1
ATOM 11032 N N . LYS B 1 420 ? 1.219 -34.531 -24.875 1 91.56 420 LYS B N 1
ATOM 11033 C CA . LYS B 1 420 ? 0.743 -33.25 -24.359 1 91.56 420 LYS B CA 1
ATOM 11034 C C . LYS B 1 420 ? 1.166 -33.062 -22.891 1 91.56 420 LYS B C 1
ATOM 11036 O O . LYS B 1 420 ? 1.318 -34.031 -22.156 1 91.56 420 LYS B O 1
ATOM 11041 N N . GLU B 1 421 ? 1.336 -31.812 -22.578 1 93.12 421 GLU B N 1
ATOM 11042 C CA . GLU B 1 421 ? 1.697 -31.453 -21.203 1 93.12 421 GLU B CA 1
ATOM 11043 C C . GLU B 1 421 ? 0.499 -30.891 -20.453 1 93.12 421 GLU B C 1
ATOM 11045 O O . GLU B 1 421 ? -0.37 -30.25 -21.047 1 93.12 421 GLU B O 1
ATOM 11050 N N . LEU B 1 422 ? 0.501 -31.094 -19.109 1 94.81 422 LEU B N 1
ATOM 11051 C CA . LEU B 1 422 ? -0.602 -30.641 -18.266 1 94.81 422 LEU B CA 1
ATOM 11052 C C . LEU B 1 422 ? -0.197 -29.422 -17.453 1 94.81 422 LEU B C 1
ATOM 11054 O O . LEU B 1 422 ? -0.987 -28.906 -16.656 1 94.81 422 LEU B O 1
ATOM 11058 N N . SER B 1 423 ? 1.01 -29 -17.625 1 94.88 423 SER B N 1
ATOM 11059 C CA . SER B 1 423 ? 1.473 -27.844 -16.859 1 94.88 423 SER B CA 1
ATOM 11060 C C . SER B 1 423 ? 2.553 -27.078 -17.625 1 94.88 423 SER B C 1
ATOM 11062 O O . SER B 1 423 ? 3.129 -27.594 -18.578 1 94.88 423 SER B O 1
ATOM 11064 N N . PHE B 1 424 ? 2.707 -25.844 -17.375 1 95.75 424 PHE B N 1
ATOM 11065 C CA . PHE B 1 424 ? 3.809 -24.984 -17.797 1 95.75 424 PHE B CA 1
ATOM 11066 C C . PHE B 1 424 ? 4.547 -24.406 -16.609 1 95.75 424 PHE B C 1
ATOM 11068 O O . PHE B 1 424 ? 3.998 -23.594 -15.859 1 95.75 424 PHE B O 1
ATOM 11075 N N . ASP B 1 425 ? 5.719 -24.844 -16.422 1 94.69 425 ASP B N 1
ATOM 11076 C CA . ASP B 1 425 ? 6.453 -24.562 -15.188 1 94.69 425 ASP B CA 1
ATOM 11077 C C . ASP B 1 425 ? 7.848 -24.031 -15.5 1 94.69 425 ASP B C 1
ATOM 11079 O O . ASP B 1 425 ? 8.656 -24.703 -16.141 1 94.69 425 ASP B O 1
ATOM 11083 N N . LEU B 1 426 ? 8.133 -22.812 -15.047 1 93.62 426 LEU B N 1
ATOM 11084 C CA . LEU B 1 426 ? 9.43 -22.172 -15.258 1 93.62 426 LEU B CA 1
ATOM 11085 C C . LEU B 1 426 ? 10.227 -22.109 -13.961 1 93.62 426 LEU B C 1
ATOM 11087 O O . LEU B 1 426 ? 11.078 -21.234 -13.797 1 93.62 426 LEU B O 1
ATOM 11091 N N . SER B 1 427 ? 10.023 -22.922 -13.023 1 90.06 427 SER B N 1
ATOM 11092 C CA . SER B 1 427 ? 10.609 -22.891 -11.695 1 90.06 427 SER B CA 1
ATOM 11093 C C . SER B 1 427 ? 12.117 -23.109 -11.75 1 90.06 427 SER B C 1
ATOM 11095 O O . SER B 1 427 ? 12.836 -22.75 -10.812 1 90.06 427 SER B O 1
ATOM 11097 N N . GLY B 1 428 ? 12.555 -23.672 -12.852 1 84.81 428 GLY B N 1
ATOM 11098 C CA . GLY B 1 428 ? 13.992 -23.906 -12.977 1 84.81 428 GLY B CA 1
ATOM 11099 C C . GLY B 1 428 ? 14.781 -22.625 -13.219 1 84.81 428 GLY B C 1
ATOM 11100 O O . GLY B 1 428 ? 16 -22.625 -13.094 1 84.81 428 GLY B O 1
ATOM 11101 N N . MET B 1 429 ? 14.086 -21.531 -13.484 1 85.94 429 MET B N 1
ATOM 11102 C CA . MET B 1 429 ? 14.75 -20.25 -13.672 1 85.94 429 MET B CA 1
ATOM 11103 C C . MET B 1 429 ? 14.938 -19.547 -12.336 1 85.94 429 MET B C 1
ATOM 11105 O O . MET B 1 429 ? 14.117 -18.703 -11.953 1 85.94 429 MET B O 1
ATOM 11109 N N . MET B 1 430 ? 15.961 -19.844 -11.625 1 74 430 MET B N 1
ATOM 11110 C CA . MET B 1 430 ? 16.094 -19.453 -10.219 1 74 430 MET B CA 1
ATOM 11111 C C . MET B 1 430 ? 17 -18.234 -10.086 1 74 430 MET B C 1
ATOM 11113 O O . MET B 1 430 ? 17.016 -17.578 -9.047 1 74 430 MET B O 1
ATOM 11117 N N . HIS B 1 431 ? 17.781 -17.938 -11.117 1 71.81 431 HIS B N 1
ATOM 11118 C CA . HIS B 1 431 ? 18.688 -16.812 -10.969 1 71.81 431 HIS B CA 1
ATOM 11119 C C . HIS B 1 431 ? 17.938 -15.484 -10.945 1 71.81 431 HIS B C 1
ATOM 11121 O O . HIS B 1 431 ? 17.047 -15.258 -11.766 1 71.81 431 HIS B O 1
ATOM 11127 N N . PRO B 1 432 ? 18.422 -14.766 -9.852 1 64.44 432 PRO B N 1
ATOM 11128 C CA . PRO B 1 432 ? 17.781 -13.453 -9.797 1 64.44 432 PRO B CA 1
ATOM 11129 C C . PRO B 1 432 ? 18.047 -12.609 -11.047 1 64.44 432 PRO B C 1
ATOM 11131 O O . PRO B 1 432 ? 19.141 -12.664 -11.609 1 64.44 432 PRO B O 1
ATOM 11134 N N . ASP B 1 433 ? 17.172 -11.992 -11.734 1 66.31 433 ASP B N 1
ATOM 11135 C CA . ASP B 1 433 ? 17.266 -11.07 -12.867 1 66.31 433 ASP B CA 1
ATOM 11136 C C . ASP B 1 433 ? 17.375 -11.828 -14.188 1 66.31 433 ASP B C 1
ATOM 11138 O O . ASP B 1 433 ? 17.906 -11.297 -15.164 1 66.31 433 ASP B O 1
ATOM 11142 N N . GLU B 1 434 ? 17.094 -13.188 -14.008 1 81.44 434 GLU B N 1
ATOM 11143 C CA . GLU B 1 434 ? 17.109 -13.93 -15.258 1 81.44 434 GLU B CA 1
ATOM 11144 C C . GLU B 1 434 ? 16.016 -13.438 -16.203 1 81.44 434 GLU B C 1
ATOM 11146 O O . GLU B 1 434 ? 14.906 -13.117 -15.773 1 81.44 434 GLU B O 1
ATOM 11151 N N . THR B 1 435 ? 16.391 -13.227 -17.469 1 87.94 435 THR B N 1
ATOM 11152 C CA . THR B 1 435 ? 15.469 -12.758 -18.484 1 87.94 435 THR B CA 1
ATOM 11153 C C . THR B 1 435 ? 15.18 -13.852 -19.516 1 87.94 435 THR B C 1
ATOM 11155 O O . THR B 1 435 ? 16.094 -14.539 -19.969 1 87.94 435 THR B O 1
ATOM 11158 N N . LEU B 1 436 ? 13.984 -14.188 -19.688 1 91.31 436 LEU B N 1
ATOM 11159 C CA . LEU B 1 436 ? 13.555 -15.094 -20.734 1 91.31 436 LEU B CA 1
ATOM 11160 C C . LEU B 1 436 ? 13.461 -14.359 -22.078 1 91.31 436 LEU B C 1
ATOM 11162 O O . LEU B 1 436 ? 12.578 -13.531 -22.281 1 91.31 436 LEU B O 1
ATOM 11166 N N . THR B 1 437 ? 14.352 -14.633 -22.953 1 88.12 437 THR B N 1
ATOM 11167 C CA . THR B 1 437 ? 14.422 -13.977 -24.25 1 88.12 437 THR B CA 1
ATOM 11168 C C . THR B 1 437 ? 13.305 -14.477 -25.172 1 88.12 437 THR B C 1
ATOM 11170 O O . THR B 1 437 ? 12.672 -15.5 -24.875 1 88.12 437 THR B O 1
ATOM 11173 N N . GLN B 1 438 ? 13.031 -13.789 -26.219 1 88.06 438 GLN B N 1
ATOM 11174 C CA . GLN B 1 438 ? 12.031 -14.211 -27.203 1 88.06 438 GLN B CA 1
ATOM 11175 C C . GLN B 1 438 ? 12.438 -15.516 -27.875 1 88.06 438 GLN B C 1
ATOM 11177 O O . GLN B 1 438 ? 11.602 -16.391 -28.094 1 88.06 438 GLN B O 1
ATOM 11182 N N . LYS B 1 439 ? 13.641 -15.531 -28.234 1 89.25 439 LYS B N 1
ATOM 11183 C CA . LYS B 1 439 ? 14.164 -16.75 -28.828 1 89.25 439 LYS B CA 1
ATOM 11184 C C . LYS B 1 439 ? 14.023 -17.938 -27.875 1 89.25 439 LYS B C 1
ATOM 11186 O O . LYS B 1 439 ? 13.633 -19.031 -28.281 1 89.25 439 LYS B O 1
ATOM 11191 N N . GLY B 1 440 ? 14.375 -17.734 -26.641 1 90.38 440 GLY B N 1
ATOM 11192 C CA . GLY B 1 440 ? 14.25 -18.766 -25.641 1 90.38 440 GLY B CA 1
ATOM 11193 C C . GLY B 1 440 ? 12.82 -19.266 -25.453 1 90.38 440 GLY B C 1
ATOM 11194 O O . GLY B 1 440 ? 12.578 -20.469 -25.359 1 90.38 440 GLY B O 1
ATOM 11195 N N . LEU B 1 441 ? 11.961 -18.312 -25.406 1 91.38 441 LEU B N 1
ATOM 11196 C CA . LEU B 1 441 ? 10.555 -18.656 -25.25 1 91.38 441 LEU B CA 1
ATOM 11197 C C . LEU B 1 441 ? 10.047 -19.438 -26.469 1 91.38 441 LEU B C 1
ATOM 11199 O O . LEU B 1 441 ? 9.297 -20.391 -26.344 1 91.38 441 LEU B O 1
ATOM 11203 N N . THR B 1 442 ? 10.453 -19.016 -27.641 1 90.56 442 THR B N 1
ATOM 11204 C CA . THR B 1 442 ? 10.062 -19.688 -28.875 1 90.56 442 THR B CA 1
ATOM 11205 C C . THR B 1 442 ? 10.617 -21.109 -28.891 1 90.56 442 THR B C 1
ATOM 11207 O O . THR B 1 442 ? 9.898 -22.047 -29.25 1 90.56 442 THR B O 1
ATOM 11210 N N . ASN B 1 443 ? 11.867 -21.266 -28.5 1 89.62 443 ASN B N 1
ATOM 11211 C CA . ASN B 1 443 ? 12.477 -22.594 -28.438 1 89.62 443 ASN B CA 1
ATOM 11212 C C . ASN B 1 443 ? 11.734 -23.5 -27.469 1 89.62 443 ASN B C 1
ATOM 11214 O O . ASN B 1 443 ? 11.523 -24.688 -27.75 1 89.62 443 ASN B O 1
ATOM 11218 N N . LEU B 1 444 ? 11.383 -22.969 -26.453 1 91.81 444 LEU B N 1
ATOM 11219 C CA . LEU B 1 444 ? 10.68 -23.734 -25.422 1 91.81 444 LEU B CA 1
ATOM 11220 C C . LEU B 1 444 ? 9.297 -24.156 -25.906 1 91.81 444 LEU B C 1
ATOM 11222 O O . LEU B 1 444 ? 8.953 -25.328 -25.859 1 91.81 444 LEU B O 1
ATOM 11226 N N . LEU B 1 445 ? 8.523 -23.266 -26.484 1 92.69 445 LEU B N 1
ATOM 11227 C CA . LEU B 1 445 ? 7.125 -23.5 -26.812 1 92.69 445 LEU B CA 1
ATOM 11228 C C . LEU B 1 445 ? 6.996 -24.312 -28.109 1 92.69 445 LEU B C 1
ATOM 11230 O O . LEU B 1 445 ? 5.988 -24.984 -28.312 1 92.69 445 LEU B O 1
ATOM 11234 N N . ARG B 1 446 ? 8.023 -24.203 -28.953 1 91.25 446 ARG B N 1
ATOM 11235 C CA . ARG B 1 446 ? 7.996 -25.016 -30.156 1 91.25 446 ARG B CA 1
ATOM 11236 C C . ARG B 1 446 ? 8.055 -26.5 -29.828 1 91.25 446 ARG B C 1
ATOM 11238 O O . ARG B 1 446 ? 7.504 -27.328 -30.562 1 91.25 446 ARG B O 1
ATOM 11245 N N . ASN B 1 447 ? 8.594 -26.812 -28.719 1 90.44 447 ASN B N 1
ATOM 11246 C CA . ASN B 1 447 ? 8.867 -28.219 -28.406 1 90.44 447 ASN B CA 1
ATOM 11247 C C . ASN B 1 447 ? 7.891 -28.75 -27.375 1 90.44 447 ASN B C 1
ATOM 11249 O O . ASN B 1 447 ? 8 -29.906 -26.953 1 90.44 447 ASN B O 1
ATOM 11253 N N . ILE B 1 448 ? 7.004 -27.969 -26.922 1 92.38 448 ILE B N 1
ATOM 11254 C CA . ILE B 1 448 ? 6.047 -28.406 -25.922 1 92.38 448 ILE B CA 1
ATOM 11255 C C . ILE B 1 448 ? 4.629 -28.297 -26.469 1 92.38 448 ILE B C 1
ATOM 11257 O O . ILE B 1 448 ? 4.234 -27.25 -26.984 1 92.38 448 ILE B O 1
ATOM 11261 N N . ASN B 1 449 ? 3.889 -29.344 -26.406 1 93.19 449 ASN B N 1
ATOM 11262 C CA . ASN B 1 449 ? 2.463 -29.344 -26.719 1 93.19 449 ASN B CA 1
ATOM 11263 C C . ASN B 1 449 ? 1.615 -29.422 -25.453 1 93.19 449 ASN B C 1
ATOM 11265 O O . ASN B 1 449 ? 1.894 -30.234 -24.562 1 93.19 449 ASN B O 1
ATOM 11269 N N . PHE B 1 450 ? 0.613 -28.562 -25.422 1 95.56 450 PHE B N 1
ATOM 11270 C CA . PHE B 1 450 ? -0.171 -28.469 -24.203 1 95.56 450 PHE B CA 1
ATOM 11271 C C . PHE B 1 450 ? -1.567 -29.031 -24.406 1 95.56 450 PHE B C 1
ATOM 11273 O O . PHE B 1 450 ? -2.096 -29.016 -25.516 1 95.56 450 PHE B O 1
ATOM 11280 N N . GLU B 1 451 ? -2.092 -29.609 -23.312 1 95.12 451 GLU B N 1
ATOM 11281 C CA . GLU B 1 451 ? -3.527 -29.859 -23.234 1 95.12 451 GLU B CA 1
ATOM 11282 C C . GLU B 1 451 ? -4.316 -28.562 -23.188 1 95.12 451 GLU B C 1
ATOM 11284 O O . GLU B 1 451 ? -3.773 -27.516 -22.844 1 95.12 451 GLU B O 1
ATOM 11289 N N . ASP B 1 452 ? -5.566 -28.562 -23.578 1 96.31 452 ASP B N 1
ATOM 11290 C CA . ASP B 1 452 ? -6.398 -27.375 -23.578 1 96.31 452 ASP B CA 1
ATOM 11291 C C . ASP B 1 452 ? -6.617 -26.859 -22.156 1 96.31 452 ASP B C 1
ATOM 11293 O O . ASP B 1 452 ? -6.953 -25.688 -21.953 1 96.31 452 ASP B O 1
ATOM 11297 N N . THR B 1 453 ? -6.531 -27.797 -21.203 1 97.25 453 THR B N 1
ATOM 11298 C CA . THR B 1 453 ? -6.645 -27.469 -19.781 1 97.25 453 THR B CA 1
ATOM 11299 C C . THR B 1 453 ? -5.363 -27.828 -19.031 1 97.25 453 THR B C 1
ATOM 11301 O O . THR B 1 453 ? -4.938 -28.984 -19.047 1 97.25 453 THR B O 1
ATOM 11304 N N . LEU B 1 454 ? -4.766 -26.781 -18.422 1 97.38 454 LEU B N 1
ATOM 11305 C CA . LEU B 1 454 ? -3.555 -27.031 -17.656 1 97.38 454 LEU B CA 1
ATOM 11306 C C . LEU B 1 454 ? -3.873 -27.125 -16.156 1 97.38 454 LEU B C 1
ATOM 11308 O O . LEU B 1 454 ? -4.723 -26.391 -15.656 1 97.38 454 LEU B O 1
ATOM 11312 N N . GLN B 1 455 ? -3.213 -28.016 -15.516 1 96.56 455 GLN B N 1
ATOM 11313 C CA . GLN B 1 455 ? -3.342 -28.109 -14.062 1 96.56 455 GLN B CA 1
ATOM 11314 C C . GLN B 1 455 ? -2.799 -26.844 -13.383 1 96.56 455 GLN B C 1
ATOM 11316 O O . GLN B 1 455 ? -3.391 -26.359 -12.422 1 96.56 455 GLN B O 1
ATOM 11321 N N . TYR B 1 456 ? -1.625 -26.469 -13.836 1 96.56 456 TYR B N 1
ATOM 11322 C CA . TYR B 1 456 ? -1.103 -25.266 -13.227 1 96.56 456 TYR B CA 1
ATOM 11323 C C . TYR B 1 456 ? -0.071 -24.594 -14.125 1 96.56 456 TYR B C 1
ATOM 11325 O O . TYR B 1 456 ? 0.426 -25.219 -15.07 1 96.56 456 TYR B O 1
ATOM 11333 N N . VAL B 1 457 ? 0.174 -23.312 -13.953 1 97.44 457 VAL B N 1
ATOM 11334 C CA . VAL B 1 457 ? 1.259 -22.516 -14.508 1 97.44 457 VAL B CA 1
ATOM 11335 C C . VAL B 1 457 ? 2.102 -21.922 -13.383 1 97.44 457 VAL B C 1
ATOM 11337 O O . VAL B 1 457 ? 1.562 -21.359 -12.43 1 97.44 457 VAL B O 1
ATOM 11340 N N . TRP B 1 458 ? 3.359 -22.141 -13.438 1 96.38 458 TRP B N 1
ATOM 11341 C CA . TRP B 1 458 ? 4.273 -21.641 -12.422 1 96.38 458 TRP B CA 1
ATOM 11342 C C . TRP B 1 458 ? 5.324 -20.719 -13.039 1 96.38 458 TRP B C 1
ATOM 11344 O O . TRP B 1 458 ? 6.113 -21.156 -13.883 1 96.38 458 TRP B O 1
ATOM 11354 N N . ILE B 1 459 ? 5.34 -19.469 -12.625 1 95.31 459 ILE B N 1
ATOM 11355 C CA . ILE B 1 459 ? 6.305 -18.484 -13.125 1 95.31 459 ILE B CA 1
ATOM 11356 C C . ILE B 1 459 ? 7.043 -17.859 -11.945 1 95.31 459 ILE B C 1
ATOM 11358 O O . ILE B 1 459 ? 6.445 -17.141 -11.133 1 95.31 459 ILE B O 1
ATOM 11362 N N . PRO B 1 460 ? 8.359 -18.094 -11.836 1 93.25 460 PRO B N 1
ATOM 11363 C CA . PRO B 1 460 ? 9.148 -17.438 -10.789 1 93.25 460 PRO B CA 1
ATOM 11364 C C . PRO B 1 460 ? 9.438 -15.977 -11.102 1 93.25 460 PRO B C 1
ATOM 11366 O O . PRO B 1 460 ? 8.82 -15.398 -12.008 1 93.25 460 PRO B O 1
ATOM 11369 N N . ARG B 1 461 ? 10.25 -15.344 -10.289 1 91.19 461 ARG B N 1
ATOM 11370 C CA . ARG B 1 461 ? 10.609 -13.945 -10.516 1 91.19 461 ARG B CA 1
ATOM 11371 C C . ARG B 1 461 ? 11.531 -13.812 -11.727 1 91.19 461 ARG B C 1
ATOM 11373 O O . ARG B 1 461 ? 12.742 -13.977 -11.609 1 91.19 461 ARG B O 1
ATOM 11380 N N . ILE B 1 462 ? 10.922 -13.516 -12.867 1 90.69 462 ILE B N 1
ATOM 11381 C CA . ILE B 1 462 ? 11.695 -13.367 -14.094 1 90.69 462 ILE B CA 1
ATOM 11382 C C . ILE B 1 462 ? 11.156 -12.195 -14.906 1 90.69 462 ILE B C 1
ATOM 11384 O O . ILE B 1 462 ? 10.055 -11.703 -14.641 1 90.69 462 ILE B O 1
ATOM 11388 N N . THR B 1 463 ? 11.969 -11.711 -15.805 1 90.31 463 THR B N 1
ATOM 11389 C CA . THR B 1 463 ? 11.531 -10.742 -16.812 1 90.31 463 THR B CA 1
ATOM 11390 C C . THR B 1 463 ? 11.445 -11.391 -18.188 1 90.31 463 THR B C 1
ATOM 11392 O O . THR B 1 463 ? 12.188 -12.328 -18.484 1 90.31 463 THR B O 1
ATOM 11395 N N . VAL B 1 464 ? 10.469 -11.008 -18.891 1 91.12 464 VAL B N 1
ATOM 11396 C CA . VAL B 1 464 ? 10.273 -11.547 -20.234 1 91.12 464 VAL B CA 1
ATOM 11397 C C . VAL B 1 464 ? 10.508 -10.445 -21.281 1 91.12 464 VAL B C 1
ATOM 11399 O O . VAL B 1 464 ? 9.961 -9.344 -21.156 1 91.12 464 VAL B O 1
ATOM 11402 N N . GLU B 1 465 ? 11.352 -10.773 -22.219 1 87.44 465 GLU B N 1
ATOM 11403 C CA . GLU B 1 465 ? 11.617 -9.82 -23.297 1 87.44 465 GLU B CA 1
ATOM 11404 C C . GLU B 1 465 ? 10.414 -9.688 -24.219 1 87.44 465 GLU B C 1
ATOM 11406 O O . GLU B 1 465 ? 9.867 -10.688 -24.703 1 87.44 465 GLU B O 1
ATOM 11411 N N . GLU B 1 466 ? 9.906 -8.484 -24.422 1 79.88 466 GLU B N 1
ATOM 11412 C CA . GLU B 1 466 ? 8.758 -8.25 -25.281 1 79.88 466 GLU B CA 1
ATOM 11413 C C . GLU B 1 466 ? 9.188 -8.133 -26.75 1 79.88 466 GLU B C 1
ATOM 11415 O O . GLU B 1 466 ? 10.312 -7.723 -27.031 1 79.88 466 GLU B O 1
ATOM 11420 N N . PRO B 1 467 ? 8.188 -8.695 -27.609 1 77.31 467 PRO B N 1
ATOM 11421 C CA . PRO B 1 467 ? 8.523 -8.594 -29.031 1 77.31 467 PRO B CA 1
ATOM 11422 C C . PRO B 1 467 ? 8.648 -7.145 -29.516 1 77.31 467 PRO B C 1
ATOM 11424 O O . PRO B 1 467 ? 7.934 -6.266 -29.016 1 77.31 467 PRO B O 1
ATOM 11427 N N . GLN B 1 468 ? 9.781 -6.801 -30.078 1 63.56 468 GLN B N 1
ATOM 11428 C CA . GLN B 1 468 ? 9.969 -5.465 -30.641 1 63.56 468 GLN B CA 1
ATOM 11429 C C . GLN B 1 468 ? 9 -5.207 -31.797 1 63.56 468 GLN B C 1
ATOM 11431 O O . GLN B 1 468 ? 8.797 -6.07 -32.656 1 63.56 468 GLN B O 1
ATOM 11436 N N . GLN B 1 469 ? 7.98 -4.465 -31.656 1 51.72 469 GLN B N 1
ATOM 11437 C CA . GLN B 1 469 ? 7.172 -4.07 -32.812 1 51.72 469 GLN B CA 1
ATOM 11438 C C . GLN B 1 469 ? 8.047 -3.738 -34 1 51.72 469 GLN B C 1
ATOM 11440 O O . GLN B 1 469 ? 9.094 -3.109 -33.875 1 51.72 469 GLN B O 1
ATOM 11445 N N . SER B 1 470 ? 7.934 -4.566 -35.031 1 39.84 470 SER B N 1
ATOM 11446 C CA . SER B 1 470 ? 8.594 -4.328 -36.312 1 39.84 470 SER B CA 1
ATOM 11447 C C . SER B 1 470 ? 8.625 -2.842 -36.656 1 39.84 470 SER B C 1
ATOM 11449 O O . SER B 1 470 ? 7.625 -2.141 -36.469 1 39.84 470 SER B O 1
ATOM 11451 N N . LYS B 1 471 ? 9.852 -2.424 -36.938 1 41.38 471 LYS B N 1
ATOM 11452 C CA . LYS B 1 471 ? 10.156 -1.142 -37.562 1 41.38 471 LYS B CA 1
ATOM 11453 C C . LYS B 1 471 ? 9.344 -0.953 -38.844 1 41.38 471 LYS B C 1
ATOM 11455 O O . LYS B 1 471 ? 9.484 -1.723 -39.781 1 41.38 471 LYS B O 1
ATOM 11460 N N . SER B 1 472 ? 8.133 -0.567 -38.906 1 35.62 472 SER B N 1
ATOM 11461 C CA . SER B 1 472 ? 7.969 0.004 -40.25 1 35.62 472 SER B CA 1
ATOM 11462 C C . SER B 1 472 ? 9.188 0.818 -40.656 1 35.62 472 SER B C 1
ATOM 11464 O O . SER B 1 472 ? 9.852 1.422 -39.781 1 35.62 472 SER B O 1
ATOM 11466 N N . ARG B 1 473 ? 9.75 0.627 -41.875 1 37.16 473 ARG B N 1
ATOM 11467 C CA . ARG B 1 473 ? 10.82 1.297 -42.594 1 37.16 473 ARG B CA 1
ATOM 11468 C C . ARG B 1 473 ? 10.812 2.797 -42.312 1 37.16 473 ARG B C 1
ATOM 11470 O O . ARG B 1 473 ? 11.547 3.555 -42.969 1 37.16 473 ARG B O 1
ATOM 11477 N N . THR B 1 474 ? 9.758 3.537 -42.031 1 34.31 474 THR B N 1
ATOM 11478 C CA . THR B 1 474 ? 10.07 4.953 -42.219 1 34.31 474 THR B CA 1
ATOM 11479 C C . THR B 1 474 ? 11.234 5.367 -41.344 1 34.31 474 THR B C 1
ATOM 11481 O O . THR B 1 474 ? 11.555 4.68 -40.344 1 34.31 474 THR B O 1
ATOM 11484 N N . SER B 1 475 ? 11.516 6.844 -41.281 1 32.59 475 SER B N 1
ATOM 11485 C CA . SER B 1 475 ? 12.664 7.691 -41 1 32.59 475 SER B CA 1
ATOM 11486 C C . SER B 1 475 ? 13.312 7.301 -39.656 1 32.59 475 SER B C 1
ATOM 11488 O O . SER B 1 475 ? 12.68 6.648 -38.844 1 32.59 475 SER B O 1
ATOM 11490 N N . MET B 1 476 ? 14.648 7.684 -39.5 1 32.91 476 MET B N 1
ATOM 11491 C CA . MET B 1 476 ? 15.781 7.883 -38.594 1 32.91 476 MET B CA 1
ATOM 11492 C C . MET B 1 476 ? 15.312 8.32 -37.219 1 32.91 476 MET B C 1
ATOM 11494 O O . MET B 1 476 ? 16.125 8.742 -36.375 1 32.91 476 MET B O 1
ATOM 11498 N N . ARG B 1 477 ? 14.07 8.781 -37.125 1 34.78 477 ARG B N 1
ATOM 11499 C CA . ARG B 1 477 ? 13.914 9.469 -35.844 1 34.78 477 ARG B CA 1
ATOM 11500 C C . ARG B 1 477 ? 14.203 8.523 -34.688 1 34.78 477 ARG B C 1
ATOM 11502 O O . ARG B 1 477 ? 13.789 7.363 -34.688 1 34.78 477 ARG B O 1
ATOM 11509 N N . LYS B 1 478 ? 15.242 8.859 -33.875 1 37.53 478 LYS B N 1
ATOM 11510 C CA . LYS B 1 478 ? 15.68 8.398 -32.562 1 37.53 478 LYS B CA 1
ATOM 11511 C C . LYS B 1 478 ? 14.516 7.789 -31.797 1 37.53 478 LYS B C 1
ATOM 11513 O O . LYS B 1 478 ? 13.539 8.477 -31.5 1 37.53 478 LYS B O 1
ATOM 11518 N N . GLN B 1 479 ? 14.156 6.668 -32 1 39.47 479 GLN B N 1
ATOM 11519 C CA . GLN B 1 479 ? 13.094 5.867 -31.391 1 39.47 479 GLN B CA 1
ATOM 11520 C C . GLN B 1 479 ? 13.047 6.066 -29.875 1 39.47 479 GLN B C 1
ATOM 11522 O O . GLN B 1 479 ? 13.883 5.531 -29.156 1 39.47 479 GLN B O 1
ATOM 11527 N N . MET B 1 480 ? 12.711 7.188 -29.406 1 39.69 480 MET B N 1
ATOM 11528 C CA . MET B 1 480 ? 12.445 7.406 -27.984 1 39.69 480 MET B CA 1
ATOM 11529 C C . MET B 1 480 ? 11.711 6.215 -27.375 1 39.69 480 MET B C 1
ATOM 11531 O O . MET B 1 480 ? 10.719 5.742 -27.922 1 39.69 480 MET B O 1
ATOM 11535 N N . LYS B 1 481 ? 12.438 5.309 -26.703 1 49.34 481 LYS B N 1
ATOM 11536 C CA . LYS B 1 481 ? 11.805 4.305 -25.859 1 49.34 481 LYS B CA 1
ATOM 11537 C C . LYS B 1 481 ? 10.438 4.785 -25.359 1 49.34 481 LYS B C 1
ATOM 11539 O O . LYS B 1 481 ? 10.32 5.895 -24.844 1 49.34 481 LYS B O 1
ATOM 11544 N N . PRO B 1 482 ? 9.359 4.309 -25.953 1 54 482 PRO B N 1
ATOM 11545 C CA . PRO B 1 482 ? 8.078 4.762 -25.406 1 54 482 PRO B CA 1
ATOM 11546 C C . PRO B 1 482 ? 8.086 4.863 -23.875 1 54 482 PRO B C 1
ATOM 11548 O O . PRO B 1 482 ? 8.609 3.98 -23.203 1 54 482 PRO B O 1
ATOM 11551 N N . VAL B 1 483 ? 8.039 5.984 -23.328 1 61.44 483 VAL B N 1
ATOM 11552 C CA . VAL B 1 483 ? 7.918 6.215 -21.891 1 61.44 483 VAL B CA 1
ATOM 11553 C C . VAL B 1 483 ? 6.746 5.41 -21.344 1 61.44 483 VAL B C 1
ATOM 11555 O O . VAL B 1 483 ? 5.621 5.512 -21.844 1 61.44 483 VAL B O 1
ATOM 11558 N N . PRO B 1 484 ? 7.062 4.32 -20.578 1 73.88 484 PRO B N 1
ATOM 11559 C CA . PRO B 1 484 ? 6 3.494 -20 1 73.88 484 PRO B CA 1
ATOM 11560 C C . PRO B 1 484 ? 4.922 4.32 -19.312 1 73.88 484 PRO B C 1
ATOM 11562 O O . PRO B 1 484 ? 5.23 5.324 -18.656 1 73.88 484 PRO B O 1
ATOM 11565 N N . ASP B 1 485 ? 3.703 4.184 -19.828 1 87.56 485 ASP B N 1
ATOM 11566 C CA . ASP B 1 485 ? 2.551 4.781 -19.156 1 87.56 485 ASP B CA 1
ATOM 11567 C C . ASP B 1 485 ? 2.266 4.086 -17.828 1 87.56 485 ASP B C 1
ATOM 11569 O O . ASP B 1 485 ? 1.421 3.189 -17.766 1 87.56 485 ASP B O 1
ATOM 11573 N N . GLY B 1 486 ? 2.996 4.473 -16.797 1 86.94 486 GLY B N 1
ATOM 11574 C CA . GLY B 1 486 ? 2.934 3.859 -15.484 1 86.94 486 GLY B CA 1
ATOM 11575 C C . GLY B 1 486 ? 4.18 3.072 -15.133 1 86.94 486 GLY B C 1
ATOM 11576 O O . GLY B 1 486 ? 4.906 2.619 -16.016 1 86.94 486 GLY B O 1
ATOM 11577 N N . ALA B 1 487 ? 4.395 2.879 -13.992 1 90.25 487 ALA B N 1
ATOM 11578 C CA . ALA B 1 487 ? 5.629 2.229 -13.555 1 90.25 487 ALA B CA 1
ATOM 11579 C C . ALA B 1 487 ? 5.457 0.712 -13.5 1 90.25 487 ALA B C 1
ATOM 11581 O O . ALA B 1 487 ? 6.426 -0.019 -13.273 1 90.25 487 ALA B O 1
ATOM 11582 N N . GLY B 1 488 ? 4.215 0.155 -13.727 1 93.75 488 GLY B N 1
ATOM 11583 C CA . GLY B 1 488 ? 3.934 -1.265 -13.586 1 93.75 488 GLY B CA 1
ATOM 11584 C C . GLY B 1 488 ? 4.43 -2.088 -14.758 1 93.75 488 GLY B C 1
ATOM 11585 O O . GLY B 1 488 ? 4.426 -1.62 -15.898 1 93.75 488 GLY B O 1
ATOM 11586 N N . ARG B 1 489 ? 4.895 -3.363 -14.5 1 93.19 489 ARG B N 1
ATOM 11587 C CA . ARG B 1 489 ? 5.332 -4.305 -15.523 1 93.19 489 ARG B CA 1
ATOM 11588 C C . ARG B 1 489 ? 4.141 -4.895 -16.266 1 93.19 489 ARG B C 1
ATOM 11590 O O . ARG B 1 489 ? 3.01 -4.848 -15.781 1 93.19 489 ARG B O 1
ATOM 11597 N N . SER B 1 490 ? 4.348 -5.383 -17.5 1 94.25 490 SER B N 1
ATOM 11598 C CA . SER B 1 490 ? 3.311 -6.055 -18.266 1 94.25 490 SER B CA 1
ATOM 11599 C C . SER B 1 490 ? 3.893 -7.188 -19.109 1 94.25 490 SER B C 1
ATOM 11601 O O . SER B 1 490 ? 3.227 -7.711 -20 1 94.25 490 SER B O 1
ATOM 11603 N N . ASP B 1 491 ? 5.082 -7.609 -18.859 1 93 491 ASP B N 1
ATOM 11604 C CA . ASP B 1 491 ? 5.805 -8.555 -19.703 1 93 491 ASP B CA 1
ATOM 11605 C C . ASP B 1 491 ? 5.191 -9.945 -19.625 1 93 491 ASP B C 1
ATOM 11607 O O . ASP B 1 491 ? 5.238 -10.711 -20.594 1 93 491 ASP B O 1
ATOM 11611 N N . LEU B 1 492 ? 4.562 -10.359 -18.531 1 95.31 492 LEU B N 1
ATOM 11612 C CA . LEU B 1 492 ? 4.023 -11.703 -18.391 1 95.31 492 LEU B CA 1
ATOM 11613 C C . LEU B 1 492 ? 2.766 -11.883 -19.234 1 95.31 492 LEU B C 1
ATOM 11615 O O . LEU B 1 492 ? 2.316 -13.016 -19.453 1 95.31 492 LEU B O 1
ATOM 11619 N N . VAL B 1 493 ? 2.174 -10.758 -19.672 1 96.12 493 VAL B N 1
ATOM 11620 C CA . VAL B 1 493 ? 1.029 -10.852 -20.562 1 96.12 493 VAL B CA 1
ATOM 11621 C C . VAL B 1 493 ? 1.421 -11.633 -21.812 1 96.12 493 VAL B C 1
ATOM 11623 O O . VAL B 1 493 ? 0.619 -12.406 -22.359 1 96.12 493 VAL B O 1
ATOM 11626 N N . HIS B 1 494 ? 2.607 -11.461 -22.188 1 94.25 494 HIS B N 1
ATOM 11627 C CA . HIS B 1 494 ? 3.107 -12.117 -23.391 1 94.25 494 HIS B CA 1
ATOM 11628 C C . HIS B 1 494 ? 3.143 -13.633 -23.219 1 94.25 494 HIS B C 1
ATOM 11630 O O . HIS B 1 494 ? 2.848 -14.383 -24.141 1 94.25 494 HIS B O 1
ATOM 11636 N N . ILE B 1 495 ? 3.506 -14.156 -22.078 1 95.06 495 ILE B N 1
ATOM 11637 C CA . ILE B 1 495 ? 3.574 -15.586 -21.812 1 95.06 495 ILE B CA 1
ATOM 11638 C C . ILE B 1 495 ? 2.176 -16.188 -21.906 1 95.06 495 ILE B C 1
ATOM 11640 O O . ILE B 1 495 ? 1.98 -17.219 -22.562 1 95.06 495 ILE B O 1
ATOM 11644 N N . PHE B 1 496 ? 1.239 -15.617 -21.297 1 97.06 496 PHE B N 1
ATOM 11645 C CA . PHE B 1 496 ? -0.117 -16.156 -21.281 1 97.06 496 PHE B CA 1
ATOM 11646 C C . PHE B 1 496 ? -0.754 -16.047 -22.672 1 97.06 496 PHE B C 1
ATOM 11648 O O . PHE B 1 496 ? -1.549 -16.906 -23.062 1 97.06 496 PHE B O 1
ATOM 11655 N N . ASN B 1 497 ? -0.379 -14.969 -23.438 1 95.62 497 ASN B N 1
ATOM 11656 C CA . ASN B 1 497 ? -0.836 -14.891 -24.812 1 95.62 497 ASN B CA 1
ATOM 11657 C C . ASN B 1 497 ? -0.288 -16.047 -25.656 1 95.62 497 ASN B C 1
ATOM 11659 O O . ASN B 1 497 ? -1.005 -16.609 -26.484 1 95.62 497 ASN B O 1
ATOM 11663 N N . GLN B 1 498 ? 0.943 -16.375 -25.438 1 95 498 GLN B N 1
ATOM 11664 C CA . GLN B 1 498 ? 1.55 -17.484 -26.156 1 95 498 GLN B CA 1
ATOM 11665 C C . GLN B 1 498 ? 0.898 -18.812 -25.781 1 95 498 GLN B C 1
ATOM 11667 O O . GLN B 1 498 ? 0.727 -19.688 -26.625 1 95 498 GLN B O 1
ATOM 11672 N N . LEU B 1 499 ? 0.541 -18.984 -24.516 1 96.31 499 LEU B N 1
ATOM 11673 C CA . LEU B 1 499 ? -0.158 -20.188 -24.094 1 96.31 499 LEU B CA 1
ATOM 11674 C C . LEU B 1 499 ? -1.521 -20.297 -24.766 1 96.31 499 LEU B C 1
ATOM 11676 O O . LEU B 1 499 ? -1.919 -21.375 -25.203 1 96.31 499 LEU B O 1
ATOM 11680 N N . ARG B 1 500 ? -2.203 -19.203 -24.922 1 96.75 500 ARG B N 1
ATOM 11681 C CA . ARG B 1 500 ? -3.479 -19.172 -25.641 1 96.75 500 ARG B CA 1
ATOM 11682 C C . ARG B 1 500 ? -3.297 -19.562 -27.109 1 96.75 500 ARG B C 1
ATOM 11684 O O . ARG B 1 500 ? -4.094 -20.328 -27.656 1 96.75 500 ARG B O 1
ATOM 11691 N N . ASN B 1 501 ? -2.25 -19.031 -27.672 1 95.25 501 ASN B N 1
ATOM 11692 C CA . ASN B 1 501 ? -1.951 -19.344 -29.062 1 95.25 501 ASN B CA 1
ATOM 11693 C C . ASN B 1 501 ? -1.635 -20.812 -29.25 1 95.25 501 ASN B C 1
ATOM 11695 O O . ASN B 1 501 ? -1.863 -21.375 -30.328 1 95.25 501 ASN B O 1
ATOM 11699 N N . LYS B 1 502 ? -1.14 -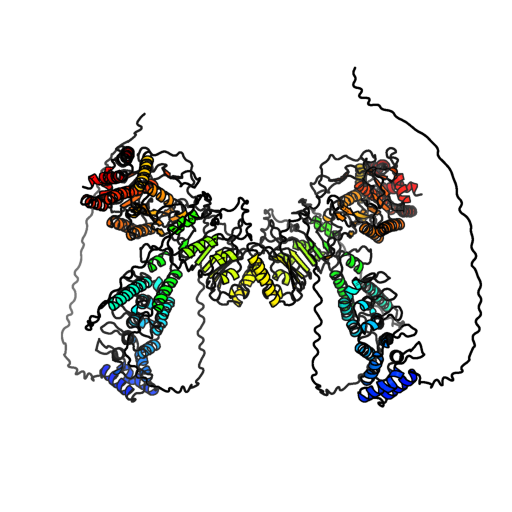21.469 -28.219 1 95.88 502 LYS B N 1
ATOM 11700 C CA . LYS B 1 502 ? -0.807 -22.891 -28.266 1 95.88 502 LYS B CA 1
ATOM 11701 C C . LYS B 1 502 ? -2.027 -23.766 -27.953 1 95.88 502 LYS B C 1
ATOM 11703 O O . LYS B 1 502 ? -1.921 -24.984 -27.859 1 95.88 502 LYS B O 1
ATOM 11708 N N . GLY B 1 503 ? -3.215 -23.078 -27.734 1 95.56 503 GLY B N 1
ATOM 11709 C CA . GLY B 1 503 ? -4.465 -23.812 -27.594 1 95.56 503 GLY B CA 1
ATOM 11710 C C . GLY B 1 503 ? -4.895 -24 -26.156 1 95.56 503 GLY B C 1
ATOM 11711 O O . GLY B 1 503 ? -5.859 -24.703 -25.875 1 95.56 503 GLY B O 1
ATOM 11712 N N . VAL B 1 504 ? -4.223 -23.391 -25.203 1 97.38 504 VAL B N 1
ATOM 11713 C CA . VAL B 1 504 ? -4.613 -23.484 -23.812 1 97.38 504 VAL B CA 1
ATOM 11714 C C . VAL B 1 504 ? -5.836 -22.609 -23.547 1 97.38 504 VAL B C 1
ATOM 11716 O O . VAL B 1 504 ? -5.805 -21.391 -23.797 1 97.38 504 VAL B O 1
ATOM 11719 N N . GLU B 1 505 ? -6.844 -23.188 -23.031 1 96.75 505 GLU B N 1
ATOM 11720 C CA . GLU B 1 505 ? -8.094 -22.469 -22.797 1 96.75 505 GLU B CA 1
ATOM 11721 C C . GLU B 1 505 ? -8.312 -22.234 -21.297 1 96.75 505 GLU B C 1
ATOM 11723 O O . GLU B 1 505 ? -8.875 -21.219 -20.906 1 96.75 505 GLU B O 1
ATOM 11728 N N . THR B 1 506 ? -7.898 -23.234 -20.531 1 97.44 506 THR B N 1
ATOM 11729 C CA . THR B 1 506 ? -8.156 -23.156 -19.094 1 97.44 506 THR B CA 1
ATOM 11730 C C . THR B 1 506 ? -6.879 -23.453 -18.312 1 97.44 506 THR B C 1
ATOM 11732 O O . THR B 1 506 ? -6.109 -24.344 -18.672 1 97.44 506 THR B O 1
ATOM 11735 N N . VAL B 1 507 ? -6.594 -22.625 -17.297 1 97.94 507 VAL B N 1
ATOM 11736 C CA . VAL B 1 507 ? -5.539 -22.844 -16.312 1 97.94 507 VAL B CA 1
ATOM 11737 C C . VAL B 1 507 ? -6.148 -22.938 -14.914 1 97.94 507 VAL B C 1
ATOM 11739 O O . VAL B 1 507 ? -6.605 -21.938 -14.367 1 97.94 507 VAL B O 1
ATOM 11742 N N . LEU B 1 508 ? -6.09 -24.047 -14.266 1 97.56 508 LEU B N 1
ATOM 11743 C CA . LEU B 1 508 ? -6.793 -24.25 -13 1 97.56 508 LEU B CA 1
ATOM 11744 C C . LEU B 1 508 ? -6.082 -23.547 -11.859 1 97.56 508 LEU B C 1
ATOM 11746 O O . LEU B 1 508 ? -6.727 -22.906 -11.016 1 97.56 508 LEU B O 1
ATOM 11750 N N . ARG B 1 509 ? -4.773 -23.641 -11.773 1 97.56 509 ARG B N 1
ATOM 11751 C CA . ARG B 1 509 ? -3.994 -23.031 -10.695 1 97.56 509 ARG B CA 1
ATOM 11752 C C . ARG B 1 509 ? -2.887 -22.141 -11.258 1 97.56 509 ARG B C 1
ATOM 11754 O O . ARG B 1 509 ? -2.172 -22.547 -12.18 1 97.56 509 ARG B O 1
ATOM 11761 N N . VAL B 1 510 ? -2.717 -21 -10.766 1 98 510 VAL B N 1
ATOM 11762 C CA . VAL B 1 510 ? -1.681 -20.078 -11.203 1 98 510 VAL B CA 1
ATOM 11763 C C . VAL B 1 510 ? -0.775 -19.719 -10.031 1 98 510 VAL B C 1
ATOM 11765 O O . VAL B 1 510 ? -1.258 -19.344 -8.961 1 98 510 VAL B O 1
ATOM 11768 N N . PHE B 1 511 ? 0.508 -19.906 -10.203 1 96.94 511 PHE B N 1
ATOM 11769 C CA . PHE B 1 511 ? 1.544 -19.5 -9.258 1 96.94 511 PHE B CA 1
ATOM 11770 C C . PHE B 1 511 ? 2.512 -18.516 -9.898 1 96.94 511 PHE B C 1
ATOM 11772 O O . PHE B 1 511 ? 3.283 -18.875 -10.789 1 96.94 511 PHE B O 1
ATOM 11779 N N . VAL B 1 512 ? 2.512 -17.266 -9.461 1 96.75 512 VAL B N 1
ATOM 11780 C CA . VAL B 1 512 ? 3.387 -16.25 -10.039 1 96.75 512 VAL B CA 1
ATOM 11781 C C . VAL B 1 512 ? 4.082 -15.477 -8.93 1 96.75 512 VAL B C 1
ATOM 11783 O O . VAL B 1 512 ? 3.428 -14.984 -8 1 96.75 512 VAL B O 1
ATOM 11786 N N . GLN B 1 513 ? 5.371 -15.406 -8.961 1 94.25 513 GLN B N 1
ATOM 11787 C CA . GLN B 1 513 ? 6.145 -14.539 -8.078 1 94.25 513 GLN B CA 1
ATOM 11788 C C . GLN B 1 513 ? 6.391 -13.18 -8.719 1 94.25 513 GLN B C 1
ATOM 11790 O O . GLN B 1 513 ? 7.258 -13.039 -9.586 1 94.25 513 GLN B O 1
ATOM 11795 N N . ASP B 1 514 ? 5.703 -12.125 -8.195 1 94.81 514 ASP B N 1
ATOM 11796 C CA . ASP B 1 514 ? 5.695 -10.836 -8.875 1 94.81 514 ASP B CA 1
ATOM 11797 C C . ASP B 1 514 ? 6.238 -9.727 -7.973 1 94.81 514 ASP B C 1
ATOM 11799 O O . ASP B 1 514 ? 6.578 -8.641 -8.445 1 94.81 514 ASP B O 1
ATOM 11803 N N . SER B 1 515 ? 6.203 -9.836 -6.668 1 91.5 515 SER B N 1
ATOM 11804 C CA . SER B 1 515 ? 6.664 -8.789 -5.762 1 91.5 515 SER B CA 1
ATOM 11805 C C . SER B 1 515 ? 8.172 -8.859 -5.551 1 91.5 515 SER B C 1
ATOM 11807 O O . SER B 1 515 ? 8.727 -9.938 -5.336 1 91.5 515 SER B O 1
ATOM 11809 N N . ASP B 1 516 ? 8.828 -7.734 -5.809 1 85.44 516 ASP B N 1
ATOM 11810 C CA . ASP B 1 516 ? 10.266 -7.559 -5.598 1 85.44 516 ASP B CA 1
ATOM 11811 C C . ASP B 1 516 ? 10.562 -6.195 -4.977 1 85.44 516 ASP B C 1
ATOM 11813 O O . ASP B 1 516 ? 9.977 -5.184 -5.367 1 85.44 516 ASP B O 1
ATOM 11817 N N . PRO B 1 517 ? 11.414 -6.117 -3.916 1 78.19 517 PRO B N 1
ATOM 11818 C CA . PRO B 1 517 ? 11.75 -4.828 -3.301 1 78.19 517 PRO B CA 1
ATOM 11819 C C . PRO B 1 517 ? 12.477 -3.891 -4.258 1 78.19 517 PRO B C 1
ATOM 11821 O O . PRO B 1 517 ? 12.391 -2.668 -4.113 1 78.19 517 PRO B O 1
ATOM 11824 N N . ASN B 1 518 ? 13.148 -4.465 -5.281 1 82.25 518 ASN B N 1
ATOM 11825 C CA . ASN B 1 518 ? 14 -3.645 -6.129 1 82.25 518 ASN B CA 1
ATOM 11826 C C . ASN B 1 518 ? 13.367 -3.4 -7.496 1 82.25 518 ASN B C 1
ATOM 11828 O O . ASN B 1 518 ? 13.922 -2.668 -8.32 1 82.25 518 ASN B O 1
ATOM 11832 N N . SER B 1 519 ? 12.258 -4.023 -7.777 1 86.88 519 SER B N 1
ATOM 11833 C CA . SER B 1 519 ? 11.594 -3.855 -9.062 1 86.88 519 SER B CA 1
ATOM 11834 C C . SER B 1 519 ? 10.078 -3.748 -8.891 1 86.88 519 SER B C 1
ATOM 11836 O O . SER B 1 519 ? 9.508 -4.355 -7.977 1 86.88 519 SER B O 1
ATOM 11838 N N . PRO B 1 520 ? 9.508 -2.988 -9.766 1 92.44 520 PRO B N 1
ATOM 11839 C CA . PRO B 1 520 ? 8.062 -2.836 -9.648 1 92.44 520 PRO B CA 1
ATOM 11840 C C . PRO B 1 520 ? 7.301 -4.109 -10.008 1 92.44 520 PRO B C 1
ATOM 11842 O O . PRO B 1 520 ? 7.77 -4.898 -10.828 1 92.44 520 PRO B O 1
ATOM 11845 N N . SER B 1 521 ? 6.176 -4.371 -9.422 1 95.94 521 SER B N 1
ATOM 11846 C CA . SER B 1 521 ? 5.281 -5.473 -9.766 1 95.94 521 SER B CA 1
ATOM 11847 C C . SER B 1 521 ? 4.469 -5.16 -11.016 1 95.94 521 SER B C 1
ATOM 11849 O O . SER B 1 521 ? 4.504 -4.035 -11.523 1 95.94 521 SER B O 1
ATOM 11851 N N . HIS B 1 522 ? 3.83 -6.098 -11.523 1 96.19 522 HIS B N 1
ATOM 11852 C CA . HIS B 1 522 ? 2.922 -5.902 -12.648 1 96.19 522 HIS B CA 1
ATOM 11853 C C . HIS B 1 522 ? 1.723 -5.051 -12.242 1 96.19 522 HIS B C 1
ATOM 11855 O O . HIS B 1 522 ? 1.293 -5.078 -11.086 1 96.19 522 HIS B O 1
ATOM 11861 N N . SER B 1 523 ? 1.241 -4.234 -13.188 1 96.19 523 SER B N 1
ATOM 11862 C CA . SER B 1 523 ? 0.027 -3.463 -12.945 1 96.19 523 SER B CA 1
ATOM 11863 C C . SER B 1 523 ? -1.192 -4.371 -12.836 1 96.19 523 SER B C 1
ATOM 11865 O O . SER B 1 523 ? -1.174 -5.508 -13.312 1 96.19 523 SER B O 1
ATOM 11867 N N . ASP B 1 524 ? -2.209 -3.965 -12.148 1 96.5 524 ASP B N 1
ATOM 11868 C CA . ASP B 1 524 ? -3.465 -4.703 -12.062 1 96.5 524 ASP B CA 1
ATOM 11869 C C . ASP B 1 524 ? -4.055 -4.941 -13.453 1 96.5 524 ASP B C 1
ATOM 11871 O O . ASP B 1 524 ? -4.578 -6.023 -13.734 1 96.5 524 ASP B O 1
ATOM 11875 N N . GLU B 1 525 ? -3.914 -3.934 -14.234 1 95.88 525 GLU B N 1
ATOM 11876 C CA . GLU B 1 525 ? -4.402 -4.02 -15.609 1 95.88 525 GLU B CA 1
ATOM 11877 C C . GLU B 1 525 ? -3.703 -5.141 -16.375 1 95.88 525 GLU B C 1
ATOM 11879 O O . GLU B 1 525 ? -4.352 -5.914 -17.094 1 95.88 525 GLU B O 1
ATOM 11884 N N . ALA B 1 526 ? -2.398 -5.199 -16.25 1 96.5 526 ALA B N 1
ATOM 11885 C CA . ALA B 1 526 ? -1.613 -6.23 -16.922 1 96.5 526 ALA B CA 1
ATOM 11886 C C . ALA B 1 526 ? -1.983 -7.621 -16.406 1 96.5 526 ALA B C 1
ATOM 11888 O O . ALA B 1 526 ? -2.068 -8.57 -17.203 1 96.5 526 ALA B O 1
ATOM 11889 N N . ILE B 1 527 ? -2.197 -7.805 -15.133 1 97.94 527 ILE B N 1
ATOM 11890 C CA . ILE B 1 527 ? -2.557 -9.086 -14.539 1 97.94 527 ILE B CA 1
ATOM 11891 C C . ILE B 1 527 ? -3.918 -9.531 -15.07 1 97.94 527 ILE B C 1
ATOM 11893 O O . ILE B 1 527 ? -4.105 -10.703 -15.414 1 97.94 527 ILE B O 1
ATOM 11897 N N . GLU B 1 528 ? -4.855 -8.656 -15.18 1 97.38 528 GLU B N 1
ATOM 11898 C CA . GLU B 1 528 ? -6.176 -8.953 -15.734 1 97.38 528 GLU B CA 1
ATOM 11899 C C . GLU B 1 528 ? -6.078 -9.414 -17.188 1 97.38 528 GLU B C 1
ATOM 11901 O O . GLU B 1 528 ? -6.715 -10.398 -17.562 1 97.38 528 GLU B O 1
ATOM 11906 N N . LYS B 1 529 ? -5.281 -8.664 -17.906 1 96.56 529 LYS B N 1
ATOM 11907 C CA . LYS B 1 529 ? -5.098 -9.031 -19.312 1 96.56 529 LYS B CA 1
ATOM 11908 C C . LYS B 1 529 ? -4.453 -10.406 -19.453 1 96.56 529 LYS B C 1
ATOM 11910 O O . LYS B 1 529 ? -4.789 -11.164 -20.359 1 96.56 529 LYS B O 1
ATOM 11915 N N . ALA B 1 530 ? -3.559 -10.711 -18.578 1 97.62 530 ALA B N 1
ATOM 11916 C CA . ALA B 1 530 ? -2.832 -11.977 -18.625 1 97.62 530 ALA B CA 1
ATOM 11917 C C . ALA B 1 530 ? -3.762 -13.156 -18.344 1 97.62 530 ALA B C 1
ATOM 11919 O O . ALA B 1 530 ? -3.711 -14.172 -19.031 1 97.62 530 ALA B O 1
ATOM 11920 N N . LEU B 1 531 ? -4.703 -13.031 -17.375 1 97.81 531 LEU B N 1
ATOM 11921 C CA . LEU B 1 531 ? -5.422 -14.203 -16.875 1 97.81 531 LEU B CA 1
ATOM 11922 C C . LEU B 1 531 ? -6.883 -14.172 -17.328 1 97.81 531 LEU B C 1
ATOM 11924 O O . LEU B 1 531 ? -7.617 -15.141 -17.109 1 97.81 531 LEU B O 1
ATOM 11928 N N . GLN B 1 532 ? -7.289 -13.094 -17.938 1 94.94 532 GLN B N 1
ATOM 11929 C CA . GLN B 1 532 ? -8.695 -12.961 -18.297 1 94.94 532 GLN B CA 1
ATOM 11930 C C . GLN B 1 532 ? -9.133 -14.102 -19.219 1 94.94 532 GLN B C 1
ATOM 11932 O O . GLN B 1 532 ? -8.469 -14.398 -20.203 1 94.94 532 GLN B O 1
ATOM 11937 N N . GLY B 1 533 ? -10.195 -14.773 -18.844 1 94 533 GLY B N 1
ATOM 11938 C CA . GLY B 1 533 ? -10.789 -15.805 -19.688 1 94 533 GLY B CA 1
ATOM 11939 C C . GLY B 1 533 ? -10.148 -17.172 -19.5 1 94 533 GLY B C 1
ATOM 11940 O O . GLY B 1 533 ? -10.531 -18.141 -20.156 1 94 533 GLY B O 1
ATOM 11941 N N . MET B 1 534 ? -9.227 -17.391 -18.609 1 96.5 534 MET B N 1
ATOM 11942 C CA . MET B 1 534 ? -8.492 -18.641 -18.5 1 96.5 534 MET B CA 1
ATOM 11943 C C . MET B 1 534 ? -9.086 -19.531 -17.422 1 96.5 534 MET B C 1
ATOM 11945 O O . MET B 1 534 ? -8.578 -20.625 -17.156 1 96.5 534 MET B O 1
ATOM 11949 N N . GLY B 1 535 ? -10.133 -19.094 -16.75 1 96.06 535 GLY B N 1
ATOM 11950 C CA . GLY B 1 535 ? -10.883 -19.922 -15.828 1 96.06 535 GLY B CA 1
ATOM 11951 C C . GLY B 1 535 ? -10.078 -20.344 -14.609 1 96.06 535 GLY B C 1
ATOM 11952 O O . GLY B 1 535 ? -10.188 -21.469 -14.141 1 96.06 535 GLY B O 1
ATOM 11953 N N . VAL B 1 536 ? -9.281 -19.484 -14.023 1 97.88 536 VAL B N 1
ATOM 11954 C CA . VAL B 1 536 ? -8.414 -19.781 -12.891 1 97.88 536 VAL B CA 1
ATOM 11955 C C . VAL B 1 536 ? -9.258 -20.062 -11.656 1 97.88 536 VAL B C 1
ATOM 11957 O O . VAL B 1 536 ? -10.18 -19.312 -11.336 1 97.88 536 VAL B O 1
ATOM 11960 N N . GLU B 1 537 ? -8.953 -21.156 -10.953 1 97.56 537 GLU B N 1
ATOM 11961 C CA . GLU B 1 537 ? -9.703 -21.531 -9.758 1 97.56 537 GLU B CA 1
ATOM 11962 C C . GLU B 1 537 ? -8.875 -21.328 -8.492 1 97.56 537 GLU B C 1
ATOM 11964 O O . GLU B 1 537 ? -9.422 -21.078 -7.422 1 97.56 537 GLU B O 1
ATOM 11969 N N . VAL B 1 538 ? -7.613 -21.547 -8.617 1 97.62 538 VAL B N 1
ATOM 11970 C CA . VAL B 1 538 ? -6.688 -21.281 -7.523 1 97.62 538 VAL B CA 1
ATOM 11971 C C . VAL B 1 538 ? -5.75 -20.141 -7.906 1 97.62 538 VAL B C 1
ATOM 11973 O O . VAL B 1 538 ? -4.914 -20.297 -8.797 1 97.62 538 VAL B O 1
ATOM 11976 N N . TRP B 1 539 ? -5.871 -19.031 -7.23 1 98.06 539 TRP B N 1
ATOM 11977 C CA . TRP B 1 539 ? -5.137 -17.812 -7.539 1 98.06 539 TRP B CA 1
ATOM 11978 C C . TRP B 1 539 ? -3.99 -17.609 -6.555 1 98.06 539 TRP B C 1
ATOM 11980 O O . TRP B 1 539 ? -4.219 -17.312 -5.379 1 98.06 539 TRP B O 1
ATOM 11990 N N . ASP B 1 540 ? -2.793 -17.719 -6.965 1 97.56 540 ASP B N 1
ATOM 11991 C CA . ASP B 1 540 ? -1.614 -17.375 -6.172 1 97.56 540 ASP B CA 1
ATOM 11992 C C . ASP B 1 540 ? -0.66 -16.484 -6.953 1 97.56 540 ASP B C 1
ATOM 11994 O O . ASP B 1 540 ? 0.402 -16.938 -7.395 1 97.56 540 ASP B O 1
ATOM 11998 N N . TRP B 1 541 ? -1.012 -15.32 -7.188 1 98.12 541 TRP B N 1
ATOM 11999 C CA . TRP B 1 541 ? -0.172 -14.273 -7.766 1 98.12 541 TRP B CA 1
ATOM 12000 C C . TRP B 1 541 ? 0.412 -13.383 -6.676 1 98.12 541 TRP B C 1
ATOM 12002 O O . TRP B 1 541 ? -0.287 -12.531 -6.125 1 98.12 541 TRP B O 1
ATOM 12012 N N . ASN B 1 542 ? 1.689 -13.547 -6.398 1 97.12 542 ASN B N 1
ATOM 12013 C CA . ASN B 1 542 ? 2.35 -12.844 -5.305 1 97.12 542 ASN B CA 1
ATOM 12014 C C . ASN B 1 542 ? 2.584 -11.375 -5.645 1 97.12 542 ASN B C 1
ATOM 12016 O O . ASN B 1 542 ? 3.688 -10.992 -6.035 1 97.12 542 ASN B O 1
ATOM 12020 N N . LYS B 1 543 ? 1.631 -10.594 -5.562 1 96.94 543 LYS B N 1
ATOM 12021 C CA . LYS B 1 543 ? 1.698 -9.133 -5.609 1 96.94 543 LYS B CA 1
ATOM 12022 C C . LYS B 1 543 ? 1.185 -8.516 -4.312 1 96.94 543 LYS B C 1
ATOM 12024 O O . LYS B 1 543 ? 0.034 -8.734 -3.928 1 96.94 543 LYS B O 1
ATOM 12029 N N . THR B 1 544 ? 2.035 -7.699 -3.699 1 96.5 544 THR B N 1
ATOM 12030 C CA . THR B 1 544 ? 1.675 -7.105 -2.418 1 96.5 544 THR B CA 1
ATOM 12031 C C . THR B 1 544 ? 0.528 -6.113 -2.586 1 96.5 544 THR B C 1
ATOM 12033 O O . THR B 1 544 ? 0.566 -5.258 -3.471 1 96.5 544 THR B O 1
ATOM 12036 N N . ASP B 1 545 ? -0.565 -6.289 -1.776 1 97.06 545 ASP B N 1
ATOM 12037 C CA . ASP B 1 545 ? -1.696 -5.371 -1.673 1 97.06 545 ASP B CA 1
ATOM 12038 C C . ASP B 1 545 ? -2.459 -5.289 -2.994 1 97.06 545 ASP B C 1
ATOM 12040 O O . ASP B 1 545 ? -2.891 -4.211 -3.4 1 97.06 545 ASP B O 1
ATOM 12044 N N . LEU B 1 546 ? -2.543 -6.406 -3.654 1 97.06 546 LEU B N 1
ATOM 12045 C CA . LEU B 1 546 ? -3.312 -6.512 -4.891 1 97.06 546 LEU B CA 1
ATOM 12046 C C . LEU B 1 546 ? -4.773 -6.148 -4.648 1 97.06 546 LEU B C 1
ATOM 12048 O O . LEU B 1 546 ? -5.355 -6.531 -3.631 1 97.06 546 LEU B O 1
ATOM 12052 N N . CYS B 1 547 ? -5.363 -5.363 -5.602 1 96.75 547 CYS B N 1
ATOM 12053 C CA . CYS B 1 547 ? -6.785 -5.055 -5.516 1 96.75 547 CYS B CA 1
ATOM 12054 C C . CYS B 1 547 ? -7.633 -6.266 -5.883 1 96.75 547 CYS B C 1
ATOM 12056 O O . CYS B 1 547 ? -7.426 -6.879 -6.93 1 96.75 547 CYS B O 1
ATOM 12058 N N . THR B 1 548 ? -8.602 -6.641 -5.059 1 95.5 548 THR B N 1
ATOM 12059 C CA . THR B 1 548 ? -9.375 -7.855 -5.27 1 95.5 548 THR B CA 1
ATOM 12060 C C . THR B 1 548 ? -10.297 -7.707 -6.473 1 95.5 548 THR B C 1
ATOM 12062 O O . THR B 1 548 ? -10.805 -8.695 -7 1 95.5 548 THR B O 1
ATOM 12065 N N . GLU B 1 549 ? -10.539 -6.488 -6.938 1 95.25 549 GLU B N 1
ATOM 12066 C CA . GLU B 1 549 ? -11.312 -6.289 -8.164 1 95.25 549 GLU B CA 1
ATOM 12067 C C . GLU B 1 549 ? -10.648 -6.98 -9.352 1 95.25 549 GLU B C 1
ATOM 12069 O O . GLU B 1 549 ? -11.328 -7.477 -10.242 1 95.25 549 GLU B O 1
ATOM 12074 N N . VAL B 1 550 ? -9.359 -7.031 -9.328 1 96.62 550 VAL B N 1
ATOM 12075 C CA . VAL B 1 550 ? -8.586 -7.676 -10.383 1 96.62 550 VAL B CA 1
ATOM 12076 C C . VAL B 1 550 ? -8.93 -9.164 -10.438 1 96.62 550 VAL B C 1
ATOM 12078 O O . VAL B 1 550 ? -9.078 -9.734 -11.523 1 96.62 550 VAL B O 1
ATOM 12081 N N . ILE B 1 551 ? -9.062 -9.805 -9.305 1 97.44 551 ILE B N 1
ATOM 12082 C CA . ILE B 1 551 ? -9.367 -11.227 -9.234 1 97.44 551 ILE B CA 1
ATOM 12083 C C . ILE B 1 551 ? -10.797 -11.477 -9.719 1 97.44 551 ILE B C 1
ATOM 12085 O O . ILE B 1 551 ? -11.047 -12.414 -10.477 1 97.44 551 ILE B O 1
ATOM 12089 N N . VAL B 1 552 ? -11.727 -10.609 -9.32 1 96.5 552 VAL B N 1
ATOM 12090 C CA . VAL B 1 552 ? -13.125 -10.727 -9.711 1 96.5 552 VAL B CA 1
ATOM 12091 C C . VAL B 1 552 ? -13.242 -10.633 -11.234 1 96.5 552 VAL B C 1
ATOM 12093 O O . VAL B 1 552 ? -14.008 -11.375 -11.844 1 96.5 552 VAL B O 1
ATOM 12096 N N . ASN B 1 553 ? -12.469 -9.742 -11.805 1 96.12 553 ASN B N 1
ATOM 12097 C CA . ASN B 1 553 ? -12.531 -9.531 -13.242 1 96.12 553 ASN B CA 1
ATOM 12098 C C . ASN B 1 553 ? -11.812 -10.648 -14.008 1 96.12 553 ASN B C 1
ATOM 12100 O O . ASN B 1 553 ? -12.305 -11.117 -15.031 1 96.12 553 ASN B O 1
ATOM 12104 N N . ALA B 1 554 ? -10.664 -11.117 -13.516 1 97.12 554 ALA B N 1
ATOM 12105 C CA . ALA B 1 554 ? -9.812 -12.062 -14.234 1 97.12 554 ALA B CA 1
ATOM 12106 C C . ALA B 1 554 ? -10.227 -13.5 -13.945 1 97.12 554 ALA B C 1
ATOM 12108 O O . ALA B 1 554 ? -10.148 -14.359 -14.828 1 97.12 554 ALA B O 1
ATOM 12109 N N . ALA B 1 555 ? -10.672 -13.805 -12.719 1 97.31 555 ALA B N 1
ATOM 12110 C CA . ALA B 1 555 ? -10.977 -15.172 -12.289 1 97.31 555 ALA B CA 1
ATOM 12111 C C . ALA B 1 555 ? -12.242 -15.203 -11.438 1 97.31 555 ALA B C 1
ATOM 12113 O O . ALA B 1 555 ? -12.195 -15.531 -10.25 1 97.31 555 ALA B O 1
ATOM 12114 N N . PRO B 1 556 ? -13.391 -15.023 -12.016 1 95.88 556 PRO B N 1
ATOM 12115 C CA . PRO B 1 556 ? -14.641 -14.977 -11.258 1 95.88 556 PRO B CA 1
ATOM 12116 C C . PRO B 1 556 ? -14.969 -16.312 -10.578 1 95.88 556 PRO B C 1
ATOM 12118 O O . PRO B 1 556 ? -15.766 -16.344 -9.641 1 95.88 556 PRO B O 1
ATOM 12121 N N . LYS B 1 557 ? -14.266 -17.438 -11.039 1 94.62 557 LYS B N 1
ATOM 12122 C CA . LYS B 1 557 ? -14.57 -18.75 -10.492 1 94.62 557 LYS B CA 1
ATOM 12123 C C . LYS B 1 557 ? -13.523 -19.172 -9.469 1 94.62 557 LYS B C 1
ATOM 12125 O O . LYS B 1 557 ? -13.43 -20.359 -9.109 1 94.62 557 LYS B O 1
ATOM 12130 N N . ALA B 1 558 ? -12.75 -18.25 -9.039 1 96.94 558 ALA B N 1
ATOM 12131 C CA . ALA B 1 558 ? -11.695 -18.578 -8.078 1 96.94 558 ALA B CA 1
ATOM 12132 C C . ALA B 1 558 ? -12.289 -19.125 -6.785 1 96.94 558 ALA B C 1
ATOM 12134 O O . ALA B 1 558 ? -13.219 -18.547 -6.227 1 96.94 558 ALA B O 1
ATOM 12135 N N . ARG B 1 559 ? -11.789 -20.234 -6.301 1 96.81 559 ARG B N 1
ATOM 12136 C CA . ARG B 1 559 ? -12.242 -20.891 -5.078 1 96.81 559 ARG B CA 1
ATOM 12137 C C . ARG B 1 559 ? -11.234 -20.688 -3.949 1 96.81 559 ARG B C 1
ATOM 12139 O O . ARG B 1 559 ? -11.594 -20.719 -2.773 1 96.81 559 ARG B O 1
ATOM 12146 N N . GLU B 1 560 ? -10.031 -20.609 -4.324 1 97.44 560 GLU B N 1
ATOM 12147 C CA . GLU B 1 560 ? -8.938 -20.375 -3.395 1 97.44 560 GLU B CA 1
ATOM 12148 C C . GLU B 1 560 ? -8.07 -19.203 -3.848 1 97.44 560 GLU B C 1
ATOM 12150 O O . GLU B 1 560 ? -7.656 -19.141 -5.008 1 97.44 560 GLU B O 1
ATOM 12155 N N . ILE B 1 561 ? -7.82 -18.297 -2.93 1 98 561 ILE B N 1
ATOM 12156 C CA . ILE B 1 561 ? -7.051 -17.109 -3.291 1 98 561 ILE B CA 1
ATOM 12157 C C . ILE B 1 561 ? -5.949 -16.875 -2.258 1 98 561 ILE B C 1
ATOM 12159 O O . ILE B 1 561 ? -6.176 -17.031 -1.055 1 98 561 ILE B O 1
ATOM 12163 N N . HIS B 1 562 ? -4.781 -16.562 -2.707 1 98 562 HIS B N 1
ATOM 12164 C CA . HIS B 1 562 ? -3.68 -16.094 -1.874 1 98 562 HIS B CA 1
ATOM 12165 C C . HIS B 1 562 ? -3.539 -14.57 -1.945 1 98 562 HIS B C 1
ATOM 12167 O O . HIS B 1 562 ? -3.432 -14.008 -3.035 1 98 562 HIS B O 1
ATOM 12173 N N . LEU B 1 563 ? -3.588 -13.961 -0.827 1 97.88 563 LEU B N 1
ATOM 12174 C CA . LEU B 1 563 ? -3.424 -12.516 -0.75 1 97.88 563 LEU B CA 1
ATOM 12175 C C . LEU B 1 563 ? -2.189 -12.148 0.066 1 97.88 563 LEU B C 1
ATOM 12177 O O . LEU B 1 563 ? -1.981 -12.688 1.158 1 97.88 563 LEU B O 1
ATOM 12181 N N . TYR B 1 564 ? -1.387 -11.25 -0.478 1 97.69 564 TYR B N 1
ATOM 12182 C CA . TYR B 1 564 ? -0.169 -10.797 0.182 1 97.69 564 TYR B CA 1
ATOM 12183 C C . TYR B 1 564 ? -0.333 -9.375 0.71 1 97.69 564 TYR B C 1
ATOM 12185 O O . TYR B 1 564 ? -0.534 -8.438 -0.064 1 97.69 564 TYR B O 1
ATOM 12193 N N . TRP B 1 565 ? -0.232 -9.203 2.033 1 97.38 565 TRP B N 1
ATOM 12194 C CA . TRP B 1 565 ? -0.582 -7.961 2.719 1 97.38 565 TRP B CA 1
ATOM 12195 C C . TRP B 1 565 ? 0.667 -7.25 3.23 1 97.38 565 TRP B C 1
ATOM 12197 O O . TRP B 1 565 ? 1.542 -7.875 3.836 1 97.38 565 TRP B O 1
ATOM 12207 N N . SER B 1 566 ? 0.812 -5.945 2.969 1 94.75 566 SER B N 1
ATOM 12208 C CA . SER B 1 566 ? 1.976 -5.156 3.365 1 94.75 566 SER B CA 1
ATOM 12209 C C . SER B 1 566 ? 1.873 -4.715 4.82 1 94.75 566 SER B C 1
ATOM 12211 O O . SER B 1 566 ? 2.854 -4.246 5.402 1 94.75 566 SER B O 1
ATOM 12213 N N . GLY B 1 567 ? 0.719 -4.77 5.441 1 95.19 567 GLY B N 1
ATOM 12214 C CA . GLY B 1 567 ? 0.486 -4.242 6.773 1 95.19 567 GLY B CA 1
ATOM 12215 C C . GLY B 1 567 ? -0.391 -3.004 6.781 1 95.19 567 GLY B C 1
ATOM 12216 O O . GLY B 1 567 ? -0.722 -2.479 7.848 1 95.19 567 GLY B O 1
ATOM 12217 N N . ASN B 1 568 ? -0.822 -2.471 5.688 1 96.81 568 ASN B N 1
ATOM 12218 C CA . ASN B 1 568 ? -1.659 -1.282 5.566 1 96.81 568 ASN B CA 1
ATOM 12219 C C . ASN B 1 568 ? -3.139 -1.619 5.738 1 96.81 568 ASN B C 1
ATOM 12221 O O . ASN B 1 568 ? -3.734 -2.262 4.871 1 96.81 568 ASN B O 1
ATOM 12225 N N . ASN B 1 569 ? -3.707 -1.138 6.754 1 97.38 569 ASN B N 1
ATOM 12226 C CA . ASN B 1 569 ? -5.082 -1.491 7.098 1 97.38 569 ASN B CA 1
ATOM 12227 C C . ASN B 1 569 ? -6.07 -0.974 6.059 1 97.38 569 ASN B C 1
ATOM 12229 O O . ASN B 1 569 ? -7.184 -1.488 5.945 1 97.38 569 ASN B O 1
ATOM 12233 N N . ALA B 1 570 ? -5.75 0.069 5.363 1 97.12 570 ALA B N 1
ATOM 12234 C CA . ALA B 1 570 ? -6.633 0.551 4.305 1 97.12 570 ALA B CA 1
ATOM 12235 C C . ALA B 1 570 ? -6.891 -0.539 3.27 1 97.12 570 ALA B C 1
ATOM 12237 O O . ALA B 1 570 ? -7.984 -0.618 2.701 1 97.12 570 ALA B O 1
ATOM 12238 N N . VAL B 1 571 ? -5.906 -1.402 3.002 1 97.88 571 VAL B N 1
ATOM 12239 C CA . VAL B 1 571 ? -6.004 -2.484 2.027 1 97.88 571 VAL B CA 1
ATOM 12240 C C . VAL B 1 571 ? -6.945 -3.566 2.549 1 97.88 571 VAL B C 1
ATOM 12242 O O . VAL B 1 571 ? -7.816 -4.047 1.818 1 97.88 571 VAL B O 1
ATOM 12245 N N . LEU B 1 572 ? -6.758 -3.947 3.842 1 97.5 572 LEU B N 1
ATOM 12246 C CA . LEU B 1 572 ? -7.652 -4.934 4.434 1 97.5 572 LEU B CA 1
ATOM 12247 C C . LEU B 1 572 ? -9.109 -4.484 4.324 1 97.5 572 LEU B C 1
ATOM 12249 O O . LEU B 1 572 ? -9.992 -5.297 4.062 1 97.5 572 LEU B O 1
ATOM 12253 N N . ARG B 1 573 ? -9.312 -3.25 4.566 1 96.56 573 ARG B N 1
ATOM 12254 C CA . ARG B 1 573 ? -10.664 -2.699 4.484 1 96.56 573 ARG B CA 1
ATOM 12255 C C . ARG B 1 573 ? -11.188 -2.746 3.055 1 96.56 573 ARG B C 1
ATOM 12257 O O . ARG B 1 573 ? -12.375 -2.988 2.83 1 96.56 573 ARG B O 1
ATOM 12264 N N . GLY B 1 574 ? -10.281 -2.484 2.088 1 96.75 574 GLY B N 1
ATOM 12265 C CA . GLY B 1 574 ? -10.672 -2.6 0.692 1 96.75 574 GLY B CA 1
ATOM 12266 C C . GLY B 1 574 ? -11.008 -4.02 0.283 1 96.75 574 GLY B C 1
ATOM 12267 O O . GLY B 1 574 ? -11.891 -4.234 -0.558 1 96.75 574 GLY B O 1
ATOM 12268 N N . TRP B 1 575 ? -10.281 -5.039 0.82 1 97.62 575 TRP B N 1
ATOM 12269 C CA . TRP B 1 575 ? -10.516 -6.445 0.515 1 97.62 575 TRP B CA 1
ATOM 12270 C C . TRP B 1 575 ? -11.836 -6.918 1.116 1 97.62 575 TRP B C 1
ATOM 12272 O O . TRP B 1 575 ? -12.5 -7.793 0.556 1 97.62 575 TRP B O 1
ATOM 12282 N N . SER B 1 576 ? -12.18 -6.332 2.285 1 96.56 576 SER B N 1
ATOM 12283 C CA . SER B 1 576 ? -13.312 -6.844 3.053 1 96.56 576 SER B CA 1
ATOM 12284 C C . SER B 1 576 ? -14.531 -5.941 2.908 1 96.56 576 SER B C 1
ATOM 12286 O O . SER B 1 576 ? -15.297 -5.758 3.861 1 96.56 576 SER B O 1
ATOM 12288 N N . GLU B 1 577 ? -14.68 -5.25 1.931 1 94.31 577 GLU B N 1
ATOM 12289 C CA . GLU B 1 577 ? -15.898 -4.504 1.616 1 94.31 577 GLU B CA 1
ATOM 12290 C C . GLU B 1 577 ? -16.828 -5.316 0.716 1 94.31 577 GLU B C 1
ATOM 12292 O O . GLU B 1 577 ? -16.406 -6.301 0.108 1 94.31 577 GLU B O 1
ATOM 12297 N N . PRO B 1 578 ? -18.062 -5.012 0.567 1 92.19 578 PRO B N 1
ATOM 12298 C CA . PRO B 1 578 ? -19.016 -5.812 -0.188 1 92.19 578 PRO B CA 1
ATOM 12299 C C . PRO B 1 578 ? -18.672 -5.922 -1.669 1 92.19 578 PRO B C 1
ATOM 12301 O O . PRO B 1 578 ? -19.016 -6.91 -2.32 1 92.19 578 PRO B O 1
ATOM 12304 N N . GLY B 1 579 ? -17.969 -4.965 -2.188 1 91.12 579 GLY B N 1
ATOM 12305 C CA . GLY B 1 579 ? -17.578 -5.012 -3.584 1 91.12 579 GLY B CA 1
ATOM 12306 C C . GLY B 1 579 ? -16.234 -5.676 -3.797 1 91.12 579 GLY B C 1
ATOM 12307 O O . GLY B 1 579 ? -15.719 -5.723 -4.922 1 91.12 579 GLY B O 1
ATOM 12308 N N . GLY B 1 580 ? -15.641 -6.262 -2.762 1 92.06 580 GLY B N 1
ATOM 12309 C CA . GLY B 1 580 ? -14.336 -6.902 -2.838 1 92.06 580 GLY B CA 1
ATOM 12310 C C . GLY B 1 580 ? -14.422 -8.414 -2.973 1 92.06 580 GLY B C 1
ATOM 12311 O O . GLY B 1 580 ? -15.086 -8.922 -3.877 1 92.06 580 GLY B O 1
ATOM 12312 N N . LEU B 1 581 ? -13.906 -9.18 -2.018 1 94.5 581 LEU B N 1
ATOM 12313 C CA . LEU B 1 581 ? -13.844 -10.641 -2.045 1 94.5 581 LEU B CA 1
ATOM 12314 C C . LEU B 1 581 ? -15.234 -11.25 -2.037 1 94.5 581 LEU B C 1
ATOM 12316 O O . LEU B 1 581 ? -15.445 -12.352 -2.549 1 94.5 581 LEU B O 1
ATOM 12320 N N . ALA B 1 582 ? -16.203 -10.508 -1.494 1 94.44 582 ALA B N 1
ATOM 12321 C CA . ALA B 1 582 ? -17.562 -11.016 -1.351 1 94.44 582 ALA B CA 1
ATOM 12322 C C . ALA B 1 582 ? -18.234 -11.195 -2.713 1 94.44 582 ALA B C 1
ATOM 12324 O O . ALA B 1 582 ? -19.219 -11.938 -2.838 1 94.44 582 ALA B O 1
ATOM 12325 N N . LYS B 1 583 ? -17.734 -10.594 -3.721 1 95.19 583 LYS B N 1
ATOM 12326 C CA . LYS B 1 583 ? -18.281 -10.719 -5.07 1 95.19 583 LYS B CA 1
ATOM 12327 C C . LYS B 1 583 ? -17.953 -12.078 -5.676 1 95.19 583 LYS B C 1
ATOM 12329 O O . LYS B 1 583 ? -18.578 -12.492 -6.656 1 95.19 583 LYS B O 1
ATOM 12334 N N . LEU B 1 584 ? -16.906 -12.797 -5.176 1 96.12 584 LEU B N 1
ATOM 12335 C CA . LEU B 1 584 ? -16.547 -14.141 -5.625 1 96.12 584 LEU B CA 1
ATOM 12336 C C . LEU B 1 584 ? -17.438 -15.188 -4.969 1 96.12 584 LEU B C 1
ATOM 12338 O O . LEU B 1 584 ? -17.156 -15.641 -3.855 1 96.12 584 LEU B O 1
ATOM 12342 N N . THR B 1 585 ? -18.391 -15.672 -5.637 1 93.12 585 THR B N 1
ATOM 12343 C CA . THR B 1 585 ? -19.453 -16.5 -5.082 1 93.12 585 THR B CA 1
ATOM 12344 C C . THR B 1 585 ? -18.938 -17.891 -4.746 1 93.12 585 THR B C 1
ATOM 12346 O O . THR B 1 585 ? -19.453 -18.562 -3.846 1 93.12 585 THR B O 1
ATOM 12349 N N . GLU B 1 586 ? -17.906 -18.406 -5.496 1 94.12 586 GLU B N 1
ATOM 12350 C CA . GLU B 1 586 ? -17.422 -19.766 -5.281 1 94.12 586 GLU B CA 1
ATOM 12351 C C . GLU B 1 586 ? -16.219 -19.766 -4.348 1 94.12 586 GLU B C 1
ATOM 12353 O O . GLU B 1 586 ? -15.609 -20.812 -4.113 1 94.12 586 GLU B O 1
ATOM 12358 N N . LEU B 1 587 ? -15.844 -18.578 -3.828 1 95.75 587 LEU B N 1
ATOM 12359 C CA . LEU B 1 587 ? -14.656 -18.453 -2.984 1 95.75 587 LEU B CA 1
ATOM 12360 C C . LEU B 1 587 ? -14.844 -19.219 -1.677 1 95.75 587 LEU B C 1
ATOM 12362 O O . LEU B 1 587 ? -15.82 -19 -0.956 1 95.75 587 LEU B O 1
ATOM 12366 N N . GLY B 1 588 ? -13.977 -20.188 -1.369 1 95.94 588 GLY B N 1
ATOM 12367 C CA . GLY B 1 588 ? -14.078 -20.969 -0.151 1 95.94 588 GLY B CA 1
ATOM 12368 C C . GLY B 1 588 ? -12.914 -20.75 0.797 1 95.94 588 GLY B C 1
ATOM 12369 O O . GLY B 1 588 ? -13.055 -20.922 2.012 1 95.94 588 GLY B O 1
ATOM 12370 N N . LEU B 1 589 ? -11.781 -20.359 0.25 1 97.38 589 LEU B N 1
ATOM 12371 C CA . LEU B 1 589 ? -10.594 -20.25 1.085 1 97.38 589 LEU B CA 1
ATOM 12372 C C . LEU B 1 589 ? -9.758 -19.031 0.68 1 97.38 589 LEU B C 1
ATOM 12374 O O . LEU B 1 589 ? -9.484 -18.844 -0.505 1 97.38 589 LEU B O 1
ATOM 12378 N N . VAL B 1 590 ? -9.391 -18.234 1.696 1 97.88 590 VAL B N 1
ATOM 12379 C CA . VAL B 1 590 ? -8.438 -17.141 1.512 1 97.88 590 VAL B CA 1
ATOM 12380 C C . VAL B 1 590 ? -7.211 -17.375 2.391 1 97.88 590 VAL B C 1
ATOM 12382 O O . VAL B 1 590 ? -7.332 -17.531 3.607 1 97.88 590 VAL B O 1
ATOM 12385 N N . LYS B 1 591 ? -6.102 -17.484 1.796 1 97.69 591 LYS B N 1
ATOM 12386 C CA . LYS B 1 591 ? -4.844 -17.531 2.537 1 97.69 591 LYS B CA 1
ATOM 12387 C C . LYS B 1 591 ? -4.199 -16.141 2.596 1 97.69 591 LYS B C 1
ATOM 12389 O O . LYS B 1 591 ? -3.734 -15.633 1.579 1 97.69 591 LYS B O 1
ATOM 12394 N N . LEU B 1 592 ? -4.148 -15.594 3.756 1 97.75 592 LEU B N 1
ATOM 12395 C CA . LEU B 1 592 ? -3.617 -14.25 3.945 1 97.75 592 LEU B CA 1
ATOM 12396 C C . LEU B 1 592 ? -2.166 -1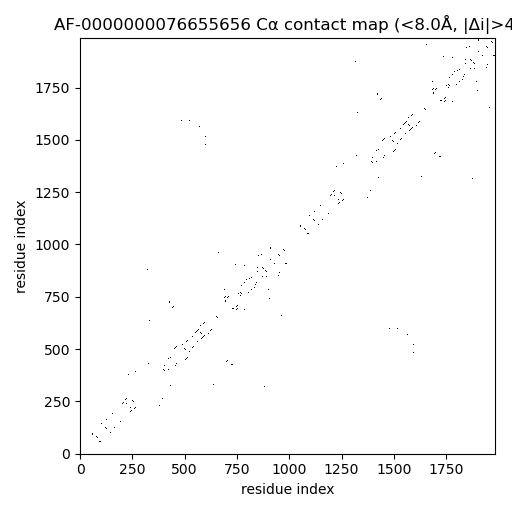4.297 4.41 1 97.75 592 LEU B C 1
ATOM 12398 O O . LEU B 1 592 ? -1.878 -14.766 5.516 1 97.75 592 LEU B O 1
ATOM 12402 N N . HIS B 1 593 ? -1.276 -13.867 3.516 1 97.31 593 HIS B N 1
ATOM 12403 C CA . HIS B 1 593 ? 0.134 -13.75 3.867 1 97.31 593 HIS B CA 1
ATOM 12404 C C . HIS B 1 593 ? 0.433 -12.398 4.508 1 97.31 593 HIS B C 1
ATOM 12406 O O . HIS B 1 593 ? 0.389 -11.367 3.834 1 97.31 593 HIS B O 1
ATOM 12412 N N . ILE B 1 594 ? 0.854 -12.398 5.828 1 96.81 594 ILE B N 1
ATOM 12413 C CA . ILE B 1 594 ? 0.875 -11.188 6.641 1 96.81 594 ILE B CA 1
ATOM 12414 C C . ILE B 1 594 ? 2.309 -10.68 6.77 1 96.81 594 ILE B C 1
ATOM 12416 O O . ILE B 1 594 ? 3.229 -11.453 7.043 1 96.81 594 ILE B O 1
ATOM 12420 N N . GLN B 1 595 ? 2.455 -9.406 6.461 1 92.94 595 GLN B N 1
ATOM 12421 C CA . GLN B 1 595 ? 3.637 -8.648 6.859 1 92.94 595 GLN B CA 1
ATOM 12422 C C . GLN B 1 595 ? 3.283 -7.586 7.895 1 92.94 595 GLN B C 1
ATOM 12424 O O . GLN B 1 595 ? 2.236 -6.941 7.801 1 92.94 595 GLN B O 1
ATOM 12429 N N . GLN B 1 596 ? 4.023 -7.395 8.898 1 89.69 596 GLN B N 1
ATOM 12430 C CA . GLN B 1 596 ? 3.699 -6.465 9.977 1 89.69 596 GLN B CA 1
ATOM 12431 C C . GLN B 1 596 ? 3.689 -5.023 9.477 1 89.69 596 GLN B C 1
ATOM 12433 O O . GLN B 1 596 ? 2.803 -4.242 9.836 1 89.69 596 GLN B O 1
ATOM 12438 N N . GLY B 1 597 ? 4.711 -4.586 8.625 1 91.62 597 GLY B N 1
ATOM 12439 C CA . GLY B 1 597 ? 4.797 -3.234 8.094 1 91.62 597 GLY B CA 1
ATOM 12440 C C . GLY B 1 597 ? 5.152 -2.205 9.148 1 91.62 597 GLY B C 1
ATOM 12441 O O . GLY B 1 597 ? 6.082 -2.408 9.93 1 91.62 597 GLY B O 1
ATOM 12442 N N . LEU B 1 598 ? 4.316 -1.046 9.219 1 93.31 598 LEU B N 1
ATOM 12443 C CA . LEU B 1 598 ? 4.652 0.104 10.055 1 93.31 598 LEU B CA 1
ATOM 12444 C C . LEU B 1 598 ? 4.047 -0.041 11.445 1 93.31 598 LEU B C 1
ATOM 12446 O O . LEU B 1 598 ? 4.484 0.621 12.391 1 93.31 598 LEU B O 1
ATOM 12450 N N . GLU B 1 599 ? 3.109 -0.846 11.656 1 95.19 599 GLU B N 1
ATOM 12451 C CA . GLU B 1 599 ? 2.307 -0.902 12.875 1 95.19 599 GLU B CA 1
ATOM 12452 C C . GLU B 1 599 ? 2.945 -1.821 13.914 1 95.19 599 GLU B C 1
ATOM 12454 O O . GLU B 1 599 ? 3.795 -2.648 13.578 1 95.19 599 GLU B O 1
ATOM 12459 N N . SER B 1 600 ? 2.559 -1.64 15.172 1 93.88 600 SER B N 1
ATOM 12460 C CA . SER B 1 600 ? 2.959 -2.547 16.234 1 93.88 600 SER B CA 1
ATOM 12461 C C . SER B 1 600 ? 2.34 -3.928 16.062 1 93.88 600 SER B C 1
ATOM 12463 O O . SER B 1 600 ? 1.391 -4.09 15.289 1 93.88 600 SER B O 1
ATOM 12465 N N . SER B 1 601 ? 2.922 -4.953 16.672 1 93.81 601 SER B N 1
ATOM 12466 C CA . SER B 1 601 ? 2.402 -6.312 16.578 1 93.81 601 SER B CA 1
ATOM 12467 C C . SER B 1 601 ? 0.966 -6.391 17.094 1 93.81 601 SER B C 1
ATOM 12469 O O . SER B 1 601 ? 0.131 -7.082 16.5 1 93.81 601 SER B O 1
ATOM 12471 N N . VAL B 1 602 ? 0.713 -5.625 18.109 1 94.69 602 VAL B N 1
ATOM 12472 C CA . VAL B 1 602 ? -0.616 -5.625 18.703 1 94.69 602 VAL B CA 1
ATOM 12473 C C . VAL B 1 602 ? -1.622 -5.012 17.734 1 94.69 602 VAL B C 1
ATOM 12475 O O . VAL B 1 602 ? -2.713 -5.555 17.531 1 94.69 602 VAL B O 1
ATOM 12478 N N . ARG B 1 603 ? -1.255 -3.91 17.172 1 95.75 603 ARG B N 1
ATOM 12479 C CA . ARG B 1 603 ? -2.143 -3.248 16.219 1 95.75 603 ARG B CA 1
ATOM 12480 C C . ARG B 1 603 ? -2.334 -4.098 14.969 1 95.75 603 ARG B C 1
ATOM 12482 O O . ARG B 1 603 ? -3.43 -4.141 14.406 1 95.75 603 ARG B O 1
ATOM 12489 N N . THR B 1 604 ? -1.313 -4.754 14.523 1 96.25 604 THR B N 1
ATOM 12490 C CA . THR B 1 604 ? -1.399 -5.645 13.375 1 96.25 604 THR B CA 1
ATOM 12491 C C . THR B 1 604 ? -2.393 -6.773 13.633 1 96.25 604 THR B C 1
ATOM 12493 O O . THR B 1 604 ? -3.223 -7.09 12.781 1 96.25 604 THR B O 1
ATOM 12496 N N . GLU B 1 605 ? -2.26 -7.402 14.758 1 96.06 605 GLU B N 1
ATOM 12497 C CA . GLU B 1 605 ? -3.184 -8.461 15.141 1 96.06 605 GLU B CA 1
ATOM 12498 C C . GLU B 1 605 ? -4.621 -7.949 15.211 1 96.06 605 GLU B C 1
ATOM 12500 O O . GLU B 1 605 ? -5.551 -8.641 14.789 1 96.06 605 GLU B O 1
ATOM 12505 N N . TYR B 1 606 ? -4.719 -6.832 15.781 1 96.81 606 TYR B N 1
ATOM 12506 C CA . TYR B 1 606 ? -6.043 -6.223 15.859 1 96.81 606 TYR B CA 1
ATOM 12507 C C . TYR B 1 606 ? -6.641 -6.043 14.469 1 96.81 606 TYR B C 1
ATOM 12509 O O . TYR B 1 606 ? -7.809 -6.375 14.242 1 96.81 606 TYR B O 1
ATOM 12517 N N . ASN B 1 607 ? -5.898 -5.445 13.555 1 97.31 607 ASN B N 1
ATOM 12518 C CA . ASN B 1 607 ? -6.371 -5.203 12.195 1 97.31 607 ASN B CA 1
ATOM 12519 C C . ASN B 1 607 ? -6.762 -6.504 11.5 1 97.31 607 ASN B C 1
ATOM 12521 O O . ASN B 1 607 ? -7.785 -6.562 10.812 1 97.31 607 ASN B O 1
ATOM 12525 N N . VAL B 1 608 ? -5.953 -7.605 11.625 1 97.62 608 VAL B N 1
ATOM 12526 C CA . VAL B 1 608 ? -6.211 -8.898 11 1 97.62 608 VAL B CA 1
ATOM 12527 C C . VAL B 1 608 ? -7.484 -9.508 11.578 1 97.62 608 VAL B C 1
ATOM 12529 O O . VAL B 1 608 ? -8.305 -10.062 10.844 1 97.62 608 VAL B O 1
ATOM 12532 N N . ASN B 1 609 ? -7.613 -9.383 12.891 1 97.44 609 ASN B N 1
ATOM 12533 C CA . ASN B 1 609 ? -8.82 -9.883 13.531 1 97.44 609 ASN B CA 1
ATOM 12534 C C . ASN B 1 609 ? -10.07 -9.164 13.023 1 97.44 609 ASN B C 1
ATOM 12536 O O . ASN B 1 609 ? -11.109 -9.789 12.805 1 97.44 609 ASN B O 1
ATOM 12540 N N . GLU B 1 610 ? -9.945 -7.879 12.961 1 96.75 610 GLU B N 1
ATOM 12541 C CA . GLU B 1 610 ? -11.062 -7.105 12.43 1 96.75 610 GLU B CA 1
ATOM 12542 C C . GLU B 1 610 ? -11.383 -7.523 10.992 1 96.75 610 GLU B C 1
ATOM 12544 O O . GLU B 1 610 ? -12.555 -7.602 10.617 1 96.75 610 GLU B O 1
ATOM 12549 N N . PHE B 1 611 ? -10.43 -7.742 10.211 1 97.19 611 PHE B N 1
ATOM 12550 C CA . PHE B 1 611 ? -10.609 -8.227 8.844 1 97.19 611 PHE B CA 1
ATOM 12551 C C . PHE B 1 611 ? -11.391 -9.539 8.836 1 97.19 611 PHE B C 1
ATOM 12553 O O . PHE B 1 611 ? -12.352 -9.688 8.078 1 97.19 611 PHE B O 1
ATOM 12560 N N . GLN B 1 612 ? -10.938 -10.508 9.594 1 97.44 612 GLN B N 1
ATOM 12561 C CA . GLN B 1 612 ? -11.602 -11.797 9.688 1 97.44 612 GLN B CA 1
ATOM 12562 C C . GLN B 1 612 ? -13.062 -11.633 10.102 1 97.44 612 GLN B C 1
ATOM 12564 O O . GLN B 1 612 ? -13.945 -12.297 9.547 1 97.44 612 GLN B O 1
ATOM 12569 N N . ASN B 1 613 ? -13.328 -10.75 11.102 1 96.75 613 ASN B N 1
ATOM 12570 C CA . ASN B 1 613 ? -14.688 -10.5 11.562 1 96.75 613 ASN B CA 1
ATOM 12571 C C . ASN B 1 613 ? -15.555 -9.906 10.453 1 96.75 613 ASN B C 1
ATOM 12573 O O . ASN B 1 613 ? -16.719 -10.289 10.289 1 96.75 613 ASN B O 1
ATOM 12577 N N . ARG B 1 614 ? -14.984 -9 9.758 1 95.69 614 ARG B N 1
ATOM 12578 C CA . ARG B 1 614 ? -15.711 -8.383 8.656 1 95.69 614 ARG B CA 1
ATOM 12579 C C . ARG B 1 614 ? -16.016 -9.398 7.562 1 95.69 614 ARG B C 1
ATOM 12581 O O . ARG B 1 614 ? -17.125 -9.414 7.016 1 95.69 614 ARG B O 1
ATOM 12588 N N . MET B 1 615 ? -15.078 -10.32 7.207 1 95.94 615 MET B N 1
ATOM 12589 C CA . MET B 1 615 ? -15.273 -11.336 6.176 1 95.94 615 MET B CA 1
ATOM 12590 C C . MET B 1 615 ? -16.312 -12.359 6.609 1 95.94 615 MET B C 1
ATOM 12592 O O . MET B 1 615 ? -17.109 -12.828 5.789 1 95.94 615 MET B O 1
ATOM 12596 N N . LYS B 1 616 ? -16.297 -12.703 7.887 1 95.31 616 LYS B N 1
ATOM 12597 C CA . LYS B 1 616 ? -17.281 -13.641 8.414 1 95.31 616 LYS B CA 1
ATOM 12598 C C . LYS B 1 616 ? -18.703 -13.102 8.242 1 95.31 616 LYS B C 1
ATOM 12600 O O . LYS B 1 616 ? -19.641 -13.859 7.988 1 95.31 616 LYS B O 1
ATOM 12605 N N . LEU B 1 617 ? -18.828 -11.797 8.383 1 94.38 617 LEU B N 1
ATOM 12606 C CA . LEU B 1 617 ? -20.125 -11.148 8.227 1 94.38 617 LEU B CA 1
ATOM 12607 C C . LEU B 1 617 ? -20.531 -11.117 6.762 1 94.38 617 LEU B C 1
ATOM 12609 O O . LEU B 1 617 ? -21.719 -11.312 6.438 1 94.38 617 LEU B O 1
ATOM 12613 N N . LEU B 1 618 ? -19.625 -10.914 5.887 1 93.62 618 LEU B N 1
ATOM 12614 C CA . LEU B 1 618 ? -19.922 -10.789 4.465 1 93.62 618 LEU B CA 1
ATOM 12615 C C . LEU B 1 618 ? -20.062 -12.164 3.814 1 93.62 618 LEU B C 1
ATOM 12617 O O . LEU B 1 618 ? -20.938 -12.352 2.963 1 93.62 618 LEU B O 1
ATOM 12621 N N . CYS B 1 619 ? -19.094 -13.133 4.148 1 94.31 619 CYS B N 1
ATOM 12622 C CA . CYS B 1 619 ? -19.078 -14.484 3.607 1 94.31 619 CYS B CA 1
ATOM 12623 C C . CYS B 1 619 ? -18.953 -15.516 4.727 1 94.31 619 CYS B C 1
ATOM 12625 O O . CYS B 1 619 ? -17.859 -16.016 5 1 94.31 619 CYS B O 1
ATOM 12627 N N . PRO B 1 620 ? -19.984 -15.984 5.246 1 92.25 620 PRO B N 1
ATOM 12628 C CA . PRO B 1 620 ? -19.953 -16.859 6.418 1 92.25 620 PRO B CA 1
ATOM 12629 C C . PRO B 1 620 ? -19.266 -18.203 6.129 1 92.25 620 PRO B C 1
ATOM 12631 O O . PRO B 1 620 ? -18.719 -18.828 7.039 1 92.25 620 PRO B O 1
ATOM 12634 N N . LYS B 1 621 ? -19.297 -18.719 4.891 1 92.31 621 LYS B N 1
ATOM 12635 C CA . LYS B 1 621 ? -18.719 -20.016 4.562 1 92.31 621 LYS B CA 1
ATOM 12636 C C . LYS B 1 621 ? -17.234 -19.891 4.215 1 92.31 621 LYS B C 1
ATOM 12638 O O . LYS B 1 621 ? -16.562 -20.891 3.969 1 92.31 621 LYS B O 1
ATOM 12643 N N . LEU B 1 622 ? -16.719 -18.688 4.188 1 94.69 622 LEU B N 1
ATOM 12644 C CA . LEU B 1 622 ? -15.344 -18.438 3.791 1 94.69 622 LEU B CA 1
ATOM 12645 C C . LEU B 1 622 ? -14.383 -18.75 4.934 1 94.69 622 LEU B C 1
ATOM 12647 O O . LEU B 1 622 ? -14.625 -18.375 6.078 1 94.69 622 LEU B O 1
ATOM 12651 N N . GLU B 1 623 ? -13.43 -19.562 4.691 1 96.38 623 GLU B N 1
ATOM 12652 C CA . GLU B 1 623 ? -12.344 -19.812 5.633 1 96.38 623 GLU B CA 1
ATOM 12653 C C . GLU B 1 623 ? -11.125 -18.953 5.324 1 96.38 623 GLU B C 1
ATOM 12655 O O . GLU B 1 623 ? -10.719 -18.828 4.168 1 96.38 623 GLU B O 1
ATOM 12660 N N . VAL B 1 624 ? -10.609 -18.328 6.363 1 96.69 624 VAL B N 1
ATOM 12661 C CA . VAL B 1 624 ? -9.414 -17.5 6.207 1 96.69 624 VAL B CA 1
ATOM 12662 C C . VAL B 1 624 ? -8.25 -18.125 6.961 1 96.69 624 VAL B C 1
ATOM 12664 O O . VAL B 1 624 ? -8.305 -18.297 8.18 1 96.69 624 VAL B O 1
ATOM 12667 N N . GLU B 1 625 ? -7.262 -18.516 6.242 1 97 625 GLU B N 1
ATOM 12668 C CA . GLU B 1 625 ? -6.027 -19.031 6.828 1 97 625 GLU B CA 1
ATOM 12669 C C . GLU B 1 625 ? -4.957 -17.953 6.902 1 97 625 GLU B C 1
ATOM 12671 O O . GLU B 1 625 ? -4.703 -17.25 5.918 1 97 625 GLU B O 1
ATOM 12676 N N . LEU B 1 626 ? -4.363 -17.812 8.047 1 96.44 626 LEU B N 1
ATOM 12677 C CA . LEU B 1 626 ? -3.387 -16.75 8.273 1 96.44 626 LEU B CA 1
ATOM 12678 C C . LEU B 1 626 ? -1.967 -17.297 8.242 1 96.44 626 LEU B C 1
ATOM 12680 O O . LEU B 1 626 ? -1.691 -18.344 8.836 1 96.44 626 LEU B O 1
ATOM 12684 N N . GLU B 1 627 ? -1.129 -16.719 7.477 1 95.25 627 GLU B N 1
ATOM 12685 C CA . GLU B 1 627 ? 0.298 -17.031 7.469 1 95.25 627 GLU B CA 1
ATOM 12686 C C . GLU B 1 627 ? 1.119 -15.852 7.992 1 95.25 627 GLU B C 1
ATOM 12688 O O . GLU B 1 627 ? 1.3 -14.852 7.289 1 95.25 627 GLU B O 1
ATOM 12693 N N . TRP B 1 628 ? 1.651 -15.875 9.211 1 92.75 628 TRP B N 1
ATOM 12694 C CA . TRP B 1 628 ? 2.424 -14.82 9.867 1 92.75 628 TRP B CA 1
ATOM 12695 C C . TRP B 1 628 ? 3.896 -14.914 9.477 1 92.75 628 TRP B C 1
ATOM 12697 O O . TRP B 1 628 ? 4.387 -15.984 9.117 1 92.75 628 TRP B O 1
ATOM 12707 N N . PRO B 1 629 ? 4.5 -13.719 9.461 1 79.44 629 PRO B N 1
ATOM 12708 C CA . PRO B 1 629 ? 5.918 -13.781 9.102 1 79.44 629 PRO B CA 1
ATOM 12709 C C . PRO B 1 629 ? 6.734 -14.648 10.055 1 79.44 629 PRO B C 1
ATOM 12711 O O . PRO B 1 629 ? 6.449 -14.68 11.258 1 79.44 629 PRO B O 1
ATOM 12714 N N . ASN B 1 630 ? 7.285 -15.688 9.711 1 61.5 630 ASN B N 1
ATOM 12715 C CA . ASN B 1 630 ? 8.164 -16.5 10.531 1 61.5 630 ASN B CA 1
ATOM 12716 C C . ASN B 1 630 ? 9.406 -15.727 10.969 1 61.5 630 ASN B C 1
ATOM 12718 O O . ASN B 1 630 ? 10.109 -15.148 10.141 1 61.5 630 ASN B O 1
ATOM 12722 N N . THR B 1 631 ? 9.383 -15.094 12.164 1 48.34 631 THR B N 1
ATOM 12723 C CA . THR B 1 631 ? 10.641 -14.562 12.68 1 48.34 631 THR B CA 1
ATOM 12724 C C . THR B 1 631 ? 11.805 -15.484 12.328 1 48.34 631 THR B C 1
ATOM 12726 O O . THR B 1 631 ? 12.938 -15.258 12.758 1 48.34 631 THR B O 1
ATOM 12729 N N . HIS B 1 632 ? 11.578 -16.734 12.07 1 38.84 632 HIS B N 1
ATOM 12730 C CA . HIS B 1 632 ? 12.758 -17.562 11.898 1 38.84 632 HIS B CA 1
ATOM 12731 C C . HIS B 1 632 ? 13.539 -17.172 10.648 1 38.84 632 HIS B C 1
ATOM 12733 O O . HIS B 1 632 ? 12.969 -16.594 9.719 1 38.84 632 HIS B O 1
ATOM 12739 N N . ARG B 1 633 ? 14.945 -17.438 10.672 1 37.66 633 ARG B N 1
ATOM 12740 C CA . ARG B 1 633 ? 16.062 -17.203 9.766 1 37.66 633 ARG B CA 1
ATOM 12741 C C . ARG B 1 633 ? 15.695 -17.594 8.336 1 37.66 633 ARG B C 1
ATOM 12743 O O . ARG B 1 633 ? 15.18 -18.688 8.102 1 37.66 633 ARG B O 1
ATOM 12750 N N . ARG B 1 634 ? 15.469 -16.766 7.496 1 37.19 634 ARG B N 1
ATOM 12751 C CA . ARG B 1 634 ? 15.539 -17.016 6.062 1 37.19 634 ARG B CA 1
ATOM 12752 C C . ARG B 1 634 ? 16.438 -18.219 5.762 1 37.19 634 ARG B C 1
ATOM 12754 O O . ARG B 1 634 ? 17.641 -18.172 6 1 37.19 634 ARG B O 1
ATOM 12761 N N . ARG B 1 635 ? 15.984 -19.391 5.93 1 32.25 635 ARG B N 1
ATOM 12762 C CA . ARG B 1 635 ? 16.797 -20.438 5.324 1 32.25 635 ARG B CA 1
ATOM 12763 C C . ARG B 1 635 ? 17.234 -20.062 3.914 1 32.25 635 ARG B C 1
ATOM 12765 O O . ARG B 1 635 ? 16.391 -19.859 3.035 1 32.25 635 ARG B O 1
ATOM 12772 N N . THR B 1 636 ? 18.219 -19.297 3.758 1 32.84 636 THR B N 1
ATOM 12773 C CA . THR B 1 636 ? 18.906 -19.188 2.479 1 32.84 636 THR B CA 1
ATOM 12774 C C . THR B 1 636 ? 18.922 -20.531 1.755 1 32.84 636 THR B C 1
ATOM 12776 O O . THR B 1 636 ? 19.625 -21.469 2.17 1 32.84 636 THR B O 1
ATOM 12779 N N . ASP B 1 637 ? 17.922 -21.062 1.4 1 33.31 637 ASP B N 1
ATOM 12780 C CA . ASP B 1 637 ? 18.125 -22.172 0.489 1 33.31 637 ASP B CA 1
ATOM 12781 C C . ASP B 1 637 ? 19.266 -21.891 -0.488 1 33.31 637 ASP B C 1
ATOM 12783 O O . ASP B 1 637 ? 19.109 -21.109 -1.418 1 33.31 637 ASP B O 1
ATOM 12787 N N . LYS B 1 638 ? 20.422 -22.031 -0.047 1 33.84 638 LYS B N 1
ATOM 12788 C CA . LYS B 1 638 ? 21.562 -22.031 -0.945 1 33.84 638 LYS B CA 1
ATOM 12789 C C . LYS B 1 638 ? 21.344 -22.984 -2.117 1 33.84 638 LYS B C 1
ATOM 12791 O O . LYS B 1 638 ? 21.281 -24.203 -1.932 1 33.84 638 LYS B O 1
ATOM 12796 N N . THR B 1 639 ? 20.672 -22.609 -3.012 1 36.53 639 THR B N 1
ATOM 12797 C CA . THR B 1 639 ? 20.688 -23.359 -4.258 1 36.53 639 THR B CA 1
ATOM 12798 C C . THR B 1 639 ? 22.125 -23.797 -4.602 1 36.53 639 THR B C 1
ATOM 12800 O O . THR B 1 639 ? 23.047 -22.969 -4.586 1 36.53 639 THR B O 1
ATOM 12803 N N . PRO B 1 640 ? 22.359 -24.922 -4.527 1 35.84 640 PRO B N 1
ATOM 12804 C CA . PRO B 1 640 ? 23.719 -25.312 -4.949 1 35.84 640 PRO B CA 1
ATOM 12805 C C . PRO B 1 640 ? 24.172 -24.562 -6.207 1 35.84 640 PRO B C 1
ATOM 12807 O O . PRO B 1 640 ? 23.344 -24.234 -7.066 1 35.84 640 PRO B O 1
ATOM 12810 N N . ALA B 1 641 ? 25.297 -23.938 -6.078 1 37 641 ALA B N 1
ATOM 12811 C CA . ALA B 1 641 ? 25.938 -23.188 -7.156 1 37 641 ALA B CA 1
ATOM 12812 C C . ALA B 1 641 ? 25.969 -24 -8.445 1 37 641 ALA B C 1
ATOM 12814 O O . ALA B 1 641 ? 26.266 -25.203 -8.43 1 37 641 ALA B O 1
ATOM 12815 N N . ARG B 1 642 ? 25.234 -23.531 -9.336 1 44.16 642 ARG B N 1
ATOM 12816 C CA . ARG B 1 642 ? 25.453 -24.078 -10.672 1 44.16 642 ARG B CA 1
ATOM 12817 C C . ARG B 1 642 ? 26.922 -24.344 -10.922 1 44.16 642 ARG B C 1
ATOM 12819 O O . ARG B 1 642 ? 27.797 -23.641 -10.398 1 44.16 642 ARG B O 1
ATOM 12826 N N . ALA B 1 643 ? 27.344 -25.391 -11.266 1 38.28 643 ALA B N 1
ATOM 12827 C CA . ALA B 1 643 ? 28.734 -25.719 -11.578 1 38.28 643 ALA B CA 1
ATOM 12828 C C . ALA B 1 643 ? 29.453 -24.531 -12.219 1 38.28 643 ALA B C 1
ATOM 12830 O O . ALA B 1 643 ? 28.984 -24 -13.234 1 38.28 643 ALA B O 1
ATOM 12831 N N . GLU B 1 644 ? 30.156 -23.688 -11.312 1 35.06 644 GLU B N 1
ATOM 12832 C CA . GLU B 1 644 ? 30.984 -22.594 -11.805 1 35.06 644 GLU B CA 1
ATOM 12833 C C . GLU B 1 644 ? 31.969 -23.078 -12.867 1 35.06 644 GLU B C 1
ATOM 12835 O O . GLU B 1 644 ? 32.531 -24.172 -12.75 1 35.06 644 GLU B O 1
ATOM 12840 N N . GLU B 1 645 ? 32.031 -22.25 -13.883 1 35.62 645 GLU B N 1
ATOM 12841 C CA . GLU B 1 645 ? 32.938 -22.312 -15.031 1 35.62 645 GLU B CA 1
ATOM 12842 C C . GLU B 1 645 ? 34.375 -22.156 -14.602 1 35.62 645 GLU B C 1
ATOM 12844 O O . GLU B 1 645 ? 34.75 -21.125 -14.016 1 35.62 645 GLU B O 1
ATOM 12849 N N . VAL B 1 646 ? 35.031 -23.016 -14.102 1 34.38 646 VAL B N 1
ATOM 12850 C CA . VAL B 1 646 ? 36.469 -22.75 -13.93 1 34.38 646 VAL B CA 1
ATOM 12851 C C . VAL B 1 646 ? 37.125 -22.578 -15.297 1 34.38 646 VAL B C 1
ATOM 12853 O O . VAL B 1 646 ? 37 -23.438 -16.172 1 34.38 646 VAL B O 1
ATOM 12856 N N . PRO B 1 647 ? 37.562 -21.484 -15.656 1 36.22 647 PRO B N 1
ATOM 12857 C CA . PRO B 1 647 ? 38.312 -21.281 -16.906 1 36.22 647 PRO B CA 1
ATOM 12858 C C . PRO B 1 647 ? 39.562 -22.172 -17 1 36.22 647 PRO B C 1
ATOM 12860 O O . PRO B 1 647 ? 40.594 -21.828 -16.469 1 36.22 647 PRO B O 1
ATOM 12863 N N . GLU B 1 648 ? 39.5 -23.375 -16.641 1 39.5 648 GLU B N 1
ATOM 12864 C CA . GLU B 1 648 ? 40.812 -24.016 -16.797 1 39.5 648 GLU B CA 1
ATOM 12865 C C . GLU B 1 648 ? 41.156 -24.234 -18.266 1 39.5 648 GLU B C 1
ATOM 12867 O O . GLU B 1 648 ? 40.281 -24.234 -19.125 1 39.5 648 GLU B O 1
ATOM 12872 N N . HIS B 1 649 ? 42.469 -24.562 -18.656 1 43.69 649 HIS B N 1
ATOM 12873 C CA . HIS B 1 649 ? 43.156 -24.734 -19.922 1 43.69 649 HIS B CA 1
ATOM 12874 C C . HIS B 1 649 ? 42.531 -25.844 -20.75 1 43.69 649 HIS B C 1
ATOM 12876 O O . HIS B 1 649 ? 42.312 -26.953 -20.25 1 43.69 649 HIS B O 1
ATOM 12882 N N . THR B 1 650 ? 41.969 -25.562 -21.844 1 49.84 650 THR B N 1
ATOM 12883 C CA . THR B 1 650 ? 41.312 -26.406 -22.828 1 49.84 650 THR B CA 1
ATOM 12884 C C . THR B 1 650 ? 42.312 -27.359 -23.484 1 49.84 650 THR B C 1
ATOM 12886 O O . THR B 1 650 ? 43.406 -26.953 -23.859 1 49.84 650 THR B O 1
ATOM 12889 N N . THR B 1 651 ? 42.188 -28.688 -23.266 1 57.25 651 THR B N 1
ATOM 12890 C CA . THR B 1 651 ? 43 -29.625 -24.062 1 57.25 651 THR B CA 1
ATOM 12891 C C . THR B 1 651 ? 42.281 -29.984 -25.359 1 57.25 651 THR B C 1
ATOM 12893 O O . THR B 1 651 ? 41.094 -30.328 -25.344 1 57.25 651 THR B O 1
ATOM 12896 N N . LYS B 1 652 ? 42.812 -29.656 -26.469 1 62.66 652 LYS B N 1
ATOM 12897 C CA . LYS B 1 652 ? 42.281 -29.969 -27.781 1 62.66 652 LYS B CA 1
ATOM 12898 C C . LYS B 1 652 ? 42.375 -31.469 -28.062 1 62.66 652 LYS B C 1
ATOM 12900 O O . LYS B 1 652 ? 43.469 -32.062 -28.047 1 62.66 652 LYS B O 1
ATOM 12905 N N . HIS B 1 653 ? 41.188 -32.219 -28.047 1 77.5 653 HIS B N 1
ATOM 12906 C CA . HIS B 1 653 ? 41.125 -33.625 -28.406 1 77.5 653 HIS B CA 1
ATOM 12907 C C . HIS B 1 653 ? 41.031 -33.812 -29.922 1 77.5 653 HIS B C 1
ATOM 12909 O O . HIS B 1 653 ? 40.062 -33.312 -30.547 1 77.5 653 HIS B O 1
ATOM 12915 N N . GLU B 1 654 ? 42 -34.469 -30.5 1 82.5 654 GLU B N 1
ATOM 12916 C CA . GLU B 1 654 ? 41.969 -34.812 -31.922 1 82.5 654 GLU B CA 1
ATOM 12917 C C . GLU B 1 654 ? 40.719 -35.594 -32.281 1 82.5 654 GLU B C 1
ATOM 12919 O O . GLU B 1 654 ? 40.156 -35.469 -33.344 1 82.5 654 GLU B O 1
ATOM 12924 N N . TRP B 1 655 ? 40.312 -36.406 -31.312 1 88.94 655 TRP B N 1
ATOM 12925 C CA . TRP B 1 655 ? 39.125 -37.219 -31.484 1 88.94 655 TRP B CA 1
ATOM 12926 C C . TRP B 1 655 ? 37.906 -36.344 -31.734 1 88.94 655 TRP B C 1
ATOM 12928 O O . TRP B 1 655 ? 37.156 -36.594 -32.688 1 88.94 655 TRP B O 1
ATOM 12938 N N . ILE B 1 656 ? 37.719 -35.375 -30.969 1 88.88 656 ILE B N 1
ATOM 12939 C CA . ILE B 1 656 ? 36.562 -34.5 -31.047 1 88.88 656 ILE B CA 1
ATOM 12940 C C . ILE B 1 656 ? 36.625 -33.656 -32.312 1 88.88 656 ILE B C 1
ATOM 12942 O O . ILE B 1 656 ? 35.625 -33.406 -32.969 1 88.88 656 ILE B O 1
ATOM 12946 N N . GLN B 1 657 ? 37.812 -33.219 -32.688 1 87 657 GLN B N 1
ATOM 12947 C CA . GLN B 1 657 ? 38 -32.438 -33.906 1 87 657 GLN B CA 1
ATOM 12948 C C . GLN B 1 657 ? 37.625 -33.25 -35.156 1 87 657 GLN B C 1
ATOM 12950 O O . GLN B 1 657 ? 36.969 -32.75 -36.062 1 87 657 GLN B O 1
ATOM 12955 N N . CYS B 1 658 ? 38.094 -34.469 -35.125 1 90.25 658 CYS B N 1
ATOM 12956 C CA . CYS B 1 658 ? 37.781 -35.375 -36.219 1 90.25 658 CYS B CA 1
ATOM 12957 C C . CYS B 1 658 ? 36.281 -35.5 -36.406 1 90.25 658 CYS B C 1
ATOM 12959 O O . CYS B 1 658 ? 35.781 -35.375 -37.531 1 90.25 658 CYS B O 1
ATOM 12961 N N . MET B 1 659 ? 35.625 -35.688 -35.344 1 92.88 659 MET B N 1
ATOM 12962 C CA . MET B 1 659 ? 34.188 -35.875 -35.406 1 92.88 659 MET B CA 1
ATOM 12963 C C . MET B 1 659 ? 33.469 -34.594 -35.75 1 92.88 659 MET B C 1
ATOM 12965 O O . MET B 1 659 ? 32.438 -34.625 -36.406 1 92.88 659 MET B O 1
ATOM 12969 N N . THR B 1 660 ? 34 -33.5 -35.312 1 91.19 660 THR B N 1
ATOM 12970 C CA . THR B 1 660 ? 33.438 -32.188 -35.656 1 91.19 660 THR B CA 1
ATOM 12971 C C . THR B 1 660 ? 33.531 -31.953 -37.156 1 91.19 660 THR B C 1
ATOM 12973 O O . THR B 1 660 ? 32.594 -31.406 -37.781 1 91.19 660 THR B O 1
ATOM 12976 N N . ASP B 1 661 ? 34.625 -32.344 -37.719 1 91.88 661 ASP B N 1
ATOM 12977 C CA . ASP B 1 661 ? 34.812 -32.219 -39.156 1 91.88 661 ASP B CA 1
ATOM 12978 C C . ASP B 1 661 ? 33.844 -33.125 -39.906 1 91.88 661 ASP B C 1
ATOM 12980 O O . ASP B 1 661 ? 33.312 -32.719 -40.969 1 91.88 661 ASP B O 1
ATOM 12984 N N . PHE B 1 662 ? 33.688 -34.25 -39.438 1 94.44 662 PHE B N 1
ATOM 12985 C CA . PHE B 1 662 ? 32.75 -35.156 -40.094 1 94.44 662 PHE B CA 1
ATOM 12986 C C . PHE B 1 662 ? 31.328 -34.594 -40 1 94.44 662 PHE B C 1
ATOM 12988 O O . PHE B 1 662 ? 30.531 -34.719 -40.938 1 94.44 662 PHE B O 1
ATOM 12995 N N . ARG B 1 663 ? 30.969 -34.094 -38.812 1 93.5 663 ARG B N 1
ATOM 12996 C CA . ARG B 1 663 ? 29.688 -33.406 -38.656 1 93.5 663 ARG B CA 1
ATOM 12997 C C . ARG B 1 663 ? 29.469 -32.344 -39.719 1 93.5 663 ARG B C 1
ATOM 12999 O O . ARG B 1 663 ? 28.391 -32.281 -40.312 1 93.5 663 ARG B O 1
ATOM 13006 N N . LYS B 1 664 ? 30.422 -31.578 -39.938 1 92.25 664 LYS B N 1
ATOM 13007 C CA . LYS B 1 664 ? 30.359 -30.562 -40.969 1 92.25 664 LYS B CA 1
ATOM 13008 C C . LYS B 1 664 ? 30.109 -31.188 -42.344 1 92.25 664 LYS B C 1
ATOM 13010 O O . LYS B 1 664 ? 29.344 -30.641 -43.156 1 92.25 664 LYS B O 1
ATOM 13015 N N . LEU B 1 665 ? 30.797 -32.25 -42.531 1 93.62 665 LEU B N 1
ATOM 13016 C CA . LEU B 1 665 ? 30.609 -32.969 -43.812 1 93.62 665 LEU B CA 1
ATOM 13017 C C . LEU B 1 665 ? 29.172 -33.406 -43.938 1 93.62 665 LEU B C 1
ATOM 13019 O O . LEU B 1 665 ? 28.594 -33.344 -45.031 1 93.62 665 LEU B O 1
ATOM 13023 N N . VAL B 1 666 ? 28.625 -33.906 -42.906 1 92.19 666 VAL B N 1
ATOM 13024 C CA . VAL B 1 666 ? 27.25 -34.406 -42.969 1 92.19 666 VAL B CA 1
ATOM 13025 C C . VAL B 1 666 ? 26.312 -33.281 -43.344 1 92.19 666 VAL B C 1
ATOM 13027 O O . VAL B 1 666 ? 25.453 -33.438 -44.219 1 92.19 666 VAL B O 1
ATOM 13030 N N . PHE B 1 667 ? 26.422 -32.125 -42.781 1 90.31 667 PHE B N 1
ATOM 13031 C CA . PHE B 1 667 ? 25.594 -30.984 -43.094 1 90.31 667 PHE B CA 1
ATOM 13032 C C . PHE B 1 667 ? 25.75 -30.578 -44.562 1 90.31 667 PHE B C 1
ATOM 13034 O O . PHE B 1 667 ? 24.766 -30.328 -45.25 1 90.31 667 PHE B O 1
ATOM 13041 N N . GLU B 1 668 ? 26.953 -30.531 -44.938 1 91.38 668 GLU B N 1
ATOM 13042 C CA . GLU B 1 668 ? 27.25 -30.125 -46.312 1 91.38 668 GLU B CA 1
ATOM 13043 C C . GLU B 1 668 ? 26.75 -31.141 -47.312 1 91.38 668 GLU B C 1
ATOM 13045 O O . GLU B 1 668 ? 26.266 -30.781 -48.375 1 91.38 668 GLU B O 1
ATOM 13050 N N . ALA B 1 669 ? 26.938 -32.375 -46.969 1 92.81 669 ALA B N 1
ATOM 13051 C CA . ALA B 1 669 ? 26.469 -33.438 -47.844 1 92.81 669 ALA B CA 1
ATOM 13052 C C . ALA B 1 669 ? 24.953 -33.375 -48.031 1 92.81 669 ALA B C 1
ATOM 13054 O O . ALA B 1 669 ? 24.453 -33.562 -49.156 1 92.81 669 ALA B O 1
ATOM 13055 N N . GLU B 1 670 ? 24.219 -33.125 -47.031 1 90.5 670 GLU B N 1
ATOM 13056 C CA . GLU B 1 670 ? 22.766 -33 -47.094 1 90.5 670 GLU B CA 1
ATOM 13057 C C . GLU B 1 670 ? 22.344 -31.797 -47.906 1 90.5 670 GLU B C 1
ATOM 13059 O O . GLU B 1 670 ? 21.391 -31.844 -48.688 1 90.5 670 GLU B O 1
ATOM 13064 N N . ALA B 1 671 ? 23.078 -30.719 -47.719 1 88.31 671 ALA B N 1
ATOM 13065 C CA . ALA B 1 671 ? 22.734 -29.469 -48.406 1 88.31 671 ALA B CA 1
ATOM 13066 C C . ALA B 1 671 ? 23 -29.547 -49.906 1 88.31 671 ALA B C 1
ATOM 13068 O O . ALA B 1 671 ? 22.297 -28.922 -50.688 1 88.31 671 ALA B O 1
ATOM 13069 N N . ASN B 1 672 ? 23.984 -30.312 -50.281 1 89.06 672 ASN B N 1
ATOM 13070 C CA . ASN B 1 672 ? 24.406 -30.328 -51.688 1 89.06 672 ASN B CA 1
ATOM 13071 C C . ASN B 1 672 ? 23.812 -31.5 -52.469 1 89.06 672 ASN B C 1
ATOM 13073 O O . ASN B 1 672 ? 24.016 -31.641 -53.656 1 89.06 672 ASN B O 1
ATOM 13077 N N . TYR B 1 673 ? 23.125 -32.312 -51.75 1 90.81 673 TYR B N 1
ATOM 13078 C CA . TYR B 1 673 ? 22.5 -33.438 -52.438 1 90.81 673 TYR B CA 1
ATOM 13079 C C . TYR B 1 673 ? 21.344 -32.969 -53.312 1 90.81 673 TYR B C 1
ATOM 13081 O O . TYR B 1 673 ? 20.516 -32.188 -52.875 1 90.81 673 TYR B O 1
ATOM 13089 N N . PRO B 1 674 ? 21.234 -33.375 -54.562 1 85.75 674 PRO B N 1
ATOM 13090 C CA . PRO B 1 674 ? 20.172 -32.938 -55.438 1 85.75 674 PRO B CA 1
ATOM 13091 C C . PRO B 1 674 ? 18.797 -33.5 -55.062 1 85.75 674 PRO B C 1
ATOM 13093 O O . PRO B 1 674 ? 18.609 -34.719 -55.062 1 85.75 674 PRO B O 1
ATOM 13096 N N . MET B 1 675 ? 18.031 -32.781 -54.469 1 83.62 675 MET B N 1
ATOM 13097 C CA . MET B 1 675 ? 16.656 -33.125 -54.125 1 83.62 675 MET B CA 1
ATOM 13098 C C . MET B 1 675 ? 15.656 -32.188 -54.781 1 83.62 675 MET B C 1
ATOM 13100 O O . MET B 1 675 ? 16.031 -31.125 -55.281 1 83.62 675 MET B O 1
ATOM 13104 N N . ALA B 1 676 ? 14.367 -32.781 -54.938 1 77.94 676 ALA B N 1
ATOM 13105 C CA . ALA B 1 676 ? 13.305 -31.906 -55.438 1 77.94 676 ALA B CA 1
ATOM 13106 C C . ALA B 1 676 ? 13.164 -30.672 -54.562 1 77.94 676 ALA B C 1
ATOM 13108 O O . ALA B 1 676 ? 13.438 -30.719 -53.344 1 77.94 676 ALA B O 1
ATOM 13109 N N . PRO B 1 677 ? 12.867 -29.547 -55.219 1 78.5 677 PRO B N 1
ATOM 13110 C CA . PRO B 1 677 ? 12.727 -28.312 -54.469 1 78.5 677 PRO B CA 1
ATOM 13111 C C . PRO B 1 677 ? 11.734 -28.453 -53.312 1 78.5 677 PRO B C 1
ATOM 13113 O O . PRO B 1 677 ? 10.68 -29.062 -53.469 1 78.5 677 PRO B O 1
ATOM 13116 N N . GLY B 1 678 ? 12.055 -28.141 -52.094 1 75.12 678 GLY B N 1
ATOM 13117 C CA . GLY B 1 678 ? 11.18 -28.125 -50.938 1 75.12 678 GLY B CA 1
ATOM 13118 C C . GLY B 1 678 ? 11.336 -29.344 -50.031 1 75.12 678 GLY B C 1
ATOM 13119 O O . GLY B 1 678 ? 10.727 -29.422 -48.969 1 75.12 678 GLY B O 1
ATOM 13120 N N . THR B 1 679 ? 12.109 -30.312 -50.5 1 78.75 679 THR B N 1
ATOM 13121 C CA . THR B 1 679 ? 12.25 -31.516 -49.688 1 78.75 679 THR B CA 1
ATOM 13122 C C . THR B 1 679 ? 13.625 -31.562 -49.031 1 78.75 679 THR B C 1
ATOM 13124 O O . THR B 1 679 ? 14.633 -31.234 -49.656 1 78.75 679 THR B O 1
ATOM 13127 N N . LYS B 1 680 ? 13.594 -31.75 -47.719 1 79.19 680 LYS B N 1
ATOM 13128 C CA . LYS B 1 680 ? 14.844 -31.891 -46.969 1 79.19 680 LYS B CA 1
ATOM 13129 C C . LYS B 1 680 ? 15.125 -33.344 -46.656 1 79.19 680 LYS B C 1
ATOM 13131 O O . LYS B 1 680 ? 14.203 -34.125 -46.375 1 79.19 680 LYS B O 1
ATOM 13136 N N . ILE B 1 681 ? 16.328 -33.719 -46.844 1 79.81 681 ILE B N 1
ATOM 13137 C CA . ILE B 1 681 ? 16.781 -35.094 -46.562 1 79.81 681 ILE B CA 1
ATOM 13138 C C . ILE B 1 681 ? 16.359 -35.5 -45.156 1 79.81 681 ILE B C 1
ATOM 13140 O O . ILE B 1 681 ? 15.984 -36.656 -44.938 1 79.81 681 ILE B O 1
ATOM 13144 N N . SER B 1 682 ? 16.359 -34.531 -44.281 1 75.56 682 SER B N 1
ATOM 13145 C CA . SER B 1 682 ? 16.031 -34.812 -42.875 1 75.56 682 SER B CA 1
ATOM 13146 C C . SER B 1 682 ? 14.594 -35.281 -42.75 1 75.56 682 SER B C 1
ATOM 13148 O O . SER B 1 682 ? 14.258 -36 -41.781 1 75.56 682 SER B O 1
ATOM 13150 N N . GLU B 1 683 ? 13.773 -35 -43.656 1 78.56 683 GLU B N 1
ATOM 13151 C CA . GLU B 1 683 ? 12.367 -35.375 -43.594 1 78.56 683 GLU B CA 1
ATOM 13152 C C . GLU B 1 683 ? 12.156 -36.781 -44.188 1 78.56 683 GLU B C 1
ATOM 13154 O O . GLU B 1 683 ? 11.164 -37.438 -43.906 1 78.56 683 GLU B O 1
ATOM 13159 N N . MET B 1 684 ? 13.125 -37.125 -44.969 1 81.38 684 MET B N 1
ATOM 13160 C CA . MET B 1 684 ? 12.992 -38.406 -45.656 1 81.38 684 MET B CA 1
ATOM 13161 C C . MET B 1 684 ? 13.594 -39.531 -44.844 1 81.38 684 MET B C 1
ATOM 13163 O O . MET B 1 684 ? 13.266 -40.688 -45.031 1 81.38 684 MET B O 1
ATOM 13167 N N . ILE B 1 685 ? 14.547 -39.062 -44.062 1 86.62 685 ILE B N 1
ATOM 13168 C CA . ILE B 1 685 ? 15.18 -40.031 -43.156 1 86.62 685 ILE B CA 1
ATOM 13169 C C . ILE B 1 685 ? 14.625 -39.875 -41.75 1 86.62 685 ILE B C 1
ATOM 13171 O O . ILE B 1 685 ? 14.617 -38.75 -41.188 1 86.62 685 ILE B O 1
ATOM 13175 N N . GLY B 1 686 ? 13.914 -40.812 -41.188 1 85 686 GLY B N 1
ATOM 13176 C CA . GLY B 1 686 ? 13.344 -40.75 -39.844 1 85 686 GLY B CA 1
ATOM 13177 C C . GLY B 1 686 ? 14.367 -40.406 -38.781 1 85 686 GLY B C 1
ATOM 13178 O O . GLY B 1 686 ? 15.539 -40.781 -38.906 1 85 686 GLY B O 1
ATOM 13179 N N . PRO B 1 687 ? 14.039 -39.625 -37.875 1 89.25 687 PRO B N 1
ATOM 13180 C CA . PRO B 1 687 ? 14.992 -39.25 -36.844 1 89.25 687 PRO B CA 1
ATOM 13181 C C . PRO B 1 687 ? 15.406 -40.406 -35.938 1 89.25 687 PRO B C 1
ATOM 13183 O O . PRO B 1 687 ? 14.672 -41.406 -35.844 1 89.25 687 PRO B O 1
ATOM 13186 N N . ILE B 1 688 ? 16.609 -40.375 -35.438 1 94.88 688 ILE B N 1
ATOM 13187 C CA . ILE B 1 688 ? 17.094 -41.312 -34.438 1 94.88 688 ILE B CA 1
ATOM 13188 C C . ILE B 1 688 ? 16.734 -40.812 -33.031 1 94.88 688 ILE B C 1
ATOM 13190 O O . ILE B 1 688 ? 17.266 -39.812 -32.594 1 94.88 688 ILE B O 1
ATOM 13194 N N . GLN B 1 689 ? 15.875 -41.562 -32.344 1 95.88 689 GLN B N 1
ATOM 13195 C CA . GLN B 1 689 ? 15.406 -41.094 -31.047 1 95.88 689 GLN B CA 1
ATOM 13196 C C . GLN B 1 689 ? 16.344 -41.562 -29.938 1 95.88 689 GLN B C 1
ATOM 13198 O O . GLN B 1 689 ? 16.656 -42.75 -29.844 1 95.88 689 GLN B O 1
ATOM 13203 N N . ILE B 1 690 ? 16.797 -40.625 -29.188 1 97.81 690 ILE B N 1
ATOM 13204 C CA . ILE B 1 690 ? 17.656 -40.906 -28.047 1 97.81 690 ILE B CA 1
ATOM 13205 C C . ILE B 1 690 ? 17 -40.406 -26.766 1 97.81 690 ILE B C 1
ATOM 13207 O O . ILE B 1 690 ? 16.625 -39.219 -26.672 1 97.81 690 ILE B O 1
ATOM 13211 N N . ALA B 1 691 ? 16.797 -41.281 -25.812 1 97.69 691 ALA B N 1
ATOM 13212 C CA . ALA B 1 691 ? 16.312 -40.875 -24.5 1 97.69 691 ALA B CA 1
ATOM 13213 C C . ALA B 1 691 ? 17.469 -40.438 -23.594 1 97.69 691 ALA B C 1
ATOM 13215 O O . ALA B 1 691 ? 18.422 -41.188 -23.391 1 97.69 691 ALA B O 1
ATOM 13216 N N . ILE B 1 692 ? 17.406 -39.219 -23.172 1 97.5 692 ILE B N 1
ATOM 13217 C CA . ILE B 1 692 ? 18.359 -38.719 -22.188 1 97.5 692 ILE B CA 1
ATOM 13218 C C . ILE B 1 692 ? 17.734 -38.812 -20.781 1 97.5 692 ILE B C 1
ATOM 13220 O O . ILE B 1 692 ? 16.812 -38.062 -20.469 1 97.5 692 ILE B O 1
ATOM 13224 N N . ILE B 1 693 ? 18.141 -39.719 -19.984 1 96.38 693 ILE B N 1
ATOM 13225 C CA . ILE B 1 693 ? 17.688 -39.812 -18.609 1 96.38 693 ILE B CA 1
ATOM 13226 C C . ILE B 1 693 ? 18.641 -39.094 -17.688 1 96.38 693 ILE B C 1
ATOM 13228 O O . ILE B 1 693 ? 19.75 -39.562 -17.422 1 96.38 693 ILE B O 1
ATOM 13232 N N . ASP B 1 694 ? 18.219 -37.938 -17.234 1 94.5 694 ASP B N 1
ATOM 13233 C CA . ASP B 1 694 ? 19.094 -37.031 -16.5 1 94.5 694 ASP B CA 1
ATOM 13234 C C . ASP B 1 694 ? 18.281 -36.062 -15.648 1 94.5 694 ASP B C 1
ATOM 13236 O O . ASP B 1 694 ? 17.172 -36.375 -15.203 1 94.5 694 ASP B O 1
ATOM 13240 N N . ASP B 1 695 ? 18.906 -34.875 -15.242 1 91.31 695 ASP B N 1
ATOM 13241 C CA . ASP B 1 695 ? 18.25 -33.938 -14.359 1 91.31 695 ASP B CA 1
ATOM 13242 C C . ASP B 1 695 ? 17.453 -32.906 -15.164 1 91.31 695 ASP B C 1
ATOM 13244 O O . ASP B 1 695 ? 17.172 -31.812 -14.672 1 91.31 695 ASP B O 1
ATOM 13248 N N . GLY B 1 696 ? 17.109 -33.25 -16.406 1 92.88 696 GLY B N 1
ATOM 13249 C CA . GLY B 1 696 ? 16.406 -32.312 -17.281 1 92.88 696 GLY B CA 1
ATOM 13250 C C . GLY B 1 696 ? 17.328 -31.641 -18.266 1 92.88 696 GLY B C 1
ATOM 13251 O O . GLY B 1 696 ? 18.547 -31.828 -18.219 1 92.88 696 GLY B O 1
ATOM 13252 N N . VAL B 1 697 ? 16.703 -30.906 -19.25 1 94.81 697 VAL B N 1
ATOM 13253 C CA . VAL B 1 697 ? 17.469 -30.172 -20.25 1 94.81 697 VAL B CA 1
ATOM 13254 C C . VAL B 1 697 ? 16.891 -28.781 -20.438 1 94.81 697 VAL B C 1
ATOM 13256 O O . VAL B 1 697 ? 15.672 -28.625 -20.547 1 94.81 697 VAL B O 1
ATOM 13259 N N . ASP B 1 698 ? 17.766 -27.812 -20.453 1 93 698 ASP B N 1
ATOM 13260 C CA . ASP B 1 698 ? 17.312 -26.453 -20.719 1 93 698 ASP B CA 1
ATOM 13261 C C . ASP B 1 698 ? 17 -26.25 -22.203 1 93 698 ASP B C 1
ATOM 13263 O O . ASP B 1 698 ? 17.812 -25.688 -22.938 1 93 698 ASP B O 1
ATOM 13267 N N . ILE B 1 699 ? 15.82 -26.578 -22.516 1 94.5 699 ILE B N 1
ATOM 13268 C CA . ILE B 1 699 ? 15.406 -26.594 -23.906 1 94.5 699 ILE B CA 1
ATOM 13269 C C . ILE B 1 699 ? 15.359 -25.172 -24.453 1 94.5 699 ILE B C 1
ATOM 13271 O O . ILE B 1 699 ? 15.539 -24.953 -25.656 1 94.5 699 ILE B O 1
ATOM 13275 N N . LYS B 1 700 ? 15.094 -24.141 -23.594 1 91.81 700 LYS B N 1
ATOM 13276 C CA . LYS B 1 700 ? 15 -22.75 -24.031 1 91.81 700 LYS B CA 1
ATOM 13277 C C . LYS B 1 700 ? 16.312 -22.281 -24.656 1 91.81 700 LYS B C 1
ATOM 13279 O O . LYS B 1 700 ? 16.312 -21.375 -25.484 1 91.81 700 LYS B O 1
ATOM 13284 N N . ASP B 1 701 ? 17.375 -22.922 -24.359 1 89.5 701 ASP B N 1
ATOM 13285 C CA . ASP B 1 701 ? 18.703 -22.469 -24.781 1 89.5 701 ASP B CA 1
ATOM 13286 C C . ASP B 1 701 ? 19.188 -23.25 -26 1 89.5 701 ASP B C 1
ATOM 13288 O O . ASP B 1 701 ? 20.266 -22.984 -26.516 1 89.5 701 ASP B O 1
ATOM 13292 N N . LEU B 1 702 ? 18.422 -24.203 -26.391 1 91.94 702 LEU B N 1
ATOM 13293 C CA . LEU B 1 702 ? 18.891 -25.094 -27.438 1 91.94 702 LEU B CA 1
ATOM 13294 C C . LEU B 1 702 ? 17.938 -25.078 -28.625 1 91.94 702 LEU B C 1
ATOM 13296 O O . LEU B 1 702 ? 16.719 -25.016 -28.453 1 91.94 702 LEU B O 1
ATOM 13300 N N . ASP B 1 703 ? 18.516 -25.031 -29.844 1 89.69 703 ASP B N 1
ATOM 13301 C CA . ASP B 1 703 ? 17.75 -25.141 -31.078 1 89.69 703 ASP B CA 1
ATOM 13302 C C . ASP B 1 703 ? 17.906 -26.547 -31.672 1 89.69 703 ASP B C 1
ATOM 13304 O O . ASP B 1 703 ? 18.453 -26.703 -32.781 1 89.69 703 ASP B O 1
ATOM 13308 N N . TYR B 1 704 ? 17.438 -27.578 -30.922 1 91.88 704 TYR B N 1
ATOM 13309 C CA . TYR B 1 704 ? 17.516 -28.984 -31.312 1 91.88 704 TYR B CA 1
ATOM 13310 C C . TYR B 1 704 ? 16.125 -29.578 -31.547 1 91.88 704 TYR B C 1
ATOM 13312 O O . TYR B 1 704 ? 15.125 -28.891 -31.344 1 91.88 704 TYR B O 1
ATOM 13320 N N . ASP B 1 705 ? 16.125 -30.75 -32.031 1 91.5 705 ASP B N 1
ATOM 13321 C CA . ASP B 1 705 ? 14.867 -31.469 -32.188 1 91.5 705 ASP B CA 1
ATOM 13322 C C . ASP B 1 705 ? 14.555 -32.312 -30.953 1 91.5 705 ASP B C 1
ATOM 13324 O O . ASP B 1 705 ? 15.32 -33.219 -30.609 1 91.5 705 ASP B O 1
ATOM 13328 N N . PHE B 1 706 ? 13.5 -31.922 -30.344 1 93.5 706 PHE B N 1
ATOM 13329 C CA . PHE B 1 706 ? 13.039 -32.656 -29.172 1 93.5 706 PHE B CA 1
ATOM 13330 C C . PHE B 1 706 ? 11.711 -33.344 -29.453 1 93.5 706 PHE B C 1
ATOM 13332 O O . PHE B 1 706 ? 10.812 -32.75 -30.047 1 93.5 706 PHE B O 1
ATOM 13339 N N . THR B 1 707 ? 11.562 -34.562 -29.094 1 91.12 707 THR B N 1
ATOM 13340 C CA . THR B 1 707 ? 10.312 -35.312 -29.297 1 91.12 707 THR B CA 1
ATOM 13341 C C . THR B 1 707 ? 9.43 -35.188 -28.047 1 91.12 707 THR B C 1
ATOM 13343 O O . THR B 1 707 ? 8.258 -35.594 -28.094 1 91.12 707 THR B O 1
ATOM 13346 N N . GLY B 1 708 ? 9.945 -34.719 -27.047 1 90.38 708 GLY B N 1
ATOM 13347 C CA . GLY B 1 708 ? 9.203 -34.562 -25.797 1 90.38 708 GLY B CA 1
ATOM 13348 C C . GLY B 1 708 ? 9.953 -35.062 -24.594 1 90.38 708 GLY B C 1
ATOM 13349 O O . GLY B 1 708 ? 11.188 -35.156 -24.594 1 90.38 708 GLY B O 1
ATOM 13350 N N . GLY B 1 709 ? 9.18 -35.281 -23.609 1 91.62 709 GLY B N 1
ATOM 13351 C CA . GLY B 1 709 ? 9.797 -35.781 -22.391 1 91.62 709 GLY B CA 1
ATOM 13352 C C . GLY B 1 709 ? 8.797 -36 -21.266 1 91.62 709 GLY B C 1
ATOM 13353 O O . GLY B 1 709 ? 7.59 -35.844 -21.469 1 91.62 709 GLY B O 1
ATOM 13354 N N . ARG B 1 710 ? 9.344 -36.5 -20.141 1 90.94 710 ARG B N 1
ATOM 13355 C CA . ARG B 1 710 ? 8.57 -36.719 -18.922 1 90.94 710 ARG B CA 1
ATOM 13356 C C . ARG B 1 710 ? 9.43 -36.5 -17.688 1 90.94 710 ARG B C 1
ATOM 13358 O O . ARG B 1 710 ? 10.617 -36.844 -17.672 1 90.94 710 ARG B O 1
ATOM 13365 N N . SER B 1 711 ? 8.773 -35.906 -16.734 1 91.12 711 SER B N 1
ATOM 13366 C CA . SER B 1 711 ? 9.477 -35.688 -15.477 1 91.12 711 SER B CA 1
ATOM 13367 C C . SER B 1 711 ? 8.961 -36.625 -14.391 1 91.12 711 SER B C 1
ATOM 13369 O O . SER B 1 711 ? 7.754 -36.875 -14.305 1 91.12 711 SER B O 1
ATOM 13371 N N . PHE B 1 712 ? 9.844 -37.156 -13.602 1 89.06 712 PHE B N 1
ATOM 13372 C CA . PHE B 1 712 ? 9.5 -38 -12.469 1 89.06 712 PHE B CA 1
ATOM 13373 C C . PHE B 1 712 ? 9.992 -37.375 -11.164 1 89.06 712 PHE B C 1
ATOM 13375 O O . PHE B 1 712 ? 10.125 -38.062 -10.148 1 89.06 712 PHE B O 1
ATOM 13382 N N . CYS B 1 713 ? 10.289 -36.094 -11.25 1 90.12 713 CYS B N 1
ATOM 13383 C CA . CYS B 1 713 ? 10.766 -35.375 -10.086 1 90.12 713 CYS B CA 1
ATOM 13384 C C . CYS B 1 713 ? 9.641 -34.562 -9.445 1 90.12 713 CYS B C 1
ATOM 13386 O O . CYS B 1 713 ? 9.258 -33.5 -9.945 1 90.12 713 CYS B O 1
ATOM 13388 N N . ILE B 1 714 ? 9.234 -35.031 -8.227 1 87.56 714 ILE B N 1
ATOM 13389 C CA . ILE B 1 714 ? 8.141 -34.375 -7.516 1 87.56 714 ILE B CA 1
ATOM 13390 C C . ILE B 1 714 ? 8.703 -33.219 -6.672 1 87.56 714 ILE B C 1
ATOM 13392 O O . ILE B 1 714 ? 9.547 -33.438 -5.801 1 87.56 714 ILE B O 1
ATOM 13396 N N . ARG B 1 715 ? 8.297 -32 -6.938 1 87.62 715 ARG B N 1
ATOM 13397 C CA . ARG B 1 715 ? 8.727 -30.844 -6.164 1 87.62 715 ARG B CA 1
ATOM 13398 C C . ARG B 1 715 ? 7.941 -30.734 -4.863 1 87.62 715 ARG B C 1
ATOM 13400 O O . ARG B 1 715 ? 8.516 -30.453 -3.807 1 87.62 715 ARG B O 1
ATOM 13407 N N . SER B 1 716 ? 6.621 -30.859 -4.973 1 85.12 716 SER B N 1
ATOM 13408 C CA . SER B 1 716 ? 5.73 -30.812 -3.818 1 85.12 716 SER B CA 1
ATOM 13409 C C . SER B 1 716 ? 4.609 -31.844 -3.941 1 85.12 716 SER B C 1
ATOM 13411 O O . SER B 1 716 ? 3.758 -31.734 -4.824 1 85.12 716 SER B O 1
ATOM 13413 N N . GLU B 1 717 ? 4.648 -32.688 -3.027 1 77.38 717 GLU B N 1
ATOM 13414 C CA . GLU B 1 717 ? 3.625 -33.75 -3.064 1 77.38 717 GLU B CA 1
ATOM 13415 C C . GLU B 1 717 ? 2.25 -33.188 -2.715 1 77.38 717 GLU B C 1
ATOM 13417 O O . GLU B 1 717 ? 1.255 -33.5 -3.357 1 77.38 717 GLU B O 1
ATOM 13422 N N . HIS B 1 718 ? 2.258 -32.281 -1.783 1 75.81 718 HIS B N 1
ATOM 13423 C CA . HIS B 1 718 ? 1 -31.75 -1.287 1 75.81 718 HIS B CA 1
ATOM 13424 C C . HIS B 1 718 ? 0.345 -30.844 -2.324 1 75.81 718 HIS B C 1
ATOM 13426 O O . HIS B 1 718 ? -0.882 -30.812 -2.439 1 75.81 718 HIS B O 1
ATOM 13432 N N . ARG B 1 719 ? 1.134 -30.234 -3.166 1 79.25 719 ARG B N 1
ATOM 13433 C CA . ARG B 1 719 ? 0.592 -29.297 -4.145 1 79.25 719 ARG B CA 1
ATOM 13434 C C . ARG B 1 719 ? 0.553 -29.922 -5.535 1 79.25 719 ARG B C 1
ATOM 13436 O O . ARG B 1 719 ? 0.002 -29.328 -6.469 1 79.25 719 ARG B O 1
ATOM 13443 N N . GLY B 1 720 ? 1.12 -31.094 -5.59 1 83.12 720 GLY B N 1
ATOM 13444 C CA . GLY B 1 720 ? 1.1 -31.781 -6.875 1 83.12 720 GLY B CA 1
ATOM 13445 C C . GLY B 1 720 ? 1.98 -31.125 -7.918 1 83.12 720 GLY B C 1
ATOM 13446 O O . GLY B 1 720 ? 1.637 -31.094 -9.102 1 83.12 720 GLY B O 1
ATOM 13447 N N . LEU B 1 721 ? 3.094 -30.562 -7.559 1 88.88 721 LEU B N 1
ATOM 13448 C CA . LEU B 1 721 ? 3.99 -29.859 -8.469 1 88.88 721 LEU B CA 1
ATOM 13449 C C . LEU B 1 721 ? 5.145 -30.75 -8.898 1 88.88 721 LEU B C 1
ATOM 13451 O O . LEU B 1 721 ? 5.664 -31.531 -8.102 1 88.88 721 LEU B O 1
ATOM 13455 N N . LEU B 1 722 ? 5.477 -30.609 -10.156 1 91 722 LEU B N 1
ATOM 13456 C CA . LEU B 1 722 ? 6.586 -31.344 -10.734 1 91 722 LEU B CA 1
ATOM 13457 C C . LEU B 1 722 ? 7.652 -30.406 -11.273 1 91 722 LEU B C 1
ATOM 13459 O O . LEU B 1 722 ? 7.328 -29.344 -11.812 1 91 722 LEU B O 1
ATOM 13463 N N . ASP B 1 723 ? 8.914 -30.859 -11.078 1 91.88 723 ASP B N 1
ATOM 13464 C CA . ASP B 1 723 ? 9.961 -30.141 -11.797 1 91.88 723 ASP B CA 1
ATOM 13465 C C . ASP B 1 723 ? 9.969 -30.516 -13.281 1 91.88 723 ASP B C 1
ATOM 13467 O O . ASP B 1 723 ? 10 -31.703 -13.633 1 91.88 723 ASP B O 1
ATOM 13471 N N . PRO B 1 724 ? 9.867 -29.562 -14.109 1 93 724 PRO B N 1
ATOM 13472 C CA . PRO B 1 724 ? 9.727 -29.859 -15.531 1 93 724 PRO B CA 1
ATOM 13473 C C . PRO B 1 724 ? 10.984 -30.5 -16.141 1 93 724 PRO B C 1
ATOM 13475 O O . PRO B 1 724 ? 12.094 -30.203 -15.688 1 93 724 PRO B O 1
ATOM 13478 N N . TYR B 1 725 ? 10.781 -31.297 -17.203 1 93.88 725 TYR B N 1
ATOM 13479 C CA . TYR B 1 725 ? 11.922 -31.938 -17.859 1 93.88 725 TYR B CA 1
ATOM 13480 C C . TYR B 1 725 ? 12.648 -30.953 -18.766 1 93.88 725 TYR B C 1
ATOM 13482 O O . TYR B 1 725 ? 13.805 -31.172 -19.125 1 93.88 725 TYR B O 1
ATOM 13490 N N . TYR B 1 726 ? 11.992 -29.891 -19.203 1 95.06 726 TYR B N 1
ATOM 13491 C CA . TYR B 1 726 ? 12.578 -28.953 -20.156 1 95.06 726 TYR B CA 1
ATOM 13492 C C . TYR B 1 726 ? 13.406 -27.891 -19.453 1 95.06 726 TYR B C 1
ATOM 13494 O O . TYR B 1 726 ? 13.797 -26.906 -20.062 1 95.06 726 TYR B O 1
ATOM 13502 N N . MET B 1 727 ? 13.578 -28.125 -18.188 1 92.5 727 MET B N 1
ATOM 13503 C CA . MET B 1 727 ? 14.5 -27.328 -17.391 1 92.5 727 MET B CA 1
ATOM 13504 C C . MET B 1 727 ? 15.43 -28.219 -16.578 1 92.5 727 MET B C 1
ATOM 13506 O O . MET B 1 727 ? 14.992 -29.203 -15.984 1 92.5 727 MET B O 1
ATOM 13510 N N . SER B 1 728 ? 16.719 -27.828 -16.562 1 91.06 728 SER B N 1
ATOM 13511 C CA . SER B 1 728 ? 17.703 -28.594 -15.812 1 91.06 728 SER B CA 1
ATOM 13512 C C . SER B 1 728 ? 18.031 -27.953 -14.469 1 91.06 728 SER B C 1
ATOM 13514 O O . SER B 1 728 ? 18.062 -26.719 -14.367 1 91.06 728 SER B O 1
ATOM 13516 N N . ARG B 1 729 ? 18.156 -28.719 -13.477 1 84.19 729 ARG B N 1
ATOM 13517 C CA . ARG B 1 729 ? 18.484 -28.188 -12.156 1 84.19 729 ARG B CA 1
ATOM 13518 C C . ARG B 1 729 ? 19.938 -27.719 -12.102 1 84.19 729 ARG B C 1
ATOM 13520 O O . ARG B 1 729 ? 20.219 -26.641 -11.57 1 84.19 729 ARG B O 1
ATOM 13527 N N . THR B 1 730 ? 20.828 -28.531 -12.703 1 82.25 730 THR B N 1
ATOM 13528 C CA . THR B 1 730 ? 22.25 -28.234 -12.578 1 82.25 730 THR B CA 1
ATOM 13529 C C . THR B 1 730 ? 22.859 -27.891 -13.938 1 82.25 730 THR B C 1
ATOM 13531 O O . THR B 1 730 ? 24 -27.438 -14.016 1 82.25 730 THR B O 1
ATOM 13534 N N . GLY B 1 731 ? 22.156 -28.141 -14.906 1 86.88 731 GLY B N 1
ATOM 13535 C CA . GLY B 1 731 ? 22.688 -27.953 -16.234 1 86.88 731 GLY B CA 1
ATOM 13536 C C . GLY B 1 731 ? 23.344 -29.203 -16.797 1 86.88 731 GLY B C 1
ATOM 13537 O O . GLY B 1 731 ? 23.734 -29.234 -17.969 1 86.88 731 GLY B O 1
ATOM 13538 N N . HIS B 1 732 ? 23.469 -30.219 -16.078 1 88 732 HIS B N 1
ATOM 13539 C CA . HIS B 1 732 ? 24.125 -31.453 -16.469 1 88 732 HIS B CA 1
ATOM 13540 C C . HIS B 1 732 ? 23.469 -32.062 -17.703 1 88 732 HIS B C 1
ATOM 13542 O O . HIS B 1 732 ? 24.141 -32.375 -18.688 1 88 732 HIS B O 1
ATOM 13548 N N . GLY B 1 733 ? 22.141 -32.281 -17.625 1 91.88 733 GLY B N 1
ATOM 13549 C CA . GLY B 1 733 ? 21.422 -32.844 -18.75 1 91.88 733 GLY B CA 1
ATOM 13550 C C . GLY B 1 733 ? 21.594 -32 -20.016 1 91.88 733 GLY B C 1
ATOM 13551 O O . GLY B 1 733 ? 21.578 -32.562 -21.125 1 91.88 733 GLY B O 1
ATOM 13552 N N . THR B 1 734 ? 21.703 -30.734 -19.828 1 92.38 734 THR B N 1
ATOM 13553 C CA . THR B 1 734 ? 21.891 -29.844 -20.969 1 92.38 734 THR B CA 1
ATOM 13554 C C . THR B 1 734 ? 23.234 -30.109 -21.641 1 92.38 734 THR B C 1
ATOM 13556 O O . THR B 1 734 ? 23.312 -30.141 -22.875 1 92.38 734 THR B O 1
ATOM 13559 N N . ILE B 1 735 ? 24.219 -30.297 -20.891 1 91.12 735 ILE B N 1
ATOM 13560 C CA . ILE B 1 735 ? 25.547 -30.594 -21.422 1 91.12 735 ILE B CA 1
ATOM 13561 C C . ILE B 1 735 ? 25.516 -31.922 -22.156 1 91.12 735 ILE B C 1
ATOM 13563 O O . ILE B 1 735 ? 26.141 -32.062 -23.219 1 91.12 735 ILE B O 1
ATOM 13567 N N . MET B 1 736 ? 24.844 -32.875 -21.594 1 94.56 736 MET B N 1
ATOM 13568 C CA . MET B 1 736 ? 24.734 -34.156 -22.266 1 94.56 736 MET B CA 1
ATOM 13569 C C . MET B 1 736 ? 24.047 -34.031 -23.625 1 94.56 736 MET B C 1
ATOM 13571 O O . MET B 1 736 ? 24.469 -34.625 -24.609 1 94.56 736 MET B O 1
ATOM 13575 N N . ALA B 1 737 ? 22.984 -33.281 -23.578 1 95.38 737 ALA B N 1
ATOM 13576 C CA . ALA B 1 737 ? 22.25 -33.062 -24.828 1 95.38 737 ALA B CA 1
ATOM 13577 C C . ALA B 1 737 ? 23.172 -32.438 -25.875 1 95.38 737 ALA B C 1
ATOM 13579 O O . ALA B 1 737 ? 23.125 -32.812 -27.047 1 95.38 737 ALA B O 1
ATOM 13580 N N . LYS B 1 738 ? 23.969 -31.5 -25.516 1 92.94 738 LYS B N 1
ATOM 13581 C CA . LYS B 1 738 ? 24.891 -30.812 -26.422 1 92.94 738 LYS B CA 1
ATOM 13582 C C . LYS B 1 738 ? 25.891 -31.797 -27.016 1 92.94 738 LYS B C 1
ATOM 13584 O O . LYS B 1 738 ? 26.188 -31.75 -28.219 1 92.94 738 LYS B O 1
ATOM 13589 N N . ASN B 1 739 ? 26.422 -32.625 -26.219 1 92.88 739 ASN B N 1
ATOM 13590 C CA . ASN B 1 739 ? 27.422 -33.594 -26.672 1 92.88 739 ASN B CA 1
ATOM 13591 C C . ASN B 1 739 ? 26.812 -34.625 -27.609 1 92.88 739 ASN B C 1
ATOM 13593 O O . ASN B 1 739 ? 27.469 -35.062 -28.578 1 92.88 739 ASN B O 1
ATOM 13597 N N . ILE B 1 740 ? 25.672 -35.094 -27.297 1 95.44 740 ILE B N 1
ATOM 13598 C CA . ILE B 1 740 ? 25 -36.031 -28.188 1 95.44 740 ILE B CA 1
ATOM 13599 C C . ILE B 1 740 ? 24.734 -35.375 -29.547 1 95.44 740 ILE B C 1
ATOM 13601 O O . ILE B 1 740 ? 24.984 -36 -30.594 1 95.44 740 ILE B O 1
ATOM 13605 N N . HIS B 1 741 ? 24.25 -34.188 -29.5 1 93.81 741 HIS B N 1
ATOM 13606 C CA . HIS B 1 741 ? 23.953 -33.469 -30.734 1 93.81 741 HIS B CA 1
ATOM 13607 C C . HIS B 1 741 ? 25.219 -33.156 -31.516 1 93.81 741 HIS B C 1
ATOM 13609 O O . HIS B 1 741 ? 25.188 -33.125 -32.75 1 93.81 741 HIS B O 1
ATOM 13615 N N . LEU B 1 742 ? 26.266 -32.906 -30.844 1 91.94 742 LEU B N 1
ATOM 13616 C CA . LEU B 1 742 ? 27.547 -32.719 -31.5 1 91.94 742 LEU B CA 1
ATOM 13617 C C . LEU B 1 742 ? 27.906 -33.938 -32.375 1 91.94 742 LEU B C 1
ATOM 13619 O O . LEU B 1 742 ? 28.422 -33.781 -33.469 1 91.94 742 LEU B O 1
ATOM 13623 N N . MET B 1 743 ? 27.609 -35.125 -31.906 1 93.38 743 MET B N 1
ATOM 13624 C CA . MET B 1 743 ? 27.922 -36.344 -32.625 1 93.38 743 MET B CA 1
ATOM 13625 C C . MET B 1 743 ? 26.906 -36.594 -33.719 1 93.38 743 MET B C 1
ATOM 13627 O O . MET B 1 743 ? 27.297 -36.938 -34.844 1 93.38 743 MET B O 1
ATOM 13631 N N . CYS B 1 744 ? 25.719 -36.438 -33.375 1 94.38 744 CYS B N 1
ATOM 13632 C CA . CYS B 1 744 ? 24.656 -36.719 -34.344 1 94.38 744 CYS B CA 1
ATOM 13633 C C . CYS B 1 744 ? 23.625 -35.625 -34.375 1 94.38 744 CYS B C 1
ATOM 13635 O O . CYS B 1 744 ? 22.625 -35.656 -33.625 1 94.38 744 CYS B O 1
ATOM 13637 N N . PRO B 1 745 ? 23.688 -34.719 -35.312 1 90 745 PRO B N 1
ATOM 13638 C CA . PRO B 1 745 ? 22.75 -33.562 -35.375 1 90 745 PRO B CA 1
ATOM 13639 C C . PRO B 1 745 ? 21.328 -34 -35.719 1 90 745 PRO B C 1
ATOM 13641 O O . PRO B 1 745 ? 20.375 -33.25 -35.5 1 90 745 PRO B O 1
ATOM 13644 N N . HIS B 1 746 ? 21.141 -35.219 -36.188 1 90.75 746 HIS B N 1
ATOM 13645 C CA . HIS B 1 746 ? 19.812 -35.688 -36.625 1 90.75 746 HIS B CA 1
ATOM 13646 C C . HIS B 1 746 ? 19.156 -36.531 -35.5 1 90.75 746 HIS B C 1
ATOM 13648 O O . HIS B 1 746 ? 18.109 -37.125 -35.719 1 90.75 746 HIS B O 1
ATOM 13654 N N . ALA B 1 747 ? 19.781 -36.438 -34.438 1 93.62 747 ALA B N 1
ATOM 13655 C CA . ALA B 1 747 ? 19.188 -37.094 -33.281 1 93.62 747 ALA B CA 1
ATOM 13656 C C . ALA B 1 747 ? 17.969 -36.312 -32.781 1 93.62 747 ALA B C 1
ATOM 13658 O O . ALA B 1 747 ? 17.984 -35.062 -32.781 1 93.62 747 ALA B O 1
ATOM 13659 N N . SER B 1 748 ? 16.891 -37 -32.5 1 95.25 748 SER B N 1
ATOM 13660 C CA . SER B 1 748 ? 15.75 -36.438 -31.781 1 95.25 748 SER B CA 1
ATOM 13661 C C . SER B 1 748 ? 15.773 -36.844 -30.312 1 95.25 748 SER B C 1
ATOM 13663 O O . SER B 1 748 ? 15.766 -38.031 -29.984 1 95.25 748 SER B O 1
ATOM 13665 N N . LEU B 1 749 ? 15.773 -35.875 -29.531 1 96.75 749 LEU B N 1
ATOM 13666 C CA . LEU B 1 749 ? 16.047 -36.125 -28.125 1 96.75 749 LEU B CA 1
ATOM 13667 C C . LEU B 1 749 ? 14.758 -36.25 -27.328 1 96.75 749 LEU B C 1
ATOM 13669 O O . LEU B 1 749 ? 13.844 -35.438 -27.516 1 96.75 749 LEU B O 1
ATOM 13673 N N . PHE B 1 750 ? 14.57 -37.281 -26.531 1 96 750 PHE B N 1
ATOM 13674 C CA . PHE B 1 750 ? 13.492 -37.531 -25.578 1 96 750 PHE B CA 1
ATOM 13675 C C . PHE B 1 750 ? 14 -37.406 -24.141 1 96 750 PHE B C 1
ATOM 13677 O O . PHE B 1 750 ? 14.797 -38.219 -23.688 1 96 750 PHE B O 1
ATOM 13684 N N . ILE B 1 751 ? 13.484 -36.406 -23.469 1 95.94 751 ILE B N 1
ATOM 13685 C CA . ILE B 1 751 ? 14.102 -36.062 -22.188 1 95.94 751 ILE B CA 1
ATOM 13686 C C . ILE B 1 751 ? 13.297 -36.688 -21.047 1 95.94 751 ILE B C 1
ATOM 13688 O O . ILE B 1 751 ? 12.086 -36.469 -20.953 1 95.94 751 ILE B O 1
ATOM 13692 N N . LEU B 1 752 ? 13.969 -37.375 -20.172 1 95 752 LEU B N 1
ATOM 13693 C CA . LEU B 1 752 ? 13.375 -37.969 -18.984 1 95 752 LEU B CA 1
ATOM 13694 C C . LEU B 1 752 ? 14.086 -37.5 -17.719 1 95 752 LEU B C 1
ATOM 13696 O O . LEU B 1 752 ? 15.227 -37.875 -17.469 1 95 752 LEU B O 1
ATOM 13700 N N . ARG B 1 753 ? 13.383 -36.75 -16.969 1 93.88 753 ARG B N 1
ATOM 13701 C CA . ARG B 1 753 ? 13.977 -36.125 -15.789 1 93.88 753 ARG B CA 1
ATOM 13702 C C . ARG B 1 753 ? 13.812 -37.031 -14.562 1 93.88 753 ARG B C 1
ATOM 13704 O O . ARG B 1 753 ? 12.695 -37.406 -14.219 1 93.88 753 ARG B O 1
ATOM 13711 N N . LEU B 1 754 ? 14.914 -37.219 -13.867 1 92.75 754 LEU B N 1
ATOM 13712 C CA . LEU B 1 754 ? 14.953 -38.094 -12.688 1 92.75 754 LEU B CA 1
ATOM 13713 C C . LEU B 1 754 ? 14.641 -37.281 -11.43 1 92.75 754 LEU B C 1
ATOM 13715 O O . LEU B 1 754 ? 14.766 -36.062 -11.414 1 92.75 754 LEU B O 1
ATOM 13719 N N . GLU B 1 755 ? 14.211 -38.031 -10.461 1 89.94 755 GLU B N 1
ATOM 13720 C CA . GLU B 1 755 ? 14.062 -37.438 -9.133 1 89.94 755 GLU B CA 1
ATOM 13721 C C . GLU B 1 755 ? 15.406 -37.312 -8.438 1 89.94 755 GLU B C 1
ATOM 13723 O O . GLU B 1 755 ? 16.141 -38.281 -8.305 1 89.94 755 GLU B O 1
ATOM 13728 N N . ASP B 1 756 ? 15.75 -36.062 -8.156 1 82 756 ASP B N 1
ATOM 13729 C CA . ASP B 1 756 ? 17.016 -35.812 -7.48 1 82 756 ASP B CA 1
ATOM 13730 C C . ASP B 1 756 ? 16.797 -35.188 -6.105 1 82 756 ASP B C 1
ATOM 13732 O O . ASP B 1 756 ? 15.961 -34.281 -5.961 1 82 756 ASP B O 1
ATOM 13736 N N . THR B 1 757 ? 17.125 -35.844 -5.098 1 73.12 757 THR B N 1
ATOM 13737 C CA . THR B 1 757 ? 17.047 -35.281 -3.742 1 73.12 757 THR B CA 1
ATOM 13738 C C . THR B 1 757 ? 18.422 -34.812 -3.275 1 73.12 757 THR B C 1
ATOM 13740 O O . THR B 1 757 ? 19.438 -35.469 -3.541 1 73.12 757 THR B O 1
ATOM 13743 N N . PRO B 1 758 ? 18.406 -33.562 -2.791 1 63.88 758 PRO B N 1
ATOM 13744 C CA . PRO B 1 758 ? 19.719 -33.094 -2.281 1 63.88 758 PRO B CA 1
ATOM 13745 C C . PRO B 1 758 ? 20.266 -34.031 -1.188 1 63.88 758 PRO B C 1
ATOM 13747 O O . PRO B 1 758 ? 19.5 -34.531 -0.373 1 63.88 758 PRO B O 1
ATOM 13750 N N . SER B 1 759 ? 21.484 -34.438 -1.409 1 59.25 759 SER B N 1
ATOM 13751 C CA . SER B 1 759 ? 22.125 -35.188 -0.34 1 59.25 759 SER B CA 1
ATOM 13752 C C . SER B 1 759 ? 22.141 -34.406 0.961 1 59.25 759 SER B C 1
ATOM 13754 O O . SER B 1 759 ? 21.969 -33.188 0.954 1 59.25 759 SER B O 1
ATOM 13756 N N . GLU B 1 760 ? 22.031 -35.156 2.127 1 53.06 760 GLU B N 1
ATOM 13757 C CA . GLU B 1 760 ? 22.062 -34.531 3.445 1 53.06 760 GLU B CA 1
ATOM 13758 C C . GLU B 1 760 ? 23.172 -33.5 3.521 1 53.06 760 GLU B C 1
ATOM 13760 O O . GLU B 1 760 ? 23 -32.469 4.18 1 53.06 760 GLU B O 1
ATOM 13765 N N . ASP B 1 761 ? 24.328 -33.75 2.865 1 49.44 761 ASP B N 1
ATOM 13766 C CA . ASP B 1 761 ? 25.453 -32.812 2.949 1 49.44 761 ASP B CA 1
ATOM 13767 C C . ASP B 1 761 ? 25.344 -31.734 1.884 1 49.44 761 ASP B C 1
ATOM 13769 O O . ASP B 1 761 ? 26.156 -30.812 1.841 1 49.44 761 ASP B O 1
ATOM 13773 N N . GLY B 1 762 ? 24.297 -31.625 1.158 1 50.88 762 GLY B N 1
ATOM 13774 C CA . GLY B 1 762 ? 23.922 -30.578 0.232 1 50.88 762 GLY B CA 1
ATOM 13775 C C . GLY B 1 762 ? 24.781 -30.547 -1.02 1 50.88 762 GLY B C 1
ATOM 13776 O O . GLY B 1 762 ? 24.625 -29.688 -1.881 1 50.88 762 GLY B O 1
ATOM 13777 N N . THR B 1 763 ? 25.844 -31.391 -1.251 1 50.41 763 THR B N 1
ATOM 13778 C CA . THR B 1 763 ? 26.875 -31.234 -2.277 1 50.41 763 THR B CA 1
ATOM 13779 C C . THR B 1 763 ? 26.531 -32.062 -3.516 1 50.41 763 THR B C 1
ATOM 13781 O O . THR B 1 763 ? 26.938 -31.719 -4.629 1 50.41 763 THR B O 1
ATOM 13784 N N . LYS B 1 764 ? 25.875 -33.25 -3.195 1 57.69 764 LYS B N 1
ATOM 13785 C CA . LYS B 1 764 ? 25.656 -34.125 -4.344 1 57.69 764 LYS B CA 1
ATOM 13786 C C . LYS B 1 764 ? 24.172 -34.438 -4.523 1 57.69 764 LYS B C 1
ATOM 13788 O O . LYS B 1 764 ? 23.406 -34.438 -3.555 1 57.69 764 LYS B O 1
ATOM 13793 N N . LEU B 1 765 ? 23.703 -34.562 -5.832 1 66.19 765 LEU B N 1
ATOM 13794 C CA . LEU B 1 765 ? 22.328 -34.938 -6.133 1 66.19 765 LEU B CA 1
ATOM 13795 C C . LEU B 1 765 ? 22.172 -36.438 -6.156 1 66.19 765 LEU B C 1
ATOM 13797 O O . LEU B 1 765 ? 22.969 -37.156 -6.773 1 66.19 765 LEU B O 1
ATOM 13801 N N . ASN B 1 766 ? 21.344 -36.875 -5.223 1 75.25 766 ASN B N 1
ATOM 13802 C CA . ASN B 1 766 ? 21.047 -38.312 -5.176 1 75.25 766 ASN B CA 1
ATOM 13803 C C . ASN B 1 766 ? 19.859 -38.656 -6.062 1 75.25 766 ASN B C 1
ATOM 13805 O O . ASN B 1 766 ? 18.781 -38.062 -5.938 1 75.25 766 ASN B O 1
ATOM 13809 N N . ILE B 1 767 ? 20.172 -39.562 -7.059 1 83.62 767 ILE B N 1
ATOM 13810 C CA . ILE B 1 767 ? 19.141 -40.062 -7.965 1 83.62 767 ILE B CA 1
ATOM 13811 C C . ILE B 1 767 ? 18.469 -41.281 -7.355 1 83.62 767 ILE B C 1
ATOM 13813 O O . ILE B 1 767 ? 19.109 -42.094 -6.715 1 83.62 767 ILE B O 1
ATOM 13817 N N . THR B 1 768 ? 17.219 -41.375 -7.504 1 86.94 768 THR B N 1
ATOM 13818 C CA . THR B 1 768 ? 16.484 -42.5 -6.938 1 86.94 768 THR B CA 1
ATOM 13819 C C . THR B 1 768 ? 16.328 -43.625 -7.957 1 86.94 768 THR B C 1
ATOM 13821 O O . THR B 1 768 ? 16.141 -43.344 -9.148 1 86.94 768 THR B O 1
ATOM 13824 N N . ALA B 1 769 ? 16.375 -44.875 -7.43 1 89.69 769 ALA B N 1
ATOM 13825 C CA . ALA B 1 769 ? 16.203 -46.062 -8.273 1 89.69 769 ALA B CA 1
ATOM 13826 C C . ALA B 1 769 ? 14.789 -46.125 -8.844 1 89.69 769 ALA B C 1
ATOM 13828 O O . ALA B 1 769 ? 14.594 -46.594 -9.969 1 89.69 769 ALA B O 1
ATOM 13829 N N . ARG B 1 770 ? 13.898 -45.688 -8.078 1 88 770 ARG B N 1
ATOM 13830 C CA . ARG B 1 770 ? 12.5 -45.719 -8.508 1 88 770 ARG B CA 1
ATOM 13831 C C . ARG B 1 770 ? 12.289 -44.844 -9.75 1 88 770 ARG B C 1
ATOM 13833 O O . ARG B 1 770 ? 11.656 -45.281 -10.711 1 88 770 ARG B O 1
ATOM 13840 N N . SER B 1 771 ? 12.75 -43.656 -9.688 1 91.19 771 SER B N 1
ATOM 13841 C CA . SER B 1 771 ? 12.594 -42.75 -10.828 1 91.19 771 SER B CA 1
ATOM 13842 C C . SER B 1 771 ? 13.359 -43.25 -12.047 1 91.19 771 SER B C 1
ATOM 13844 O O . SER B 1 771 ? 12.914 -43.094 -13.18 1 91.19 771 SER B O 1
ATOM 13846 N N . ALA B 1 772 ? 14.461 -43.906 -11.797 1 93.31 772 ALA B N 1
ATOM 13847 C CA . ALA B 1 772 ? 15.242 -44.438 -12.898 1 93.31 772 ALA B CA 1
ATOM 13848 C C . ALA B 1 772 ? 14.484 -45.562 -13.609 1 93.31 772 ALA B C 1
ATOM 13850 O O . ALA B 1 772 ? 14.461 -45.625 -14.836 1 93.31 772 ALA B O 1
ATOM 13851 N N . ALA B 1 773 ? 13.906 -46.438 -12.82 1 92.81 773 ALA B N 1
ATOM 13852 C CA . ALA B 1 773 ? 13.133 -47.531 -13.398 1 92.81 773 ALA B CA 1
ATOM 13853 C C . ALA B 1 773 ? 11.961 -47 -14.227 1 92.81 773 ALA B C 1
ATOM 13855 O O . ALA B 1 773 ? 11.727 -47.469 -15.344 1 92.81 773 ALA B O 1
ATOM 13856 N N . LYS B 1 774 ? 11.312 -46.094 -13.711 1 89.81 774 LYS B N 1
ATOM 13857 C CA . LYS B 1 774 ? 10.188 -45.469 -14.422 1 89.81 774 LYS B CA 1
ATOM 13858 C C . LYS B 1 774 ? 10.648 -44.812 -15.703 1 89.81 774 LYS B C 1
ATOM 13860 O O . LYS B 1 774 ? 9.969 -44.875 -16.734 1 89.81 774 LYS B O 1
ATOM 13865 N N . ALA B 1 775 ? 11.734 -44.094 -15.633 1 93.06 775 ALA B N 1
ATOM 13866 C CA . ALA B 1 775 ? 12.273 -43.406 -16.797 1 93.06 775 ALA B CA 1
ATOM 13867 C C . ALA B 1 775 ? 12.641 -44.375 -17.906 1 93.06 775 ALA B C 1
ATOM 13869 O O . ALA B 1 775 ? 12.359 -44.125 -19.078 1 93.06 775 ALA B O 1
ATOM 13870 N N . ILE B 1 776 ? 13.258 -45.438 -17.547 1 94.5 776 ILE B N 1
ATOM 13871 C CA . ILE B 1 776 ? 13.648 -46.438 -18.531 1 94.5 776 ILE B CA 1
ATOM 13872 C C . ILE B 1 776 ? 12.398 -47.031 -19.203 1 94.5 776 ILE B C 1
ATOM 13874 O O . ILE B 1 776 ? 12.352 -47.188 -20.422 1 94.5 776 ILE B O 1
ATOM 13878 N N . ARG B 1 777 ? 11.422 -47.344 -18.453 1 91.94 777 ARG B N 1
ATOM 13879 C CA . ARG B 1 777 ? 10.188 -47.875 -19 1 91.94 777 ARG B CA 1
ATOM 13880 C C . ARG B 1 777 ? 9.492 -46.875 -19.906 1 91.94 777 ARG B C 1
ATOM 13882 O O . ARG B 1 777 ? 8.906 -47.25 -20.938 1 91.94 777 ARG B O 1
ATOM 13889 N N . ALA B 1 778 ? 9.539 -45.656 -19.469 1 90.88 778 ALA B N 1
ATOM 13890 C CA . ALA B 1 778 ? 8.984 -44.625 -20.344 1 90.88 778 ALA B CA 1
ATOM 13891 C C . ALA B 1 778 ? 9.695 -44.562 -21.688 1 90.88 778 ALA B C 1
ATOM 13893 O O . ALA B 1 778 ? 9.07 -44.344 -22.719 1 90.88 778 ALA B O 1
ATOM 13894 N N . ALA B 1 779 ? 10.969 -44.75 -21.656 1 94.5 779 ALA B N 1
ATOM 13895 C CA . ALA B 1 779 ? 11.75 -44.781 -22.891 1 94.5 779 ALA B CA 1
ATOM 13896 C C . ALA B 1 779 ? 11.352 -45.969 -23.75 1 94.5 779 ALA B C 1
ATOM 13898 O O . ALA B 1 779 ? 11.312 -45.875 -24.984 1 94.5 779 ALA B O 1
ATOM 13899 N N . ILE B 1 780 ? 11.078 -47.094 -23.125 1 93.94 780 ILE B N 1
ATOM 13900 C CA . ILE B 1 780 ? 10.664 -48.281 -23.844 1 93.94 780 ILE B CA 1
ATOM 13901 C C . ILE B 1 780 ? 9.344 -48.031 -24.562 1 93.94 780 ILE B C 1
ATOM 13903 O O . ILE B 1 780 ? 9.203 -48.344 -25.75 1 93.94 780 ILE B O 1
ATOM 13907 N N . VAL B 1 781 ? 8.43 -47.469 -23.828 1 88.81 781 VAL B N 1
ATOM 13908 C CA . VAL B 1 781 ? 7.105 -47.219 -24.375 1 88.81 781 VAL B CA 1
ATOM 13909 C C . VAL B 1 781 ? 7.215 -46.25 -25.531 1 88.81 781 VAL B C 1
ATOM 13911 O O . VAL B 1 781 ? 6.504 -46.375 -26.547 1 88.81 781 VAL B O 1
ATOM 13914 N N . GLN B 1 782 ? 8.07 -45.25 -25.453 1 90.56 782 GLN B N 1
ATOM 13915 C CA . GLN B 1 782 ? 8.289 -44.281 -26.516 1 90.56 782 GLN B CA 1
ATOM 13916 C C . GLN B 1 782 ? 8.898 -44.938 -27.75 1 90.56 782 GLN B C 1
ATOM 13918 O O . GLN B 1 782 ? 8.742 -44.438 -28.859 1 90.56 782 GLN B O 1
ATOM 13923 N N . GLY B 1 783 ? 9.562 -46 -27.516 1 91.44 783 GLY B N 1
ATOM 13924 C CA . GLY B 1 783 ? 10.188 -46.719 -28.625 1 91.44 783 GLY B CA 1
ATOM 13925 C C . GLY B 1 783 ? 11.469 -46.062 -29.094 1 91.44 783 GLY B C 1
ATOM 13926 O O . GLY B 1 783 ? 11.727 -45.969 -30.297 1 91.44 783 GLY B O 1
ATOM 13927 N N . VAL B 1 784 ? 12.281 -45.562 -28.172 1 95.62 784 VAL B N 1
ATOM 13928 C CA . VAL B 1 784 ? 13.539 -44.938 -28.562 1 95.62 784 VAL B CA 1
ATOM 13929 C C . VAL B 1 784 ? 14.531 -46 -29 1 95.62 784 VAL B C 1
ATOM 13931 O O . VAL B 1 784 ? 14.383 -47.188 -28.672 1 95.62 784 VAL B O 1
ATOM 13934 N N . GLN B 1 785 ? 15.539 -45.594 -29.766 1 97 785 GLN B N 1
ATOM 13935 C CA . GLN B 1 785 ? 16.562 -46.5 -30.219 1 97 785 GLN B CA 1
ATOM 13936 C C . GLN B 1 785 ? 17.719 -46.562 -29.234 1 97 785 GLN B C 1
ATOM 13938 O O . GLN B 1 785 ? 18.391 -47.594 -29.109 1 97 785 GLN B O 1
ATOM 13943 N N . ILE B 1 786 ? 17.953 -45.5 -28.578 1 98 786 ILE B N 1
ATOM 13944 C CA . ILE B 1 786 ? 19.125 -45.406 -27.703 1 98 786 ILE B CA 1
ATOM 13945 C C . ILE B 1 786 ? 18.703 -44.75 -26.375 1 98 786 ILE B C 1
ATOM 13947 O O . ILE B 1 786 ? 17.891 -43.844 -26.359 1 98 786 ILE B O 1
ATOM 13951 N N . ILE B 1 787 ? 19.219 -45.25 -25.25 1 98 787 ILE B N 1
ATOM 13952 C CA . ILE B 1 787 ? 19.078 -44.656 -23.938 1 98 787 ILE B CA 1
ATOM 13953 C C . ILE B 1 787 ? 20.453 -44.219 -23.406 1 98 787 ILE B C 1
ATOM 13955 O O . ILE B 1 787 ? 21.375 -45.031 -23.375 1 98 787 ILE B O 1
ATOM 13959 N N . SER B 1 788 ? 20.578 -42.938 -23.094 1 97.56 788 SER B N 1
ATOM 13960 C CA . SER B 1 788 ? 21.812 -42.406 -22.516 1 97.56 788 SER B CA 1
ATOM 13961 C C . SER B 1 788 ? 21.625 -42.125 -21.016 1 97.56 788 SER B C 1
ATOM 13963 O O . SER B 1 788 ? 20.781 -41.312 -20.625 1 97.56 788 SER B O 1
ATOM 13965 N N . MET B 1 789 ? 22.391 -42.781 -20.156 1 95.88 789 MET B N 1
ATOM 13966 C CA . MET B 1 789 ? 22.344 -42.656 -18.703 1 95.88 789 MET B CA 1
ATOM 13967 C C . MET B 1 789 ? 23.703 -42.25 -18.156 1 95.88 789 MET B C 1
ATOM 13969 O O . MET B 1 789 ? 24.484 -43.094 -17.734 1 95.88 789 MET B O 1
ATOM 13973 N N . SER B 1 790 ? 23.922 -40.938 -18.062 1 91.94 790 SER B N 1
ATOM 13974 C CA . SER B 1 790 ? 25.219 -40.438 -17.625 1 91.94 790 SER B CA 1
ATOM 13975 C C . SER B 1 790 ? 25.266 -40.281 -16.109 1 91.94 790 SER B C 1
ATOM 13977 O O . SER B 1 790 ? 25.609 -39.219 -15.586 1 91.94 790 SER B O 1
ATOM 13979 N N . TRP B 1 791 ? 24.922 -41.312 -15.414 1 87.69 791 TRP B N 1
ATOM 13980 C CA . TRP B 1 791 ? 24.922 -41.344 -13.953 1 87.69 791 TRP B CA 1
ATOM 13981 C C . TRP B 1 791 ? 25.062 -42.781 -13.445 1 87.69 791 TRP B C 1
ATOM 13983 O O . TRP B 1 791 ? 24.984 -43.75 -14.219 1 87.69 791 TRP B O 1
ATOM 13993 N N . THR B 1 792 ? 25.344 -42.875 -12.203 1 86.12 792 THR B N 1
ATOM 13994 C CA . THR B 1 792 ? 25.422 -44.188 -11.523 1 86.12 792 THR B CA 1
ATOM 13995 C C . THR B 1 792 ? 24.672 -44.125 -10.195 1 86.12 792 THR B C 1
ATOM 13997 O O . THR B 1 792 ? 24.547 -43.062 -9.578 1 86.12 792 THR B O 1
ATOM 14000 N N . ILE B 1 793 ? 24.078 -45.219 -9.914 1 85.44 793 ILE B N 1
ATOM 14001 C CA . ILE B 1 793 ? 23.375 -45.375 -8.641 1 85.44 793 ILE B CA 1
ATOM 14002 C C . ILE B 1 793 ? 23.984 -46.531 -7.855 1 85.44 793 ILE B C 1
ATOM 14004 O O . ILE B 1 793 ? 24.188 -47.625 -8.398 1 85.44 793 ILE B O 1
ATOM 14008 N N . ASP B 1 794 ? 24.297 -46.188 -6.625 1 83.12 794 ASP B N 1
ATOM 14009 C CA . ASP B 1 794 ? 24.672 -47.312 -5.75 1 83.12 794 ASP B CA 1
ATOM 14010 C C . ASP B 1 794 ? 23.516 -48.281 -5.578 1 83.12 794 ASP B C 1
ATOM 14012 O O . ASP B 1 794 ? 22.344 -47.906 -5.641 1 83.12 794 ASP B O 1
ATOM 14016 N N . PRO B 1 795 ? 23.891 -49.5 -5.5 1 85.06 795 PRO B N 1
ATOM 14017 C CA . PRO B 1 795 ? 22.812 -50.469 -5.297 1 85.06 795 PRO B CA 1
ATOM 14018 C C . PRO B 1 795 ? 21.875 -50.062 -4.164 1 85.06 795 PRO B C 1
ATOM 14020 O O . PRO B 1 795 ? 22.312 -49.875 -3.023 1 85.06 795 PRO B O 1
ATOM 14023 N N . PRO B 1 796 ? 20.594 -49.969 -4.543 1 85.12 796 PRO B N 1
ATOM 14024 C CA . PRO B 1 796 ? 19.625 -49.531 -3.523 1 85.12 796 PRO B CA 1
ATOM 14025 C C . PRO B 1 796 ? 19.516 -50.5 -2.363 1 85.12 796 PRO B C 1
ATOM 14027 O O . PRO B 1 796 ? 19.641 -51.719 -2.566 1 85.12 796 PRO B O 1
ATOM 14030 N N . LYS B 1 797 ? 19.203 -50 -1.158 1 83.31 797 LYS B N 1
ATOM 14031 C CA . LYS B 1 797 ? 19.062 -50.812 0.033 1 83.31 797 LYS B CA 1
ATOM 14032 C C . LYS B 1 797 ? 17.75 -51.594 -0.008 1 83.31 797 LYS B C 1
ATOM 14034 O O . LYS B 1 797 ? 17.688 -52.75 0.425 1 83.31 797 LYS B O 1
ATOM 14039 N N . ASP B 1 798 ? 16.781 -51.031 -0.616 1 87.75 798 ASP B N 1
ATOM 14040 C CA . ASP B 1 798 ? 15.484 -51.688 -0.733 1 87.75 798 ASP B CA 1
ATOM 14041 C C . ASP B 1 798 ? 15.484 -52.688 -1.871 1 87.75 798 ASP B C 1
ATOM 14043 O O . ASP B 1 798 ? 15.68 -52.344 -3.033 1 87.75 798 ASP B O 1
ATOM 14047 N N . ASP B 1 799 ? 15.172 -53.906 -1.535 1 88.25 799 ASP B N 1
ATOM 14048 C CA . ASP B 1 799 ? 15.219 -55 -2.494 1 88.25 799 ASP B CA 1
ATOM 14049 C C . ASP B 1 799 ? 14.172 -54.812 -3.592 1 88.25 799 ASP B C 1
ATOM 14051 O O . ASP B 1 799 ? 14.414 -55.188 -4.75 1 88.25 799 ASP B O 1
ATOM 14055 N N . ARG B 1 800 ? 13.141 -54.312 -3.193 1 88.31 800 ARG B N 1
ATOM 14056 C CA . ARG B 1 800 ? 12.078 -54.125 -4.18 1 88.31 800 ARG B CA 1
ATOM 14057 C C . ARG B 1 800 ? 12.484 -53.094 -5.227 1 88.31 800 ARG B C 1
ATOM 14059 O O . ARG B 1 800 ? 12.25 -53.281 -6.422 1 88.31 800 ARG B O 1
ATOM 14066 N N . GLU B 1 801 ? 13.07 -52.094 -4.824 1 89.44 801 GLU B N 1
ATOM 14067 C CA . GLU B 1 801 ? 13.523 -51.031 -5.738 1 89.44 801 GLU B CA 1
ATOM 14068 C C . GLU B 1 801 ? 14.656 -51.531 -6.625 1 89.44 801 GLU B C 1
ATOM 14070 O O . GLU B 1 801 ? 14.734 -51.188 -7.805 1 89.44 801 GLU B O 1
ATOM 14075 N N . ARG B 1 802 ? 15.469 -52.25 -6.016 1 89.5 802 ARG B N 1
ATOM 14076 C CA . ARG B 1 802 ? 16.578 -52.844 -6.77 1 89.5 802 ARG B CA 1
ATOM 14077 C C . ARG B 1 802 ? 16.078 -53.781 -7.863 1 89.5 802 ARG B C 1
ATOM 14079 O O . ARG B 1 802 ? 16.531 -53.719 -9 1 89.5 802 ARG B O 1
ATOM 14086 N N . GLN B 1 803 ? 15.133 -54.656 -7.473 1 91.31 803 GLN B N 1
ATOM 14087 C CA . GLN B 1 803 ? 14.562 -55.562 -8.445 1 91.31 803 GLN B CA 1
ATOM 14088 C C . GLN B 1 803 ? 13.812 -54.844 -9.547 1 91.31 803 GLN B C 1
ATOM 14090 O O . GLN B 1 803 ? 13.852 -55.25 -10.711 1 91.31 803 GLN B O 1
ATOM 14095 N N . ASP B 1 804 ? 13.156 -53.875 -9.117 1 92.12 804 ASP B N 1
ATOM 14096 C CA . ASP B 1 804 ? 12.398 -53.094 -10.086 1 92.12 804 ASP B CA 1
ATOM 14097 C C . ASP B 1 804 ? 13.328 -52.438 -11.109 1 92.12 804 ASP B C 1
ATOM 14099 O O . ASP B 1 804 ? 13.039 -52.438 -12.312 1 92.12 804 ASP B O 1
ATOM 14103 N N . LEU B 1 805 ? 14.43 -51.844 -10.688 1 92.69 805 LEU B N 1
ATOM 14104 C CA . LEU B 1 805 ? 15.414 -51.25 -11.578 1 92.69 805 LEU B CA 1
ATOM 14105 C C . LEU B 1 805 ? 16.047 -52.312 -12.477 1 92.69 805 LEU B C 1
ATOM 14107 O O . LEU B 1 805 ? 16.234 -52.094 -13.68 1 92.69 805 LEU B O 1
ATOM 14111 N N . GLU B 1 806 ? 16.344 -53.438 -11.914 1 93.44 806 GLU B N 1
ATOM 14112 C CA . GLU B 1 806 ? 16.906 -54.531 -12.68 1 93.44 806 GLU B CA 1
ATOM 14113 C C . GLU B 1 806 ? 15.953 -55 -13.781 1 93.44 806 GLU B C 1
ATOM 14115 O O . GLU B 1 806 ? 16.359 -55.188 -14.922 1 93.44 806 GLU B O 1
ATOM 14120 N N . ASN B 1 807 ? 14.734 -55.125 -13.398 1 93.38 807 ASN B N 1
ATOM 14121 C CA . ASN B 1 807 ? 13.727 -55.531 -14.375 1 93.38 807 ASN B CA 1
ATOM 14122 C C . ASN B 1 807 ? 13.586 -54.5 -15.5 1 93.38 807 ASN B C 1
ATOM 14124 O O . ASN B 1 807 ? 13.414 -54.875 -16.656 1 93.38 807 ASN B O 1
ATOM 14128 N N . ALA B 1 808 ? 13.625 -53.25 -15.133 1 94.12 808 ALA B N 1
ATOM 14129 C CA . ALA B 1 808 ? 13.508 -52.188 -16.141 1 94.12 808 ALA B CA 1
ATOM 14130 C C . ALA B 1 808 ? 14.641 -52.281 -17.156 1 94.12 808 ALA B C 1
ATOM 14132 O O . ALA B 1 808 ? 14.422 -52.125 -18.359 1 94.12 808 ALA B O 1
ATOM 14133 N N . VAL B 1 809 ? 15.859 -52.531 -16.688 1 95.06 809 VAL B N 1
ATOM 14134 C CA . VAL B 1 809 ? 17.031 -52.625 -17.562 1 95.06 809 VAL B CA 1
ATOM 14135 C C . VAL B 1 809 ? 16.906 -53.844 -18.453 1 95.06 809 VAL B C 1
ATOM 14137 O O . VAL B 1 809 ? 17.188 -53.781 -19.656 1 95.06 809 VAL B O 1
ATOM 14140 N N . ILE B 1 810 ? 16.422 -54.906 -17.922 1 95.06 810 ILE B N 1
ATOM 14141 C CA . ILE B 1 810 ? 16.25 -56.156 -18.672 1 95.06 810 ILE B CA 1
ATOM 14142 C C . ILE B 1 810 ? 15.164 -55.938 -19.734 1 95.06 810 ILE B C 1
ATOM 14144 O O . ILE B 1 810 ? 15.297 -56.406 -20.859 1 95.06 810 ILE B O 1
ATOM 14148 N N . GLU B 1 811 ? 14.117 -55.312 -19.312 1 94.56 811 GLU B N 1
ATOM 14149 C CA . GLU B 1 811 ? 13.039 -55 -20.25 1 94.56 811 GLU B CA 1
ATOM 14150 C C . GLU B 1 811 ? 13.547 -54.188 -21.438 1 94.56 811 GLU B C 1
ATOM 14152 O O . GLU B 1 811 ? 13.156 -54.406 -22.578 1 94.56 811 GLU B O 1
ATOM 14157 N N . ALA B 1 812 ? 14.391 -53.25 -21.172 1 95.94 812 ALA B N 1
ATOM 14158 C CA . ALA B 1 812 ? 14.953 -52.406 -22.234 1 95.94 812 ALA B CA 1
ATOM 14159 C C . ALA B 1 812 ? 15.852 -53.219 -23.156 1 95.94 812 ALA B C 1
ATOM 14161 O O . ALA B 1 812 ? 15.836 -53.031 -24.375 1 95.94 812 ALA B O 1
ATOM 14162 N N . ALA B 1 813 ? 16.641 -54.125 -22.578 1 94.75 813 ALA B N 1
ATOM 14163 C CA . ALA B 1 813 ? 17.5 -55 -23.359 1 94.75 813 ALA B CA 1
ATOM 14164 C C . ALA B 1 813 ? 16.672 -55.906 -24.266 1 94.75 813 ALA B C 1
ATOM 14166 O O . ALA B 1 813 ? 17.031 -56.125 -25.438 1 94.75 813 ALA B O 1
ATOM 14167 N N . ASN B 1 814 ? 15.625 -56.375 -23.703 1 93.69 814 ASN B N 1
ATOM 14168 C CA . ASN B 1 814 ? 14.742 -57.25 -24.469 1 93.69 814 ASN B CA 1
ATOM 14169 C C . ASN B 1 814 ? 14.047 -56.5 -25.594 1 93.69 814 ASN B C 1
ATOM 14171 O O . ASN B 1 814 ? 13.688 -57.094 -26.609 1 93.69 814 ASN B O 1
ATOM 14175 N N . ALA B 1 815 ? 13.836 -55.281 -25.391 1 94.5 815 ALA B N 1
ATOM 14176 C CA . ALA B 1 815 ? 13.219 -54.438 -26.422 1 94.5 815 ALA B CA 1
ATOM 14177 C C . ALA B 1 815 ? 14.242 -54 -27.453 1 94.5 815 ALA B C 1
ATOM 14179 O O . ALA B 1 815 ? 13.922 -53.25 -28.375 1 94.5 815 ALA B O 1
ATOM 14180 N N . ASN B 1 816 ? 15.5 -54.469 -27.375 1 94.56 816 ASN B N 1
ATOM 14181 C CA . ASN B 1 816 ? 16.594 -54.188 -28.297 1 94.56 816 ASN B CA 1
ATOM 14182 C C . ASN B 1 816 ? 16.938 -52.688 -28.344 1 94.56 816 ASN B C 1
ATOM 14184 O O . ASN B 1 816 ? 17.141 -52.125 -29.422 1 94.56 816 ASN B O 1
ATOM 14188 N N . ILE B 1 817 ? 16.828 -52.031 -27.219 1 96.75 817 ILE B N 1
ATOM 14189 C CA . ILE B 1 817 ? 17.266 -50.625 -27.078 1 96.75 817 ILE B CA 1
ATOM 14190 C C . ILE B 1 817 ? 18.734 -50.594 -26.656 1 96.75 817 ILE B C 1
ATOM 14192 O O . ILE B 1 817 ? 19.141 -51.312 -25.734 1 96.75 817 ILE B O 1
ATOM 14196 N N . LEU B 1 818 ? 19.531 -49.844 -27.359 1 97.25 818 LEU B N 1
ATOM 14197 C CA . LEU B 1 818 ? 20.938 -49.688 -27 1 97.25 818 LEU B CA 1
ATOM 14198 C C . LEU B 1 818 ? 21.094 -48.812 -25.766 1 97.25 818 LEU B C 1
ATOM 14200 O O . LEU B 1 818 ? 20.688 -47.625 -25.766 1 97.25 818 LEU B O 1
ATOM 14204 N N . MET B 1 819 ? 21.656 -49.375 -24.688 1 97.5 819 MET B N 1
ATOM 14205 C CA . MET B 1 819 ? 21.781 -48.656 -23.438 1 97.5 819 MET B CA 1
ATOM 14206 C C . MET B 1 819 ? 23.25 -48.312 -23.172 1 97.5 819 MET B C 1
ATOM 14208 O O . MET B 1 819 ? 24.125 -49.156 -23.297 1 97.5 819 MET B O 1
ATOM 14212 N N . PHE B 1 820 ? 23.484 -47.031 -22.859 1 96.69 820 PHE B N 1
ATOM 14213 C CA . PHE B 1 820 ? 24.812 -46.562 -22.516 1 96.69 820 PHE B CA 1
ATOM 14214 C C . PHE B 1 820 ? 24.828 -46 -21.094 1 96.69 820 PHE B C 1
ATOM 14216 O O . PHE B 1 820 ? 23.969 -45.188 -20.719 1 96.69 820 PHE B O 1
ATOM 14223 N N . CYS B 1 821 ? 25.672 -46.406 -20.234 1 93.44 821 CYS B N 1
ATOM 14224 C CA . CYS B 1 821 ? 25.797 -45.875 -18.891 1 93.44 821 CYS B CA 1
ATOM 14225 C C . CYS B 1 821 ? 27.234 -45.531 -18.562 1 93.44 821 CYS B C 1
ATOM 14227 O O . CYS B 1 821 ? 28.156 -46 -19.234 1 93.44 821 CYS B O 1
ATOM 14229 N N . SER B 1 822 ? 27.312 -44.625 -17.609 1 89.38 822 SER B N 1
ATOM 14230 C CA . SER B 1 822 ? 28.641 -44.188 -17.203 1 89.38 822 SER B CA 1
ATOM 14231 C C . SER B 1 822 ? 29.281 -45.156 -16.219 1 89.38 822 SER B C 1
ATOM 14233 O O . SER B 1 822 ? 28.578 -45.812 -15.438 1 89.38 822 SER B O 1
ATOM 14235 N N . ALA B 1 823 ? 30.594 -45.188 -16.312 1 83.88 823 ALA B N 1
ATOM 14236 C CA . ALA B 1 823 ? 31.359 -45.938 -15.305 1 83.88 823 ALA B CA 1
ATOM 14237 C C . ALA B 1 823 ? 31.453 -45.156 -14.008 1 83.88 823 ALA B C 1
ATOM 14239 O O . ALA B 1 823 ? 31.266 -43.938 -13.992 1 83.88 823 ALA B O 1
ATOM 14240 N N . SER B 1 824 ? 31.656 -45.812 -12.875 1 77 824 SER B N 1
ATOM 14241 C CA . SER B 1 824 ? 31.797 -45.156 -11.594 1 77 824 SER B CA 1
ATOM 14242 C C . SER B 1 824 ? 33.125 -44.406 -11.484 1 77 824 SER B C 1
ATOM 14244 O O . SER B 1 824 ? 34.188 -44.969 -11.789 1 77 824 SER B O 1
ATOM 14246 N N . ASP B 1 825 ? 33.062 -43.094 -11.328 1 68.25 825 ASP B N 1
ATOM 14247 C CA . ASP B 1 825 ? 34.281 -42.281 -11.219 1 68.25 825 ASP B CA 1
ATOM 14248 C C . ASP B 1 825 ? 34.844 -42.344 -9.805 1 68.25 825 ASP B C 1
ATOM 14250 O O . ASP B 1 825 ? 35.344 -41.312 -9.297 1 68.25 825 ASP B O 1
ATOM 14254 N N . LYS B 1 826 ? 34.531 -43.312 -9.078 1 62.84 826 LYS B N 1
ATOM 14255 C CA . LYS B 1 826 ? 35.031 -43.375 -7.699 1 62.84 826 LYS B CA 1
ATOM 14256 C C . LYS B 1 826 ? 36.375 -44.094 -7.625 1 62.84 826 LYS B C 1
ATOM 14258 O O . LYS B 1 826 ? 36.75 -44.594 -6.57 1 62.84 826 LYS B O 1
ATOM 14263 N N . GLY B 1 827 ? 37.156 -44.125 -8.688 1 59.38 827 GLY B N 1
ATOM 14264 C CA . GLY B 1 827 ? 38.5 -44.688 -8.664 1 59.38 827 GLY B CA 1
ATOM 14265 C C . GLY B 1 827 ? 38.562 -46.188 -8.578 1 59.38 827 GLY B C 1
ATOM 14266 O O . GLY B 1 827 ? 37.719 -46.875 -9.18 1 59.38 827 GLY B O 1
ATOM 14267 N N . ALA B 1 828 ? 39.469 -46.719 -7.781 1 53.06 828 ALA B N 1
ATOM 14268 C CA . ALA B 1 828 ? 39.781 -48.156 -7.652 1 53.06 828 ALA B CA 1
ATOM 14269 C C . ALA B 1 828 ? 38.719 -48.875 -6.844 1 53.06 828 ALA B C 1
ATOM 14271 O O . ALA B 1 828 ? 38.688 -50.125 -6.805 1 53.06 828 ALA B O 1
ATOM 14272 N N . HIS B 1 829 ? 37.906 -48.156 -6.117 1 55.22 829 HIS B N 1
ATOM 14273 C CA . HIS B 1 829 ? 36.906 -48.844 -5.297 1 55.22 829 HIS B CA 1
ATOM 14274 C C . HIS B 1 829 ? 35.812 -49.5 -6.164 1 55.22 829 HIS B C 1
ATOM 14276 O O . HIS B 1 829 ? 35.125 -48.812 -6.895 1 55.22 829 HIS B O 1
ATOM 14282 N N . ASP B 1 830 ? 35.969 -50.688 -6.438 1 56.59 830 ASP B N 1
ATOM 14283 C CA . ASP B 1 830 ? 35.281 -51.594 -7.375 1 56.59 830 ASP B CA 1
ATOM 14284 C C . ASP B 1 830 ? 33.844 -51.844 -6.953 1 56.59 830 ASP B C 1
ATOM 14286 O O . ASP B 1 830 ? 33.375 -53 -6.977 1 56.59 830 ASP B O 1
ATOM 14290 N N . VAL B 1 831 ? 33.094 -50.938 -6.41 1 62.69 831 VAL B N 1
ATOM 14291 C CA . VAL B 1 831 ? 31.703 -51.312 -6.129 1 62.69 831 VAL B CA 1
ATOM 14292 C C . VAL B 1 831 ? 30.875 -51.156 -7.398 1 62.69 831 VAL B C 1
ATOM 14294 O O . VAL B 1 831 ? 30.953 -50.156 -8.086 1 62.69 831 VAL B O 1
ATOM 14297 N N . GLN B 1 832 ? 30.25 -52.281 -7.781 1 75.56 832 GLN B N 1
ATOM 14298 C CA . GLN B 1 832 ? 29.375 -52.312 -8.961 1 75.56 832 GLN B CA 1
ATOM 14299 C C . GLN B 1 832 ? 28.156 -51.438 -8.75 1 75.56 832 GLN B C 1
ATOM 14301 O O . GLN B 1 832 ? 27.5 -51.5 -7.707 1 75.56 832 GLN B O 1
ATOM 14306 N N . THR B 1 833 ? 27.969 -50.5 -9.617 1 84.62 833 THR B N 1
ATOM 14307 C CA . THR B 1 833 ? 26.844 -49.562 -9.555 1 84.62 833 THR B CA 1
ATOM 14308 C C . THR B 1 833 ? 25.828 -49.844 -10.648 1 84.62 833 THR B C 1
ATOM 14310 O O . THR B 1 833 ? 26.109 -50.625 -11.578 1 84.62 833 THR B O 1
ATOM 14313 N N . TYR B 1 834 ? 24.656 -49.5 -10.406 1 86.69 834 TYR B N 1
ATOM 14314 C CA . TYR B 1 834 ? 23.625 -49.562 -11.445 1 86.69 834 TYR B CA 1
ATOM 14315 C C . TYR B 1 834 ? 23.703 -48.375 -12.367 1 86.69 834 TYR B C 1
ATOM 14317 O O . TYR B 1 834 ? 24.094 -47.281 -11.938 1 86.69 834 TYR B O 1
ATOM 14325 N N . PRO B 1 835 ? 23.344 -48.562 -13.586 1 87.69 835 PRO B N 1
ATOM 14326 C CA . PRO B 1 835 ? 22.641 -49.688 -14.203 1 87.69 835 PRO B CA 1
ATOM 14327 C C . PRO B 1 835 ? 23.594 -50.781 -14.703 1 87.69 835 PRO B C 1
ATOM 14329 O O . PRO B 1 835 ? 23.156 -51.844 -15.094 1 87.69 835 PRO B O 1
ATOM 14332 N N . SER B 1 836 ? 24.859 -50.531 -14.672 1 83.81 836 SER B N 1
ATOM 14333 C CA . SER B 1 836 ? 25.844 -51.438 -15.242 1 83.81 836 SER B CA 1
ATOM 14334 C C . SER B 1 836 ? 25.781 -52.812 -14.57 1 83.81 836 SER B C 1
ATOM 14336 O O . SER B 1 836 ? 26.094 -53.812 -15.195 1 83.81 836 SER B O 1
ATOM 14338 N N . LYS B 1 837 ? 25.406 -52.875 -13.406 1 84.38 837 LYS B N 1
ATOM 14339 C CA . LYS B 1 837 ? 25.375 -54.125 -12.617 1 84.38 837 LYS B CA 1
ATOM 14340 C C . LYS B 1 837 ? 24.219 -55 -13.031 1 84.38 837 LYS B C 1
ATOM 14342 O O . LYS B 1 837 ? 24.172 -56.188 -12.688 1 84.38 837 LYS B O 1
ATOM 14347 N N . ALA B 1 838 ? 23.281 -54.5 -13.758 1 85.56 838 ALA B N 1
ATOM 14348 C CA . ALA B 1 838 ? 22.109 -55.281 -14.125 1 85.56 838 ALA B CA 1
ATOM 14349 C C . ALA B 1 838 ? 22.516 -56.531 -14.883 1 85.56 838 ALA B C 1
ATOM 14351 O O . ALA B 1 838 ? 23.484 -56.531 -15.641 1 85.56 838 ALA B O 1
ATOM 14352 N N . ALA B 1 839 ? 21.812 -57.688 -14.664 1 72.56 839 ALA B N 1
ATOM 14353 C CA . ALA B 1 839 ? 22.156 -59 -15.141 1 72.56 839 ALA B CA 1
ATOM 14354 C C . ALA B 1 839 ? 21.844 -59.156 -16.625 1 72.56 839 ALA B C 1
ATOM 14356 O O . ALA B 1 839 ? 21.109 -60.062 -17.016 1 72.56 839 ALA B O 1
ATOM 14357 N N . THR B 1 840 ? 21.969 -58.375 -17.406 1 73.81 840 THR B N 1
ATOM 14358 C CA . THR B 1 840 ? 21.672 -58.531 -18.828 1 73.81 840 THR B CA 1
ATOM 14359 C C . THR B 1 840 ? 22.953 -58.594 -19.656 1 73.81 840 THR B C 1
ATOM 14361 O O . THR B 1 840 ? 23 -59.281 -20.672 1 73.81 840 THR B O 1
ATOM 14364 N N . GLY B 1 841 ? 24 -58.062 -19.266 1 80.25 841 GLY B N 1
ATOM 14365 C CA . GLY B 1 841 ? 25.234 -57.969 -20.031 1 80.25 841 GLY B CA 1
ATOM 14366 C C . GLY B 1 841 ? 25.078 -57.156 -21.312 1 80.25 841 GLY B C 1
ATOM 14367 O O . GLY B 1 841 ? 26 -57.094 -22.125 1 80.25 841 GLY B O 1
ATOM 14368 N N . LYS B 1 842 ? 23.953 -56.656 -21.641 1 91.81 842 LYS B N 1
ATOM 14369 C CA . LYS B 1 842 ? 23.688 -55.906 -22.859 1 91.81 842 LYS B CA 1
ATOM 14370 C C . LYS B 1 842 ? 23.641 -54.406 -22.609 1 91.81 842 LYS B C 1
ATOM 14372 O O . LYS B 1 842 ? 22.703 -53.75 -23.047 1 91.81 842 LYS B O 1
ATOM 14377 N N . ILE B 1 843 ? 24.516 -53.906 -21.828 1 93.12 843 ILE B N 1
ATOM 14378 C CA . ILE B 1 843 ? 24.641 -52.5 -21.547 1 93.12 843 ILE B CA 1
ATOM 14379 C C . ILE B 1 843 ? 26.078 -52.031 -21.781 1 93.12 843 ILE B C 1
ATOM 14381 O O . ILE B 1 843 ? 27.031 -52.75 -21.438 1 93.12 843 ILE B O 1
ATOM 14385 N N . PHE B 1 844 ? 26.25 -50.969 -22.484 1 94.44 844 PHE B N 1
ATOM 14386 C CA . PHE B 1 844 ? 27.562 -50.406 -22.719 1 94.44 844 PHE B CA 1
ATOM 14387 C C . PHE B 1 844 ? 28.016 -49.562 -21.516 1 94.44 844 PHE B C 1
ATOM 14389 O O . PHE B 1 844 ? 27.406 -48.531 -21.219 1 94.44 844 PHE B O 1
ATOM 14396 N N . THR B 1 845 ? 28.984 -50 -20.797 1 92.06 845 THR B N 1
ATOM 14397 C CA . THR B 1 845 ? 29.594 -49.188 -19.734 1 92.06 845 THR B CA 1
ATOM 14398 C C . THR B 1 845 ? 30.781 -48.406 -20.266 1 92.06 845 THR B C 1
ATOM 14400 O O . THR B 1 845 ? 31.781 -48.969 -20.703 1 92.06 845 THR B O 1
ATOM 14403 N N . ILE B 1 846 ? 30.625 -47.062 -20.172 1 92.69 846 ILE B N 1
ATOM 14404 C CA . ILE B 1 846 ? 31.594 -46.219 -20.859 1 92.69 846 ILE B CA 1
ATOM 14405 C C . ILE B 1 846 ? 32.469 -45.5 -19.828 1 92.69 846 ILE B C 1
ATOM 14407 O O . ILE B 1 846 ? 31.953 -44.969 -18.828 1 92.69 846 ILE B O 1
ATOM 14411 N N . GLY B 1 847 ? 33.75 -45.438 -20.062 1 88.25 847 GLY B N 1
ATOM 14412 C CA . GLY B 1 847 ? 34.688 -44.719 -19.219 1 88.25 847 GLY B CA 1
ATOM 14413 C C . GLY B 1 847 ? 35.312 -43.531 -19.922 1 88.25 847 GLY B C 1
ATOM 14414 O O . GLY B 1 847 ? 35.312 -43.438 -21.141 1 88.25 847 GLY B O 1
ATOM 14415 N N . ALA B 1 848 ? 35.906 -42.594 -19.109 1 88 848 ALA B N 1
ATOM 14416 C CA . ALA B 1 848 ? 36.531 -41.375 -19.641 1 88 848 ALA B CA 1
ATOM 14417 C C . ALA B 1 848 ? 38 -41.656 -19.984 1 88 848 ALA B C 1
ATOM 14419 O O . ALA B 1 848 ? 38.719 -42.375 -19.266 1 88 848 ALA B O 1
ATOM 14420 N N . ALA B 1 849 ? 38.312 -41.094 -21.125 1 84.94 849 ALA B N 1
ATOM 14421 C CA . ALA B 1 849 ? 39.688 -41.188 -21.578 1 84.94 849 ALA B CA 1
ATOM 14422 C C . ALA B 1 849 ? 40.312 -39.781 -21.719 1 84.94 849 ALA B C 1
ATOM 14424 O O . ALA B 1 849 ? 39.594 -38.812 -21.969 1 84.94 849 ALA B O 1
ATOM 14425 N N . ASN B 1 850 ? 41.562 -39.656 -21.531 1 79.25 850 ASN B N 1
ATOM 14426 C CA . ASN B 1 850 ? 42.281 -38.406 -21.75 1 79.25 850 ASN B CA 1
ATOM 14427 C C . ASN B 1 850 ? 42.594 -38.219 -23.234 1 79.25 850 ASN B C 1
ATOM 14429 O O . ASN B 1 850 ? 42.094 -38.938 -24.094 1 79.25 850 ASN B O 1
ATOM 14433 N N . SER B 1 851 ? 43.344 -37.156 -23.578 1 76.38 851 SER B N 1
ATOM 14434 C CA . SER B 1 851 ? 43.594 -36.781 -24.969 1 76.38 851 SER B CA 1
ATOM 14435 C C . SER B 1 851 ? 44.438 -37.812 -25.688 1 76.38 851 SER B C 1
ATOM 14437 O O . SER B 1 851 ? 44.438 -37.906 -26.906 1 76.38 851 SER B O 1
ATOM 14439 N N . SER B 1 852 ? 45.094 -38.594 -24.906 1 71.12 852 SER B N 1
ATOM 14440 C CA . SER B 1 852 ? 45.938 -39.594 -25.5 1 71.12 852 SER B CA 1
ATOM 14441 C C . SER B 1 852 ? 45.188 -40.906 -25.719 1 71.12 852 SER B C 1
ATOM 14443 O O . SER B 1 852 ? 45.719 -41.844 -26.359 1 71.12 852 SER B O 1
ATOM 14445 N N . GLY B 1 853 ? 44 -40.969 -25.172 1 75.25 853 GLY B N 1
ATOM 14446 C CA . GLY B 1 853 ? 43.188 -42.188 -25.312 1 75.25 853 GLY B CA 1
ATOM 14447 C C . GLY B 1 853 ? 43.312 -43.094 -24.109 1 75.25 853 GLY B C 1
ATOM 14448 O O . GLY B 1 853 ? 42.625 -44.125 -24.062 1 75.25 853 GLY B O 1
ATOM 14449 N N . ALA B 1 854 ? 44.094 -42.75 -23.219 1 72.56 854 ALA B N 1
ATOM 14450 C CA . ALA B 1 854 ? 44.25 -43.562 -22.016 1 72.56 854 ALA B CA 1
ATOM 14451 C C . ALA B 1 854 ? 43.125 -43.281 -21.016 1 72.56 854 ALA B C 1
ATOM 14453 O O . ALA B 1 854 ? 42.594 -42.188 -21 1 72.56 854 ALA B O 1
ATOM 14454 N N . SER B 1 855 ? 42.781 -44.344 -20.359 1 76.12 855 SER B N 1
ATOM 14455 C CA . SER B 1 855 ? 41.75 -44.188 -19.344 1 76.12 855 SER B CA 1
ATOM 14456 C C . SER B 1 855 ? 42.188 -43.219 -18.25 1 76.12 855 SER B C 1
ATOM 14458 O O . SER B 1 855 ? 43.344 -43.25 -17.844 1 76.12 855 SER B O 1
ATOM 14460 N N . VAL B 1 856 ? 41.281 -42.375 -17.875 1 72.12 856 VAL B N 1
ATOM 14461 C CA . VAL B 1 856 ? 41.594 -41.406 -16.828 1 72.12 856 VAL B CA 1
ATOM 14462 C C . VAL B 1 856 ? 41.656 -42.125 -15.477 1 72.12 856 VAL B C 1
ATOM 14464 O O . VAL B 1 856 ? 41 -43.125 -15.266 1 72.12 856 VAL B O 1
ATOM 14467 N N . ASP B 1 857 ? 42.406 -41.656 -14.625 1 62.06 857 ASP B N 1
ATOM 14468 C CA . ASP B 1 857 ? 42.75 -42.312 -13.359 1 62.06 857 ASP B CA 1
ATOM 14469 C C . ASP B 1 857 ? 41.5 -42.531 -12.508 1 62.06 857 ASP B C 1
ATOM 14471 O O . ASP B 1 857 ? 41.406 -43.562 -11.805 1 62.06 857 ASP B O 1
ATOM 14475 N N . TYR B 1 858 ? 40.562 -41.688 -12.641 1 69.19 858 TYR B N 1
ATOM 14476 C CA . TYR B 1 858 ? 39.438 -41.844 -11.719 1 69.19 858 TYR B CA 1
ATOM 14477 C C . TYR B 1 858 ? 38.438 -42.875 -12.195 1 69.19 858 TYR B C 1
ATOM 14479 O O . TYR B 1 858 ? 37.594 -43.312 -11.445 1 69.19 858 TYR B O 1
ATOM 14487 N N . VAL B 1 859 ? 38.562 -43.375 -13.367 1 69.69 859 VAL B N 1
ATOM 14488 C CA . VAL B 1 859 ? 37.625 -44.375 -13.914 1 69.69 859 VAL B CA 1
ATOM 14489 C C . VAL B 1 859 ? 37.969 -45.75 -13.336 1 69.69 859 VAL B C 1
ATOM 14491 O O . VAL B 1 859 ? 37.062 -46.594 -13.227 1 69.69 859 VAL B O 1
ATOM 14494 N N . GLY B 1 860 ? 38.719 -45.969 -12.273 1 59.91 860 GLY B N 1
ATOM 14495 C CA . GLY B 1 860 ? 39.062 -47.188 -11.562 1 59.91 860 GLY B CA 1
ATOM 14496 C C . GLY B 1 860 ? 39.438 -48.344 -12.484 1 59.91 860 GLY B C 1
ATOM 14497 O O . GLY B 1 860 ? 40.125 -48.156 -13.484 1 59.91 860 GLY B O 1
ATOM 14498 N N . ASN B 1 861 ? 38.656 -49.656 -12.297 1 61.66 861 ASN B N 1
ATOM 14499 C CA . ASN B 1 861 ? 39.031 -50.906 -12.945 1 61.66 861 ASN B CA 1
ATOM 14500 C C . ASN B 1 861 ? 38.531 -50.938 -14.398 1 61.66 861 ASN B C 1
ATOM 14502 O O . ASN B 1 861 ? 37.344 -50.906 -14.664 1 61.66 861 ASN B O 1
ATOM 14506 N N . THR B 1 862 ? 39.375 -50.969 -15.336 1 68.12 862 THR B N 1
ATOM 14507 C CA . THR B 1 862 ? 39.125 -50.906 -16.766 1 68.12 862 THR B CA 1
ATOM 14508 C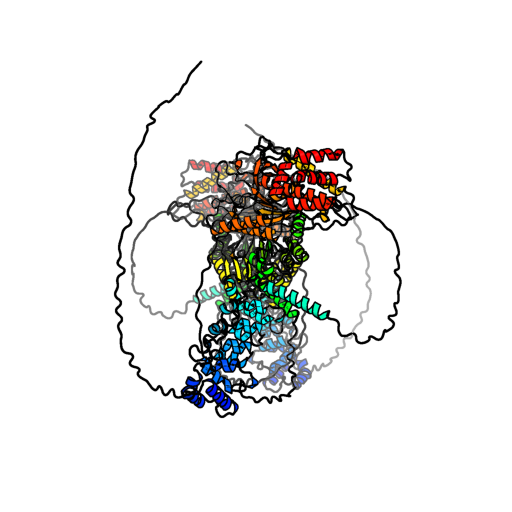 C . THR B 1 862 ? 38.531 -52.219 -17.281 1 68.12 862 THR B C 1
ATOM 14510 O O . THR B 1 862 ? 37.969 -52.25 -18.375 1 68.12 862 THR B O 1
ATOM 14513 N N . SER B 1 863 ? 38.625 -53.312 -16.5 1 69.38 863 SER B N 1
ATOM 14514 C CA . SER B 1 863 ? 38.156 -54.594 -17.016 1 69.38 863 SER B CA 1
ATOM 14515 C C . SER B 1 863 ? 36.656 -54.625 -17.172 1 69.38 863 SER B C 1
ATOM 14517 O O . SER B 1 863 ? 36.125 -55.344 -18.031 1 69.38 863 SER B O 1
ATOM 14519 N N . GLY B 1 864 ? 36 -53.812 -16.484 1 76.75 864 GLY B N 1
ATOM 14520 C CA . GLY B 1 864 ? 34.531 -53.812 -16.547 1 76.75 864 GLY B CA 1
ATOM 14521 C C . GLY B 1 864 ? 33.969 -52.812 -17.531 1 76.75 864 GLY B C 1
ATOM 14522 O O . GLY B 1 864 ? 32.781 -52.75 -17.766 1 76.75 864 GLY B O 1
ATOM 14523 N N . LEU B 1 865 ? 34.812 -52.156 -18.266 1 86.5 865 LEU B N 1
ATOM 14524 C CA . LEU B 1 865 ? 34.406 -51.125 -19.203 1 86.5 865 LEU B CA 1
ATOM 14525 C C . LEU B 1 865 ? 34.188 -51.688 -20.594 1 86.5 865 LEU B C 1
ATOM 14527 O O . LEU B 1 865 ? 34.906 -52.625 -21.016 1 86.5 865 LEU B O 1
ATOM 14531 N N . SER B 1 866 ? 33.188 -51.219 -21.266 1 90 866 SER B N 1
ATOM 14532 C CA . SER B 1 866 ? 33 -51.625 -22.656 1 90 866 SER B CA 1
ATOM 14533 C C . SER B 1 866 ? 33.906 -50.844 -23.578 1 90 866 SER B C 1
ATOM 14535 O O . SER B 1 866 ? 34.625 -51.438 -24.391 1 90 866 SER B O 1
ATOM 14537 N N . TYR B 1 867 ? 33.875 -49.562 -23.531 1 92.56 867 TYR B N 1
ATOM 14538 C CA . TYR B 1 867 ? 34.719 -48.656 -24.328 1 92.56 867 TYR B CA 1
ATOM 14539 C C . TYR B 1 867 ? 35.094 -47.406 -23.547 1 92.56 867 TYR B C 1
ATOM 14541 O O . TYR B 1 867 ? 34.531 -47.156 -22.484 1 92.56 867 TYR B O 1
ATOM 14549 N N . THR B 1 868 ? 36.094 -46.719 -24.031 1 90.62 868 THR B N 1
ATOM 14550 C CA . THR B 1 868 ? 36.438 -45.406 -23.484 1 90.62 868 THR B CA 1
ATOM 14551 C C . THR B 1 868 ? 36.312 -44.312 -24.547 1 90.62 868 THR B C 1
ATOM 14553 O O . THR B 1 868 ? 36.562 -44.562 -25.719 1 90.62 868 THR B O 1
ATOM 14556 N N . PHE B 1 869 ? 35.812 -43.188 -24.156 1 91.62 869 PHE B N 1
ATOM 14557 C CA . PHE B 1 869 ? 35.656 -42.031 -24.984 1 91.62 869 PHE B CA 1
ATOM 14558 C C . PHE B 1 869 ? 36.281 -40.812 -24.328 1 91.62 869 PHE B C 1
ATOM 14560 O O . PHE B 1 869 ? 36.562 -40.812 -23.125 1 91.62 869 PHE B O 1
ATOM 14567 N N . PRO B 1 870 ? 36.469 -39.719 -25.156 1 87.88 870 PRO B N 1
ATOM 14568 C CA . PRO B 1 870 ? 37.031 -38.531 -24.516 1 87.88 870 PRO B CA 1
ATOM 14569 C C . PRO B 1 870 ? 36.188 -38 -23.391 1 87.88 870 PRO B C 1
ATOM 14571 O O . PRO B 1 870 ? 34.969 -37.844 -23.547 1 87.88 870 PRO B O 1
ATOM 14574 N N . GLY B 1 871 ? 36.75 -37.812 -22.297 1 84.12 871 GLY B N 1
ATOM 14575 C CA . GLY B 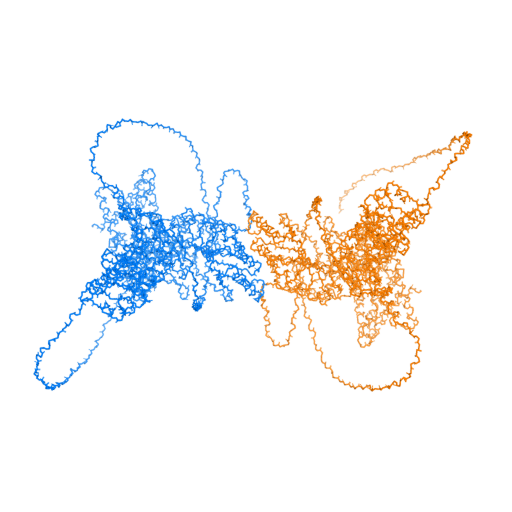1 871 ? 36 -37.312 -21.156 1 84.12 871 GLY B CA 1
ATOM 14576 C C . GLY B 1 871 ? 36.844 -36.469 -20.219 1 84.12 871 GLY B C 1
ATOM 14577 O O . GLY B 1 871 ? 36.406 -36.125 -19.125 1 84.12 871 GLY B O 1
ATOM 14578 N N . ASP B 1 872 ? 38.062 -36.156 -20.656 1 77.75 872 ASP B N 1
ATOM 14579 C CA . ASP B 1 872 ? 38.938 -35.344 -19.844 1 77.75 872 ASP B CA 1
ATOM 14580 C C . ASP B 1 872 ? 39 -33.906 -20.406 1 77.75 872 ASP B C 1
ATOM 14582 O O . ASP B 1 872 ? 39.656 -33.688 -21.422 1 77.75 872 ASP B O 1
ATOM 14586 N N . ARG B 1 873 ? 38.344 -32.906 -19.766 1 70.62 873 ARG B N 1
ATOM 14587 C CA . ARG B 1 873 ? 38.344 -31.484 -20.078 1 70.62 873 ARG B CA 1
ATOM 14588 C C . ARG B 1 873 ? 37.844 -31.234 -21.5 1 70.62 873 ARG B C 1
ATOM 14590 O O . ARG B 1 873 ? 38.531 -30.578 -22.281 1 70.62 873 ARG B O 1
ATOM 14597 N N . VAL B 1 874 ? 36.75 -31.734 -21.766 1 71.38 874 VAL B N 1
ATOM 14598 C CA . VAL B 1 874 ? 36.188 -31.609 -23.094 1 71.38 874 VAL B CA 1
ATOM 14599 C C . VAL B 1 874 ? 35.469 -30.266 -23.234 1 71.38 874 VAL B C 1
ATOM 14601 O O . VAL B 1 874 ? 34.781 -29.828 -22.328 1 71.38 874 VAL B O 1
ATOM 14604 N N . GLU B 1 875 ? 35.781 -29.469 -24.312 1 66.69 875 GLU B N 1
ATOM 14605 C CA . GLU B 1 875 ? 35.188 -28.172 -24.594 1 66.69 875 GLU B CA 1
ATOM 14606 C C . GLU B 1 875 ? 33.812 -28.344 -25.25 1 66.69 875 GLU B C 1
ATOM 14608 O O . GLU B 1 875 ? 33.688 -29.062 -26.25 1 66.69 875 GLU B O 1
ATOM 14613 N N . VAL B 1 876 ? 32.781 -27.875 -24.547 1 62.09 876 VAL B N 1
ATOM 14614 C CA . VAL B 1 876 ? 31.453 -27.938 -25.125 1 62.09 876 VAL B CA 1
ATOM 14615 C C . VAL B 1 876 ? 31.047 -26.562 -25.625 1 62.09 876 VAL B C 1
ATOM 14617 O O . VAL B 1 876 ? 31.234 -25.562 -24.922 1 62.09 876 VAL B O 1
ATOM 14620 N N . ASP B 1 877 ? 30.875 -26.312 -26.906 1 55.72 877 ASP B N 1
ATOM 14621 C CA . ASP B 1 877 ? 30.484 -25.062 -27.531 1 55.72 877 ASP B CA 1
ATOM 14622 C C . ASP B 1 877 ? 29.172 -24.547 -26.922 1 55.72 877 ASP B C 1
ATOM 14624 O O . ASP B 1 877 ? 28.172 -25.25 -26.906 1 55.72 877 ASP B O 1
ATOM 14628 N N . SER B 1 878 ? 29.219 -23.578 -26.047 1 52.19 878 SER B N 1
ATOM 14629 C CA . SER B 1 878 ? 28.078 -22.984 -25.359 1 52.19 878 SER B CA 1
ATOM 14630 C C . SER B 1 878 ? 27.156 -22.266 -26.328 1 52.19 878 SER B C 1
ATOM 14632 O O . SER B 1 878 ? 26.219 -21.578 -25.922 1 52.19 878 SER B O 1
ATOM 14634 N N . GLY B 1 879 ? 27.047 -22.547 -27.547 1 47.06 879 GLY B N 1
ATOM 14635 C CA . GLY B 1 879 ? 26.188 -21.922 -28.531 1 47.06 879 GLY B CA 1
ATOM 14636 C C . GLY B 1 879 ? 26.625 -20.516 -28.891 1 47.06 879 GLY B C 1
ATOM 14637 O O . GLY B 1 879 ? 27.484 -19.938 -28.234 1 47.06 879 GLY B O 1
ATOM 14638 N N . PRO B 1 880 ? 26.25 -20.031 -30.125 1 40.28 880 PRO B N 1
ATOM 14639 C CA . PRO B 1 880 ? 26.766 -18.766 -30.641 1 40.28 880 PRO B CA 1
ATOM 14640 C C . PRO B 1 880 ? 26.656 -17.625 -29.625 1 40.28 880 PRO B C 1
ATOM 14642 O O . PRO B 1 880 ? 27.422 -16.656 -29.688 1 40.28 880 PRO B O 1
ATOM 14645 N N . ASN B 1 881 ? 25.438 -17.422 -29.141 1 39.12 881 ASN B N 1
ATOM 14646 C CA . ASN B 1 881 ? 25.156 -16.094 -28.578 1 39.12 881 ASN B CA 1
ATOM 14647 C C . ASN B 1 881 ? 25.75 -15.938 -27.188 1 39.12 881 ASN B C 1
ATOM 14649 O O . ASN B 1 881 ? 25.438 -14.969 -26.484 1 39.12 881 ASN B O 1
ATOM 14653 N N . ARG B 1 882 ? 26.016 -17.031 -26.484 1 41.56 882 ARG B N 1
ATOM 14654 C CA . ARG B 1 882 ? 26.406 -16.609 -25.141 1 41.56 882 ARG B CA 1
ATOM 14655 C C . ARG B 1 882 ? 27.906 -16.344 -25.062 1 41.56 882 ARG B C 1
ATOM 14657 O O . ARG B 1 882 ? 28.703 -17.156 -25.516 1 41.56 882 ARG B O 1
ATOM 14664 N N . LYS B 1 883 ? 28.281 -15.203 -25 1 43.69 883 LYS B N 1
ATOM 14665 C CA . LYS B 1 883 ? 29.594 -14.688 -24.609 1 43.69 883 LYS B CA 1
ATOM 14666 C C . LYS B 1 883 ? 30.234 -15.555 -23.531 1 43.69 883 LYS B C 1
ATOM 14668 O O . LYS B 1 883 ? 31.203 -15.148 -22.891 1 43.69 883 LYS B O 1
ATOM 14673 N N . THR B 1 884 ? 29.562 -16.484 -23.203 1 45.88 884 THR B N 1
ATOM 14674 C CA . THR B 1 884 ? 30.188 -17.203 -22.094 1 45.88 884 THR B CA 1
ATOM 14675 C C . THR B 1 884 ? 31.203 -18.219 -22.609 1 45.88 884 THR B C 1
ATOM 14677 O O . THR B 1 884 ? 30.953 -18.891 -23.625 1 45.88 884 THR B O 1
ATOM 14680 N N . PRO B 1 885 ? 32.375 -18.125 -22.219 1 49.31 885 PRO B N 1
ATOM 14681 C CA . PRO B 1 885 ? 33.438 -19.062 -22.562 1 49.31 885 PRO B CA 1
ATOM 14682 C C . PRO B 1 885 ? 32.969 -20.516 -22.578 1 49.31 885 PRO B C 1
ATOM 14684 O O . PRO B 1 885 ? 32 -20.859 -21.891 1 49.31 885 PRO B O 1
ATOM 14687 N N . PRO B 1 886 ? 33.438 -21.203 -23.594 1 51.56 886 PRO B N 1
ATOM 14688 C CA . PRO B 1 886 ? 33.062 -22.609 -23.672 1 51.56 886 PRO B CA 1
ATOM 14689 C C . PRO B 1 886 ? 33.156 -23.328 -22.328 1 51.56 886 PRO B C 1
ATOM 14691 O O . PRO B 1 886 ? 34.031 -23.016 -21.516 1 51.56 886 PRO B O 1
ATOM 14694 N N . GLU B 1 887 ? 32.156 -24 -21.938 1 57.47 887 GLU B N 1
ATOM 14695 C CA . GLU B 1 887 ? 32.062 -24.75 -20.688 1 57.47 887 GLU B CA 1
ATOM 14696 C C . GLU B 1 887 ? 32.906 -26.016 -20.75 1 57.47 887 GLU B C 1
ATOM 14698 O O . GLU B 1 887 ? 32.844 -26.75 -21.734 1 57.47 887 GLU B O 1
ATOM 14703 N N . ILE B 1 888 ? 34.062 -26.156 -19.969 1 58.47 888 ILE B N 1
ATOM 14704 C CA . ILE B 1 888 ? 34.906 -27.344 -19.844 1 58.47 888 ILE B CA 1
ATOM 14705 C C . ILE B 1 888 ? 34.25 -28.328 -18.875 1 58.47 888 ILE B C 1
ATOM 14707 O O . ILE B 1 888 ? 33.906 -27.969 -17.766 1 58.47 888 ILE B O 1
ATOM 14711 N N . VAL B 1 889 ? 33.781 -29.516 -19.438 1 65.56 889 VAL B N 1
ATOM 14712 C CA . VAL B 1 889 ? 33.125 -30.5 -18.594 1 65.56 889 VAL B CA 1
ATOM 14713 C C . VAL B 1 889 ? 33.969 -31.781 -18.578 1 65.56 889 VAL B C 1
ATOM 14715 O O . VAL B 1 889 ? 34.594 -32.125 -19.562 1 65.56 889 VAL B O 1
ATOM 14718 N N . ASP B 1 890 ? 34.125 -32.406 -17.406 1 66.19 890 ASP B N 1
ATOM 14719 C CA . ASP B 1 890 ? 34.938 -33.594 -17.25 1 66.19 890 ASP B CA 1
ATOM 14720 C C . ASP B 1 890 ? 34.094 -34.75 -16.719 1 66.19 890 ASP B C 1
ATOM 14722 O O . ASP B 1 890 ? 32.969 -34.562 -16.219 1 66.19 890 ASP B O 1
ATOM 14726 N N . GLY B 1 891 ? 34.531 -36 -17.172 1 77.31 891 GLY B N 1
ATOM 14727 C CA . GLY B 1 891 ? 34.031 -37.188 -16.484 1 77.31 891 GLY B CA 1
ATOM 14728 C C . GLY B 1 891 ? 33.469 -38.219 -17.406 1 77.31 891 GLY B C 1
ATOM 14729 O O . GLY B 1 891 ? 33.344 -38 -18.609 1 77.31 891 GLY B O 1
ATOM 14730 N N . SER B 1 892 ? 33.219 -39.344 -16.922 1 83.81 892 SER B N 1
ATOM 14731 C CA . SER B 1 892 ? 32.625 -40.469 -17.641 1 83.81 892 SER B CA 1
ATOM 14732 C C . SER B 1 892 ? 31.219 -40.125 -18.156 1 83.81 892 SER B C 1
ATOM 14734 O O . SER B 1 892 ? 30.719 -40.781 -19.078 1 83.81 892 SER B O 1
ATOM 14736 N N . SER B 1 893 ? 30.688 -39.062 -17.641 1 88.5 893 SER B N 1
ATOM 14737 C CA . SER B 1 893 ? 29.375 -38.625 -18.109 1 88.5 893 SER B CA 1
ATOM 14738 C C . SER B 1 893 ? 29.438 -38.094 -19.547 1 88.5 893 SER B C 1
ATOM 14740 O O . SER B 1 893 ? 28.641 -38.5 -20.391 1 88.5 893 SER B O 1
ATOM 14742 N N . VAL B 1 894 ? 30.391 -37.312 -19.781 1 89.75 894 VAL B N 1
ATOM 14743 C CA . VAL B 1 894 ? 30.562 -36.781 -21.125 1 89.75 894 VAL B CA 1
ATOM 14744 C C . VAL B 1 894 ? 30.906 -37.875 -22.109 1 89.75 894 VAL B C 1
ATOM 14746 O O . VAL B 1 894 ? 30.375 -37.938 -23.219 1 89.75 894 VAL B O 1
ATOM 14749 N N . ALA B 1 895 ? 31.734 -38.781 -21.656 1 91.12 895 ALA B N 1
ATOM 14750 C CA . ALA B 1 895 ? 32.125 -39.938 -22.484 1 91.12 895 ALA B CA 1
ATOM 14751 C C . ALA B 1 895 ? 30.891 -40.75 -22.875 1 91.12 895 ALA B C 1
ATOM 14753 O O . ALA B 1 895 ? 30.766 -41.188 -24.016 1 91.12 895 ALA B O 1
ATOM 14754 N N . THR B 1 896 ? 30.047 -40.906 -21.969 1 93.44 896 THR B N 1
ATOM 14755 C CA . THR B 1 896 ? 28.828 -41.688 -22.203 1 93.44 896 THR B CA 1
ATOM 14756 C C . THR B 1 896 ? 27.938 -41 -23.25 1 93.44 896 THR B C 1
ATOM 14758 O O . THR B 1 896 ? 27.391 -41.656 -24.141 1 93.44 896 THR B O 1
ATOM 14761 N N . ALA B 1 897 ? 27.766 -39.688 -23.109 1 95.44 897 ALA B N 1
ATOM 14762 C CA . ALA B 1 897 ? 26.984 -38.938 -24.062 1 95.44 897 ALA B CA 1
ATOM 14763 C C . ALA B 1 897 ? 27.578 -39.031 -25.469 1 95.44 897 ALA B C 1
ATOM 14765 O O . ALA B 1 897 ? 26.844 -39.156 -26.453 1 95.44 897 ALA B O 1
ATOM 14766 N N . LEU B 1 898 ? 28.875 -38.938 -25.547 1 94.31 898 LEU B N 1
ATOM 14767 C CA . LEU B 1 898 ? 29.562 -39.031 -26.844 1 94.31 898 LEU B CA 1
ATOM 14768 C C . LEU B 1 898 ? 29.359 -40.438 -27.453 1 94.31 898 LEU B C 1
ATOM 14770 O O . LEU B 1 898 ? 29.156 -40.562 -28.656 1 94.31 898 LEU B O 1
ATOM 14774 N N . ALA B 1 899 ? 29.422 -41.406 -26.578 1 96.25 899 ALA B N 1
ATOM 14775 C CA . ALA B 1 899 ? 29.234 -42.781 -27.047 1 96.25 899 ALA B CA 1
ATOM 14776 C C . ALA B 1 899 ? 27.812 -43 -27.594 1 96.25 899 ALA B C 1
ATOM 14778 O O . ALA B 1 899 ? 27.625 -43.594 -28.641 1 96.25 899 ALA B O 1
ATOM 14779 N N . ALA B 1 900 ? 26.875 -42.531 -26.812 1 97.19 900 ALA B N 1
ATOM 14780 C CA . ALA B 1 900 ? 25.484 -42.625 -27.266 1 97.19 900 ALA B CA 1
ATOM 14781 C C . ALA B 1 900 ? 25.297 -41.875 -28.594 1 97.19 900 ALA B C 1
ATOM 14783 O O . ALA B 1 900 ? 24.609 -42.344 -29.484 1 97.19 900 ALA B O 1
ATOM 14784 N N . GLY B 1 901 ? 25.891 -40.719 -28.703 1 96.75 901 GLY B N 1
ATOM 14785 C CA . GLY B 1 901 ? 25.844 -39.969 -29.938 1 96.75 901 GLY B CA 1
ATOM 14786 C C . GLY B 1 901 ? 26.484 -40.656 -31.125 1 96.75 901 GLY B C 1
ATOM 14787 O O . GLY B 1 901 ? 25.984 -40.594 -32.25 1 96.75 901 GLY B O 1
ATOM 14788 N N . LEU B 1 902 ? 27.609 -41.281 -30.859 1 96.12 902 LEU B N 1
ATOM 14789 C CA . LEU B 1 902 ? 28.297 -42 -31.922 1 96.12 902 LEU B CA 1
ATOM 14790 C C . LEU B 1 902 ? 27.438 -43.156 -32.438 1 96.12 902 LEU B C 1
ATOM 14792 O O . LEU B 1 902 ? 27.375 -43.406 -33.625 1 96.12 902 LEU B O 1
ATOM 14796 N N . ALA B 1 903 ? 26.859 -43.844 -31.484 1 97.25 903 ALA B N 1
ATOM 14797 C CA . ALA B 1 903 ? 25.953 -44.938 -31.891 1 97.25 903 ALA B CA 1
ATOM 14798 C C . ALA B 1 903 ? 24.828 -44.375 -32.781 1 97.25 903 ALA B C 1
ATOM 14800 O O . ALA B 1 903 ? 24.453 -45.031 -33.75 1 97.25 903 ALA B O 1
ATOM 14801 N N . ALA B 1 904 ? 24.312 -43.281 -32.406 1 97.44 904 ALA B N 1
ATOM 14802 C CA . ALA B 1 904 ? 23.266 -42.625 -33.188 1 97.44 904 ALA B CA 1
ATOM 14803 C C . ALA B 1 904 ? 23.781 -42.25 -34.594 1 97.44 904 ALA B C 1
ATOM 14805 O O . ALA B 1 904 ? 23.062 -42.406 -35.594 1 97.44 904 ALA B O 1
ATOM 14806 N N . LEU B 1 905 ? 24.984 -41.75 -34.625 1 96.06 905 LEU B N 1
ATOM 14807 C CA . LEU B 1 905 ? 25.594 -41.406 -35.906 1 96.06 905 LEU B CA 1
ATOM 14808 C C . LEU B 1 905 ? 25.734 -42.625 -36.812 1 96.06 905 LEU B C 1
ATOM 14810 O O . LEU B 1 905 ? 25.484 -42.531 -38.031 1 96.06 905 LEU B O 1
ATOM 14814 N N . ILE B 1 906 ? 26.125 -43.719 -36.219 1 96.06 906 ILE B N 1
ATOM 14815 C CA . ILE B 1 906 ? 26.266 -44.969 -37 1 96.06 906 ILE B CA 1
ATOM 14816 C C . ILE B 1 906 ? 24.922 -45.344 -37.594 1 96.06 906 ILE B C 1
ATOM 14818 O O . ILE B 1 906 ? 24.812 -45.688 -38.75 1 96.06 906 ILE B O 1
ATOM 14822 N N . LEU B 1 907 ? 23.953 -45.281 -36.75 1 96.19 907 LEU B N 1
ATOM 14823 C CA . LEU B 1 907 ? 22.609 -45.594 -37.219 1 96.19 907 LEU B CA 1
ATOM 14824 C C . LEU B 1 907 ? 22.203 -44.688 -38.344 1 96.19 907 LEU B C 1
ATOM 14826 O O . LEU B 1 907 ? 21.609 -45.125 -39.344 1 96.19 907 LEU B O 1
ATOM 14830 N N . TYR B 1 908 ? 22.516 -43.438 -38.219 1 95.44 908 TYR B N 1
ATOM 14831 C CA . TYR B 1 908 ? 22.188 -42.469 -39.25 1 95.44 908 TYR B CA 1
ATOM 14832 C C . TYR B 1 908 ? 22.891 -42.781 -40.562 1 95.44 908 TYR B C 1
ATOM 14834 O O . TYR B 1 908 ? 22.266 -42.719 -41.625 1 95.44 908 TYR B O 1
ATOM 14842 N N . CYS B 1 909 ? 24.141 -43.094 -40.5 1 94.88 909 CYS B N 1
ATOM 14843 C CA . CYS B 1 909 ? 24.906 -43.406 -41.719 1 94.88 909 CYS B CA 1
ATOM 14844 C C . CYS B 1 909 ? 24.281 -44.594 -42.438 1 94.88 909 CYS B C 1
ATOM 14846 O O . CYS B 1 909 ? 24.25 -44.625 -43.688 1 94.88 909 CYS B O 1
ATOM 14848 N N . ILE B 1 910 ? 23.859 -45.531 -41.688 1 95.31 910 ILE B N 1
ATOM 14849 C CA . ILE B 1 910 ? 23.234 -46.688 -42.281 1 95.31 910 ILE B CA 1
ATOM 14850 C C . ILE B 1 910 ? 21.891 -46.312 -42.906 1 95.31 910 ILE B C 1
ATOM 14852 O O . ILE B 1 910 ? 21.5 -46.812 -43.969 1 95.31 910 ILE B O 1
ATOM 14856 N N . GLN B 1 911 ? 21.188 -45.469 -42.25 1 94.5 911 GLN B N 1
ATOM 14857 C CA . GLN B 1 911 ? 19.922 -44.969 -42.812 1 94.5 911 GLN B CA 1
ATOM 14858 C C . GLN B 1 911 ? 20.156 -44.25 -44.125 1 94.5 911 GLN B C 1
ATOM 14860 O O . GLN B 1 911 ? 19.344 -44.375 -45.062 1 94.5 911 GLN B O 1
ATOM 14865 N N . VAL B 1 912 ? 21.219 -43.5 -44.156 1 93.62 912 VAL B N 1
ATOM 14866 C CA . VAL B 1 912 ? 21.562 -42.812 -45.406 1 93.62 912 VAL B CA 1
ATOM 14867 C C . VAL B 1 912 ? 21.859 -43.844 -46.5 1 93.62 912 VAL B C 1
ATOM 14869 O O . VAL B 1 912 ? 21.484 -43.656 -47.656 1 93.62 912 VAL B O 1
ATOM 14872 N N . ARG B 1 913 ? 22.469 -44.938 -46.094 1 94.12 913 ARG B N 1
ATOM 14873 C CA . ARG B 1 913 ? 22.734 -46.031 -47 1 94.12 913 ARG B CA 1
ATOM 14874 C C . ARG B 1 913 ? 21.422 -46.625 -47.531 1 94.12 913 ARG B C 1
ATOM 14876 O O . ARG B 1 913 ? 21.297 -46.906 -48.719 1 94.12 913 ARG B O 1
ATOM 14883 N N . VAL B 1 914 ? 20.516 -46.781 -46.688 1 93.44 914 VAL B N 1
ATOM 14884 C CA . VAL B 1 914 ? 19.219 -47.312 -47.062 1 93.44 914 VAL B CA 1
ATOM 14885 C C . VAL B 1 914 ? 18.531 -46.344 -48.031 1 93.44 914 VAL B C 1
ATOM 14887 O O . VAL B 1 914 ? 17.891 -46.781 -49 1 93.44 914 VAL B O 1
ATOM 14890 N N . PHE B 1 915 ? 18.641 -45.062 -47.75 1 92.38 915 PHE B N 1
ATOM 14891 C CA . PHE B 1 915 ? 18.016 -44 -48.562 1 92.38 915 PHE B CA 1
ATOM 14892 C C . PHE B 1 915 ? 18.594 -44 -49.969 1 92.38 915 PHE B C 1
ATOM 14894 O O . PHE B 1 915 ? 17.859 -43.812 -50.938 1 92.38 915 PHE B O 1
ATOM 14901 N N . LEU B 1 916 ? 19.891 -44.281 -50.188 1 92.25 916 LEU B N 1
ATOM 14902 C CA . LEU B 1 916 ? 20.578 -44.125 -51.469 1 92.25 916 LEU B CA 1
ATOM 14903 C C . LEU B 1 916 ? 20.562 -45.469 -52.219 1 92.25 916 LEU B C 1
ATOM 14905 O O . LEU B 1 916 ? 20.656 -45.469 -53.469 1 92.25 916 LEU B O 1
ATOM 14909 N N . ALA B 1 917 ? 20.375 -46.562 -51.469 1 90.94 917 ALA B N 1
ATOM 14910 C CA . ALA B 1 917 ? 20.531 -47.906 -52.062 1 90.94 917 ALA B CA 1
ATOM 14911 C C . ALA B 1 917 ? 19.312 -48.25 -52.938 1 90.94 917 ALA B C 1
ATOM 14913 O O . ALA B 1 917 ? 18.219 -47.719 -52.688 1 90.94 917 ALA B O 1
ATOM 14914 N N . LYS B 1 918 ? 19.594 -49.062 -53.969 1 87.56 918 LYS B N 1
ATOM 14915 C CA . LYS B 1 918 ? 18.516 -49.531 -54.844 1 87.56 918 LYS B CA 1
ATOM 14916 C C . LYS B 1 918 ? 18.391 -51.031 -54.812 1 87.56 918 LYS B C 1
ATOM 14918 O O . LYS B 1 918 ? 19.344 -51.75 -54.5 1 87.56 918 LYS B O 1
ATOM 14923 N N . ASP B 1 919 ? 17.266 -51.5 -55.031 1 85.06 919 ASP B N 1
ATOM 14924 C CA . ASP B 1 919 ? 16.859 -52.906 -55.25 1 85.06 919 ASP B CA 1
ATOM 14925 C C . ASP B 1 919 ? 17.422 -53.812 -54.156 1 85.06 919 ASP B C 1
ATOM 14927 O O . ASP B 1 919 ? 17.125 -53.594 -52.969 1 85.06 919 ASP B O 1
ATOM 14931 N N . SER B 1 920 ? 18.359 -54.688 -54.469 1 86.69 920 SER B N 1
ATOM 14932 C CA . SER B 1 920 ? 18.875 -55.688 -53.562 1 86.69 920 SER B CA 1
ATOM 14933 C C . SER B 1 920 ? 19.75 -55.062 -52.469 1 86.69 920 SER B C 1
ATOM 14935 O O . SER B 1 920 ? 19.766 -55.531 -51.344 1 86.69 920 SER B O 1
ATOM 14937 N N . GLU B 1 921 ? 20.422 -54.062 -52.781 1 89.25 921 GLU B N 1
ATOM 14938 C CA . GLU B 1 921 ? 21.281 -53.406 -51.812 1 89.25 921 GLU B CA 1
ATOM 14939 C C . GLU B 1 921 ? 20.469 -52.688 -50.719 1 89.25 921 GLU B C 1
ATOM 14941 O O . GLU B 1 921 ? 20.922 -52.562 -49.594 1 89.25 921 GLU B O 1
ATOM 14946 N N . LYS B 1 922 ? 19.266 -52.312 -51.062 1 91.81 922 LYS B N 1
ATOM 14947 C CA . LYS B 1 922 ? 18.391 -51.656 -50.094 1 91.81 922 LYS B CA 1
ATOM 14948 C C . LYS B 1 922 ? 17.938 -52.625 -49 1 91.81 922 LYS B C 1
ATOM 14950 O O . LYS B 1 922 ? 17.844 -52.281 -47.844 1 91.81 922 LYS B O 1
ATOM 14955 N N . GLN B 1 923 ? 17.703 -53.781 -49.438 1 91.56 923 GLN B N 1
ATOM 14956 C CA . GLN B 1 923 ? 17.281 -54.812 -48.5 1 91.56 923 GLN B CA 1
ATOM 14957 C C . GLN B 1 923 ? 18.422 -55.188 -47.562 1 91.56 923 GLN B C 1
ATOM 14959 O O . GLN B 1 923 ? 18.188 -55.406 -46.344 1 91.56 923 GLN B O 1
ATOM 14964 N N . LYS B 1 924 ? 19.609 -55.25 -48.094 1 90.75 924 LYS B N 1
ATOM 14965 C CA . LYS B 1 924 ? 20.781 -55.531 -47.25 1 90.75 924 LYS B CA 1
ATOM 14966 C C . LYS B 1 924 ? 21.016 -54.438 -46.25 1 90.75 924 LYS B C 1
ATOM 14968 O O . LYS B 1 924 ? 21.344 -54.688 -45.094 1 90.75 924 LYS B O 1
ATOM 14973 N N . ALA B 1 925 ? 20.859 -53.281 -46.719 1 92.38 925 ALA B N 1
ATOM 14974 C CA . ALA B 1 925 ? 21.047 -52.125 -45.875 1 92.38 925 ALA B CA 1
ATOM 14975 C C . ALA B 1 925 ? 19.984 -52.062 -44.781 1 92.38 925 ALA B C 1
ATOM 14977 O O . ALA B 1 925 ? 20.281 -51.719 -43.625 1 92.38 925 ALA B O 1
ATOM 14978 N N . ARG B 1 926 ? 18.766 -52.406 -45.062 1 93.62 926 ARG B N 1
ATOM 14979 C CA . ARG B 1 926 ? 17.688 -52.438 -44.094 1 93.62 926 ARG B CA 1
ATOM 14980 C C . ARG B 1 926 ? 17.938 -53.531 -43.031 1 93.62 926 ARG B C 1
ATOM 14982 O O . ARG B 1 926 ? 17.641 -53.312 -41.844 1 93.62 926 ARG B O 1
ATOM 14989 N N . GLU B 1 927 ? 18.422 -54.562 -43.5 1 92.81 927 GLU B N 1
ATOM 14990 C CA . GLU B 1 927 ? 18.766 -55.625 -42.562 1 92.81 927 GLU B CA 1
ATOM 14991 C C . GLU B 1 927 ? 19.906 -55.219 -41.656 1 92.81 927 GLU B C 1
ATOM 14993 O O . GLU B 1 927 ? 19.891 -55.531 -40.438 1 92.81 927 GLU B O 1
ATOM 14998 N N . ALA B 1 928 ? 20.891 -54.562 -42.25 1 93 928 ALA B N 1
ATOM 14999 C CA . ALA B 1 928 ? 21.984 -54.062 -41.438 1 93 928 ALA B CA 1
ATOM 15000 C C . ALA B 1 928 ? 21.484 -53.062 -40.375 1 93 928 ALA B C 1
ATOM 15002 O O . ALA B 1 928 ? 21.938 -53.094 -39.219 1 93 928 ALA B O 1
ATOM 15003 N N . TYR B 1 929 ? 20.547 -52.25 -40.812 1 94.25 929 TYR B N 1
ATOM 15004 C CA . TYR B 1 929 ? 19.969 -51.25 -39.875 1 94.25 929 TYR B CA 1
ATOM 15005 C C . TYR B 1 929 ? 19.25 -51.938 -38.75 1 94.25 929 TYR B C 1
ATOM 15007 O O . TYR B 1 929 ? 19.375 -51.531 -37.594 1 94.25 929 TYR B O 1
ATOM 15015 N N . ARG B 1 930 ? 18.516 -52.969 -39 1 93.62 930 ARG B N 1
ATOM 15016 C CA . ARG B 1 930 ? 17.797 -53.719 -37.969 1 93.62 930 ARG B CA 1
ATOM 15017 C C . ARG B 1 930 ? 18.75 -54.406 -37.031 1 93.62 930 ARG B C 1
ATOM 15019 O O . ARG B 1 930 ? 18.531 -54.406 -35.812 1 93.62 930 ARG B O 1
ATOM 15026 N N . LYS B 1 931 ? 19.828 -54.875 -37.531 1 93.62 931 LYS B N 1
ATOM 15027 C CA . LYS B 1 931 ? 20.797 -55.625 -36.719 1 93.62 931 LYS B CA 1
ATOM 15028 C C . LYS B 1 931 ? 21.594 -54.688 -35.812 1 93.62 931 LYS B C 1
ATOM 15030 O O . LYS B 1 931 ? 21.781 -54.969 -34.625 1 93.62 931 LYS B O 1
ATOM 15035 N N . VAL B 1 932 ? 21.984 -53.625 -36.312 1 94.25 932 VAL B N 1
ATOM 15036 C CA . VAL B 1 932 ? 22.875 -52.719 -35.594 1 94.25 932 VAL B CA 1
ATOM 15037 C C . VAL B 1 932 ? 22.109 -52.062 -34.438 1 94.25 932 VAL B C 1
ATOM 15039 O O . VAL B 1 932 ? 22.719 -51.531 -33.5 1 94.25 932 VAL B O 1
ATOM 15042 N N . LYS B 1 933 ? 20.844 -52.188 -34.469 1 94.56 933 LYS B N 1
ATOM 15043 C CA . LYS B 1 933 ? 20.031 -51.688 -33.344 1 94.56 933 LYS B CA 1
ATOM 15044 C C . LYS B 1 933 ? 20.141 -52.594 -32.125 1 94.56 933 LYS B C 1
ATOM 15046 O O . LYS B 1 933 ? 19.75 -52.219 -31.031 1 94.56 933 LYS B O 1
ATOM 15051 N N . GLN B 1 934 ? 20.766 -53.688 -32.375 1 94.25 934 GLN B N 1
ATOM 15052 C CA . GLN B 1 934 ? 20.969 -54.656 -31.297 1 94.25 934 GLN B CA 1
ATOM 15053 C C . GLN B 1 934 ? 22.359 -54.5 -30.688 1 94.25 934 GLN B C 1
ATOM 15055 O O . GLN B 1 934 ? 23.312 -54.156 -31.375 1 94.25 934 GLN B O 1
ATOM 15060 N N . TYR B 1 935 ? 22.438 -54.906 -29.438 1 94.62 935 TYR B N 1
ATOM 15061 C CA . TYR B 1 935 ? 23.656 -54.719 -28.672 1 94.62 935 TYR B CA 1
ATOM 15062 C C . TYR B 1 935 ? 24.828 -55.406 -29.328 1 94.62 935 TYR B C 1
ATOM 15064 O O . TYR B 1 935 ? 25.859 -54.781 -29.594 1 94.62 935 TYR B O 1
ATOM 15072 N N . ASP B 1 936 ? 24.719 -56.688 -29.703 1 93 936 ASP B N 1
ATOM 15073 C CA . ASP B 1 936 ? 25.828 -57.5 -30.188 1 93 936 ASP B CA 1
ATOM 15074 C C . ASP B 1 936 ? 26.359 -56.938 -31.516 1 93 936 ASP B C 1
ATOM 15076 O O . ASP B 1 936 ? 27.562 -56.969 -31.781 1 93 936 ASP B O 1
ATOM 15080 N N . TRP B 1 937 ? 25.469 -56.531 -32.281 1 94.19 937 TRP B N 1
ATOM 15081 C CA . TRP B 1 937 ? 25.859 -56.062 -33.594 1 94.19 937 TRP B CA 1
ATOM 15082 C C . TRP B 1 937 ? 26.453 -54.656 -33.5 1 94.19 937 TRP B C 1
ATOM 15084 O O . TRP B 1 937 ? 27.328 -54.281 -34.281 1 94.19 937 TRP B O 1
ATOM 15094 N N . MET B 1 938 ? 25.984 -53.844 -32.594 1 94.94 938 MET B N 1
ATOM 15095 C CA . MET B 1 938 ? 26.594 -52.531 -32.375 1 94.94 938 MET B CA 1
ATOM 15096 C C . MET B 1 938 ? 28.016 -52.656 -31.859 1 94.94 938 MET B C 1
ATOM 15098 O O . MET B 1 938 ? 28.891 -51.875 -32.188 1 94.94 938 MET B O 1
ATOM 15102 N N . VAL B 1 939 ? 28.234 -53.688 -30.969 1 93.31 939 VAL B N 1
ATOM 15103 C CA . VAL B 1 939 ? 29.594 -54 -30.5 1 93.31 939 VAL B CA 1
ATOM 15104 C C . VAL B 1 939 ? 30.5 -54.25 -31.703 1 93.31 939 VAL B C 1
ATOM 15106 O O . VAL B 1 939 ? 31.625 -53.75 -31.75 1 93.31 939 VAL B O 1
ATOM 15109 N N . LYS B 1 940 ? 29.984 -54.969 -32.656 1 93.19 940 LYS B N 1
ATOM 15110 C CA . LYS B 1 940 ? 30.766 -55.281 -33.844 1 93.19 940 LYS B CA 1
ATOM 15111 C C . LYS B 1 940 ? 31.031 -54.031 -34.656 1 93.19 940 LYS B C 1
ATOM 15113 O O . LYS B 1 940 ? 32.094 -53.875 -35.219 1 93.19 940 LYS B O 1
ATOM 15118 N N . ALA B 1 941 ? 30.062 -53.188 -34.75 1 93.75 941 ALA B N 1
ATOM 15119 C CA . ALA B 1 941 ? 30.25 -51.938 -35.438 1 93.75 941 ALA B CA 1
ATOM 15120 C C . ALA B 1 941 ? 31.328 -51.062 -34.781 1 93.75 941 ALA B C 1
ATOM 15122 O O . ALA B 1 941 ? 32.156 -50.5 -35.469 1 93.75 941 ALA B O 1
ATOM 15123 N N . PHE B 1 942 ? 31.328 -50.969 -33.438 1 93.31 942 PHE B N 1
ATOM 15124 C CA . PHE B 1 942 ? 32.344 -50.219 -32.719 1 93.31 942 PHE B CA 1
ATOM 15125 C C . PHE B 1 942 ? 33.719 -50.844 -32.938 1 93.31 942 PHE B C 1
ATOM 15127 O O . PHE B 1 942 ? 34.688 -50.125 -33.125 1 93.31 942 PHE B O 1
ATOM 15134 N N . ASP B 1 943 ? 33.719 -52.125 -32.938 1 89.94 943 ASP B N 1
ATOM 15135 C CA . ASP B 1 943 ? 35 -52.812 -33.094 1 89.94 943 ASP B CA 1
ATOM 15136 C C . ASP B 1 943 ? 35.594 -52.625 -34.5 1 89.94 943 ASP B C 1
ATOM 15138 O O . ASP B 1 943 ? 36.812 -52.719 -34.688 1 89.94 943 ASP B O 1
ATOM 15142 N N . THR B 1 944 ? 34.719 -52.438 -35.406 1 91.06 944 THR B N 1
ATOM 15143 C CA . THR B 1 944 ? 35.156 -52.188 -36.781 1 91.06 944 THR B CA 1
ATOM 15144 C C . THR B 1 944 ? 35.938 -50.906 -36.875 1 91.06 944 THR B C 1
ATOM 15146 O O . THR B 1 944 ? 36.812 -50.75 -37.75 1 91.06 944 THR B O 1
ATOM 15149 N N . ILE B 1 945 ? 35.781 -49.781 -36.062 1 90.88 945 ILE B N 1
ATOM 15150 C CA . ILE B 1 945 ? 36.469 -48.531 -36.094 1 90.88 945 ILE B CA 1
ATOM 15151 C C . ILE B 1 945 ? 37.906 -48.719 -35.562 1 90.88 945 ILE B C 1
ATOM 15153 O O . ILE B 1 945 ? 38.781 -47.875 -35.75 1 90.88 945 ILE B O 1
ATOM 15157 N N . GLU B 1 946 ? 38.344 -49.938 -35.281 1 82.19 946 GLU B N 1
ATOM 15158 C CA . GLU B 1 946 ? 39.656 -50.312 -34.719 1 82.19 946 GLU B CA 1
ATOM 15159 C C . GLU B 1 946 ? 39.906 -49.594 -33.375 1 82.19 946 GLU B C 1
ATOM 15161 O O . GLU B 1 946 ? 39.312 -48.531 -33.125 1 82.19 946 GLU B O 1
ATOM 15166 N N . THR B 1 947 ? 40.594 -50.062 -32.469 1 84.38 947 THR B N 1
ATOM 15167 C CA . THR B 1 947 ? 40.906 -49.562 -31.141 1 84.38 947 THR B CA 1
ATOM 15168 C C . THR B 1 947 ? 42.406 -49.469 -30.922 1 84.38 947 THR B C 1
ATOM 15170 O O . THR B 1 947 ? 43.188 -50.031 -31.688 1 84.38 947 THR B O 1
ATOM 15173 N N . THR B 1 948 ? 42.719 -48.656 -30.016 1 80.19 948 THR B N 1
ATOM 15174 C CA . THR B 1 948 ? 44.156 -48.531 -29.703 1 80.19 948 THR B CA 1
ATOM 15175 C C . THR B 1 948 ? 44.594 -49.656 -28.781 1 80.19 948 THR B C 1
ATOM 15177 O O . THR B 1 948 ? 43.844 -50.031 -27.875 1 80.19 948 THR B O 1
ATOM 15180 N N . LYS B 1 949 ? 45.781 -50.125 -28.938 1 76.38 949 LYS B N 1
ATOM 15181 C CA . LYS B 1 949 ? 46.344 -51.156 -28.078 1 76.38 949 LYS B CA 1
ATOM 15182 C C . LYS B 1 949 ? 46.625 -50.625 -26.688 1 76.38 949 LYS B C 1
ATOM 15184 O O . LYS B 1 949 ? 46.5 -51.344 -25.688 1 76.38 949 LYS B O 1
ATOM 15189 N N . GLU B 1 950 ? 47 -49.344 -26.641 1 71.94 950 GLU B N 1
ATOM 15190 C CA . GLU B 1 950 ? 47.375 -48.688 -25.391 1 71.94 950 GLU B CA 1
ATOM 15191 C C . GLU B 1 950 ? 46.219 -48.625 -24.422 1 71.94 950 GLU B C 1
ATOM 15193 O O . GLU B 1 950 ? 46.406 -48.656 -23.203 1 71.94 950 GLU B O 1
ATOM 15198 N N . SER B 1 951 ? 45.094 -48.625 -24.938 1 78.12 951 SER B N 1
ATOM 15199 C CA . SER B 1 951 ? 43.906 -48.562 -24.094 1 78.12 951 SER B CA 1
ATOM 15200 C C . SER B 1 951 ? 43.312 -49.938 -23.844 1 78.12 951 SER B C 1
ATOM 15202 O O . SER B 1 951 ? 42.156 -50.062 -23.406 1 78.12 951 SER B O 1
ATOM 15204 N N . ASN B 1 952 ? 44.031 -51 -24.141 1 78.5 952 ASN B N 1
ATOM 15205 C CA . ASN B 1 952 ? 43.562 -52.375 -24.078 1 78.5 952 ASN B CA 1
ATOM 15206 C C . ASN B 1 952 ? 42.344 -52.594 -24.969 1 78.5 952 ASN B C 1
ATOM 15208 O O . ASN B 1 952 ? 41.344 -53.219 -24.562 1 78.5 952 ASN B O 1
ATOM 15212 N N . HIS B 1 953 ? 42.344 -51.844 -26.078 1 81.12 953 HIS B N 1
ATOM 15213 C CA . HIS B 1 953 ? 41.344 -52 -27.125 1 81.12 953 HIS B CA 1
ATOM 15214 C C . HIS B 1 953 ? 40 -51.438 -26.688 1 81.12 953 HIS B C 1
ATOM 15216 O O . HIS B 1 953 ? 38.938 -52.062 -26.938 1 81.12 953 HIS B O 1
ATOM 15222 N N . LYS B 1 954 ? 40.094 -50.375 -26.016 1 87.94 954 LYS B N 1
ATOM 15223 C CA . LYS B 1 954 ? 38.844 -49.781 -25.531 1 87.94 954 LYS B CA 1
ATOM 15224 C C . LYS B 1 954 ? 38.625 -48.406 -26.125 1 87.94 954 LYS B C 1
ATOM 15226 O O . LYS B 1 954 ? 37.5 -47.906 -26.188 1 87.94 954 LYS B O 1
ATOM 15231 N N . PHE B 1 955 ? 39.688 -47.75 -26.562 1 90.19 955 PHE B N 1
ATOM 15232 C CA . PHE B 1 955 ? 39.562 -46.438 -27.125 1 90.19 955 PHE B CA 1
ATOM 15233 C C . PHE B 1 955 ? 39.438 -46.5 -28.641 1 90.19 955 PHE B C 1
ATOM 15235 O O . PHE B 1 955 ? 40.281 -47.062 -29.328 1 90.19 955 PHE B O 1
ATOM 15242 N N . LEU B 1 956 ? 38.406 -45.906 -29.25 1 90.25 956 LEU B N 1
ATOM 15243 C CA . LEU B 1 956 ? 38.094 -46.031 -30.656 1 90.25 956 LEU B CA 1
ATOM 15244 C C . LEU B 1 956 ? 38.906 -45.062 -31.5 1 90.25 956 LEU B C 1
ATOM 15246 O O . LEU B 1 956 ? 38.938 -43.875 -31.172 1 90.25 956 LEU B O 1
ATOM 15250 N N . LYS B 1 957 ? 39.5 -45.562 -32.562 1 89.62 957 LYS B N 1
ATOM 15251 C CA . LYS B 1 957 ? 40.25 -44.719 -33.5 1 89.62 957 LYS B CA 1
ATOM 15252 C C . LYS B 1 957 ? 39.344 -44.188 -34.594 1 89.62 957 LYS B C 1
ATOM 15254 O O . LYS B 1 957 ? 39.438 -44.594 -35.75 1 89.62 957 LYS B O 1
ATOM 15259 N N . VAL B 1 958 ? 38.688 -43.156 -34.344 1 92.12 958 VAL B N 1
ATOM 15260 C CA . VAL B 1 958 ? 37.625 -42.656 -35.219 1 92.12 958 VAL B CA 1
ATOM 15261 C C . VAL B 1 958 ? 38.25 -42.094 -36.5 1 92.12 958 VAL B C 1
ATOM 15263 O O . VAL B 1 958 ? 37.594 -42 -37.531 1 92.12 958 VAL B O 1
ATOM 15266 N N . TRP B 1 959 ? 39.562 -41.688 -36.531 1 90.62 959 TRP B N 1
ATOM 15267 C CA . TRP B 1 959 ? 40.219 -41.094 -37.719 1 90.62 959 TRP B CA 1
ATOM 15268 C C . TRP B 1 959 ? 40.375 -42.156 -38.812 1 90.62 959 TRP B C 1
ATOM 15270 O O . TRP B 1 959 ? 40.531 -41.781 -40 1 90.62 959 TRP B O 1
ATOM 15280 N N . GLU B 1 960 ? 40.25 -43.375 -38.438 1 90.12 960 GLU B N 1
ATOM 15281 C CA . GLU B 1 960 ? 40.469 -44.438 -39.406 1 90.12 960 GLU B CA 1
ATOM 15282 C C . GLU B 1 960 ? 39.188 -44.656 -40.25 1 90.12 960 GLU B C 1
ATOM 15284 O O . GLU B 1 960 ? 39.25 -45.25 -41.344 1 90.12 960 GLU B O 1
ATOM 15289 N N . VAL B 1 961 ? 38.156 -44.156 -39.781 1 93.12 961 VAL B N 1
ATOM 15290 C CA . VAL B 1 961 ? 36.906 -44.344 -40.531 1 93.12 961 VAL B CA 1
ATOM 15291 C C . VAL B 1 961 ? 36.312 -42.969 -40.906 1 93.12 961 VAL B C 1
ATOM 15293 O O . VAL B 1 961 ? 36.281 -42.656 -42.094 1 93.12 961 VAL B O 1
ATOM 15296 N N . PHE B 1 962 ? 36.031 -42.125 -39.969 1 94.38 962 PHE B N 1
ATOM 15297 C CA . PHE B 1 962 ? 35.375 -40.844 -40.188 1 94.38 962 PHE B CA 1
ATOM 15298 C C . PHE B 1 962 ? 36.375 -39.812 -40.719 1 94.38 962 PHE B C 1
ATOM 15300 O O . PHE B 1 962 ? 36.062 -39 -41.594 1 94.38 962 PHE B O 1
ATOM 15307 N N . GLY B 1 963 ? 37.594 -39.875 -40.156 1 91.5 963 GLY B N 1
ATOM 15308 C CA . GLY B 1 963 ? 38.625 -38.969 -40.656 1 91.5 963 GLY B CA 1
ATOM 15309 C C . GLY B 1 963 ? 38.969 -39.219 -42.125 1 91.5 963 GLY B C 1
ATOM 15310 O O . GLY B 1 963 ? 39.125 -38.281 -42.875 1 91.5 963 GLY B O 1
ATOM 15311 N N . LYS B 1 964 ? 39.062 -40.438 -42.438 1 90.62 964 LYS B N 1
ATOM 15312 C CA . LYS B 1 964 ? 39.406 -40.812 -43.812 1 90.62 964 LYS B CA 1
ATOM 15313 C C . LYS B 1 964 ? 38.281 -40.375 -44.75 1 90.62 964 LYS B C 1
ATOM 15315 O O . LYS B 1 964 ? 38.531 -40 -45.906 1 90.62 964 LYS B O 1
ATOM 15320 N N . CYS B 1 965 ? 37.156 -40.562 -44.281 1 92.5 965 CYS B N 1
ATOM 15321 C CA . CYS B 1 965 ? 36.031 -40.125 -45.094 1 92.5 965 CYS B CA 1
ATOM 15322 C C . CYS B 1 965 ? 36.094 -38.625 -45.375 1 92.5 965 CYS B C 1
ATOM 15324 O O . CYS B 1 965 ? 35.812 -38.188 -46.5 1 92.5 965 CYS B O 1
ATOM 15326 N N . VAL B 1 966 ? 36.406 -37.844 -44.438 1 93.62 966 VAL B N 1
ATOM 15327 C CA . VAL B 1 966 ? 36.5 -36.375 -44.562 1 93.62 966 VAL B CA 1
ATOM 15328 C C . VAL B 1 966 ? 37.594 -36.031 -45.594 1 93.62 966 VAL B C 1
ATOM 15330 O O . VAL B 1 966 ? 37.469 -35.094 -46.375 1 93.62 966 VAL B O 1
ATOM 15333 N N . GLU B 1 967 ? 38.594 -36.812 -45.562 1 90.75 967 GLU B N 1
ATOM 15334 C CA . GLU B 1 967 ? 39.688 -36.594 -46.531 1 90.75 967 GLU B CA 1
ATOM 15335 C C . GLU B 1 967 ? 39.25 -36.875 -47.938 1 90.75 967 GLU B C 1
ATOM 15337 O O . GLU B 1 967 ? 39.719 -36.25 -48.875 1 90.75 967 GLU B O 1
ATOM 15342 N N . GLN B 1 968 ? 38.406 -37.719 -48.094 1 92 968 GLN B N 1
ATOM 15343 C CA . GLN B 1 968 ? 37.938 -38.094 -49.406 1 92 968 GLN B CA 1
ATOM 15344 C C . GLN B 1 968 ? 37 -37.031 -50 1 92 968 GLN B C 1
ATOM 15346 O O . GLN B 1 968 ? 36.75 -37.031 -51.188 1 92 968 GLN B O 1
ATOM 15351 N N . LYS B 1 969 ? 36.562 -36.188 -49.188 1 90.88 969 LYS B N 1
ATOM 15352 C CA . LYS B 1 969 ? 35.656 -35.125 -49.625 1 90.88 969 LYS B CA 1
ATOM 15353 C C . LYS B 1 969 ? 36.281 -34.281 -50.719 1 90.88 969 LYS B C 1
ATOM 15355 O O . LYS B 1 969 ? 35.594 -33.906 -51.656 1 90.88 969 LYS B O 1
ATOM 15360 N N . ASP B 1 970 ? 37.562 -34.031 -50.625 1 86.88 970 ASP B N 1
ATOM 15361 C CA . ASP B 1 970 ? 38.25 -33.125 -51.562 1 86.88 970 ASP B CA 1
ATOM 15362 C C . ASP B 1 970 ? 38.344 -33.781 -52.938 1 86.88 970 ASP B C 1
ATOM 15364 O O . ASP B 1 970 ? 38.469 -33.062 -53.969 1 86.88 970 ASP B O 1
ATOM 15368 N N . GLN B 1 971 ? 38.156 -35.062 -53.031 1 89.94 971 GLN B N 1
ATOM 15369 C CA . GLN B 1 971 ? 38.312 -35.781 -54.281 1 89.94 971 GLN B CA 1
ATOM 15370 C C . GLN B 1 971 ? 36.969 -36.156 -54.906 1 89.94 971 GLN B C 1
ATOM 15372 O O . GLN B 1 971 ? 36.906 -36.719 -56 1 89.94 971 GLN B O 1
ATOM 15377 N N . THR B 1 972 ? 35.938 -35.812 -54.188 1 92.31 972 THR B N 1
ATOM 15378 C CA . THR B 1 972 ? 34.594 -36.219 -54.625 1 92.31 972 THR B CA 1
ATOM 15379 C C . THR B 1 972 ? 33.75 -34.969 -54.906 1 92.31 972 THR B C 1
ATOM 15381 O O . THR B 1 972 ? 33.812 -34 -54.188 1 92.31 972 THR B O 1
ATOM 15384 N N . PRO B 1 973 ? 32.938 -35.031 -56 1 91.62 973 PRO B N 1
ATOM 15385 C CA . PRO B 1 973 ? 32.031 -33.906 -56.25 1 91.62 973 PRO B CA 1
ATOM 15386 C C . PRO B 1 973 ? 30.984 -33.719 -55.188 1 91.62 973 PRO B C 1
ATOM 15388 O O . PRO B 1 973 ? 30.531 -34.688 -54.562 1 91.62 973 PRO B O 1
ATOM 15391 N N . PRO B 1 974 ? 30.594 -32.531 -54.938 1 90.19 974 PRO B N 1
ATOM 15392 C CA . PRO B 1 974 ? 29.672 -32.188 -53.844 1 90.19 974 PRO B CA 1
ATOM 15393 C C . PRO B 1 974 ? 28.359 -32.938 -53.938 1 90.19 974 PRO B C 1
ATOM 15395 O O . PRO B 1 974 ? 27.781 -33.312 -52.875 1 90.19 974 PRO B O 1
ATOM 15398 N N . GLY B 1 975 ? 27.938 -33.312 -55 1 89.75 975 GLY B N 1
ATOM 15399 C CA . GLY B 1 975 ? 26.672 -34 -55.156 1 89.75 975 GLY B CA 1
ATOM 15400 C C . GLY B 1 975 ? 26.734 -35.438 -54.688 1 89.75 975 GLY B C 1
ATOM 15401 O O . GLY B 1 975 ? 25.703 -36.062 -54.438 1 89.75 975 GLY B O 1
ATOM 15402 N N . GLU B 1 976 ? 28.016 -35.969 -54.531 1 92.62 976 GLU B N 1
ATOM 15403 C CA . GLU B 1 976 ? 28.188 -37.375 -54.156 1 92.62 976 GLU B CA 1
ATOM 15404 C C . GLU B 1 976 ? 28.703 -37.5 -52.719 1 92.62 976 GLU B C 1
ATOM 15406 O O . GLU B 1 976 ? 29.062 -38.594 -52.281 1 92.62 976 GLU B O 1
ATOM 15411 N N . TRP B 1 977 ? 28.688 -36.438 -52.094 1 93.5 977 TRP B N 1
ATOM 15412 C CA . TRP B 1 977 ? 29.203 -36.438 -50.75 1 93.5 977 TRP B CA 1
ATOM 15413 C C . TRP B 1 977 ? 28.312 -37.281 -49.844 1 93.5 977 TRP B C 1
ATOM 15415 O O . TRP B 1 977 ? 28.797 -37.875 -48.875 1 93.5 977 TRP B O 1
ATOM 15425 N N . LEU B 1 978 ? 27.047 -37.344 -50.094 1 93.81 978 LEU B N 1
ATOM 15426 C CA . LEU B 1 978 ? 26.141 -38.188 -49.312 1 93.81 978 LEU B CA 1
ATOM 15427 C C . LEU B 1 978 ? 26.484 -39.656 -49.469 1 93.81 978 LEU B C 1
ATOM 15429 O O . LEU B 1 978 ? 26.281 -40.438 -48.562 1 93.81 978 LEU B O 1
ATOM 15433 N N . GLN B 1 979 ? 27.047 -39.938 -50.625 1 93.81 979 GLN B N 1
ATOM 15434 C CA . GLN B 1 979 ? 27.5 -41.312 -50.844 1 93.81 979 GLN B CA 1
ATOM 15435 C C . GLN B 1 979 ? 28.672 -41.656 -49.938 1 93.81 979 GLN B C 1
ATOM 15437 O O . GLN B 1 979 ? 28.812 -42.781 -49.5 1 93.81 979 GLN B O 1
ATOM 15442 N N . LEU B 1 980 ? 29.516 -40.688 -49.688 1 94.25 980 LEU B N 1
ATOM 15443 C CA . LEU B 1 980 ? 30.625 -40.906 -48.75 1 94.25 980 LEU B CA 1
ATOM 15444 C C . LEU B 1 980 ? 30.109 -41.312 -47.375 1 94.25 980 LEU B C 1
ATOM 15446 O O . LEU B 1 980 ? 30.672 -42.188 -46.719 1 94.25 980 LEU B O 1
ATOM 15450 N N . VAL B 1 981 ? 29.047 -40.656 -46.938 1 94.56 981 VAL B N 1
ATOM 15451 C CA . VAL B 1 981 ? 28.438 -40.938 -45.656 1 94.56 981 VAL B CA 1
ATOM 15452 C C . VAL B 1 981 ? 27.844 -42.344 -45.688 1 94.56 981 VAL B C 1
ATOM 15454 O O . VAL B 1 981 ? 27.984 -43.094 -44.719 1 94.56 981 VAL B O 1
ATOM 15457 N N . ALA B 1 982 ? 27.203 -42.688 -46.75 1 94.56 982 ALA B N 1
ATOM 15458 C CA . ALA B 1 982 ? 26.656 -44.031 -46.906 1 94.56 982 ALA B CA 1
ATOM 15459 C C . ALA B 1 982 ? 27.75 -45.094 -46.906 1 94.56 982 ALA B C 1
ATOM 15461 O O . ALA B 1 982 ? 27.547 -46.219 -46.406 1 94.56 982 ALA B O 1
ATOM 15462 N N . ASP B 1 983 ? 28.891 -44.75 -47.5 1 94.06 983 ASP B N 1
ATOM 15463 C CA . ASP B 1 983 ? 30.016 -45.656 -47.531 1 94.06 983 ASP B CA 1
ATOM 15464 C C . ASP B 1 983 ? 30.547 -45.969 -46.125 1 94.06 983 ASP B C 1
ATOM 15466 O O . ASP B 1 983 ? 31.016 -47.062 -45.844 1 94.06 983 ASP B O 1
ATOM 15470 N N . VAL B 1 984 ? 30.5 -44.938 -45.344 1 94.5 984 VAL B N 1
ATOM 15471 C CA . VAL B 1 984 ? 30.875 -45.156 -43.938 1 94.5 984 VAL B CA 1
ATOM 15472 C C . VAL B 1 984 ? 29.922 -46.188 -43.312 1 94.5 984 VAL B C 1
ATOM 15474 O O . VAL B 1 984 ? 30.359 -47.062 -42.562 1 94.5 984 VAL B O 1
ATOM 15477 N N . GLY B 1 985 ? 28.656 -46.094 -43.594 1 93.88 985 GLY B N 1
ATOM 15478 C CA . GLY B 1 985 ? 27.672 -47.062 -43.125 1 93.88 985 GLY B CA 1
ATOM 15479 C C . GLY B 1 985 ? 27.953 -48.469 -43.594 1 93.88 985 GLY B C 1
ATOM 15480 O O . GLY B 1 985 ? 27.766 -49.438 -42.844 1 93.88 985 GLY B O 1
ATOM 15481 N N . THR B 1 986 ? 28.422 -48.531 -44.75 1 93.19 986 THR B N 1
ATOM 15482 C CA . THR B 1 986 ? 28.766 -49.844 -45.312 1 93.19 986 THR B CA 1
ATOM 15483 C C . THR B 1 986 ? 30 -50.438 -44.625 1 93.19 986 THR B C 1
ATOM 15485 O O . THR B 1 986 ? 30.016 -51.594 -44.281 1 93.19 986 THR B O 1
ATOM 15488 N N . ARG B 1 987 ? 30.938 -49.594 -44.469 1 92.81 987 ARG B N 1
ATOM 15489 C CA . ARG B 1 987 ? 32.188 -50.031 -43.844 1 92.81 987 ARG B CA 1
ATOM 15490 C C . ARG B 1 987 ? 31.938 -50.5 -42.406 1 92.81 987 ARG B C 1
ATOM 15492 O O . ARG B 1 987 ? 32.531 -51.5 -41.969 1 92.81 987 ARG B O 1
ATOM 15499 N N . LEU B 1 988 ? 31.109 -49.812 -41.719 1 92.94 988 LEU B N 1
ATOM 15500 C CA . LEU B 1 988 ? 30.859 -50.125 -40.312 1 92.94 988 LEU B CA 1
ATOM 15501 C C . LEU B 1 988 ? 30.016 -51.406 -40.188 1 92.94 988 LEU B C 1
ATOM 15503 O O . LEU B 1 988 ? 29.984 -52 -39.125 1 92.94 988 LEU B O 1
ATOM 15507 N N . CYS B 1 989 ? 29.391 -51.844 -41.25 1 90.38 989 CYS B N 1
ATOM 15508 C CA . CYS B 1 989 ? 28.578 -53.062 -41.219 1 90.38 989 CYS B CA 1
ATOM 15509 C C . CYS B 1 989 ? 29.328 -54.219 -41.812 1 90.38 989 CYS B C 1
ATOM 15511 O O . CYS B 1 989 ? 28.734 -55.281 -42.031 1 90.38 989 CYS B O 1
ATOM 15513 N N . ALA B 1 990 ? 30.531 -54.094 -42.094 1 84.94 990 ALA B N 1
ATOM 15514 C CA . ALA B 1 990 ? 31.328 -55.125 -42.75 1 84.94 990 ALA B CA 1
ATOM 15515 C C . ALA B 1 990 ? 31.344 -56.438 -41.938 1 84.94 990 ALA B C 1
ATOM 15517 O O . ALA B 1 990 ? 31.359 -57.531 -42.5 1 84.94 990 ALA B O 1
ATOM 15518 N N . ARG B 1 991 ? 31.344 -56.312 -40.688 1 78.56 991 ARG B N 1
ATOM 15519 C CA . ARG B 1 991 ? 31.438 -57.5 -39.844 1 78.56 991 ARG B CA 1
ATOM 15520 C C . ARG B 1 991 ? 30.047 -58.031 -39.469 1 78.56 991 ARG B C 1
ATOM 15522 O O . ARG B 1 991 ? 29.906 -58.969 -38.688 1 78.56 991 ARG B O 1
ATOM 15529 N N . ILE B 1 992 ? 29.031 -57.375 -39.906 1 76.75 992 ILE B N 1
ATOM 15530 C CA . ILE B 1 992 ? 27.672 -57.781 -39.594 1 76.75 992 ILE B CA 1
ATOM 15531 C C . ILE B 1 992 ? 27.219 -58.875 -40.562 1 76.75 992 ILE B C 1
ATOM 15533 O O . ILE B 1 992 ? 26.391 -59.719 -40.219 1 76.75 992 ILE B O 1
ATOM 15537 N N . TYR B 1 993 ? 27.969 -59.219 -41.781 1 63.66 993 TYR B N 1
ATOM 15538 C CA . TYR B 1 993 ? 27.688 -60.312 -42.719 1 63.66 993 TYR B CA 1
ATOM 15539 C C . TYR B 1 993 ? 28.672 -61.438 -42.531 1 63.66 993 TYR B C 1
ATOM 15541 O O . TYR B 1 993 ? 29.828 -61.219 -42.125 1 63.66 993 TYR B O 1
#